Protein AF-0000000066076749 (afdb_homodimer)

Radius of gyration: 45.62 Å; Cα contacts (8 Å, |Δi|>4): 2733; chains: 2; bounding box: 95×132×111 Å

Organism: Clitopilus passeckerianus (NCBI:txid648682)

Foldseek 3Di:
DDPLVVLQVLLQVLLVVLLCQLPPPPRPFAFFWFFALLLLLLLQQFWDQDPNDTHGLQPLSLVVLVPQQDPQLWDCQLVDLLSRLSNLLSSLLSLLSCVVPDPPPCSVVSSVSSLVVNQVSQQFDFPVPDFFACSLLSNVQSQVSVVVSVRHYDYLCVVVSVVSNVVVVVPDDLVVVLPAFDPCLLPCLSQVVNHDLQSRPVCDDQQGGQQASSSLSSSCRRHPDHDVSVSVSNVVQQVVCVVSPHSTHHGGPDQSLVLNLLLVLLLVLQPNDCVPHDLVSLVSVLVSLVVQCVVVVQFDDRDRPHATFLQSSLSNQLSNLVNVNHDDCVVVCVQFDDPQFGHGHSPDDDDFLLSLLSNLSSLLSDPASQVCLVRNLSSLQVNLVQQQAWFAARDGSWWQQSLQSLLSNLSNLLSVLLCVLVVGSVVRDPVSLLSSLLSLLVLLLNLLVQQDPQLANFDLLSLLSSLSSLQSSLLALLCVLVNVVSVVSNVSSLVNLVVCLVVVDDDRSSNQTTHHNHTMDGSSNSSSSSSSSNRHDRNNDHSVSSPPRDRFFPAQLVLLLVQLCPFPLNVVPDSSSSSSLRSSLSSLLVVLVVDDQLFDPVLLVVVVDPCLSNLSSLLRSLLVSVPFGGRNVLSSVLSSLVSLVSSLVVVCVVPCLPPDPVRLVVVLVLLCVCLVDPCSLVDQDDDDPVDDDDNSNRLSSSLNSLLVPPLLVLADPVLSNVLSVLSSQQVNLVSVQSVVLVVCVVPDLPDAPPVDDLVVCLQRSQLSNDCLLSSLSSLQSSVQSVVRVVVVDPDRAHPQRDPVLVVLVVQLSRLLSSLLRLLLLLLCVVVCVVSSGDGSCSHCCNDPPPVVNPDPVSSSVVSVVVSVVSVVVNVVSLVVSLVVCCSVNHNVVSVNSSSSSCSSSSSSVSVSSVSVDDPVSVVVSVVSSVVSVPPPDDDDDDDPPDDCPVPPPPPPPSD/DDPLVVLQVLLQVLLVVLLCQVPPPPRPFAFFWFFALLLLLLLQQFWDQDPNDTHGLQPLSLVVLVVQQDPQLWDCQLVDLLSRLSNLLSSLLSLLSCVVPDPPPCSVVSSVSSLVVNQVSQQFDFPVPDFFACSLLSNVQSQVSVVVSVRHYDYLCVVVSVVSNVVVVVPDDLVVVLPAFDPCLLPCLSQVVNHDLQSRPVCDDQQGRQQASSSLSSSCRRHPDHDVSVSVSNVVQQVVCVVSHHSTHHGGPDQSLVLNLLLVLLLVLQPNDCVPHDLVSLVSVLVSLVVQCVVVVQFDDSDRPHATFLQSSLSNQLSNLVNVNHDDCVVSCVQFDDPQFGHGHSPDDDDFLLSLLSNLSSLLSDPANQVCLVRNLSSLQVNLVQQQFFFAARDGSWWQQSLQSLLSNLSNLLSVLLCVLVVGSVVRDPVSLLSSLLSLLVLLLNLLVQQDPQLANFDLLSLLSSLSSLQSSLLALLCVLVNVVSVVSNVSSLVNLVVCLVVVDDDRSSNQTTHHNHTMDGSSNSSSSSSSSNRRDRNNDHSVSSPPDDRFFPQQLQLLLVQLCPFPLNVVPDSSSSSSLRSSLSSLLVVLVVDDALFDPVLLVVVVDPCLSNLSSLLRSLLVSVPFGGRNNLSSVLSNLVSNVSSLVVVCVVPCLPPDPVRLVVVLVLLCVCLVDPCSLVDQDDDDPVDDDDNSNRLSSNLNSLLVPPLLVLADPVLSNVLSVLSSQQVNLVSVQSVVLVVCVVVDLPDQPPVDDLVVCLQRSQLSNDCLLSSLSSLQSSVQSVVRVVVVDPDRAHPQRDPVLVVLVVQLSRLLSSLLRLLLLLLCVVVCVVSSGDGSCSHCCNDPPPVVNPDPVSSSVVSVVVSVVSVVVNVVSLVVSLVVCCSVNHNVVSVNSSSSSCSSSSSSVSVSSVSVDDPVSVVVSVVSSVVSPPPPDDDDDDDPPDDCPPPPPPPPPSD

InterPro domains:
  IPR008930 Terpenoid cyclases/protein prenyltransferase alpha-alpha toroid [SSF48239] (37-497)
  IPR050148 Terpene synthase-like [PTHR31739] (26-401)

Structure (mmCIF, N/CA/C/O backbone):
data_AF-0000000066076749-model_v1
#
loop_
_entity.id
_entity.type
_entity.pdbx_description
1 polymer 'Bifunctional premutilin synthase'
#
loop_
_atom_site.group_PDB
_atom_site.id
_atom_site.type_symbol
_atom_site.label_atom_id
_atom_site.label_alt_id
_atom_site.label_comp_id
_atom_site.label_asym_id
_atom_site.label_entity_id
_atom_site.label_seq_id
_atom_site.pdbx_PDB_ins_code
_atom_site.Cartn_x
_atom_site.Cartn_y
_atom_site.Cartn_z
_atom_site.occupancy
_atom_site.B_iso_or_equiv
_atom_site.auth_seq_id
_atom_site.auth_comp_id
_atom_site.auth_asym_id
_atom_site.auth_atom_id
_atom_site.pdbx_PDB_model_num
ATOM 1 N N . MET A 1 1 ? 26.703 57.469 -4.379 1 45.66 1 MET A N 1
ATOM 2 C CA . MET A 1 1 ? 25.781 57.719 -3.271 1 45.66 1 MET A CA 1
ATOM 3 C C . MET A 1 1 ? 25.312 56.375 -2.658 1 45.66 1 MET A C 1
ATOM 5 O O . MET A 1 1 ? 24.875 55.469 -3.375 1 45.66 1 MET A O 1
ATOM 9 N N . GLY A 1 2 ? 25.766 55.875 -1.495 1 78.06 2 GLY A N 1
ATOM 10 C CA . GLY A 1 2 ? 25.719 54.594 -0.82 1 78.06 2 GLY A CA 1
ATOM 11 C C . GLY A 1 2 ? 24.312 54.156 -0.453 1 78.06 2 GLY A C 1
ATOM 12 O O . GLY A 1 2 ? 23.375 54.969 -0.526 1 78.06 2 GLY A O 1
ATOM 13 N N . LEU A 1 3 ? 23.906 52.906 -0.402 1 88.5 3 LEU A N 1
ATOM 14 C CA . LEU A 1 3 ? 22.609 52.312 -0.096 1 88.5 3 LEU A CA 1
ATOM 15 C C . LEU A 1 3 ? 21.922 53.062 1.034 1 88.5 3 LEU A C 1
ATOM 17 O O . LEU A 1 3 ? 20.719 53.344 0.962 1 88.5 3 LEU A O 1
ATOM 21 N N . SER A 1 4 ? 22.625 53.531 1.98 1 88.25 4 SER A N 1
ATOM 22 C CA . SER A 1 4 ? 22.062 54.25 3.133 1 88.25 4 SER A CA 1
ATOM 23 C C . SER A 1 4 ? 21.453 55.562 2.725 1 88.25 4 SER A C 1
ATOM 25 O O . SER A 1 4 ? 20.359 55.938 3.188 1 88.25 4 SER A O 1
ATOM 27 N N . GLU A 1 5 ? 22.094 56.281 1.896 1 88.75 5 GLU A N 1
ATOM 28 C CA . GLU A 1 5 ? 21.594 57.562 1.434 1 88.75 5 GLU A CA 1
ATOM 29 C C . GLU A 1 5 ? 20.344 57.375 0.58 1 88.75 5 GLU A C 1
ATOM 31 O O . GLU A 1 5 ? 19.391 58.188 0.674 1 88.75 5 GLU A O 1
ATOM 36 N N . ASP A 1 6 ? 20.391 56.406 -0.182 1 92 6 ASP A N 1
ATOM 37 C CA . ASP A 1 6 ? 19.25 56.156 -1.051 1 92 6 ASP A CA 1
ATOM 38 C C . ASP A 1 6 ? 18.016 55.75 -0.234 1 92 6 ASP A C 1
ATOM 40 O O . ASP A 1 6 ? 16.891 56.094 -0.588 1 92 6 ASP A O 1
ATOM 44 N N . LEU A 1 7 ? 18.25 55 0.781 1 93.25 7 LEU A N 1
ATOM 45 C CA . LEU A 1 7 ? 17.156 54.594 1.651 1 93.25 7 LEU A CA 1
ATOM 46 C C . LEU A 1 7 ? 16.516 55.781 2.342 1 93.25 7 LEU A C 1
ATOM 48 O O . LEU A 1 7 ? 15.297 55.906 2.398 1 93.25 7 LEU A O 1
ATOM 52 N N . HIS A 1 8 ? 17.344 56.688 2.816 1 91.06 8 HIS A N 1
ATOM 53 C CA . HIS A 1 8 ? 16.828 57.906 3.475 1 91.06 8 HIS A CA 1
ATOM 54 C C . HIS A 1 8 ? 16.094 58.812 2.488 1 91.06 8 HIS A C 1
ATOM 56 O O . HIS A 1 8 ? 15.078 59.406 2.838 1 91.06 8 HIS A O 1
ATOM 62 N N . ALA A 1 9 ? 16.609 58.844 1.31 1 90.94 9 ALA A N 1
ATOM 63 C CA . ALA A 1 9 ? 15.953 59.625 0.276 1 90.94 9 ALA A CA 1
ATOM 64 C C . ALA A 1 9 ? 14.57 59.062 -0.044 1 90.94 9 ALA A C 1
ATOM 66 O O . ALA A 1 9 ? 13.617 59.844 -0.225 1 90.94 9 ALA A O 1
ATOM 67 N N . ARG A 1 10 ? 14.492 57.812 -0.157 1 92.25 10 ARG A N 1
ATOM 68 C CA . ARG A 1 10 ? 13.219 57.188 -0.432 1 92.25 10 ARG A CA 1
ATOM 69 C C . ARG A 1 10 ? 12.234 57.406 0.71 1 92.25 10 ARG A C 1
ATOM 71 O O . ARG A 1 10 ? 11.055 57.656 0.476 1 92.25 10 ARG A O 1
ATOM 78 N N . ALA A 1 11 ? 12.711 57.25 1.952 1 93.19 11 ALA A N 1
ATOM 79 C CA . ALA A 1 11 ? 11.875 57.469 3.131 1 93.19 11 ALA A CA 1
ATOM 80 C C . ALA A 1 11 ? 11.375 58.906 3.188 1 93.19 11 ALA A C 1
ATOM 82 O O . ALA A 1 11 ? 10.219 59.156 3.537 1 93.19 11 ALA A O 1
ATOM 83 N N . ARG A 1 12 ? 12.203 59.812 2.838 1 92.06 12 ARG A N 1
ATOM 84 C CA . ARG A 1 12 ? 11.836 61.219 2.814 1 92.06 12 ARG A CA 1
ATOM 85 C C . ARG A 1 12 ? 10.758 61.5 1.773 1 92.06 12 ARG A C 1
ATOM 87 O O . ARG A 1 12 ? 9.797 62.219 2.041 1 92.06 12 ARG A O 1
ATOM 94 N N . THR A 1 13 ? 10.938 60.938 0.638 1 91.56 13 THR A N 1
ATOM 95 C CA . THR A 1 13 ? 9.953 61.125 -0.431 1 91.56 13 THR A CA 1
ATOM 96 C C . THR A 1 13 ? 8.602 60.531 -0.02 1 91.56 13 THR A C 1
ATOM 98 O O . THR A 1 13 ? 7.562 61.156 -0.278 1 91.56 13 THR A O 1
ATOM 101 N N . LEU A 1 14 ? 8.664 59.406 0.548 1 92.31 14 LEU A N 1
ATOM 102 C CA . LEU A 1 14 ? 7.434 58.781 1.021 1 92.31 14 LEU A CA 1
ATOM 103 C C . LEU A 1 14 ? 6.742 59.656 2.061 1 92.31 14 LEU A C 1
ATOM 105 O O . LEU A 1 14 ? 5.535 59.875 1.978 1 92.31 14 LEU A O 1
ATOM 109 N N . MET A 1 15 ? 7.488 60.094 3.002 1 91.62 15 MET A N 1
ATOM 110 C CA . MET A 1 15 ? 6.953 60.938 4.07 1 91.62 15 MET A CA 1
ATOM 111 C C . MET A 1 15 ? 6.336 62.219 3.502 1 91.62 15 MET A C 1
ATOM 113 O O . MET A 1 15 ? 5.242 62.625 3.9 1 91.62 15 MET A O 1
ATOM 117 N N . GLN A 1 16 ? 6.961 62.781 2.58 1 91.56 16 GLN A N 1
ATOM 118 C CA . GLN A 1 16 ? 6.488 64.062 1.976 1 91.56 16 GLN A CA 1
ATOM 119 C C . GLN A 1 16 ? 5.211 63.812 1.174 1 91.56 16 GLN A C 1
ATOM 121 O O . GLN A 1 16 ? 4.305 64.625 1.184 1 91.56 16 GLN A O 1
ATOM 126 N N . THR A 1 17 ? 5.176 62.75 0.499 1 89.06 17 THR A N 1
ATOM 127 C CA . THR A 1 17 ? 3.982 62.406 -0.262 1 89.06 17 THR A CA 1
ATOM 128 C C . THR A 1 17 ? 2.787 62.219 0.667 1 89.06 17 THR A C 1
ATOM 130 O O . THR A 1 17 ? 1.688 62.688 0.381 1 89.06 17 THR A O 1
ATOM 133 N N . LEU A 1 18 ? 3.012 61.531 1.747 1 89.69 18 LEU A N 1
ATOM 134 C CA . LEU A 1 18 ? 1.948 61.281 2.711 1 89.69 18 LEU A CA 1
ATOM 135 C C . LEU A 1 18 ? 1.522 62.594 3.406 1 89.69 18 LEU A C 1
ATOM 137 O O . LEU A 1 18 ? 0.333 62.781 3.646 1 89.69 18 LEU A O 1
ATOM 141 N N . GLU A 1 19 ? 2.494 63.406 3.723 1 89.69 19 GLU A N 1
ATOM 142 C CA . GLU A 1 19 ? 2.199 64.688 4.371 1 89.69 19 GLU A CA 1
ATOM 143 C C . GLU A 1 19 ? 1.396 65.625 3.455 1 89.69 19 GLU A C 1
ATOM 145 O O . GLU A 1 19 ? 0.512 66.312 3.914 1 89.69 19 GLU A O 1
ATOM 150 N N . SER A 1 20 ? 1.707 65.562 2.193 1 86.31 20 SER A N 1
ATOM 151 C CA . SER A 1 20 ? 0.996 66.438 1.231 1 86.31 20 SER A CA 1
ATOM 152 C C . SER A 1 20 ? -0.482 66.062 1.164 1 86.31 20 SER A C 1
ATOM 154 O O . SER A 1 20 ? -1.339 66.938 1.005 1 86.31 20 SER A O 1
ATOM 156 N N . ALA A 1 21 ? -0.788 64.812 1.325 1 81.75 21 ALA A N 1
ATOM 157 C CA . ALA A 1 21 ? -2.172 64.375 1.295 1 81.75 21 ALA A CA 1
ATOM 158 C C . ALA A 1 21 ? -2.936 64.812 2.529 1 81.75 21 ALA A C 1
ATOM 160 O O . ALA A 1 21 ? -4.152 65 2.48 1 81.75 21 ALA A O 1
ATOM 161 N N . LEU A 1 22 ? -2.299 65.062 3.617 1 79.75 22 LEU A N 1
ATOM 162 C CA . LEU A 1 22 ? -2.895 65.438 4.883 1 79.75 22 LEU A CA 1
ATOM 163 C C . LEU A 1 22 ? -3.201 66.938 4.879 1 79.75 22 LEU A C 1
ATOM 165 O O . LEU A 1 22 ? -4.23 67.375 5.406 1 79.75 22 LEU A O 1
ATOM 169 N N . ASN A 1 23 ? -2.359 67.688 4.262 1 78.69 23 ASN A N 1
ATOM 170 C CA . ASN A 1 23 ? -2.428 69.125 4.488 1 78.69 23 ASN A CA 1
ATOM 171 C C . ASN A 1 23 ? -2.869 69.875 3.229 1 78.69 23 ASN A C 1
ATOM 173 O O . ASN A 1 23 ? -3.086 71.062 3.264 1 78.69 23 ASN A O 1
ATOM 177 N N . THR A 1 24 ? -3.031 69.188 2.135 1 75.88 24 THR A N 1
ATOM 178 C CA . THR A 1 24 ? -3.555 69.875 0.956 1 75.88 24 THR A CA 1
ATOM 179 C C . THR A 1 24 ? -5.031 70.188 1.141 1 75.88 24 THR A C 1
ATOM 181 O O . THR A 1 24 ? -5.852 69.312 1.389 1 75.88 24 THR A O 1
ATOM 184 N N . PRO A 1 25 ? -5.309 71.562 1.084 1 68.44 25 PRO A N 1
ATOM 185 C CA . PRO A 1 25 ? -6.695 71.938 1.258 1 68.44 25 PRO A CA 1
ATOM 186 C C . PRO A 1 25 ? -7.645 71.312 0.248 1 68.44 25 PRO A C 1
ATOM 188 O O . PRO A 1 25 ? -7.324 71.25 -0.94 1 68.44 25 PRO A O 1
ATOM 191 N N . GLY A 1 26 ? -8.672 70.812 0.676 1 68.31 26 GLY A N 1
ATOM 192 C CA . GLY A 1 26 ? -9.664 70.188 -0.194 1 68.31 26 GLY A CA 1
ATOM 193 C C . GLY A 1 26 ? -9.406 68.75 -0.48 1 68.31 26 GLY A C 1
ATOM 194 O O . GLY A 1 26 ? -10.242 68.062 -1.075 1 68.31 26 GLY A O 1
ATOM 195 N N . SER A 1 27 ? -8.305 68.312 0.021 1 78.31 27 SER A N 1
ATOM 196 C CA . SER A 1 27 ? -7.98 66.875 -0.221 1 78.31 27 SER A CA 1
ATOM 197 C C . SER A 1 27 ? -8.883 65.938 0.585 1 78.31 27 SER A C 1
ATOM 199 O O . SER A 1 27 ? -9.219 66.25 1.733 1 78.31 27 SER A O 1
ATOM 201 N N . ARG A 1 28 ? -9.375 64.875 -0.105 1 81.94 28 ARG A N 1
ATOM 202 C CA . ARG A 1 28 ? -10.219 63.938 0.573 1 81.94 28 ARG A CA 1
ATOM 203 C C . ARG A 1 28 ? -9.383 62.781 1.115 1 81.94 28 ARG A C 1
ATOM 205 O O . ARG A 1 28 ? -9.922 61.75 1.533 1 81.94 28 ARG A O 1
ATOM 212 N N . GLY A 1 29 ? -8.086 63.031 1.138 1 85.12 29 GLY A N 1
ATOM 213 C CA . GLY A 1 29 ? -7.219 62 1.71 1 85.12 29 GLY A CA 1
ATOM 214 C C . GLY A 1 29 ? -6.418 61.25 0.668 1 85.12 29 GLY A C 1
ATOM 215 O O . GLY A 1 29 ? -6.316 61.688 -0.481 1 85.12 29 GLY A O 1
ATOM 216 N N . ILE A 1 30 ? -5.723 60.156 1.104 1 86.88 30 ILE A N 1
ATOM 217 C CA . ILE A 1 30 ? -4.883 59.344 0.224 1 86.88 30 ILE A CA 1
ATOM 218 C C . ILE A 1 30 ? -5.156 57.875 0.468 1 86.88 30 ILE A C 1
ATOM 220 O O . ILE A 1 30 ? -5.676 57.5 1.521 1 86.88 30 ILE A O 1
ATOM 224 N N . GLY A 1 31 ? -4.953 57.125 -0.535 1 89.81 31 GLY A N 1
ATOM 225 C CA . GLY A 1 31 ? -5.031 55.656 -0.496 1 89.81 31 GLY A CA 1
ATOM 226 C C . GLY A 1 31 ? -4.25 55 -1.611 1 89.81 31 GLY A C 1
ATOM 227 O O . GLY A 1 31 ? -4.453 55.312 -2.787 1 89.81 31 GLY A O 1
ATOM 228 N N . THR A 1 32 ? -3.33 54.125 -1.177 1 90.25 32 THR A N 1
ATOM 229 C CA . THR A 1 32 ? -2.479 53.531 -2.191 1 90.25 32 THR A CA 1
ATOM 230 C C . THR A 1 32 ? -2.688 52 -2.232 1 90.25 32 THR A C 1
ATOM 232 O O . THR A 1 32 ? -1.801 51.25 -2.658 1 90.25 32 THR A O 1
ATOM 235 N N . ALA A 1 33 ? -3.795 51.531 -1.714 1 93.25 33 ALA A N 1
ATOM 236 C CA . ALA A 1 33 ? -4.129 50.094 -1.81 1 93.25 33 ALA A CA 1
ATOM 237 C C . ALA A 1 33 ? -4.438 49.719 -3.252 1 93.25 33 ALA A C 1
ATOM 239 O O . ALA A 1 33 ? -4.914 50.531 -4.039 1 93.25 33 ALA A O 1
ATOM 240 N N . ASN A 1 34 ? -4.125 48.5 -3.613 1 92.94 34 ASN A N 1
ATOM 241 C CA . ASN A 1 34 ? -4.488 48.031 -4.949 1 92.94 34 ASN A CA 1
ATOM 242 C C . ASN A 1 34 ? -6.004 47.938 -5.105 1 92.94 34 ASN A C 1
ATOM 244 O O . ASN A 1 34 ? -6.723 47.75 -4.125 1 92.94 34 ASN A O 1
ATOM 248 N N . PRO A 1 35 ? -6.5 48.031 -6.332 1 93.25 35 PRO A N 1
ATOM 249 C CA . PRO A 1 35 ? -7.93 47.812 -6.559 1 93.25 35 PRO A CA 1
ATOM 250 C C . PRO A 1 35 ? -8.336 46.344 -6.27 1 93.25 35 PRO A C 1
ATOM 252 O O . PRO A 1 35 ? -7.527 45.438 -6.414 1 93.25 35 PRO A O 1
ATOM 255 N N . THR A 1 36 ? -9.562 46.188 -5.84 1 94.88 36 THR A N 1
ATOM 256 C CA . THR A 1 36 ? -10.07 44.875 -5.539 1 94.88 36 THR A CA 1
ATOM 257 C C . THR A 1 36 ? -11.289 44.531 -6.398 1 94.88 36 THR A C 1
ATOM 259 O O . THR A 1 36 ? -12.156 45.375 -6.598 1 94.88 36 THR A O 1
ATOM 262 N N . ILE A 1 37 ? -11.375 43.344 -6.926 1 95.94 37 ILE A N 1
ATOM 263 C CA . ILE A 1 37 ? -12.438 42.906 -7.812 1 95.94 37 ILE A CA 1
ATOM 264 C C . ILE A 1 37 ? -13.758 42.812 -7.043 1 95.94 37 ILE A C 1
ATOM 266 O O . ILE A 1 37 ? -14.805 43.25 -7.551 1 95.94 37 ILE A O 1
ATOM 270 N N . TYR A 1 38 ? -13.727 42.344 -5.879 1 97.56 38 TYR A N 1
ATOM 271 C CA . TYR A 1 38 ? -14.922 42.188 -5.051 1 97.56 38 TYR A CA 1
ATOM 272 C C . TYR A 1 38 ? -15.648 43.5 -4.871 1 97.56 38 TYR A C 1
ATOM 274 O O . TYR A 1 38 ? -16.844 43.625 -5.141 1 97.56 38 TYR A O 1
ATOM 282 N N . ASP A 1 39 ? -14.93 44.5 -4.406 1 97.56 39 ASP A N 1
ATOM 283 C CA . ASP A 1 39 ? -15.531 45.812 -4.156 1 97.56 39 ASP A CA 1
ATOM 284 C C . ASP A 1 39 ? -15.992 46.469 -5.457 1 97.56 39 ASP A C 1
ATOM 286 O O . ASP A 1 39 ? -17.016 47.125 -5.492 1 97.56 39 ASP A O 1
ATOM 290 N N . THR A 1 40 ? -15.227 46.25 -6.52 1 97.5 40 THR A N 1
ATOM 291 C CA . THR A 1 40 ? -15.594 46.781 -7.828 1 97.5 40 THR A CA 1
ATOM 292 C C . THR A 1 40 ? -16.906 46.125 -8.312 1 97.5 40 THR A C 1
ATOM 294 O O . THR A 1 40 ? -17.734 46.812 -8.938 1 97.5 40 THR A O 1
ATOM 297 N N . ALA A 1 41 ? -17.062 44.906 -8.039 1 97.69 41 ALA A N 1
ATOM 298 C CA . ALA A 1 41 ? -18.281 44.219 -8.43 1 97.69 41 ALA A CA 1
ATOM 299 C C . ALA A 1 41 ? -19.5 44.781 -7.723 1 97.69 41 ALA A C 1
ATOM 301 O O . ALA A 1 41 ? -20.578 44.938 -8.32 1 97.69 41 ALA A O 1
ATOM 302 N N . TRP A 1 42 ? -19.375 45.094 -6.469 1 97.88 42 TRP A N 1
ATOM 303 C CA . TRP A 1 42 ? -20.484 45.688 -5.73 1 97.88 42 TRP A CA 1
ATOM 304 C C . TRP A 1 42 ? -20.875 47.031 -6.324 1 97.88 42 TRP A C 1
ATOM 306 O O . TRP A 1 42 ? -22.062 47.312 -6.453 1 97.88 42 TRP A O 1
ATOM 316 N N . VAL A 1 43 ? -19.875 47.812 -6.637 1 97.88 43 VAL A N 1
ATOM 317 C CA . VAL A 1 43 ? -20.141 49.125 -7.25 1 97.88 43 VAL A CA 1
ATOM 318 C C . VAL A 1 43 ? -20.812 48.938 -8.602 1 97.88 43 VAL A C 1
ATOM 320 O O . VAL A 1 43 ? -21.734 49.688 -8.961 1 97.88 43 VAL A O 1
ATOM 323 N N . ALA A 1 44 ? -20.453 47.938 -9.312 1 96.44 44 ALA A N 1
ATOM 324 C CA . ALA A 1 44 ? -21 47.625 -10.625 1 96.44 44 ALA A CA 1
ATOM 325 C C . ALA A 1 44 ? -22.469 47.219 -10.523 1 96.44 44 ALA A C 1
ATOM 327 O O . ALA A 1 44 ? -23.219 47.344 -11.492 1 96.44 44 ALA A O 1
ATOM 328 N N . MET A 1 45 ? -22.906 46.812 -9.383 1 95.94 45 MET A N 1
ATOM 329 C CA . MET A 1 45 ? -24.281 46.344 -9.188 1 95.94 45 MET A CA 1
ATOM 330 C C . MET A 1 45 ? -25.25 47.5 -9.039 1 95.94 45 MET A C 1
ATOM 332 O O . MET A 1 45 ? -26.453 47.344 -9.211 1 95.94 45 MET A O 1
ATOM 336 N N . VAL A 1 46 ? -24.766 48.625 -8.727 1 95.94 46 VAL A N 1
ATOM 337 C CA . VAL A 1 46 ? -25.594 49.781 -8.352 1 95.94 46 VAL A CA 1
ATOM 338 C C . VAL A 1 46 ? -26.406 50.25 -9.562 1 95.94 46 VAL A C 1
ATOM 340 O O . VAL A 1 46 ? -25.844 50.5 -10.625 1 95.94 46 VAL A O 1
ATOM 343 N N . SER A 1 47 ? -27.656 50.312 -9.398 1 91.62 47 SER A N 1
ATOM 344 C CA . SER A 1 47 ? -28.578 50.812 -10.414 1 91.62 47 SER A CA 1
ATOM 345 C C . SER A 1 47 ? -29.656 51.688 -9.789 1 91.62 47 SER A C 1
ATOM 347 O O . SER A 1 47 ? -29.906 51.625 -8.586 1 91.62 47 SER A O 1
ATOM 349 N N . ARG A 1 48 ? -30.094 52.594 -10.531 1 88.81 48 ARG A N 1
ATOM 350 C CA . ARG A 1 48 ? -31.141 53.5 -10.094 1 88.81 48 ARG A CA 1
ATOM 351 C C . ARG A 1 48 ? -32.344 53.438 -11.016 1 88.81 48 ARG A C 1
ATOM 353 O O . ARG A 1 48 ? -32.219 53.219 -12.219 1 88.81 48 ARG A O 1
ATOM 360 N N . GLU A 1 49 ? -33.5 53.531 -10.383 1 83.25 49 GLU A N 1
ATOM 361 C CA . GLU A 1 49 ? -34.719 53.562 -11.195 1 83.25 49 GLU A CA 1
ATOM 362 C C . GLU A 1 49 ? -35 55 -11.648 1 83.25 49 GLU A C 1
ATOM 364 O O . GLU A 1 49 ? -35.188 55.906 -10.82 1 83.25 49 GLU A O 1
ATOM 369 N N . ILE A 1 50 ? -34.875 55.25 -12.844 1 81.38 50 ILE A N 1
ATOM 370 C CA . ILE A 1 50 ? -35.25 56.531 -13.445 1 81.38 50 ILE A CA 1
ATOM 371 C C . ILE A 1 50 ? -36.375 56.312 -14.445 1 81.38 50 ILE A C 1
ATOM 373 O O . ILE A 1 50 ? -36.219 55.594 -15.43 1 81.38 50 ILE A O 1
ATOM 377 N N . ASP A 1 51 ? -37.5 57 -14.297 1 81.69 51 ASP A N 1
ATOM 378 C CA . ASP A 1 51 ? -38.688 56.906 -15.164 1 81.69 51 ASP A CA 1
ATOM 379 C C . ASP A 1 51 ? -39.125 55.469 -15.406 1 81.69 51 ASP A C 1
ATOM 381 O O . ASP A 1 51 ? -39.375 55.094 -16.547 1 81.69 51 ASP A O 1
ATOM 385 N N . GLY A 1 52 ? -39.031 54.562 -14.359 1 76.69 52 GLY A N 1
ATOM 386 C CA . GLY A 1 52 ? -39.531 53.188 -14.414 1 76.69 52 GLY A CA 1
ATOM 387 C C . GLY A 1 52 ? -38.5 52.219 -15 1 76.69 52 GLY A C 1
ATOM 388 O O . GLY A 1 52 ? -38.75 51.031 -15.07 1 76.69 52 GLY A O 1
ATOM 389 N N . LYS A 1 53 ? -37.344 52.719 -15.461 1 75.88 53 LYS A N 1
ATOM 390 C CA . LYS A 1 53 ? -36.312 51.875 -16.047 1 75.88 53 LYS A CA 1
ATOM 391 C C . LYS A 1 53 ? -35.062 51.812 -15.148 1 75.88 53 LYS A C 1
ATOM 393 O O . LYS A 1 53 ? -34.688 52.844 -14.547 1 75.88 53 LYS A O 1
ATOM 398 N N . GLN A 1 54 ? -34.594 50.656 -15.031 1 79.69 54 GLN A N 1
ATOM 399 C CA . GLN A 1 54 ? -33.375 50.469 -14.25 1 79.69 54 GLN A CA 1
ATOM 400 C C . GLN A 1 54 ? -32.125 50.906 -15.039 1 79.69 54 GLN A C 1
ATOM 402 O O . GLN A 1 54 ? -31.906 50.406 -16.156 1 79.69 54 GLN A O 1
ATOM 407 N N . VAL A 1 55 ? -31.453 51.906 -14.531 1 85.38 55 VAL A N 1
ATOM 408 C CA . VAL A 1 55 ? -30.266 52.438 -15.211 1 85.38 55 VAL A CA 1
ATOM 409 C C . VAL A 1 55 ? -29.031 52.156 -14.359 1 85.38 55 VAL A C 1
ATOM 411 O O . VAL A 1 55 ? -29.047 52.312 -13.141 1 85.38 55 VAL A O 1
ATOM 414 N N . PHE A 1 56 ? -27.922 51.75 -15.109 1 87.5 56 PHE A N 1
ATOM 415 C CA . PHE A 1 56 ? -26.625 51.594 -14.453 1 87.5 56 PHE A CA 1
ATOM 416 C C . PHE A 1 56 ? -26.078 52.938 -13.984 1 87.5 56 PHE A C 1
ATOM 418 O O . PHE A 1 56 ? -26.031 53.906 -14.766 1 87.5 56 PHE A O 1
ATOM 425 N N . VAL A 1 57 ? -25.703 52.906 -12.805 1 92.56 57 VAL A N 1
ATOM 426 C CA . VAL A 1 57 ? -25.141 54.156 -12.312 1 92.56 57 VAL A CA 1
ATOM 427 C C . VAL A 1 57 ? -23.656 54.25 -12.625 1 92.56 57 VAL A C 1
ATOM 429 O O . VAL A 1 57 ? -23.125 55.312 -12.883 1 92.56 57 VAL A O 1
ATOM 432 N N . PHE A 1 58 ? -23.016 53.031 -12.594 1 94.88 58 PHE A N 1
ATOM 433 C CA . PHE A 1 58 ? -21.578 52.969 -12.859 1 94.88 58 PHE A CA 1
ATOM 434 C C . PHE A 1 58 ? -21.281 51.938 -13.945 1 94.88 58 PHE A C 1
ATOM 436 O O . PHE A 1 58 ? -20.609 50.938 -13.688 1 94.88 58 PHE A O 1
ATOM 443 N N . PRO A 1 59 ? -21.609 52.156 -15.156 1 92.75 59 PRO A N 1
ATOM 444 C CA . PRO A 1 59 ? -21.422 51.188 -16.234 1 92.75 59 PRO A CA 1
ATOM 445 C C . PRO A 1 59 ? -19.953 50.875 -16.516 1 92.75 59 PRO A C 1
ATOM 447 O O . PRO A 1 59 ? -19.625 49.781 -16.969 1 92.75 59 PRO A O 1
ATOM 450 N N . GLU A 1 60 ? -19.109 51.781 -16.188 1 93.94 60 GLU A N 1
ATOM 451 C CA . GLU A 1 60 ? -17.688 51.594 -16.422 1 93.94 60 GLU A CA 1
ATOM 452 C C . GLU A 1 60 ? -17.125 50.5 -15.555 1 93.94 60 GLU A C 1
ATOM 454 O O . GLU A 1 60 ? -16.266 49.719 -16 1 93.94 60 GLU A O 1
ATOM 459 N N . THR A 1 61 ? -17.594 50.438 -14.297 1 95.69 61 THR A N 1
ATOM 460 C CA . THR A 1 61 ? -17.141 49.375 -13.406 1 95.69 61 THR A CA 1
ATOM 461 C C . THR A 1 61 ? -17.688 48.031 -13.852 1 95.69 61 THR A C 1
ATOM 463 O O . THR A 1 61 ? -17.016 47 -13.695 1 95.69 61 THR A O 1
ATOM 466 N N . PHE A 1 62 ? -18.875 48 -14.414 1 94.62 62 PHE A N 1
ATOM 467 C CA . PHE A 1 62 ? -19.422 46.75 -14.961 1 94.62 62 PHE A CA 1
ATOM 468 C C . PHE A 1 62 ? -18.625 46.281 -16.156 1 94.62 62 PHE A C 1
ATOM 470 O O . PHE A 1 62 ? -18.391 45.094 -16.328 1 94.62 62 PHE A O 1
ATOM 477 N N . THR A 1 63 ? -18.25 47.188 -16.969 1 93.12 63 THR A N 1
ATOM 478 C CA . THR A 1 63 ? -17.422 46.875 -18.109 1 93.12 63 THR A CA 1
ATOM 479 C C . THR A 1 63 ? -16.109 46.219 -17.672 1 93.12 63 THR A C 1
ATOM 481 O O . THR A 1 63 ? -15.617 45.281 -18.312 1 93.12 63 THR A O 1
ATOM 484 N N . TYR A 1 64 ? -15.602 46.75 -16.625 1 94.31 64 TYR A N 1
ATOM 485 C CA . TYR A 1 64 ? -14.391 46.156 -16.078 1 94.31 64 TYR A CA 1
ATOM 486 C C . TYR A 1 64 ? -14.617 44.719 -15.695 1 94.31 64 TYR A C 1
ATOM 488 O O . TYR A 1 64 ? -13.812 43.844 -16.047 1 94.31 64 TYR A O 1
ATOM 496 N N . ILE A 1 65 ? -15.664 44.438 -14.984 1 94.44 65 ILE A N 1
ATOM 497 C CA . ILE A 1 65 ? -16 43.094 -14.531 1 94.44 65 ILE A CA 1
ATOM 498 C C . ILE A 1 65 ? -16.219 42.188 -15.742 1 94.44 65 ILE A C 1
ATOM 500 O O . ILE A 1 65 ? -15.742 41.031 -15.758 1 94.44 65 ILE A O 1
ATOM 5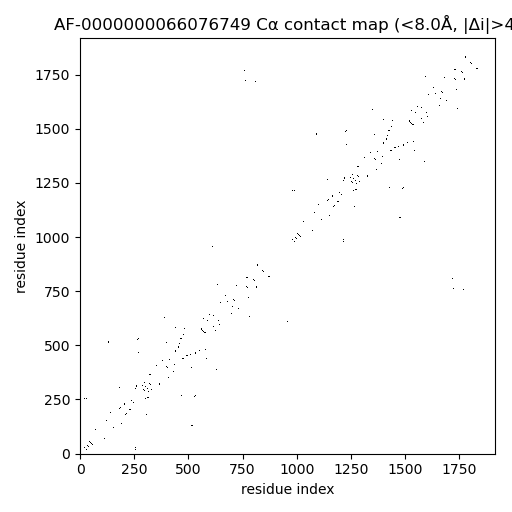04 N N . TYR A 1 66 ? -16.844 42.75 -16.688 1 93.44 66 TYR A N 1
ATOM 505 C CA . TYR A 1 66 ? -17.172 42 -17.906 1 93.44 66 TYR A CA 1
ATOM 506 C C . TYR A 1 66 ? -15.898 41.625 -18.656 1 93.44 66 TYR A C 1
ATOM 508 O O . TYR A 1 66 ? -15.758 40.469 -19.109 1 93.44 66 TYR A O 1
ATOM 516 N N . GLU A 1 67 ? -14.977 42.438 -18.641 1 93 67 GLU A N 1
ATOM 517 C CA . GLU A 1 67 ? -13.781 42.281 -19.469 1 93 67 GLU A CA 1
ATOM 518 C C . GLU A 1 67 ? -12.719 41.438 -18.75 1 93 67 GLU A C 1
ATOM 520 O O . GLU A 1 67 ? -11.805 40.906 -19.375 1 93 67 GLU A O 1
ATOM 525 N N . HIS A 1 68 ? -12.859 41.25 -17.5 1 93.25 68 HIS A N 1
ATOM 526 C CA . HIS A 1 68 ? -11.742 40.656 -16.766 1 93.25 68 HIS A CA 1
ATOM 527 C C . HIS A 1 68 ? -12.078 39.281 -16.234 1 93.25 68 HIS A C 1
ATOM 529 O O . HIS A 1 68 ? -11.422 38.781 -15.328 1 93.25 68 HIS A O 1
ATOM 535 N N . GLN A 1 69 ? -13.141 38.719 -16.781 1 95.81 69 GLN A N 1
ATOM 536 C CA . GLN A 1 69 ? -13.367 37.312 -16.484 1 95.81 69 GLN A CA 1
ATOM 537 C C . GLN A 1 69 ? -12.273 36.438 -17.094 1 95.81 69 GLN A C 1
ATOM 539 O O . GLN A 1 69 ? -11.898 36.656 -18.25 1 95.81 69 GLN A O 1
ATOM 544 N N . GLU A 1 70 ? -11.688 35.594 -16.344 1 95.25 70 GLU A N 1
ATOM 545 C CA . GLU A 1 70 ? -10.617 34.719 -16.812 1 95.25 70 GLU A CA 1
ATOM 546 C C . GLU A 1 70 ? -11.164 33.562 -17.672 1 95.25 70 GLU A C 1
ATOM 548 O O . GLU A 1 70 ? -12.383 33.375 -17.734 1 95.25 70 GLU A O 1
ATOM 553 N N . ALA A 1 71 ? -10.289 32.781 -18.281 1 92.88 71 ALA A N 1
ATOM 554 C CA . ALA A 1 71 ? -10.656 31.719 -19.234 1 92.88 71 ALA A CA 1
ATOM 555 C C . ALA A 1 71 ? -11.43 30.609 -18.547 1 92.88 71 ALA A C 1
ATOM 557 O O . ALA A 1 71 ? -12.32 30 -19.141 1 92.88 71 ALA A O 1
ATOM 558 N N . ASP A 1 72 ? -11.203 30.406 -17.297 1 93.19 72 ASP A N 1
ATOM 559 C CA . ASP A 1 72 ? -11.867 29.312 -16.578 1 93.19 72 ASP A CA 1
ATOM 560 C C . ASP A 1 72 ? -13.195 29.781 -15.984 1 93.19 72 ASP A C 1
ATOM 562 O O . ASP A 1 72 ? -13.852 29.031 -15.266 1 93.19 72 ASP A O 1
ATOM 566 N N . GLY A 1 73 ? -13.516 31.031 -16.281 1 95.31 73 GLY A N 1
ATOM 567 C CA . GLY A 1 73 ? -14.781 31.578 -15.82 1 95.31 73 GLY A CA 1
ATOM 568 C C . GLY A 1 73 ? -14.664 32.312 -14.5 1 95.31 73 GLY A C 1
ATOM 569 O O . GLY A 1 73 ? -15.625 32.969 -14.062 1 95.31 73 GLY A O 1
ATOM 570 N N . SER A 1 74 ? -13.539 32.281 -13.875 1 95.88 74 SER A N 1
ATOM 571 C CA . SER A 1 74 ? -13.367 32.875 -12.547 1 95.88 74 SER A CA 1
ATOM 572 C C . SER A 1 74 ? -12.867 34.312 -12.633 1 95.88 74 SER A C 1
ATOM 574 O O . SER A 1 74 ? -12.555 34.812 -13.719 1 95.88 74 SER A O 1
ATOM 576 N N . TRP A 1 75 ? -12.891 35 -11.586 1 95.62 75 TRP A N 1
ATOM 577 C CA . TRP A 1 75 ? -12.078 36.156 -11.242 1 95.62 75 TRP A CA 1
ATOM 578 C C . TRP A 1 75 ? -11.133 35.844 -10.094 1 95.62 75 TRP A C 1
ATOM 580 O O . TRP A 1 75 ? -11.5 35.969 -8.922 1 95.62 75 TRP A O 1
ATOM 590 N N . SER A 1 76 ? -9.977 35.5 -10.281 1 87 76 SER A N 1
ATOM 591 C CA . SER A 1 76 ? -9.094 34.844 -9.328 1 87 76 SER A CA 1
ATOM 592 C C . SER A 1 76 ? -8.5 35.844 -8.336 1 87 76 SER A C 1
ATOM 594 O O . SER A 1 76 ? -8.164 35.469 -7.207 1 87 76 SER A O 1
ATOM 596 N N . GLY A 1 77 ? -8.422 37.125 -8.734 1 76.62 77 GLY A N 1
ATOM 597 C CA . GLY A 1 77 ? -7.809 38.062 -7.82 1 76.62 77 GLY A CA 1
ATOM 598 C C . GLY A 1 77 ? -6.363 37.75 -7.504 1 76.62 77 GLY A C 1
ATOM 599 O O . GLY A 1 77 ? -5.527 37.656 -8.406 1 76.62 77 GLY A O 1
ATOM 600 N N . ASP A 1 78 ? -6.082 37.375 -6.215 1 74.12 78 ASP A N 1
ATOM 601 C CA . ASP A 1 78 ? -4.727 37.094 -5.758 1 74.12 78 ASP A CA 1
ATOM 602 C C . ASP A 1 78 ? -4.344 35.656 -6.062 1 74.12 78 ASP A C 1
ATOM 604 O O . ASP A 1 78 ? -3.188 35.25 -5.887 1 74.12 78 ASP A O 1
ATOM 608 N N . GLY A 1 79 ? -5.289 34.938 -6.484 1 76.25 79 GLY A N 1
ATOM 609 C CA . GLY A 1 79 ? -5.012 33.562 -6.848 1 76.25 79 GLY A CA 1
ATOM 610 C C . GLY A 1 79 ? -5.406 32.594 -5.766 1 76.25 79 GLY A C 1
ATOM 611 O O . GLY A 1 79 ? -5.43 31.375 -6.004 1 76.25 79 GLY A O 1
ATOM 612 N N . SER A 1 80 ? -5.66 33.125 -4.539 1 87 80 SER A N 1
ATOM 613 C CA . SER A 1 80 ? -6.121 32.219 -3.5 1 87 80 SER A CA 1
ATOM 614 C C . SER A 1 80 ? -7.527 31.703 -3.795 1 87 80 SER A C 1
ATOM 616 O O . SER A 1 80 ? -8.328 32.406 -4.41 1 87 80 SER A O 1
ATOM 618 N N . LEU A 1 81 ? -7.781 30.562 -3.326 1 88.25 81 LEU A N 1
ATOM 619 C CA . LEU A 1 81 ? -9.07 29.938 -3.621 1 88.25 81 LEU A CA 1
ATOM 620 C C . LEU A 1 81 ? -10.211 30.75 -3.027 1 88.25 81 LEU A C 1
ATOM 622 O O . LEU A 1 81 ? -11.227 30.969 -3.689 1 88.25 81 LEU A O 1
ATOM 626 N N . ILE A 1 82 ? -10.008 31.234 -1.781 1 92.12 82 ILE A N 1
ATOM 627 C CA . ILE A 1 82 ? -11.094 31.953 -1.119 1 92.12 82 ILE A CA 1
ATOM 628 C C . ILE A 1 82 ? -11.344 33.281 -1.831 1 92.12 82 ILE A C 1
ATOM 630 O O . ILE A 1 82 ? -12.492 33.656 -2.043 1 92.12 82 ILE A O 1
ATOM 634 N N . ASP A 1 83 ? -10.367 34 -2.184 1 94.25 83 ASP A N 1
ATOM 635 C CA . ASP A 1 83 ? -10.562 35.281 -2.898 1 94.25 83 ASP A CA 1
ATOM 636 C C . ASP A 1 83 ? -11.227 35.031 -4.254 1 94.25 83 ASP A C 1
ATOM 638 O O . ASP A 1 83 ? -12.094 35.812 -4.668 1 94.25 83 ASP A O 1
ATOM 642 N N . SER A 1 84 ? -10.734 33.969 -4.918 1 94.88 84 SER A N 1
ATOM 643 C CA . SER A 1 84 ? -11.336 33.625 -6.199 1 94.88 84 SER A CA 1
ATOM 644 C C . SER A 1 84 ? -12.82 33.312 -6.047 1 94.88 84 SER A C 1
ATOM 646 O O . SER A 1 84 ? -13.633 33.688 -6.898 1 94.88 84 SER A O 1
ATOM 648 N N . ILE A 1 85 ? -13.164 32.656 -4.98 1 95.69 85 ILE A N 1
ATOM 649 C CA . ILE A 1 85 ? -14.555 32.312 -4.715 1 95.69 85 ILE A CA 1
ATOM 650 C C . ILE A 1 85 ? -15.359 33.594 -4.461 1 95.69 85 ILE A C 1
ATOM 652 O O . ILE A 1 85 ? -16.406 33.812 -5.086 1 95.69 85 ILE A O 1
ATOM 656 N N . VAL A 1 86 ? -14.883 34.469 -3.594 1 96.62 86 VAL A N 1
ATOM 657 C CA . VAL A 1 86 ? -15.594 35.688 -3.188 1 96.62 86 VAL A CA 1
ATOM 658 C C . VAL A 1 86 ? -15.727 36.625 -4.375 1 96.62 86 VAL A C 1
ATOM 660 O O . VAL A 1 86 ? -16.812 37.156 -4.629 1 96.62 86 VAL A O 1
ATOM 663 N N . ASN A 1 87 ? -14.664 36.781 -5.137 1 96.94 87 ASN A N 1
ATOM 664 C CA . ASN A 1 87 ? -14.688 37.625 -6.336 1 96.94 87 ASN A CA 1
ATOM 665 C C . ASN A 1 87 ? -15.695 37.094 -7.359 1 96.94 87 ASN A C 1
ATOM 667 O O . ASN A 1 87 ? -16.484 37.875 -7.91 1 96.94 87 ASN A O 1
ATOM 671 N N . THR A 1 88 ? -15.586 35.812 -7.605 1 97.75 88 THR A N 1
ATOM 672 C CA . THR A 1 88 ? -16.406 35.219 -8.648 1 97.75 88 THR A CA 1
ATOM 673 C C . THR A 1 88 ? -17.875 35.219 -8.25 1 97.75 88 THR A C 1
ATOM 675 O O . THR A 1 88 ? -18.75 35.438 -9.094 1 97.75 88 THR A O 1
ATOM 678 N N . LEU A 1 89 ? -18.125 35 -7.012 1 97.81 89 LEU A N 1
ATOM 679 C CA . LEU A 1 89 ? -19.5 35.062 -6.535 1 97.81 89 LEU A CA 1
ATOM 680 C C . LEU A 1 89 ? -20.062 36.469 -6.746 1 97.81 89 LEU A C 1
ATOM 682 O O . LEU A 1 89 ? -21.172 36.625 -7.27 1 97.81 89 LEU A O 1
ATOM 686 N N . ALA A 1 90 ? -19.344 37.5 -6.312 1 98 90 ALA A N 1
ATOM 687 C CA . ALA A 1 90 ? -19.797 38.875 -6.43 1 98 90 ALA A CA 1
ATOM 688 C C . ALA A 1 90 ? -19.984 39.281 -7.895 1 98 90 ALA A C 1
ATOM 690 O O . ALA A 1 90 ? -20.984 39.938 -8.25 1 98 90 ALA A O 1
ATOM 691 N N . CYS A 1 91 ? -19.047 38.906 -8.727 1 97.69 91 CYS A N 1
ATOM 692 C CA . CYS A 1 91 ? -19.109 39.219 -10.148 1 97.69 91 CYS A CA 1
ATOM 693 C C . CYS A 1 91 ? -20.281 38.5 -10.812 1 97.69 91 CYS A C 1
ATOM 695 O O . CYS A 1 91 ? -20.938 39.031 -11.695 1 97.69 91 CYS A O 1
ATOM 697 N N . LEU A 1 92 ? -20.5 37.25 -10.406 1 97.5 92 LEU A N 1
ATOM 698 C CA . LEU A 1 92 ? -21.625 36.5 -10.938 1 97.5 92 LEU A CA 1
ATOM 699 C C . LEU A 1 92 ? -22.953 37.188 -10.586 1 97.5 92 LEU A C 1
ATOM 701 O O . LEU A 1 92 ? -23.859 37.25 -11.414 1 97.5 92 LEU A O 1
ATOM 705 N N . VAL A 1 93 ? -23.078 37.625 -9.359 1 97.06 93 VAL A N 1
ATOM 706 C CA . VAL A 1 93 ? -24.281 38.344 -8.961 1 97.06 93 VAL A CA 1
ATOM 707 C C . VAL A 1 93 ? -24.453 39.594 -9.844 1 97.06 93 VAL A C 1
ATOM 709 O O . VAL A 1 93 ? -25.562 39.875 -10.312 1 97.06 93 VAL A O 1
ATOM 712 N N . ALA A 1 94 ? -23.391 40.375 -10.078 1 96.06 94 ALA A N 1
ATOM 713 C CA . ALA A 1 94 ? -23.453 41.562 -10.914 1 96.06 94 ALA A CA 1
ATOM 714 C C . ALA A 1 94 ? -23.906 41.219 -12.328 1 96.06 94 ALA A C 1
ATOM 716 O O . ALA A 1 94 ? -24.734 41.906 -12.914 1 96.06 94 ALA A O 1
ATOM 717 N N . LEU A 1 95 ? -23.328 40.125 -12.852 1 95.12 95 LEU A N 1
ATOM 718 C CA . LEU A 1 95 ? -23.719 39.656 -14.188 1 95.12 95 LEU A CA 1
ATOM 719 C C . LEU A 1 95 ? -25.203 39.312 -14.234 1 95.12 95 LEU A C 1
ATOM 721 O O . LEU A 1 95 ? -25.906 39.719 -15.18 1 95.12 95 LEU A O 1
ATOM 725 N N . LYS A 1 96 ? -25.688 38.625 -13.258 1 94.19 96 LYS A N 1
ATOM 726 C CA . LYS A 1 96 ? -27.078 38.188 -13.227 1 94.19 96 LYS A CA 1
ATOM 727 C C . LYS A 1 96 ? -28.031 39.344 -13.055 1 94.19 96 LYS A C 1
ATOM 729 O O . LYS A 1 96 ? -29.125 39.375 -13.617 1 94.19 96 LYS A O 1
ATOM 734 N N . MET A 1 97 ? -27.609 40.344 -12.297 1 91 97 MET A N 1
ATOM 735 C CA . MET A 1 97 ? -28.422 41.531 -12.047 1 91 97 MET A CA 1
ATOM 736 C C . MET A 1 97 ? -28.625 42.312 -13.328 1 91 97 MET A C 1
ATOM 738 O O . MET A 1 97 ? -29.688 42.938 -13.531 1 91 97 MET A O 1
ATOM 742 N N . HIS A 1 98 ? -27.609 42.281 -14.172 1 87.62 98 HIS A N 1
ATOM 743 C CA . HIS A 1 98 ? -27.672 43.125 -15.359 1 87.62 98 HIS A CA 1
ATOM 744 C C . HIS A 1 98 ? -27.891 42.312 -16.609 1 87.62 98 HIS A C 1
ATOM 746 O O . HIS A 1 98 ? -27.734 42.781 -17.734 1 87.62 98 HIS A O 1
ATOM 752 N N . GLU A 1 99 ? -28.156 41.094 -16.469 1 84.94 99 GLU A N 1
ATOM 753 C CA . GLU A 1 99 ? -28.297 40.188 -17.594 1 84.94 99 GLU A CA 1
ATOM 754 C C . GLU A 1 99 ? -29.359 40.656 -18.578 1 84.94 99 GLU A C 1
ATOM 756 O O . GLU A 1 99 ? -29.172 40.562 -19.797 1 84.94 99 GLU A O 1
ATOM 761 N N . SER A 1 100 ? -30.453 41.156 -18.125 1 77.94 100 SER A N 1
ATOM 762 C CA . SER A 1 100 ? -31.562 41.562 -18.984 1 77.94 100 SER A CA 1
ATOM 763 C C . SER A 1 100 ? -31.297 42.969 -19.578 1 77.94 100 SER A C 1
ATOM 765 O O . SER A 1 100 ? -31.844 43.312 -20.625 1 77.94 100 SER A O 1
ATOM 767 N N . ASN A 1 101 ? -30.547 43.688 -18.891 1 71.75 101 ASN A N 1
ATOM 768 C CA . ASN A 1 101 ? -30.406 45.094 -19.25 1 71.75 101 ASN A CA 1
ATOM 769 C C . ASN A 1 101 ? -29.094 45.344 -19.984 1 71.75 101 ASN A C 1
ATOM 771 O O . ASN A 1 101 ? -28.938 46.406 -20.594 1 71.75 101 ASN A O 1
ATOM 775 N N . ALA A 1 102 ? -28.203 44.469 -19.859 1 65.75 102 ALA A N 1
ATOM 776 C CA . ALA A 1 102 ? -26.891 44.781 -20.438 1 65.75 102 ALA A CA 1
ATOM 777 C C . ALA A 1 102 ? -26.859 44.438 -21.922 1 65.75 102 ALA A C 1
ATOM 779 O O . ALA A 1 102 ? -27.531 43.5 -22.375 1 65.75 102 ALA A O 1
ATOM 780 N N . SER A 1 103 ? -26.578 45.25 -22.75 1 66.75 103 SER A N 1
ATOM 781 C CA . SER A 1 103 ? -26.5 45.125 -24.188 1 66.75 103 SER A CA 1
ATOM 782 C C . SER A 1 103 ? -25.422 44.094 -24.594 1 66.75 103 SER A C 1
ATOM 784 O O . SER A 1 103 ? -24.891 44.156 -25.703 1 66.75 103 SER A O 1
ATOM 786 N N . LYS A 1 104 ? -25.125 43.25 -23.719 1 77.5 104 LYS A N 1
ATOM 787 C CA . LYS A 1 104 ? -24.094 42.281 -24.047 1 77.5 104 LYS A CA 1
ATOM 788 C C . LYS A 1 104 ? -24.672 40.875 -24.156 1 77.5 104 LYS A C 1
ATOM 790 O O . LYS A 1 104 ? -25.078 40.281 -23.156 1 77.5 104 LYS A O 1
ATOM 795 N N . PRO A 1 105 ? -24.719 40.281 -25.281 1 78.25 105 PRO A N 1
ATOM 796 C CA . PRO A 1 105 ? -25.438 39.031 -25.531 1 78.25 105 PRO A CA 1
ATOM 797 C C . PRO A 1 105 ? -24.766 37.844 -24.891 1 78.25 105 PRO A C 1
ATOM 799 O O . PRO A 1 105 ? -25.391 36.812 -24.703 1 78.25 105 PRO A O 1
ATOM 802 N N . ASP A 1 106 ? -23.562 37.969 -24.5 1 90.81 106 ASP A N 1
ATOM 803 C CA . ASP A 1 106 ? -22.875 36.781 -24.047 1 90.81 106 ASP A CA 1
ATOM 804 C C . ASP A 1 106 ? -22.828 36.688 -22.516 1 90.81 106 ASP A C 1
ATOM 806 O O . ASP A 1 106 ? -22.078 35.906 -21.953 1 90.81 106 ASP A O 1
ATOM 810 N N . ILE A 1 107 ? -23.547 37.469 -21.875 1 92.19 107 ILE A N 1
ATOM 811 C CA . ILE A 1 107 ? -23.594 37.5 -20.422 1 92.19 107 ILE A CA 1
ATOM 812 C C . ILE A 1 107 ? -24.078 36.188 -19.875 1 92.19 107 ILE A C 1
ATOM 814 O O . ILE A 1 107 ? -23.516 35.656 -18.922 1 92.19 107 ILE A O 1
ATOM 818 N N . PRO A 1 108 ? -25.094 35.594 -20.453 1 92.12 108 PRO A N 1
ATOM 819 C CA . PRO A 1 108 ? -25.531 34.281 -19.922 1 92.12 108 PRO A CA 1
ATOM 820 C C . PRO A 1 108 ? -24.438 33.219 -20 1 92.12 108 PRO A C 1
ATOM 822 O O . PRO A 1 108 ? -24.281 32.406 -19.078 1 92.12 108 PRO A O 1
ATOM 825 N N . ALA A 1 109 ? -23.766 33.25 -21.094 1 93.5 109 ALA A N 1
ATOM 826 C CA . ALA A 1 109 ? -22.656 32.312 -21.25 1 93.5 109 ALA A CA 1
ATOM 827 C C . ALA A 1 109 ? -21.562 32.562 -20.219 1 93.5 109 ALA A C 1
ATOM 829 O O . ALA A 1 109 ? -20.969 31.625 -19.688 1 93.5 109 ALA A O 1
ATOM 830 N N . ARG A 1 110 ? -21.297 33.75 -20 1 94.62 110 ARG A N 1
ATOM 831 C CA . ARG A 1 110 ? -20.297 34.125 -19 1 94.62 110 ARG A CA 1
ATOM 832 C C . ARG A 1 110 ? -20.734 33.719 -17.609 1 94.62 110 ARG A C 1
ATOM 834 O O . ARG A 1 110 ? -19.922 33.281 -16.781 1 94.62 110 ARG A O 1
ATOM 841 N N . ALA A 1 111 ? -21.984 33.875 -17.344 1 95.62 111 ALA A N 1
ATOM 842 C CA . ALA A 1 111 ? -22.547 33.469 -16.062 1 95.62 111 ALA A CA 1
ATOM 843 C C . ALA A 1 111 ? -22.438 31.969 -15.852 1 95.62 111 ALA A C 1
ATOM 845 O O . ALA A 1 111 ? -22.109 31.516 -14.75 1 95.62 111 ALA A O 1
ATOM 846 N N . ARG A 1 112 ? -22.656 31.281 -16.875 1 95.06 112 ARG A N 1
ATOM 847 C CA . ARG A 1 112 ? -22.547 29.828 -16.781 1 95.06 112 ARG A CA 1
ATOM 848 C C . ARG A 1 112 ? -21.109 29.391 -16.531 1 95.06 112 ARG A C 1
ATOM 850 O O . ARG A 1 112 ? -20.875 28.438 -15.781 1 95.06 112 ARG A O 1
ATOM 857 N N . ALA A 1 113 ? -20.25 30.016 -17.172 1 96 113 ALA A N 1
ATOM 858 C CA . ALA A 1 113 ? -18.828 29.719 -16.953 1 96 113 ALA A CA 1
ATOM 859 C C . ALA A 1 113 ? -18.438 29.984 -15.5 1 96 113 ALA A C 1
ATOM 861 O O . ALA A 1 113 ? -17.672 29.219 -14.914 1 96 113 ALA A O 1
ATOM 862 N N . ALA A 1 114 ? -18.875 31.016 -14.945 1 97.25 114 ALA A N 1
ATOM 863 C CA . ALA A 1 114 ? -18.625 31.344 -13.547 1 97.25 114 ALA A CA 1
ATOM 864 C C . ALA A 1 114 ? -19.234 30.312 -12.617 1 97.25 114 ALA A C 1
ATOM 866 O O . ALA A 1 114 ? -18.625 29.922 -11.609 1 97.25 114 ALA A O 1
ATOM 867 N N . GLN A 1 115 ? -20.391 29.844 -12.961 1 96.5 115 GLN A N 1
ATOM 868 C CA . GLN A 1 115 ? -21.062 28.828 -12.172 1 96.5 115 GLN A CA 1
ATOM 869 C C . GLN A 1 115 ? -20.281 27.516 -12.164 1 96.5 115 GLN A C 1
ATOM 871 O O . GLN A 1 115 ? -20.156 26.859 -11.125 1 96.5 115 GLN A O 1
ATOM 876 N N . ASN A 1 116 ? -19.844 27.203 -13.297 1 95 116 ASN A N 1
ATOM 877 C CA . ASN A 1 116 ? -19.062 25.969 -13.422 1 95 116 ASN A CA 1
ATOM 878 C C . ASN A 1 116 ? -17.797 26.031 -12.562 1 95 116 ASN A C 1
ATOM 880 O O . ASN A 1 116 ? -17.438 25.047 -11.906 1 95 116 ASN A O 1
ATOM 884 N N . TYR A 1 117 ? -17.141 27.109 -12.648 1 96 117 TYR A N 1
ATOM 885 C CA . TYR A 1 117 ? -15.961 27.297 -11.82 1 96 117 TYR A CA 1
ATOM 886 C C . TYR A 1 117 ? -16.312 27.172 -10.336 1 96 117 TYR A C 1
ATOM 888 O O . TYR A 1 117 ? -15.594 26.5 -9.578 1 96 117 TYR A O 1
ATOM 896 N N . LEU A 1 118 ? -17.375 27.734 -9.898 1 96.31 118 LEU A N 1
ATOM 897 C CA . LEU A 1 118 ? -17.75 27.781 -8.492 1 96.31 118 LEU A CA 1
ATOM 898 C C . LEU A 1 118 ? -18.156 26.391 -7.988 1 96.31 118 LEU A C 1
ATOM 900 O O . LEU A 1 118 ? -17.922 26.062 -6.828 1 96.31 118 LEU A O 1
ATOM 904 N N . ASP A 1 119 ? -18.656 25.609 -8.859 1 93.12 119 ASP A N 1
ATOM 905 C CA . ASP A 1 119 ? -19.031 24.25 -8.484 1 93.12 119 ASP A CA 1
ATOM 906 C C . ASP A 1 119 ? -17.812 23.453 -8.008 1 93.12 119 ASP A C 1
ATOM 908 O O . ASP A 1 119 ? -17.891 22.719 -7.023 1 93.12 119 ASP A O 1
ATOM 912 N N . ASP A 1 120 ? -16.859 23.688 -8.672 1 91.31 120 ASP A N 1
ATOM 913 C CA . ASP A 1 120 ? -15.625 22.969 -8.344 1 91.31 120 ASP A CA 1
ATOM 914 C C . ASP A 1 120 ? -14.891 23.656 -7.188 1 91.31 120 ASP A C 1
ATOM 916 O O . ASP A 1 120 ? -14.398 22.969 -6.281 1 91.31 120 ASP A O 1
ATOM 920 N N . ALA A 1 121 ? -14.836 24.906 -7.234 1 92 121 ALA A N 1
ATOM 921 C CA . ALA A 1 121 ? -14.078 25.672 -6.246 1 92 121 ALA A CA 1
ATOM 922 C C . ALA A 1 121 ? -14.672 25.516 -4.852 1 92 121 ALA A C 1
ATOM 924 O O . ALA A 1 121 ? -13.945 25.391 -3.867 1 92 121 ALA A O 1
ATOM 925 N N . LEU A 1 122 ? -15.922 25.422 -4.723 1 92.31 122 LEU A N 1
ATOM 926 C CA . LEU A 1 122 ? -16.594 25.312 -3.434 1 92.31 122 LEU A CA 1
ATOM 927 C C . LEU A 1 122 ? -16.359 23.938 -2.818 1 92.31 122 LEU A C 1
ATOM 929 O O . LEU A 1 122 ? -16.297 23.797 -1.593 1 92.31 122 LEU A O 1
ATOM 933 N N . LYS A 1 123 ? -16.219 22.969 -3.688 1 85.31 123 LYS A N 1
ATOM 934 C CA . LYS A 1 123 ? -15.953 21.625 -3.199 1 85.31 123 LYS A CA 1
ATOM 935 C C . LYS A 1 123 ? -14.562 21.516 -2.584 1 85.31 123 LYS A C 1
ATOM 937 O O . LYS A 1 123 ? -14.352 20.766 -1.638 1 85.31 123 LYS A O 1
ATOM 942 N N . ARG A 1 124 ? -13.719 22.25 -3.021 1 83.31 124 ARG A N 1
ATOM 943 C CA . ARG A 1 124 ? -12.32 22.188 -2.609 1 83.31 124 ARG A CA 1
ATOM 944 C C . ARG A 1 124 ? -12.047 23.141 -1.46 1 83.31 124 ARG A C 1
ATOM 946 O O . ARG A 1 124 ? -11 23.062 -0.813 1 83.31 124 ARG A O 1
ATOM 953 N N . TRP A 1 125 ? -12.914 24.062 -1.138 1 85.88 125 TRP A N 1
ATOM 954 C CA . TRP A 1 125 ? -12.727 25.156 -0.188 1 85.88 125 TRP A CA 1
ATOM 955 C C . TRP A 1 125 ? -12.664 24.625 1.242 1 85.88 125 TRP A C 1
ATOM 957 O O . TRP A 1 125 ? -13.578 23.922 1.692 1 85.88 125 TRP A O 1
ATOM 967 N N . ASP A 1 126 ? -11.516 25 1.889 1 78.12 126 ASP A N 1
ATOM 968 C CA . ASP A 1 126 ? -11.391 24.719 3.314 1 78.12 126 ASP A CA 1
ATOM 969 C C . ASP A 1 126 ? -11.914 25.875 4.156 1 78.12 126 ASP A C 1
ATOM 971 O O . ASP A 1 126 ? -11.156 26.781 4.516 1 78.12 126 ASP A O 1
ATOM 975 N N . ILE A 1 127 ? -13.055 25.766 4.605 1 79.44 127 ILE A N 1
ATOM 976 C CA . ILE A 1 127 ? -13.773 26.844 5.258 1 79.44 127 ILE A CA 1
ATOM 977 C C . ILE A 1 127 ? -13.117 27.156 6.602 1 79.44 127 ILE A C 1
ATOM 979 O O . ILE A 1 127 ? -12.984 28.328 6.973 1 79.44 127 ILE A O 1
ATOM 983 N N . MET A 1 128 ? -12.57 26.219 7.238 1 72.44 128 MET A N 1
ATOM 984 C CA . MET A 1 128 ? -12.062 26.422 8.594 1 72.44 128 MET A CA 1
ATOM 985 C C . MET A 1 128 ? -10.695 27.078 8.578 1 72.44 128 MET A C 1
ATOM 987 O O . MET A 1 128 ? -10.312 27.766 9.539 1 72.44 128 MET A O 1
ATOM 991 N N . GLU A 1 129 ? -10.023 27.016 7.488 1 74.25 129 GLU A N 1
ATOM 992 C CA . GLU A 1 129 ? -8.688 27.594 7.402 1 74.25 129 GLU A CA 1
ATOM 993 C C . GLU A 1 129 ? -8.734 28.984 6.766 1 74.25 129 GLU A C 1
ATOM 995 O O . GLU A 1 129 ? -7.707 29.656 6.664 1 74.25 129 GLU A O 1
ATOM 1000 N N . THR A 1 130 ? -9.945 29.422 6.539 1 83 130 THR A N 1
ATOM 1001 C CA . THR A 1 130 ? -10.094 30.703 5.848 1 83 130 THR A CA 1
ATOM 1002 C C . THR A 1 130 ? -10.062 31.859 6.84 1 83 130 THR A C 1
ATOM 1004 O O . THR A 1 130 ? -10.672 31.781 7.91 1 83 130 THR A O 1
ATOM 1007 N N . GLU A 1 131 ? -9.148 32.812 6.59 1 83.62 131 GLU A N 1
ATOM 1008 C CA . GLU A 1 131 ? -9.117 34.062 7.344 1 83.62 131 GLU A CA 1
ATOM 1009 C C . GLU A 1 131 ? -9.367 35.25 6.438 1 83.62 131 GLU A C 1
ATOM 1011 O O . GLU A 1 131 ? -8.461 35.719 5.75 1 83.62 131 GLU A O 1
ATOM 1016 N N . ARG A 1 132 ? -10.578 35.719 6.398 1 90.19 132 ARG A N 1
ATOM 1017 C CA . ARG A 1 132 ? -11.023 36.906 5.691 1 90.19 132 ARG A CA 1
ATOM 1018 C C . ARG A 1 132 ? -12.109 37.625 6.477 1 90.19 132 ARG A C 1
ATOM 1020 O O . ARG A 1 132 ? -12.867 37.031 7.223 1 90.19 132 ARG A O 1
ATOM 1027 N N . VAL A 1 133 ? -12.094 38.875 6.332 1 89.31 133 VAL A N 1
ATOM 1028 C CA . VAL A 1 133 ? -13.07 39.688 7.059 1 89.31 133 VAL A CA 1
ATOM 1029 C C . VAL A 1 133 ? -14.484 39.312 6.637 1 89.31 133 VAL A C 1
ATOM 1031 O O . VAL A 1 133 ? -14.828 39.375 5.453 1 89.31 133 VAL A O 1
ATOM 1034 N N . ALA A 1 134 ? -15.227 38.75 7.484 1 90.38 134 ALA A N 1
ATOM 1035 C CA . ALA A 1 134 ? -16.656 38.469 7.395 1 90.38 134 ALA A CA 1
ATOM 1036 C C . ALA A 1 134 ? -16.953 37.469 6.285 1 90.38 134 ALA A C 1
ATOM 1038 O O . ALA A 1 134 ? -18.031 37.5 5.688 1 90.38 134 ALA A O 1
ATOM 1039 N N . TYR A 1 135 ? -16.016 36.625 5.926 1 92.06 135 TYR A N 1
ATOM 1040 C CA . TYR A 1 135 ? -16.234 35.688 4.844 1 92.06 135 TYR A CA 1
ATOM 1041 C C . TYR A 1 135 ? -17.438 34.781 5.133 1 92.06 135 TYR A C 1
ATOM 1043 O O . TYR A 1 135 ? -18.172 34.406 4.215 1 92.06 135 TYR A O 1
ATOM 1051 N N . GLU A 1 136 ? -17.719 34.5 6.438 1 91.5 136 GLU A N 1
ATOM 1052 C CA . GLU A 1 136 ? -18.781 33.594 6.867 1 91.5 136 GLU A CA 1
ATOM 1053 C C . GLU A 1 136 ? -20.156 34.25 6.699 1 91.5 136 GLU A C 1
ATOM 1055 O O . GLU A 1 136 ? -21.188 33.594 6.73 1 91.5 136 GLU A O 1
ATOM 1060 N N . MET A 1 137 ? -20.125 35.562 6.484 1 93.31 137 MET A N 1
ATOM 1061 C CA . MET A 1 137 ? -21.344 36.312 6.215 1 93.31 137 MET A CA 1
ATOM 1062 C C . MET A 1 137 ? -21.469 36.656 4.734 1 93.31 137 MET A C 1
ATOM 1064 O O . MET A 1 137 ? -22.562 36.594 4.164 1 93.31 137 MET A O 1
ATOM 1068 N N . ILE A 1 138 ? -20.375 37 4.148 1 95.5 138 ILE A N 1
ATOM 1069 C CA . ILE A 1 138 ? -20.328 37.5 2.779 1 95.5 138 ILE A CA 1
ATOM 1070 C C . ILE A 1 138 ? -20.688 36.375 1.81 1 95.5 138 ILE A C 1
ATOM 1072 O O . ILE A 1 138 ? -21.531 36.562 0.93 1 95.5 138 ILE A O 1
ATOM 1076 N N . VAL A 1 139 ? -20.109 35.188 1.992 1 95.94 139 VAL A N 1
ATOM 1077 C CA . VAL A 1 139 ? -20.297 34.094 1.036 1 95.94 139 VAL A CA 1
ATOM 1078 C C . VAL A 1 139 ? -21.75 33.625 1.066 1 95.94 139 VAL A C 1
ATOM 1080 O O . VAL A 1 139 ? -22.406 33.531 0.024 1 95.94 139 VAL A O 1
ATOM 1083 N N . PRO A 1 140 ? -22.297 33.375 2.285 1 95.5 140 PRO A N 1
ATOM 1084 C CA . PRO A 1 140 ? -23.719 33 2.311 1 95.5 140 PRO A CA 1
ATOM 1085 C C . PRO A 1 140 ? -24.625 34.062 1.736 1 95.5 140 PRO A C 1
ATOM 1087 O O . PRO A 1 140 ? -25.625 33.75 1.072 1 95.5 140 PRO A O 1
ATOM 1090 N N . CYS A 1 141 ? -24.375 35.312 1.966 1 95.94 141 CYS A N 1
ATOM 1091 C CA . CYS A 1 141 ? -25.156 36.438 1.433 1 95.94 141 CYS A CA 1
ATOM 1092 C C . CYS A 1 141 ? -25.172 36.406 -0.091 1 95.94 141 CYS A C 1
ATOM 1094 O O . CYS A 1 141 ? -26.234 36.531 -0.711 1 95.94 141 CYS A O 1
ATOM 1096 N N . LEU A 1 142 ? -24.031 36.219 -0.695 1 97.12 142 LEU A N 1
ATOM 1097 C CA . LEU A 1 142 ? -23.922 36.188 -2.148 1 97.12 142 LEU A CA 1
ATOM 1098 C C . LEU A 1 142 ? -24.594 34.969 -2.727 1 97.12 142 LEU A C 1
ATOM 1100 O O . LEU A 1 142 ? -25.219 35.031 -3.785 1 97.12 142 LEU A O 1
ATOM 1104 N N . LEU A 1 143 ? -24.438 33.875 -2.002 1 96.31 143 LEU A N 1
ATOM 1105 C CA . LEU A 1 143 ? -25.094 32.625 -2.43 1 96.31 143 LEU A CA 1
ATOM 1106 C C . LEU A 1 143 ? -26.609 32.781 -2.404 1 96.31 143 LEU A C 1
ATOM 1108 O O . LEU A 1 143 ? -27.297 32.312 -3.309 1 96.31 143 LEU A O 1
ATOM 1112 N N . LYS A 1 144 ? -27.078 33.406 -1.37 1 94.56 144 LYS A N 1
ATOM 1113 C CA . LYS A 1 144 ? -28.516 33.656 -1.253 1 94.56 144 LYS A CA 1
ATOM 1114 C C . LYS A 1 144 ? -29 34.562 -2.371 1 94.56 144 LYS A C 1
ATOM 1116 O O . LYS A 1 144 ? -30.109 34.375 -2.898 1 94.56 144 LYS A O 1
ATOM 1121 N N . GLN A 1 145 ? -28.297 35.562 -2.729 1 95.12 145 GLN A N 1
ATOM 1122 C CA . GLN A 1 145 ? -28.641 36.438 -3.828 1 95.12 145 GLN A CA 1
ATOM 1123 C C . GLN A 1 145 ? -28.703 35.688 -5.152 1 95.12 145 GLN A C 1
ATOM 1125 O O . GLN A 1 145 ? -29.578 35.938 -5.977 1 95.12 145 GLN A O 1
ATOM 1130 N N . LEU A 1 146 ? -27.766 34.812 -5.336 1 95.88 146 LEU A N 1
ATOM 1131 C CA . LEU A 1 146 ? -27.719 34 -6.559 1 95.88 146 LEU A CA 1
ATOM 1132 C C . LEU A 1 146 ? -28.906 33.062 -6.625 1 95.88 146 LEU A C 1
ATOM 1134 O O . LEU A 1 146 ? -29.422 32.781 -7.711 1 95.88 146 LEU A O 1
ATOM 1138 N N . ASP A 1 147 ? -29.297 32.625 -5.414 1 94.25 147 ASP A N 1
ATOM 1139 C CA . ASP A 1 147 ? -30.469 31.75 -5.344 1 94.25 147 ASP A CA 1
ATOM 1140 C C . ASP A 1 147 ? -31.703 32.438 -5.934 1 94.25 147 ASP A C 1
ATOM 1142 O O . ASP A 1 147 ? -32.562 31.766 -6.531 1 94.25 147 ASP A O 1
ATOM 1146 N N . ALA A 1 148 ? -31.828 33.625 -5.754 1 91.94 148 ALA A N 1
ATOM 1147 C CA . ALA A 1 148 ? -32.938 34.375 -6.273 1 91.94 148 ALA A CA 1
ATOM 1148 C C . ALA A 1 148 ? -32.969 34.375 -7.797 1 91.94 148 ALA A C 1
ATOM 1150 O O . ALA A 1 148 ? -34.031 34.531 -8.414 1 91.94 148 ALA A O 1
ATOM 1151 N N . PHE A 1 149 ? -31.844 34.156 -8.414 1 93.19 149 PHE A N 1
ATOM 1152 C CA . PHE A 1 149 ? -31.75 34.094 -9.867 1 93.19 149 PHE A CA 1
ATOM 1153 C C . PHE A 1 149 ? -31.797 32.625 -10.336 1 93.19 149 PHE A C 1
ATOM 1155 O O . PHE A 1 149 ? -31.531 32.344 -11.5 1 93.19 149 PHE A O 1
ATOM 1162 N N . GLY A 1 150 ? -31.969 31.656 -9.344 1 91.94 150 GLY A N 1
ATOM 1163 C CA . GLY A 1 150 ? -32.094 30.234 -9.672 1 91.94 150 GLY A CA 1
ATOM 1164 C C . GLY A 1 150 ? -30.75 29.516 -9.727 1 91.94 150 GLY A C 1
ATOM 1165 O O . GLY A 1 150 ? -30.641 28.422 -10.289 1 91.94 150 GLY A O 1
ATOM 1166 N N . VAL A 1 151 ? -29.734 30.078 -9.258 1 94 151 VAL A N 1
ATOM 1167 C CA . VAL A 1 151 ? -28.406 29.484 -9.234 1 94 151 VAL A CA 1
ATOM 1168 C C . VAL A 1 151 ? -28.094 28.969 -7.828 1 94 151 VAL A C 1
ATOM 1170 O O . VAL A 1 151 ? -28.078 29.734 -6.867 1 94 151 VAL A O 1
ATOM 1173 N N . SER A 1 152 ? -27.891 27.594 -7.637 1 93.75 152 SER A N 1
ATOM 1174 C CA . SER A 1 152 ? -27.594 27 -6.336 1 93.75 152 SER A CA 1
ATOM 1175 C C . SER A 1 152 ? -26.406 26.047 -6.434 1 93.75 152 SER A C 1
ATOM 1177 O O . SER A 1 152 ? -26.109 25.516 -7.508 1 93.75 152 SER A O 1
ATOM 1179 N N . PHE A 1 153 ? -25.688 25.875 -5.379 1 93.62 153 PHE A N 1
ATOM 1180 C CA . PHE A 1 153 ? -24.484 25.031 -5.34 1 93.62 153 PHE A CA 1
ATOM 1181 C C . PHE A 1 153 ? -24.594 24 -4.223 1 93.62 153 PHE A C 1
ATOM 1183 O O . PHE A 1 153 ? -25.141 24.281 -3.158 1 93.62 153 PHE A O 1
ATOM 1190 N N . THR A 1 154 ? -24.062 22.828 -4.5 1 88.81 154 THR A N 1
ATOM 1191 C CA . THR A 1 154 ? -23.922 21.797 -3.488 1 88.81 154 THR A CA 1
ATOM 1192 C C . THR A 1 154 ? -22.438 21.5 -3.221 1 88.81 154 THR A C 1
ATOM 1194 O O . THR A 1 154 ? -21.656 21.312 -4.156 1 88.81 154 THR A O 1
ATOM 1197 N N . PHE A 1 155 ? -22 21.562 -2.01 1 84.88 155 PHE A N 1
ATOM 1198 C CA . PHE A 1 155 ? -20.609 21.281 -1.665 1 84.88 155 PHE A CA 1
ATOM 1199 C C . PHE A 1 155 ? -20.5 20.734 -0.246 1 84.88 155 PHE A C 1
ATOM 1201 O O . PHE A 1 155 ? -21.375 20.984 0.586 1 84.88 155 PHE A O 1
ATOM 1208 N N . PRO A 1 156 ? -19.484 19.906 0.039 1 74.62 156 PRO A N 1
ATOM 1209 C CA . PRO A 1 156 ? -19.391 19.094 1.262 1 74.62 156 PRO A CA 1
ATOM 1210 C C . PRO A 1 156 ? -19.531 19.938 2.529 1 74.62 156 PRO A C 1
ATOM 1212 O O . PRO A 1 156 ? -20.172 19.516 3.494 1 74.62 156 PRO A O 1
ATOM 1215 N N . HIS A 1 157 ? -18.984 21.188 2.588 1 76.5 157 HIS A N 1
ATOM 1216 C CA . HIS A 1 157 ? -18.953 21.969 3.824 1 76.5 157 HIS A CA 1
ATOM 1217 C C . HIS A 1 157 ? -20.047 23.016 3.846 1 76.5 157 HIS A C 1
ATOM 1219 O O . HIS A 1 157 ? -19.938 24.031 4.543 1 76.5 157 HIS A O 1
ATOM 1225 N N . HIS A 1 158 ? -21.078 22.703 3.068 1 85.19 158 HIS A N 1
ATOM 1226 C CA . HIS A 1 158 ? -22.203 23.625 2.984 1 85.19 158 HIS A CA 1
ATOM 1227 C C . HIS A 1 158 ? -22.844 23.828 4.352 1 85.19 158 HIS A C 1
ATOM 1229 O O . HIS A 1 158 ? -23.062 24.969 4.781 1 85.19 158 HIS A O 1
ATOM 1235 N N . ASP A 1 159 ? -23.062 22.797 5.047 1 79.12 159 ASP A N 1
ATOM 1236 C CA . ASP A 1 159 ? -23.734 22.891 6.34 1 79.12 159 ASP A CA 1
ATOM 1237 C C . ASP A 1 159 ? -22.859 23.578 7.371 1 79.12 159 ASP A C 1
ATOM 1239 O O . ASP A 1 159 ? -23.344 24.328 8.219 1 79.12 159 ASP A O 1
ATOM 1243 N N . LEU A 1 160 ? -21.672 23.328 7.285 1 75.69 160 LEU A N 1
ATOM 1244 C CA . LEU A 1 160 ? -20.719 23.984 8.188 1 75.69 160 LEU A CA 1
ATOM 1245 C C . LEU A 1 160 ? -20.75 25.5 8.008 1 75.69 160 LEU A C 1
ATOM 1247 O O . LEU A 1 160 ? -20.828 26.234 8.984 1 75.69 160 LEU A O 1
ATOM 1251 N N . LEU A 1 161 ? -20.734 25.969 6.789 1 86.38 161 LEU A N 1
ATOM 1252 C CA . LEU A 1 161 ? -20.734 27.391 6.469 1 86.38 161 LEU A CA 1
ATOM 1253 C C . LEU A 1 161 ? -22.016 28.047 6.969 1 86.38 161 LEU A C 1
ATOM 1255 O O . LEU A 1 161 ? -21.969 29.125 7.574 1 86.38 161 LEU A O 1
ATOM 1259 N N . TYR A 1 162 ? -23.094 27.484 6.801 1 88.56 162 TYR A N 1
ATOM 1260 C CA . TYR A 1 162 ? -24.375 28.094 7.141 1 88.56 162 TYR A CA 1
ATOM 1261 C C . TYR A 1 162 ? -24.625 28.031 8.641 1 88.56 162 TYR A C 1
ATOM 1263 O O . TYR A 1 162 ? -25.312 28.891 9.195 1 88.56 162 TYR A O 1
ATOM 1271 N N . ASN A 1 163 ? -24.047 27.062 9.273 1 82.25 163 ASN A N 1
ATOM 1272 C CA . ASN A 1 163 ? -24.062 27.062 10.734 1 82.25 163 ASN A CA 1
ATOM 1273 C C . ASN A 1 163 ? -23.266 28.234 11.297 1 82.25 163 ASN A C 1
ATOM 1275 O O . ASN A 1 163 ? -23.672 28.859 12.273 1 82.25 163 ASN A O 1
ATOM 1279 N N . MET A 1 164 ? -22.141 28.484 10.727 1 83.81 164 MET A N 1
ATOM 1280 C CA . MET A 1 164 ? -21.328 29.641 11.117 1 83.81 164 MET A CA 1
ATOM 1281 C C . MET A 1 164 ? -22.094 30.938 10.867 1 83.81 164 MET A C 1
ATOM 1283 O O . MET A 1 164 ? -22.094 31.844 11.703 1 83.81 164 MET A O 1
ATOM 1287 N N . TYR A 1 165 ? -22.75 31.016 9.758 1 89.69 165 TYR A N 1
ATOM 1288 C CA . TYR A 1 165 ? -23.547 32.156 9.375 1 89.69 165 TYR A CA 1
ATOM 1289 C C . TYR A 1 165 ? -24.656 32.406 10.391 1 89.69 165 TYR A C 1
ATOM 1291 O O . TYR A 1 165 ? -24.812 33.531 10.898 1 89.69 165 TYR A O 1
ATOM 1299 N N . ALA A 1 166 ? -25.344 31.375 10.688 1 88.62 166 ALA A N 1
ATOM 1300 C CA . ALA A 1 166 ? -26.453 31.469 11.633 1 88.62 166 ALA A CA 1
ATOM 1301 C C . ALA A 1 166 ? -25.969 31.859 13.023 1 88.62 166 ALA A C 1
ATOM 1303 O O . ALA A 1 166 ? -26.594 32.656 13.711 1 88.62 166 ALA A O 1
ATOM 1304 N N . GLY A 1 167 ? -24.891 31.328 13.43 1 83.75 167 GLY A N 1
ATOM 1305 C CA . GLY A 1 167 ? -24.312 31.641 14.727 1 83.75 167 GLY A CA 1
ATOM 1306 C C . GLY A 1 167 ? -23.906 33.094 14.859 1 83.75 167 GLY A C 1
ATOM 1307 O O . GLY A 1 167 ? -24.141 33.719 15.898 1 83.75 167 GLY A O 1
ATOM 1308 N N . LYS A 1 168 ? -23.281 33.656 13.828 1 84.38 168 LYS A N 1
ATOM 1309 C CA . LYS A 1 168 ? -22.844 35.062 13.836 1 84.38 168 LYS A CA 1
ATOM 1310 C C . LYS A 1 168 ? -24.031 36 13.797 1 84.38 168 LYS A C 1
ATOM 1312 O O . LYS A 1 168 ? -24.031 37.031 14.461 1 84.38 168 LYS A O 1
ATOM 1317 N N . LEU A 1 169 ? -25.047 35.688 13.031 1 87.75 169 LEU A N 1
ATOM 1318 C CA . LEU A 1 169 ? -26.234 36.531 12.914 1 87.75 169 LEU A CA 1
ATOM 1319 C C . LEU A 1 169 ? -26.969 36.594 14.25 1 87.75 169 LEU A C 1
ATOM 1321 O O . LEU A 1 169 ? -27.516 37.656 14.609 1 87.75 169 LEU A O 1
ATOM 1325 N N . ALA A 1 170 ? -26.906 35.5 14.938 1 85.94 170 ALA A N 1
ATOM 1326 C CA . ALA A 1 170 ? -27.625 35.406 16.203 1 85.94 170 ALA A CA 1
ATOM 1327 C C . ALA A 1 170 ? -26.984 36.312 17.266 1 85.94 170 ALA A C 1
ATOM 1329 O O . ALA A 1 170 ? -27.641 36.75 18.203 1 85.94 170 ALA A O 1
ATOM 1330 N N . LYS A 1 171 ? -25.766 36.656 17.109 1 80.81 171 LYS A N 1
ATOM 1331 C CA . LYS A 1 171 ? -25.016 37.438 18.094 1 80.81 171 LYS A CA 1
ATOM 1332 C C . LYS A 1 171 ? -25.109 38.938 17.812 1 80.81 171 LYS A C 1
ATOM 1334 O O . LYS A 1 171 ? -24.719 39.75 18.641 1 80.81 171 LYS A O 1
ATOM 1339 N N . LEU A 1 172 ? -25.688 39.344 16.688 1 85.81 172 LEU A N 1
ATOM 1340 C CA . LEU A 1 172 ? -25.719 40.75 16.297 1 85.81 172 LEU A CA 1
ATOM 1341 C C . LEU A 1 172 ? -26.844 41.469 16.984 1 85.81 172 LEU A C 1
ATOM 1343 O O . LEU A 1 172 ? -27.953 40.969 17.109 1 85.81 172 LEU A O 1
ATOM 1347 N N . ASN A 1 173 ? -26.531 42.625 17.578 1 87.69 173 ASN A N 1
ATOM 1348 C CA . ASN A 1 173 ? -27.516 43.562 18.094 1 87.69 173 ASN A CA 1
ATOM 1349 C C . ASN A 1 173 ? -27.781 44.688 17.109 1 87.69 173 ASN A C 1
ATOM 1351 O O . ASN A 1 173 ? -27.078 45.688 17.094 1 87.69 173 ASN A O 1
ATOM 1355 N N . TRP A 1 174 ? -28.828 44.656 16.375 1 89.69 174 TRP A N 1
ATOM 1356 C CA . TRP A 1 174 ? -29.125 45.562 15.273 1 89.69 174 TRP A CA 1
ATOM 1357 C C . TRP A 1 174 ? -29.375 46.969 15.781 1 89.69 174 TRP A C 1
ATOM 1359 O O . TRP A 1 174 ? -28.984 47.938 15.141 1 89.69 174 TRP A O 1
ATOM 1369 N N . GLU A 1 175 ? -29.953 47.062 16.922 1 90.94 175 GLU A N 1
ATOM 1370 C CA . GLU A 1 175 ? -30.219 48.375 17.469 1 90.94 175 GLU A CA 1
ATOM 1371 C C . GLU A 1 175 ? -28.938 49.125 17.797 1 90.94 175 GLU A C 1
ATOM 1373 O O . GLU A 1 175 ? -28.828 50.344 17.594 1 90.94 175 GLU A O 1
ATOM 1378 N N . ALA A 1 176 ? -28.047 48.375 18.25 1 87 176 ALA A N 1
ATOM 1379 C CA . ALA A 1 176 ? -26.75 48.969 18.547 1 87 176 ALA A CA 1
ATOM 1380 C C . ALA A 1 176 ? -26 49.344 17.266 1 87 176 ALA A C 1
ATOM 1382 O O . ALA A 1 176 ? -25.312 50.375 17.219 1 87 176 ALA A O 1
ATOM 1383 N N . ILE A 1 177 ? -26.203 48.562 16.25 1 87.69 177 ILE A N 1
ATOM 1384 C CA . ILE A 1 177 ? -25.531 48.781 14.984 1 87.69 177 ILE A CA 1
ATOM 1385 C C . ILE A 1 177 ? -26.094 50 14.289 1 87.69 177 ILE A C 1
ATOM 1387 O O . ILE A 1 177 ? -25.344 50.781 13.664 1 87.69 177 ILE A O 1
ATOM 1391 N N . TYR A 1 178 ? -27.359 50.25 14.469 1 91 178 TYR A N 1
ATOM 1392 C CA . TYR A 1 178 ? -28 51.406 13.836 1 91 178 TYR A CA 1
ATOM 1393 C C . TYR A 1 178 ? -27.719 52.688 14.617 1 91 178 TYR A C 1
ATOM 1395 O O . TYR A 1 178 ? -27.875 53.781 14.086 1 91 178 TYR A O 1
ATOM 1403 N N . ALA A 1 179 ? -27.297 52.469 15.852 1 87.56 179 ALA A N 1
ATOM 1404 C CA . ALA A 1 179 ? -27.219 53.625 16.734 1 87.56 179 ALA A CA 1
ATOM 1405 C C . ALA A 1 179 ? -25.875 54.344 16.562 1 87.56 179 ALA A C 1
ATOM 1407 O O . ALA A 1 179 ? -25.828 55.562 16.625 1 87.56 179 ALA A O 1
ATOM 1408 N N . LYS A 1 180 ? -24.828 53.625 16.453 1 83 180 LYS A N 1
ATOM 1409 C CA . LYS A 1 180 ? -23.5 54.219 16.422 1 83 180 LYS A CA 1
ATOM 1410 C C . LYS A 1 180 ? -22.594 53.531 15.422 1 83 180 LYS A C 1
ATOM 1412 O O . LYS A 1 180 ? -22.828 52.375 15.055 1 83 180 LYS A O 1
ATOM 1417 N N . ASN A 1 181 ? -21.625 54.375 15.102 1 81.81 181 ASN A N 1
ATOM 1418 C CA . ASN A 1 181 ? -20.625 53.812 14.195 1 81.81 181 ASN A CA 1
ATOM 1419 C C . ASN A 1 181 ? -19.891 52.625 14.812 1 81.81 181 ASN A C 1
ATOM 1421 O O . ASN A 1 181 ? -19.484 52.688 15.977 1 81.81 181 ASN A O 1
ATOM 1425 N N . SER A 1 182 ? -19.891 51.531 14.148 1 83.5 182 SER A N 1
ATOM 1426 C CA . SER A 1 182 ? -19.188 50.344 14.578 1 83.5 182 SER A CA 1
ATOM 1427 C C . SER A 1 182 ? -18.359 49.75 13.445 1 83.5 182 SER A C 1
ATOM 1429 O O . SER A 1 182 ? -18.5 50.156 12.289 1 83.5 182 SER A O 1
ATOM 1431 N N . SER A 1 183 ? -17.5 48.844 13.82 1 83.62 183 SER A N 1
ATOM 1432 C CA . SER A 1 183 ? -16.625 48.219 12.82 1 83.62 183 SER A CA 1
ATOM 1433 C C . SER A 1 183 ? -17.422 47.406 11.812 1 83.62 183 SER A C 1
ATOM 1435 O O . SER A 1 183 ? -16.953 47.156 10.703 1 83.62 183 SER A O 1
ATOM 1437 N N . LEU A 1 184 ? -18.656 47.156 12.133 1 87.69 184 LEU A N 1
ATOM 1438 C CA . LEU A 1 184 ? -19.516 46.375 11.242 1 87.69 184 LEU A CA 1
ATOM 1439 C C . LEU A 1 184 ? -19.875 47.156 10 1 87.69 184 LEU A C 1
ATOM 1441 O O . LEU A 1 184 ? -20.234 46.594 8.969 1 87.69 184 LEU A O 1
ATOM 1445 N N . LEU A 1 185 ? -19.781 48.438 10.086 1 90.19 185 LEU A N 1
ATOM 1446 C CA . LEU A 1 185 ? -20.109 49.281 8.961 1 90.19 185 LEU A CA 1
ATOM 1447 C C . LEU A 1 185 ? -19.156 49.031 7.785 1 90.19 185 LEU A C 1
ATOM 1449 O O . LEU A 1 185 ? -19.453 49.438 6.652 1 90.19 185 LEU A O 1
ATOM 1453 N N . HIS A 1 186 ? -18.078 48.344 8.078 1 91.81 186 HIS A N 1
ATOM 1454 C CA . HIS A 1 186 ? -17.094 48.062 7.051 1 91.81 186 HIS A CA 1
ATOM 1455 C C . HIS A 1 186 ? -17.594 46.969 6.098 1 91.81 186 HIS A C 1
ATOM 1457 O O . HIS A 1 186 ? -17.094 46.844 4.977 1 91.81 186 HIS A O 1
ATOM 1463 N N . CYS A 1 187 ? -18.594 46.25 6.512 1 94.25 187 CYS A N 1
ATOM 1464 C CA . CYS A 1 187 ? -19.016 45.125 5.672 1 94.25 187 CYS A CA 1
ATOM 1465 C C . CYS A 1 187 ? -20.531 44.969 5.727 1 94.25 187 CYS A C 1
ATOM 1467 O O . CYS A 1 187 ? -21.031 43.844 5.781 1 94.25 187 CYS A O 1
ATOM 1469 N N . MET A 1 188 ? -21.234 46 5.672 1 94.75 188 MET A N 1
ATOM 1470 C CA . MET A 1 188 ? -22.688 45.969 5.785 1 94.75 188 MET A CA 1
ATOM 1471 C C . MET A 1 188 ? -23.312 45.281 4.559 1 94.75 188 MET A C 1
ATOM 1473 O O . MET A 1 188 ? -24.438 44.812 4.617 1 94.75 188 MET A O 1
ATOM 1477 N N . GLU A 1 189 ? -22.594 45.219 3.48 1 96.06 189 GLU A N 1
ATOM 1478 C CA . GLU A 1 189 ? -23.094 44.531 2.295 1 96.06 189 GLU A CA 1
ATOM 1479 C C . GLU A 1 189 ? -23.328 43.062 2.58 1 96.06 189 GLU A C 1
ATOM 1481 O O . GLU A 1 189 ? -24.125 42.406 1.893 1 96.06 189 GLU A O 1
ATOM 1486 N N . ALA A 1 190 ? -22.641 42.531 3.551 1 95.5 190 ALA A N 1
ATOM 1487 C CA . ALA A 1 190 ? -22.766 41.125 3.939 1 95.5 190 ALA A CA 1
ATOM 1488 C C . ALA A 1 190 ? -24.156 40.844 4.539 1 95.5 190 ALA A C 1
ATOM 1490 O O . ALA A 1 190 ? -24.547 39.688 4.676 1 95.5 190 ALA A O 1
ATOM 1491 N N . PHE A 1 191 ? -24.875 41.938 4.816 1 95.12 191 PHE A N 1
ATOM 1492 C CA . PHE A 1 191 ? -26.141 41.781 5.52 1 95.12 191 PHE A CA 1
ATOM 1493 C C . PHE A 1 191 ? -27.312 42.25 4.648 1 95.12 191 PHE A C 1
ATOM 1495 O O . PHE A 1 191 ? -28.375 42.594 5.16 1 95.12 191 PHE A O 1
ATOM 1502 N N . VAL A 1 192 ? -27.109 42.344 3.414 1 94.31 192 VAL A N 1
ATOM 1503 C CA . VAL A 1 192 ? -28.203 42.625 2.49 1 94.31 192 VAL A CA 1
ATOM 1504 C C . VAL A 1 192 ? -29.312 41.562 2.674 1 94.31 192 VAL A C 1
ATOM 1506 O O . VAL A 1 192 ? -29.031 40.375 2.729 1 94.31 192 VAL A O 1
ATOM 1509 N N . GLY A 1 193 ? -30.516 42 2.779 1 90.38 193 GLY A N 1
ATOM 1510 C CA . GLY A 1 193 ? -31.641 41.094 3.014 1 90.38 193 GLY A CA 1
ATOM 1511 C C . GLY A 1 193 ? -32.031 41 4.477 1 90.38 193 GLY A C 1
ATOM 1512 O O . GLY A 1 193 ? -33.125 40.562 4.809 1 90.38 193 GLY A O 1
ATOM 1513 N N . VAL A 1 194 ? -31.047 41.344 5.359 1 92.25 194 VAL A N 1
ATOM 1514 C CA . VAL A 1 194 ? -31.312 41.25 6.793 1 92.25 194 VAL A CA 1
ATOM 1515 C C . VAL A 1 194 ? -31.219 42.625 7.43 1 92.25 194 VAL A C 1
ATOM 1517 O O . VAL A 1 194 ? -31.984 42.969 8.344 1 92.25 194 VAL A O 1
ATOM 1520 N N . CYS A 1 195 ? -30.344 43.469 6.926 1 93.12 195 CYS A N 1
ATOM 1521 C CA . CYS A 1 195 ? -30.109 44.844 7.426 1 93.12 195 CYS A CA 1
ATOM 1522 C C . CYS A 1 195 ? -31.125 45.812 6.848 1 93.12 195 CYS A C 1
ATOM 1524 O O . CYS A 1 195 ? -31.5 45.688 5.68 1 93.12 195 CYS A O 1
ATOM 1526 N N . ASP A 1 196 ? -31.625 46.781 7.691 1 94.75 196 ASP A N 1
ATOM 1527 C CA . ASP A 1 196 ? -32.469 47.875 7.227 1 94.75 196 ASP A CA 1
ATOM 1528 C C . ASP A 1 196 ? -31.609 49.094 6.867 1 94.75 196 ASP A C 1
ATOM 1530 O O . ASP A 1 196 ? -31.312 49.938 7.727 1 94.75 196 ASP A O 1
ATOM 1534 N N . PHE A 1 197 ? -31.344 49.312 5.645 1 95.31 197 PHE A N 1
ATOM 1535 C CA . PHE A 1 197 ? -30.438 50.344 5.172 1 95.31 197 PHE A CA 1
ATOM 1536 C C . PHE A 1 197 ? -31.078 51.719 5.297 1 95.31 197 PHE A C 1
ATOM 1538 O O . PHE A 1 197 ? -30.391 52.75 5.254 1 95.31 197 PHE A O 1
ATOM 1545 N N . ASP A 1 198 ? -32.344 51.781 5.457 1 95.25 198 ASP A N 1
ATOM 1546 C CA . ASP A 1 198 ? -33.062 53.062 5.598 1 95.25 198 ASP A CA 1
ATOM 1547 C C . ASP A 1 198 ? -32.781 53.688 6.965 1 95.25 198 ASP A C 1
ATOM 1549 O O . ASP A 1 198 ? -33.062 54.875 7.168 1 95.25 198 ASP A O 1
ATOM 1553 N N . ARG A 1 199 ? -32.219 52.969 7.832 1 94.81 199 ARG A N 1
ATOM 1554 C CA . ARG A 1 199 ? -31.922 53.469 9.172 1 94.81 199 ARG A CA 1
ATOM 1555 C C . ARG A 1 199 ? -30.469 53.906 9.297 1 94.81 199 ARG A C 1
ATOM 1557 O O . ARG A 1 199 ? -30.031 54.344 10.375 1 94.81 199 ARG A O 1
ATOM 1564 N N . MET A 1 200 ? -29.766 54.094 8.156 1 93.88 200 MET A N 1
ATOM 1565 C CA . MET A 1 200 ? -28.312 54.25 8.258 1 93.88 200 MET A CA 1
ATOM 1566 C C . MET A 1 200 ? -27.859 55.594 7.758 1 93.88 200 MET A C 1
ATOM 1568 O O . MET A 1 200 ? -26.703 56 7.938 1 93.88 200 MET A O 1
ATOM 1572 N N . PRO A 1 201 ? -28.734 56.406 7.188 1 93.25 201 PRO A N 1
ATOM 1573 C CA . PRO A 1 201 ? -28.25 57.625 6.57 1 93.25 201 PRO A CA 1
ATOM 1574 C C . PRO A 1 201 ? -27.469 58.5 7.543 1 93.25 201 PRO A C 1
ATOM 1576 O O . PRO A 1 201 ? -26.516 59.188 7.145 1 93.25 201 PRO A O 1
ATOM 1579 N N . HIS A 1 202 ? -27.734 58.5 8.789 1 91.44 202 HIS A N 1
ATOM 1580 C CA . HIS A 1 202 ? -27.094 59.375 9.773 1 91.44 202 HIS A CA 1
ATOM 1581 C C . HIS A 1 202 ? -25.688 58.875 10.109 1 91.44 202 HIS A C 1
ATOM 1583 O O . HIS A 1 202 ? -24.891 59.594 10.695 1 91.44 202 HIS A O 1
ATOM 1589 N N . LEU A 1 203 ? -25.406 57.688 9.68 1 91.69 203 LEU A N 1
ATOM 1590 C CA . LEU A 1 203 ? -24.109 57.094 9.969 1 91.69 203 LEU A CA 1
ATOM 1591 C C . LEU A 1 203 ? -23.109 57.438 8.867 1 91.69 203 LEU A C 1
ATOM 1593 O O . LEU A 1 203 ? -21.906 57.188 9.016 1 91.69 203 LEU A O 1
ATOM 1597 N N . LEU A 1 204 ? -23.531 58 7.77 1 90.94 204 LEU A N 1
ATOM 1598 C CA . LEU A 1 204 ? -22.688 58.375 6.648 1 90.94 204 LEU A CA 1
ATOM 1599 C C . LEU A 1 204 ? -21.719 59.5 7.055 1 90.94 204 LEU A C 1
ATOM 1601 O O . LEU A 1 204 ? -22.109 60.438 7.742 1 90.94 204 LEU A O 1
ATOM 1605 N N . ARG A 1 205 ? -20.422 59.281 6.797 1 88.69 205 ARG A N 1
ATOM 1606 C CA . ARG A 1 205 ? -19.391 60.281 7.016 1 88.69 205 ARG A CA 1
ATOM 1607 C C . ARG A 1 205 ? -18.641 60.594 5.727 1 88.69 205 ARG A C 1
ATOM 1609 O O . ARG A 1 205 ? -18.047 59.688 5.117 1 88.69 205 ARG A O 1
ATOM 1616 N N . ASP A 1 206 ? -18.641 61.781 5.211 1 88.5 206 ASP A N 1
ATOM 1617 C CA . ASP A 1 206 ? -18.016 62.219 3.969 1 88.5 206 ASP A CA 1
ATOM 1618 C C . ASP A 1 206 ? -18.484 61.375 2.785 1 88.5 206 ASP A C 1
ATOM 1620 O O . ASP A 1 206 ? -17.672 61 1.94 1 88.5 206 ASP A O 1
ATOM 1624 N N . GLY A 1 207 ? -19.734 60.938 2.893 1 91.69 207 GLY A N 1
ATOM 1625 C CA . GLY A 1 207 ? -20.391 60.281 1.792 1 91.69 207 GLY A CA 1
ATOM 1626 C C . GLY A 1 207 ? -20.172 58.781 1.794 1 91.69 207 GLY A C 1
ATOM 1627 O O . GLY A 1 207 ? -20.578 58.062 0.86 1 91.69 207 GLY A O 1
ATOM 1628 N N . ASN A 1 208 ? -19.547 58.281 2.764 1 92.75 208 ASN A N 1
ATOM 1629 C CA . ASN A 1 208 ? -19.266 56.844 2.76 1 92.75 208 ASN A CA 1
ATOM 1630 C C . ASN A 1 208 ? -19.422 56.219 4.152 1 92.75 208 ASN A C 1
ATOM 1632 O O . ASN A 1 208 ? -19.609 56.969 5.129 1 92.75 208 ASN A O 1
ATOM 1636 N N . PHE A 1 209 ? -19.5 54.938 4.227 1 93.12 209 PHE A N 1
ATOM 1637 C CA . PHE A 1 209 ? -19.484 54.188 5.465 1 93.12 209 PHE A CA 1
ATOM 1638 C C . PHE A 1 209 ? -18.094 53.594 5.703 1 93.12 209 PHE A C 1
ATOM 1640 O O . PHE A 1 209 ? -17.688 52.656 4.996 1 93.12 209 PHE A O 1
ATOM 1647 N N . MET A 1 210 ? -17.297 54.031 6.676 1 90.81 210 MET A N 1
ATOM 1648 C CA . MET A 1 210 ? -15.992 53.562 7.121 1 90.81 210 MET A CA 1
ATOM 1649 C C . MET A 1 210 ? -15.016 53.469 5.953 1 90.81 210 MET A C 1
ATOM 1651 O O . MET A 1 210 ? -14.281 52.469 5.824 1 90.81 210 MET A O 1
ATOM 1655 N N . ALA A 1 211 ? -15.164 54.406 5.055 1 92.12 211 ALA A N 1
ATOM 1656 C CA . ALA A 1 211 ? -14.258 54.5 3.912 1 92.12 211 ALA A CA 1
ATOM 1657 C C . ALA A 1 211 ? -14.336 53.281 3.021 1 92.12 211 ALA A C 1
ATOM 1659 O O . ALA A 1 211 ? -13.328 52.844 2.467 1 92.12 211 ALA A O 1
ATOM 1660 N N . THR A 1 212 ? -15.508 52.625 2.912 1 95.19 212 THR A N 1
ATOM 1661 C CA . THR A 1 212 ? -15.633 51.344 2.225 1 95.19 212 THR A CA 1
ATOM 1662 C C . THR A 1 212 ? -16.547 51.469 1.006 1 95.19 212 THR A C 1
ATOM 1664 O O . THR A 1 212 ? -17.75 51.656 1.146 1 95.19 212 THR A O 1
ATOM 1667 N N . PRO A 1 213 ? -16.078 51.219 -0.191 1 96.56 213 PRO A N 1
ATOM 1668 C CA . PRO A 1 213 ? -16.891 51.344 -1.402 1 96.56 213 PRO A CA 1
ATOM 1669 C C . PRO A 1 213 ? -18 50.312 -1.478 1 96.56 213 PRO A C 1
ATOM 1671 O O . PRO A 1 213 ? -19.125 50.625 -1.86 1 96.56 213 PRO A O 1
ATOM 1674 N N . SER A 1 214 ? -17.75 49.062 -1.124 1 97.44 214 SER A N 1
ATOM 1675 C CA . SER A 1 214 ? -18.734 48 -1.249 1 97.44 214 SER A CA 1
ATOM 1676 C C . SER A 1 214 ? -19.938 48.25 -0.352 1 97.44 214 SER A C 1
ATOM 1678 O O . SER A 1 214 ? -21.078 48.125 -0.795 1 97.44 214 SER A O 1
ATOM 1680 N N . THR A 1 215 ? -19.656 48.594 0.946 1 96.56 215 THR A N 1
ATOM 1681 C CA . THR A 1 215 ? -20.75 48.906 1.854 1 96.56 215 THR A CA 1
ATOM 1682 C C . THR A 1 215 ? -21.547 50.094 1.348 1 96.56 215 THR A C 1
ATOM 1684 O O . THR A 1 215 ? -22.766 50.125 1.414 1 96.56 215 THR A O 1
ATOM 1687 N N . THR A 1 216 ? -20.875 51.094 0.849 1 97.56 216 THR A N 1
ATOM 1688 C CA . THR A 1 216 ? -21.531 52.312 0.339 1 97.56 216 THR A CA 1
ATOM 1689 C C . THR A 1 216 ? -22.375 52 -0.89 1 97.56 216 THR A C 1
ATOM 1691 O O . THR A 1 216 ? -23.469 52.531 -1.058 1 97.56 216 THR A O 1
ATOM 1694 N N . ALA A 1 217 ? -21.891 51.125 -1.71 1 97.5 217 ALA A N 1
ATOM 1695 C CA . ALA A 1 217 ? -22.641 50.688 -2.869 1 97.5 217 ALA A CA 1
ATOM 1696 C C . ALA A 1 217 ? -23.906 49.938 -2.439 1 97.5 217 ALA A C 1
ATOM 1698 O O . ALA A 1 217 ? -24.984 50.156 -2.988 1 97.5 217 ALA A O 1
ATOM 1699 N N . ALA A 1 218 ? -23.781 49.031 -1.497 1 97.12 218 ALA A N 1
ATOM 1700 C CA . ALA A 1 218 ? -24.922 48.281 -0.992 1 97.12 218 ALA A CA 1
ATOM 1701 C C . ALA A 1 218 ? -25.984 49.219 -0.423 1 97.12 218 ALA A C 1
ATOM 1703 O O . ALA A 1 218 ? -27.188 48.969 -0.601 1 97.12 218 ALA A O 1
ATOM 1704 N N . TYR A 1 219 ? -25.484 50.25 0.281 1 96.5 219 TYR A N 1
ATOM 1705 C CA . TYR A 1 219 ? -26.375 51.25 0.828 1 96.5 219 TYR A CA 1
ATOM 1706 C C . TYR A 1 219 ? -27.156 51.969 -0.281 1 96.5 219 TYR A C 1
ATOM 1708 O O . TYR A 1 219 ? -28.391 52.094 -0.196 1 96.5 219 TYR A O 1
ATOM 1716 N N . LEU A 1 220 ? -26.531 52.344 -1.339 1 95.69 220 LEU A N 1
ATOM 1717 C CA . LEU A 1 220 ? -27.188 53 -2.461 1 95.69 220 LEU A CA 1
ATOM 1718 C C . LEU A 1 220 ? -28.203 52.094 -3.129 1 95.69 220 LEU A C 1
ATOM 1720 O O . LEU A 1 220 ? -29.234 52.562 -3.613 1 95.69 220 LEU A O 1
ATOM 1724 N N . MET A 1 221 ? -27.938 50.875 -3.121 1 94.12 221 MET A N 1
ATOM 1725 C CA . MET A 1 221 ? -28.781 49.875 -3.797 1 94.12 221 MET A CA 1
ATOM 1726 C C . MET A 1 221 ? -30.031 49.562 -2.98 1 94.12 221 MET A C 1
ATOM 1728 O O . MET A 1 221 ? -31.094 49.281 -3.543 1 94.12 221 MET A O 1
ATOM 1732 N N . LYS A 1 222 ? -29.906 49.594 -1.683 1 93.88 222 LYS A N 1
ATOM 1733 C CA . LYS A 1 222 ? -30.953 48.969 -0.887 1 93.88 222 LYS A CA 1
ATOM 1734 C C . LYS A 1 222 ? -31.734 50.031 -0.086 1 93.88 222 LYS A C 1
ATOM 1736 O O . LYS A 1 222 ? -32.844 49.75 0.384 1 93.88 222 LYS A O 1
ATOM 1741 N N . ALA A 1 223 ? -31.047 51.188 0.033 1 94.12 223 ALA A N 1
ATOM 1742 C CA . ALA A 1 223 ? -31.812 52.281 0.663 1 94.12 223 ALA A CA 1
ATOM 1743 C C . ALA A 1 223 ? -32.938 52.781 -0.249 1 94.12 223 ALA A C 1
ATOM 1745 O O . ALA A 1 223 ? -32.75 52.844 -1.468 1 94.12 223 ALA A O 1
ATOM 1746 N N . THR A 1 224 ? -34.062 53.125 0.374 1 92.38 224 THR A N 1
ATOM 1747 C CA . THR A 1 224 ? -35.219 53.562 -0.404 1 92.38 224 THR A CA 1
ATOM 1748 C C . THR A 1 224 ? -34.969 54.938 -1.02 1 92.38 224 THR A C 1
ATOM 1750 O O . THR A 1 224 ? -35.344 55.188 -2.168 1 92.38 224 THR A O 1
ATOM 1753 N N . LYS A 1 225 ? -34.406 55.812 -0.252 1 92.62 225 LYS A N 1
ATOM 1754 C CA . LYS A 1 225 ? -34.094 57.156 -0.74 1 92.62 225 LYS A CA 1
ATOM 1755 C C . LYS A 1 225 ? -32.656 57.219 -1.292 1 92.62 225 LYS A C 1
ATOM 1757 O O . LYS A 1 225 ? -31.719 56.812 -0.628 1 92.62 225 LYS A O 1
ATOM 1762 N N . TRP A 1 226 ? -32.594 57.688 -2.551 1 93.56 226 TRP A N 1
ATOM 1763 C CA . TRP A 1 226 ? -31.297 57.844 -3.178 1 93.56 226 TRP A CA 1
ATOM 1764 C C . TRP A 1 226 ? -30.453 58.875 -2.459 1 93.56 226 TRP A C 1
ATOM 1766 O O . TRP A 1 226 ? -30.969 59.938 -2.076 1 93.56 226 TRP A O 1
ATOM 1776 N N . ASP A 1 227 ? -29.219 58.688 -2.176 1 95.38 227 ASP A N 1
ATOM 1777 C CA . ASP A 1 227 ? -28.328 59.562 -1.446 1 95.38 227 ASP A CA 1
ATOM 1778 C C . ASP A 1 227 ? -27.203 60.062 -2.34 1 95.38 227 ASP A C 1
ATOM 1780 O O . ASP A 1 227 ? -26.234 59.344 -2.592 1 95.38 227 ASP A O 1
ATOM 1784 N N . ASP A 1 228 ? -27.203 61.25 -2.748 1 95.06 228 ASP A N 1
ATOM 1785 C CA . ASP A 1 228 ? -26.25 61.844 -3.691 1 95.06 228 ASP A CA 1
ATOM 1786 C C . ASP A 1 228 ? -24.844 61.875 -3.098 1 95.06 228 ASP A C 1
ATOM 1788 O O . ASP A 1 228 ? -23.859 61.812 -3.828 1 95.06 228 ASP A O 1
ATOM 1792 N N . ARG A 1 229 ? -24.688 61.969 -1.859 1 95 229 ARG A N 1
ATOM 1793 C CA . ARG A 1 229 ? -23.391 62 -1.201 1 95 229 ARG A CA 1
ATOM 1794 C C . ARG A 1 229 ? -22.641 60.688 -1.422 1 95 229 ARG A C 1
ATOM 1796 O O . ARG A 1 229 ? -21.438 60.688 -1.676 1 95 229 ARG A O 1
ATOM 1803 N N . ALA A 1 230 ? -23.422 59.656 -1.292 1 96.75 230 ALA A N 1
ATOM 1804 C CA . ALA A 1 230 ? -22.844 58.312 -1.479 1 96.75 230 ALA A CA 1
ATOM 1805 C C . ALA A 1 230 ? -22.422 58.094 -2.93 1 96.75 230 ALA A C 1
ATOM 1807 O O . ALA A 1 230 ? -21.375 57.531 -3.197 1 96.75 230 ALA A O 1
ATOM 1808 N N . GLU A 1 231 ? -23.234 58.531 -3.871 1 96.88 231 GLU A N 1
ATOM 1809 C CA . GLU A 1 231 ? -22.859 58.438 -5.277 1 96.88 231 GLU A CA 1
ATOM 1810 C C . GLU A 1 231 ? -21.609 59.25 -5.574 1 96.88 231 GLU A C 1
ATOM 1812 O O . GLU A 1 231 ? -20.719 58.812 -6.301 1 96.88 231 GLU A O 1
ATOM 1817 N N . ASP A 1 232 ? -21.609 60.438 -5.039 1 96.19 232 ASP A N 1
ATOM 1818 C CA . ASP A 1 232 ? -20.469 61.344 -5.242 1 96.19 232 ASP A CA 1
ATOM 1819 C C . ASP A 1 232 ? -19.172 60.719 -4.723 1 96.19 232 ASP A C 1
ATOM 1821 O O . ASP A 1 232 ? -18.125 60.812 -5.352 1 96.19 232 ASP A O 1
ATOM 1825 N N . TYR A 1 233 ? -19.25 60.125 -3.568 1 95.56 233 TYR A N 1
ATOM 1826 C CA . TYR A 1 233 ? -18.094 59.406 -2.996 1 95.56 233 TYR A CA 1
ATOM 1827 C C . TYR A 1 233 ? -17.594 58.344 -3.938 1 95.56 233 TYR A C 1
ATOM 1829 O O . TYR A 1 233 ? -16.391 58.25 -4.223 1 95.56 233 TYR A O 1
ATOM 1837 N N . LEU A 1 234 ? -18.5 57.469 -4.469 1 97.19 234 LEU A N 1
ATOM 1838 C CA . LEU A 1 234 ? -18.109 56.344 -5.324 1 97.19 234 LEU A CA 1
ATOM 1839 C C . LEU A 1 234 ? -17.5 56.844 -6.633 1 97.19 234 LEU A C 1
ATOM 1841 O O . LEU A 1 234 ? -16.516 56.281 -7.117 1 97.19 234 LEU A O 1
ATOM 1845 N N . ARG A 1 235 ? -18.062 57.875 -7.16 1 96.06 235 ARG A N 1
ATOM 1846 C CA . ARG A 1 235 ? -17.516 58.469 -8.383 1 96.06 235 ARG A CA 1
ATOM 1847 C C . ARG A 1 235 ? -16.125 59.031 -8.141 1 96.06 235 ARG A C 1
ATOM 1849 O O . ARG A 1 235 ? -15.242 58.906 -8.984 1 96.06 235 ARG A O 1
ATOM 1856 N N . HIS A 1 236 ? -16.031 59.656 -7.004 1 94.81 236 HIS A N 1
ATOM 1857 C CA . HIS A 1 236 ? -14.742 60.219 -6.66 1 94.81 236 HIS A CA 1
ATOM 1858 C C . HIS A 1 236 ? -13.672 59.156 -6.531 1 94.81 236 HIS A C 1
ATOM 1860 O O . HIS A 1 236 ? -12.547 59.344 -7.008 1 94.81 236 HIS A O 1
ATOM 1866 N N . VAL A 1 237 ? -13.984 58.062 -5.863 1 95.56 237 VAL A N 1
ATOM 1867 C CA . VAL A 1 237 ? -13.031 57 -5.664 1 95.56 237 VAL A CA 1
ATOM 1868 C C . VAL A 1 237 ? -12.625 56.406 -7.016 1 95.56 237 VAL A C 1
ATOM 1870 O O . VAL A 1 237 ? -11.445 56.125 -7.246 1 95.56 237 VAL A O 1
ATOM 1873 N N . ILE A 1 238 ? -13.578 56.219 -7.938 1 96.06 238 ILE A N 1
ATOM 1874 C CA . ILE A 1 238 ? -13.289 55.688 -9.266 1 96.06 238 ILE A CA 1
ATOM 1875 C C . ILE A 1 238 ? -12.312 56.625 -9.984 1 96.06 238 ILE A C 1
ATOM 1877 O O . ILE A 1 238 ? -11.367 56.156 -10.633 1 96.06 238 ILE A O 1
ATOM 1881 N N . GLU A 1 239 ? -12.516 57.844 -9.773 1 93.56 239 GLU A N 1
ATOM 1882 C CA . GLU A 1 239 ? -11.688 58.844 -10.453 1 93.56 239 GLU A CA 1
ATOM 1883 C C . GLU A 1 239 ? -10.273 58.875 -9.891 1 93.56 239 GLU A C 1
ATOM 1885 O O . GLU A 1 239 ? -9.297 58.875 -10.641 1 93.56 239 GLU A O 1
ATOM 1890 N N . VAL A 1 240 ? -10.18 58.875 -8.617 1 90.44 240 VAL A N 1
ATOM 1891 C CA . VAL A 1 240 ? -8.875 59.031 -7.984 1 90.44 240 VAL A CA 1
ATOM 1892 C C . VAL A 1 240 ? -8.062 57.75 -8.188 1 90.44 240 VAL A C 1
ATOM 1894 O O . VAL A 1 240 ? -6.832 57.781 -8.148 1 90.44 240 VAL A O 1
ATOM 1897 N N . TYR A 1 241 ? -8.672 56.656 -8.523 1 91.5 241 TYR A N 1
ATOM 1898 C CA . TYR A 1 241 ? -7.984 55.375 -8.641 1 91.5 241 TYR A CA 1
ATOM 1899 C C . TYR A 1 241 ? -7.562 55.094 -10.078 1 91.5 241 TYR A C 1
ATOM 1901 O O . TYR A 1 241 ? -6.965 54.062 -10.383 1 91.5 241 TYR A O 1
ATOM 1909 N N . ALA A 1 242 ? -7.793 56 -10.922 1 88.88 242 ALA A N 1
ATOM 1910 C CA . ALA A 1 242 ? -7.469 55.875 -12.344 1 88.88 242 ALA A CA 1
ATOM 1911 C C . ALA A 1 242 ? -6.004 55.5 -12.531 1 88.88 242 ALA A C 1
ATOM 1913 O O . ALA A 1 242 ? -5.684 54.656 -13.391 1 88.88 242 ALA A O 1
ATOM 1914 N N . PRO A 1 243 ? -5.145 56 -11.719 1 83.62 243 PRO A N 1
ATOM 1915 C CA . PRO A 1 243 ? -3.738 55.625 -11.891 1 83.62 243 PRO A CA 1
ATOM 1916 C C . PRO A 1 243 ? -3.463 54.188 -11.523 1 83.62 243 PRO A C 1
ATOM 1918 O O . PRO A 1 243 ? -2.455 53.625 -11.953 1 83.62 243 PRO A O 1
ATOM 1921 N N . HIS A 1 244 ? -4.25 53.625 -10.719 1 84.62 244 HIS A N 1
ATOM 1922 C CA . HIS A 1 244 ? -4.062 52.25 -10.281 1 84.62 244 HIS A CA 1
ATOM 1923 C C . HIS A 1 244 ? -4.824 51.25 -11.172 1 84.62 244 HIS A C 1
ATOM 1925 O O . HIS A 1 244 ? -4.582 50.062 -11.125 1 84.62 244 HIS A O 1
ATOM 1931 N N . GLY A 1 245 ? -5.688 51.719 -11.914 1 84.19 245 GLY A N 1
ATOM 1932 C CA . GLY A 1 245 ? -6.559 50.969 -12.812 1 84.19 245 GLY A CA 1
ATOM 1933 C C . GLY A 1 245 ? -7.816 51.75 -13.188 1 84.19 245 GLY A C 1
ATOM 1934 O O . GLY A 1 245 ? -8.391 52.438 -12.359 1 84.19 245 GLY A O 1
ATOM 1935 N N . ARG A 1 246 ? -8.164 51.531 -14.375 1 86.81 246 ARG A N 1
ATOM 1936 C CA . ARG A 1 246 ? -9.336 52.281 -14.828 1 86.81 246 ARG A CA 1
ATOM 1937 C C . ARG A 1 246 ? -10.625 51.562 -14.414 1 86.81 246 ARG A C 1
ATOM 1939 O O . ARG A 1 246 ? -10.711 50.344 -14.461 1 86.81 246 ARG A O 1
ATOM 1946 N N . ASP A 1 247 ? -11.562 52.375 -13.859 1 93.94 247 ASP A N 1
ATOM 1947 C CA . ASP A 1 247 ? -12.945 51.969 -13.625 1 93.94 247 ASP A CA 1
ATOM 1948 C C . ASP A 1 247 ? -13.023 50.969 -12.484 1 93.94 247 ASP A C 1
ATOM 1950 O O . ASP A 1 247 ? -13.867 50.062 -12.5 1 93.94 247 ASP A O 1
ATOM 1954 N N . VAL A 1 248 ? -12.062 51.094 -11.516 1 95.5 248 VAL A N 1
ATOM 1955 C CA . VAL A 1 248 ? -11.992 50.156 -10.398 1 95.5 248 VAL A CA 1
ATOM 1956 C C . VAL A 1 248 ? -11.969 50.938 -9.078 1 95.5 248 VAL A C 1
ATOM 1958 O O . VAL A 1 248 ? -11.742 52.125 -9.062 1 95.5 248 VAL A O 1
ATOM 1961 N N . VAL A 1 249 ? -12.258 50.25 -7.984 1 96.75 249 VAL A N 1
ATOM 1962 C CA . VAL A 1 249 ? -12.188 50.781 -6.641 1 96.75 249 VAL A CA 1
ATOM 1963 C C . VAL A 1 249 ? -11.43 49.844 -5.723 1 96.75 249 VAL A C 1
ATOM 1965 O O . VAL A 1 249 ? -11.312 48.656 -6.012 1 96.75 249 VAL A O 1
ATOM 1968 N N . PRO A 1 250 ? -10.812 50.375 -4.609 1 95.62 250 PRO A N 1
ATOM 1969 C CA . PRO A 1 250 ? -10.156 49.531 -3.613 1 95.62 250 PRO A CA 1
ATOM 1970 C C . PRO A 1 250 ? -11.094 49.094 -2.498 1 95.62 250 PRO A C 1
ATOM 1972 O O . PRO A 1 250 ? -12.266 49.469 -2.484 1 95.62 250 PRO A O 1
ATOM 1975 N N . ASN A 1 251 ? -10.633 48.312 -1.62 1 94.5 251 ASN A N 1
ATOM 1976 C CA . ASN A 1 251 ? -11.438 47.844 -0.494 1 94.5 251 ASN A CA 1
ATOM 1977 C C . ASN A 1 251 ? -11.664 48.938 0.526 1 94.5 251 ASN A C 1
ATOM 1979 O O . ASN A 1 251 ? -12.68 48.938 1.221 1 94.5 251 ASN A O 1
ATOM 1983 N N . LEU A 1 252 ? -10.609 49.812 0.651 1 93.5 252 LEU A N 1
ATOM 1984 C CA . LEU A 1 252 ? -10.68 50.938 1.571 1 93.5 252 LEU A CA 1
ATOM 1985 C C . LEU A 1 252 ? -10.148 52.219 0.916 1 93.5 252 LEU A C 1
ATOM 1987 O O . LEU A 1 252 ? -9.094 52.188 0.279 1 93.5 252 LEU A O 1
ATOM 1991 N N . TRP A 1 253 ? -10.922 53.281 1.063 1 92.88 253 TRP A N 1
ATOM 1992 C CA . TRP A 1 253 ? -10.438 54.594 0.661 1 92.88 253 TRP A CA 1
ATOM 1993 C C . TRP A 1 253 ? -11.25 55.719 1.321 1 92.88 253 TRP A C 1
ATOM 1995 O O . TRP A 1 253 ? -12.484 55.688 1.308 1 92.88 253 TRP A O 1
ATOM 2005 N N . PRO A 1 254 ? -10.68 56.781 1.907 1 91.56 254 PRO A N 1
ATOM 2006 C CA . PRO A 1 254 ? -9.227 56.969 2.014 1 91.56 254 PRO A CA 1
ATOM 2007 C C . PRO A 1 254 ? -8.625 56.156 3.176 1 91.56 254 PRO A C 1
ATOM 2009 O O . PRO A 1 254 ? -9.359 55.625 4.004 1 91.56 254 PRO A O 1
ATOM 2012 N N . MET A 1 255 ? -7.289 56.094 3.174 1 90.88 255 MET A N 1
ATOM 2013 C CA . MET A 1 255 ? -6.559 55.438 4.25 1 90.88 255 MET A CA 1
ATOM 2014 C C . MET A 1 255 ? -5.465 56.344 4.805 1 90.88 255 MET A C 1
ATOM 2016 O O . MET A 1 255 ? -4.375 55.875 5.145 1 90.88 255 MET A O 1
ATOM 2020 N N . THR A 1 256 ? -5.699 57.5 4.949 1 87.75 256 THR A N 1
ATOM 2021 C CA . THR A 1 256 ? -4.703 58.531 5.168 1 87.75 256 THR A CA 1
ATOM 2022 C C . THR A 1 256 ? -3.928 58.281 6.457 1 87.75 256 THR A C 1
ATOM 2024 O O . THR A 1 256 ? -2.703 58.156 6.438 1 87.75 256 THR A O 1
ATOM 2027 N N . PHE A 1 257 ? -4.605 58.219 7.578 1 90.12 257 PHE A N 1
ATOM 2028 C CA . PHE A 1 257 ? -3.924 58.031 8.852 1 90.12 257 PHE A CA 1
ATOM 2029 C C . PHE A 1 257 ? -3.242 56.688 8.922 1 90.12 257 PHE A C 1
ATOM 2031 O O . PHE A 1 257 ? -2.145 56.562 9.469 1 90.12 257 PHE A O 1
ATOM 2038 N N . PHE A 1 258 ? -3.893 55.75 8.352 1 92.75 258 PHE A N 1
ATOM 2039 C CA . PHE A 1 258 ? -3.344 54.406 8.328 1 92.75 258 PHE A CA 1
ATOM 2040 C C . PHE A 1 258 ? -2.004 54.375 7.605 1 92.75 258 PHE A C 1
ATOM 2042 O O . PHE A 1 258 ? -1.015 53.844 8.133 1 92.75 258 PHE A O 1
ATOM 2049 N N . GLU A 1 259 ? -1.928 54.906 6.484 1 93.44 259 GLU A N 1
ATOM 2050 C CA . GLU A 1 259 ? -0.716 54.875 5.672 1 93.44 259 GLU A CA 1
ATOM 2051 C C . GLU A 1 259 ? 0.393 55.719 6.301 1 93.44 259 GLU A C 1
ATOM 2053 O O . GLU A 1 259 ? 1.565 55.344 6.262 1 93.44 259 GLU A O 1
ATOM 2058 N N . ILE A 1 260 ? 0.021 56.812 6.926 1 92.75 260 ILE A N 1
ATOM 2059 C CA . ILE A 1 260 ? 1.011 57.688 7.531 1 92.75 260 ILE A CA 1
ATOM 2060 C C . ILE A 1 260 ? 1.612 57.031 8.766 1 92.75 260 ILE A C 1
ATOM 2062 O O . ILE A 1 260 ? 2.834 56.875 8.867 1 92.75 260 ILE A O 1
ATOM 2066 N N . VAL A 1 261 ? 0.783 56.625 9.602 1 93.62 261 VAL A N 1
ATOM 2067 C CA . VAL A 1 261 ? 1.219 56.125 10.898 1 93.62 261 VAL A CA 1
ATOM 2068 C C . VAL A 1 261 ? 1.969 54.812 10.703 1 93.62 261 VAL A C 1
ATOM 2070 O O . VAL A 1 261 ? 3.006 54.562 11.328 1 93.62 261 VAL A O 1
ATOM 2073 N N . TRP A 1 262 ? 1.472 53.969 9.836 1 94.12 262 TRP A N 1
ATOM 2074 C CA . TRP A 1 262 ? 2.08 52.656 9.617 1 94.12 262 TRP A CA 1
ATOM 2075 C C . TRP A 1 262 ? 3.449 52.781 8.961 1 94.12 262 TRP A C 1
ATOM 2077 O O . TRP A 1 262 ? 4.391 52.094 9.32 1 94.12 262 TRP A O 1
ATOM 2087 N N . SER A 1 263 ? 3.525 53.656 7.992 1 94.31 263 SER A N 1
ATOM 2088 C CA . SER A 1 263 ? 4.781 53.844 7.281 1 94.31 263 SER A CA 1
ATOM 2089 C C . SER A 1 263 ? 5.836 54.5 8.18 1 94.31 263 SER A C 1
ATOM 2091 O O . SER A 1 263 ? 6.953 53.969 8.297 1 94.31 263 SER A O 1
ATOM 2093 N N . LEU A 1 264 ? 5.445 55.438 8.914 1 93.56 264 LEU A N 1
ATOM 2094 C CA . LEU A 1 264 ? 6.414 56.188 9.711 1 93.56 264 LEU A CA 1
ATOM 2095 C C . LEU A 1 264 ? 6.832 55.406 10.938 1 93.56 264 LEU A C 1
ATOM 2097 O O . LEU A 1 264 ? 7.996 55.438 11.336 1 93.56 264 LEU A O 1
ATOM 2101 N N . SER A 1 265 ? 5.906 54.781 11.547 1 92 265 SER A N 1
ATOM 2102 C CA . SER A 1 265 ? 6.262 53.969 12.703 1 92 265 SER A CA 1
ATOM 2103 C C . SER A 1 265 ? 7.215 52.844 12.312 1 92 265 SER A C 1
ATOM 2105 O O . SER A 1 265 ? 8.133 52.531 13.062 1 92 265 SER A O 1
ATOM 2107 N N . SER A 1 266 ? 6.992 52.281 11.18 1 91.56 266 SER A N 1
ATOM 2108 C CA . SER A 1 266 ? 7.855 51.219 10.711 1 91.56 266 SER A CA 1
ATOM 2109 C C . SER A 1 266 ? 9.266 51.719 10.43 1 91.56 266 SER A C 1
ATOM 2111 O O . SER A 1 266 ? 10.25 51.031 10.75 1 91.56 266 SER A O 1
ATOM 2113 N N . LEU A 1 267 ? 9.289 52.844 9.844 1 91.75 267 LEU A N 1
ATOM 2114 C CA . LEU A 1 267 ? 10.594 53.438 9.555 1 91.75 267 LEU A CA 1
ATOM 2115 C C . LEU A 1 267 ? 11.336 53.75 10.844 1 91.75 267 LEU A C 1
ATOM 2117 O O . LEU A 1 267 ? 12.539 53.5 10.961 1 91.75 267 LEU A O 1
ATOM 2121 N N . TYR A 1 268 ? 10.672 54.219 11.797 1 86.44 268 TYR A N 1
ATOM 2122 C CA . TYR A 1 268 ? 11.289 54.562 13.07 1 86.44 268 TYR A CA 1
ATOM 2123 C C . TYR A 1 268 ? 11.742 53.344 13.836 1 86.44 268 TYR A C 1
ATOM 2125 O O . TYR A 1 268 ? 12.859 53.281 14.336 1 86.44 268 TYR A O 1
ATOM 2133 N N . ASP A 1 269 ? 10.859 52.406 13.953 1 82.56 269 ASP A N 1
ATOM 2134 C CA . ASP A 1 269 ? 11.109 51.188 14.727 1 82.56 269 ASP A CA 1
ATOM 2135 C C . ASP A 1 269 ? 12.352 50.469 14.211 1 82.56 269 ASP A C 1
ATOM 2137 O O . ASP A 1 269 ? 12.945 49.656 14.922 1 82.56 269 ASP A O 1
ATOM 2141 N N . ASN A 1 270 ? 12.75 50.844 13.031 1 79.31 270 ASN A N 1
ATOM 2142 C CA . ASN A 1 270 ? 13.883 50.156 12.438 1 79.31 270 ASN A CA 1
ATOM 2143 C C . ASN A 1 270 ? 15.047 51.094 12.164 1 79.31 270 ASN A C 1
ATOM 2145 O O . ASN A 1 270 ? 15.766 50.938 11.172 1 79.31 270 ASN A O 1
ATOM 2149 N N . ASN A 1 271 ? 15.047 52.125 12.914 1 72.44 271 ASN A N 1
ATOM 2150 C CA . ASN A 1 271 ? 16.219 52.969 13.203 1 72.44 271 ASN A CA 1
ATOM 2151 C C . ASN A 1 271 ? 16.5 53.938 12.07 1 72.44 271 ASN A C 1
ATOM 2153 O O . ASN A 1 271 ? 17.656 54.281 11.812 1 72.44 271 ASN A O 1
ATOM 2157 N N . LEU A 1 272 ? 15.461 54.188 11.414 1 75.88 272 LEU A N 1
ATOM 2158 C CA . LEU A 1 272 ? 15.68 55.312 10.5 1 75.88 272 LEU A CA 1
ATOM 2159 C C . LEU A 1 272 ? 15.758 56.625 11.266 1 75.88 272 LEU A C 1
ATOM 2161 O O . LEU A 1 272 ? 14.898 56.906 12.109 1 75.88 272 LEU A O 1
ATOM 2165 N N . GLU A 1 273 ? 16.719 57.406 11.086 1 78.56 273 GLU A N 1
ATOM 2166 C CA . GLU A 1 273 ? 16.969 58.625 11.805 1 78.56 273 GLU A CA 1
ATOM 2167 C C . GLU A 1 273 ? 16.062 59.75 11.297 1 78.56 273 GLU A C 1
ATOM 2169 O O . GLU A 1 273 ? 16.328 60.344 10.242 1 78.56 273 GLU A O 1
ATOM 2174 N N . PHE A 1 274 ? 15.078 60.031 12.047 1 81.38 274 PHE A N 1
ATOM 2175 C CA . PHE A 1 274 ? 14.094 61.031 11.648 1 81.38 274 PHE A CA 1
ATOM 2176 C C . PHE A 1 274 ? 14.742 62.406 11.562 1 81.38 274 PHE A C 1
ATOM 2178 O O . PHE A 1 274 ? 14.273 63.281 10.812 1 81.38 274 PHE A O 1
ATOM 2185 N N . ALA A 1 275 ? 15.812 62.531 12.266 1 77.94 275 ALA A N 1
ATOM 2186 C CA . ALA A 1 275 ? 16.547 63.812 12.219 1 77.94 275 ALA A CA 1
ATOM 2187 C C . ALA A 1 275 ? 17.094 64.062 10.82 1 77.94 275 ALA A C 1
ATOM 2189 O O . ALA A 1 275 ? 17.281 65.188 10.43 1 77.94 275 ALA A O 1
ATOM 2190 N N . GLN A 1 276 ? 17.344 63.062 10.062 1 80.38 276 GLN A N 1
ATOM 2191 C CA . GLN A 1 276 ? 17.922 63.188 8.727 1 80.38 276 GLN A CA 1
ATOM 2192 C C . GLN A 1 276 ? 16.828 63.312 7.668 1 80.38 276 GLN A C 1
ATOM 2194 O O . GLN A 1 276 ? 17.125 63.438 6.48 1 80.38 276 GLN A O 1
ATOM 2199 N N . MET A 1 277 ? 15.742 63.312 8.195 1 83.69 277 MET A N 1
ATOM 2200 C CA . MET A 1 277 ? 14.641 63.469 7.246 1 83.69 277 MET A CA 1
ATOM 2201 C C . MET A 1 277 ? 14.211 64.938 7.117 1 83.69 277 MET A C 1
ATOM 2203 O O . MET A 1 277 ? 15.055 65.812 7.113 1 83.69 277 MET A O 1
ATOM 2207 N N . ASP A 1 278 ? 12.977 65.25 7.051 1 88.25 278 ASP A N 1
ATOM 2208 C CA . ASP A 1 278 ? 12.414 66.562 7.012 1 88.25 278 ASP A CA 1
ATOM 2209 C C . ASP A 1 278 ? 11.664 66.875 8.305 1 88.25 278 ASP A C 1
ATOM 2211 O O . ASP A 1 278 ? 10.469 66.625 8.422 1 88.25 278 ASP A O 1
ATOM 2215 N N . PRO A 1 279 ? 12.398 67.5 9.289 1 88.81 279 PRO A N 1
ATOM 2216 C CA . PRO A 1 279 ? 11.82 67.688 10.617 1 88.81 279 PRO A CA 1
ATOM 2217 C C . PRO A 1 279 ? 10.555 68.562 10.578 1 88.81 279 PRO A C 1
ATOM 2219 O O . PRO A 1 279 ? 9.633 68.375 11.375 1 88.81 279 PRO A O 1
ATOM 2222 N N . GLU A 1 280 ? 10.516 69.5 9.656 1 90.44 280 GLU A N 1
ATOM 2223 C CA . GLU A 1 280 ? 9.328 70.375 9.555 1 90.44 280 GLU A CA 1
ATOM 2224 C C . GLU A 1 280 ? 8.117 69.562 9.094 1 90.44 280 GLU A C 1
ATOM 2226 O O . GLU A 1 280 ? 7.008 69.75 9.602 1 90.44 280 GLU A O 1
ATOM 2231 N N . CYS A 1 281 ? 8.43 68.75 8.156 1 90.62 281 CYS A N 1
ATOM 2232 C CA . CYS A 1 281 ? 7.367 67.938 7.66 1 90.62 281 CYS A CA 1
ATOM 2233 C C . CYS A 1 281 ? 6.863 67 8.758 1 90.62 281 CYS A C 1
ATOM 2235 O O . CYS A 1 281 ? 5.656 66.812 8.914 1 90.62 281 CYS A O 1
ATOM 2237 N N . LEU A 1 282 ? 7.734 66.438 9.508 1 92.38 282 LEU A N 1
ATOM 2238 C CA . LEU A 1 282 ? 7.395 65.562 10.602 1 92.38 282 LEU A CA 1
ATOM 2239 C C . LEU A 1 282 ? 6.594 66.25 11.68 1 92.38 282 LEU A C 1
ATOM 2241 O O . LEU A 1 282 ? 5.66 65.688 12.25 1 92.38 282 LEU A O 1
ATOM 2245 N N . ASP A 1 283 ? 6.945 67.5 11.883 1 92.19 283 ASP A N 1
ATOM 2246 C CA . ASP A 1 283 ? 6.238 68.25 12.883 1 92.19 283 ASP A CA 1
ATOM 2247 C C . ASP A 1 283 ? 4.797 68.562 12.445 1 92.19 283 ASP A C 1
ATOM 2249 O O . ASP A 1 283 ? 3.879 68.5 13.273 1 92.19 283 ASP A O 1
ATOM 2253 N N . ARG A 1 284 ? 4.621 68.812 11.195 1 92 284 ARG A N 1
ATOM 2254 C CA . ARG A 1 284 ? 3.279 69.062 10.672 1 92 284 ARG A CA 1
ATOM 2255 C C . ARG A 1 284 ? 2.414 67.812 10.781 1 92 284 ARG A C 1
ATOM 2257 O O . ARG A 1 284 ? 1.228 67.875 11.109 1 92 284 ARG A O 1
ATOM 2264 N N . ILE A 1 285 ? 3.035 66.688 10.516 1 92.12 285 ILE A N 1
ATOM 2265 C CA . ILE A 1 285 ? 2.328 65.438 10.641 1 92.12 285 ILE A CA 1
ATOM 2266 C C . ILE A 1 285 ? 1.944 65.188 12.102 1 92.12 285 ILE A C 1
ATOM 2268 O O . ILE A 1 285 ? 0.805 64.812 12.398 1 92.12 285 ILE A O 1
ATOM 2272 N N . ALA A 1 286 ? 2.889 65.438 13.031 1 93.81 286 ALA A N 1
ATOM 2273 C CA . ALA A 1 286 ? 2.666 65.188 14.461 1 93.81 286 ALA A CA 1
ATOM 2274 C C . ALA A 1 286 ? 1.535 66.062 14.984 1 93.81 286 ALA A C 1
ATOM 2276 O O . ALA A 1 286 ? 0.684 65.625 15.75 1 93.81 286 ALA A O 1
ATOM 2277 N N . LEU A 1 287 ? 1.515 67.25 14.5 1 93.5 287 LEU A N 1
ATOM 2278 C CA . LEU A 1 287 ? 0.512 68.25 14.969 1 93.5 287 LEU A CA 1
ATOM 2279 C C . LEU A 1 287 ? -0.88 67.812 14.492 1 93.5 287 LEU A C 1
ATOM 2281 O O . LEU A 1 287 ? -1.851 67.938 15.25 1 93.5 287 LEU A O 1
ATOM 2285 N N . LYS A 1 288 ? -0.914 67.375 13.273 1 89.81 288 LYS A N 1
ATOM 2286 C CA . LYS A 1 288 ? -2.199 67 12.734 1 89.81 288 LYS A CA 1
ATOM 2287 C C . LYS A 1 288 ? -2.705 65.75 13.438 1 89.81 288 LYS A C 1
ATOM 2289 O O . LYS A 1 288 ? -3.891 65.625 13.766 1 89.81 288 LYS A O 1
ATOM 2294 N N . LEU A 1 289 ? -1.83 64.75 13.617 1 91.5 289 LEU A N 1
ATOM 2295 C CA . LEU A 1 289 ? -2.205 63.562 14.312 1 91.5 289 LEU A CA 1
ATOM 2296 C C . LEU A 1 289 ? -2.641 63.844 15.742 1 91.5 289 LEU A C 1
ATOM 2298 O O . LEU A 1 289 ? -3.594 63.25 16.25 1 91.5 289 LEU A O 1
ATOM 2302 N N . ARG A 1 290 ? -1.931 64.75 16.422 1 93.75 290 ARG A N 1
ATOM 2303 C CA . ARG A 1 290 ? -2.268 65.125 17.797 1 93.75 290 ARG A CA 1
ATOM 2304 C C . ARG A 1 290 ? -3.643 65.75 17.859 1 93.75 290 ARG A C 1
ATOM 2306 O O . ARG A 1 290 ? -4.406 65.5 18.797 1 93.75 290 ARG A O 1
ATOM 2313 N N . GLU A 1 291 ? -3.91 66.562 16.859 1 91 291 GLU A N 1
ATOM 2314 C CA . GLU A 1 291 ? -5.219 67.25 16.797 1 91 291 GLU A CA 1
ATOM 2315 C C . GLU A 1 291 ? -6.344 66.188 16.766 1 91 291 GLU A C 1
ATOM 2317 O O . GLU A 1 291 ? -7.332 66.312 17.5 1 91 291 GLU A O 1
ATOM 2322 N N . PHE A 1 292 ? -6.109 65.25 16 1 88 292 PHE A N 1
ATOM 2323 C CA . PHE A 1 292 ? -7.148 64.25 15.859 1 88 292 PHE A CA 1
ATOM 2324 C C . PHE A 1 292 ? -7.18 63.344 17.078 1 88 292 PHE A C 1
ATOM 2326 O O . PHE A 1 292 ? -8.242 62.844 17.484 1 88 292 PHE A O 1
ATOM 2333 N N . LEU A 1 293 ? -6.039 63.094 17.703 1 92.19 293 LEU A N 1
ATOM 2334 C CA . LEU A 1 293 ? -5.98 62.312 18.922 1 92.19 293 LEU A CA 1
ATOM 2335 C C . LEU A 1 293 ? -6.719 63 20.062 1 92.19 293 LEU A C 1
ATOM 2337 O O . LEU A 1 293 ? -7.441 62.344 20.828 1 92.19 293 LEU A O 1
ATOM 2341 N N . VAL A 1 294 ? -6.57 64.25 20.141 1 91.69 294 VAL A N 1
ATOM 2342 C CA . VAL A 1 294 ? -7.254 65.062 21.156 1 91.69 294 VAL A CA 1
ATOM 2343 C C . VAL A 1 294 ? -8.758 65.062 20.906 1 91.69 294 VAL A C 1
ATOM 2345 O O . VAL A 1 294 ? -9.547 64.875 21.828 1 91.69 294 VAL A O 1
ATOM 2348 N N . ALA A 1 295 ? -9.078 65.188 19.625 1 88.56 295 ALA A N 1
ATOM 2349 C CA . ALA A 1 295 ? -10.492 65.125 19.25 1 88.56 295 ALA A CA 1
ATOM 2350 C C . ALA A 1 295 ? -11.125 63.812 19.578 1 88.56 295 ALA A C 1
ATOM 2352 O O . ALA A 1 295 ? -12.305 63.75 19.938 1 88.56 295 ALA A O 1
ATOM 2353 N N . GLY A 1 296 ? -10.336 62.844 19.5 1 88.94 296 GLY A N 1
ATOM 2354 C CA . GLY A 1 296 ? -10.82 61.5 19.797 1 88.94 296 GLY A CA 1
ATOM 2355 C C . GLY A 1 296 ? -10.656 61.125 21.266 1 88.94 296 GLY A C 1
ATOM 2356 O O . GLY A 1 296 ? -10.844 59.969 21.641 1 88.94 296 GLY A O 1
ATOM 2357 N N . LYS A 1 297 ? -10.281 62.031 22.125 1 90.31 297 LYS A N 1
ATOM 2358 C CA . LYS A 1 297 ? -10.102 61.875 23.562 1 90.31 297 LYS A CA 1
ATOM 2359 C C . LYS A 1 297 ? -9.039 60.812 23.859 1 90.31 297 LYS A C 1
ATOM 2361 O O . LYS A 1 297 ? -9.281 59.875 24.641 1 90.31 297 LYS A O 1
ATOM 2366 N N . GLY A 1 298 ? -7.996 60.812 23.125 1 91.06 298 GLY A N 1
ATOM 2367 C CA . GLY A 1 298 ? -6.828 60 23.391 1 91.06 298 GLY A CA 1
ATOM 2368 C C . GLY A 1 298 ? -6.766 58.75 22.531 1 91.06 298 GLY A C 1
ATOM 2369 O O . GLY A 1 298 ? -5.852 57.938 22.688 1 91.06 298 GLY A O 1
ATOM 2370 N N . VAL A 1 299 ? -7.832 58.531 21.656 1 91.94 299 VAL A N 1
ATOM 2371 C CA . VAL A 1 299 ? -7.852 57.375 20.766 1 91.94 299 VAL A CA 1
ATOM 2372 C C . VAL A 1 299 ? -8.18 57.812 19.344 1 91.94 299 VAL A C 1
ATOM 2374 O O . VAL A 1 299 ? -8.648 58.938 19.125 1 91.94 299 VAL A O 1
ATOM 2377 N N . LEU A 1 300 ? -7.754 56.969 18.453 1 89.75 300 LEU A N 1
ATOM 2378 C CA . LEU A 1 300 ? -7.859 57.375 17.047 1 89.75 300 LEU A CA 1
ATOM 2379 C C . LEU A 1 300 ? -8.227 56.188 16.172 1 89.75 300 LEU A C 1
ATOM 2381 O O . LEU A 1 300 ? -7.914 55.031 16.516 1 89.75 300 LEU A O 1
ATOM 2385 N N . GLY A 1 301 ? -9.016 56.438 15.055 1 85.88 301 GLY A N 1
ATOM 2386 C CA . GLY A 1 301 ? -9.258 55.469 14.008 1 85.88 301 GLY A CA 1
ATOM 2387 C C . GLY A 1 301 ? -8.406 55.688 12.766 1 85.88 301 GLY A C 1
ATOM 2388 O O . GLY A 1 301 ? -7.559 56.594 12.75 1 85.88 301 GLY A O 1
ATOM 2389 N N . PHE A 1 302 ? -8.562 54.875 11.719 1 82.5 302 PHE A N 1
ATOM 2390 C CA . PHE A 1 302 ? -7.668 54.938 10.57 1 82.5 302 PHE A CA 1
ATOM 2391 C C . PHE A 1 302 ? -8.023 56.094 9.664 1 82.5 302 PHE A C 1
ATOM 2393 O O . PHE A 1 302 ? -7.223 56.5 8.812 1 82.5 302 PHE A O 1
ATOM 2400 N N . VAL A 1 303 ? -9.266 56.625 9.82 1 80.75 303 VAL A N 1
ATOM 2401 C CA . VAL A 1 303 ? -9.672 57.906 9.227 1 80.75 303 VAL A CA 1
ATOM 2402 C C . VAL A 1 303 ? -10.508 58.688 10.227 1 80.75 303 VAL A C 1
ATOM 2404 O O . VAL A 1 303 ? -11.117 58.125 11.133 1 80.75 303 VAL A O 1
ATOM 2407 N N . PRO A 1 304 ? -10.445 60 10.07 1 75.75 304 PRO A N 1
ATOM 2408 C CA . PRO A 1 304 ? -11.25 60.812 10.992 1 75.75 304 PRO A CA 1
ATOM 2409 C C . PRO A 1 304 ? -12.719 60.406 11.016 1 75.75 304 PRO A C 1
ATOM 2411 O O . PRO A 1 304 ? -13.312 60.156 9.961 1 75.75 304 PRO A O 1
ATOM 2414 N N . GLY A 1 305 ? -13.242 60.219 12.148 1 74.31 305 GLY A N 1
ATOM 2415 C CA . GLY A 1 305 ? -14.664 59.938 12.289 1 74.31 305 GLY A CA 1
ATOM 2416 C C . GLY A 1 305 ? -14.977 58.438 12.312 1 74.31 305 GLY A C 1
ATOM 2417 O O . GLY A 1 305 ? -16.125 58.031 12.516 1 74.31 305 GLY A O 1
ATOM 2418 N N . THR A 1 306 ? -14.023 57.625 12.156 1 78.81 306 THR A N 1
ATOM 2419 C CA . THR A 1 306 ? -14.258 56.188 12.188 1 78.81 306 THR A CA 1
ATOM 2420 C C . THR A 1 306 ? -14.07 55.656 13.594 1 78.81 306 THR A C 1
ATOM 2422 O O . THR A 1 306 ? -13.555 56.344 14.477 1 78.81 306 THR A O 1
ATOM 2425 N N . THR A 1 307 ? -14.484 54.469 13.719 1 83.12 307 THR A N 1
ATOM 2426 C CA . THR A 1 307 ? -14.352 53.781 15.008 1 83.12 307 THR A CA 1
ATOM 2427 C C . THR A 1 307 ? -12.883 53.656 15.406 1 83.12 307 THR A C 1
ATOM 2429 O O . THR A 1 307 ? -12.031 53.375 14.57 1 83.12 307 THR A O 1
ATOM 2432 N N . HIS A 1 308 ? -12.609 53.969 16.625 1 87.25 308 HIS A N 1
ATOM 2433 C CA . HIS A 1 308 ? -11.25 53.906 17.141 1 87.25 308 HIS A CA 1
ATOM 2434 C C . HIS A 1 308 ? -10.797 52.469 17.375 1 87.25 308 HIS A C 1
ATOM 2436 O O . HIS A 1 308 ? -11.609 51.594 17.688 1 87.25 308 HIS A O 1
ATOM 2442 N N . ASP A 1 309 ? -9.523 52.281 17.156 1 89.69 309 ASP A N 1
ATOM 2443 C CA . ASP A 1 309 ? -8.984 50.938 17.422 1 89.69 309 ASP A CA 1
ATOM 2444 C C . ASP A 1 309 ? -7.637 51.031 18.141 1 89.69 309 ASP A C 1
ATOM 2446 O O . ASP A 1 309 ? -6.973 52.062 18.094 1 89.69 309 ASP A O 1
ATOM 2450 N N . ALA A 1 310 ? -7.332 50 18.781 1 93.06 310 ALA A N 1
ATOM 2451 C CA . ALA A 1 310 ? -6.125 49.938 19.594 1 93.06 310 ALA A CA 1
ATOM 2452 C C . ALA A 1 310 ? -4.867 50.031 18.734 1 93.06 310 ALA A C 1
ATOM 2454 O O . ALA A 1 310 ? -3.859 50.594 19.156 1 93.06 310 ALA A O 1
ATOM 2455 N N . ASP A 1 311 ? -4.93 49.469 17.594 1 92.75 311 ASP A N 1
ATOM 2456 C CA . ASP A 1 311 ? -3.785 49.438 16.688 1 92.75 311 ASP A CA 1
ATOM 2457 C C . ASP A 1 311 ? -3.377 50.844 16.234 1 92.75 311 ASP A C 1
ATOM 2459 O O . ASP A 1 311 ? -2.229 51.25 16.422 1 92.75 311 ASP A O 1
ATOM 2463 N N . MET A 1 312 ? -4.316 51.531 15.75 1 92.81 312 MET A N 1
ATOM 2464 C CA . MET A 1 312 ? -4.074 52.906 15.297 1 92.81 312 MET A CA 1
ATOM 2465 C C . MET A 1 312 ? -3.697 53.812 16.469 1 92.81 312 MET A C 1
ATOM 2467 O O . MET A 1 312 ? -2.779 54.625 16.359 1 92.81 312 MET A O 1
ATOM 2471 N N . SER A 1 313 ? -4.391 53.656 17.531 1 95.12 313 SER A N 1
ATOM 2472 C CA . SER A 1 313 ? -4.141 54.469 18.703 1 95.12 313 SER A CA 1
ATOM 2473 C C . SER A 1 313 ? -2.738 54.25 19.266 1 95.12 313 SER A C 1
ATOM 2475 O O . SER A 1 313 ? -2.02 55.188 19.562 1 95.12 313 SER A O 1
ATOM 2477 N N . SER A 1 314 ? -2.391 53 19.406 1 95.75 314 SER A N 1
ATOM 2478 C CA . SER A 1 314 ? -1.09 52.656 19.969 1 95.75 314 SER A CA 1
ATOM 2479 C C . SER A 1 314 ? 0.046 53.188 19.078 1 95.75 314 SER A C 1
ATOM 2481 O O . SER A 1 314 ? 0.986 53.812 19.578 1 95.75 314 SER A O 1
ATOM 2483 N N . LYS A 1 315 ? -0.003 52.969 17.797 1 95.12 315 LYS A N 1
ATOM 2484 C CA . LYS A 1 315 ? 1.053 53.406 16.891 1 95.12 315 LYS A CA 1
ATOM 2485 C C . LYS A 1 315 ? 1.138 54.938 16.828 1 95.12 315 LYS A C 1
ATOM 2487 O O . LYS A 1 315 ? 2.227 55.5 16.688 1 95.12 315 LYS A O 1
ATOM 2492 N N . THR A 1 316 ? -0.036 55.5 16.891 1 95.12 316 THR A N 1
ATOM 2493 C CA . THR A 1 316 ? -0.055 56.969 16.891 1 95.12 316 THR A CA 1
ATOM 2494 C C . THR A 1 316 ? 0.594 57.531 18.141 1 95.12 316 THR A C 1
ATOM 2496 O O . THR A 1 316 ? 1.392 58.469 18.078 1 95.12 316 THR A O 1
ATOM 2499 N N . LEU A 1 317 ? 0.246 56.969 19.25 1 96 317 LEU A N 1
ATOM 2500 C CA . LEU A 1 317 ? 0.819 57.406 20.516 1 96 317 LEU A CA 1
ATOM 2501 C C . LEU A 1 317 ? 2.334 57.219 20.531 1 96 317 LEU A C 1
ATOM 2503 O O . LEU A 1 317 ? 3.068 58.094 20.984 1 96 317 LEU A O 1
ATOM 2507 N N . MET A 1 318 ? 2.777 56.125 20.031 1 94.62 318 MET A N 1
ATOM 2508 C CA . MET A 1 318 ? 4.211 55.875 19.938 1 94.62 318 MET A CA 1
ATOM 2509 C C . MET A 1 318 ? 4.891 56.906 19.031 1 94.62 318 MET A C 1
ATOM 2511 O O . MET A 1 318 ? 5.934 57.438 19.375 1 94.62 318 MET A O 1
ATOM 2515 N N . LEU A 1 319 ? 4.285 57.062 17.875 1 93.62 319 LEU A N 1
ATOM 2516 C CA . LEU A 1 319 ? 4.855 58 16.891 1 93.62 319 LEU A CA 1
ATOM 2517 C C . LEU A 1 319 ? 4.941 59.406 17.453 1 93.62 319 LEU A C 1
ATOM 2519 O O . LEU A 1 319 ? 5.941 60.094 17.25 1 93.62 319 LEU A O 1
ATOM 2523 N N . LEU A 1 320 ? 3.896 59.812 18.156 1 94.69 320 LEU A N 1
ATOM 2524 C CA . LEU A 1 320 ? 3.877 61.156 18.734 1 94.69 320 LEU A CA 1
ATOM 2525 C C . LEU A 1 320 ? 4.969 61.312 19.781 1 94.69 320 LEU A C 1
ATOM 2527 O O . LEU A 1 320 ? 5.586 62.375 19.891 1 94.69 320 LEU A O 1
ATOM 2531 N N . GLN A 1 321 ? 5.152 60.312 20.531 1 92.12 321 GLN A N 1
ATOM 2532 C CA . GLN A 1 321 ? 6.23 60.344 21.516 1 92.12 321 GLN A CA 1
ATOM 2533 C C . GLN A 1 321 ? 7.586 60.531 20.844 1 92.12 321 GLN A C 1
ATOM 2535 O O . GLN A 1 321 ? 8.406 61.312 21.281 1 92.12 321 GLN A O 1
ATOM 2540 N N . VAL A 1 322 ? 7.789 59.844 19.781 1 89.62 322 VAL A N 1
ATOM 2541 C CA . VAL A 1 322 ? 9.055 59.844 19.062 1 89.62 322 VAL A CA 1
ATOM 2542 C C . VAL A 1 322 ? 9.258 61.188 18.375 1 89.62 322 VAL A C 1
ATOM 2544 O O . VAL A 1 322 ? 10.383 61.688 18.25 1 89.62 322 VAL A O 1
ATOM 2547 N N . LEU A 1 323 ? 8.172 61.781 18 1 91.06 323 LEU A N 1
ATOM 2548 C CA . LEU A 1 323 ? 8.234 63.062 17.312 1 91.06 323 LEU A CA 1
ATOM 2549 C C . LEU A 1 323 ? 8.188 64.188 18.297 1 91.06 323 LEU A C 1
ATOM 2551 O O . LEU A 1 323 ? 8.016 65.375 17.906 1 91.06 323 LEU A O 1
ATOM 2555 N N . ASN A 1 324 ? 8.227 63.969 19.656 1 90.06 324 ASN A N 1
ATOM 2556 C CA . ASN A 1 324 ? 8.336 64.938 20.75 1 90.06 324 ASN A CA 1
ATOM 2557 C C . ASN A 1 324 ? 7.035 65.688 20.938 1 90.06 324 ASN A C 1
ATOM 2559 O O . ASN A 1 324 ? 7.062 66.875 21.219 1 90.06 324 ASN A O 1
ATOM 2563 N N . HIS A 1 325 ? 5.973 65 20.594 1 92.94 325 HIS A N 1
ATOM 2564 C CA . HIS A 1 325 ? 4.633 65.5 20.906 1 92.94 325 HIS A CA 1
ATOM 2565 C C . HIS A 1 325 ? 3.863 64.5 21.766 1 92.94 325 HIS A C 1
ATOM 2567 O O . HIS A 1 325 ? 2.787 64.062 21.359 1 92.94 325 HIS A O 1
ATOM 2573 N N . PRO A 1 326 ? 4.41 64.25 22.938 1 92.12 326 PRO A N 1
ATOM 2574 C CA . PRO A 1 326 ? 3.854 63.156 23.719 1 92.12 326 PRO A CA 1
ATOM 2575 C C . PRO A 1 326 ? 2.406 63.406 24.141 1 92.12 326 PRO A C 1
ATOM 2577 O O . PRO A 1 326 ? 1.997 64.562 24.312 1 92.12 326 PRO A O 1
ATOM 2580 N N . TYR A 1 327 ? 1.646 62.375 24.203 1 93.31 327 TYR A N 1
ATOM 2581 C CA . TYR A 1 327 ? 0.278 62.312 24.703 1 93.31 327 TYR A CA 1
ATOM 2582 C C . TYR A 1 327 ? 0.105 61.156 25.688 1 93.31 327 TYR A C 1
ATOM 2584 O O . TYR A 1 327 ? 0.736 60.094 25.531 1 93.31 327 TYR A O 1
ATOM 2592 N N . SER A 1 328 ? -0.703 61.312 26.688 1 93.56 328 SER A N 1
ATOM 2593 C CA . SER A 1 328 ? -0.88 60.312 27.734 1 93.56 328 SER A CA 1
ATOM 2594 C C . SER A 1 328 ? -1.509 59.031 27.188 1 93.56 328 SER A C 1
ATOM 2596 O O . SER A 1 328 ? -2.412 59.094 26.344 1 93.56 328 SER A O 1
ATOM 2598 N N . HIS A 1 329 ? -1.003 57.906 27.734 1 95.69 329 HIS A N 1
ATOM 2599 C CA . HIS A 1 329 ? -1.568 56.625 27.344 1 95.69 329 HIS A CA 1
ATOM 2600 C C . HIS A 1 329 ? -2.783 56.281 28.203 1 95.69 329 HIS A C 1
ATOM 2602 O O . HIS A 1 329 ? -3.408 55.219 28 1 95.69 329 HIS A O 1
ATOM 2608 N N . ASP A 1 330 ? -3.229 57.094 29.141 1 95 330 ASP A N 1
ATOM 2609 C CA . ASP A 1 330 ? -4.246 56.781 30.141 1 95 330 ASP A CA 1
ATOM 2610 C C . ASP A 1 330 ? -5.574 56.438 29.469 1 95 330 ASP A C 1
ATOM 2612 O O . ASP A 1 330 ? -6.207 55.438 29.828 1 95 330 ASP A O 1
ATOM 2616 N N . GLU A 1 331 ? -5.973 57.25 28.547 1 94.06 331 GLU A N 1
ATOM 2617 C CA . GLU A 1 331 ? -7.238 57 27.875 1 94.06 331 GLU A CA 1
ATOM 2618 C C . GLU A 1 331 ? -7.164 55.75 27 1 94.06 331 GLU A C 1
ATOM 2620 O O . GLU A 1 331 ? -8.148 55.031 26.859 1 94.06 331 GLU A O 1
ATOM 2625 N N . PHE A 1 332 ? -6.047 55.625 26.422 1 94.5 332 PHE A N 1
ATOM 2626 C CA . PHE A 1 332 ? -5.789 54.438 25.625 1 94.5 332 PHE A CA 1
ATOM 2627 C C . PHE A 1 332 ? -5.945 53.156 26.453 1 94.5 332 PHE A C 1
ATOM 2629 O O . PHE A 1 332 ? -6.625 52.219 26.031 1 94.5 332 PHE A O 1
ATOM 2636 N N . VAL A 1 333 ? -5.391 53.062 27.609 1 95.56 333 VAL A N 1
ATOM 2637 C CA . VAL A 1 333 ? -5.461 51.906 28.516 1 95.56 333 VAL A CA 1
ATOM 2638 C C . VAL A 1 333 ? -6.898 51.719 28.984 1 95.56 333 VAL A C 1
ATOM 2640 O O . VAL A 1 333 ? -7.406 50.594 28.969 1 95.56 333 VAL A O 1
ATOM 2643 N N . THR A 1 334 ? -7.543 52.812 29.297 1 93.94 334 THR A N 1
ATOM 2644 C CA . THR A 1 334 ? -8.914 52.75 29.781 1 93.94 334 THR A CA 1
ATOM 2645 C C . THR A 1 334 ? -9.844 52.156 28.719 1 93.94 334 THR A C 1
ATOM 2647 O O . THR A 1 334 ? -10.734 51.375 29.031 1 93.94 334 THR A O 1
ATOM 2650 N N . GLU A 1 335 ? -9.555 52.469 27.516 1 91.69 335 GLU A N 1
ATOM 2651 C CA . GLU A 1 335 ? -10.461 52.125 26.422 1 91.69 335 GLU A CA 1
ATOM 2652 C C . GLU A 1 335 ? -10.273 50.688 26 1 91.69 335 GLU A C 1
ATOM 2654 O O . GLU A 1 335 ? -11.25 50 25.656 1 91.69 335 GLU A O 1
ATOM 2659 N N . PHE A 1 336 ? -9.062 50.156 26.016 1 93.5 336 PHE A N 1
ATOM 2660 C CA . PHE A 1 336 ? -8.844 48.938 25.281 1 93.5 336 PHE A CA 1
ATOM 2661 C C . PHE A 1 336 ? -8.383 47.812 26.203 1 93.5 336 PHE A C 1
ATOM 2663 O O . PHE A 1 336 ? -8.352 46.656 25.812 1 93.5 336 PHE A O 1
ATOM 2670 N N . GLU A 1 337 ? -8.023 48.031 27.422 1 93.94 337 GLU A N 1
ATOM 2671 C CA . GLU A 1 337 ? -7.477 47 28.312 1 93.94 337 GLU A CA 1
ATOM 2672 C C . GLU A 1 337 ? -8.539 45.969 28.688 1 93.94 337 GLU A C 1
ATOM 2674 O O . GLU A 1 337 ? -9.664 46.344 29.047 1 93.94 337 GLU A O 1
ATOM 2679 N N . ALA A 1 338 ? -8.289 44.812 28.516 1 92.75 338 ALA A N 1
ATOM 2680 C CA . ALA A 1 338 ? -9.039 43.656 29 1 92.75 338 ALA A CA 1
ATOM 2681 C C . ALA A 1 338 ? -8.266 42.906 30.078 1 92.75 338 ALA A C 1
ATOM 2683 O O . ALA A 1 338 ? -7.148 43.312 30.438 1 92.75 338 ALA A O 1
ATOM 2684 N N . PRO A 1 339 ? -8.797 41.906 30.656 1 91.38 339 PRO A N 1
ATOM 2685 C CA . PRO A 1 339 ? -8.148 41.25 31.781 1 91.38 339 PRO A CA 1
ATOM 2686 C C . PRO A 1 339 ? -6.793 40.656 31.422 1 91.38 339 PRO A C 1
ATOM 2688 O O . PRO A 1 339 ? -5.852 40.719 32.219 1 91.38 339 PRO A O 1
ATOM 2691 N N . THR A 1 340 ? -6.578 40.156 30.203 1 93.19 340 THR A N 1
ATOM 2692 C CA . THR A 1 340 ? -5.344 39.438 29.906 1 93.19 340 THR A CA 1
ATOM 2693 C C . THR A 1 340 ? -4.691 40 28.641 1 93.19 340 THR A C 1
ATOM 2695 O O . THR A 1 340 ? -3.572 39.594 28.281 1 93.19 340 THR A O 1
ATOM 2698 N N . TYR A 1 341 ? -5.352 40.875 27.984 1 94.5 341 TYR A N 1
ATOM 2699 C CA . TYR A 1 341 ? -4.863 41.469 26.734 1 94.5 341 TYR A CA 1
ATOM 2700 C C . TYR A 1 341 ? -5.539 42.781 26.453 1 94.5 341 TYR A C 1
ATOM 2702 O O . TYR A 1 341 ? -6.285 43.312 27.281 1 94.5 341 TYR A O 1
ATOM 2710 N N . PHE A 1 342 ? -5.176 43.406 25.344 1 94.25 342 PHE A N 1
ATOM 2711 C CA . PHE A 1 342 ? -5.867 44.594 24.844 1 94.25 342 PHE A CA 1
ATOM 2712 C C . PHE A 1 342 ? -6.738 44.25 23.641 1 94.25 342 PHE A C 1
ATOM 2714 O O . PHE A 1 342 ? -6.324 43.5 22.766 1 94.25 342 PHE A O 1
ATOM 2721 N N . ARG A 1 343 ? -7.898 44.75 23.625 1 91.56 343 ARG A N 1
ATOM 2722 C CA . ARG A 1 343 ? -8.828 44.531 22.531 1 91.56 343 ARG A CA 1
ATOM 2723 C C . ARG A 1 343 ? -8.492 45.406 21.328 1 91.56 343 ARG A C 1
ATOM 2725 O O . ARG A 1 343 ? -8.031 46.531 21.516 1 91.56 343 ARG A O 1
ATOM 2732 N N . CYS A 1 344 ? -8.688 44.844 20.203 1 87 344 CYS A N 1
ATOM 2733 C CA . CYS A 1 344 ? -8.516 45.688 19.016 1 87 344 CYS A CA 1
ATOM 2734 C C . CYS A 1 344 ? -9.617 46.719 18.922 1 87 344 CYS A C 1
ATOM 2736 O O . CYS A 1 344 ? -9.336 47.938 18.781 1 87 344 CYS A O 1
ATOM 2738 N N . TYR A 1 345 ? -10.82 46.188 18.922 1 81.44 345 TYR A N 1
ATOM 2739 C CA . TYR A 1 345 ? -12.008 47.031 19 1 81.44 345 TYR A CA 1
ATOM 2740 C C . TYR A 1 345 ? -12.789 46.75 20.281 1 81.44 345 TYR A C 1
ATOM 2742 O O . TYR A 1 345 ? -12.727 45.625 20.828 1 81.44 345 TYR A O 1
ATOM 2750 N N . SER A 1 346 ? -13.461 47.625 20.797 1 70.38 346 SER A N 1
ATOM 2751 C CA . SER A 1 346 ? -14.148 47.5 22.078 1 70.38 346 SER A CA 1
ATOM 2752 C C . SER A 1 346 ? -15.125 46.344 22.062 1 70.38 346 SER A C 1
ATOM 2754 O O . SER A 1 346 ? -15.422 45.75 23.125 1 70.38 346 SER A O 1
ATOM 2756 N N . PHE A 1 347 ? -15.594 45.938 20.891 1 65.38 347 PHE A N 1
ATOM 2757 C CA . PHE A 1 347 ? -16.594 44.875 20.891 1 65.38 347 PHE A CA 1
ATOM 2758 C C . PHE A 1 347 ? -16.062 43.625 20.188 1 65.38 347 PHE A C 1
ATOM 2760 O O . PHE A 1 347 ? -16.812 42.719 19.891 1 65.38 347 PHE A O 1
ATOM 2767 N N . GLU A 1 348 ? -14.797 43.656 20.109 1 67.12 348 GLU A N 1
ATOM 2768 C CA . GLU A 1 348 ? -14.242 42.5 19.422 1 67.12 348 GLU A CA 1
ATOM 2769 C C . GLU A 1 348 ? -13.969 41.344 20.391 1 67.12 348 GLU A C 1
ATOM 2771 O O . GLU A 1 348 ? -13.523 41.594 21.516 1 67.12 348 GLU A O 1
ATOM 2776 N N . ARG A 1 349 ? -14.281 40.219 19.922 1 58.94 349 ARG A N 1
ATOM 2777 C CA . ARG A 1 349 ? -14.227 39.031 20.781 1 58.94 349 ARG A CA 1
ATOM 2778 C C . ARG A 1 349 ? -12.812 38.469 20.812 1 58.94 349 ARG A C 1
ATOM 2780 O O . ARG A 1 349 ? -12.359 38 21.859 1 58.94 349 ARG A O 1
ATOM 2787 N N . ASN A 1 350 ? -12.125 38.562 19.688 1 70.75 350 ASN A N 1
ATOM 2788 C CA . ASN A 1 350 ? -10.883 37.812 19.672 1 70.75 350 ASN A CA 1
ATOM 2789 C C . ASN A 1 350 ? -9.664 38.719 19.75 1 70.75 350 ASN A C 1
ATOM 2791 O O . ASN A 1 350 ? -9.625 39.75 19.094 1 70.75 350 ASN A O 1
ATOM 2795 N N . ALA A 1 351 ? -8.781 38.344 20.625 1 82.62 351 ALA A N 1
ATOM 2796 C CA . ALA A 1 351 ? -7.516 39.062 20.766 1 82.62 351 ALA A CA 1
ATOM 2797 C C . ALA A 1 351 ? -6.613 38.844 19.562 1 82.62 351 ALA A C 1
ATOM 2799 O O . ALA A 1 351 ? -6.77 37.875 18.828 1 82.62 351 ALA A O 1
ATOM 2800 N N . SER A 1 352 ? -5.855 39.781 19.203 1 91 352 SER A N 1
ATOM 2801 C CA . SER A 1 352 ? -4.883 39.75 18.125 1 91 352 SER A CA 1
ATOM 2802 C C . SER A 1 352 ? -3.459 39.906 18.641 1 91 352 SER A C 1
ATOM 2804 O O . SER A 1 352 ? -3.156 40.875 19.344 1 91 352 SER A O 1
ATOM 2806 N N . VAL A 1 353 ? -2.629 38.969 18.297 1 93.81 353 VAL A N 1
ATOM 2807 C CA . VAL A 1 353 ? -1.255 39 18.781 1 93.81 353 VAL A CA 1
ATOM 2808 C C . VAL A 1 353 ? -0.526 40.219 18.203 1 93.81 353 VAL A C 1
ATOM 2810 O O . VAL A 1 353 ? 0.317 40.812 18.859 1 93.81 353 VAL A O 1
ATOM 2813 N N . THR A 1 354 ? -0.797 40.625 16.984 1 95.06 354 THR A N 1
ATOM 2814 C CA . THR A 1 354 ? -0.115 41.75 16.359 1 95.06 354 THR A CA 1
ATOM 2815 C C . THR A 1 354 ? -0.576 43.062 16.984 1 95.06 354 THR A C 1
ATOM 2817 O O . THR A 1 354 ? 0.233 43.969 17.203 1 95.06 354 THR A O 1
ATOM 2820 N N . VAL A 1 355 ? -1.861 43.156 17.297 1 95.31 355 VAL A N 1
ATOM 2821 C CA . VAL A 1 355 ? -2.377 44.375 17.953 1 95.31 355 VAL A CA 1
ATOM 2822 C C . VAL A 1 355 ? -1.748 44.531 19.328 1 95.31 355 VAL A C 1
ATOM 2824 O O . VAL A 1 355 ? -1.336 45.625 19.719 1 95.31 355 VAL A O 1
ATOM 2827 N N . ASN A 1 356 ? -1.669 43.438 20 1 96.88 356 ASN A N 1
ATOM 2828 C CA . ASN A 1 356 ? -1.09 43.5 21.328 1 96.88 356 ASN A CA 1
ATOM 2829 C C . ASN A 1 356 ? 0.411 43.781 21.281 1 96.88 356 ASN A C 1
ATOM 2831 O O . ASN A 1 356 ? 0.961 44.406 22.188 1 96.88 356 ASN A O 1
ATOM 2835 N N . SER A 1 357 ? 1.081 43.312 20.281 1 97.25 357 SER A N 1
ATOM 2836 C CA . SER A 1 357 ? 2.486 43.656 20.094 1 97.25 357 SER A CA 1
ATOM 2837 C C . SER A 1 357 ? 2.662 45.156 19.875 1 97.25 357 SER A C 1
ATOM 2839 O O . SER A 1 357 ? 3.582 45.781 20.422 1 97.25 357 SER A O 1
ATOM 2841 N N . ASN A 1 358 ? 1.782 45.688 19.078 1 96.5 358 ASN A N 1
ATOM 2842 C CA . ASN A 1 358 ? 1.816 47.156 18.875 1 96.5 358 ASN A CA 1
ATOM 2843 C C . ASN A 1 358 ? 1.521 47.906 20.156 1 96.5 358 ASN A C 1
ATOM 2845 O O . ASN A 1 358 ? 2.141 48.938 20.422 1 96.5 358 ASN A O 1
ATOM 2849 N N . CYS A 1 359 ? 0.547 47.438 20.859 1 97.25 359 CYS A N 1
ATOM 2850 C CA . CYS A 1 359 ? 0.231 48.031 22.141 1 97.25 359 CYS A CA 1
ATOM 2851 C C . CYS A 1 359 ? 1.431 48 23.094 1 97.25 359 CYS A C 1
ATOM 2853 O O . CYS A 1 359 ? 1.735 48.969 23.766 1 97.25 359 CYS A O 1
ATOM 2855 N N . LEU A 1 360 ? 2.043 46.844 23.141 1 97.94 360 LEU A N 1
ATOM 2856 C CA . LEU A 1 360 ? 3.229 46.688 23.969 1 97.94 360 LEU A CA 1
ATOM 2857 C C . LEU A 1 360 ? 4.324 47.656 23.562 1 97.94 360 LEU A C 1
ATOM 2859 O O . LEU A 1 360 ? 4.914 48.312 24.422 1 97.94 360 LEU A O 1
ATOM 2863 N N . MET A 1 361 ? 4.543 47.781 22.297 1 96.12 361 MET A N 1
ATOM 2864 C CA . MET A 1 361 ? 5.551 48.688 21.781 1 96.12 361 MET A CA 1
ATOM 2865 C C . MET A 1 361 ? 5.242 50.125 22.172 1 96.12 361 MET A C 1
ATOM 2867 O O . MET A 1 361 ? 6.145 50.875 22.547 1 96.12 361 MET A O 1
ATOM 2871 N N . SER A 1 362 ? 3.986 50.469 22.062 1 96.56 362 SER A N 1
ATOM 2872 C CA . SER A 1 362 ? 3.555 51.812 22.406 1 96.56 362 SER A CA 1
ATOM 2873 C C . SER A 1 362 ? 3.814 52.125 23.875 1 96.56 362 SER A C 1
ATOM 2875 O O . SER A 1 362 ? 4.355 53.188 24.203 1 96.56 362 SER A O 1
ATOM 2877 N N . LEU A 1 363 ? 3.467 51.25 24.719 1 97.5 363 LEU A N 1
ATOM 2878 C CA . LEU A 1 363 ? 3.623 51.438 26.156 1 97.5 363 LEU A CA 1
ATOM 2879 C C . LEU A 1 363 ? 5.098 51.469 26.547 1 97.5 363 LEU A C 1
ATOM 2881 O O . LEU A 1 363 ? 5.496 52.156 27.469 1 97.5 363 LEU A O 1
ATOM 2885 N N . LEU A 1 364 ? 5.914 50.719 25.891 1 96.38 364 LEU A N 1
ATOM 2886 C CA . LEU A 1 364 ? 7.344 50.656 26.172 1 96.38 364 LEU A CA 1
ATOM 2887 C C . LEU A 1 364 ? 8.031 51.969 25.766 1 96.38 364 LEU A C 1
ATOM 2889 O O . LEU A 1 364 ? 9.148 52.219 26.203 1 96.38 364 LEU A O 1
ATOM 2893 N N . HIS A 1 365 ? 7.379 52.719 24.922 1 93.56 365 HIS A N 1
ATOM 2894 C CA . HIS A 1 365 ? 7.934 54 24.5 1 93.56 365 HIS A CA 1
ATOM 2895 C C . HIS A 1 365 ? 7.352 55.156 25.312 1 93.56 365 HIS A C 1
ATOM 2897 O O . HIS A 1 365 ? 7.664 56.344 25.047 1 93.56 365 HIS A O 1
ATOM 2903 N N . ALA A 1 366 ? 6.531 54.844 26.25 1 94.31 366 ALA A N 1
ATOM 2904 C CA . ALA A 1 366 ? 6 55.875 27.109 1 94.31 366 ALA A CA 1
ATOM 2905 C C . ALA A 1 366 ? 7.129 56.625 27.812 1 94.31 366 ALA A C 1
ATOM 2907 O O . ALA A 1 366 ? 8.172 56.031 28.109 1 94.31 366 ALA A O 1
ATOM 2908 N N . PRO A 1 367 ? 6.879 57.906 28.094 1 91.44 367 PRO A N 1
ATOM 2909 C CA . PRO A 1 367 ? 7.922 58.656 28.781 1 91.44 367 PRO A CA 1
ATOM 2910 C C . PRO A 1 367 ? 8.359 58.031 30.094 1 91.44 367 PRO A C 1
ATOM 2912 O O . PRO A 1 367 ? 9.547 58 30.406 1 91.44 367 PRO A O 1
ATOM 2915 N N . ASP A 1 368 ? 7.422 57.531 30.875 1 93.5 368 ASP A N 1
ATOM 2916 C CA . ASP A 1 368 ? 7.684 56.719 32.062 1 93.5 368 ASP A CA 1
ATOM 2917 C C . ASP A 1 368 ? 7.121 55.312 31.875 1 93.5 368 ASP A C 1
ATOM 2919 O O . ASP A 1 368 ? 5.953 55.062 32.188 1 93.5 368 ASP A O 1
ATOM 2923 N N . VAL A 1 369 ? 7.977 54.438 31.469 1 94.31 369 VAL A N 1
ATOM 2924 C CA . VAL A 1 369 ? 7.582 53.094 31.125 1 94.31 369 VAL A CA 1
ATOM 2925 C C . VAL A 1 369 ? 7.055 52.375 32.375 1 94.31 369 VAL A C 1
ATOM 2927 O O . VAL A 1 369 ? 6.137 51.562 32.281 1 94.31 369 VAL A O 1
ATOM 2930 N N . ASN A 1 370 ? 7.555 52.719 33.562 1 95.81 370 ASN A N 1
ATOM 2931 C CA . ASN A 1 370 ? 7.199 52.062 34.812 1 95.81 370 ASN A CA 1
ATOM 2932 C C . ASN A 1 370 ? 5.773 52.375 35.25 1 95.81 370 ASN A C 1
ATOM 2934 O O . ASN A 1 370 ? 5.16 51.656 36 1 95.81 370 ASN A O 1
ATOM 2938 N N . LYS A 1 371 ? 5.262 53.531 34.75 1 95.88 371 LYS A N 1
ATOM 2939 C CA . LYS A 1 371 ? 3.887 53.906 35.062 1 95.88 371 LYS A CA 1
ATOM 2940 C C . LYS A 1 371 ? 2.895 52.875 34.531 1 95.88 371 LYS A C 1
ATOM 2942 O O . LYS A 1 371 ? 1.828 52.688 35.125 1 95.88 371 LYS A O 1
ATOM 2947 N N . TYR A 1 372 ? 3.262 52.156 33.531 1 97.19 372 TYR A N 1
ATOM 2948 C CA . TYR A 1 372 ? 2.354 51.219 32.875 1 97.19 372 TYR A CA 1
ATOM 2949 C C . TYR A 1 372 ? 2.881 49.781 33 1 97.19 372 TYR A C 1
ATOM 2951 O O . TYR A 1 372 ? 2.631 48.969 32.125 1 97.19 372 TYR A O 1
ATOM 2959 N N . GLU A 1 373 ? 3.629 49.531 34 1 96.94 373 GLU A N 1
ATOM 2960 C CA . GLU A 1 373 ? 4.301 48.25 34.188 1 96.94 373 GLU A CA 1
ATOM 2961 C C . GLU A 1 373 ? 3.297 47.094 34.219 1 96.94 373 GLU A C 1
ATOM 2963 O O . GLU A 1 373 ? 3.533 46.031 33.625 1 96.94 373 GLU A O 1
ATOM 2968 N N . SER A 1 374 ? 2.191 47.281 34.938 1 96.69 374 SER A N 1
ATOM 2969 C CA . SER A 1 374 ? 1.194 46.219 35.031 1 96.69 374 SER A CA 1
ATOM 2970 C C . SER A 1 374 ? 0.625 45.875 33.656 1 96.69 374 SER A C 1
ATOM 2972 O O . SER A 1 374 ? 0.423 44.688 33.344 1 96.69 374 SER A O 1
ATOM 2974 N N . GLN A 1 375 ? 0.335 46.906 32.844 1 97.06 375 GLN A N 1
ATOM 2975 C CA . GLN A 1 375 ? -0.183 46.688 31.484 1 97.06 375 GLN A CA 1
ATOM 2976 C C . GLN A 1 375 ? 0.869 46.031 30.578 1 97.06 375 GLN A C 1
ATOM 2978 O O . GLN A 1 375 ? 0.55 45.188 29.766 1 97.06 375 GLN A O 1
ATOM 2983 N N . ILE A 1 376 ? 2.064 46.469 30.797 1 97.75 376 ILE A N 1
ATOM 2984 C CA . ILE A 1 376 ? 3.17 45.969 30 1 97.75 376 ILE A CA 1
ATOM 2985 C C . ILE A 1 376 ? 3.361 44.469 30.281 1 97.75 376 ILE A C 1
ATOM 2987 O O . ILE A 1 376 ? 3.457 43.656 29.359 1 97.75 376 ILE A O 1
ATOM 2991 N N . VAL A 1 377 ? 3.344 44.062 31.516 1 97.31 377 VAL A N 1
ATOM 2992 C CA . VAL A 1 377 ? 3.518 42.688 31.906 1 97.31 377 VAL A CA 1
ATOM 2993 C C . VAL A 1 377 ? 2.338 41.844 31.406 1 97.31 377 VAL A C 1
ATOM 2995 O O . VAL A 1 377 ? 2.518 40.719 30.938 1 97.31 377 VAL A O 1
ATOM 2998 N N . LYS A 1 378 ? 1.202 42.406 31.531 1 96.69 378 LYS A N 1
ATOM 2999 C CA . LYS A 1 378 ? -0.009 41.75 31.062 1 96.69 378 LYS A CA 1
ATOM 3000 C C . LYS A 1 378 ? 0.081 41.438 29.578 1 96.69 378 LYS A C 1
ATOM 3002 O O . LYS A 1 378 ? -0.151 40.281 29.156 1 96.69 378 LYS A O 1
ATOM 3007 N N . ILE A 1 379 ? 0.463 42.375 28.75 1 97.44 379 ILE A N 1
ATOM 3008 C CA . ILE A 1 379 ? 0.5 42.219 27.312 1 97.44 379 ILE A CA 1
ATOM 3009 C C . ILE A 1 379 ? 1.662 41.312 26.922 1 97.44 379 ILE A C 1
ATOM 3011 O O . ILE A 1 379 ? 1.532 40.469 26.016 1 97.44 379 ILE A O 1
ATOM 3015 N N . ALA A 1 380 ? 2.756 41.5 27.594 1 97.38 380 ALA A N 1
ATOM 3016 C CA . ALA A 1 380 ? 3.908 40.656 27.312 1 97.38 380 ALA A CA 1
ATOM 3017 C C . ALA A 1 380 ? 3.586 39.188 27.594 1 97.38 380 ALA A C 1
ATOM 3019 O O . ALA A 1 380 ? 4.004 38.281 26.859 1 97.38 380 ALA A O 1
ATOM 3020 N N . THR A 1 381 ? 2.912 38.969 28.672 1 96.81 381 THR A N 1
ATOM 3021 C CA . THR A 1 381 ? 2.498 37.625 29.031 1 96.81 381 THR A CA 1
ATOM 3022 C C . THR A 1 381 ? 1.57 37.031 27.969 1 96.81 381 THR A C 1
ATOM 3024 O O . THR A 1 381 ? 1.728 35.906 27.562 1 96.81 381 THR A O 1
ATOM 3027 N N . TYR A 1 382 ? 0.662 37.812 27.547 1 95.69 382 TYR A N 1
ATOM 3028 C CA . TYR A 1 382 ? -0.264 37.375 26.5 1 95.69 382 TYR A CA 1
ATOM 3029 C C . TYR A 1 382 ? 0.483 37 25.234 1 95.69 382 TYR A C 1
ATOM 3031 O O . TYR A 1 382 ? 0.242 35.938 24.656 1 95.69 382 TYR A O 1
ATOM 3039 N N . VAL A 1 383 ? 1.399 37.875 24.766 1 96.31 383 VAL A N 1
ATOM 3040 C CA . VAL A 1 383 ? 2.137 37.625 23.531 1 96.31 383 VAL A CA 1
ATOM 3041 C C . VAL A 1 383 ? 2.99 36.375 23.672 1 96.31 383 VAL A C 1
ATOM 3043 O O . VAL A 1 383 ? 3.021 35.531 22.766 1 96.31 383 VAL A O 1
ATOM 3046 N N . ALA A 1 384 ? 3.629 36.25 24.781 1 95.19 384 ALA A N 1
ATOM 3047 C CA . ALA A 1 384 ? 4.457 35.094 25.031 1 95.19 384 ALA A CA 1
ATOM 3048 C C . ALA A 1 384 ? 3.609 33.812 25.078 1 95.19 384 ALA A C 1
ATOM 3050 O O . ALA A 1 384 ? 4.023 32.75 24.578 1 95.19 384 ALA A O 1
ATOM 3051 N N . ASP A 1 385 ? 2.447 33.906 25.656 1 93.44 385 ASP A N 1
ATOM 3052 C CA . ASP A 1 385 ? 1.56 32.75 25.797 1 93.44 385 ASP A CA 1
ATOM 3053 C C . ASP A 1 385 ? 1.049 32.281 24.422 1 93.44 385 ASP A C 1
ATOM 3055 O O . ASP A 1 385 ? 0.866 31.094 24.203 1 93.44 385 ASP A O 1
ATOM 3059 N N . VAL A 1 386 ? 0.765 33.219 23.562 1 92.25 386 VAL A N 1
ATOM 3060 C CA . VAL A 1 386 ? 0.316 32.875 22.234 1 92.25 386 VAL A CA 1
ATOM 3061 C C . VAL A 1 386 ? 1.39 32.031 21.531 1 92.25 386 VAL A C 1
ATOM 3063 O O . VAL A 1 386 ? 1.089 31.016 20.922 1 92.25 386 VAL A O 1
ATOM 3066 N N . TRP A 1 387 ? 2.566 32.438 21.625 1 92.19 387 TRP A N 1
ATOM 3067 C CA . TRP A 1 387 ? 3.66 31.703 20.984 1 92.19 387 TRP A CA 1
ATOM 3068 C C . TRP A 1 387 ? 3.906 30.359 21.688 1 92.19 387 TRP A C 1
ATOM 3070 O O . TRP A 1 387 ? 4.301 29.391 21.062 1 92.19 387 TRP A O 1
ATOM 3080 N N . TRP A 1 388 ? 3.686 30.375 23 1 91.5 388 TRP A N 1
ATOM 3081 C CA . TRP A 1 388 ? 3.871 29.172 23.812 1 91.5 388 TRP A CA 1
ATOM 3082 C C . TRP A 1 388 ? 2.854 28.094 23.453 1 91.5 388 TRP A C 1
ATOM 3084 O O . TRP A 1 388 ? 3.164 26.906 23.484 1 91.5 388 TRP A O 1
ATOM 3094 N N . THR A 1 389 ? 1.724 28.484 23 1 88.12 389 THR A N 1
ATOM 3095 C CA . THR A 1 389 ? 0.631 27.547 22.828 1 88.12 389 THR A CA 1
ATOM 3096 C C . THR A 1 389 ? 0.325 27.312 21.359 1 88.12 389 THR A C 1
ATOM 3098 O O . THR A 1 389 ? -0.496 26.453 21.016 1 88.12 389 THR A O 1
ATOM 3101 N N . SER A 1 390 ? 0.947 28.016 20.484 1 84.94 390 SER A N 1
ATOM 3102 C CA . SER A 1 390 ? 0.678 27.875 19.047 1 84.94 390 SER A CA 1
ATOM 3103 C C . SER A 1 390 ? 1.584 26.828 18.422 1 84.94 390 SER A C 1
ATOM 3105 O O . SER A 1 390 ? 2.797 26.828 18.641 1 84.94 390 SER A O 1
ATOM 3107 N N . ALA A 1 391 ? 0.843 25.953 17.703 1 77 391 ALA A N 1
ATOM 3108 C CA . ALA A 1 391 ? 1.606 24.969 16.938 1 77 391 ALA A CA 1
ATOM 3109 C C . ALA A 1 391 ? 2.018 25.531 15.586 1 77 391 ALA A C 1
ATOM 3111 O O . ALA A 1 391 ? 1.209 26.156 14.891 1 77 391 ALA A O 1
ATOM 3112 N N . GLY A 1 392 ? 3.264 25.484 15.234 1 72.94 392 GLY A N 1
ATOM 3113 C CA . GLY A 1 392 ? 3.711 26.016 13.961 1 72.94 392 GLY A CA 1
ATOM 3114 C C . GLY A 1 392 ? 3.867 27.516 13.961 1 72.94 392 GLY A C 1
ATOM 3115 O O . GLY A 1 392 ? 4.516 28.078 14.844 1 72.94 392 GLY A O 1
ATOM 3116 N N . VAL A 1 393 ? 3.15 28.188 12.914 1 73.62 393 VAL A N 1
ATOM 3117 C CA . VAL A 1 393 ? 3.322 29.641 12.789 1 73.62 393 VAL A CA 1
ATOM 3118 C C . VAL A 1 393 ? 2.135 30.359 13.422 1 73.62 393 VAL A C 1
ATOM 3120 O O . VAL A 1 393 ? 1.02 29.828 13.445 1 73.62 393 VAL A O 1
ATOM 3123 N N . VAL A 1 394 ? 2.422 31.359 14.102 1 85.75 394 VAL A N 1
ATOM 3124 C CA . VAL A 1 394 ? 1.388 32.188 14.695 1 85.75 394 VAL A CA 1
ATOM 3125 C C . VAL A 1 394 ? 0.765 33.094 13.625 1 85.75 394 VAL A C 1
ATOM 3127 O O . VAL A 1 394 ? 1.449 33.906 13.023 1 85.75 394 VAL A O 1
ATOM 3130 N N . LYS A 1 395 ? -0.457 32.812 13.367 1 80.19 395 LYS A N 1
ATOM 3131 C CA . LYS A 1 395 ? -1.189 33.594 12.367 1 80.19 395 LYS A CA 1
ATOM 3132 C C . LYS A 1 395 ? -2.006 34.688 13.016 1 80.19 395 LYS A C 1
ATOM 3134 O O . LYS A 1 395 ? -2.307 34.625 14.211 1 80.19 395 LYS A O 1
ATOM 3139 N N . ASP A 1 396 ? -2.129 35.719 12.344 1 84.12 396 ASP A N 1
ATOM 3140 C CA . ASP A 1 396 ? -2.979 36.812 12.797 1 84.12 396 ASP A CA 1
ATOM 3141 C C . ASP A 1 396 ? -3.998 37.219 11.727 1 84.12 396 ASP A C 1
ATOM 3143 O O . ASP A 1 396 ? -3.85 36.844 10.562 1 84.12 396 ASP A O 1
ATOM 3147 N N . LYS A 1 397 ? -5.016 37.844 12.055 1 83.44 397 LYS A N 1
ATOM 3148 C CA . LYS A 1 397 ? -6.176 38.094 11.203 1 83.44 397 LYS A CA 1
ATOM 3149 C C . LYS A 1 397 ? -5.949 39.281 10.281 1 83.44 397 LYS A C 1
ATOM 3151 O O . LYS A 1 397 ? -6.781 39.562 9.422 1 83.44 397 LYS A O 1
ATOM 3156 N N . TRP A 1 398 ? -4.801 39.938 10.32 1 89.5 398 TRP A N 1
ATOM 3157 C CA . TRP A 1 398 ? -4.656 41.188 9.555 1 89.5 398 TRP A CA 1
ATOM 3158 C C . TRP A 1 398 ? -3.666 41 8.406 1 89.5 398 TRP A C 1
ATOM 3160 O O . TRP A 1 398 ? -3.602 41.812 7.496 1 89.5 398 TRP A O 1
ATOM 3170 N N . ASN A 1 399 ? -2.949 40 8.461 1 93 399 ASN A N 1
ATOM 3171 C CA . ASN A 1 399 ? -1.921 39.719 7.473 1 93 399 ASN A CA 1
ATOM 3172 C C . ASN A 1 399 ? -1.775 38.219 7.238 1 93 399 ASN A C 1
ATOM 3174 O O . ASN A 1 399 ? -1.766 37.438 8.188 1 93 399 ASN A O 1
ATOM 3178 N N . VAL A 1 400 ? -1.704 37.812 5.973 1 90.75 400 VAL A N 1
ATOM 3179 C CA . VAL A 1 400 ? -1.671 36.375 5.656 1 90.75 400 VAL A CA 1
ATOM 3180 C C . VAL A 1 400 ? -0.289 35.812 5.973 1 90.75 400 VAL A C 1
ATOM 3182 O O . VAL A 1 400 ? -0.14 34.625 6.184 1 90.75 400 VAL A O 1
ATOM 3185 N N . SER A 1 401 ? 0.72 36.75 6.008 1 92 401 SER A N 1
ATOM 3186 C CA . SER A 1 401 ? 2.086 36.312 6.246 1 92 401 SER A CA 1
ATOM 3187 C C . SER A 1 401 ? 2.316 36 7.723 1 92 401 SER A C 1
ATOM 3189 O O . SER A 1 401 ? 2.082 36.844 8.586 1 92 401 SER A O 1
ATOM 3191 N N . GLU A 1 402 ? 2.812 34.875 8 1 89.12 402 GLU A N 1
ATOM 3192 C CA . GLU A 1 402 ? 3.152 34.5 9.375 1 89.12 402 GLU A CA 1
ATOM 3193 C C . GLU A 1 402 ? 4.344 35.312 9.883 1 89.12 402 GLU A C 1
ATOM 3195 O O . GLU A 1 402 ? 4.527 35.469 11.094 1 89.12 402 GLU A O 1
ATOM 3200 N N . TRP A 1 403 ? 5.055 35.875 8.961 1 95 403 TRP A N 1
ATOM 3201 C CA . TRP A 1 403 ? 6.246 36.625 9.344 1 95 403 TRP A CA 1
ATOM 3202 C C . TRP A 1 403 ? 5.879 38.031 9.852 1 95 403 TRP A C 1
ATOM 3204 O O . TRP A 1 403 ? 6.66 38.656 10.562 1 95 403 TRP A O 1
ATOM 3214 N N . TYR A 1 404 ? 4.676 38.438 9.492 1 96.06 404 TYR A N 1
ATOM 3215 C CA . TYR A 1 404 ? 4.199 39.719 10.023 1 96.06 404 TYR A CA 1
ATOM 3216 C C . TYR A 1 404 ? 4.031 39.656 11.539 1 96.06 404 TYR A C 1
ATOM 3218 O O . TYR A 1 404 ? 4.473 40.562 12.258 1 96.06 404 TYR A O 1
ATOM 3226 N N . SER A 1 405 ? 3.469 38.594 12.023 1 95.31 405 SER A N 1
ATOM 3227 C CA . SER A 1 405 ? 3.305 38.375 13.461 1 95.31 405 SER A CA 1
ATOM 3228 C C . SER A 1 405 ? 4.656 38.219 14.156 1 95.31 405 SER A C 1
ATOM 3230 O O . SER A 1 405 ? 4.848 38.75 15.258 1 95.31 405 SER A O 1
ATOM 3232 N N . SER A 1 406 ? 5.555 37.531 13.508 1 95.94 406 SER A N 1
ATOM 3233 C CA . SER A 1 406 ? 6.891 37.375 14.07 1 95.94 406 SER A CA 1
ATOM 3234 C C . SER A 1 406 ? 7.605 38.719 14.203 1 95.94 406 SER A C 1
ATOM 3236 O O . SER A 1 406 ? 8.273 38.969 15.203 1 95.94 406 SER A O 1
ATOM 3238 N N . MET A 1 407 ? 7.484 39.5 13.203 1 96.44 407 MET A N 1
ATOM 3239 C CA . MET A 1 407 ? 8.148 40.812 13.203 1 96.44 407 MET A CA 1
ATOM 3240 C C . MET A 1 407 ? 7.656 41.688 14.359 1 96.44 407 MET A C 1
ATOM 3242 O O . MET A 1 407 ? 8.453 42.156 15.172 1 96.44 407 MET A O 1
ATOM 3246 N N . LEU A 1 408 ? 6.371 41.781 14.445 1 96.56 408 LEU A N 1
ATOM 3247 C CA . LEU A 1 408 ? 5.805 42.688 15.453 1 96.56 408 LEU A CA 1
ATOM 3248 C C . LEU A 1 408 ? 6.059 42.156 16.859 1 96.56 408 LEU A C 1
ATOM 3250 O O . LEU A 1 408 ? 6.402 42.906 17.766 1 96.56 408 LEU A O 1
ATOM 3254 N N . SER A 1 409 ? 5.91 40.875 17.047 1 96.88 409 SER A N 1
ATOM 3255 C CA . SER A 1 409 ? 6.148 40.25 18.359 1 96.88 409 SER A CA 1
ATOM 3256 C C . SER A 1 409 ? 7.613 40.375 18.766 1 96.88 409 SER A C 1
ATOM 3258 O O . SER A 1 409 ? 7.914 40.688 19.922 1 96.88 409 SER A O 1
ATOM 3260 N N . SER A 1 410 ? 8.508 40.094 17.844 1 96.06 410 SER A N 1
ATOM 3261 C CA . SER A 1 410 ? 9.93 40.188 18.156 1 96.06 410 SER A CA 1
ATOM 3262 C C . SER A 1 410 ? 10.344 41.594 18.5 1 96.06 410 SER A C 1
ATOM 3264 O O . SER A 1 410 ? 11.141 41.812 19.406 1 96.06 410 SER A O 1
ATOM 3266 N N . GLN A 1 411 ? 9.828 42.562 17.766 1 95.62 411 GLN A N 1
ATOM 3267 C CA . GLN A 1 411 ? 10.125 43.969 18.062 1 95.62 411 GLN A CA 1
ATOM 3268 C C . GLN A 1 411 ? 9.695 44.344 19.469 1 95.62 411 GLN A C 1
ATOM 3270 O O . GLN A 1 411 ? 10.469 44.938 20.219 1 95.62 411 GLN A O 1
ATOM 3275 N N . ALA A 1 412 ? 8.523 43.906 19.797 1 96.75 412 ALA A N 1
ATOM 3276 C CA . ALA A 1 412 ? 7.965 44.25 21.094 1 96.75 412 ALA A CA 1
ATOM 3277 C C . ALA A 1 412 ? 8.688 43.531 22.219 1 96.75 412 ALA A C 1
ATOM 3279 O O . ALA A 1 412 ? 9.062 44.125 23.234 1 96.75 412 ALA A O 1
ATOM 3280 N N . LEU A 1 413 ? 8.914 42.281 22.062 1 96.38 413 LEU A N 1
ATOM 3281 C CA . LEU A 1 413 ? 9.477 41.438 23.125 1 96.38 413 LEU A CA 1
ATOM 3282 C C . LEU A 1 413 ? 10.953 41.781 23.344 1 96.38 413 LEU A C 1
ATOM 3284 O O . LEU A 1 413 ? 11.43 41.781 24.469 1 96.38 413 LEU A O 1
ATOM 3288 N N . VAL A 1 414 ? 11.688 42 22.281 1 94.94 414 VAL A N 1
ATOM 3289 C CA . VAL A 1 414 ? 13.102 42.344 22.422 1 94.94 414 VAL A CA 1
ATOM 3290 C C . VAL A 1 414 ? 13.242 43.719 23.062 1 94.94 414 VAL A C 1
ATOM 3292 O O . VAL A 1 414 ? 14.148 43.938 23.859 1 94.94 414 VAL A O 1
ATOM 3295 N N . ARG A 1 415 ? 12.352 44.656 22.672 1 94.5 415 ARG A N 1
ATOM 3296 C CA . ARG A 1 415 ? 12.344 45.969 23.328 1 94.5 415 ARG A CA 1
ATOM 3297 C C . ARG A 1 415 ? 12.047 45.844 24.812 1 94.5 415 ARG A C 1
ATOM 3299 O O . ARG A 1 415 ? 12.641 46.531 25.625 1 94.5 415 ARG A O 1
ATOM 3306 N N . LEU A 1 416 ? 11.125 44.969 25.109 1 96.12 416 LEU A N 1
ATOM 3307 C CA . LEU A 1 416 ? 10.82 44.688 26.516 1 96.12 416 LEU A CA 1
ATOM 3308 C C . LEU A 1 416 ? 12.078 44.25 27.266 1 96.12 416 LEU A C 1
ATOM 3310 O O . LEU A 1 416 ? 12.344 44.75 28.359 1 96.12 416 LEU A O 1
ATOM 3314 N N . LEU A 1 417 ? 12.805 43.344 26.688 1 93.75 417 LEU A N 1
ATOM 3315 C CA . LEU A 1 417 ? 14.031 42.844 27.297 1 93.75 417 LEU A CA 1
ATOM 3316 C C . LEU A 1 417 ? 15.07 43.969 27.438 1 93.75 417 LEU A C 1
ATOM 3318 O O . LEU A 1 417 ? 15.797 44.031 28.422 1 93.75 417 LEU A O 1
ATOM 3322 N N . PHE A 1 418 ? 15.164 44.781 26.422 1 92.94 418 PHE A N 1
ATOM 3323 C CA . PHE A 1 418 ? 16.094 45.906 26.438 1 92.94 418 PHE A CA 1
ATOM 3324 C C . PHE A 1 418 ? 15.773 46.875 27.594 1 92.94 418 PHE A C 1
ATOM 3326 O O . PHE A 1 418 ? 16.672 47.281 28.328 1 92.94 418 PHE A O 1
ATOM 3333 N N . GLU A 1 419 ? 14.484 47.219 27.75 1 94.19 419 GLU A N 1
ATOM 3334 C CA . GLU A 1 419 ? 14.062 48.094 28.828 1 94.19 419 GLU A CA 1
ATOM 3335 C C . GLU A 1 419 ? 14.297 47.469 30.203 1 94.19 419 GLU A C 1
ATOM 3337 O O . GLU A 1 419 ? 14.688 48.125 31.156 1 94.19 419 GLU A O 1
ATOM 3342 N N . HIS A 1 420 ? 14 46.219 30.234 1 94 420 HIS A N 1
ATOM 3343 C CA . HIS A 1 420 ? 14.266 45.5 31.469 1 94 420 HIS A CA 1
ATOM 3344 C C . HIS A 1 420 ? 15.75 45.5 31.797 1 94 420 HIS A C 1
ATOM 3346 O O . HIS A 1 420 ? 16.141 45.594 32.969 1 94 420 HIS A O 1
ATOM 3352 N N . GLY A 1 421 ? 16.578 45.344 30.812 1 90.06 421 GLY A N 1
ATOM 3353 C CA . GLY A 1 421 ? 18.031 45.375 30.984 1 90.06 421 GLY A CA 1
ATOM 3354 C C . GLY A 1 421 ? 18.547 46.688 31.5 1 90.06 421 GLY A C 1
ATOM 3355 O O . GLY A 1 421 ? 19.578 46.75 32.156 1 90.06 421 GLY A O 1
ATOM 3356 N N . LYS A 1 422 ? 17.812 47.781 31.312 1 91 422 LYS A N 1
ATOM 3357 C CA . LYS A 1 422 ? 18.172 49.094 31.781 1 91 422 LYS A CA 1
ATOM 3358 C C . LYS A 1 422 ? 17.766 49.312 33.25 1 91 422 LYS A C 1
ATOM 3360 O O . LYS A 1 422 ? 18.062 50.344 33.844 1 91 422 LYS A O 1
ATOM 3365 N N . GLY A 1 423 ? 17.094 48.312 33.75 1 91.44 423 GLY A N 1
ATOM 3366 C CA . GLY A 1 423 ? 16.688 48.406 35.125 1 91.44 423 GLY A CA 1
ATOM 3367 C C . GLY A 1 423 ? 15.227 48.781 35.312 1 91.44 423 GLY A C 1
ATOM 3368 O O . GLY A 1 423 ? 14.75 48.906 36.438 1 91.44 423 GLY A O 1
ATOM 3369 N N . ASN A 1 424 ? 14.5 48.875 34.156 1 94.25 424 ASN A N 1
ATOM 3370 C CA . ASN A 1 424 ? 13.07 49.156 34.219 1 94.25 424 ASN A CA 1
ATOM 3371 C C . ASN A 1 424 ? 12.242 47.875 34.375 1 94.25 424 ASN A C 1
ATOM 3373 O O . ASN A 1 424 ? 12.75 46.781 34.125 1 94.25 424 ASN A O 1
ATOM 3377 N N . LEU A 1 425 ? 10.906 47.969 34.781 1 95.38 425 LEU A N 1
ATOM 3378 C CA . LEU A 1 425 ? 9.938 46.875 34.812 1 95.38 425 LEU A CA 1
ATOM 3379 C C . LEU A 1 425 ? 10.406 45.75 35.719 1 95.38 425 LEU A C 1
ATOM 3381 O O . LEU A 1 425 ? 10.461 44.594 35.312 1 95.38 425 LEU A O 1
ATOM 3385 N N . LYS A 1 426 ? 10.68 45.969 36.875 1 92 426 LYS A N 1
ATOM 3386 C CA . LYS A 1 426 ? 11.312 45.062 37.844 1 92 426 LYS A CA 1
ATOM 3387 C C . LYS A 1 426 ? 10.359 43.938 38.25 1 92 426 LYS A C 1
ATOM 3389 O O . LYS A 1 426 ? 10.789 42.906 38.75 1 92 426 LYS A O 1
ATOM 3394 N N . SER A 1 427 ? 9.125 44.062 37.938 1 92.94 427 SER A N 1
ATOM 3395 C CA . SER A 1 427 ? 8.125 43.094 38.375 1 92.94 427 SER A CA 1
ATOM 3396 C C . SER A 1 427 ? 8.055 41.906 37.406 1 92.94 427 SER A C 1
ATOM 3398 O O . SER A 1 427 ? 7.355 40.938 37.656 1 92.94 427 SER A O 1
ATOM 3400 N N . ILE A 1 428 ? 8.781 41.938 36.312 1 94.25 428 ILE A N 1
ATOM 3401 C CA . ILE A 1 428 ? 8.766 40.844 35.344 1 94.25 428 ILE A CA 1
ATOM 3402 C C . ILE A 1 428 ? 9.328 39.562 36 1 94.25 428 ILE A C 1
ATOM 3404 O O . ILE A 1 428 ? 10.414 39.594 36.562 1 94.25 428 ILE A O 1
ATOM 3408 N N . SER A 1 429 ? 8.555 38.469 35.969 1 91.81 429 SER A N 1
ATOM 3409 C CA . SER A 1 429 ? 8.953 37.219 36.625 1 91.81 429 SER A CA 1
ATOM 3410 C C . SER A 1 429 ? 9.992 36.469 35.781 1 91.81 429 SER A C 1
ATOM 3412 O O . SER A 1 429 ? 10.102 36.719 34.562 1 91.81 429 SER A O 1
ATOM 3414 N N . GLU A 1 430 ? 10.68 35.594 36.406 1 88.19 430 GLU A N 1
ATOM 3415 C CA . GLU A 1 430 ? 11.633 34.719 35.688 1 88.19 430 GLU A CA 1
ATOM 3416 C C . GLU A 1 430 ? 10.922 33.812 34.688 1 88.19 430 GLU A C 1
ATOM 3418 O O . GLU A 1 430 ? 11.477 33.5 33.656 1 88.19 430 GLU A O 1
ATOM 3423 N N . GLU A 1 431 ? 9.789 33.438 35.062 1 89.25 431 GLU A N 1
ATOM 3424 C CA . GLU A 1 431 ? 9 32.594 34.188 1 89.25 431 GLU A CA 1
ATOM 3425 C C . GLU A 1 431 ? 8.648 33.312 32.875 1 89.25 431 GLU A C 1
ATOM 3427 O O . GLU A 1 431 ? 8.734 32.719 31.797 1 89.25 431 GLU A O 1
ATOM 3432 N N . LEU A 1 432 ? 8.227 34.562 33 1 93.06 432 LEU A N 1
ATOM 3433 C CA . LEU A 1 432 ? 7.898 35.312 31.812 1 93.06 432 LEU A CA 1
ATOM 3434 C C . LEU A 1 432 ? 9.133 35.531 30.953 1 93.06 432 LEU A C 1
ATOM 3436 O O . LEU A 1 432 ? 9.062 35.469 29.734 1 93.06 432 LEU A O 1
ATOM 3440 N N . LEU A 1 433 ? 10.258 35.812 31.625 1 91.62 433 LEU A N 1
ATOM 3441 C CA . LEU A 1 433 ? 11.508 35.969 30.891 1 91.62 433 LEU A CA 1
ATOM 3442 C C . LEU A 1 433 ? 11.867 34.719 30.109 1 91.62 433 LEU A C 1
ATOM 3444 O O . LEU A 1 433 ? 12.297 34.812 28.953 1 91.62 433 LEU A O 1
ATOM 3448 N N . SER A 1 434 ? 11.656 33.594 30.734 1 90.12 434 SER A N 1
ATOM 3449 C CA . SER A 1 434 ? 11.93 32.312 30.062 1 90.12 434 SER A CA 1
ATOM 3450 C C . SER A 1 434 ? 11.008 32.125 28.875 1 90.12 434 SER A C 1
ATOM 3452 O O . SER A 1 434 ? 11.461 31.719 27.797 1 90.12 434 SER A O 1
ATOM 3454 N N . ARG A 1 435 ? 9.773 32.438 29.016 1 91.62 435 ARG A N 1
ATOM 3455 C CA . ARG A 1 435 ? 8.797 32.25 27.953 1 91.62 435 ARG A CA 1
ATOM 3456 C C . ARG A 1 435 ? 9.078 33.188 26.781 1 91.62 435 ARG A C 1
ATOM 3458 O O . ARG A 1 435 ? 8.836 32.844 25.625 1 91.62 435 ARG A O 1
ATOM 3465 N N . VAL A 1 436 ? 9.484 34.375 27.172 1 93.56 436 VAL A N 1
ATOM 3466 C CA . VAL A 1 436 ? 9.836 35.344 26.141 1 93.56 436 VAL A CA 1
ATOM 3467 C C . VAL A 1 436 ? 11.031 34.844 25.344 1 93.56 436 VAL A C 1
ATOM 3469 O O . VAL A 1 436 ? 11.062 34.938 24.109 1 93.56 436 VAL A O 1
ATOM 3472 N N . SER A 1 437 ? 11.984 34.312 26.047 1 90.88 437 SER A N 1
ATOM 3473 C CA . SER A 1 437 ? 13.172 33.75 25.391 1 90.88 437 SER A CA 1
ATOM 3474 C C . SER A 1 437 ? 12.805 32.625 24.438 1 90.88 437 SER A C 1
ATOM 3476 O O . SER A 1 437 ? 13.32 32.531 23.328 1 90.88 437 SER A O 1
ATOM 3478 N N . ILE A 1 438 ? 11.961 31.766 24.922 1 91.69 438 ILE A N 1
ATOM 3479 C CA . ILE A 1 438 ? 11.539 30.625 24.125 1 91.69 438 ILE A CA 1
ATOM 3480 C C . ILE A 1 438 ? 10.727 31.094 22.922 1 91.69 438 ILE A C 1
ATOM 3482 O O . ILE A 1 438 ? 10.906 30.594 21.812 1 91.69 438 ILE A O 1
ATOM 3486 N N . ALA A 1 439 ? 9.844 32.062 23.109 1 92.25 439 ALA A N 1
ATOM 3487 C CA . ALA A 1 439 ? 9.039 32.594 22.016 1 92.25 439 ALA A CA 1
ATOM 3488 C C . ALA A 1 439 ? 9.93 33.188 20.938 1 92.25 439 ALA A C 1
ATOM 3490 O O . ALA A 1 439 ? 9.727 32.938 19.75 1 92.25 439 ALA A O 1
ATOM 3491 N N . CYS A 1 440 ? 10.891 33.969 21.359 1 92.81 440 CYS A N 1
ATOM 3492 C CA . CYS A 1 440 ? 11.805 34.594 20.406 1 92.81 440 CYS A CA 1
ATOM 3493 C C . CYS A 1 440 ? 12.602 33.562 19.625 1 92.81 440 CYS A C 1
ATOM 3495 O O . CYS A 1 440 ? 12.758 33.656 18.406 1 92.81 440 CYS A O 1
ATOM 3497 N N . PHE A 1 441 ? 13.031 32.594 20.312 1 89.62 441 PHE A N 1
ATOM 3498 C CA . PHE A 1 441 ? 13.836 31.594 19.625 1 89.62 441 PHE A CA 1
ATOM 3499 C C . PHE A 1 441 ? 12.977 30.734 18.703 1 89.62 441 PHE A C 1
ATOM 3501 O O . PHE A 1 441 ? 13.43 30.312 17.641 1 89.62 441 PHE A O 1
ATOM 3508 N N . THR A 1 442 ? 11.797 30.484 19.141 1 88.5 442 THR A N 1
ATOM 3509 C CA . THR A 1 442 ? 10.875 29.766 18.266 1 88.5 442 THR A CA 1
ATOM 3510 C C . THR A 1 442 ? 10.68 30.516 16.953 1 88.5 442 THR A C 1
ATOM 3512 O O . THR A 1 442 ? 10.633 29.906 15.883 1 88.5 442 THR A O 1
ATOM 3515 N N . MET A 1 443 ? 10.562 31.828 17.031 1 91.44 443 MET A N 1
ATOM 3516 C CA . MET A 1 443 ? 10.414 32.656 15.836 1 91.44 443 MET A CA 1
ATOM 3517 C C . MET A 1 443 ? 11.609 32.5 14.906 1 91.44 443 MET A C 1
ATOM 3519 O O . MET A 1 443 ? 11.445 32.281 13.703 1 91.44 443 MET A O 1
ATOM 3523 N N . ILE A 1 444 ? 12.773 32.531 15.469 1 89.12 444 ILE A N 1
ATOM 3524 C CA . ILE A 1 444 ? 13.984 32.5 14.648 1 89.12 444 ILE A CA 1
ATOM 3525 C C . ILE A 1 444 ? 14.156 31.094 14.055 1 89.12 444 ILE A C 1
ATOM 3527 O O . ILE A 1 444 ? 14.562 30.953 12.898 1 89.12 444 ILE A O 1
ATOM 3531 N N . SER A 1 445 ? 13.891 30.109 14.859 1 88 445 SER A N 1
ATOM 3532 C CA . SER A 1 445 ? 14.008 28.734 14.367 1 88 445 SER A CA 1
ATOM 3533 C C . SER A 1 445 ? 13.102 28.5 13.164 1 88 445 SER A C 1
ATOM 3535 O O . SER A 1 445 ? 13.523 27.906 12.172 1 88 445 SER A O 1
ATOM 3537 N N . ARG A 1 446 ? 11.938 28.953 13.219 1 87.94 446 ARG A N 1
ATOM 3538 C CA . ARG A 1 446 ? 10.977 28.781 12.141 1 87.94 446 ARG A CA 1
ATOM 3539 C C . ARG A 1 446 ? 11.398 29.562 10.898 1 87.94 446 ARG A C 1
ATOM 3541 O O . ARG A 1 446 ? 11.289 29.062 9.773 1 87.94 446 ARG A O 1
ATOM 3548 N N . ILE A 1 447 ? 11.852 30.75 11.086 1 92.19 447 ILE A N 1
ATOM 3549 C CA . ILE A 1 447 ? 12.258 31.609 9.977 1 92.19 447 ILE A CA 1
ATOM 3550 C C . ILE A 1 447 ? 13.492 31.016 9.289 1 92.19 447 ILE A C 1
ATOM 3552 O O . ILE A 1 447 ? 13.555 30.953 8.062 1 92.19 447 ILE A O 1
ATOM 3556 N N . LEU A 1 448 ? 14.43 30.531 10.023 1 91.5 448 LEU A N 1
ATOM 3557 C CA . LEU A 1 448 ? 15.656 29.969 9.469 1 91.5 448 LEU A CA 1
ATOM 3558 C C . LEU A 1 448 ? 15.352 28.734 8.633 1 91.5 448 LEU A C 1
ATOM 3560 O O . LEU A 1 448 ? 15.984 28.5 7.594 1 91.5 448 LEU A O 1
ATOM 3564 N N . GLN A 1 449 ? 14.367 28.062 9.031 1 87.88 449 GLN A N 1
ATOM 3565 C CA . GLN A 1 449 ? 14.047 26.797 8.367 1 87.88 449 GLN A CA 1
ATOM 3566 C C . GLN A 1 449 ? 13.211 27.031 7.109 1 87.88 449 GLN A C 1
ATOM 3568 O O . GLN A 1 449 ? 13.078 26.141 6.273 1 87.88 449 GLN A O 1
ATOM 3573 N N . SER A 1 450 ? 12.758 28.234 6.859 1 90.81 450 SER A N 1
ATOM 3574 C CA . SER A 1 450 ? 11.758 28.438 5.812 1 90.81 450 SER A CA 1
ATOM 3575 C C . 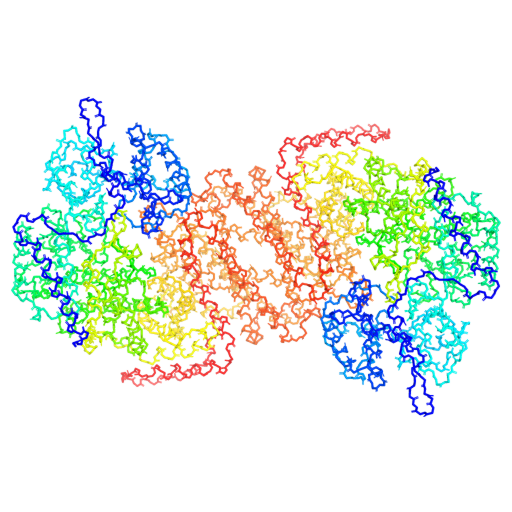SER A 1 450 ? 12.312 29.328 4.699 1 90.81 450 SER A C 1
ATOM 3577 O O . SER A 1 450 ? 11.578 29.688 3.773 1 90.81 450 SER A O 1
ATOM 3579 N N . GLN A 1 451 ? 13.547 29.75 4.773 1 94.81 451 GLN A N 1
ATOM 3580 C CA . GLN A 1 451 ? 14.086 30.594 3.719 1 94.81 451 GLN A CA 1
ATOM 3581 C C . GLN A 1 451 ? 14.141 29.859 2.387 1 94.81 451 GLN A C 1
ATOM 3583 O O . GLN A 1 451 ? 14.562 28.703 2.332 1 94.81 451 GLN A O 1
ATOM 3588 N N . LYS A 1 452 ? 13.711 30.453 1.36 1 95 452 LYS A N 1
ATOM 3589 C CA . LYS A 1 452 ? 13.773 29.875 0.019 1 95 452 LYS A CA 1
ATOM 3590 C C . LYS A 1 452 ? 15.188 29.969 -0.553 1 95 452 LYS A C 1
ATOM 3592 O O . LYS A 1 452 ? 16 30.734 -0.066 1 95 452 LYS A O 1
ATOM 3597 N N . PRO A 1 453 ? 15.547 29.281 -1.602 1 93.06 453 PRO A N 1
ATOM 3598 C CA . PRO A 1 453 ? 16.891 29.266 -2.18 1 93.06 453 PRO A CA 1
ATOM 3599 C C . PRO A 1 453 ? 17.328 30.641 -2.678 1 93.06 453 PRO A C 1
ATOM 3601 O O . PRO A 1 453 ? 18.531 30.938 -2.682 1 93.06 453 PRO A O 1
ATOM 3604 N N . ASP A 1 454 ? 16.375 31.5 -2.984 1 95.62 454 ASP A N 1
ATOM 3605 C CA . ASP A 1 454 ? 16.734 32.812 -3.512 1 95.62 454 ASP A CA 1
ATOM 3606 C C . ASP A 1 454 ? 16.906 33.812 -2.385 1 95.62 454 ASP A C 1
ATOM 3608 O O . ASP A 1 454 ? 17.109 35.031 -2.641 1 95.62 454 ASP A O 1
ATOM 3612 N N . GLY A 1 455 ? 16.703 33.312 -1.11 1 96.5 455 GLY A N 1
ATOM 3613 C CA . GLY A 1 455 ? 16.906 34.188 0.05 1 96.5 455 GLY A CA 1
ATOM 3614 C C . GLY A 1 455 ? 15.617 34.812 0.548 1 96.5 455 GLY A C 1
ATOM 3615 O O . GLY A 1 455 ? 15.617 35.5 1.571 1 96.5 455 GLY A O 1
ATOM 3616 N N . SER A 1 456 ? 14.594 34.562 -0.089 1 96.94 456 SER A N 1
ATOM 3617 C CA . SER A 1 456 ? 13.336 35.219 0.237 1 96.94 456 SER A CA 1
ATOM 3618 C C . SER A 1 456 ? 12.469 34.344 1.135 1 96.94 456 SER A C 1
ATOM 3620 O O . SER A 1 456 ? 12.789 33.188 1.365 1 96.94 456 SER A O 1
ATOM 3622 N N . TRP A 1 457 ? 11.523 34.875 1.785 1 96 457 TRP A N 1
ATOM 3623 C CA . TRP A 1 457 ? 10.438 34.156 2.467 1 96 457 TRP A CA 1
ATOM 3624 C C . TRP A 1 457 ? 9.102 34.406 1.783 1 96 457 TRP A C 1
ATOM 3626 O O . TRP A 1 457 ? 8.055 34.438 2.438 1 96 457 TRP A O 1
ATOM 3636 N N . GLY A 1 458 ? 9.117 34.688 0.558 1 92.94 458 GLY A N 1
ATOM 3637 C CA . GLY A 1 458 ? 7.973 35.125 -0.23 1 92.94 458 GLY A CA 1
ATOM 3638 C C . GLY A 1 458 ? 8.211 36.406 -0.992 1 92.94 458 GLY A C 1
ATOM 3639 O O . GLY A 1 458 ? 9.273 36.594 -1.59 1 92.94 458 GLY A O 1
ATOM 3640 N N . CYS A 1 459 ? 7.234 37.344 -0.975 1 94 459 CYS A N 1
ATOM 3641 C CA . CYS A 1 459 ? 7.395 38.625 -1.668 1 94 459 CYS A CA 1
ATOM 3642 C C . CYS A 1 459 ? 8.312 39.562 -0.886 1 94 459 CYS A C 1
ATOM 3644 O O . CYS A 1 459 ? 8.781 39.219 0.2 1 94 459 CYS A O 1
ATOM 3646 N N . ALA A 1 460 ? 8.562 40.688 -1.393 1 95.44 460 ALA A N 1
ATOM 3647 C CA . ALA A 1 460 ? 9.5 41.656 -0.789 1 95.44 460 ALA A CA 1
ATOM 3648 C C . ALA A 1 460 ? 9.023 42.062 0.599 1 95.44 460 ALA A C 1
ATOM 3650 O O . ALA A 1 460 ? 9.836 42.219 1.52 1 95.44 460 ALA A O 1
ATOM 3651 N N . GLU A 1 461 ? 7.77 42.25 0.765 1 96.25 461 GLU A N 1
ATOM 3652 C CA . GLU A 1 461 ? 7.227 42.688 2.053 1 96.25 461 GLU A CA 1
ATOM 3653 C C . GLU A 1 461 ? 7.375 41.594 3.1 1 96.25 461 GLU A C 1
ATOM 3655 O O . GLU A 1 461 ? 7.793 41.844 4.23 1 96.25 461 GLU A O 1
ATOM 3660 N N . GLU A 1 462 ? 7.094 40.375 2.777 1 96.62 462 GLU A N 1
ATOM 3661 C CA . GLU A 1 462 ? 7.246 39.25 3.68 1 96.62 462 GLU A CA 1
ATOM 3662 C C . GLU A 1 462 ? 8.711 39.031 4.051 1 96.62 462 GLU A C 1
ATOM 3664 O O . GLU A 1 462 ? 9.023 38.719 5.207 1 96.62 462 GLU A O 1
ATOM 3669 N N . THR A 1 463 ? 9.531 39.125 3.039 1 97.69 463 THR A N 1
ATOM 3670 C CA . THR A 1 463 ? 10.969 38.969 3.277 1 97.69 463 THR A CA 1
ATOM 3671 C C . THR A 1 463 ? 11.461 40.094 4.219 1 97.69 463 THR A C 1
ATOM 3673 O O . THR A 1 463 ? 12.352 39.844 5.043 1 97.69 463 THR A O 1
ATOM 3676 N N . SER A 1 464 ? 10.867 41.25 4.07 1 97.81 464 SER A N 1
ATOM 3677 C CA . SER A 1 464 ? 11.211 42.344 4.973 1 97.81 464 SER A CA 1
ATOM 3678 C C . SER A 1 464 ? 10.805 42.031 6.406 1 97.81 464 SER A C 1
ATOM 3680 O O . SER A 1 464 ? 11.555 42.312 7.344 1 97.81 464 SER A O 1
ATOM 3682 N N . TYR A 1 465 ? 9.633 41.469 6.586 1 97.19 465 TYR A N 1
ATOM 3683 C CA . TYR A 1 465 ? 9.188 41.062 7.914 1 97.19 465 TYR A CA 1
ATOM 3684 C C . TYR A 1 465 ? 10.188 40.125 8.562 1 97.19 465 TYR A C 1
ATOM 3686 O O . TYR A 1 465 ? 10.562 40.281 9.727 1 97.19 465 TYR A O 1
ATOM 3694 N N . ALA A 1 466 ? 10.578 39.094 7.793 1 97.38 466 ALA A N 1
ATOM 3695 C CA . ALA A 1 466 ? 11.492 38.062 8.297 1 97.38 466 ALA A CA 1
ATOM 3696 C C . ALA A 1 466 ? 12.844 38.656 8.656 1 97.38 466 ALA A C 1
ATOM 3698 O O . ALA A 1 466 ? 13.414 38.344 9.703 1 97.38 466 ALA A O 1
ATOM 3699 N N . LEU A 1 467 ? 13.328 39.531 7.793 1 97.38 467 LEU A N 1
ATOM 3700 C CA . LEU A 1 467 ? 14.625 40.125 8.023 1 97.38 467 LEU A CA 1
ATOM 3701 C C . LEU A 1 467 ? 14.602 41 9.281 1 97.38 467 LEU A C 1
ATOM 3703 O O . LEU A 1 467 ? 15.555 40.969 10.07 1 97.38 467 LEU A O 1
ATOM 3707 N N . ILE A 1 468 ? 13.586 41.781 9.445 1 97 468 ILE A N 1
ATOM 3708 C CA . ILE A 1 468 ? 13.461 42.625 10.625 1 97 468 ILE A CA 1
ATOM 3709 C C . ILE A 1 468 ? 13.383 41.75 11.883 1 97 468 ILE A C 1
ATOM 3711 O O . ILE A 1 468 ? 13.961 42.094 12.914 1 97 468 ILE A O 1
ATOM 3715 N N . THR A 1 469 ? 12.656 40.656 11.805 1 96.62 469 THR A N 1
ATOM 3716 C CA . THR A 1 469 ? 12.57 39.688 12.906 1 96.62 469 THR A CA 1
ATOM 3717 C C . THR A 1 469 ? 13.953 39.188 13.273 1 96.62 469 THR A C 1
ATOM 3719 O O . THR A 1 469 ? 14.32 39.125 14.453 1 96.62 469 THR A O 1
ATOM 3722 N N . LEU A 1 470 ? 14.711 38.75 12.227 1 96 470 LEU A N 1
ATOM 3723 C CA . LEU A 1 470 ? 16.047 38.219 12.445 1 96 470 LEU A CA 1
ATOM 3724 C C . LEU A 1 470 ? 16.953 39.281 13.109 1 96 470 LEU A C 1
ATOM 3726 O O . LEU A 1 470 ? 17.734 38.938 13.992 1 96 470 LEU A O 1
ATOM 3730 N N . ALA A 1 471 ? 16.812 40.5 12.703 1 94.44 471 ALA A N 1
ATOM 3731 C CA . ALA A 1 471 ? 17.594 41.562 13.281 1 94.44 471 ALA A CA 1
ATOM 3732 C C . ALA A 1 471 ? 17.281 41.75 14.766 1 94.44 471 ALA A C 1
ATOM 3734 O O . ALA A 1 471 ? 18.188 41.969 15.57 1 94.44 471 ALA A O 1
ATOM 3735 N N . ASN A 1 472 ? 16.078 41.719 15.094 1 93.38 472 ASN A N 1
ATOM 3736 C CA . ASN A 1 472 ? 15.656 41.844 16.484 1 93.38 472 ASN A CA 1
ATOM 3737 C C . ASN A 1 472 ? 16.141 40.688 17.344 1 93.38 472 ASN A C 1
ATOM 3739 O O . ASN A 1 472 ? 16.781 40.906 18.375 1 93.38 472 ASN A O 1
ATOM 3743 N N . VAL A 1 473 ? 15.906 39.531 16.906 1 90.19 473 VAL A N 1
ATOM 3744 C CA . VAL A 1 473 ? 16.172 38.344 17.719 1 90.19 473 VAL A CA 1
ATOM 3745 C C . VAL A 1 473 ? 17.688 38.094 17.766 1 90.19 473 VAL A C 1
ATOM 3747 O O . VAL A 1 473 ? 18.188 37.5 18.719 1 90.19 473 VAL A O 1
ATOM 3750 N N . ALA A 1 474 ? 18.406 38.531 16.75 1 90.56 474 ALA A N 1
ATOM 3751 C CA . ALA A 1 474 ? 19.859 38.469 16.766 1 90.56 474 ALA A CA 1
ATOM 3752 C C . ALA A 1 474 ? 20.438 39.188 17.984 1 90.56 474 ALA A C 1
ATOM 3754 O O . ALA A 1 474 ? 21.594 38.938 18.359 1 90.56 474 ALA A O 1
ATOM 3755 N N . SER A 1 475 ? 19.688 39.969 18.609 1 90.88 475 SER A N 1
ATOM 3756 C CA . SER A 1 475 ? 20.109 40.719 19.781 1 90.88 475 SER A CA 1
ATOM 3757 C C . SER A 1 475 ? 20.188 39.812 21.016 1 90.88 475 SER A C 1
ATOM 3759 O O . SER A 1 475 ? 20.781 40.188 22.031 1 90.88 475 SER A O 1
ATOM 3761 N N . LEU A 1 476 ? 19.625 38.625 20.906 1 89.69 476 LEU A N 1
ATOM 3762 C CA . LEU A 1 476 ? 19.547 37.719 22.047 1 89.69 476 LEU A CA 1
ATOM 3763 C C . LEU A 1 476 ? 20.812 36.875 22.172 1 89.69 476 LEU A C 1
ATOM 3765 O O . LEU A 1 476 ? 21.375 36.438 21.156 1 89.69 476 LEU A O 1
ATOM 3769 N N . PRO A 1 477 ? 21.266 36.594 23.391 1 84.56 477 PRO A N 1
ATOM 3770 C CA . PRO A 1 477 ? 22.453 35.781 23.594 1 84.56 477 PRO A CA 1
ATOM 3771 C C . PRO A 1 477 ? 22.266 34.344 23.109 1 84.56 477 PRO A C 1
ATOM 3773 O O . PRO A 1 477 ? 23.234 33.656 22.781 1 84.56 477 PRO A O 1
ATOM 3776 N N . THR A 1 478 ? 21.078 33.906 23.047 1 83.56 478 THR A N 1
ATOM 3777 C CA . THR A 1 478 ? 20.766 32.531 22.641 1 83.56 478 THR A CA 1
ATOM 3778 C C . THR A 1 478 ? 21.188 32.312 21.188 1 83.56 478 THR A C 1
ATOM 3780 O O . THR A 1 478 ? 21.312 31.156 20.75 1 83.56 478 THR A O 1
ATOM 3783 N N . CYS A 1 479 ? 21.391 33.375 20.391 1 87.88 479 CYS A N 1
ATOM 3784 C CA . CYS A 1 479 ? 21.688 33.25 18.969 1 87.88 479 CYS A CA 1
ATOM 3785 C C . CYS A 1 479 ? 23.203 33.188 18.75 1 87.88 479 CYS A C 1
ATOM 3787 O O . CYS A 1 479 ? 23.656 33.031 17.609 1 87.88 479 CYS A O 1
ATOM 3789 N N . ASP A 1 480 ? 23.938 33.219 19.828 1 86.94 480 ASP A N 1
ATOM 3790 C CA . ASP A 1 480 ? 25.391 33.25 19.703 1 86.94 480 ASP A CA 1
ATOM 3791 C C . ASP A 1 480 ? 25.922 32 19 1 86.94 480 ASP A C 1
ATOM 3793 O O . ASP A 1 480 ? 26.812 32.125 18.156 1 86.94 480 ASP A O 1
ATOM 3797 N N . LEU A 1 481 ? 25.375 30.922 19.297 1 89.19 481 LEU A N 1
ATOM 3798 C CA . LEU A 1 481 ? 25.875 29.656 18.766 1 89.19 481 LEU A CA 1
ATOM 3799 C C . LEU A 1 481 ? 25.594 29.531 17.281 1 89.19 481 LEU A C 1
ATOM 3801 O O . LEU A 1 481 ? 26.25 28.75 16.578 1 89.19 481 LEU A O 1
ATOM 3805 N N . ILE A 1 482 ? 24.625 30.328 16.766 1 92.5 482 ILE A N 1
ATOM 3806 C CA . ILE A 1 482 ? 24.266 30.188 15.367 1 92.5 482 ILE A CA 1
ATOM 3807 C C . ILE A 1 482 ? 24.453 31.516 14.641 1 92.5 482 ILE A C 1
ATOM 3809 O O . ILE A 1 482 ? 23.828 31.766 13.609 1 92.5 482 ILE A O 1
ATOM 3813 N N . ARG A 1 483 ? 25.188 32.375 15.148 1 91.25 483 ARG A N 1
ATOM 3814 C CA . ARG A 1 483 ? 25.344 33.719 14.664 1 91.25 483 ARG A CA 1
ATOM 3815 C C . ARG A 1 483 ? 25.859 33.75 13.227 1 91.25 483 ARG A C 1
ATOM 3817 O O . ARG A 1 483 ? 25.422 34.531 12.406 1 91.25 483 ARG A O 1
ATOM 3824 N N . ASP A 1 484 ? 26.812 32.875 12.922 1 92.25 484 ASP A N 1
ATOM 3825 C CA . ASP A 1 484 ? 27.375 32.844 11.57 1 92.25 484 ASP A CA 1
ATOM 3826 C C . ASP A 1 484 ? 26.297 32.5 10.539 1 92.25 484 ASP A C 1
ATOM 3828 O O . ASP A 1 484 ? 26.219 33.125 9.484 1 92.25 484 ASP A O 1
ATOM 3832 N N . HIS A 1 485 ? 25.594 31.5 10.867 1 93.94 485 HIS A N 1
ATOM 3833 C CA . HIS A 1 485 ? 24.531 31.109 9.953 1 93.94 485 HIS A CA 1
ATOM 3834 C C . HIS A 1 485 ? 23.469 32.188 9.836 1 93.94 485 HIS A C 1
ATOM 3836 O O . HIS A 1 485 ? 22.938 32.438 8.75 1 93.94 485 HIS A O 1
ATOM 3842 N N . LEU A 1 486 ? 23.141 32.812 10.945 1 94.31 486 LEU A N 1
ATOM 3843 C CA . LEU A 1 486 ? 22.188 33.906 10.969 1 94.31 486 LEU A CA 1
ATOM 3844 C C . LEU A 1 486 ? 22.609 35.031 10.031 1 94.31 486 LEU A C 1
ATOM 3846 O O . LEU A 1 486 ? 21.797 35.562 9.266 1 94.31 486 LEU A O 1
ATOM 3850 N N . TYR A 1 487 ? 23.828 35.375 10.047 1 94.5 487 TYR A N 1
ATOM 3851 C CA . TYR A 1 487 ? 24.344 36.438 9.203 1 94.5 487 TYR A CA 1
ATOM 3852 C C . TYR A 1 487 ? 24.281 36.031 7.73 1 94.5 487 TYR A C 1
ATOM 3854 O O . TYR A 1 487 ? 24 36.875 6.867 1 94.5 487 TYR A O 1
ATOM 3862 N N . LYS A 1 488 ? 24.609 34.812 7.465 1 95.5 488 LYS A N 1
ATOM 3863 C CA . LYS A 1 488 ? 24.516 34.312 6.09 1 95.5 488 LYS A CA 1
ATOM 3864 C C . LYS A 1 488 ? 23.078 34.438 5.57 1 95.5 488 LYS A C 1
ATOM 3866 O O . LYS A 1 488 ? 22.859 34.812 4.414 1 95.5 488 LYS A O 1
ATOM 3871 N N . VAL A 1 489 ? 22.172 34.062 6.418 1 96.56 489 VAL A N 1
ATOM 3872 C CA . VAL A 1 489 ? 20.75 34.125 6.059 1 96.56 489 VAL A CA 1
ATOM 3873 C C . VAL A 1 489 ? 20.328 35.562 5.809 1 96.56 489 VAL A C 1
ATOM 3875 O O . VAL A 1 489 ? 19.609 35.844 4.848 1 96.56 489 VAL A O 1
ATOM 3878 N N . ILE A 1 490 ? 20.781 36.438 6.621 1 96.69 490 ILE A N 1
ATOM 3879 C CA . ILE A 1 490 ? 20.438 37.875 6.52 1 96.69 490 ILE A CA 1
ATOM 3880 C C . ILE A 1 490 ? 21.047 38.438 5.246 1 96.69 490 ILE A C 1
ATOM 3882 O O . ILE A 1 490 ? 20.391 39.219 4.527 1 96.69 490 ILE A O 1
ATOM 3886 N N . GLU A 1 491 ? 22.219 38.062 4.957 1 96.56 491 GLU A N 1
ATOM 3887 C CA . GLU A 1 491 ? 22.891 38.562 3.756 1 96.56 491 GLU A CA 1
ATOM 3888 C C . GLU A 1 491 ? 22.156 38.125 2.494 1 96.56 491 GLU A C 1
ATOM 3890 O O . GLU A 1 491 ? 22.047 38.875 1.525 1 96.56 491 GLU A O 1
ATOM 3895 N N . SER A 1 492 ? 21.781 36.938 2.539 1 97.25 492 SER A N 1
ATOM 3896 C CA . SER A 1 492 ? 21.031 36.406 1.407 1 97.25 492 SER A CA 1
ATOM 3897 C C . SER A 1 492 ? 19.719 37.156 1.226 1 97.25 492 SER A C 1
ATOM 3899 O O . SER A 1 492 ? 19.266 37.375 0.097 1 97.25 492 SER A O 1
ATOM 3901 N N . ALA A 1 493 ? 19.062 37.469 2.305 1 97.81 493 ALA A N 1
ATOM 3902 C CA . ALA A 1 493 ? 17.797 38.219 2.256 1 97.81 493 ALA A CA 1
ATOM 3903 C C . ALA A 1 493 ? 18.016 39.625 1.715 1 97.81 493 ALA A C 1
ATOM 3905 O O . ALA A 1 493 ? 17.219 40.125 0.917 1 97.81 493 ALA A O 1
ATOM 3906 N N . LYS A 1 494 ? 19.062 40.25 2.086 1 97 494 LYS A N 1
ATOM 3907 C CA . LYS A 1 494 ? 19.406 41.594 1.599 1 97 494 LYS A CA 1
ATOM 3908 C C . LYS A 1 494 ? 19.719 41.562 0.105 1 97 494 LYS A C 1
ATOM 3910 O O . LYS A 1 494 ? 19.359 42.469 -0.625 1 97 494 LYS A O 1
ATOM 3915 N N . ALA A 1 495 ? 20.406 40.531 -0.271 1 97 495 ALA A N 1
ATOM 3916 C CA . ALA A 1 495 ? 20.719 40.375 -1.687 1 97 495 ALA A CA 1
ATOM 3917 C C . ALA A 1 495 ? 19.453 40.25 -2.523 1 97 495 ALA A C 1
ATOM 3919 O O . ALA A 1 495 ? 19.406 40.719 -3.664 1 97 495 ALA A O 1
ATOM 3920 N N . TYR A 1 496 ? 18.484 39.625 -1.977 1 97 496 TYR A N 1
ATOM 3921 C CA . TYR A 1 496 ? 17.203 39.469 -2.654 1 97 496 TYR A CA 1
ATOM 3922 C C . TYR A 1 496 ? 16.469 40.812 -2.709 1 97 496 TYR A C 1
ATOM 3924 O O . TYR A 1 496 ? 15.906 41.188 -3.742 1 97 496 TYR A O 1
ATOM 3932 N N . LEU A 1 497 ? 16.469 41.656 -1.639 1 97.38 497 LEU A N 1
ATOM 3933 C CA . LEU A 1 497 ? 15.648 42.844 -1.484 1 97.38 497 LEU A CA 1
ATOM 3934 C C . LEU A 1 497 ? 16.266 44.031 -2.215 1 97.38 497 LEU A C 1
ATOM 3936 O O . LEU A 1 497 ? 15.547 44.906 -2.699 1 97.38 497 LEU A O 1
ATOM 3940 N N . THR A 1 498 ? 17.516 44.062 -2.363 1 96.69 498 THR A N 1
ATOM 3941 C CA . THR A 1 498 ? 18.219 45.25 -2.861 1 96.69 498 THR A CA 1
ATOM 3942 C C . THR A 1 498 ? 17.844 45.531 -4.309 1 96.69 498 THR A C 1
ATOM 3944 O O . THR A 1 498 ? 17.5 46.656 -4.656 1 96.69 498 THR A O 1
ATOM 3947 N N . PRO A 1 499 ? 17.859 44.531 -5.191 1 96 499 PRO A N 1
ATOM 3948 C CA . PRO A 1 499 ? 17.422 44.812 -6.559 1 96 499 PRO A CA 1
ATOM 3949 C C . PRO A 1 499 ? 15.969 45.281 -6.629 1 96 499 PRO A C 1
ATOM 3951 O O . PRO A 1 499 ? 15.609 46.094 -7.488 1 96 499 PRO A O 1
ATOM 3954 N N . ILE A 1 500 ? 15.164 44.844 -5.816 1 95.31 500 ILE A N 1
ATOM 3955 C CA . ILE A 1 500 ? 13.75 45.219 -5.797 1 95.31 500 ILE A CA 1
ATOM 3956 C C . ILE A 1 500 ? 13.602 46.656 -5.348 1 95.31 500 ILE A C 1
ATOM 3958 O O . ILE A 1 500 ? 12.758 47.375 -5.863 1 95.31 500 ILE A O 1
ATOM 3962 N N . PHE A 1 501 ? 14.445 47.031 -4.379 1 95.44 501 PHE A N 1
ATOM 3963 C CA . PHE A 1 501 ? 14.453 48.406 -3.898 1 95.44 501 PHE A CA 1
ATOM 3964 C C . PHE A 1 501 ? 14.742 49.375 -5.039 1 95.44 501 PHE A C 1
ATOM 3966 O O . PHE A 1 501 ? 14.07 50.406 -5.168 1 95.44 501 PHE A O 1
ATOM 3973 N N . TYR A 1 502 ? 15.609 49.031 -5.855 1 94.25 502 TYR A N 1
ATOM 3974 C CA . TYR A 1 502 ? 16.016 49.969 -6.922 1 94.25 502 TYR A CA 1
ATOM 3975 C C . TYR A 1 502 ? 15.047 49.875 -8.102 1 94.25 502 TYR A C 1
ATOM 3977 O O . TYR A 1 502 ? 14.727 50.875 -8.727 1 94.25 502 TYR A O 1
ATOM 3985 N N . ALA A 1 503 ? 14.484 48.719 -8.367 1 93.88 503 ALA A N 1
ATOM 3986 C CA . ALA A 1 503 ? 13.625 48.531 -9.531 1 93.88 503 ALA A CA 1
ATOM 3987 C C . ALA A 1 503 ? 12.211 49.031 -9.266 1 93.88 503 ALA A C 1
ATOM 3989 O O . ALA A 1 503 ? 11.508 49.438 -10.188 1 93.88 503 ALA A O 1
ATOM 3990 N N . ARG A 1 504 ? 11.734 48.938 -8.102 1 90.75 504 ARG A N 1
ATOM 3991 C CA . ARG A 1 504 ? 10.406 49.375 -7.66 1 90.75 504 ARG A CA 1
ATOM 3992 C C . ARG A 1 504 ? 9.32 48.75 -8.531 1 90.75 504 ARG A C 1
ATOM 3994 O O . ARG A 1 504 ? 8.484 49.469 -9.086 1 90.75 504 ARG A O 1
ATOM 4001 N N . PRO A 1 505 ? 9.352 47.5 -8.609 1 90.12 505 PRO A N 1
ATOM 4002 C CA . PRO A 1 505 ? 8.305 46.875 -9.422 1 90.12 505 PRO A CA 1
ATOM 4003 C C . PRO A 1 505 ? 6.906 47.062 -8.836 1 90.12 505 PRO A C 1
ATOM 4005 O O . PRO A 1 505 ? 6.758 47.219 -7.621 1 90.12 505 PRO A O 1
ATOM 4008 N N . ALA A 1 506 ? 5.902 47 -9.688 1 86 506 ALA A N 1
ATOM 4009 C CA . ALA A 1 506 ? 4.516 47.031 -9.227 1 86 506 ALA A CA 1
ATOM 4010 C C . ALA A 1 506 ? 4.172 45.75 -8.453 1 86 506 ALA A C 1
ATOM 4012 O O . ALA A 1 506 ? 4.762 44.719 -8.68 1 86 506 ALA A O 1
ATOM 4013 N N . ALA A 1 507 ? 3.24 45.969 -7.562 1 86.56 507 ALA A N 1
ATOM 4014 C CA . ALA A 1 507 ? 2.822 44.844 -6.754 1 86.56 507 ALA A CA 1
ATOM 4015 C C . ALA A 1 507 ? 2.152 43.781 -7.617 1 86.56 507 ALA A C 1
ATOM 4017 O O . ALA A 1 507 ? 1.346 44.094 -8.492 1 86.56 507 ALA A O 1
ATOM 4018 N N . LYS A 1 508 ? 2.576 42.5 -7.465 1 86.25 508 LYS A N 1
ATOM 4019 C CA . LYS A 1 508 ? 1.926 41.344 -8.086 1 86.25 508 LYS A CA 1
ATOM 4020 C C . LYS A 1 508 ? 0.832 40.781 -7.184 1 86.25 508 LYS A C 1
ATOM 4022 O O . LYS A 1 508 ? 0.75 41.125 -6.004 1 86.25 508 LYS A O 1
ATOM 4027 N N . PRO A 1 509 ? -0.041 40.031 -7.715 1 82.38 509 PRO A N 1
ATOM 4028 C CA . PRO A 1 509 ? -1.111 39.438 -6.91 1 82.38 509 PRO A CA 1
ATOM 4029 C C . PRO A 1 509 ? -0.584 38.719 -5.688 1 82.38 509 PRO A C 1
ATOM 4031 O O . PRO A 1 509 ? -1.187 38.781 -4.609 1 82.38 509 PRO A O 1
ATOM 4034 N N . GLU A 1 510 ? 0.554 38.156 -5.762 1 80.56 510 GLU A N 1
ATOM 4035 C CA . GLU A 1 510 ? 1.141 37.406 -4.664 1 80.56 510 GLU A CA 1
ATOM 4036 C C . GLU A 1 510 ? 1.657 38.312 -3.566 1 80.56 510 GLU A C 1
ATOM 4038 O O . GLU A 1 510 ? 1.921 37.875 -2.445 1 80.56 510 GLU A O 1
ATOM 4043 N N . ASP A 1 511 ? 1.705 39.656 -3.916 1 89.69 511 ASP A N 1
ATOM 4044 C CA . ASP A 1 511 ? 2.193 40.625 -2.961 1 89.69 511 ASP A CA 1
ATOM 4045 C C . ASP A 1 511 ? 1.071 41.125 -2.045 1 89.69 511 ASP A C 1
ATOM 4047 O O . ASP A 1 511 ? 1.313 41.875 -1.104 1 89.69 511 ASP A O 1
ATOM 4051 N N . ARG A 1 512 ? -0.081 40.625 -2.301 1 93.12 512 ARG A N 1
ATOM 4052 C CA . ARG A 1 512 ? -1.238 41.062 -1.523 1 93.12 512 ARG A CA 1
ATOM 4053 C C . ARG A 1 512 ? -1.365 40.25 -0.237 1 93.12 512 ARG A C 1
ATOM 4055 O O . ARG A 1 512 ? -2.131 39.281 -0.177 1 93.12 512 ARG A O 1
ATOM 4062 N N . VAL A 1 513 ? -0.709 40.812 0.856 1 93.88 513 VAL A N 1
ATOM 4063 C CA . VAL A 1 513 ? -0.572 40 2.057 1 93.88 513 VAL A CA 1
ATOM 4064 C C . VAL A 1 513 ? -1.475 40.531 3.16 1 93.88 513 VAL A C 1
ATOM 4066 O O . VAL A 1 513 ? -1.667 39.906 4.191 1 93.88 513 VAL A O 1
ATOM 4069 N N . TRP A 1 514 ? -2.1 41.656 2.943 1 95 514 TRP A N 1
ATOM 4070 C CA . TRP A 1 514 ? -3.004 42.25 3.938 1 95 514 TRP A CA 1
ATOM 4071 C C . TRP A 1 514 ? -4.406 41.656 3.793 1 95 514 TRP A C 1
ATOM 4073 O O . TRP A 1 514 ? -4.883 41.438 2.678 1 95 514 TRP A O 1
ATOM 4083 N N . ILE A 1 515 ? -5.023 41.438 4.926 1 93.44 515 ILE A N 1
ATOM 4084 C CA . ILE A 1 515 ? -6.293 40.719 4.91 1 93.44 515 ILE A CA 1
ATOM 4085 C C . ILE A 1 515 ? -7.445 41.719 5.074 1 93.44 515 ILE A C 1
ATOM 4087 O O . ILE A 1 515 ? -7.41 42.594 5.953 1 93.44 515 ILE A O 1
ATOM 4091 N N . ASP A 1 516 ? -8.383 41.719 4.297 1 94.12 516 ASP A N 1
ATOM 4092 C CA . ASP A 1 516 ? -9.719 42.312 4.387 1 94.12 516 ASP A CA 1
ATOM 4093 C C . ASP A 1 516 ? -10.781 41.344 3.861 1 94.12 516 ASP A C 1
ATOM 4095 O O . ASP A 1 516 ? -10.719 40.125 4.125 1 94.12 516 ASP A O 1
ATOM 4099 N N . LYS A 1 517 ? -11.789 41.781 3.172 1 94.69 517 LYS A N 1
ATOM 4100 C CA . LYS A 1 517 ? -12.727 40.844 2.557 1 94.69 517 LYS A CA 1
ATOM 4101 C C . LYS A 1 517 ? -12.039 39.969 1.512 1 94.69 517 LYS A C 1
ATOM 4103 O O . LYS A 1 517 ? -12.422 38.812 1.305 1 94.69 517 LYS A O 1
ATOM 4108 N N . VAL A 1 518 ? -11.18 40.594 0.819 1 94.88 518 VAL A N 1
ATOM 4109 C CA . VAL A 1 518 ? -10.164 39.938 -0.003 1 94.88 518 VAL A CA 1
ATOM 4110 C C . VAL A 1 518 ? -8.789 40.5 0.319 1 94.88 518 VAL A C 1
ATOM 4112 O O . VAL A 1 518 ? -8.68 41.531 1.018 1 94.88 518 VAL A O 1
ATOM 4115 N N . THR A 1 519 ? -7.766 39.844 -0.059 1 94.38 519 THR A N 1
ATOM 4116 C CA . THR A 1 519 ? -6.426 40.344 0.255 1 94.38 519 THR A CA 1
ATOM 4117 C C . THR A 1 519 ? -6.09 41.562 -0.583 1 94.38 519 THR A C 1
ATOM 4119 O O . THR A 1 519 ? -6.656 41.75 -1.659 1 94.38 519 THR A O 1
ATOM 4122 N N . TYR A 1 520 ? -5.223 42.375 -0.032 1 93.75 520 TYR A N 1
ATOM 4123 C CA . TYR A 1 520 ? -4.797 43.594 -0.734 1 93.75 520 TYR A CA 1
ATOM 4124 C C . TYR A 1 520 ? -3.357 43.938 -0.377 1 93.75 520 TYR A C 1
ATOM 4126 O O . TYR A 1 520 ? -2.752 43.312 0.493 1 93.75 520 TYR A O 1
ATOM 4134 N N . SER A 1 521 ? -2.766 44.875 -1.125 1 94 521 SER A N 1
ATOM 4135 C CA . SER A 1 521 ? -1.442 45.438 -0.871 1 94 521 SER A CA 1
ATOM 4136 C C . SER A 1 521 ? -1.502 46.969 -0.756 1 94 521 SER A C 1
ATOM 4138 O O . SER A 1 521 ? -2.4 47.594 -1.313 1 94 521 SER A O 1
ATOM 4140 N N . VAL A 1 522 ? -0.668 47.469 -0.043 1 94.38 522 VAL A N 1
ATOM 4141 C CA . VAL A 1 522 ? -0.516 48.938 0.098 1 94.38 522 VAL A CA 1
ATOM 4142 C C . VAL A 1 522 ? 0.902 49.344 -0.291 1 94.38 522 VAL A C 1
ATOM 4144 O O . VAL A 1 522 ? 1.876 48.875 0.302 1 94.38 522 VAL A O 1
ATOM 4147 N N . GLU A 1 523 ? 0.979 50.188 -1.257 1 92.44 523 GLU A N 1
ATOM 4148 C CA . GLU A 1 523 ? 2.283 50.562 -1.795 1 92.44 523 GLU A CA 1
ATOM 4149 C C . GLU A 1 523 ? 3.141 51.25 -0.735 1 92.44 523 GLU A C 1
ATOM 4151 O O . GLU A 1 523 ? 4.348 51.031 -0.655 1 92.44 523 GLU A O 1
ATOM 4156 N N . SER A 1 524 ? 2.6 52.125 0.019 1 93.31 524 SER A N 1
ATOM 4157 C CA . SER A 1 524 ? 3.354 52.844 1.04 1 93.31 524 SER A CA 1
ATOM 4158 C C . SER A 1 524 ? 3.9 51.906 2.098 1 93.31 524 SER A C 1
ATOM 4160 O O . SER A 1 524 ? 5.008 52.094 2.602 1 93.31 524 SER A O 1
ATOM 4162 N N . PHE A 1 525 ? 3.146 50.906 2.467 1 94.69 525 PHE A N 1
ATOM 4163 C CA . PHE A 1 525 ? 3.598 49.906 3.426 1 94.69 525 PHE A CA 1
ATOM 4164 C C . PHE A 1 525 ? 4.785 49.125 2.875 1 94.69 525 PHE A C 1
ATOM 4166 O O . PHE A 1 525 ? 5.789 48.969 3.566 1 94.69 525 PHE A O 1
ATOM 4173 N N . ARG A 1 526 ? 4.598 48.656 1.651 1 94.19 526 ARG A N 1
ATOM 4174 C CA . ARG A 1 526 ? 5.641 47.875 1.004 1 94.19 526 ARG A CA 1
ATOM 4175 C C . ARG A 1 526 ? 6.965 48.625 0.987 1 94.19 526 ARG A C 1
ATOM 4177 O O . ARG A 1 526 ? 8.016 48.062 1.298 1 94.19 526 ARG A O 1
ATOM 4184 N N . ASP A 1 527 ? 6.852 49.875 0.682 1 93.62 527 ASP A N 1
ATOM 4185 C CA . ASP A 1 527 ? 8.047 50.719 0.62 1 93.62 527 ASP A CA 1
ATOM 4186 C C . ASP A 1 527 ? 8.656 50.906 2.006 1 93.62 527 ASP A C 1
ATOM 4188 O O . ASP A 1 527 ? 9.875 50.812 2.172 1 93.62 527 ASP A O 1
ATOM 4192 N N . ALA A 1 528 ? 7.855 51.219 2.895 1 95.25 528 ALA A N 1
ATOM 4193 C CA . ALA A 1 528 ? 8.32 51.469 4.254 1 95.25 528 ALA A CA 1
ATOM 4194 C C . ALA A 1 528 ? 9 50.219 4.84 1 95.25 528 ALA A C 1
ATOM 4196 O O . ALA A 1 528 ? 10.062 50.344 5.469 1 95.25 528 ALA A O 1
ATOM 4197 N N . TYR A 1 529 ? 8.438 49.094 4.66 1 96.19 529 TYR A N 1
ATOM 4198 C CA . TYR A 1 529 ? 8.992 47.844 5.211 1 96.19 529 TYR A CA 1
ATOM 4199 C C . TYR A 1 529 ? 10.289 47.469 4.496 1 96.19 529 TYR A C 1
ATOM 4201 O O . TYR A 1 529 ? 11.227 46.969 5.121 1 96.19 529 TYR A O 1
ATOM 4209 N N . LEU A 1 530 ? 10.25 47.656 3.154 1 95.88 530 LEU A N 1
ATOM 4210 C CA . LEU A 1 530 ? 11.453 47.344 2.379 1 95.88 530 LEU A CA 1
ATOM 4211 C C . LEU A 1 530 ? 12.617 48.219 2.836 1 95.88 530 LEU A C 1
ATOM 4213 O O . LEU A 1 530 ? 13.719 47.719 3.07 1 95.88 530 LEU A O 1
ATOM 4217 N N . VAL A 1 531 ? 12.352 49.469 3.037 1 95.62 531 VAL A N 1
ATOM 4218 C CA . VAL A 1 531 ? 13.375 50.406 3.49 1 95.62 531 VAL A CA 1
ATOM 4219 C C . VAL A 1 531 ? 13.82 50.062 4.906 1 95.62 531 VAL A C 1
ATOM 4221 O O . VAL A 1 531 ? 15.016 50.062 5.211 1 95.62 531 VAL A O 1
ATOM 4224 N N . SER A 1 532 ? 12.914 49.781 5.715 1 95.62 532 SER A N 1
ATOM 4225 C CA . SER A 1 532 ? 13.188 49.406 7.098 1 95.62 532 SER A CA 1
ATOM 4226 C C . SER A 1 532 ? 14.086 48.188 7.168 1 95.62 532 SER A C 1
ATOM 4228 O O . SER A 1 532 ? 15.039 48.156 7.941 1 95.62 532 SER A O 1
ATOM 4230 N N . ALA A 1 533 ? 13.773 47.156 6.383 1 96.62 533 ALA A N 1
ATOM 4231 C CA . ALA A 1 533 ? 14.492 45.906 6.395 1 96.62 533 ALA A CA 1
ATOM 4232 C C . ALA A 1 533 ? 15.945 46.094 5.957 1 96.62 533 ALA A C 1
ATOM 4234 O O . ALA A 1 533 ? 16.859 45.469 6.512 1 96.62 533 ALA A O 1
ATOM 4235 N N . LEU A 1 534 ? 16.109 46.906 4.988 1 95.44 534 LEU A N 1
ATOM 4236 C CA . LEU A 1 534 ? 17.438 47.125 4.449 1 95.44 534 LEU A CA 1
ATOM 4237 C C . LEU A 1 534 ? 18.266 48.031 5.355 1 95.44 534 LEU A C 1
ATOM 4239 O O . LEU A 1 534 ? 19.5 48.031 5.316 1 95.44 534 LEU A O 1
ATOM 4243 N N . ASN A 1 535 ? 17.578 48.75 6.184 1 93 535 ASN A N 1
ATOM 4244 C CA . ASN A 1 535 ? 18.266 49.75 7.016 1 93 535 ASN A CA 1
ATOM 4245 C C . ASN A 1 535 ? 18.516 49.219 8.43 1 93 535 ASN A C 1
ATOM 4247 O O . ASN A 1 535 ? 19.391 49.719 9.141 1 93 535 ASN A O 1
ATOM 4251 N N . VAL A 1 536 ? 17.734 48.344 8.922 1 92.5 536 VAL A N 1
ATOM 4252 C CA . VAL A 1 536 ? 17.734 47.906 10.32 1 92.5 536 VAL A CA 1
ATOM 4253 C C . VAL A 1 536 ? 19.125 47.406 10.719 1 92.5 536 VAL A C 1
ATOM 4255 O O . VAL A 1 536 ? 19.75 46.656 9.969 1 92.5 536 VAL A O 1
ATOM 4258 N N . PRO A 1 537 ? 19.594 47.875 11.852 1 91.88 537 PRO A N 1
ATOM 4259 C CA . PRO A 1 537 ? 20.875 47.375 12.336 1 91.88 537 PRO A CA 1
ATOM 4260 C C . PRO A 1 537 ? 20.797 45.906 12.75 1 91.88 537 PRO A C 1
ATOM 4262 O O . PRO A 1 537 ? 19.797 45.469 13.305 1 91.88 537 PRO A O 1
ATOM 4265 N N . ILE A 1 538 ? 21.859 45.25 12.516 1 91.62 538 ILE A N 1
ATOM 4266 C CA . ILE A 1 538 ? 21.938 43.844 12.898 1 91.62 538 ILE A CA 1
ATOM 4267 C C . ILE A 1 538 ? 23.125 43.625 13.828 1 91.62 538 ILE A C 1
ATOM 4269 O O . ILE A 1 538 ? 24.281 43.719 13.406 1 91.62 538 ILE A O 1
ATOM 4273 N N . PRO A 1 539 ? 23.016 43.344 15.117 1 92.12 539 PRO A N 1
ATOM 4274 C CA . PRO A 1 539 ? 21.719 43.25 15.805 1 92.12 539 PRO A CA 1
ATOM 4275 C C . PRO A 1 539 ? 21.078 44.594 16.109 1 92.12 539 PRO A C 1
ATOM 4277 O O . PRO A 1 539 ? 21.781 45.594 16.156 1 92.12 539 PRO A O 1
ATOM 4280 N N . ARG A 1 540 ? 19.828 44.531 16.312 1 92.62 540 ARG A N 1
ATOM 4281 C CA . ARG A 1 540 ? 19.094 45.75 16.594 1 92.62 540 ARG A CA 1
ATOM 4282 C C . ARG A 1 540 ? 19.594 46.406 17.875 1 92.62 540 ARG A C 1
ATOM 4284 O O . ARG A 1 540 ? 19.688 47.656 17.953 1 92.62 540 ARG A O 1
ATOM 4291 N N . PHE A 1 541 ? 19.766 45.531 18.859 1 90.75 541 PHE A N 1
ATOM 4292 C CA . PHE A 1 541 ? 20.344 45.969 20.125 1 90.75 541 PHE A CA 1
ATOM 4293 C C . PHE A 1 541 ? 21.625 45.188 20.422 1 90.75 541 PHE A C 1
ATOM 4295 O O . PHE A 1 541 ? 21.766 44.031 20.016 1 90.75 541 PHE A O 1
ATOM 4302 N N . ASP A 1 542 ? 22.5 45.875 21.109 1 87.19 542 ASP A N 1
ATOM 4303 C CA . ASP A 1 542 ? 23.688 45.156 21.594 1 87.19 542 ASP A CA 1
ATOM 4304 C C . ASP A 1 542 ? 23.297 44.031 22.531 1 87.19 542 ASP A C 1
ATOM 4306 O O . ASP A 1 542 ? 22.609 44.25 23.547 1 87.19 542 ASP A O 1
ATOM 4310 N N . PRO A 1 543 ? 23.734 42.875 22.141 1 84.5 543 PRO A N 1
ATOM 4311 C CA . PRO A 1 543 ? 23.359 41.75 22.969 1 84.5 543 PRO A CA 1
ATOM 4312 C C . PRO A 1 543 ? 23.688 41.938 24.438 1 84.5 543 PRO A C 1
ATOM 4314 O O . PRO A 1 543 ? 23 41.406 25.312 1 84.5 543 PRO A O 1
ATOM 4317 N N . SER A 1 544 ? 24.688 42.688 24.812 1 83.5 544 SER A N 1
ATOM 4318 C CA . SER A 1 544 ? 25.078 42.938 26.188 1 83.5 544 SER A CA 1
ATOM 4319 C C . SER A 1 544 ? 24.031 43.781 26.922 1 83.5 544 SER A C 1
ATOM 4321 O O . SER A 1 544 ? 23.984 43.781 28.156 1 83.5 544 SER A O 1
ATOM 4323 N N . SER A 1 545 ? 23.203 44.406 26.109 1 85.75 545 SER A N 1
ATOM 4324 C CA . SER A 1 545 ? 22.156 45.25 26.703 1 85.75 545 SER A CA 1
ATOM 4325 C C . SER A 1 545 ? 20.969 44.406 27.141 1 85.75 545 SER A C 1
ATOM 4327 O O . SER A 1 545 ? 20.094 44.875 27.891 1 85.75 545 SER A O 1
ATOM 4329 N N . ILE A 1 546 ? 20.859 43.219 26.688 1 85.94 546 ILE A N 1
ATOM 4330 C CA . ILE A 1 546 ? 19.828 42.281 27.078 1 85.94 546 ILE A CA 1
ATOM 4331 C C . ILE A 1 546 ? 20.359 41.344 28.156 1 85.94 546 ILE A C 1
ATOM 4333 O O . ILE A 1 546 ? 20.625 40.156 27.891 1 85.94 546 ILE A O 1
ATOM 4337 N N . SER A 1 547 ? 20.609 41.719 29.359 1 71.88 547 SER A N 1
ATOM 4338 C CA . SER A 1 547 ? 21.406 41.031 30.375 1 71.88 547 SER A CA 1
ATOM 4339 C C . SER A 1 547 ? 20.531 40.25 31.344 1 71.88 547 SER A C 1
ATOM 4341 O O . SER A 1 547 ? 21.031 39.469 32.125 1 71.88 547 SER A O 1
ATOM 4343 N N . THR A 1 548 ? 19.297 40.344 31.219 1 72.56 548 THR A N 1
ATOM 4344 C CA . THR A 1 548 ? 18.453 39.75 32.25 1 72.56 548 THR A CA 1
ATOM 4345 C C . THR A 1 548 ? 18.094 38.312 31.844 1 72.56 548 THR A C 1
ATOM 4347 O O . THR A 1 548 ? 17.641 37.531 32.688 1 72.56 548 THR A O 1
ATOM 4350 N N . LEU A 1 549 ? 18.266 37.969 30.672 1 79.31 549 LEU A N 1
ATOM 4351 C CA . LEU A 1 549 ? 18.078 36.562 30.281 1 79.31 549 LEU A CA 1
ATOM 4352 C C . LEU A 1 549 ? 19.328 35.75 30.609 1 79.31 549 LEU A C 1
ATOM 4354 O O . LEU A 1 549 ? 20.453 36.188 30.344 1 79.31 549 LEU A O 1
ATOM 4358 N N . PRO A 1 550 ? 19.094 34.656 31.375 1 70.19 550 PRO A N 1
ATOM 4359 C CA . PRO A 1 550 ? 20.266 33.812 31.609 1 70.19 550 PRO A CA 1
ATOM 4360 C C . PRO A 1 550 ? 20.922 33.344 30.328 1 70.19 550 PRO A C 1
ATOM 4362 O O . PRO A 1 550 ? 20.234 33 29.359 1 70.19 550 PRO A O 1
ATOM 4365 N N . ALA A 1 551 ? 22.219 33.438 30.359 1 70.75 551 ALA A N 1
ATOM 4366 C CA . ALA A 1 551 ? 22.969 32.906 29.234 1 70.75 551 ALA A CA 1
ATOM 4367 C C . ALA A 1 551 ? 22.781 31.406 29.109 1 70.75 551 ALA A C 1
ATOM 4369 O O . ALA A 1 551 ? 22.703 30.688 30.109 1 70.75 551 ALA A O 1
ATOM 4370 N N . ILE A 1 552 ? 22.516 31.016 27.922 1 77.69 552 ILE A N 1
ATOM 4371 C CA . ILE A 1 552 ? 22.391 29.578 27.672 1 77.69 552 ILE A CA 1
ATOM 4372 C C . ILE A 1 552 ? 23.781 28.953 27.625 1 77.69 552 ILE A C 1
ATOM 4374 O O . ILE A 1 552 ? 24.75 29.594 27.188 1 77.69 552 ILE A O 1
ATOM 4378 N N . SER A 1 553 ? 23.844 27.75 28.141 1 80.31 553 SER A N 1
ATOM 4379 C CA . SER A 1 553 ? 25.094 27 28.047 1 80.31 553 SER A CA 1
ATOM 4380 C C . SER A 1 553 ? 25.578 26.906 26.609 1 80.31 553 SER A C 1
ATOM 4382 O O . SER A 1 553 ? 24.781 26.672 25.703 1 80.31 553 SER A O 1
ATOM 4384 N N . GLN A 1 554 ? 26.828 27.219 26.406 1 83.31 554 GLN A N 1
ATOM 4385 C CA . GLN A 1 554 ? 27.406 27.094 25.062 1 83.31 554 GLN A CA 1
ATOM 4386 C C . GLN A 1 554 ? 27.859 25.672 24.797 1 83.31 554 GLN A C 1
ATOM 4388 O O . GLN A 1 554 ? 28.031 25.281 23.641 1 83.31 554 GLN A O 1
ATOM 4393 N N . THR A 1 555 ? 27.844 24.938 25.766 1 87.12 555 THR A N 1
ATOM 4394 C CA . THR A 1 555 ? 28.438 23.609 25.641 1 87.12 555 THR A CA 1
ATOM 4395 C C . THR A 1 555 ? 27.359 22.547 25.438 1 87.12 555 THR A C 1
ATOM 4397 O O . THR A 1 555 ? 27.5 21.688 24.578 1 87.12 555 THR A O 1
ATOM 4400 N N . LEU A 1 556 ? 26.344 22.688 26.109 1 87.88 556 LEU A N 1
ATOM 4401 C CA . LEU A 1 556 ? 25.344 21.625 26.078 1 87.88 556 LEU A CA 1
ATOM 4402 C C . LEU A 1 556 ? 24.734 21.484 24.688 1 87.88 556 LEU A C 1
ATOM 4404 O O . LEU A 1 556 ? 24.672 20.375 24.141 1 87.88 556 LEU A O 1
ATOM 4408 N N . PRO A 1 557 ? 24.297 22.562 24.031 1 91.5 557 PRO A N 1
ATOM 4409 C CA . PRO A 1 557 ? 23.75 22.406 22.688 1 91.5 557 PRO A CA 1
ATOM 4410 C C . PRO A 1 557 ? 24.75 21.797 21.719 1 91.5 557 PRO A C 1
ATOM 4412 O O . PRO A 1 557 ? 24.359 20.984 20.859 1 91.5 557 PRO A O 1
ATOM 4415 N N . LYS A 1 558 ? 25.938 22.094 21.859 1 91.12 558 LYS A N 1
ATOM 4416 C CA . LYS A 1 558 ? 26.984 21.547 20.984 1 91.12 558 LYS A CA 1
ATOM 4417 C C . LYS A 1 558 ? 27.188 20.062 21.219 1 91.12 558 LYS A C 1
ATOM 4419 O O . LYS A 1 558 ? 27.328 19.297 20.266 1 91.12 558 LYS A O 1
ATOM 4424 N N . GLU A 1 559 ? 27.188 19.734 22.438 1 87.94 559 GLU A N 1
ATOM 4425 C CA . GLU A 1 559 ? 27.359 18.328 22.781 1 87.94 559 GLU A CA 1
ATOM 4426 C C . GLU A 1 559 ? 26.172 17.5 22.297 1 87.94 559 GLU A C 1
ATOM 4428 O O . GLU A 1 559 ? 26.359 16.406 21.766 1 87.94 559 GLU A O 1
ATOM 4433 N N . LEU A 1 560 ? 25.047 18 22.516 1 88.62 560 LEU A N 1
ATOM 4434 C CA . LEU A 1 560 ? 23.844 17.281 22.062 1 88.62 560 LEU A CA 1
ATOM 4435 C C . LEU A 1 560 ? 23.859 17.125 20.547 1 88.62 560 LEU A C 1
ATOM 4437 O O . LEU A 1 560 ? 23.594 16.031 20.047 1 88.62 560 LEU A O 1
ATOM 4441 N N . SER A 1 561 ? 24.203 18.188 19.859 1 90.69 561 SER A N 1
ATOM 4442 C CA . SER A 1 561 ? 24.219 18.172 18.406 1 90.69 561 SER A CA 1
ATOM 4443 C C . SER A 1 561 ? 25.266 17.188 17.875 1 90.69 561 SER A C 1
ATOM 4445 O O . SER A 1 561 ? 25.031 16.516 16.875 1 90.69 561 SER A O 1
ATOM 4447 N N . LYS A 1 562 ? 26.328 17.172 18.516 1 87.81 562 LYS A N 1
ATOM 4448 C CA . LYS A 1 562 ? 27.406 16.281 18.094 1 87.81 562 LYS A CA 1
ATOM 4449 C C . LYS A 1 562 ? 27.031 14.82 18.344 1 87.81 562 LYS A C 1
ATOM 4451 O O . LYS A 1 562 ? 27.25 13.969 17.469 1 87.81 562 LYS A O 1
ATOM 4456 N N . PHE A 1 563 ? 26.531 14.578 19.469 1 84.75 563 PHE A N 1
ATOM 4457 C CA . PHE A 1 563 ? 26.188 13.211 19.828 1 84.75 563 PHE A CA 1
ATOM 4458 C C . PHE A 1 563 ? 25.078 12.68 18.938 1 84.75 563 PHE A C 1
ATOM 4460 O O . PHE A 1 563 ? 25.234 11.648 18.266 1 84.75 563 PHE A O 1
ATOM 4467 N N . PHE A 1 564 ? 24 13.32 18.891 1 87.81 564 PHE A N 1
ATOM 4468 C CA . PHE A 1 564 ? 22.828 12.828 18.156 1 87.81 564 PHE A CA 1
ATOM 4469 C C . PHE A 1 564 ? 23.031 13 16.656 1 87.81 564 PHE A C 1
ATOM 4471 O O . PHE A 1 564 ? 22.391 12.32 15.859 1 87.81 564 PHE A O 1
ATOM 4478 N N . GLY A 1 565 ? 23.953 13.891 16.281 1 87.12 565 GLY A N 1
ATOM 4479 C CA . GLY A 1 565 ? 24.25 14.094 14.867 1 87.12 565 GLY A CA 1
ATOM 4480 C C . GLY A 1 565 ? 24.812 12.859 14.195 1 87.12 565 GLY A C 1
ATOM 4481 O O . GLY A 1 565 ? 24.812 12.758 12.969 1 87.12 565 GLY A O 1
ATOM 4482 N N . ARG A 1 566 ? 25.156 11.883 14.938 1 84.25 566 ARG A N 1
ATOM 4483 C CA . ARG A 1 566 ? 25.734 10.648 14.422 1 84.25 566 ARG A CA 1
ATOM 4484 C C . ARG A 1 566 ? 24.641 9.68 13.977 1 84.25 566 ARG A C 1
ATOM 4486 O O . ARG A 1 566 ? 24.906 8.719 13.258 1 84.25 566 ARG A O 1
ATOM 4493 N N . LEU A 1 567 ? 23.484 9.945 14.438 1 85.56 567 LEU A N 1
ATOM 4494 C CA . LEU A 1 567 ? 22.375 9.07 14.086 1 85.56 567 LEU A CA 1
ATOM 4495 C C . LEU A 1 567 ? 22.016 9.211 12.617 1 85.56 567 LEU A C 1
ATOM 4497 O O . LEU A 1 567 ? 22.078 10.312 12.062 1 85.56 567 LEU A O 1
ATOM 4501 N N . ASP A 1 568 ? 21.578 8.148 11.945 1 82 568 ASP A N 1
ATOM 4502 C CA . ASP A 1 568 ? 21.234 8.148 10.523 1 82 568 ASP A CA 1
ATOM 4503 C C . ASP A 1 568 ? 20.109 9.133 10.234 1 82 568 ASP A C 1
ATOM 4505 O O . ASP A 1 568 ? 20.094 9.781 9.188 1 82 568 ASP A O 1
ATOM 4509 N N . MET A 1 569 ? 19.281 9.266 11.172 1 83.06 569 MET A N 1
ATOM 4510 C CA . MET A 1 569 ? 18.125 10.125 10.969 1 83.06 569 MET A CA 1
ATOM 4511 C C . MET A 1 569 ? 18.531 11.594 10.875 1 83.06 569 MET A C 1
ATOM 4513 O O . MET A 1 569 ? 17.875 12.383 10.195 1 83.06 569 MET A O 1
ATOM 4517 N N . PHE A 1 570 ? 19.594 11.953 11.523 1 88.5 570 PHE A N 1
ATOM 4518 C CA . PHE A 1 570 ? 19.969 13.359 11.625 1 88.5 570 PHE A CA 1
ATOM 4519 C C . PHE A 1 570 ? 21.125 13.68 10.703 1 88.5 570 PHE A C 1
ATOM 4521 O O . PHE A 1 570 ? 21.438 14.852 10.461 1 88.5 570 PHE A O 1
ATOM 4528 N N . LYS A 1 571 ? 21.766 12.656 10.086 1 86.19 571 LYS A N 1
ATOM 4529 C CA . LYS A 1 571 ? 22.938 12.844 9.227 1 86.19 571 LYS A CA 1
ATOM 4530 C C . LYS A 1 571 ? 22.609 13.773 8.062 1 86.19 571 LYS A C 1
ATOM 4532 O O . LYS A 1 571 ? 23.438 14.594 7.664 1 86.19 571 LYS A O 1
ATOM 4537 N N . PRO A 1 572 ? 21.469 13.727 7.555 1 85.25 572 PRO A N 1
ATOM 4538 C CA . PRO A 1 572 ? 21.172 14.594 6.41 1 85.25 572 PRO A CA 1
ATOM 4539 C C . PRO A 1 572 ? 20.953 16.047 6.812 1 85.25 572 PRO A C 1
ATOM 4541 O O . PRO A 1 572 ? 21.016 16.938 5.965 1 85.25 572 PRO A O 1
ATOM 4544 N N . ALA A 1 573 ? 20.688 16.359 8.047 1 89.88 573 ALA A N 1
ATOM 4545 C CA . ALA A 1 573 ? 20.406 17.719 8.5 1 89.88 573 ALA A CA 1
ATOM 4546 C C . ALA A 1 573 ? 21.703 18.531 8.633 1 89.88 573 ALA A C 1
ATOM 4548 O O . ALA A 1 573 ? 22.719 18.016 9.102 1 89.88 573 ALA A O 1
ATOM 4549 N N . PRO A 1 574 ? 21.75 19.766 8.172 1 91.19 574 PRO A N 1
ATOM 4550 C CA . PRO A 1 574 ? 22.938 20.594 8.336 1 91.19 574 PRO A CA 1
ATOM 4551 C C . PRO A 1 574 ? 23.266 20.891 9.797 1 91.19 574 PRO A C 1
ATOM 4553 O O . PRO A 1 574 ? 22.391 20.797 10.656 1 91.19 574 PRO A O 1
ATOM 4556 N N . GLU A 1 575 ? 24.391 21.297 10.109 1 91.31 575 GLU A N 1
ATOM 4557 C CA . GLU A 1 575 ? 24.891 21.484 11.469 1 91.31 575 GLU A CA 1
ATOM 4558 C C . GLU A 1 575 ? 24.109 22.562 12.203 1 91.31 575 GLU A C 1
ATOM 4560 O O . GLU A 1 575 ? 23.859 22.453 13.406 1 91.31 575 GLU A O 1
ATOM 4565 N N . TRP A 1 576 ? 23.797 23.672 11.508 1 92.25 576 TRP A N 1
ATOM 4566 C CA . TRP A 1 576 ? 23.094 24.75 12.172 1 92.25 576 TRP A CA 1
ATOM 4567 C C . TRP A 1 576 ? 21.734 24.266 12.695 1 92.25 576 TRP A C 1
ATOM 4569 O O . TRP A 1 576 ? 21.281 24.719 13.75 1 92.25 576 TRP A O 1
ATOM 4579 N N . ARG A 1 577 ? 21.109 23.375 12.031 1 92.19 577 ARG A N 1
ATOM 4580 C CA . ARG A 1 577 ? 19.812 22.859 12.469 1 92.19 577 ARG A CA 1
ATOM 4581 C C . ARG A 1 577 ? 19.969 22 13.727 1 92.19 577 ARG A C 1
ATOM 4583 O O . ARG A 1 577 ? 19.156 22.094 14.648 1 92.19 577 ARG A O 1
ATOM 4590 N N . LYS A 1 578 ? 20.969 21.156 13.742 1 92.69 578 LYS A N 1
ATOM 4591 C CA . LYS A 1 578 ? 21.234 20.328 14.914 1 92.69 578 LYS A CA 1
ATOM 4592 C C . LYS A 1 578 ? 21.5 21.188 16.141 1 92.69 578 LYS A C 1
ATOM 4594 O O . LYS A 1 578 ? 21.047 20.859 17.25 1 92.69 578 LYS A O 1
ATOM 4599 N N . LEU A 1 579 ? 22.219 22.234 15.898 1 92.5 579 LEU A N 1
ATOM 4600 C CA . LEU A 1 579 ? 22.516 23.156 16.984 1 92.5 579 LEU A CA 1
ATOM 4601 C C . LEU A 1 579 ? 21.266 23.875 17.469 1 92.5 579 LEU A C 1
ATOM 4603 O O . LEU A 1 579 ? 21.094 24.094 18.656 1 92.5 579 LEU A O 1
ATOM 4607 N N . THR A 1 580 ? 20.375 24.281 16.547 1 91.88 580 THR A N 1
ATOM 4608 C CA . THR A 1 580 ? 19.125 24.938 16.906 1 91.88 580 THR A CA 1
ATOM 4609 C C . THR A 1 580 ? 18.266 24.031 17.781 1 91.88 580 THR A C 1
ATOM 4611 O O . THR A 1 580 ? 17.641 24.484 18.734 1 91.88 580 THR A O 1
ATOM 4614 N N . TRP A 1 581 ? 18.281 22.734 17.469 1 91.38 581 TRP A N 1
ATOM 4615 C CA . TRP A 1 581 ? 17.531 21.781 18.297 1 91.38 581 TRP A CA 1
ATOM 4616 C C . TRP A 1 581 ? 18.125 21.688 19.688 1 91.38 581 TRP A C 1
ATOM 4618 O O . TRP A 1 581 ? 17.406 21.547 20.672 1 91.38 581 TRP A O 1
ATOM 4628 N N . GLY A 1 582 ? 19.469 21.719 19.703 1 91.31 582 GLY A N 1
ATOM 4629 C CA . GLY A 1 582 ? 20.141 21.703 21 1 91.31 582 GLY A CA 1
ATOM 4630 C C . GLY A 1 582 ? 19.812 22.922 21.859 1 91.31 582 GLY A C 1
ATOM 4631 O O . GLY A 1 582 ? 19.641 22.781 23.062 1 91.31 582 GLY A O 1
ATOM 4632 N N . ILE A 1 583 ? 19.734 24.078 21.266 1 91.75 583 ILE A N 1
ATOM 4633 C CA . ILE A 1 583 ? 19.406 25.297 21.969 1 91.75 583 ILE A CA 1
ATOM 4634 C C . ILE A 1 583 ? 17.969 25.219 22.5 1 91.75 583 ILE A C 1
ATOM 4636 O O . ILE A 1 583 ? 17.703 25.547 23.656 1 91.75 583 ILE A O 1
ATOM 4640 N N . GLU A 1 584 ? 17.062 24.797 21.656 1 89.94 584 GLU A N 1
ATOM 4641 C CA . GLU A 1 584 ? 15.664 24.641 22.078 1 89.94 584 GLU A CA 1
ATOM 4642 C C . GLU A 1 584 ? 15.531 23.672 23.234 1 89.94 584 GLU A C 1
ATOM 4644 O O . GLU A 1 584 ? 14.758 23.906 24.172 1 89.94 584 GLU A O 1
ATOM 4649 N N . ALA A 1 585 ? 16.25 22.594 23.125 1 90.75 585 ALA A N 1
ATOM 4650 C CA . ALA A 1 585 ? 16.234 21.594 24.188 1 90.75 585 ALA A CA 1
ATOM 4651 C C . ALA A 1 585 ? 16.734 22.188 25.5 1 90.75 585 ALA A C 1
ATOM 4653 O O . ALA A 1 585 ? 16.172 21.922 26.562 1 90.75 585 ALA A O 1
ATOM 4654 N N . THR A 1 586 ? 17.797 22.953 25.391 1 89.75 586 THR A N 1
ATOM 4655 C CA . THR A 1 586 ? 18.391 23.562 26.578 1 89.75 586 THR A CA 1
ATOM 4656 C C . THR A 1 586 ? 17.422 24.578 27.203 1 89.75 586 THR A C 1
ATOM 4658 O O . THR A 1 586 ? 17.359 24.688 28.438 1 89.75 586 THR A O 1
ATOM 4661 N N . LEU A 1 587 ? 16.703 25.297 26.375 1 89.69 587 LEU A N 1
ATOM 4662 C CA . LEU A 1 587 ? 15.727 26.266 26.859 1 89.69 587 LEU A CA 1
ATOM 4663 C C . LEU A 1 587 ? 14.531 25.562 27.5 1 89.69 587 LEU A C 1
ATOM 4665 O O . LEU A 1 587 ? 13.93 26.094 28.453 1 89.69 587 LEU A O 1
ATOM 4669 N N . MET A 1 588 ? 14.219 24.375 27.062 1 89.69 588 MET A N 1
ATOM 4670 C CA . MET A 1 588 ? 13.055 23.641 27.547 1 89.69 588 MET A CA 1
ATOM 4671 C C . MET A 1 588 ? 13.375 22.922 28.859 1 89.69 588 MET A C 1
ATOM 4673 O O . MET A 1 588 ? 12.477 22.625 29.641 1 89.69 588 MET A O 1
ATOM 4677 N N . GLY A 1 589 ? 14.625 22.641 29.125 1 86 589 GLY A N 1
ATOM 4678 C CA . GLY A 1 589 ? 15.062 21.906 30.312 1 86 589 GLY A CA 1
ATOM 4679 C C . GLY A 1 589 ? 14.5 22.484 31.594 1 86 589 GLY A C 1
ATOM 4680 O O . GLY A 1 589 ? 13.852 21.766 32.375 1 86 589 GLY A O 1
ATOM 4681 N N . PRO A 1 590 ? 14.695 23.781 31.781 1 84.62 590 PRO A N 1
ATOM 4682 C CA . PRO A 1 590 ? 14.18 24.391 33 1 84.62 590 PRO A CA 1
ATOM 4683 C C . PRO A 1 590 ? 12.664 24.312 33.125 1 84.62 590 PRO A C 1
ATOM 4685 O O . PRO A 1 590 ? 12.133 24.172 34.219 1 84.62 590 PRO A O 1
ATOM 4688 N N . GLU A 1 591 ? 11.961 24.438 32.031 1 88.81 591 GLU A N 1
ATOM 4689 C CA . GLU A 1 591 ? 10.508 24.312 32.062 1 88.81 591 GLU A CA 1
ATOM 4690 C C . GLU A 1 591 ? 10.078 22.906 32.469 1 88.81 591 GLU A C 1
ATOM 4692 O O . GLU A 1 591 ? 9.102 22.734 33.219 1 88.81 591 GLU A O 1
ATOM 4697 N N . LEU A 1 592 ? 10.75 21.875 32.031 1 87.94 592 LEU A N 1
ATOM 4698 C CA . LEU A 1 592 ? 10.469 20.5 32.375 1 87.94 592 LEU A CA 1
ATOM 4699 C C . LEU A 1 592 ? 10.719 20.25 33.844 1 87.94 592 LEU A C 1
ATOM 4701 O O . LEU A 1 592 ? 9.945 19.562 34.531 1 87.94 592 LEU A O 1
ATOM 4705 N N . ASN A 1 593 ? 11.75 20.859 34.375 1 82.69 593 ASN A N 1
ATOM 4706 C CA . ASN A 1 593 ? 12.141 20.672 35.781 1 82.69 593 ASN A CA 1
ATOM 4707 C C . ASN A 1 593 ? 11.156 21.328 36.719 1 82.69 593 ASN A C 1
ATOM 4709 O O . ASN A 1 593 ? 11.047 20.938 37.906 1 82.69 593 ASN A O 1
ATOM 4713 N N . ARG A 1 594 ? 10.461 22.297 36.219 1 83.69 594 ARG A N 1
ATOM 4714 C CA . ARG A 1 594 ? 9.5 23 37.062 1 83.69 594 ARG A CA 1
ATOM 4715 C C . ARG A 1 594 ? 8.242 22.172 37.25 1 83.69 594 ARG A C 1
ATOM 4717 O O . ARG A 1 594 ? 7.48 22.422 38.188 1 83.69 594 ARG A O 1
ATOM 4724 N N . VAL A 1 595 ? 8.047 21.219 36.438 1 83.69 595 VAL A N 1
ATOM 4725 C CA . VAL A 1 595 ? 6.859 20.375 36.562 1 83.69 595 VAL A CA 1
ATOM 4726 C C . VAL A 1 595 ? 7.137 19.234 37.531 1 83.69 595 VAL A C 1
ATOM 4728 O O . VAL A 1 595 ? 8.078 18.469 37.375 1 83.69 595 VAL A O 1
ATOM 4731 N N . PRO A 1 596 ? 6.254 19.234 38.531 1 75.88 596 PRO A N 1
ATOM 4732 C CA . PRO A 1 596 ? 6.488 18.188 39.531 1 75.88 596 PRO A CA 1
ATOM 4733 C C . PRO A 1 596 ? 6.363 16.781 38.969 1 75.88 596 PRO A C 1
ATOM 4735 O O . PRO A 1 596 ? 5.664 16.578 37.969 1 75.88 596 PRO A O 1
ATOM 4738 N N . SER A 1 597 ? 6.992 15.875 39.625 1 70.06 597 SER A N 1
ATOM 4739 C CA . SER A 1 597 ? 7.023 14.484 39.188 1 70.06 597 SER A CA 1
ATOM 4740 C C . SER A 1 597 ? 5.641 13.844 39.25 1 70.06 597 SER A C 1
ATOM 4742 O O . SER A 1 597 ? 4.875 14.133 40.188 1 70.06 597 SER A O 1
ATOM 4744 N N . SER A 1 598 ? 5.188 13.195 38.156 1 66.25 598 SER A N 1
ATOM 4745 C CA . SER A 1 598 ? 3.891 12.531 38.062 1 66.25 598 SER A CA 1
ATOM 4746 C C . SER A 1 598 ? 3.846 11.266 38.906 1 66.25 598 SER A C 1
ATOM 4748 O O . SER A 1 598 ? 2.768 10.758 39.219 1 66.25 598 SER A O 1
ATOM 4750 N N . THR A 1 599 ? 4.871 10.742 39.25 1 69.12 599 THR A N 1
ATOM 4751 C CA . THR A 1 599 ? 4.879 9.508 40.031 1 69.12 599 THR A CA 1
ATOM 4752 C C . THR A 1 599 ? 5.262 9.789 41.5 1 69.12 599 THR A C 1
ATOM 4754 O O . THR A 1 599 ? 4.75 10.727 42.094 1 69.12 599 THR A O 1
ATOM 4757 N N . PHE A 1 600 ? 6.281 8.938 42.094 1 64.31 600 PHE A N 1
ATOM 4758 C CA . PHE A 1 600 ? 6.754 9.078 43.469 1 64.31 600 PHE A CA 1
ATOM 4759 C C . PHE A 1 600 ? 8.148 9.688 43.5 1 64.31 600 PHE A C 1
ATOM 4761 O O . PHE A 1 600 ? 9.031 9.273 42.75 1 64.31 600 PHE A O 1
ATOM 4768 N N . ALA A 1 601 ? 8.094 10.867 44.156 1 64.19 601 ALA A N 1
ATOM 4769 C CA . ALA A 1 601 ? 9.344 11.602 44.25 1 64.19 601 ALA A CA 1
ATOM 4770 C C . ALA A 1 601 ? 10.508 10.664 44.594 1 64.19 601 ALA A C 1
ATOM 4772 O O . ALA A 1 601 ? 11.609 10.836 44.062 1 64.19 601 ALA A O 1
ATOM 4773 N N . LYS A 1 602 ? 10.258 9.695 45.344 1 63.06 602 LYS A N 1
ATOM 4774 C CA . LYS A 1 602 ? 11.312 8.766 45.75 1 63.06 602 LYS A CA 1
ATOM 4775 C C . LYS A 1 602 ? 11.719 7.863 44.594 1 63.06 602 LYS A C 1
ATOM 4777 O O . LYS A 1 602 ? 12.883 7.477 44.469 1 63.06 602 LYS A O 1
ATOM 4782 N N . VAL A 1 603 ? 10.703 7.582 43.75 1 61.47 603 VAL A N 1
ATOM 4783 C CA . VAL A 1 603 ? 10.977 6.754 42.594 1 61.47 603 VAL A CA 1
ATOM 4784 C C . VAL A 1 603 ? 11.75 7.562 41.562 1 61.47 603 VAL A C 1
ATOM 4786 O O . VAL A 1 603 ? 12.68 7.051 40.938 1 61.47 603 VAL A O 1
ATOM 4789 N N . GLU A 1 604 ? 11.453 8.82 41.469 1 61 604 GLU A N 1
ATOM 4790 C CA . GLU A 1 604 ? 12.055 9.68 40.469 1 61 604 GLU A CA 1
ATOM 4791 C C . GLU A 1 604 ? 13.477 10.086 40.844 1 61 604 GLU A C 1
ATOM 4793 O O . GLU A 1 604 ? 14.352 10.219 40 1 61 604 GLU A O 1
ATOM 4798 N N . LYS A 1 605 ? 13.656 10.469 42.094 1 56.16 605 LYS A N 1
ATOM 4799 C CA . LYS A 1 605 ? 15 10.789 42.562 1 56.16 605 LYS A CA 1
ATOM 4800 C C . LYS A 1 605 ? 15.969 9.641 42.312 1 56.16 605 LYS A C 1
ATOM 4802 O O . LYS A 1 605 ? 17.141 9.859 42.031 1 56.16 605 LYS A O 1
ATOM 4807 N N . GLY A 1 606 ? 15.414 8.508 42.469 1 48.16 606 GLY A N 1
ATOM 4808 C CA . GLY A 1 606 ? 16.234 7.344 42.219 1 48.16 606 GLY A CA 1
ATOM 4809 C C . GLY A 1 606 ? 16.516 7.125 40.75 1 48.16 606 GLY A C 1
ATOM 4810 O O . GLY A 1 606 ? 17.547 6.555 40.375 1 48.16 606 GLY A O 1
ATOM 4811 N N . ALA A 1 607 ? 15.547 7.676 40 1 49.19 607 ALA A N 1
ATOM 4812 C CA . ALA A 1 607 ? 15.641 7.461 38.562 1 49.19 607 ALA A CA 1
ATOM 4813 C C . ALA A 1 607 ? 16.328 8.641 37.875 1 49.19 607 ALA A C 1
ATOM 4815 O O . ALA A 1 607 ? 16.469 8.656 36.656 1 49.19 607 ALA A O 1
ATOM 4816 N N . ALA A 1 608 ? 16.516 9.812 38.531 1 50.38 608 ALA A N 1
ATOM 4817 C CA . ALA A 1 608 ? 17.047 11.047 37.938 1 50.38 608 ALA A CA 1
ATOM 4818 C C . ALA A 1 608 ? 18.359 10.797 37.219 1 50.38 608 ALA A C 1
ATOM 4820 O O . ALA A 1 608 ? 19.438 11.016 37.781 1 50.38 608 ALA A O 1
ATOM 4821 N N . GLY A 1 609 ? 18.344 9.898 36.469 1 52.34 609 GLY A N 1
ATOM 4822 C CA . GLY A 1 609 ? 19.547 9.547 35.719 1 52.34 609 GLY A CA 1
ATOM 4823 C C . GLY A 1 609 ? 19.953 10.602 34.719 1 52.34 609 GLY A C 1
ATOM 4824 O O . GLY A 1 609 ? 19.203 11.547 34.469 1 52.34 609 GLY A O 1
ATOM 4825 N N . LYS A 1 610 ? 21.234 10.695 34.344 1 56.69 610 LYS A N 1
ATOM 4826 C CA . LYS A 1 610 ? 21.984 11.5 33.375 1 56.69 610 LYS A CA 1
ATOM 4827 C C . LYS A 1 610 ? 21.219 11.672 32.062 1 56.69 610 LYS A C 1
ATOM 4829 O O . LYS A 1 610 ? 21.453 12.633 31.328 1 56.69 610 LYS A O 1
ATOM 4834 N N . TRP A 1 611 ? 20.094 10.961 31.891 1 62.81 611 TRP A N 1
ATOM 4835 C CA . TRP A 1 611 ? 19.422 10.961 30.594 1 62.81 611 TRP A CA 1
ATOM 4836 C C . TRP A 1 611 ? 18.391 12.086 30.516 1 62.81 611 TRP A C 1
ATOM 4838 O O . TRP A 1 611 ? 17.969 12.469 29.422 1 62.81 611 TRP A O 1
ATOM 4848 N N . PHE A 1 612 ? 18.141 12.703 31.641 1 70.38 612 PHE A N 1
ATOM 4849 C CA . PHE A 1 612 ? 17.078 13.711 31.656 1 70.38 612 PHE A CA 1
ATOM 4850 C C . PHE A 1 612 ? 17.469 14.938 30.844 1 70.38 612 PHE A C 1
ATOM 4852 O O . PHE A 1 612 ? 16.609 15.609 30.266 1 70.38 612 PHE A O 1
ATOM 4859 N N . GLU A 1 613 ? 18.75 15.086 30.766 1 74.69 613 GLU A N 1
ATOM 4860 C CA . GLU A 1 613 ? 19.234 16.25 30.031 1 74.69 613 GLU A CA 1
ATOM 4861 C C . GLU A 1 613 ? 19.094 16.031 28.516 1 74.69 613 GLU A C 1
ATOM 4863 O O . GLU A 1 613 ? 19.078 17 27.75 1 74.69 613 GLU A O 1
ATOM 4868 N N . PHE A 1 614 ? 18.891 14.773 28.188 1 82.69 614 PHE A N 1
ATOM 4869 C CA . PHE A 1 614 ? 18.844 14.438 26.766 1 82.69 614 PHE A CA 1
ATOM 4870 C C . PHE A 1 614 ? 17.406 14.391 26.266 1 82.69 614 PHE A C 1
ATOM 4872 O O . PHE A 1 614 ? 17.156 14.469 25.062 1 82.69 614 PHE A O 1
ATOM 4879 N N . LEU A 1 615 ? 16.5 14.312 27.188 1 84.75 615 LEU A N 1
ATOM 4880 C CA . LEU A 1 615 ? 15.117 13.992 26.844 1 84.75 615 LEU A CA 1
ATOM 4881 C C . LEU A 1 615 ? 14.516 15.062 25.938 1 84.75 615 LEU A C 1
ATOM 4883 O O . LEU A 1 615 ? 13.859 14.742 24.938 1 84.75 615 LEU A O 1
ATOM 4887 N N . PRO A 1 616 ? 14.805 16.359 26.219 1 88.19 616 PRO A N 1
ATOM 4888 C CA . PRO A 1 616 ? 14.203 17.375 25.344 1 88.19 616 PRO A CA 1
ATOM 4889 C C . PRO A 1 616 ? 14.727 17.281 23.906 1 88.19 616 PRO A C 1
ATOM 4891 O O . PRO A 1 616 ? 13.953 17.422 22.953 1 88.19 616 PRO A O 1
ATOM 4894 N N . TYR A 1 617 ? 16.031 17.016 23.812 1 89.88 617 TYR A N 1
ATOM 4895 C CA . TYR A 1 617 ? 16.594 16.922 22.469 1 89.88 617 TYR A CA 1
ATOM 4896 C C . TYR A 1 617 ? 16.016 15.727 21.719 1 89.88 617 TYR A C 1
ATOM 4898 O O . TYR A 1 617 ? 15.734 15.82 20.516 1 89.88 617 TYR A O 1
ATOM 4906 N N . MET A 1 618 ? 15.75 14.672 22.422 1 87.38 618 MET A N 1
ATOM 4907 C CA . MET A 1 618 ? 15.266 13.43 21.828 1 87.38 618 MET A CA 1
ATOM 4908 C C . MET A 1 618 ? 13.836 13.578 21.312 1 87.38 618 MET A C 1
ATOM 4910 O O . MET A 1 618 ? 13.398 12.812 20.469 1 87.38 618 MET A O 1
ATOM 4914 N N . THR A 1 619 ? 13.18 14.484 21.828 1 86.5 619 THR A N 1
ATOM 4915 C CA . THR A 1 619 ? 11.797 14.68 21.422 1 86.5 619 THR A CA 1
ATOM 4916 C C . THR A 1 619 ? 11.68 15.828 20.422 1 86.5 619 THR A C 1
ATOM 4918 O O . THR A 1 619 ? 10.961 15.727 19.422 1 86.5 619 THR A O 1
ATOM 4921 N N . ILE A 1 620 ? 12.461 16.875 20.594 1 87.94 620 ILE A N 1
ATOM 4922 C CA . ILE A 1 620 ? 12.367 18.094 19.797 1 87.94 620 ILE A CA 1
ATOM 4923 C C . ILE A 1 620 ? 12.984 17.859 18.422 1 87.94 620 ILE A C 1
ATOM 4925 O O . ILE A 1 620 ? 12.406 18.234 17.406 1 87.94 620 ILE A O 1
ATOM 4929 N N . ALA A 1 621 ? 14.125 17.219 18.359 1 88.62 621 ALA A N 1
ATOM 4930 C CA . ALA A 1 621 ? 14.875 17.078 17.125 1 88.62 621 ALA A CA 1
ATOM 4931 C C . ALA A 1 621 ? 14.094 16.266 16.094 1 88.62 621 ALA A C 1
ATOM 4933 O O . ALA A 1 621 ? 13.938 16.688 14.945 1 88.62 621 ALA A O 1
ATOM 4934 N N . PRO A 1 622 ? 13.562 15.094 16.547 1 84.88 622 PRO A N 1
ATOM 4935 C CA . PRO A 1 622 ? 12.805 14.344 15.555 1 84.88 622 PRO A CA 1
ATOM 4936 C C . PRO A 1 622 ? 11.547 15.078 15.094 1 84.88 622 PRO A C 1
ATOM 4938 O O . PRO A 1 622 ? 11.18 15 13.914 1 84.88 622 PRO A O 1
ATOM 4941 N N . SER A 1 623 ? 10.883 15.711 15.961 1 81.62 623 SER A N 1
ATOM 4942 C CA . SER A 1 623 ? 9.68 16.469 15.625 1 81.62 623 SER A CA 1
ATOM 4943 C C . SER A 1 623 ? 10 17.594 14.648 1 81.62 623 SER A C 1
ATOM 4945 O O . SER A 1 623 ? 9.211 17.891 13.75 1 81.62 623 SER A O 1
ATOM 4947 N N . SER A 1 624 ? 11.102 18.25 14.883 1 81.69 624 SER A N 1
ATOM 4948 C CA . SER A 1 624 ? 11.516 19.359 14.023 1 81.69 624 SER A CA 1
ATOM 4949 C C . SER A 1 624 ? 11.961 18.859 12.656 1 81.69 624 SER A C 1
ATOM 4951 O O . SER A 1 624 ? 11.781 19.547 11.648 1 81.69 624 SER A O 1
ATOM 4953 N N . LEU A 1 625 ? 12.609 17.734 12.656 1 81.31 625 LEU A N 1
ATOM 4954 C CA . LEU A 1 625 ? 13.062 17.156 11.391 1 81.31 625 LEU A CA 1
ATOM 4955 C C . LEU A 1 625 ? 11.891 16.906 10.453 1 81.31 625 LEU A C 1
ATOM 4957 O O . LEU A 1 625 ? 11.992 17.125 9.25 1 81.31 625 LEU A O 1
ATOM 4961 N N . GLU A 1 626 ? 10.789 16.453 11.055 1 75.06 626 GLU A N 1
ATOM 4962 C CA . GLU A 1 626 ? 9.617 16.141 10.242 1 75.06 626 GLU A CA 1
ATOM 4963 C C . GLU A 1 626 ? 8.773 17.391 9.992 1 75.06 626 GLU A C 1
ATOM 4965 O O . GLU A 1 626 ? 7.832 17.344 9.195 1 75.06 626 GLU A O 1
ATOM 4970 N N . GLY A 1 627 ? 9.148 18.469 10.586 1 70.94 627 GLY A N 1
ATOM 4971 C CA . GLY A 1 627 ? 8.383 19.688 10.406 1 70.94 627 GLY A CA 1
ATOM 4972 C C . GLY A 1 627 ? 7.035 19.641 11.094 1 70.94 627 GLY A C 1
ATOM 4973 O O . GLY A 1 627 ? 6.043 20.156 10.562 1 70.94 627 GLY A O 1
ATOM 4974 N N . THR A 1 628 ? 6.969 18.859 12.195 1 65.19 628 THR A N 1
ATOM 4975 C CA . THR A 1 628 ? 5.695 18.703 12.898 1 65.19 628 THR A CA 1
ATOM 4976 C C . THR A 1 628 ? 5.418 19.922 13.781 1 65.19 628 THR A C 1
ATOM 4978 O O . THR A 1 628 ? 6.23 20.266 14.641 1 65.19 628 THR A O 1
ATOM 4981 N N . PRO A 1 629 ? 4.293 20.516 13.625 1 67.62 629 PRO A N 1
ATOM 4982 C CA . PRO A 1 629 ? 3.932 21.734 14.367 1 67.62 629 PRO A CA 1
ATOM 4983 C C . PRO A 1 629 ? 3.422 21.438 15.773 1 67.62 629 PRO A C 1
ATOM 4985 O O . PRO A 1 629 ? 2.324 20.891 15.938 1 67.62 629 PRO A O 1
ATOM 4988 N N . ILE A 1 630 ? 4.27 21.188 16.781 1 78.56 630 ILE A N 1
ATOM 4989 C CA . ILE A 1 630 ? 3.803 21.094 18.156 1 78.56 630 ILE A CA 1
ATOM 4990 C C . ILE A 1 630 ? 4.18 22.375 18.906 1 78.56 630 ILE A C 1
ATOM 4992 O O . ILE A 1 630 ? 5.254 22.938 18.688 1 78.56 630 ILE A O 1
ATOM 4996 N N . SER A 1 631 ? 3.258 22.828 19.688 1 86.81 631 SER A N 1
ATOM 4997 C CA . SER A 1 631 ? 3.535 24.016 20.484 1 86.81 631 SER A CA 1
ATOM 4998 C C . SER A 1 631 ? 4.539 23.703 21.594 1 86.81 631 SER A C 1
ATOM 5000 O O . SER A 1 631 ? 4.77 22.531 21.922 1 86.81 631 SER A O 1
ATOM 5002 N N . SER A 1 632 ? 5.148 24.688 22.156 1 89.75 632 SER A N 1
ATOM 5003 C CA . SER A 1 632 ? 6.047 24.5 23.297 1 89.75 632 SER A CA 1
ATOM 5004 C C . SER A 1 632 ? 5.324 23.859 24.469 1 89.75 632 SER A C 1
ATOM 5006 O O . SER A 1 632 ? 5.887 23.016 25.172 1 89.75 632 SER A O 1
ATOM 5008 N N . GLN A 1 633 ? 4.141 24.297 24.656 1 90.62 633 GLN A N 1
ATOM 5009 C CA . GLN A 1 633 ? 3.344 23.688 25.703 1 90.62 633 GLN A CA 1
ATOM 5010 C C . GLN A 1 633 ? 3.102 22.203 25.438 1 90.62 633 GLN A C 1
ATOM 5012 O O . GLN A 1 633 ? 3.209 21.375 26.328 1 90.62 633 GLN A O 1
ATOM 5017 N N . GLY A 1 634 ? 2.672 21.953 24.234 1 88 634 GLY A N 1
ATOM 5018 C CA . GLY A 1 634 ? 2.486 20.562 23.859 1 88 634 GLY A CA 1
ATOM 5019 C C . GLY A 1 634 ? 3.74 19.719 24.031 1 88 634 GLY A C 1
ATOM 5020 O O . GLY A 1 634 ? 3.672 18.578 24.484 1 88 634 GLY A O 1
ATOM 5021 N N . MET A 1 635 ? 4.844 20.234 23.641 1 88.5 635 MET A N 1
ATOM 5022 C CA . MET A 1 635 ? 6.121 19.547 23.797 1 88.5 635 MET A CA 1
ATOM 5023 C C . MET A 1 635 ? 6.414 19.266 25.266 1 88.5 635 MET A C 1
ATOM 5025 O O . MET A 1 635 ? 6.883 18.188 25.609 1 88.5 635 MET A O 1
ATOM 5029 N N . LEU A 1 636 ? 6.184 20.25 26.109 1 90.44 636 LEU A N 1
ATOM 5030 C CA . LEU A 1 636 ? 6.391 20.062 27.531 1 90.44 636 LEU A CA 1
ATOM 5031 C C . LEU A 1 636 ? 5.512 18.938 28.078 1 90.44 636 LEU A C 1
ATOM 5033 O O . LEU A 1 636 ? 5.961 18.141 28.891 1 90.44 636 LEU A O 1
ATOM 5037 N N . ASP A 1 637 ? 4.277 18.922 27.641 1 90.5 637 ASP A N 1
ATOM 5038 C CA . ASP A 1 637 ? 3.361 17.875 28.078 1 90.5 637 ASP A CA 1
ATOM 5039 C C . ASP A 1 637 ? 3.893 16.484 27.719 1 90.5 637 ASP A C 1
ATOM 5041 O O . ASP A 1 637 ? 3.816 15.555 28.516 1 90.5 637 ASP A O 1
ATOM 5045 N N . VAL A 1 638 ? 4.363 16.375 26.547 1 87.44 638 VAL A N 1
ATOM 5046 C CA . VAL A 1 638 ? 4.891 15.102 26.062 1 87.44 638 VAL A CA 1
ATOM 5047 C C . VAL A 1 638 ? 6.137 14.719 26.859 1 87.44 638 VAL A C 1
ATOM 5049 O O . VAL A 1 638 ? 6.328 13.555 27.219 1 87.44 638 VAL A O 1
ATOM 5052 N N . LEU A 1 639 ? 6.977 15.672 27.109 1 88.25 639 LEU A N 1
ATOM 5053 C CA . LEU A 1 639 ? 8.195 15.422 27.875 1 88.25 639 LEU A CA 1
ATOM 5054 C C . LEU A 1 639 ? 7.863 14.961 29.281 1 88.25 639 LEU A C 1
ATOM 5056 O O . LEU A 1 639 ? 8.531 14.078 29.828 1 88.25 639 LEU A O 1
ATOM 5060 N N . VAL A 1 640 ? 6.891 15.586 29.844 1 87.81 640 VAL A N 1
ATOM 5061 C CA . VAL A 1 640 ? 6.457 15.203 31.188 1 87.81 640 VAL A CA 1
ATOM 5062 C C . VAL A 1 640 ? 5.973 13.758 31.172 1 87.81 640 VAL A C 1
ATOM 5064 O O . VAL A 1 640 ? 6.27 12.984 32.094 1 87.81 640 VAL A O 1
ATOM 5067 N N . LEU A 1 641 ? 5.258 13.422 30.234 1 88.25 641 LEU A N 1
ATOM 5068 C CA . LEU A 1 641 ? 4.77 12.055 30.078 1 88.25 641 LEU A CA 1
ATOM 5069 C C . LEU A 1 641 ? 5.93 11.078 29.938 1 88.25 641 LEU A C 1
ATOM 5071 O O . LEU A 1 641 ? 5.949 10.039 30.609 1 88.25 641 LEU A O 1
ATOM 5075 N N . ILE A 1 642 ? 6.828 11.367 29.016 1 84.31 642 ILE A N 1
ATOM 5076 C CA . ILE A 1 642 ? 7.945 10.461 28.75 1 84.31 642 ILE A CA 1
ATOM 5077 C C . ILE A 1 642 ? 8.773 10.273 30.016 1 84.31 642 ILE A C 1
ATOM 5079 O O . ILE A 1 642 ? 9.203 9.156 30.312 1 84.31 642 ILE A O 1
ATOM 5083 N N . ARG A 1 643 ? 8.961 11.352 30.688 1 83.75 643 ARG A N 1
ATOM 5084 C CA . ARG A 1 643 ? 9.672 11.25 31.969 1 83.75 643 ARG A CA 1
ATOM 5085 C C . ARG A 1 643 ? 8.945 10.32 32.938 1 83.75 643 ARG A C 1
ATOM 5087 O O . ARG A 1 643 ? 9.57 9.508 33.594 1 83.75 643 ARG A O 1
ATOM 5094 N N . GLY A 1 644 ? 7.656 10.484 33.062 1 83.38 644 GLY A N 1
ATOM 5095 C CA . GLY A 1 644 ? 6.859 9.609 33.906 1 83.38 644 GLY A CA 1
ATOM 5096 C C . GLY A 1 644 ? 6.934 8.156 33.5 1 83.38 644 GLY A C 1
ATOM 5097 O O . GLY A 1 644 ? 7 7.266 34.344 1 83.38 644 GLY A O 1
ATOM 5098 N N . LEU A 1 645 ? 6.914 7.898 32.25 1 84.25 645 LEU A N 1
ATOM 5099 C CA . LEU A 1 645 ? 6.977 6.543 31.688 1 84.25 645 LEU A CA 1
ATOM 5100 C C . LEU A 1 645 ? 8.312 5.891 32 1 84.25 645 LEU A C 1
ATOM 5102 O O . LEU A 1 645 ? 8.359 4.734 32.438 1 84.25 645 LEU A O 1
ATOM 5106 N N . TYR A 1 646 ? 9.391 6.625 31.781 1 79.81 646 TYR A N 1
ATOM 5107 C CA . TYR A 1 646 ? 10.719 6.086 32.062 1 79.81 646 TYR A CA 1
ATOM 5108 C C . TYR A 1 646 ? 10.898 5.777 33.531 1 79.81 646 TYR A C 1
ATOM 5110 O O . TYR A 1 646 ? 11.445 4.738 33.906 1 79.81 646 TYR A O 1
ATOM 5118 N N . ASN A 1 647 ? 10.406 6.668 34.344 1 80 647 ASN A N 1
ATOM 5119 C CA . ASN A 1 647 ? 10.523 6.469 35.781 1 80 647 ASN A CA 1
ATOM 5120 C C . ASN A 1 647 ? 9.727 5.254 36.25 1 80 647 ASN A C 1
ATOM 5122 O O . ASN A 1 647 ? 10.211 4.473 37.062 1 80 647 ASN A O 1
ATOM 5126 N N . THR A 1 648 ? 8.57 5.094 35.719 1 80.69 648 THR A N 1
ATOM 5127 C CA . THR A 1 648 ? 7.703 3.979 36.094 1 80.69 648 THR A CA 1
ATOM 5128 C C . THR A 1 648 ? 8.281 2.658 35.594 1 80.69 648 THR A C 1
ATOM 5130 O O . THR A 1 648 ? 8.297 1.665 36.312 1 80.69 648 THR A O 1
ATOM 5133 N N . ASP A 1 649 ? 8.719 2.668 34.406 1 78.94 649 ASP A N 1
ATOM 5134 C CA . ASP A 1 649 ? 9.312 1.479 33.812 1 78.94 649 ASP A CA 1
ATOM 5135 C C . ASP A 1 649 ? 10.555 1.027 34.562 1 78.94 649 ASP A C 1
ATOM 5137 O O . ASP A 1 649 ? 10.719 -0.162 34.844 1 78.94 649 ASP A O 1
ATOM 5141 N N . ASP A 1 650 ? 11.383 1.934 34.906 1 75 650 ASP A N 1
ATOM 5142 C CA . ASP A 1 650 ? 12.602 1.638 35.656 1 75 650 ASP A CA 1
ATOM 5143 C C . ASP A 1 650 ? 12.281 1.06 37.031 1 75 650 ASP A C 1
ATOM 5145 O O . ASP A 1 650 ? 12.945 0.126 37.5 1 75 650 ASP A O 1
ATOM 5149 N N . TYR A 1 651 ? 11.336 1.606 37.625 1 78 651 TYR A N 1
ATOM 5150 C CA . TYR A 1 651 ? 10.938 1.138 38.969 1 78 651 TYR A CA 1
ATOM 5151 C C . TYR A 1 651 ? 10.406 -0.29 38.906 1 78 651 TYR A C 1
ATOM 5153 O O . TYR A 1 651 ? 10.805 -1.141 39.688 1 78 651 TYR A O 1
ATOM 5161 N N . LEU A 1 652 ? 9.57 -0.6 37.969 1 78.31 652 LEU A N 1
ATOM 5162 C CA . LEU A 1 652 ? 8.945 -1.914 37.844 1 78.31 652 LEU A CA 1
ATOM 5163 C C . LEU A 1 652 ? 9.969 -2.967 37.438 1 78.31 652 LEU A C 1
ATOM 5165 O O . LEU A 1 652 ? 9.961 -4.082 37.969 1 78.31 652 LEU A O 1
ATOM 5169 N N . ASP A 1 653 ? 10.781 -2.6 36.531 1 74.44 653 ASP A N 1
ATOM 5170 C CA . ASP A 1 653 ? 11.82 -3.525 36.062 1 74.44 653 ASP A CA 1
ATOM 5171 C C . ASP A 1 653 ? 12.727 -3.938 37.25 1 74.44 653 ASP A C 1
ATOM 5173 O O . ASP A 1 653 ? 13.094 -5.105 37.344 1 74.44 653 ASP A O 1
ATOM 5177 N N . MET A 1 654 ? 12.977 -2.998 38.031 1 72.88 654 MET A N 1
ATOM 5178 C CA . MET A 1 654 ? 13.906 -3.244 39.125 1 72.88 654 MET A CA 1
ATOM 5179 C C . MET A 1 654 ? 13.227 -4.055 40.25 1 72.88 654 MET A C 1
ATOM 5181 O O . MET A 1 654 ? 13.875 -4.871 40.906 1 72.88 654 MET A O 1
ATOM 5185 N N . THR A 1 655 ? 11.969 -3.934 40.312 1 77.69 655 THR A N 1
ATOM 5186 C CA . THR A 1 655 ? 11.32 -4.5 41.5 1 77.69 655 THR A CA 1
ATOM 5187 C C . THR A 1 655 ? 10.586 -5.789 41.156 1 77.69 655 THR A C 1
ATOM 5189 O O . THR A 1 655 ? 10.445 -6.676 42 1 77.69 655 THR A O 1
ATOM 5192 N N . LEU A 1 656 ? 10.094 -5.969 39.938 1 79.81 656 LEU A N 1
ATOM 5193 C CA . LEU A 1 656 ? 9.281 -7.121 39.531 1 79.81 656 LEU A CA 1
ATOM 5194 C C . LEU A 1 656 ? 10.164 -8.297 39.125 1 79.81 656 LEU A C 1
ATOM 5196 O O . LEU A 1 656 ? 9.703 -9.438 39.094 1 79.81 656 LEU A O 1
ATOM 5200 N N . ILE A 1 657 ? 11.422 -8.047 38.844 1 72.44 657 ILE A N 1
ATOM 5201 C CA . ILE A 1 657 ? 12.336 -9.102 38.438 1 72.44 657 ILE A CA 1
ATOM 5202 C C . ILE A 1 657 ? 12.391 -10.195 39.5 1 72.44 657 ILE A C 1
ATOM 5204 O O . ILE A 1 657 ? 12.617 -11.367 39.188 1 72.44 657 ILE A O 1
ATOM 5208 N N . LYS A 1 658 ? 12.109 -9.852 40.688 1 75.62 658 LYS A N 1
ATOM 5209 C CA . LYS A 1 658 ? 12.234 -10.789 41.812 1 75.62 658 LYS A CA 1
ATOM 5210 C C . LYS A 1 658 ? 10.875 -11.352 42.188 1 75.62 658 LYS A C 1
ATOM 5212 O O . LYS A 1 658 ? 10.773 -12.141 43.125 1 75.62 658 LYS A O 1
ATOM 5217 N N . ALA A 1 659 ? 9.875 -11.047 41.469 1 83.25 659 ALA A N 1
ATOM 5218 C CA . ALA A 1 659 ? 8.516 -11.445 41.844 1 83.25 659 ALA A CA 1
ATOM 5219 C C . ALA A 1 659 ? 8.266 -12.914 41.5 1 83.25 659 ALA A C 1
ATOM 5221 O O . ALA A 1 659 ? 8.82 -13.445 40.531 1 83.25 659 ALA A O 1
ATOM 5222 N N . THR A 1 660 ? 7.465 -13.633 42.312 1 85.12 660 THR A N 1
ATOM 5223 C CA . THR A 1 660 ? 7.027 -15 42.062 1 85.12 660 THR A CA 1
ATOM 5224 C C . THR A 1 660 ? 5.734 -15.016 41.25 1 85.12 660 THR A C 1
ATOM 5226 O O . THR A 1 660 ? 5.09 -13.977 41.062 1 85.12 660 THR A O 1
ATOM 5229 N N . ASN A 1 661 ? 5.367 -16.172 40.719 1 87.56 661 ASN A N 1
ATOM 5230 C CA . ASN A 1 661 ? 4.121 -16.297 39.969 1 87.56 661 ASN A CA 1
ATOM 5231 C C . ASN A 1 661 ? 2.912 -15.938 40.844 1 87.56 661 ASN A C 1
ATOM 5233 O O . ASN A 1 661 ? 1.929 -15.391 40.344 1 87.56 661 ASN A O 1
ATOM 5237 N N . GLU A 1 662 ? 3.01 -16.25 42.031 1 88.38 662 GLU A N 1
ATOM 5238 C CA . GLU A 1 662 ? 1.918 -15.906 42.938 1 88.38 662 GLU A CA 1
ATOM 5239 C C . GLU A 1 662 ? 1.798 -14.398 43.094 1 88.38 662 GLU A C 1
ATOM 5241 O O . GLU A 1 662 ? 0.69 -13.859 43.156 1 88.38 662 GLU A O 1
ATOM 5246 N N . ASP A 1 663 ? 2.979 -13.758 43.281 1 90.5 663 ASP A N 1
ATOM 5247 C CA . ASP A 1 663 ? 3.004 -12.305 43.375 1 90.5 663 ASP A CA 1
ATOM 5248 C C . ASP A 1 663 ? 2.393 -11.656 42.125 1 90.5 663 ASP A C 1
ATOM 5250 O O . ASP A 1 663 ? 1.646 -10.688 42.25 1 90.5 663 ASP A O 1
ATOM 5254 N N . LEU A 1 664 ? 2.771 -12.234 41 1 92.06 664 LEU A N 1
ATOM 5255 C CA . LEU A 1 664 ? 2.316 -11.695 39.719 1 92.06 664 LEU A CA 1
ATOM 5256 C C . LEU A 1 664 ? 0.813 -11.883 39.562 1 92.06 664 LEU A C 1
ATOM 5258 O O . LEU A 1 664 ? 0.121 -10.992 39.062 1 92.06 664 LEU A O 1
ATOM 5262 N N . ASP A 1 665 ? 0.321 -13 40 1 91.69 665 ASP A N 1
ATOM 5263 C CA . ASP A 1 665 ? -1.11 -13.273 39.906 1 91.69 665 ASP A CA 1
ATOM 5264 C C . ASP A 1 665 ? -1.901 -12.312 40.781 1 91.69 665 ASP A C 1
ATOM 5266 O O . ASP A 1 665 ? -2.973 -11.844 40.406 1 91.69 665 ASP A O 1
ATOM 5270 N N . ASP A 1 666 ? -1.38 -12.102 41.875 1 92.88 666 ASP A N 1
ATOM 5271 C CA . ASP A 1 666 ? -2.012 -11.148 42.812 1 92.88 666 ASP A CA 1
ATOM 5272 C C . ASP A 1 666 ? -2.016 -9.742 42.219 1 92.88 666 ASP A C 1
ATOM 5274 O O . ASP A 1 666 ? -3.018 -9.031 42.281 1 92.88 666 ASP A O 1
ATOM 5278 N N . LEU A 1 667 ? -0.854 -9.336 41.719 1 93.12 667 LEU A N 1
ATOM 5279 C CA . LEU A 1 667 ? -0.746 -8.016 41.125 1 93.12 667 LEU A CA 1
ATOM 5280 C C . LEU A 1 667 ? -1.703 -7.879 39.938 1 93.12 667 LEU A C 1
ATOM 5282 O O . LEU A 1 667 ? -2.307 -6.82 39.75 1 93.12 667 LEU A O 1
ATOM 5286 N N . LYS A 1 668 ? -1.854 -8.93 39.094 1 93.12 668 LYS A N 1
ATOM 5287 C CA . LYS A 1 668 ? -2.781 -8.938 37.969 1 93.12 668 LYS A CA 1
ATOM 5288 C C . LYS A 1 668 ? -4.211 -8.68 38.438 1 93.12 668 LYS A C 1
ATOM 5290 O O . LYS A 1 668 ? -4.934 -7.883 37.844 1 93.12 668 LYS A O 1
ATOM 5295 N N . LYS A 1 669 ? -4.566 -9.336 39.406 1 92.44 669 LYS A N 1
ATOM 5296 C CA . LYS A 1 669 ? -5.906 -9.172 39.969 1 92.44 669 LYS A CA 1
ATOM 5297 C C . LYS A 1 669 ? -6.125 -7.746 40.469 1 92.44 669 LYS A C 1
ATOM 5299 O O . LYS A 1 669 ? -7.176 -7.148 40.219 1 92.44 669 LYS A O 1
ATOM 5304 N N . LYS A 1 670 ? -5.16 -7.227 41.156 1 93.44 670 LYS A N 1
ATOM 5305 C CA . LYS A 1 670 ? -5.258 -5.867 41.688 1 93.44 670 LYS A CA 1
ATOM 5306 C C . LYS A 1 670 ? -5.367 -4.844 40.562 1 93.44 670 LYS A C 1
ATOM 5308 O O . LYS A 1 670 ? -6.098 -3.859 40.656 1 93.44 670 LYS A O 1
ATOM 5313 N N . ILE A 1 671 ? -4.57 -5.051 39.5 1 93.62 671 ILE A N 1
ATOM 5314 C CA . ILE A 1 671 ? -4.617 -4.148 38.375 1 93.62 671 ILE A CA 1
ATOM 5315 C C . ILE A 1 671 ? -6.004 -4.191 37.719 1 93.62 671 ILE A C 1
ATOM 5317 O O . ILE A 1 671 ? -6.594 -3.15 37.438 1 93.62 671 ILE A O 1
ATOM 5321 N N . ARG A 1 672 ? -6.535 -5.383 37.562 1 89.69 672 ARG A N 1
ATOM 5322 C CA . ARG A 1 672 ? -7.855 -5.535 36.969 1 89.69 672 ARG A CA 1
ATOM 5323 C C . ARG A 1 672 ? -8.93 -4.867 37.812 1 89.69 672 ARG A C 1
ATOM 5325 O O . ARG A 1 672 ? -9.844 -4.234 37.281 1 89.69 672 ARG A O 1
ATOM 5332 N N . ASP A 1 673 ? -8.805 -4.98 39.062 1 89.69 673 ASP A N 1
ATOM 5333 C CA . ASP A 1 673 ? -9.758 -4.352 39.969 1 89.69 673 ASP A CA 1
ATOM 5334 C C . ASP A 1 673 ? -9.672 -2.83 39.906 1 89.69 673 ASP A C 1
ATOM 5336 O O . ASP A 1 673 ? -10.688 -2.141 39.906 1 89.69 673 ASP A O 1
ATOM 5340 N N . LEU A 1 674 ? -8.445 -2.348 39.906 1 90.38 674 LEU A N 1
ATOM 5341 C CA . LEU A 1 674 ? -8.195 -0.91 39.844 1 90.38 674 LEU A CA 1
ATOM 5342 C C . LEU A 1 674 ? -8.781 -0.291 38.594 1 90.38 674 LEU A C 1
ATOM 5344 O O . LEU A 1 674 ? -9.375 0.79 38.656 1 90.38 674 LEU A O 1
ATOM 5348 N N . PHE A 1 675 ? -8.664 -0.962 37.469 1 90.56 675 PHE A N 1
ATOM 5349 C CA . PHE A 1 675 ? -9.023 -0.377 36.188 1 90.56 675 PHE A CA 1
ATOM 5350 C C . PHE A 1 675 ? -10.453 -0.736 35.812 1 90.56 675 PHE A C 1
ATOM 5352 O O . PHE A 1 675 ? -10.984 -0.239 34.812 1 90.56 675 PHE A O 1
ATOM 5359 N N . ALA A 1 676 ? -11.125 -1.58 36.562 1 83.12 676 ALA A N 1
ATOM 5360 C CA . ALA A 1 676 ? -12.5 -1.985 36.312 1 83.12 676 ALA A CA 1
ATOM 5361 C C . ALA A 1 676 ? -13.461 -0.806 36.469 1 83.12 676 ALA A C 1
ATOM 5363 O O . ALA A 1 676 ? -14.469 -0.728 35.75 1 83.12 676 ALA A O 1
ATOM 5364 N N . ASP A 1 677 ? -13.117 0.163 37.281 1 82.12 677 ASP A N 1
ATOM 5365 C CA . ASP A 1 677 ? -13.953 1.329 37.531 1 82.12 677 ASP A CA 1
ATOM 5366 C C . ASP A 1 677 ? -13.211 2.623 37.219 1 82.12 677 ASP A C 1
ATOM 5368 O O . ASP A 1 677 ? -12.234 2.965 37.906 1 82.12 677 ASP A O 1
ATOM 5372 N N . PRO A 1 678 ? -13.719 3.352 36.281 1 80.19 678 PRO A N 1
ATOM 5373 C CA . PRO A 1 678 ? -13.062 4.617 35.938 1 80.19 678 PRO A CA 1
ATOM 5374 C C . PRO A 1 678 ? -13.008 5.578 37.125 1 80.19 678 PRO A C 1
ATOM 5376 O O . PRO A 1 678 ? -12.133 6.449 37.188 1 80.19 678 PRO A O 1
ATOM 5379 N N . LYS A 1 679 ? -13.828 5.445 38.125 1 83.62 679 LYS A N 1
ATOM 5380 C CA . LYS A 1 679 ? -13.906 6.34 39.281 1 83.62 679 LYS A CA 1
ATOM 5381 C C . LYS A 1 679 ? -12.742 6.098 40.25 1 83.62 679 LYS A C 1
ATOM 5383 O O . LYS A 1 679 ? -12.469 6.926 41.125 1 83.62 679 LYS A O 1
ATOM 5388 N N . SER A 1 680 ? -12.086 5.039 39.969 1 84.12 680 SER A N 1
ATOM 5389 C CA . SER A 1 680 ? -10.945 4.703 40.812 1 84.12 680 SER A CA 1
ATOM 5390 C C . SER A 1 680 ? -9.852 5.766 40.719 1 84.12 680 SER A C 1
ATOM 5392 O O . SER A 1 680 ? -9 5.867 41.594 1 84.12 680 SER A O 1
ATOM 5394 N N . PHE A 1 681 ? -9.883 6.574 39.688 1 87.56 681 PHE A N 1
ATOM 5395 C CA . PHE A 1 681 ? -8.805 7.527 39.469 1 87.56 681 PHE A CA 1
ATOM 5396 C C . PHE A 1 681 ? -9.266 8.953 39.75 1 87.56 681 PHE A C 1
ATOM 5398 O O . PHE A 1 681 ? -8.633 9.914 39.312 1 87.56 681 PHE A O 1
ATOM 5405 N N . SER A 1 682 ? -10.43 9.125 40.375 1 85.94 682 SER A N 1
ATOM 5406 C CA . SER A 1 682 ? -10.938 10.445 40.719 1 85.94 682 SER A CA 1
ATOM 5407 C C . SER A 1 682 ? -10.195 11.031 41.906 1 85.94 682 SER A C 1
ATOM 5409 O O . SER A 1 682 ? -10.156 12.25 42.094 1 85.94 682 SER A O 1
ATOM 5411 N N . THR A 1 683 ? -9.656 10.141 42.781 1 83.75 683 THR A N 1
ATOM 5412 C CA . THR A 1 683 ? -8.891 10.57 43.938 1 83.75 683 THR A CA 1
ATOM 5413 C C . THR A 1 683 ? -7.652 9.688 44.125 1 83.75 683 THR A C 1
ATOM 5415 O O . THR A 1 683 ? -7.613 8.555 43.656 1 83.75 683 THR A O 1
ATOM 5418 N N . LEU A 1 684 ? -6.574 10.367 44.594 1 81.62 684 LEU A N 1
ATOM 5419 C CA . LEU A 1 684 ? -5.348 9.617 44.844 1 81.62 684 LEU A CA 1
ATOM 5420 C C . LEU A 1 684 ? -5.164 9.359 46.344 1 81.62 684 LEU A C 1
ATOM 5422 O O . LEU A 1 684 ? -5.32 10.266 47.156 1 81.62 684 LEU A O 1
ATOM 5426 N N . SER A 1 685 ? -4.996 8.109 46.562 1 74.06 685 SER A N 1
ATOM 5427 C CA . SER A 1 685 ? -4.727 7.77 47.938 1 74.06 685 SER A CA 1
ATOM 5428 C C . SER A 1 685 ? -3.357 8.281 48.375 1 74.06 685 SER A C 1
ATOM 5430 O O . SER A 1 685 ? -2.404 8.273 47.594 1 74.06 685 SER A O 1
ATOM 5432 N N . GLU A 1 686 ? -3.25 8.859 49.562 1 75.94 686 GLU A N 1
ATOM 5433 C CA . GLU A 1 686 ? -1.972 9.305 50.125 1 75.94 686 GLU A CA 1
ATOM 5434 C C . GLU A 1 686 ? -1.085 8.117 50.469 1 75.94 686 GLU A C 1
ATOM 5436 O O . GLU A 1 686 ? -1.575 7.098 50.969 1 75.94 686 GLU A O 1
ATOM 5441 N N . VAL A 1 687 ? 0.122 8.047 49.969 1 75.38 687 VAL A N 1
ATOM 5442 C CA . VAL A 1 687 ? 1.119 7.051 50.344 1 75.38 687 VAL A CA 1
ATOM 5443 C C . VAL A 1 687 ? 2.023 7.617 51.438 1 75.38 687 VAL A C 1
ATOM 5445 O O . VAL A 1 687 ? 2.631 8.672 51.25 1 75.38 687 VAL A O 1
ATOM 5448 N N . PRO A 1 688 ? 2.055 6.922 52.562 1 69.88 688 PRO A N 1
ATOM 5449 C CA . PRO A 1 688 ? 2.912 7.414 53.625 1 69.88 688 PRO A CA 1
ATOM 5450 C C . PRO A 1 688 ? 4.379 7.527 53.219 1 69.88 688 PRO A C 1
ATOM 5452 O O . PRO A 1 688 ? 4.879 6.691 52.469 1 69.88 688 PRO A O 1
ATOM 5455 N N . ASP A 1 689 ? 5.102 8.578 53.625 1 68.38 689 ASP A N 1
ATOM 5456 C CA . ASP A 1 689 ? 6.477 8.891 53.25 1 68.38 689 ASP A CA 1
ATOM 5457 C C . ASP A 1 689 ? 7.449 7.879 53.844 1 68.38 689 ASP A C 1
ATOM 5459 O O . ASP A 1 689 ? 8.586 7.746 53.375 1 68.38 689 ASP A O 1
ATOM 5463 N N . ASP A 1 690 ? 7.055 7.09 54.812 1 72 690 ASP A N 1
ATOM 5464 C CA . ASP A 1 690 ? 7.98 6.262 55.562 1 72 690 ASP A CA 1
ATOM 5465 C C . ASP A 1 690 ? 8.203 4.914 54.875 1 72 690 ASP A C 1
ATOM 5467 O O . ASP A 1 690 ? 9.008 4.105 55.344 1 72 690 ASP A O 1
ATOM 5471 N N . ARG A 1 691 ? 7.523 4.656 53.688 1 77 691 ARG A N 1
ATOM 5472 C CA . ARG A 1 691 ? 7.738 3.377 53 1 77 691 ARG A CA 1
ATOM 5473 C C . ARG A 1 691 ? 7.773 3.555 51.5 1 77 691 ARG A C 1
ATOM 5475 O O . ARG A 1 691 ? 7.332 4.582 50.969 1 77 691 ARG A O 1
ATOM 5482 N N . MET A 1 692 ? 8.438 2.502 50.938 1 76.69 692 MET A N 1
ATOM 5483 C CA . MET A 1 692 ? 8.375 2.463 49.469 1 76.69 692 MET A CA 1
ATOM 5484 C C . MET A 1 692 ? 6.965 2.133 49 1 76.69 692 MET A C 1
ATOM 5486 O O . MET A 1 692 ? 6.27 1.324 49.594 1 76.69 692 MET A O 1
ATOM 5490 N N . PRO A 1 693 ? 6.555 2.773 47.969 1 82.31 693 PRO A N 1
ATOM 5491 C CA . PRO A 1 693 ? 5.227 2.436 47.438 1 82.31 693 PRO A CA 1
ATOM 5492 C C . PRO A 1 693 ? 5.16 1.021 46.875 1 82.31 693 PRO A C 1
ATOM 5494 O O . PRO A 1 693 ? 6.16 0.511 46.344 1 82.31 693 PRO A O 1
ATOM 5497 N N . THR A 1 694 ? 4.008 0.371 47.062 1 85.75 694 THR A N 1
ATOM 5498 C CA . THR A 1 694 ? 3.768 -0.921 46.438 1 85.75 694 THR A CA 1
ATOM 5499 C C . THR A 1 694 ? 3.623 -0.766 44.938 1 85.75 694 THR A C 1
ATOM 5501 O O . THR A 1 694 ? 3.473 0.35 44.406 1 85.75 694 THR A O 1
ATOM 5504 N N . HIS A 1 695 ? 3.729 -1.861 44.25 1 87.94 695 HIS A N 1
ATOM 5505 C CA . HIS A 1 695 ? 3.596 -1.833 42.781 1 87.94 695 HIS A CA 1
ATOM 5506 C C . HIS A 1 695 ? 2.26 -1.229 42.375 1 87.94 695 HIS A C 1
ATOM 5508 O O . HIS A 1 695 ? 2.207 -0.408 41.438 1 87.94 695 HIS A O 1
ATOM 5514 N N . ILE A 1 696 ? 1.19 -1.585 43.031 1 90.06 696 ILE A N 1
ATOM 5515 C CA . ILE A 1 696 ? -0.143 -1.141 42.625 1 90.06 696 ILE A CA 1
ATOM 5516 C C . ILE A 1 696 ? -0.293 0.352 42.906 1 90.06 696 ILE A C 1
ATOM 5518 O O . ILE A 1 696 ? -0.977 1.064 42.188 1 90.06 696 ILE A O 1
ATOM 5522 N N . GLU A 1 697 ? 0.389 0.848 43.969 1 87.75 697 GLU A N 1
ATOM 5523 C CA . GLU A 1 697 ? 0.336 2.27 44.281 1 87.75 697 GLU A CA 1
ATOM 5524 C C . GLU A 1 697 ? 1.045 3.105 43.219 1 87.75 697 GLU A C 1
ATOM 5526 O O . GLU A 1 697 ? 0.597 4.203 42.875 1 87.75 697 GLU A O 1
ATOM 5531 N N . VAL A 1 698 ? 2.162 2.602 42.75 1 86.62 698 VAL A N 1
ATOM 5532 C CA . VAL A 1 698 ? 2.902 3.287 41.688 1 86.62 698 VAL A CA 1
ATOM 5533 C C . VAL A 1 698 ? 2.072 3.318 40.406 1 86.62 698 VAL A C 1
ATOM 5535 O O . VAL A 1 698 ? 2.01 4.344 39.719 1 86.62 698 VAL A O 1
ATOM 5538 N N . ILE A 1 699 ? 1.425 2.164 40.094 1 90.19 699 ILE A N 1
ATOM 5539 C CA . ILE A 1 699 ? 0.61 2.057 38.906 1 90.19 699 ILE A CA 1
ATOM 5540 C C . ILE A 1 699 ? -0.589 2.996 39 1 90.19 699 ILE A C 1
ATOM 5542 O O . ILE A 1 699 ? -0.943 3.67 38.031 1 90.19 699 ILE A O 1
ATOM 5546 N N . GLU A 1 700 ? -1.181 3.092 40.156 1 90.62 700 GLU A N 1
ATOM 5547 C CA . GLU A 1 700 ? -2.324 3.969 40.375 1 90.62 700 GLU A CA 1
ATOM 5548 C C . GLU A 1 700 ? -1.938 5.434 40.219 1 90.62 700 GLU A C 1
ATOM 5550 O O . GLU A 1 700 ? -2.66 6.195 39.562 1 90.62 700 GLU A O 1
ATOM 5555 N N . ARG A 1 701 ? -0.854 5.828 40.781 1 88.25 701 ARG A N 1
ATOM 5556 C CA . ARG A 1 701 ? -0.406 7.215 40.719 1 88.25 701 ARG A CA 1
ATOM 5557 C C . ARG A 1 701 ? -0.039 7.59 39.281 1 88.25 701 ARG A C 1
ATOM 5559 O O . ARG A 1 701 ? -0.271 8.719 38.844 1 88.25 701 ARG A O 1
ATOM 5566 N N . PHE A 1 702 ? 0.639 6.684 38.656 1 89.38 702 PHE A N 1
ATOM 5567 C CA . PHE A 1 702 ? 0.995 6.902 37.281 1 89.38 702 PHE A CA 1
ATOM 5568 C C . PHE A 1 702 ? -0.253 7.105 36.406 1 89.38 702 PHE A C 1
ATOM 5570 O O . PHE A 1 702 ? -0.351 8.086 35.688 1 89.38 702 PHE A O 1
ATOM 5577 N N . ALA A 1 703 ? -1.204 6.191 36.562 1 91.56 703 ALA A N 1
ATOM 5578 C CA . ALA A 1 703 ? -2.441 6.273 35.781 1 91.56 703 ALA A CA 1
ATOM 5579 C C . ALA A 1 703 ? -3.217 7.543 36.125 1 91.56 703 ALA A C 1
ATOM 5581 O O . ALA A 1 703 ? -3.736 8.219 35.25 1 91.56 703 ALA A O 1
ATOM 5582 N N . TYR A 1 704 ? -3.238 7.875 37.375 1 91 704 TYR A N 1
ATOM 5583 C CA . TYR A 1 704 ? -3.918 9.078 37.844 1 91 704 TYR A CA 1
ATOM 5584 C C . TYR A 1 704 ? -3.309 10.328 37.219 1 91 704 TYR A C 1
ATOM 5586 O O . TYR A 1 704 ? -4.031 11.227 36.781 1 91 704 TYR A O 1
ATOM 5594 N N . SER A 1 705 ? -2.02 10.406 37.219 1 89.12 705 SER A N 1
ATOM 5595 C CA . SER A 1 705 ? -1.322 11.586 36.719 1 89.12 705 SER A CA 1
ATOM 5596 C C . SER A 1 705 ? -1.643 11.812 35.25 1 89.12 705 SER A C 1
ATOM 5598 O O . SER A 1 705 ? -1.745 12.953 34.781 1 89.12 705 SER A O 1
ATOM 5600 N N . LEU A 1 706 ? -1.782 10.805 34.469 1 90.81 706 LEU A N 1
ATOM 5601 C CA . LEU A 1 706 ? -2.059 10.93 33.031 1 90.81 706 LEU A CA 1
ATOM 5602 C C . LEU A 1 706 ? -3.533 11.242 32.781 1 90.81 706 LEU A C 1
ATOM 5604 O O . LEU A 1 706 ? -3.865 12.125 32 1 90.81 706 LEU A O 1
ATOM 5608 N N . LEU A 1 707 ? -4.43 10.555 33.5 1 91.88 707 LEU A N 1
ATOM 5609 C CA . LEU A 1 707 ? -5.863 10.68 33.281 1 91.88 707 LEU A CA 1
ATOM 5610 C C . LEU A 1 707 ? -6.391 12.008 33.781 1 91.88 707 LEU A C 1
ATOM 5612 O O . LEU A 1 707 ? -7.414 12.508 33.312 1 91.88 707 LEU A O 1
ATOM 5616 N N . ASN A 1 708 ? -5.656 12.586 34.719 1 90.38 708 ASN A N 1
ATOM 5617 C CA . ASN A 1 708 ? -6.086 13.852 35.281 1 90.38 708 ASN A CA 1
ATOM 5618 C C . ASN A 1 708 ? -5.137 14.992 34.906 1 90.38 708 ASN A C 1
ATOM 5620 O O . ASN A 1 708 ? -5.109 16.031 35.562 1 90.38 708 ASN A O 1
ATOM 5624 N N . HIS A 1 709 ? -4.309 14.773 33.938 1 91.12 709 HIS A N 1
ATOM 5625 C CA . HIS A 1 709 ? -3.463 15.844 33.438 1 91.12 709 HIS A CA 1
ATOM 5626 C C . HIS A 1 709 ? -4.297 17.047 33 1 91.12 709 HIS A C 1
ATOM 5628 O O . HIS A 1 709 ? -5.297 16.906 32.312 1 91.12 709 HIS A O 1
ATOM 5634 N N . PRO A 1 710 ? -4.008 18.219 33.406 1 89 710 PRO A N 1
ATOM 5635 C CA . PRO A 1 710 ? -4.848 19.391 33.156 1 89 710 PRO A CA 1
ATOM 5636 C C . PRO A 1 710 ? -5.203 19.594 31.703 1 89 710 PRO A C 1
ATOM 5638 O O . PRO A 1 710 ? -6.344 19.922 31.375 1 89 710 PRO A O 1
ATOM 5641 N N . ARG A 1 711 ? -4.328 19.422 30.828 1 91.5 711 ARG A N 1
ATOM 5642 C CA . ARG A 1 711 ? -4.57 19.672 29.406 1 91.5 711 ARG A CA 1
ATOM 5643 C C . ARG A 1 711 ? -5.105 18.406 28.734 1 91.5 711 ARG A C 1
ATOM 5645 O O . ARG A 1 711 ? -4.984 18.25 27.516 1 91.5 711 ARG A O 1
ATOM 5652 N N . ALA A 1 712 ? -5.625 17.484 29.484 1 92.5 712 ALA A N 1
ATOM 5653 C CA . ALA A 1 712 ? -6.34 16.328 28.969 1 92.5 712 ALA A CA 1
ATOM 5654 C C . ALA A 1 712 ? -7.77 16.281 29.484 1 92.5 712 ALA A C 1
ATOM 5656 O O . ALA A 1 712 ? -8.547 15.391 29.125 1 92.5 712 ALA A O 1
ATOM 5657 N N . GLN A 1 713 ? -8.125 17.266 30.25 1 91.75 713 GLN A N 1
ATOM 5658 C CA . GLN A 1 713 ? -9.391 17.203 30.984 1 91.75 713 GLN A CA 1
ATOM 5659 C C . GLN A 1 713 ? -10.578 17.406 30.047 1 91.75 713 GLN A C 1
ATOM 5661 O O . GLN A 1 713 ? -11.664 16.875 30.281 1 91.75 713 GLN A O 1
ATOM 5666 N N . LEU A 1 714 ? -10.289 18.125 28.953 1 92.5 714 LEU A N 1
ATOM 5667 C CA . LEU A 1 714 ? -11.391 18.391 28.031 1 92.5 714 LEU A CA 1
ATOM 5668 C C . LEU A 1 714 ? -11.43 17.344 26.922 1 92.5 714 LEU A C 1
ATOM 5670 O O . LEU A 1 714 ? -12.219 17.453 25.969 1 92.5 714 LEU A O 1
ATOM 5674 N N . ALA A 1 715 ? -10.578 16.375 27 1 93.56 715 ALA A N 1
ATOM 5675 C CA . ALA A 1 715 ? -10.727 15.242 26.094 1 93.56 715 ALA A CA 1
ATOM 5676 C C . ALA A 1 715 ? -12.023 14.492 26.359 1 93.56 715 ALA A C 1
ATOM 5678 O O . ALA A 1 715 ? -12.508 14.453 27.5 1 93.56 715 ALA A O 1
ATOM 5679 N N . SER A 1 716 ? -12.617 13.93 25.359 1 90.81 716 SER A N 1
ATOM 5680 C CA . SER A 1 716 ? -13.875 13.203 25.516 1 90.81 716 SER A CA 1
ATOM 5681 C C . SER A 1 716 ? -13.703 11.984 26.406 1 90.81 716 SER A C 1
ATOM 5683 O O . SER A 1 716 ? -12.594 11.492 26.594 1 90.81 716 SER A O 1
ATOM 5685 N N . ASP A 1 717 ? -14.75 11.445 26.953 1 86.5 717 ASP A N 1
ATOM 5686 C CA . ASP A 1 717 ? -14.719 10.25 27.797 1 86.5 717 ASP A CA 1
ATOM 5687 C C . ASP A 1 717 ? -14.211 9.039 27.016 1 86.5 717 ASP A C 1
ATOM 5689 O O . ASP A 1 717 ? -13.523 8.18 27.562 1 86.5 717 ASP A O 1
ATOM 5693 N N . ASN A 1 718 ? -14.523 8.984 25.766 1 86.25 718 ASN A N 1
ATOM 5694 C CA . ASN A 1 718 ? -14.055 7.891 24.922 1 86.25 718 ASN A CA 1
ATOM 5695 C C . ASN A 1 718 ? -12.539 7.941 24.734 1 86.25 718 ASN A C 1
ATOM 5697 O O . ASN A 1 718 ? -11.867 6.91 24.797 1 86.25 718 ASN A O 1
ATOM 5701 N N . ASP A 1 719 ? -12.047 9.109 24.469 1 91.31 719 ASP A N 1
ATOM 5702 C CA . ASP A 1 719 ? -10.609 9.266 24.297 1 91.31 719 ASP A CA 1
ATOM 5703 C C . ASP A 1 719 ? -9.859 8.93 25.578 1 91.31 719 ASP A C 1
ATOM 5705 O O . ASP A 1 719 ? -8.836 8.242 25.547 1 91.31 719 ASP A O 1
ATOM 5709 N N . LYS A 1 720 ? -10.367 9.359 26.703 1 91.31 720 LYS A N 1
ATOM 5710 C CA . LYS A 1 720 ? -9.766 9.047 28 1 91.31 720 LYS A CA 1
ATOM 5711 C C . LYS A 1 720 ? -9.898 7.559 28.312 1 91.31 720 LYS A C 1
ATOM 5713 O O . LYS A 1 720 ? -9.016 6.973 28.953 1 91.31 720 LYS A O 1
ATOM 5718 N N . GLY A 1 721 ? -11.055 7.027 27.922 1 88.75 721 GLY A N 1
ATOM 5719 C CA . GLY A 1 721 ? -11.242 5.598 28.094 1 88.75 721 GLY A CA 1
ATOM 5720 C C . GLY A 1 721 ? -10.211 4.766 27.359 1 88.75 721 GLY A C 1
ATOM 5721 O O . GLY A 1 721 ? -9.758 3.734 27.859 1 88.75 721 GLY A O 1
ATOM 5722 N N . LEU A 1 722 ? -9.914 5.188 26.156 1 90.56 722 LEU A N 1
ATOM 5723 C CA . LEU A 1 722 ? -8.867 4.508 25.391 1 90.56 722 LEU A CA 1
ATOM 5724 C C . LEU A 1 722 ? -7.527 4.586 26.125 1 90.56 722 LEU A C 1
ATOM 5726 O O . LEU A 1 722 ? -6.77 3.615 26.141 1 90.56 722 LEU A O 1
ATOM 5730 N N . LEU A 1 723 ? -7.207 5.758 26.656 1 93 723 LEU A N 1
ATOM 5731 C CA . LEU A 1 723 ? -5.973 5.926 27.422 1 93 723 LEU A CA 1
ATOM 5732 C C . LEU A 1 723 ? -5.945 4.988 28.625 1 93 723 LEU A C 1
ATOM 5734 O O . LEU A 1 723 ? -4.934 4.34 28.891 1 93 723 LEU A O 1
ATOM 5738 N N . ARG A 1 724 ? -7.02 4.918 29.359 1 92.56 724 ARG A N 1
ATOM 5739 C CA . ARG A 1 724 ? -7.137 4.027 30.516 1 92.56 724 ARG A CA 1
ATOM 5740 C C . ARG A 1 724 ? -6.906 2.576 30.109 1 92.56 724 ARG A C 1
ATOM 5742 O O . ARG A 1 724 ? -6.188 1.842 30.797 1 92.56 724 ARG A O 1
ATOM 5749 N N . SER A 1 725 ? -7.488 2.219 29.016 1 90.81 725 SER A N 1
ATOM 5750 C CA . SER A 1 725 ? -7.336 0.863 28.5 1 90.81 725 SER A CA 1
ATOM 5751 C C . SER A 1 725 ? -5.883 0.566 28.141 1 90.81 725 SER A C 1
ATOM 5753 O O . SER A 1 725 ? -5.375 -0.518 28.438 1 90.81 725 SER A O 1
ATOM 5755 N N . GLU A 1 726 ? -5.215 1.514 27.469 1 92.06 726 GLU A N 1
ATOM 5756 C CA . GLU A 1 726 ? -3.822 1.323 27.078 1 92.06 726 GLU A CA 1
ATOM 5757 C C . GLU A 1 726 ? -2.926 1.149 28.312 1 92.06 726 GLU A C 1
ATOM 5759 O O . GLU A 1 726 ? -1.994 0.341 28.297 1 92.06 726 GLU A O 1
ATOM 5764 N N . ILE A 1 727 ? -3.186 1.891 29.328 1 92.75 727 ILE A N 1
ATOM 5765 C CA . ILE A 1 727 ? -2.398 1.799 30.562 1 92.75 727 ILE A CA 1
ATOM 5766 C C . ILE A 1 727 ? -2.6 0.428 31.203 1 92.75 727 ILE A C 1
ATOM 5768 O O . ILE A 1 727 ? -1.634 -0.222 31.609 1 92.75 727 ILE A O 1
ATOM 5772 N N . GLU A 1 728 ? -3.828 0.014 31.281 1 93.19 728 GLU A N 1
ATOM 5773 C CA . GLU A 1 728 ? -4.137 -1.293 31.844 1 93.19 728 GLU A CA 1
ATOM 5774 C C . GLU A 1 728 ? -3.416 -2.408 31.094 1 93.19 728 GLU A C 1
ATOM 5776 O O . GLU A 1 728 ? -2.77 -3.262 31.703 1 93.19 728 GLU A O 1
ATOM 5781 N N . HIS A 1 729 ? -3.547 -2.4 29.812 1 91.75 729 HIS A N 1
ATOM 5782 C CA . HIS A 1 729 ? -2.965 -3.453 28.984 1 91.75 729 HIS A CA 1
ATOM 5783 C C . HIS A 1 729 ? -1.443 -3.443 29.078 1 91.75 729 HIS A C 1
ATOM 5785 O O . HIS A 1 729 ? -0.806 -4.496 29 1 91.75 729 HIS A O 1
ATOM 5791 N N . TYR A 1 730 ? -0.887 -2.25 29.188 1 93 730 TYR A N 1
ATOM 5792 C CA . TYR A 1 730 ? 0.562 -2.141 29.312 1 93 730 TYR A CA 1
ATOM 5793 C C . TYR A 1 730 ? 1.064 -2.881 30.547 1 93 730 TYR A C 1
ATOM 5795 O O . TYR A 1 730 ? 2.012 -3.668 30.469 1 93 730 TYR A O 1
ATOM 5803 N N . PHE A 1 731 ? 0.431 -2.697 31.625 1 92.81 731 PHE A N 1
ATOM 5804 C CA . PHE A 1 731 ? 0.897 -3.309 32.844 1 92.81 731 PHE A CA 1
ATOM 5805 C C . PHE A 1 731 ? 0.589 -4.801 32.875 1 92.81 731 PHE A C 1
ATOM 5807 O O . PHE A 1 731 ? 1.403 -5.605 33.344 1 92.81 731 PHE A O 1
ATOM 5814 N N . LEU A 1 732 ? -0.528 -5.18 32.375 1 91.94 732 LEU A N 1
ATOM 5815 C CA . LEU A 1 732 ? -0.857 -6.598 32.281 1 91.94 732 LEU A CA 1
ATOM 5816 C C . LEU A 1 732 ? 0.103 -7.328 31.344 1 91.94 732 LEU A C 1
ATOM 5818 O O . LEU A 1 732 ? 0.499 -8.461 31.625 1 91.94 732 LEU A O 1
ATOM 5822 N N . ALA A 1 733 ? 0.418 -6.703 30.266 1 91.19 733 ALA A N 1
ATOM 5823 C CA . ALA A 1 733 ? 1.377 -7.289 29.328 1 91.19 733 ALA A CA 1
ATOM 5824 C C . ALA A 1 733 ? 2.756 -7.418 29.969 1 91.19 733 ALA A C 1
ATOM 5826 O O . ALA A 1 733 ? 3.494 -8.367 29.688 1 91.19 733 ALA A O 1
ATOM 5827 N N . GLY A 1 734 ? 3.102 -6.406 30.797 1 89.75 734 GLY A N 1
ATOM 5828 C CA . GLY A 1 734 ? 4.348 -6.504 31.547 1 89.75 734 GLY A CA 1
ATOM 5829 C C . GLY A 1 734 ? 4.406 -7.711 32.469 1 89.75 734 GLY A C 1
ATOM 5830 O O . GLY A 1 734 ? 5.445 -8.367 32.562 1 89.75 734 GLY A O 1
ATOM 5831 N N . ILE A 1 735 ? 3.338 -7.961 33.062 1 90.81 735 ILE A N 1
ATOM 5832 C CA . ILE A 1 735 ? 3.248 -9.117 33.938 1 90.81 735 ILE A CA 1
ATOM 5833 C C . ILE A 1 735 ? 3.324 -10.398 33.125 1 90.81 735 ILE A C 1
ATOM 5835 O O . ILE A 1 735 ? 4.012 -11.352 33.5 1 90.81 735 ILE A O 1
ATOM 5839 N N . ALA A 1 736 ? 2.592 -10.453 32.031 1 88.25 736 ALA A N 1
ATOM 5840 C CA . ALA A 1 736 ? 2.637 -11.609 31.141 1 88.25 736 ALA A CA 1
ATOM 5841 C C . ALA A 1 736 ? 4.062 -11.891 30.672 1 88.25 736 ALA A C 1
ATOM 5843 O O . ALA A 1 736 ? 4.477 -13.047 30.578 1 88.25 736 ALA A O 1
ATOM 5844 N N . GLN A 1 737 ? 4.793 -10.844 30.344 1 87.75 737 GLN A N 1
ATOM 5845 C CA . GLN A 1 737 ? 6.191 -10.977 29.953 1 87.75 737 GLN A CA 1
ATOM 5846 C C . GLN A 1 737 ? 7.02 -11.586 31.094 1 87.75 737 GLN A C 1
ATOM 5848 O O . GLN A 1 737 ? 7.875 -12.438 30.844 1 87.75 737 GLN A O 1
ATOM 5853 N N . CYS A 1 738 ? 6.746 -11.148 32.25 1 87.69 738 CYS A N 1
ATOM 5854 C CA . CYS A 1 738 ? 7.461 -11.68 33.406 1 87.69 738 CYS A CA 1
ATOM 5855 C C . CYS A 1 738 ? 7.176 -13.164 33.594 1 87.69 738 CYS A C 1
ATOM 5857 O O . CYS A 1 738 ? 8.078 -13.945 33.875 1 87.69 738 CYS A O 1
ATOM 5859 N N . GLU A 1 739 ? 5.977 -13.523 33.406 1 86.44 739 GLU A N 1
ATOM 5860 C CA . GLU A 1 739 ? 5.59 -14.922 33.5 1 86.44 739 GLU A CA 1
ATOM 5861 C C . GLU A 1 739 ? 6.309 -15.773 32.469 1 86.44 739 GLU A C 1
ATOM 5863 O O . GLU A 1 739 ? 6.762 -16.875 32.75 1 86.44 739 GLU A O 1
ATOM 5868 N N . GLU A 1 740 ? 6.379 -15.289 31.344 1 83.94 740 GLU A N 1
ATOM 5869 C CA . GLU A 1 740 ? 7.07 -15.984 30.266 1 83.94 740 GLU A CA 1
ATOM 5870 C C . GLU A 1 740 ? 8.562 -16.109 30.547 1 83.94 740 GLU A C 1
ATOM 5872 O O . GLU A 1 740 ? 9.188 -17.125 30.219 1 83.94 740 GLU A O 1
ATOM 5877 N N . ASN A 1 741 ? 9.109 -15.016 31.109 1 84.81 741 ASN A N 1
ATOM 5878 C CA . ASN A 1 741 ? 10.516 -15.055 31.484 1 84.81 741 ASN A CA 1
ATOM 5879 C C . ASN A 1 741 ? 10.789 -16.141 32.531 1 84.81 741 ASN A C 1
ATOM 5881 O O . ASN A 1 741 ? 11.836 -16.797 32.5 1 84.81 741 ASN A O 1
ATOM 5885 N N . ILE A 1 742 ? 9.891 -16.266 33.438 1 84.94 742 ILE A N 1
ATOM 5886 C CA . ILE A 1 742 ? 10.023 -17.297 34.469 1 84.94 742 ILE A CA 1
ATOM 5887 C C . ILE A 1 742 ? 9.977 -18.672 33.812 1 84.94 742 ILE A C 1
ATOM 5889 O O . ILE A 1 742 ? 10.797 -19.547 34.125 1 84.94 742 ILE A O 1
ATOM 5893 N N . LEU A 1 743 ? 9.07 -18.891 32.906 1 80.56 743 LEU A N 1
ATOM 5894 C CA . LEU A 1 743 ? 8.945 -20.156 32.188 1 80.56 743 LEU A CA 1
ATOM 5895 C C . LEU A 1 743 ? 10.211 -20.453 31.391 1 80.56 743 LEU A C 1
ATOM 5897 O O . LEU A 1 743 ? 10.648 -21.609 31.312 1 80.56 743 LEU A O 1
ATOM 5901 N N . LEU A 1 744 ? 10.734 -19.453 30.75 1 81.5 744 LEU A N 1
ATOM 5902 C CA . LEU A 1 744 ? 11.953 -19.594 29.969 1 81.5 744 LEU A CA 1
ATOM 5903 C C . LEU A 1 744 ? 13.125 -20.016 30.859 1 81.5 744 LEU A C 1
ATOM 5905 O O . LEU A 1 744 ? 13.961 -20.812 30.438 1 81.5 744 LEU A O 1
ATOM 5909 N N . ARG A 1 745 ? 13.164 -19.484 32 1 79.38 745 ARG A N 1
ATOM 5910 C CA . ARG A 1 745 ? 14.227 -19.812 32.938 1 79.38 745 ARG A CA 1
ATOM 5911 C C . ARG A 1 745 ? 14.102 -21.25 33.438 1 79.38 745 ARG A C 1
ATOM 5913 O O . ARG A 1 745 ? 15.109 -21.938 33.625 1 79.38 745 ARG A O 1
ATOM 5920 N N . GLU A 1 746 ? 12.93 -21.609 33.594 1 78.12 746 GLU A N 1
ATOM 5921 C CA . GLU A 1 746 ? 12.672 -22.938 34.094 1 78.12 746 GLU A CA 1
ATOM 5922 C C . GLU A 1 746 ? 12.891 -24.016 33.031 1 78.12 746 GLU A C 1
ATOM 5924 O O . GLU A 1 746 ? 13.422 -25.078 33.312 1 78.12 746 GLU A O 1
ATOM 5929 N N . ARG A 1 747 ? 12.406 -23.75 31.844 1 71.5 747 ARG A N 1
ATOM 5930 C CA . ARG A 1 747 ? 12.406 -24.766 30.781 1 71.5 747 ARG A CA 1
ATOM 5931 C C . ARG A 1 747 ? 13.633 -24.625 29.891 1 71.5 747 ARG A C 1
ATOM 5933 O O . ARG A 1 747 ? 13.953 -25.531 29.125 1 71.5 747 ARG A O 1
ATOM 5940 N N . GLY A 1 748 ? 14.492 -23.781 30.031 1 62.94 748 GLY A N 1
ATOM 5941 C CA . GLY A 1 748 ? 15.648 -23.531 29.188 1 62.94 748 GLY A CA 1
ATOM 5942 C C . GLY A 1 748 ? 15.289 -22.938 27.844 1 62.94 748 GLY A C 1
ATOM 5943 O O . GLY A 1 748 ? 14.117 -22.906 27.469 1 62.94 748 GLY A O 1
ATOM 5944 N N . LEU A 1 749 ? 16.203 -22.219 27.125 1 58.62 749 LEU A N 1
ATOM 5945 C CA . LEU A 1 749 ? 16.047 -21.547 25.844 1 58.62 749 LEU A CA 1
ATOM 5946 C C . LEU A 1 749 ? 15.734 -22.547 24.734 1 58.62 749 LEU A C 1
ATOM 5948 O O . LEU A 1 749 ? 15.156 -22.188 23.703 1 58.62 749 LEU A O 1
ATOM 5952 N N . ASP A 1 750 ? 16.375 -23.688 24.656 1 50.72 750 ASP A N 1
ATOM 5953 C CA . ASP A 1 750 ? 16.344 -24.609 23.531 1 50.72 750 ASP A CA 1
ATOM 5954 C C . ASP A 1 750 ? 14.945 -25.156 23.312 1 50.72 750 ASP A C 1
ATOM 5956 O O . ASP A 1 750 ? 14.68 -25.812 22.297 1 50.72 750 ASP A O 1
ATOM 5960 N N . LYS A 1 751 ? 14.273 -25.359 24.406 1 47.22 751 LYS A N 1
ATOM 5961 C CA . LYS A 1 751 ? 13.102 -26.219 24.203 1 47.22 751 LYS A CA 1
ATOM 5962 C C . LYS A 1 751 ? 12.023 -25.469 23.422 1 47.22 751 LYS A C 1
ATOM 5964 O O . LYS A 1 751 ? 11.914 -24.25 23.516 1 47.22 751 LYS A O 1
ATOM 5969 N N . GLU A 1 752 ? 11.375 -26.109 22.344 1 46.34 752 GLU A N 1
ATOM 5970 C CA . GLU A 1 752 ? 10.391 -25.922 21.281 1 46.34 752 GLU A CA 1
ATOM 5971 C C . GLU A 1 752 ? 9.258 -25 21.734 1 46.34 752 GLU A C 1
ATOM 5973 O O . GLU A 1 752 ? 8.492 -24.5 20.906 1 46.34 752 GLU A O 1
ATOM 5978 N N . ARG A 1 753 ? 8.648 -25.078 23.031 1 48.69 753 ARG A N 1
ATOM 5979 C CA . ARG A 1 753 ? 7.211 -24.969 23.234 1 48.69 753 ARG A CA 1
ATOM 5980 C C . ARG A 1 753 ? 6.766 -23.5 23.234 1 48.69 753 ARG A C 1
ATOM 5982 O O . ARG A 1 753 ? 5.688 -23.188 23.734 1 48.69 753 ARG A O 1
ATOM 5989 N N . ILE A 1 754 ? 7.453 -22.469 22.859 1 53 754 ILE A N 1
ATOM 5990 C CA . ILE A 1 754 ? 6.508 -21.391 23.156 1 53 754 ILE A CA 1
ATOM 5991 C C . ILE A 1 754 ? 5.238 -21.578 22.328 1 53 754 ILE A C 1
ATOM 5993 O O . ILE A 1 754 ? 5.297 -21.672 21.109 1 53 754 ILE A O 1
ATOM 5997 N N . GLY A 1 755 ? 4.238 -22.297 22.797 1 57.72 755 GLY A N 1
ATOM 5998 C CA . GLY A 1 755 ? 2.934 -22.703 22.312 1 57.72 755 GLY A CA 1
ATOM 5999 C C . GLY A 1 755 ? 2.27 -21.641 21.438 1 57.72 755 GLY A C 1
ATOM 6000 O O . GLY A 1 755 ? 1.201 -21.891 20.875 1 57.72 755 GLY A O 1
ATOM 6001 N N . THR A 1 756 ? 2.836 -20.359 21.328 1 75.69 756 THR A N 1
ATOM 6002 C CA . THR A 1 756 ? 2.207 -19.328 20.5 1 75.69 756 THR A CA 1
ATOM 6003 C C . THR A 1 756 ? 3.16 -18.859 19.406 1 75.69 756 THR A C 1
ATOM 6005 O O . THR A 1 756 ? 4.379 -18.875 19.578 1 75.69 756 THR A O 1
ATOM 6008 N N . SER A 1 757 ? 2.605 -18.562 18.281 1 84.81 757 SER A N 1
ATOM 6009 C CA . SER A 1 757 ? 3.436 -18.062 17.188 1 84.81 757 SER A CA 1
ATOM 6010 C C . SER A 1 757 ? 4.066 -16.719 17.531 1 84.81 757 SER A C 1
ATOM 6012 O O . SER A 1 757 ? 3.529 -15.969 18.359 1 84.81 757 SER A O 1
ATOM 6014 N N . HIS A 1 758 ? 5.266 -16.438 17.047 1 90.44 758 HIS A N 1
ATOM 6015 C CA . HIS A 1 758 ? 5.945 -15.156 17.234 1 90.44 758 HIS A CA 1
ATOM 6016 C C . HIS A 1 758 ? 5.043 -13.984 16.844 1 90.44 758 HIS A C 1
ATOM 6018 O O . HIS A 1 758 ? 5.051 -12.945 17.5 1 90.44 758 HIS A O 1
ATOM 6024 N N . TYR A 1 759 ? 4.289 -14.125 15.703 1 92.56 759 TYR A N 1
ATOM 6025 C CA . TYR A 1 759 ? 3.4 -13.062 15.242 1 92.56 759 TYR A CA 1
ATOM 6026 C C . TYR A 1 759 ? 2.336 -12.75 16.281 1 92.56 759 TYR A C 1
ATOM 6028 O O . TYR A 1 759 ? 2.1 -11.586 16.609 1 92.56 759 TYR A O 1
ATOM 6036 N N . ARG A 1 760 ? 1.695 -13.766 16.812 1 89.31 760 ARG A N 1
ATOM 6037 C CA . ARG A 1 760 ? 0.643 -13.578 17.797 1 89.31 760 ARG A CA 1
ATOM 6038 C C . ARG A 1 760 ? 1.196 -12.938 19.078 1 89.31 760 ARG A C 1
ATOM 6040 O O . ARG A 1 760 ? 0.55 -12.078 19.672 1 89.31 760 ARG A O 1
ATOM 6047 N N . TRP A 1 761 ? 2.305 -13.453 19.469 1 90.19 761 TRP A N 1
ATOM 6048 C CA . TRP A 1 761 ? 2.92 -12.898 20.672 1 90.19 761 TRP A CA 1
ATOM 6049 C C . TRP A 1 761 ? 3.252 -11.422 20.484 1 90.19 761 TRP A C 1
ATOM 6051 O O . TRP A 1 761 ? 2.994 -10.609 21.375 1 90.19 761 TRP A O 1
ATOM 6061 N N . THR A 1 762 ? 3.9 -11.078 19.375 1 92.88 762 THR A N 1
ATOM 6062 C CA . THR A 1 762 ? 4.336 -9.711 19.141 1 92.88 762 THR A CA 1
ATOM 6063 C C . THR A 1 762 ? 3.139 -8.773 19.031 1 92.88 762 THR A C 1
ATOM 6065 O O . THR A 1 762 ? 3.221 -7.609 19.438 1 92.88 762 THR A O 1
ATOM 6068 N N . HIS A 1 763 ? 1.932 -9.25 18.562 1 91.69 763 HIS A N 1
ATOM 6069 C CA . HIS A 1 763 ? 0.785 -8.383 18.312 1 91.69 763 HIS A CA 1
ATOM 6070 C C . HIS A 1 763 ? -0.14 -8.336 19.531 1 91.69 763 HIS A C 1
ATOM 6072 O O . HIS A 1 763 ? -1.117 -7.586 19.531 1 91.69 763 HIS A O 1
ATOM 6078 N N . VAL A 1 764 ? 0.144 -9.078 20.531 1 88 764 VAL A N 1
ATOM 6079 C CA . VAL A 1 764 ? -0.671 -9.023 21.734 1 88 764 VAL A CA 1
ATOM 6080 C C . VAL A 1 764 ? 0.197 -8.625 22.922 1 88 764 VAL A C 1
ATOM 6082 O O . VAL A 1 764 ? 0.478 -7.441 23.125 1 88 764 VAL A O 1
ATOM 6085 N N . VAL A 1 765 ? 1.005 -9.578 23.453 1 86.12 765 VAL A N 1
ATOM 6086 C CA . VAL A 1 765 ? 1.824 -9.297 24.625 1 86.12 765 VAL A CA 1
ATOM 6087 C C . VAL A 1 765 ? 2.949 -8.336 24.25 1 86.12 765 VAL A C 1
ATOM 6089 O O . VAL A 1 765 ? 3.213 -7.375 24.984 1 86.12 765 VAL A O 1
ATOM 6092 N N . GLY A 1 766 ? 3.58 -8.562 23.156 1 90.12 766 GLY A N 1
ATOM 6093 C CA . GLY A 1 766 ? 4.715 -7.75 22.75 1 90.12 766 GLY A CA 1
ATOM 6094 C C . GLY A 1 766 ? 4.352 -6.301 22.5 1 90.12 766 GLY A C 1
ATOM 6095 O O . GLY A 1 766 ? 5 -5.391 23.016 1 90.12 766 GLY A O 1
ATOM 6096 N N . ALA A 1 767 ? 3.297 -6.098 21.719 1 90.19 767 ALA A N 1
ATOM 6097 C CA . ALA A 1 767 ? 2.877 -4.746 21.344 1 90.19 767 ALA A CA 1
ATOM 6098 C C . ALA A 1 767 ? 2.355 -3.98 22.562 1 90.19 767 ALA A C 1
ATOM 6100 O O . ALA A 1 767 ? 2.545 -2.766 22.656 1 90.19 767 ALA A O 1
ATOM 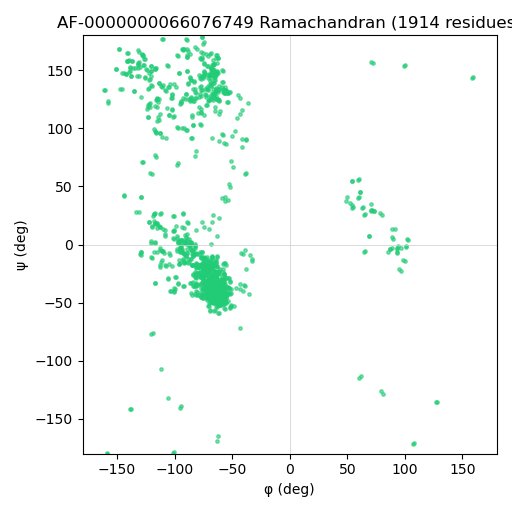6101 N N . ASP A 1 768 ? 1.716 -4.676 23.5 1 90.31 768 ASP A N 1
ATOM 6102 C CA . ASP A 1 768 ? 1.114 -4.035 24.672 1 90.31 768 ASP A CA 1
ATOM 6103 C C . ASP A 1 768 ? 2.166 -3.736 25.734 1 90.31 768 ASP A C 1
ATOM 6105 O O . ASP A 1 768 ? 1.931 -2.93 26.641 1 90.31 768 ASP A O 1
ATOM 6109 N N . ASN A 1 769 ? 3.279 -4.395 25.578 1 90.75 769 ASN A N 1
ATOM 6110 C CA . ASN A 1 769 ? 4.32 -4.234 26.594 1 90.75 769 ASN A CA 1
ATOM 6111 C C . ASN A 1 769 ? 5.293 -3.119 26.219 1 90.75 769 ASN A C 1
ATOM 6113 O O . ASN A 1 769 ? 6.492 -3.221 26.5 1 90.75 769 ASN A O 1
ATOM 6117 N N . VAL A 1 770 ? 4.84 -2.189 25.484 1 89.31 770 VAL A N 1
ATOM 6118 C CA . VAL A 1 770 ? 5.652 -1.027 25.141 1 89.31 770 VAL A CA 1
ATOM 6119 C C . VAL A 1 770 ? 4.934 0.25 25.578 1 89.31 770 VAL A C 1
ATOM 6121 O O . VAL A 1 770 ? 3.73 0.397 25.344 1 89.31 770 VAL A O 1
ATOM 6124 N N . ALA A 1 771 ? 5.617 1.119 26.188 1 89.25 771 ALA A N 1
ATOM 6125 C CA . ALA A 1 771 ? 5.035 2.334 26.75 1 89.25 771 ALA A CA 1
ATOM 6126 C C . ALA A 1 771 ? 4.695 3.34 25.656 1 89.25 771 ALA A C 1
ATOM 6128 O O . ALA A 1 771 ? 3.912 4.27 25.875 1 89.25 771 ALA A O 1
ATOM 6129 N N . GLY A 1 772 ? 5.32 3.164 24.484 1 88.75 772 GLY A N 1
ATOM 6130 C CA . GLY A 1 772 ? 5.094 4.082 23.375 1 88.75 772 GLY A CA 1
ATOM 6131 C C . GLY A 1 772 ? 3.629 4.211 23 1 88.75 772 GLY A C 1
ATOM 6132 O O . GLY A 1 772 ? 3.186 5.281 22.578 1 88.75 772 GLY A O 1
ATOM 6133 N N . THR A 1 773 ? 2.809 3.143 23.219 1 91.75 773 THR A N 1
ATOM 6134 C CA . THR A 1 773 ? 1.398 3.188 22.859 1 91.75 773 THR A CA 1
ATOM 6135 C C . THR A 1 773 ? 0.619 4.082 23.812 1 91.75 773 THR A C 1
ATOM 6137 O O . THR A 1 773 ? -0.321 4.77 23.406 1 91.75 773 THR A O 1
ATOM 6140 N N . ILE A 1 774 ? 0.998 4.117 25.078 1 92.75 774 ILE A N 1
ATOM 6141 C CA . ILE A 1 774 ? 0.4 5.027 26.047 1 92.75 774 ILE A CA 1
ATOM 6142 C C . ILE A 1 774 ? 0.679 6.473 25.656 1 92.75 774 ILE A C 1
ATOM 6144 O O . ILE A 1 774 ? -0.218 7.316 25.688 1 92.75 774 ILE A O 1
ATOM 6148 N N . ALA A 1 775 ? 1.951 6.668 25.266 1 91.5 775 ALA A N 1
ATOM 6149 C CA . ALA A 1 775 ? 2.35 8.016 24.875 1 91.5 775 ALA A CA 1
ATOM 6150 C C . ALA A 1 775 ? 1.55 8.5 23.672 1 91.5 775 ALA A C 1
ATOM 6152 O O . ALA A 1 775 ? 1.137 9.656 23.609 1 91.5 775 ALA A O 1
ATOM 6153 N N . LEU A 1 776 ? 1.359 7.637 22.75 1 91.94 776 LEU A N 1
ATOM 6154 C CA . LEU A 1 776 ? 0.616 7.973 21.531 1 91.94 776 LEU A CA 1
ATOM 6155 C C . LEU A 1 776 ? -0.831 8.32 21.859 1 91.94 776 LEU A C 1
ATOM 6157 O O . LEU A 1 776 ? -1.366 9.312 21.359 1 91.94 776 LEU A O 1
ATOM 6161 N N . VAL A 1 777 ? -1.496 7.555 22.734 1 93.81 777 VAL A N 1
ATOM 6162 C CA . VAL A 1 777 ? -2.896 7.781 23.062 1 93.81 777 VAL A CA 1
ATOM 6163 C C . VAL A 1 777 ? -3.018 9 23.984 1 93.81 777 VAL A C 1
ATOM 6165 O O . VAL A 1 777 ? -4.008 9.727 23.922 1 93.81 777 VAL A O 1
ATOM 6168 N N . PHE A 1 778 ? -2.02 9.227 24.766 1 93.44 778 PHE A N 1
ATOM 6169 C CA . PHE A 1 778 ? -2.002 10.445 25.578 1 93.44 778 PHE A CA 1
ATOM 6170 C C . PHE A 1 778 ? -1.966 11.68 24.688 1 93.44 778 PHE A C 1
ATOM 6172 O O . PHE A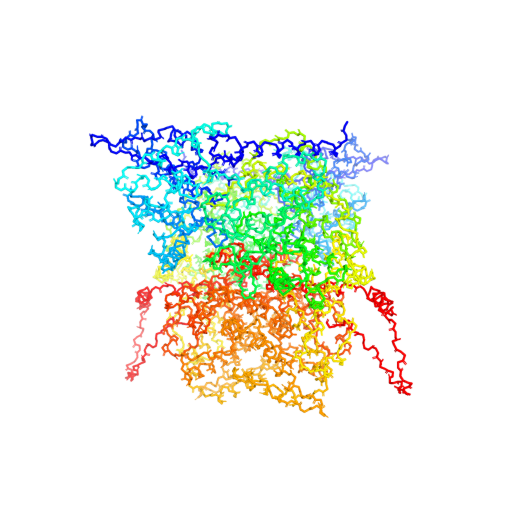 1 778 ? -2.67 12.656 24.938 1 93.44 778 PHE A O 1
ATOM 6179 N N . ALA A 1 779 ? -1.074 11.641 23.656 1 91.5 779 ALA A N 1
ATOM 6180 C CA . ALA A 1 779 ? -1.034 12.742 22.703 1 91.5 779 ALA A CA 1
ATOM 6181 C C . ALA A 1 779 ? -2.398 12.953 22.062 1 91.5 779 ALA A C 1
ATOM 6183 O O . ALA A 1 779 ? -2.783 14.094 21.766 1 91.5 779 ALA A O 1
ATOM 6184 N N . LEU A 1 780 ? -3.119 11.883 21.875 1 93.94 780 LEU A N 1
ATOM 6185 C CA . LEU A 1 780 ? -4.484 11.977 21.359 1 93.94 780 LEU A CA 1
ATOM 6186 C C . LEU A 1 780 ? -5.375 12.742 22.328 1 93.94 780 LEU A C 1
ATOM 6188 O O . LEU A 1 780 ? -6.188 13.57 21.906 1 93.94 780 LEU A O 1
ATOM 6192 N N . CYS A 1 781 ? -5.234 12.461 23.594 1 94.44 781 CYS A N 1
ATOM 6193 C CA . CYS A 1 781 ? -6.039 13.141 24.609 1 94.44 781 CYS A CA 1
ATOM 6194 C C . CYS A 1 781 ? -5.688 14.625 24.672 1 94.44 781 CYS A C 1
ATOM 6196 O O . CYS A 1 781 ? -6.562 15.469 24.875 1 94.44 781 CYS A O 1
ATOM 6198 N N . LEU A 1 782 ? -4.398 14.922 24.516 1 91.62 782 LEU A N 1
ATOM 6199 C CA . LEU A 1 782 ? -3.992 16.328 24.469 1 91.62 782 LEU A CA 1
ATOM 6200 C C . LEU A 1 782 ? -4.641 17.047 23.281 1 91.62 782 LEU A C 1
ATOM 6202 O O . LEU A 1 782 ? -5.125 18.172 23.438 1 91.62 782 LEU A O 1
ATOM 6206 N N . LEU A 1 783 ? -4.641 16.406 22.172 1 91.25 783 LEU A N 1
ATOM 6207 C CA . LEU A 1 783 ? -5.289 16.953 20.984 1 91.25 783 LEU A CA 1
ATOM 6208 C C . LEU A 1 783 ? -6.789 17.109 21.219 1 91.25 783 LEU A C 1
ATOM 6210 O O . LEU A 1 783 ? -7.375 18.125 20.828 1 91.25 783 LEU A O 1
ATOM 6214 N N . GLY A 1 784 ? -7.363 16.094 21.844 1 92.19 784 GLY A N 1
ATOM 6215 C CA . GLY A 1 784 ? -8.781 16.188 22.156 1 92.19 784 GLY A CA 1
ATOM 6216 C C . GLY A 1 784 ? -9.133 17.359 23.047 1 92.19 784 GLY A C 1
ATOM 6217 O O . GLY A 1 784 ? -10.148 18.016 22.828 1 92.19 784 GLY A O 1
ATOM 6218 N N . HIS A 1 785 ? -8.32 17.562 23.984 1 91.38 785 HIS A N 1
ATOM 6219 C CA . HIS A 1 785 ? -8.492 18.719 24.859 1 91.38 785 HIS A CA 1
ATOM 6220 C C . HIS A 1 785 ? -8.438 20.016 24.078 1 91.38 785 HIS A C 1
ATOM 6222 O O . HIS A 1 785 ? -9.281 20.891 24.266 1 91.38 785 HIS A O 1
ATOM 6228 N N . GLN A 1 786 ? -7.477 20.141 23.188 1 86.06 786 GLN A N 1
ATOM 6229 C CA . GLN A 1 786 ? -7.305 21.344 22.391 1 86.06 786 GLN A CA 1
ATOM 6230 C C . GLN A 1 786 ? -8.516 21.594 21.484 1 86.06 786 GLN A C 1
ATOM 6232 O O . GLN A 1 786 ? -9.016 22.719 21.391 1 86.06 786 GLN A O 1
ATOM 6237 N N . ILE A 1 787 ? -8.953 20.578 20.828 1 85 787 ILE A N 1
ATOM 6238 C CA . ILE A 1 787 ? -10.094 20.672 19.922 1 85 787 ILE A CA 1
ATOM 6239 C C . ILE A 1 787 ? -11.328 21.141 20.688 1 85 787 ILE A C 1
ATOM 6241 O O . ILE A 1 787 ? -12.031 22.047 20.234 1 85 787 ILE A O 1
ATOM 6245 N N . ASN A 1 788 ? -11.547 20.547 21.828 1 86.5 788 ASN A N 1
ATOM 6246 C CA . ASN A 1 788 ? -12.742 20.859 22.609 1 86.5 788 ASN A CA 1
ATOM 6247 C C . ASN A 1 788 ? -12.633 22.234 23.281 1 86.5 788 ASN A C 1
ATOM 6249 O O . ASN A 1 788 ? -13.633 22.922 23.469 1 86.5 788 ASN A O 1
ATOM 6253 N N . GLU A 1 789 ? -11.438 22.562 23.594 1 81.31 789 GLU A N 1
ATOM 6254 C CA . GLU A 1 789 ? -11.211 23.922 24.109 1 81.31 789 GLU A CA 1
ATOM 6255 C C . GLU A 1 789 ? -11.531 24.969 23.047 1 81.31 789 GLU A C 1
ATOM 6257 O O . GLU A 1 789 ? -12.164 25.984 23.344 1 81.31 789 GLU A O 1
ATOM 6262 N N . GLU A 1 790 ? -11.133 24.734 21.875 1 73.31 790 GLU A N 1
ATOM 6263 C CA . GLU A 1 790 ? -11.398 25.641 20.766 1 73.31 790 GLU A CA 1
ATOM 6264 C C . GLU A 1 790 ? -12.891 25.719 20.453 1 73.31 790 GLU A C 1
ATOM 6266 O O . GLU A 1 790 ? -13.398 26.781 20.078 1 73.31 790 GLU A O 1
ATOM 6271 N N . ARG A 1 791 ? -13.477 24.594 20.609 1 73.31 791 ARG A N 1
ATOM 6272 C CA . ARG A 1 791 ? -14.914 24.531 20.328 1 73.31 791 ARG A CA 1
ATOM 6273 C C . ARG A 1 791 ? -15.703 25.25 21.422 1 73.31 791 ARG A C 1
ATOM 6275 O O . ARG A 1 791 ? -16.781 25.797 21.141 1 73.31 791 ARG A O 1
ATOM 6282 N N . GLY A 1 792 ? -15.242 25.234 22.703 1 69.19 792 GLY A N 1
ATOM 6283 C CA . GLY A 1 792 ? -15.875 25.938 23.812 1 69.19 792 GLY A CA 1
ATOM 6284 C C . GLY A 1 792 ? -17.219 25.344 24.203 1 69.19 792 GLY A C 1
ATOM 6285 O O . GLY A 1 792 ? -18.016 25.984 24.875 1 69.19 792 GLY A O 1
ATOM 6286 N N . SER A 1 793 ? -17.562 24.219 23.625 1 69.62 793 SER A N 1
ATOM 6287 C CA . SER A 1 793 ? -18.844 23.594 23.906 1 69.62 793 SER A CA 1
ATOM 6288 C C . SER A 1 793 ? -18.734 22.641 25.109 1 69.62 793 SER A C 1
ATOM 6290 O O . SER A 1 793 ? -17.656 22.125 25.391 1 69.62 793 SER A O 1
ATOM 6292 N N . ARG A 1 794 ? -19.828 22.516 25.844 1 77.88 794 ARG A N 1
ATOM 6293 C CA . ARG A 1 794 ? -19.906 21.578 26.953 1 77.88 794 ARG A CA 1
ATOM 6294 C C . ARG A 1 794 ? -19.953 20.141 26.453 1 77.88 794 ARG A C 1
ATOM 6296 O O . ARG A 1 794 ? -19.578 19.203 27.188 1 77.88 794 ARG A O 1
ATOM 6303 N N . ASP A 1 795 ? -20.406 20.062 25.219 1 82.81 795 ASP A N 1
ATOM 6304 C CA . ASP A 1 795 ? -20.422 18.734 24.609 1 82.81 795 ASP A CA 1
ATOM 6305 C C . ASP A 1 795 ? -19.078 18.375 24 1 82.81 795 ASP A C 1
ATOM 6307 O O . ASP A 1 795 ? -18.766 18.812 22.875 1 82.81 795 ASP A O 1
ATOM 6311 N N . LEU A 1 796 ? -18.359 17.547 24.719 1 87.88 796 LEU A N 1
ATOM 6312 C CA . LEU A 1 796 ? -17.016 17.188 24.266 1 87.88 796 LEU A CA 1
ATOM 6313 C C . LEU A 1 796 ? -17.062 16.188 23.125 1 87.88 796 LEU A C 1
ATOM 6315 O O . LEU A 1 796 ? -17.844 15.234 23.156 1 87.88 796 LEU A O 1
ATOM 6319 N N . VAL A 1 797 ? -16.344 16.391 22.109 1 85.81 797 VAL A N 1
ATOM 6320 C CA . VAL A 1 797 ? -16.344 15.523 20.938 1 85.81 797 VAL A CA 1
ATOM 6321 C C . VAL A 1 797 ? -15.07 14.695 20.891 1 85.81 797 VAL A C 1
ATOM 6323 O O . VAL A 1 797 ? -14.055 15.086 21.484 1 85.81 797 VAL A O 1
ATOM 6326 N N . ASP A 1 798 ? -15.18 13.523 20.219 1 90.44 798 ASP A N 1
ATOM 6327 C CA . ASP A 1 798 ? -14.008 12.672 20.016 1 90.44 798 ASP A CA 1
ATOM 6328 C C . ASP A 1 798 ? -13.086 13.266 18.938 1 90.44 798 ASP A C 1
ATOM 6330 O O . ASP A 1 798 ? -13.555 13.945 18.031 1 90.44 798 ASP A O 1
ATOM 6334 N N . VAL A 1 799 ? -11.781 13.023 19.094 1 91.94 799 VAL A N 1
ATOM 6335 C CA . VAL A 1 799 ? -10.836 13.438 18.062 1 91.94 799 VAL A CA 1
ATOM 6336 C C . VAL A 1 799 ? -11.203 12.789 16.734 1 91.94 799 VAL A C 1
ATOM 6338 O O . VAL A 1 799 ? -11.219 13.453 15.695 1 91.94 799 VAL A O 1
ATOM 6341 N N . PHE A 1 800 ? -11.5 11.461 16.828 1 92.88 800 PHE A N 1
ATOM 6342 C CA . PHE A 1 800 ? -11.953 10.719 15.648 1 92.88 800 PHE A CA 1
ATOM 6343 C C . PHE A 1 800 ? -13.453 10.461 15.719 1 92.88 800 PHE A C 1
ATOM 6345 O O . PHE A 1 800 ? -13.906 9.648 16.531 1 92.88 800 PHE A O 1
ATOM 6352 N N . PRO A 1 801 ? -14.195 11.07 14.875 1 86.88 801 PRO A N 1
ATOM 6353 C CA . PRO A 1 801 ? -15.648 11.164 15.062 1 86.88 801 PRO A CA 1
ATOM 6354 C C . PRO A 1 801 ? -16.391 9.914 14.602 1 86.88 801 PRO A C 1
ATOM 6356 O O . PRO A 1 801 ? -17.594 9.789 14.82 1 86.88 801 PRO A O 1
ATOM 6359 N N . SER A 1 802 ? -15.797 8.898 13.945 1 89.31 802 SER A N 1
ATOM 6360 C CA . SER A 1 802 ? -16.484 7.711 13.445 1 89.31 802 SER A CA 1
ATOM 6361 C C . SER A 1 802 ? -15.805 6.434 13.93 1 89.31 802 SER A C 1
ATOM 6363 O O . SER A 1 802 ? -14.602 6.434 14.211 1 89.31 802 SER A O 1
ATOM 6365 N N . PRO A 1 803 ? -16.562 5.309 14.023 1 91.31 803 PRO A N 1
ATOM 6366 C CA . PRO A 1 803 ? -15.945 4.035 14.414 1 91.31 803 PRO A CA 1
ATOM 6367 C C . PRO A 1 803 ? -14.828 3.604 13.461 1 91.31 803 PRO A C 1
ATOM 6369 O O . PRO A 1 803 ? -13.867 2.961 13.883 1 91.31 803 PRO A O 1
ATOM 6372 N N . VAL A 1 804 ? -15 4.004 12.188 1 93.19 804 VAL A N 1
ATOM 6373 C CA . VAL A 1 804 ? -13.992 3.641 11.195 1 93.19 804 VAL A CA 1
ATOM 6374 C C . VAL A 1 804 ? -12.664 4.324 11.523 1 93.19 804 VAL A C 1
ATOM 6376 O O . VAL A 1 804 ? -11.617 3.678 11.547 1 93.19 804 VAL A O 1
ATOM 6379 N N . LEU A 1 805 ? -12.758 5.645 11.844 1 93.5 805 LEU A N 1
ATOM 6380 C CA . LEU A 1 805 ? -11.547 6.398 12.164 1 93.5 805 LEU A CA 1
ATOM 6381 C C . LEU A 1 805 ? -10.922 5.898 13.469 1 93.5 805 LEU A C 1
ATOM 6383 O O . LEU A 1 805 ? -9.703 5.812 13.578 1 93.5 805 LEU A O 1
ATOM 6387 N N . LYS A 1 806 ? -11.727 5.578 14.43 1 93.62 806 LYS A N 1
ATOM 6388 C CA . LYS A 1 806 ? -11.234 5.035 15.688 1 93.62 806 LYS A CA 1
ATOM 6389 C C . LYS A 1 806 ? -10.531 3.697 15.469 1 93.62 806 LYS A C 1
ATOM 6391 O O . LYS A 1 806 ? -9.484 3.436 16.062 1 93.62 806 LYS A O 1
ATOM 6396 N N . TYR A 1 807 ? -11.117 2.842 14.625 1 95.25 807 TYR A N 1
ATOM 6397 C CA . TYR A 1 807 ? -10.539 1.549 14.273 1 95.25 807 TYR A CA 1
ATOM 6398 C C . TYR A 1 807 ? -9.18 1.724 13.602 1 95.25 807 TYR A C 1
ATOM 6400 O O . TYR A 1 807 ? -8.219 1.045 13.961 1 95.25 807 TYR A O 1
ATOM 6408 N N . LEU A 1 808 ? -9.141 2.609 12.656 1 94.94 808 LEU A N 1
ATOM 6409 C CA . LEU A 1 808 ? -7.91 2.848 11.914 1 94.94 808 LEU A CA 1
ATOM 6410 C C . LEU A 1 808 ? -6.816 3.385 12.828 1 94.94 808 LEU A C 1
ATOM 6412 O O . LEU A 1 808 ? -5.648 3.021 12.688 1 94.94 808 LEU A O 1
ATOM 6416 N N . PHE A 1 809 ? -7.148 4.297 13.711 1 95.62 809 PHE A N 1
ATOM 6417 C CA . PHE A 1 809 ? -6.172 4.809 14.664 1 95.62 809 PHE A CA 1
ATOM 6418 C C . PHE A 1 809 ? -5.617 3.686 15.531 1 95.62 809 PHE A C 1
ATOM 6420 O O . PHE A 1 809 ? -4.41 3.615 15.766 1 95.62 809 PHE A O 1
ATOM 6427 N N . ASN A 1 810 ? -6.469 2.803 16.047 1 94.44 810 ASN A N 1
ATOM 6428 C CA . ASN A 1 810 ? -6.012 1.693 16.875 1 94.44 810 ASN A CA 1
ATOM 6429 C C . ASN A 1 810 ? -5.141 0.721 16.078 1 94.44 810 ASN A C 1
ATOM 6431 O O . ASN A 1 810 ? -4.258 0.076 16.641 1 94.44 810 ASN A O 1
ATOM 6435 N N . ASP A 1 811 ? -5.43 0.564 14.789 1 95.12 811 ASP A N 1
ATOM 6436 C CA . ASP A 1 811 ? -4.555 -0.214 13.922 1 95.12 811 ASP A CA 1
ATOM 6437 C C . ASP A 1 811 ? -3.141 0.365 13.906 1 95.12 811 ASP A C 1
ATOM 6439 O O . ASP A 1 811 ? -2.158 -0.378 13.945 1 95.12 811 ASP A O 1
ATOM 6443 N N . CYS A 1 812 ? -3.01 1.716 13.859 1 94.25 812 CYS A N 1
ATOM 6444 C CA . CYS A 1 812 ? -1.715 2.385 13.93 1 94.25 812 CYS A CA 1
ATOM 6445 C C . CYS A 1 812 ? -1.037 2.123 15.266 1 94.25 812 CYS A C 1
ATOM 6447 O O . CYS A 1 812 ? 0.17 1.878 15.32 1 94.25 812 CYS A O 1
ATOM 6449 N N . VAL A 1 813 ? -1.848 2.178 16.328 1 93.81 813 VAL A N 1
ATOM 6450 C CA . VAL A 1 813 ? -1.32 1.967 17.672 1 93.81 813 VAL A CA 1
ATOM 6451 C C . VAL A 1 813 ? -0.721 0.566 17.781 1 93.81 813 VAL A C 1
ATOM 6453 O O . VAL A 1 813 ? 0.371 0.391 18.328 1 93.81 813 VAL A O 1
ATOM 6456 N N . MET A 1 814 ? -1.417 -0.384 17.234 1 93.94 814 MET A N 1
ATOM 6457 C CA . MET A 1 814 ? -0.971 -1.772 17.297 1 93.94 814 MET A CA 1
ATOM 6458 C C . MET A 1 814 ? 0.322 -1.971 16.516 1 93.94 814 MET A C 1
ATOM 6460 O O . MET A 1 814 ? 1.271 -2.572 17.016 1 93.94 814 MET A O 1
ATOM 6464 N N . HIS A 1 815 ? 0.375 -1.519 15.273 1 94.12 815 HIS A N 1
ATOM 6465 C CA . HIS A 1 815 ? 1.577 -1.663 14.461 1 94.12 815 HIS A CA 1
ATOM 6466 C C . HIS A 1 815 ? 2.75 -0.903 15.07 1 94.12 815 HIS A C 1
ATOM 6468 O O . HIS A 1 815 ? 3.889 -1.375 15.031 1 94.12 815 HIS A O 1
ATOM 6474 N N . PHE A 1 816 ? 2.467 0.297 15.609 1 94.31 816 PHE A N 1
ATOM 6475 C CA . PHE A 1 816 ? 3.506 1.067 16.281 1 94.31 816 PHE A CA 1
ATOM 6476 C C . PHE A 1 816 ? 4.059 0.303 17.484 1 94.31 816 PHE A C 1
ATOM 6478 O O . PHE A 1 816 ? 5.273 0.248 17.688 1 94.31 816 PHE A O 1
ATOM 6485 N N . GLY A 1 817 ? 3.117 -0.245 18.328 1 93.75 817 GLY A N 1
ATOM 6486 C CA . GLY A 1 817 ? 3.555 -1.058 19.453 1 93.75 817 GLY A CA 1
ATOM 6487 C C . GLY A 1 817 ? 4.398 -2.248 19.031 1 93.75 817 GLY A C 1
ATOM 6488 O O . GLY A 1 817 ? 5.414 -2.549 19.672 1 93.75 817 GLY A O 1
ATOM 6489 N N . THR A 1 818 ? 4.004 -2.902 18 1 94.81 818 THR A N 1
ATOM 6490 C CA . THR A 1 818 ? 4.73 -4.062 17.484 1 94.81 818 THR A CA 1
ATOM 6491 C C . THR A 1 818 ? 6.105 -3.65 16.969 1 94.81 818 THR A C 1
ATOM 6493 O O . THR A 1 818 ? 7.102 -4.324 17.234 1 94.81 818 THR A O 1
ATOM 6496 N N . PHE A 1 819 ? 6.18 -2.541 16.203 1 94.12 819 PHE A N 1
ATOM 6497 C CA . PHE A 1 819 ? 7.445 -1.996 15.727 1 94.12 819 PHE A CA 1
ATOM 6498 C C . PHE A 1 819 ? 8.391 -1.712 16.891 1 94.12 819 PHE A C 1
ATOM 6500 O O . PHE A 1 819 ? 9.555 -2.1 16.859 1 94.12 819 PHE A O 1
ATOM 6507 N N . SER A 1 820 ? 7.789 -1.031 17.891 1 92.06 820 SER A N 1
ATOM 6508 C CA . SER A 1 820 ? 8.586 -0.665 19.062 1 92.06 820 SER A CA 1
ATOM 6509 C C . SER A 1 820 ? 9.141 -1.899 19.766 1 92.06 820 SER A C 1
ATOM 6511 O O . SER A 1 820 ? 10.297 -1.91 20.188 1 92.06 820 SER A O 1
ATOM 6513 N N . ARG A 1 821 ? 8.359 -2.928 19.875 1 93.12 821 ARG A N 1
ATOM 6514 C CA . ARG A 1 821 ? 8.789 -4.16 20.516 1 93.12 821 ARG A CA 1
ATOM 6515 C C . ARG A 1 821 ? 9.891 -4.848 19.719 1 93.12 821 ARG A C 1
ATOM 6517 O O . ARG A 1 821 ? 10.906 -5.262 20.266 1 93.12 821 ARG A O 1
ATOM 6524 N N . LEU A 1 822 ? 9.68 -5.027 18.422 1 93.56 822 LEU A N 1
ATOM 6525 C CA . LEU A 1 822 ? 10.656 -5.688 17.562 1 93.56 822 LEU A CA 1
ATOM 6526 C C . LEU A 1 822 ? 11.984 -4.938 17.578 1 93.56 822 LEU A C 1
ATOM 6528 O O . LEU A 1 822 ? 13.055 -5.555 17.594 1 93.56 822 LEU A O 1
ATOM 6532 N N . ALA A 1 823 ? 11.906 -3.562 17.547 1 89.75 823 ALA A N 1
ATOM 6533 C CA . ALA A 1 823 ? 13.117 -2.748 17.609 1 89.75 823 ALA A CA 1
ATOM 6534 C C . ALA A 1 823 ? 13.852 -2.951 18.922 1 89.75 823 ALA A C 1
ATOM 6536 O O . ALA A 1 823 ? 15.078 -3.051 18.953 1 89.75 823 ALA A O 1
ATOM 6537 N N . ASN A 1 824 ? 13.062 -2.939 20 1 89.31 824 ASN A N 1
ATOM 6538 C CA . ASN A 1 824 ? 13.656 -3.195 21.312 1 89.31 824 ASN A CA 1
ATOM 6539 C C . ASN A 1 824 ? 14.336 -4.559 21.359 1 89.31 824 ASN A C 1
ATOM 6541 O O . ASN A 1 824 ? 15.438 -4.684 21.891 1 89.31 824 ASN A O 1
ATOM 6545 N N . ASP A 1 825 ? 13.664 -5.609 20.906 1 92.25 825 ASP A N 1
ATOM 6546 C CA . ASP A 1 825 ? 14.234 -6.953 20.875 1 92.25 825 ASP A CA 1
ATOM 6547 C C . ASP A 1 825 ? 15.508 -6.996 20.047 1 92.25 825 ASP A C 1
ATOM 6549 O O . ASP A 1 825 ? 16.469 -7.68 20.406 1 92.25 825 ASP A O 1
ATOM 6553 N N . LEU A 1 826 ? 15.484 -6.34 18.891 1 89.75 826 LEU A N 1
ATOM 6554 C CA . LEU A 1 826 ? 16.625 -6.309 17.984 1 89.75 826 LEU A CA 1
ATOM 6555 C C . LEU A 1 826 ? 17.859 -5.742 18.672 1 89.75 826 LEU A C 1
ATOM 6557 O O . LEU A 1 826 ? 18.953 -6.27 18.516 1 89.75 826 LEU A O 1
ATOM 6561 N N . HIS A 1 827 ? 17.719 -4.699 19.516 1 86.75 827 HIS A N 1
ATOM 6562 C CA . HIS A 1 827 ? 18.859 -3.986 20.078 1 86.75 827 HIS A CA 1
ATOM 6563 C C . HIS A 1 827 ? 19.203 -4.527 21.453 1 86.75 827 HIS A C 1
ATOM 6565 O O . HIS A 1 827 ? 20.219 -4.133 22.047 1 86.75 827 HIS A O 1
ATOM 6571 N N . SER A 1 828 ? 18.406 -5.512 21.953 1 87.5 828 SER A N 1
ATOM 6572 C CA . SER A 1 828 ? 18.672 -6.035 23.281 1 87.5 828 SER A CA 1
ATOM 6573 C C . SER A 1 828 ? 18.984 -7.531 23.234 1 87.5 828 SER A C 1
ATOM 6575 O O . SER A 1 828 ? 18.875 -8.219 24.25 1 87.5 828 SER A O 1
ATOM 6577 N N . ILE A 1 829 ? 19.266 -8.086 22.125 1 87.56 829 ILE A N 1
ATOM 6578 C CA . ILE A 1 829 ? 19.438 -9.516 21.938 1 87.56 829 ILE A CA 1
ATOM 6579 C C . ILE A 1 829 ? 20.438 -10.055 22.969 1 87.56 829 ILE A C 1
ATOM 6581 O O . ILE A 1 829 ? 20.125 -10.977 23.719 1 87.56 829 ILE A O 1
ATOM 6585 N N . SER A 1 830 ? 21.672 -9.438 23.031 1 84.25 830 SER A N 1
ATOM 6586 C CA . SER A 1 830 ? 22.719 -9.914 23.938 1 84.25 830 SER A CA 1
ATOM 6587 C C . SER A 1 830 ? 22.266 -9.797 25.391 1 84.25 830 SER A C 1
ATOM 6589 O O . SER A 1 830 ? 22.469 -10.719 26.188 1 84.25 830 SER A O 1
ATOM 6591 N N . ARG A 1 831 ? 21.688 -8.703 25.688 1 84.69 831 ARG A N 1
ATOM 6592 C CA . ARG A 1 831 ? 21.203 -8.477 27.047 1 84.69 831 ARG A CA 1
ATOM 6593 C C . ARG A 1 831 ? 20.125 -9.469 27.422 1 84.69 831 ARG A C 1
ATOM 6595 O O . ARG A 1 831 ? 20.109 -10.016 28.531 1 84.69 831 ARG A O 1
ATOM 6602 N N . ASP A 1 832 ? 19.234 -9.695 26.547 1 87.31 832 ASP A N 1
ATOM 6603 C CA . ASP A 1 832 ? 18.094 -10.562 26.812 1 87.31 832 ASP A CA 1
ATOM 6604 C C . ASP A 1 832 ? 18.531 -12.008 27 1 87.31 832 ASP A C 1
ATOM 6606 O O . ASP A 1 832 ? 17.953 -12.742 27.812 1 87.31 832 ASP A O 1
ATOM 6610 N N . PHE A 1 833 ? 19.469 -12.391 26.281 1 83.62 833 PHE A N 1
ATOM 6611 C CA . PHE A 1 833 ? 20.016 -13.727 26.484 1 83.62 833 PHE A CA 1
ATOM 6612 C C . PHE A 1 833 ? 20.672 -13.852 27.859 1 83.62 833 PHE A C 1
ATOM 6614 O O . PHE A 1 833 ? 20.469 -14.852 28.547 1 83.62 833 PHE A O 1
ATOM 6621 N N . ASN A 1 834 ? 21.375 -12.797 28.203 1 82.38 834 ASN A N 1
ATOM 6622 C CA . ASN A 1 834 ? 22.078 -12.812 29.484 1 82.38 834 ASN A CA 1
ATOM 6623 C C . ASN A 1 834 ? 21.109 -12.773 30.656 1 82.38 834 ASN A C 1
ATOM 6625 O O . ASN A 1 834 ? 21.344 -13.406 31.688 1 82.38 834 ASN A O 1
ATOM 6629 N N . GLU A 1 835 ? 20.078 -12.062 30.469 1 82.5 835 GLU A N 1
ATOM 6630 C CA . GLU A 1 835 ? 19.125 -11.867 31.547 1 82.5 835 GLU A CA 1
ATOM 6631 C C . GLU A 1 835 ? 17.984 -12.867 31.453 1 82.5 835 GLU A C 1
ATOM 6633 O O . GLU A 1 835 ? 17.094 -12.891 32.312 1 82.5 835 GLU A O 1
ATOM 6638 N N . VAL A 1 836 ? 17.938 -13.633 30.406 1 83.12 836 VAL A N 1
ATOM 6639 C CA . VAL A 1 836 ? 16.891 -14.617 30.141 1 83.12 836 VAL A CA 1
ATOM 6640 C C . VAL A 1 836 ? 15.547 -13.914 30.031 1 83.12 836 VAL A C 1
ATOM 6642 O O . VAL A 1 836 ? 14.594 -14.273 30.734 1 83.12 836 VAL A O 1
ATOM 6645 N N . ASN A 1 837 ? 15.562 -12.883 29.328 1 87.56 837 ASN A N 1
ATOM 6646 C CA . ASN A 1 837 ? 14.359 -12.156 28.938 1 87.56 837 ASN A CA 1
ATOM 6647 C C . ASN A 1 837 ? 13.867 -12.594 27.562 1 87.56 837 ASN A C 1
ATOM 6649 O O . ASN A 1 837 ? 14.625 -12.578 26.594 1 87.56 837 ASN A O 1
ATOM 6653 N N . LEU A 1 838 ? 12.68 -13.023 27.484 1 88.19 838 LEU A N 1
ATOM 6654 C CA . LEU A 1 838 ? 12.148 -13.531 26.234 1 88.19 838 LEU A CA 1
ATOM 6655 C C . LEU A 1 838 ? 12.312 -12.5 25.109 1 88.19 838 LEU A C 1
ATOM 6657 O O . LEU A 1 838 ? 11.906 -11.344 25.266 1 88.19 838 LEU A O 1
ATOM 6661 N N . ASN A 1 839 ? 12.977 -12.906 24.094 1 90.62 839 ASN A N 1
ATOM 6662 C CA . ASN A 1 839 ? 13.25 -12.094 22.906 1 90.62 839 ASN A CA 1
ATOM 6663 C C . ASN A 1 839 ? 12.688 -12.734 21.641 1 90.62 839 ASN A C 1
ATOM 6665 O O . ASN A 1 839 ? 12.562 -13.961 21.578 1 90.62 839 ASN A O 1
ATOM 6669 N N . SER A 1 840 ? 12.375 -11.969 20.656 1 91 840 SER A N 1
ATOM 6670 C CA . SER A 1 840 ? 11.797 -12.438 19.391 1 91 840 SER A CA 1
ATOM 6671 C C . SER A 1 840 ? 12.617 -13.57 18.797 1 91 840 SER A C 1
ATOM 6673 O O . SER A 1 840 ? 12.055 -14.523 18.25 1 91 840 SER A O 1
ATOM 6675 N N . ILE A 1 841 ? 13.914 -13.531 18.875 1 89 841 ILE A N 1
ATOM 6676 C CA . ILE A 1 841 ? 14.781 -14.477 18.172 1 89 841 ILE A CA 1
ATOM 6677 C C . ILE A 1 841 ? 14.773 -15.82 18.891 1 89 841 ILE A C 1
ATOM 6679 O O . ILE A 1 841 ? 15.312 -16.812 18.391 1 89 841 ILE A O 1
ATOM 6683 N N . MET A 1 842 ? 14.141 -15.867 20.031 1 85.5 842 MET A N 1
ATOM 6684 C CA . MET A 1 842 ? 14.117 -17.094 20.828 1 85.5 842 MET A CA 1
ATOM 6685 C C . MET A 1 842 ? 12.93 -17.969 20.438 1 85.5 842 MET A C 1
ATOM 6687 O O . MET A 1 842 ? 12.82 -19.109 20.906 1 85.5 842 MET A O 1
ATOM 6691 N N . PHE A 1 843 ? 12.016 -17.516 19.594 1 85.75 843 PHE A N 1
ATOM 6692 C CA . PHE A 1 843 ? 10.867 -18.297 19.125 1 85.75 843 PHE A CA 1
ATOM 6693 C C . PHE A 1 843 ? 11.297 -19.344 18.109 1 85.75 843 PHE A C 1
ATOM 6695 O O . PHE A 1 843 ? 12.312 -19.172 17.438 1 85.75 843 PHE A O 1
ATOM 6702 N N . SER A 1 844 ? 10.523 -20.359 17.984 1 80.94 844 SER A N 1
ATOM 6703 C CA . SER A 1 844 ? 10.867 -21.516 17.156 1 80.94 844 SER A CA 1
ATOM 6704 C C . SER A 1 844 ? 10.953 -21.109 15.68 1 80.94 844 SER A C 1
ATOM 6706 O O . SER A 1 844 ? 11.688 -21.734 14.906 1 80.94 844 SER A O 1
ATOM 6708 N N . GLU A 1 845 ? 10.266 -20.109 15.281 1 86.06 845 GLU A N 1
ATOM 6709 C CA . GLU A 1 845 ? 10.305 -19.641 13.906 1 86.06 845 GLU A CA 1
ATOM 6710 C C . GLU A 1 845 ? 11.703 -19.156 13.523 1 86.06 845 GLU A C 1
ATOM 6712 O O . GLU A 1 845 ? 12.07 -19.172 12.352 1 86.06 845 GLU A O 1
ATOM 6717 N N . PHE A 1 846 ? 12.469 -18.734 14.594 1 85.44 846 PHE A N 1
ATOM 6718 C CA . PHE A 1 846 ? 13.828 -18.25 14.359 1 85.44 846 PHE A CA 1
ATOM 6719 C C . PHE A 1 846 ? 14.844 -19.359 14.602 1 85.44 846 PHE A C 1
ATOM 6721 O O . PHE A 1 846 ? 15.938 -19.344 14.039 1 85.44 846 PHE A O 1
ATOM 6728 N N . THR A 1 847 ? 14.625 -20.266 15.508 1 73.44 847 THR A N 1
ATOM 6729 C CA . THR A 1 847 ? 15.633 -21.203 15.992 1 73.44 847 THR A CA 1
ATOM 6730 C C . THR A 1 847 ? 15.359 -22.609 15.477 1 73.44 847 THR A C 1
ATOM 6732 O O . THR A 1 847 ? 16.219 -23.484 15.555 1 73.44 847 THR A O 1
ATOM 6735 N N . GLY A 1 848 ? 14.32 -22.953 15.047 1 60.38 848 GLY A N 1
ATOM 6736 C CA . GLY A 1 848 ? 14.023 -24.328 14.711 1 60.38 848 GLY A CA 1
ATOM 6737 C C . GLY A 1 848 ? 14.828 -24.859 13.539 1 60.38 848 GLY A C 1
ATOM 6738 O O . GLY A 1 848 ? 15.461 -24.078 12.812 1 60.38 848 GLY A O 1
ATOM 6739 N N . PRO A 1 849 ? 15.367 -26.188 13.547 1 51.03 849 PRO A N 1
ATOM 6740 C CA . PRO A 1 849 ? 16.188 -26.812 12.508 1 51.03 849 PRO A CA 1
ATOM 6741 C C . PRO A 1 849 ? 15.82 -26.328 11.102 1 51.03 849 PRO A C 1
ATOM 6743 O O . PRO A 1 849 ? 16.672 -26.344 10.203 1 51.03 849 PRO A O 1
ATOM 6746 N N . LYS A 1 850 ? 14.641 -25.609 10.961 1 56.38 850 LYS A N 1
ATOM 6747 C CA . LYS A 1 850 ? 14.141 -25.297 9.625 1 56.38 850 LYS A CA 1
ATOM 6748 C C . LYS A 1 850 ? 13.719 -23.844 9.523 1 56.38 850 LYS A C 1
ATOM 6750 O O . LYS A 1 850 ? 12.828 -23.5 8.734 1 56.38 850 LYS A O 1
ATOM 6755 N N . SER A 1 851 ? 14.492 -23.062 10.445 1 52.47 851 SER A N 1
ATOM 6756 C CA . SER A 1 851 ? 14.102 -21.672 10.523 1 52.47 851 SER A CA 1
ATOM 6757 C C . SER A 1 851 ? 14.781 -20.828 9.445 1 52.47 851 SER A C 1
ATOM 6759 O O . SER A 1 851 ? 14.375 -19.703 9.172 1 52.47 851 SER A O 1
ATOM 6761 N N . GLY A 1 852 ? 15.586 -21.484 8.578 1 53.16 852 GLY A N 1
ATOM 6762 C CA . GLY A 1 852 ? 16.328 -20.766 7.555 1 53.16 852 GLY A CA 1
ATOM 6763 C C . GLY A 1 852 ? 17.375 -19.828 8.125 1 53.16 852 GLY A C 1
ATOM 6764 O O . GLY A 1 852 ? 18.016 -19.062 7.387 1 53.16 852 GLY A O 1
ATOM 6765 N N . THR A 1 853 ? 17.453 -19.656 9.539 1 63.41 853 THR A N 1
ATOM 6766 C CA . THR A 1 853 ? 18.391 -18.75 10.172 1 63.41 853 THR A CA 1
ATOM 6767 C C . THR A 1 853 ? 19.375 -19.516 11.062 1 63.41 853 THR A C 1
ATOM 6769 O O . THR A 1 853 ? 19.234 -19.531 12.281 1 63.41 853 THR A O 1
ATOM 6772 N N . ASP A 1 854 ? 20.266 -20.109 10.531 1 68.5 854 ASP A N 1
ATOM 6773 C CA . ASP A 1 854 ? 21.172 -21 11.242 1 68.5 854 ASP A CA 1
ATOM 6774 C C . ASP A 1 854 ? 22.188 -20.219 12.07 1 68.5 854 ASP A C 1
ATOM 6776 O O . ASP A 1 854 ? 22.688 -20.703 13.078 1 68.5 854 ASP A O 1
ATOM 6780 N N . THR A 1 855 ? 22.328 -18.922 11.711 1 77.69 855 THR A N 1
ATOM 6781 C CA . THR A 1 855 ? 23.312 -18.094 12.414 1 77.69 855 THR A CA 1
ATOM 6782 C C . THR A 1 855 ? 22.625 -16.953 13.156 1 77.69 855 THR A C 1
ATOM 6784 O O . THR A 1 855 ? 21.5 -16.578 12.828 1 77.69 855 THR A O 1
ATOM 6787 N N . GLU A 1 856 ? 23.281 -16.547 14.25 1 79.62 856 GLU A N 1
ATOM 6788 C CA . GLU A 1 856 ? 22.781 -15.391 14.984 1 79.62 856 GLU A CA 1
ATOM 6789 C C . GLU A 1 856 ? 22.656 -14.172 14.07 1 79.62 856 GLU A C 1
ATOM 6791 O O . GLU A 1 856 ? 21.703 -13.391 14.203 1 79.62 856 GLU A O 1
ATOM 6796 N N . LYS A 1 857 ? 23.578 -14.094 13.203 1 83.12 857 LYS A N 1
ATOM 6797 C CA . LYS A 1 857 ? 23.562 -12.984 12.25 1 83.12 857 LYS A CA 1
ATOM 6798 C C . LYS A 1 857 ? 22.344 -13.062 11.344 1 83.12 857 LYS A C 1
ATOM 6800 O O . LYS A 1 857 ? 21.734 -12.031 11.016 1 83.12 857 LYS A O 1
ATOM 6805 N N . ALA A 1 858 ? 22 -14.234 11 1 84.69 858 ALA A N 1
ATOM 6806 C CA . ALA A 1 858 ? 20.828 -14.438 10.156 1 84.69 858 ALA A CA 1
ATOM 6807 C C . ALA A 1 858 ? 19.547 -14.133 10.914 1 84.69 858 ALA A C 1
ATOM 6809 O O . ALA A 1 858 ? 18.594 -13.586 10.344 1 84.69 858 ALA A O 1
ATOM 6810 N N . ARG A 1 859 ? 19.547 -14.477 12.172 1 89.25 859 ARG A N 1
ATOM 6811 C CA . ARG A 1 859 ? 18.391 -14.188 13.008 1 89.25 859 ARG A CA 1
ATOM 6812 C C . ARG A 1 859 ? 18.219 -12.68 13.211 1 89.25 859 ARG A C 1
ATOM 6814 O O . ARG A 1 859 ? 17.094 -12.164 13.164 1 89.25 859 ARG A O 1
ATOM 6821 N N . GLU A 1 860 ? 19.312 -12.047 13.414 1 89.12 860 GLU A N 1
ATOM 6822 C CA . GLU A 1 860 ? 19.312 -10.594 13.555 1 89.12 860 GLU A CA 1
ATOM 6823 C C . GLU A 1 860 ? 18.812 -9.922 12.281 1 89.12 860 GLU A C 1
ATOM 6825 O O . GLU A 1 860 ? 18.047 -8.953 12.344 1 89.12 860 GLU A O 1
ATOM 6830 N N . ALA A 1 861 ? 19.281 -10.414 11.18 1 89.62 861 ALA A N 1
ATOM 6831 C CA . ALA A 1 861 ? 18.859 -9.859 9.891 1 89.62 861 ALA A CA 1
ATOM 6832 C C . ALA A 1 861 ? 17.359 -10.039 9.672 1 89.62 861 ALA A C 1
ATOM 6834 O O . ALA A 1 861 ? 16.703 -9.148 9.141 1 89.62 861 ALA A O 1
ATOM 6835 N N . ALA A 1 862 ? 16.859 -11.172 10.07 1 91.56 862 ALA A N 1
ATOM 6836 C CA . ALA A 1 862 ? 15.43 -11.43 9.938 1 91.56 862 ALA A CA 1
ATOM 6837 C C . ALA A 1 862 ? 14.617 -10.5 10.836 1 91.56 862 ALA A C 1
ATOM 6839 O O . ALA A 1 862 ? 13.586 -9.977 10.414 1 91.56 862 ALA A O 1
ATOM 6840 N N . LEU A 1 863 ? 15.094 -10.344 12.039 1 92.88 863 LEU A N 1
ATOM 6841 C CA . LEU A 1 863 ? 14.414 -9.461 12.977 1 92.88 863 LEU A CA 1
ATOM 6842 C C . LEU A 1 863 ? 14.43 -8.016 12.477 1 92.88 863 LEU A C 1
ATOM 6844 O O . LEU A 1 863 ? 13.461 -7.277 12.664 1 92.88 863 LEU A O 1
ATOM 6848 N N . LEU A 1 864 ? 15.547 -7.598 11.867 1 91.56 864 LEU A N 1
ATOM 6849 C CA . LEU A 1 864 ? 15.641 -6.27 11.273 1 91.56 864 LEU A CA 1
ATOM 6850 C C . LEU A 1 864 ? 14.602 -6.09 10.172 1 91.56 864 LEU A C 1
ATOM 6852 O O . LEU A 1 864 ? 13.969 -5.035 10.07 1 91.56 864 LEU A O 1
ATOM 6856 N N . GLU A 1 865 ? 14.422 -7.113 9.375 1 92.06 865 GLU A N 1
ATOM 6857 C CA . GLU A 1 865 ? 13.43 -7.051 8.305 1 92.06 865 GLU A CA 1
ATOM 6858 C C . GLU A 1 865 ? 12.016 -6.918 8.867 1 92.06 865 GLU A C 1
ATOM 6860 O O . GLU A 1 865 ? 11.18 -6.203 8.305 1 92.06 865 GLU A O 1
ATOM 6865 N N . LEU A 1 866 ? 11.742 -7.629 9.93 1 94.88 866 LEU A N 1
ATOM 6866 C CA . LEU A 1 866 ? 10.43 -7.539 10.57 1 94.88 866 LEU A CA 1
ATOM 6867 C C . LEU A 1 866 ? 10.211 -6.152 11.156 1 94.88 866 LEU A C 1
ATOM 6869 O O . LEU A 1 866 ? 9.094 -5.621 11.109 1 94.88 866 LEU A O 1
ATOM 6873 N N . THR A 1 867 ? 11.242 -5.566 11.711 1 92.94 867 THR A N 1
ATOM 6874 C CA . THR A 1 867 ? 11.164 -4.215 12.258 1 92.94 867 THR A CA 1
ATOM 6875 C C . THR A 1 867 ? 10.828 -3.209 11.156 1 92.94 867 THR A C 1
ATOM 6877 O O . THR A 1 867 ? 9.969 -2.342 11.344 1 92.94 867 THR A O 1
ATOM 6880 N N . LYS A 1 868 ? 11.5 -3.391 10.008 1 91.75 868 LYS A N 1
ATOM 6881 C CA . LYS A 1 868 ? 11.242 -2.506 8.883 1 91.75 868 LYS A CA 1
ATOM 6882 C C . LYS A 1 868 ? 9.812 -2.668 8.367 1 91.75 868 LYS A C 1
ATOM 6884 O O . LYS A 1 868 ? 9.164 -1.687 7.992 1 91.75 868 LYS A O 1
ATOM 6889 N N . PHE A 1 869 ? 9.352 -3.852 8.367 1 94.38 869 PHE A N 1
ATOM 6890 C CA . PHE A 1 869 ? 8 -4.137 7.898 1 94.38 869 PHE A CA 1
ATOM 6891 C C . PHE A 1 869 ? 6.965 -3.434 8.766 1 94.38 869 PHE A C 1
ATOM 6893 O O . PHE A 1 869 ? 6.074 -2.756 8.25 1 94.38 869 PHE A O 1
ATOM 6900 N N . GLU A 1 870 ? 7.059 -3.631 10.117 1 94.94 870 GLU A N 1
ATOM 6901 C CA . GLU A 1 870 ? 6.074 -3.047 11.023 1 94.94 870 GLU A CA 1
ATOM 6902 C C . GLU A 1 870 ? 6.188 -1.525 11.055 1 94.94 870 GLU A C 1
ATOM 6904 O O . GLU A 1 870 ? 5.188 -0.826 11.234 1 94.94 870 GLU A O 1
ATOM 6909 N N . ARG A 1 871 ? 7.41 -0.962 10.891 1 91.75 871 ARG A N 1
ATOM 6910 C CA . ARG A 1 871 ? 7.578 0.483 10.781 1 91.75 871 ARG A CA 1
ATOM 6911 C C . ARG A 1 871 ? 6.844 1.027 9.562 1 91.75 871 ARG A C 1
ATOM 6913 O O . ARG A 1 871 ? 6.137 2.035 9.648 1 91.75 871 ARG A O 1
ATOM 6920 N N . LYS A 1 872 ? 7.008 0.34 8.453 1 92.62 872 LYS A N 1
ATOM 6921 C CA . LYS A 1 872 ? 6.32 0.747 7.227 1 92.62 872 LYS A CA 1
ATOM 6922 C C . LYS A 1 872 ? 4.809 0.654 7.391 1 92.62 872 LYS A C 1
ATOM 6924 O O . LYS A 1 872 ? 4.074 1.53 6.93 1 92.62 872 LYS A O 1
ATOM 6929 N N . ALA A 1 873 ? 4.395 -0.457 8.023 1 93.38 873 ALA A N 1
ATOM 6930 C CA . ALA A 1 873 ? 2.963 -0.624 8.266 1 93.38 873 ALA A CA 1
ATOM 6931 C C . ALA A 1 873 ? 2.414 0.514 9.117 1 93.38 873 ALA A C 1
ATOM 6933 O O . ALA A 1 873 ? 1.3 0.992 8.883 1 93.38 873 ALA A O 1
ATOM 6934 N N . THR A 1 874 ? 3.141 0.969 10.133 1 93.5 874 THR A N 1
ATOM 6935 C CA . THR A 1 874 ? 2.748 2.082 10.992 1 93.5 874 THR A CA 1
ATOM 6936 C C . THR A 1 874 ? 2.646 3.375 10.188 1 93.5 874 THR A C 1
ATOM 6938 O O . THR A 1 874 ? 1.648 4.094 10.273 1 93.5 874 THR A O 1
ATOM 6941 N N . ASP A 1 875 ? 3.666 3.658 9.359 1 91.69 875 ASP A N 1
ATOM 6942 C CA . ASP A 1 875 ? 3.707 4.875 8.555 1 91.69 875 ASP A CA 1
ATOM 6943 C C . ASP A 1 875 ? 2.576 4.891 7.531 1 91.69 875 ASP A C 1
ATOM 6945 O O . ASP A 1 875 ? 1.915 5.914 7.344 1 91.69 875 ASP A O 1
ATOM 6949 N N . ASP A 1 876 ? 2.383 3.732 6.883 1 92.44 876 ASP A N 1
ATOM 6950 C CA . ASP A 1 876 ? 1.297 3.627 5.914 1 92.44 876 ASP A CA 1
ATOM 6951 C C . ASP A 1 876 ? -0.062 3.801 6.586 1 92.44 876 ASP A C 1
ATOM 6953 O O . ASP A 1 876 ? -0.984 4.371 6 1 92.44 876 ASP A O 1
ATOM 6957 N N . GLY A 1 877 ? -0.183 3.242 7.797 1 94.19 877 GLY A N 1
ATOM 6958 C CA . GLY A 1 877 ? -1.414 3.398 8.555 1 94.19 877 GLY A CA 1
ATOM 6959 C C . GLY A 1 877 ? -1.745 4.848 8.867 1 94.19 877 GLY A C 1
ATOM 6960 O O . GLY A 1 877 ? -2.883 5.281 8.68 1 94.19 877 GLY A O 1
ATOM 6961 N N . PHE A 1 878 ? -0.783 5.641 9.289 1 93.56 878 PHE A N 1
ATOM 6962 C CA . PHE A 1 878 ? -1 7.047 9.602 1 93.56 878 PHE A CA 1
ATOM 6963 C C . PHE A 1 878 ? -1.362 7.828 8.344 1 93.56 878 PHE A C 1
ATOM 6965 O O . PHE A 1 878 ? -2.217 8.719 8.383 1 93.56 878 PHE A O 1
ATOM 6972 N N . GLU A 1 879 ? -0.71 7.5 7.238 1 93.06 879 GLU A N 1
ATOM 6973 C CA . GLU A 1 879 ? -1.034 8.172 5.988 1 93.06 879 GLU A CA 1
ATOM 6974 C C . GLU A 1 879 ? -2.467 7.879 5.555 1 93.06 879 GLU A C 1
ATOM 6976 O O . GLU A 1 879 ? -3.166 8.758 5.055 1 93.06 879 GLU A O 1
ATOM 6981 N N . TYR A 1 880 ? -2.844 6.613 5.684 1 93.81 880 TYR A N 1
ATOM 6982 C CA . TYR A 1 880 ? -4.211 6.238 5.348 1 93.81 880 TYR A CA 1
ATOM 6983 C C . TYR A 1 880 ? -5.207 6.922 6.281 1 93.81 880 TYR A C 1
ATOM 6985 O O . TYR A 1 880 ? -6.293 7.324 5.852 1 93.81 880 TYR A O 1
ATOM 6993 N N . LEU A 1 881 ? -4.922 7.066 7.555 1 94.5 881 LEU A N 1
ATOM 6994 C CA . LEU A 1 881 ? -5.766 7.746 8.531 1 94.5 881 LEU A CA 1
ATOM 6995 C C . LEU A 1 881 ? -5.953 9.211 8.156 1 94.5 881 LEU A C 1
ATOM 6997 O O . LEU A 1 881 ? -7.047 9.766 8.305 1 94.5 881 LEU A O 1
ATOM 7001 N N . VAL A 1 882 ? -4.852 9.906 7.695 1 93.25 882 VAL A N 1
ATOM 7002 C CA . VAL A 1 882 ? -4.949 11.289 7.23 1 93.25 882 VAL A CA 1
ATOM 7003 C C . VAL A 1 882 ? -5.957 11.375 6.086 1 93.25 882 VAL A C 1
ATOM 7005 O O . VAL A 1 882 ? -6.812 12.266 6.074 1 93.25 882 VAL A O 1
ATOM 7008 N N . GLN A 1 883 ? -5.91 10.43 5.164 1 92 883 GLN A N 1
ATOM 7009 C CA . GLN A 1 883 ? -6.801 10.414 4.008 1 92 883 GLN A CA 1
ATOM 7010 C C . GLN A 1 883 ? -8.258 10.242 4.434 1 92 883 GLN A C 1
ATOM 7012 O O . GLN A 1 883 ? -9.148 10.906 3.898 1 92 883 GLN A O 1
ATOM 7017 N N . GLN A 1 884 ? -8.469 9.375 5.414 1 91.19 884 GLN A N 1
ATOM 7018 C CA . GLN A 1 884 ? -9.828 9.07 5.84 1 91.19 884 GLN A CA 1
ATOM 7019 C C . GLN A 1 884 ? -10.391 10.172 6.738 1 91.19 884 GLN A C 1
ATOM 7021 O O . GLN A 1 884 ? -11.609 10.344 6.824 1 91.19 884 GLN A O 1
ATOM 7026 N N . LEU A 1 885 ? -9.508 10.953 7.414 1 89.81 885 LEU A N 1
ATOM 7027 C CA . LEU A 1 885 ? -9.922 12.039 8.297 1 89.81 885 LEU A CA 1
ATOM 7028 C C . LEU A 1 885 ? -10.18 13.32 7.508 1 89.81 885 LEU A C 1
ATOM 7030 O O . LEU A 1 885 ? -10.945 14.18 7.945 1 89.81 885 LEU A O 1
ATOM 7034 N N . THR A 1 886 ? -9.578 13.484 6.371 1 86.25 886 THR A N 1
ATOM 7035 C CA . THR A 1 886 ? -9.578 14.695 5.551 1 86.25 886 THR A CA 1
ATOM 7036 C C . THR A 1 886 ? -11.008 15.133 5.238 1 86.25 886 THR A C 1
ATOM 7038 O O . THR A 1 886 ? -11.336 16.312 5.352 1 86.25 886 THR A O 1
ATOM 7041 N N . PRO A 1 887 ? -11.906 14.164 4.895 1 78.56 887 PRO A N 1
ATOM 7042 C CA . PRO A 1 887 ? -13.273 14.602 4.59 1 78.56 887 PRO A CA 1
ATOM 7043 C C . PRO A 1 887 ? -14.008 15.156 5.809 1 78.56 887 PRO A C 1
ATOM 7045 O O . PRO A 1 887 ? -14.969 15.906 5.668 1 78.56 887 PRO A O 1
ATOM 7048 N N . HIS A 1 888 ? -13.531 14.875 6.984 1 77.44 888 HIS A N 1
ATOM 7049 C CA . HIS A 1 888 ? -14.219 15.266 8.211 1 77.44 888 HIS A CA 1
ATOM 7050 C C . HIS A 1 888 ? -13.727 16.609 8.711 1 77.44 888 HIS A C 1
ATOM 7052 O O . HIS A 1 888 ? -14.508 17.406 9.25 1 77.44 888 HIS A O 1
ATOM 7058 N N . VAL A 1 889 ? -12.406 16.906 8.539 1 80.25 889 VAL A N 1
ATOM 7059 C CA . VAL A 1 889 ? -11.875 18.078 9.211 1 80.25 889 VAL A CA 1
ATOM 7060 C C . VAL A 1 889 ? -11.102 18.953 8.219 1 80.25 889 VAL A C 1
ATOM 7062 O O . VAL A 1 889 ? -10.68 20.062 8.539 1 80.25 889 VAL A O 1
ATOM 7065 N N . GLY A 1 890 ? -10.867 18.5 7 1 76.62 890 GLY A N 1
ATOM 7066 C CA . GLY A 1 890 ? -10.039 19.188 6.02 1 76.62 890 GLY A CA 1
ATOM 7067 C C . GLY A 1 890 ? -8.633 18.625 5.934 1 76.62 890 GLY A C 1
ATOM 7068 O O . GLY A 1 890 ? -8.133 18.047 6.895 1 76.62 890 GLY A O 1
ATOM 7069 N N . ALA A 1 891 ? -7.969 18.734 4.867 1 80.31 891 ALA A N 1
ATOM 7070 C CA . ALA A 1 891 ? -6.676 18.125 4.582 1 80.31 891 ALA A CA 1
ATOM 7071 C C . ALA A 1 891 ? -5.602 18.625 5.543 1 80.31 891 ALA A C 1
ATOM 7073 O O . ALA A 1 891 ? -4.852 17.828 6.117 1 80.31 891 ALA A O 1
ATOM 7074 N N . LYS A 1 892 ? -5.508 19.953 5.762 1 81.06 892 LYS A N 1
ATOM 7075 C CA . LYS A 1 892 ? -4.461 20.516 6.609 1 81.06 892 LYS A CA 1
ATOM 7076 C C . LYS A 1 892 ? -4.648 20.094 8.062 1 81.06 892 LYS A C 1
ATOM 7078 O O . LYS A 1 892 ? -3.697 19.672 8.719 1 81.06 892 LYS A O 1
ATOM 7083 N N . ARG A 1 893 ? -5.797 20.25 8.562 1 83.5 893 ARG A N 1
ATOM 7084 C CA . ARG A 1 893 ? -6.062 19.891 9.953 1 83.5 893 ARG A CA 1
ATOM 7085 C C . ARG A 1 893 ? -5.84 18.406 10.188 1 83.5 893 ARG A C 1
ATOM 7087 O O . ARG A 1 893 ? -5.355 18 11.242 1 83.5 893 ARG A O 1
ATOM 7094 N N . ALA A 1 894 ? -6.316 17.594 9.211 1 87.81 894 ALA A N 1
ATOM 7095 C CA . ALA A 1 894 ? -6.094 16.156 9.328 1 87.81 894 ALA A CA 1
ATOM 7096 C C . ALA A 1 894 ? -4.609 15.844 9.492 1 87.81 894 ALA A C 1
ATOM 7098 O O . ALA A 1 894 ? -4.223 15.062 10.367 1 87.81 894 ALA A O 1
ATOM 7099 N N . ARG A 1 895 ? -3.777 16.453 8.695 1 86.56 895 ARG A N 1
ATOM 7100 C CA . ARG A 1 895 ? -2.332 16.25 8.766 1 86.56 895 ARG A CA 1
ATOM 7101 C C . ARG A 1 895 ? -1.772 16.781 10.078 1 86.56 895 ARG A C 1
ATOM 7103 O O . ARG A 1 895 ? -0.928 16.141 10.703 1 86.56 895 ARG A O 1
ATOM 7110 N N . ASP A 1 896 ? -2.242 17.906 10.531 1 84.56 896 ASP A N 1
ATOM 7111 C CA . ASP A 1 896 ? -1.78 18.484 11.789 1 84.56 896 ASP A CA 1
ATOM 7112 C C . ASP A 1 896 ? -2.111 17.578 12.969 1 84.56 896 ASP A C 1
ATOM 7114 O O . ASP A 1 896 ? -1.283 17.391 13.867 1 84.56 896 ASP A O 1
ATOM 7118 N N . TYR A 1 897 ? -3.336 17.109 12.93 1 86.75 897 TYR A N 1
ATOM 7119 C CA . TYR A 1 897 ? -3.758 16.234 14.016 1 86.75 897 TYR A CA 1
ATOM 7120 C C . TYR A 1 897 ? -2.838 15.023 14.125 1 86.75 897 TYR A C 1
ATOM 7122 O O . TYR A 1 897 ? -2.363 14.695 15.219 1 86.75 897 TYR A O 1
ATOM 7130 N N . ILE A 1 898 ? -2.588 14.391 13.008 1 89.25 898 ILE A N 1
ATOM 7131 C CA . ILE A 1 898 ? -1.805 13.164 13.023 1 89.25 898 ILE A CA 1
ATOM 7132 C C . ILE A 1 898 ? -0.348 13.484 13.352 1 89.25 898 ILE A C 1
ATOM 7134 O O . ILE A 1 898 ? 0.322 12.703 14.039 1 89.25 898 ILE A O 1
ATOM 7138 N N . ASN A 1 899 ? 0.157 14.609 12.93 1 83.5 899 ASN A N 1
ATOM 7139 C CA . ASN A 1 899 ? 1.517 15.016 13.273 1 83.5 899 ASN A CA 1
ATOM 7140 C C . ASN A 1 899 ? 1.684 15.211 14.773 1 83.5 899 ASN A C 1
ATOM 7142 O O . ASN A 1 899 ? 2.725 14.875 15.336 1 83.5 899 ASN A O 1
ATOM 7146 N N . ILE A 1 900 ? 0.705 15.766 15.375 1 79.69 900 ILE A N 1
ATOM 7147 C CA . ILE A 1 900 ? 0.739 15.969 16.812 1 79.69 900 ILE A CA 1
ATOM 7148 C C . ILE A 1 900 ? 0.796 14.617 17.531 1 79.69 900 ILE A C 1
ATOM 7150 O O . ILE A 1 900 ? 1.588 14.438 18.453 1 79.69 900 ILE A O 1
ATOM 7154 N N . ILE A 1 901 ? 0.063 13.719 17.047 1 82.81 901 ILE A N 1
ATOM 7155 C CA . ILE A 1 901 ? -0.019 12.398 17.672 1 82.81 901 ILE A CA 1
ATOM 7156 C C . ILE A 1 901 ? 1.283 11.633 17.422 1 82.81 901 ILE A C 1
ATOM 7158 O O . ILE A 1 901 ? 1.762 10.922 18.312 1 82.81 901 ILE A O 1
ATOM 7162 N N . ARG A 1 902 ? 1.93 11.891 16.328 1 81.56 902 ARG A N 1
ATOM 7163 C CA . ARG A 1 902 ? 3.094 11.125 15.891 1 81.56 902 ARG A CA 1
ATOM 7164 C C . ARG A 1 902 ? 4.359 11.602 16.594 1 81.56 902 ARG A C 1
ATOM 7166 O O . ARG A 1 902 ? 5.406 10.961 16.5 1 81.56 902 ARG A O 1
ATOM 7173 N N . VAL A 1 903 ? 4.32 12.594 17.406 1 80.38 903 VAL A N 1
ATOM 7174 C CA . VAL A 1 903 ? 5.496 13.125 18.078 1 80.38 903 VAL A CA 1
ATOM 7175 C C . VAL A 1 903 ? 6.117 12.039 18.953 1 80.38 903 VAL A C 1
ATOM 7177 O O . VAL A 1 903 ? 7.344 11.891 19 1 80.38 903 VAL A O 1
ATOM 7180 N N . THR A 1 904 ? 5.266 11.289 19.562 1 79.31 904 THR A N 1
ATOM 7181 C CA . THR A 1 904 ? 5.758 10.25 20.453 1 79.31 904 THR A CA 1
ATOM 7182 C C . THR A 1 904 ? 6.277 9.055 19.672 1 79.31 904 THR A C 1
ATOM 7184 O O . THR A 1 904 ? 7.168 8.336 20.125 1 79.31 904 THR A O 1
ATOM 7187 N N . TYR A 1 905 ? 5.73 8.867 18.516 1 78.31 905 TYR A N 1
ATOM 7188 C CA . TYR A 1 905 ? 6.242 7.859 17.594 1 78.31 905 TYR A CA 1
ATOM 7189 C C . TYR A 1 905 ? 7.664 8.188 17.156 1 78.31 905 TYR A C 1
ATOM 7191 O O . TYR A 1 905 ? 8.523 7.305 17.094 1 78.31 905 TYR A O 1
ATOM 7199 N N . LEU A 1 906 ? 7.996 9.43 16.953 1 72.75 906 LEU A N 1
ATOM 7200 C CA . LEU A 1 906 ? 9.305 9.867 16.484 1 72.75 906 LEU A CA 1
ATOM 7201 C C . LEU A 1 906 ? 10.359 9.695 17.562 1 72.75 906 LEU A C 1
ATOM 7203 O O . LEU A 1 906 ? 11.516 9.383 17.266 1 72.75 906 LEU A O 1
ATOM 7207 N N . HIS A 1 907 ? 9.836 9.859 18.75 1 75.94 907 HIS A N 1
ATOM 7208 C CA . HIS A 1 907 ? 10.727 9.609 19.875 1 75.94 907 HIS A CA 1
ATOM 7209 C C . HIS A 1 907 ? 11.172 8.148 19.906 1 75.94 907 HIS A C 1
ATOM 7211 O O . HIS A 1 907 ? 12.352 7.863 20.125 1 75.94 907 HIS A O 1
ATOM 7217 N N . THR A 1 908 ? 10.258 7.309 19.609 1 76.88 908 THR A N 1
ATOM 7218 C CA . THR A 1 908 ? 10.547 5.879 19.625 1 76.88 908 THR A CA 1
ATOM 7219 C C . THR A 1 908 ? 11.414 5.5 18.422 1 76.88 908 THR A C 1
ATOM 7221 O O . THR A 1 908 ? 12.297 4.645 18.531 1 76.88 908 THR A O 1
ATOM 7224 N N . ALA A 1 909 ? 11.156 6.098 17.281 1 72.94 909 ALA A N 1
ATOM 7225 C CA . ALA A 1 909 ? 11.961 5.852 16.094 1 72.94 909 ALA A CA 1
ATOM 7226 C C . ALA A 1 909 ? 13.422 6.227 16.312 1 72.94 909 ALA A C 1
ATOM 7228 O O . ALA A 1 909 ? 14.328 5.57 15.797 1 72.94 909 ALA A O 1
ATOM 7229 N N . LEU A 1 910 ? 13.617 7.254 17.141 1 73.94 910 LEU A N 1
ATOM 7230 C CA . LEU A 1 910 ? 14.969 7.66 17.484 1 73.94 910 LEU A CA 1
ATOM 7231 C C . LEU A 1 910 ? 15.656 6.594 18.344 1 73.94 910 LEU A C 1
ATOM 7233 O O . LEU A 1 910 ? 16.844 6.34 18.188 1 73.94 910 LEU A O 1
ATOM 7237 N N . TYR A 1 911 ? 14.852 6.008 19.141 1 73.38 911 TYR A N 1
ATOM 7238 C CA . TYR A 1 911 ? 15.406 4.945 19.969 1 73.38 911 TYR A CA 1
ATOM 7239 C C . TYR A 1 911 ? 15.883 3.779 19.125 1 73.38 911 TYR A C 1
ATOM 7241 O O . TYR A 1 911 ? 16.922 3.176 19.406 1 73.38 911 TYR A O 1
ATOM 7249 N N . ASP A 1 912 ? 15.203 3.449 18.125 1 73.88 912 ASP A N 1
ATOM 7250 C CA . ASP A 1 912 ? 15.609 2.412 17.172 1 73.88 912 ASP A CA 1
ATOM 7251 C C . ASP A 1 912 ? 16.922 2.775 16.484 1 73.88 912 ASP A C 1
ATOM 7253 O O . ASP A 1 912 ? 17.781 1.918 16.297 1 73.88 912 ASP A O 1
ATOM 7257 N N . ASP A 1 913 ? 17.062 4.02 16.188 1 71.06 913 ASP A N 1
ATOM 7258 C CA . ASP A 1 913 ? 18.281 4.504 15.547 1 71.06 913 ASP A CA 1
ATOM 7259 C C . ASP A 1 913 ? 19.453 4.504 16.531 1 71.06 913 ASP A C 1
ATOM 7261 O O . ASP A 1 913 ? 20.578 4.223 16.141 1 71.06 913 ASP A O 1
ATOM 7265 N N . LEU A 1 914 ? 19.125 4.832 17.75 1 71.06 914 LEU A N 1
ATOM 7266 C CA . LEU A 1 914 ? 20.141 4.84 18.812 1 71.06 914 LEU A CA 1
ATOM 7267 C C . LEU A 1 914 ? 20.703 3.439 19.016 1 71.06 914 LEU A C 1
ATOM 7269 O O . LEU A 1 914 ? 21.906 3.283 19.281 1 71.06 914 LEU A O 1
ATOM 7273 N N . GLY A 1 915 ? 19.844 2.482 18.875 1 66.94 915 GLY A N 1
ATOM 7274 C CA . GLY A 1 915 ? 20.266 1.104 19.078 1 66.94 915 GLY A CA 1
ATOM 7275 C C . GLY A 1 915 ? 21.266 0.634 18.047 1 66.94 915 GLY A C 1
ATOM 7276 O O . GLY A 1 915 ? 21.984 -0.334 18.266 1 66.94 915 GLY A O 1
ATOM 7277 N N . ARG A 1 916 ? 21.328 1.335 16.984 1 66.75 916 ARG A N 1
ATOM 7278 C CA . ARG A 1 916 ? 22.219 0.933 15.898 1 66.75 916 ARG A CA 1
ATOM 7279 C C . ARG A 1 916 ? 23.625 1.482 16.109 1 66.75 916 ARG A C 1
ATOM 7281 O O . ARG A 1 916 ? 24.562 1.109 15.398 1 66.75 916 ARG A O 1
ATOM 7288 N N . LEU A 1 917 ? 23.656 2.432 17.109 1 62.53 917 LEU A N 1
ATOM 7289 C CA . LEU A 1 917 ? 24.969 2.977 17.406 1 62.53 917 LEU A CA 1
ATOM 7290 C C . LEU A 1 917 ? 25.828 1.944 18.125 1 62.53 917 LEU A C 1
ATOM 7292 O O . LEU A 1 917 ? 25.328 1.129 18.891 1 62.53 917 LEU A O 1
ATOM 7296 N N . THR A 1 918 ? 27.109 1.75 17.703 1 54.94 918 THR A N 1
ATOM 7297 C CA . THR A 1 918 ? 28.047 0.812 18.312 1 54.94 918 THR A CA 1
ATOM 7298 C C . THR A 1 918 ? 28.344 1.202 19.75 1 54.94 918 THR A C 1
ATOM 7300 O O . THR A 1 918 ? 28.109 2.344 20.156 1 54.94 918 THR A O 1
ATOM 7303 N N . ARG A 1 919 ? 28.641 0.238 20.672 1 48.88 919 ARG A N 1
ATOM 7304 C CA . ARG A 1 919 ? 29.094 0.472 22.031 1 48.88 919 ARG A CA 1
ATOM 7305 C C . ARG A 1 919 ? 30.156 1.574 22.078 1 48.88 919 ARG A C 1
ATOM 7307 O O . ARG A 1 919 ? 30.188 2.373 23.016 1 48.88 919 ARG A O 1
ATOM 7314 N N . ALA A 1 920 ? 30.938 1.551 21.156 1 46.25 920 ALA A N 1
ATOM 7315 C CA . ALA A 1 920 ? 32 2.551 21.109 1 46.25 920 ALA A CA 1
ATOM 7316 C C . ALA A 1 920 ? 31.422 3.955 20.953 1 46.25 920 ALA A C 1
ATOM 7318 O O . ALA A 1 920 ? 31.906 4.906 21.562 1 46.25 920 ALA A O 1
ATOM 7319 N N . ASP A 1 921 ? 30.266 4.035 20.328 1 51.19 921 ASP A N 1
ATOM 7320 C CA . ASP A 1 921 ? 29.625 5.332 20.125 1 51.19 921 ASP A CA 1
ATOM 7321 C C . ASP A 1 921 ? 28.984 5.855 21.406 1 51.19 921 ASP A C 1
ATOM 7323 O O . ASP A 1 921 ? 29.109 7.039 21.734 1 51.19 921 ASP A O 1
ATOM 7327 N N . ILE A 1 922 ? 28.438 4.918 22.094 1 49.59 922 ILE A N 1
ATOM 7328 C CA . ILE A 1 922 ? 27.719 5.262 23.312 1 49.59 922 ILE A CA 1
ATOM 7329 C C . ILE A 1 922 ? 28.719 5.586 24.422 1 49.59 922 ILE A C 1
ATOM 7331 O O . ILE A 1 922 ? 28.5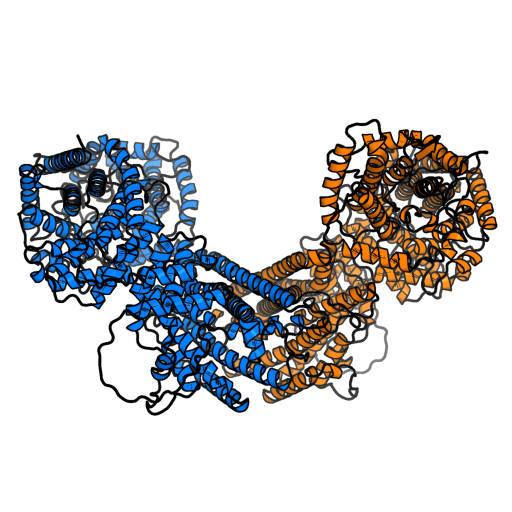31 6.547 25.172 1 49.59 922 ILE A O 1
ATOM 7335 N N . SER A 1 923 ? 29.703 4.77 24.562 1 48.31 923 SER A N 1
ATOM 7336 C CA . SER A 1 923 ? 30.75 5.043 25.531 1 48.31 923 SER A CA 1
ATOM 7337 C C . SER A 1 923 ? 31.406 6.395 25.281 1 48.31 923 SER A C 1
ATOM 7339 O O . SER A 1 923 ? 31.656 7.16 26.219 1 48.31 923 SER A O 1
ATOM 7341 N N . ASN A 1 924 ? 31.609 6.719 24.156 1 46.94 924 ASN A N 1
ATOM 7342 C CA . ASN A 1 924 ? 32.219 8 23.812 1 46.94 924 ASN A CA 1
ATOM 7343 C C . ASN A 1 924 ? 31.266 9.164 24.109 1 46.94 924 ASN A C 1
ATOM 7345 O O . ASN A 1 924 ? 31.703 10.227 24.562 1 46.94 924 ASN A O 1
ATOM 7349 N N . ALA A 1 925 ? 30.047 8.852 23.953 1 48.75 925 ALA A N 1
ATOM 7350 C CA . ALA A 1 925 ? 29.031 9.867 24.188 1 48.75 925 ALA A CA 1
ATOM 7351 C C . ALA A 1 925 ? 28.891 10.156 25.688 1 48.75 925 ALA A C 1
ATOM 7353 O O . ALA A 1 925 ? 28.766 11.32 26.094 1 48.75 925 ALA A O 1
ATOM 7354 N N . ASN A 1 926 ? 28.859 9.141 26.469 1 48.09 926 ASN A N 1
ATOM 7355 C CA . ASN A 1 926 ? 28.812 9.312 27.922 1 48.09 926 ASN A CA 1
ATOM 7356 C C . ASN A 1 926 ? 30 10.109 28.438 1 48.09 926 ASN A C 1
ATOM 7358 O O . ASN A 1 926 ? 29.859 10.93 29.344 1 48.09 926 ASN A O 1
ATOM 7362 N N . GLN A 1 927 ? 31.109 9.938 27.922 1 47.75 927 GLN A N 1
ATOM 7363 C CA . GLN A 1 927 ? 32.312 10.68 28.328 1 47.75 927 GLN A CA 1
ATOM 7364 C C . GLN A 1 927 ? 32.219 12.141 27.891 1 47.75 927 GLN A C 1
ATOM 7366 O O . GLN A 1 927 ? 32.656 13.031 28.625 1 47.75 927 GLN A O 1
ATOM 7371 N N . GLU A 1 928 ? 31.531 12.344 26.859 1 47.09 928 GLU A N 1
ATOM 7372 C CA . GLU A 1 928 ? 31.438 13.695 26.312 1 47.09 928 GLU A CA 1
ATOM 7373 C C . GLU A 1 928 ? 30.406 14.523 27.078 1 47.09 928 GLU A C 1
ATOM 7375 O O . GLU A 1 928 ? 30.625 15.703 27.359 1 47.09 928 GLU A O 1
ATOM 7380 N N . VAL A 1 929 ? 29.281 13.961 27.438 1 46.59 929 VAL A N 1
ATOM 7381 C CA . VAL A 1 929 ? 28.219 14.656 28.156 1 46.59 929 VAL A CA 1
ATOM 7382 C C . VAL A 1 929 ? 28.641 14.867 29.609 1 46.59 929 VAL A C 1
ATOM 7384 O O . VAL A 1 929 ? 28.344 15.906 30.203 1 46.59 929 VAL A O 1
ATOM 7387 N N . SER A 1 930 ? 29.25 13.906 30.297 1 44.91 930 SER A N 1
ATOM 7388 C CA . SER A 1 930 ? 29.719 14.086 31.656 1 44.91 930 SER A CA 1
ATOM 7389 C C . SER A 1 930 ? 30.719 15.227 31.766 1 44.91 930 SER A C 1
ATOM 7391 O O . SER A 1 930 ? 30.766 15.922 32.781 1 44.91 930 SER A O 1
ATOM 7393 N N . LYS A 1 931 ? 31.469 15.523 30.812 1 45.38 931 LYS A N 1
ATOM 7394 C CA . LYS A 1 931 ? 32.469 16.594 30.875 1 45.38 931 LYS A CA 1
ATOM 7395 C C . LYS A 1 931 ? 31.797 17.969 30.797 1 45.38 931 LYS A C 1
ATOM 7397 O O . LYS A 1 931 ? 32.312 18.938 31.375 1 45.38 931 LYS A O 1
ATOM 7402 N N . GLY A 1 932 ? 30.625 18 30.156 1 37.59 932 GLY A N 1
ATOM 7403 C CA . GLY A 1 932 ? 30 19.297 30.016 1 37.59 932 GLY A CA 1
ATOM 7404 C C . GLY A 1 932 ? 29.219 19.719 31.25 1 37.59 932 GLY A C 1
ATOM 7405 O O . GLY A 1 932 ? 28.891 20.891 31.406 1 37.59 932 GLY A O 1
ATOM 7406 N N . THR A 1 933 ? 28.719 18.797 32.062 1 35.53 933 THR A N 1
ATOM 7407 C CA . THR A 1 933 ? 27.922 19.172 33.219 1 35.53 933 THR A CA 1
ATOM 7408 C C . THR A 1 933 ? 28.828 19.656 34.375 1 35.53 933 THR A C 1
ATOM 7410 O O . THR A 1 933 ? 28.344 20.109 35.406 1 35.53 933 THR A O 1
ATOM 7413 N N . ASN A 1 934 ? 30.062 19.375 34.5 1 32.88 934 ASN A N 1
ATOM 7414 C CA . ASN A 1 934 ? 30.875 19.719 35.656 1 32.88 934 ASN A CA 1
ATOM 7415 C C . ASN A 1 934 ? 31.078 21.219 35.781 1 32.88 934 ASN A C 1
ATOM 7417 O O . ASN A 1 934 ? 31.828 21.688 36.625 1 32.88 934 ASN A O 1
ATOM 7421 N N . GLY A 1 935 ? 30.703 22.031 34.781 1 29.2 935 GLY A N 1
ATOM 7422 C CA . GLY A 1 935 ? 31.125 23.391 35.031 1 29.2 935 GLY A CA 1
ATOM 7423 C C . GLY A 1 935 ? 30.25 24.141 36 1 29.2 935 GLY A C 1
ATOM 7424 O O . GLY A 1 935 ? 30.328 25.359 36.094 1 29.2 935 GLY A O 1
ATOM 7425 N N . VAL A 1 936 ? 29.094 23.609 36.438 1 30.3 936 VAL A N 1
ATOM 7426 C CA . VAL A 1 936 ? 28.406 24.438 37.438 1 30.3 936 VAL A CA 1
ATOM 7427 C C . VAL A 1 936 ? 29.078 24.297 38.781 1 30.3 936 VAL A C 1
ATOM 7429 O O . VAL A 1 936 ? 29.328 23.188 39.25 1 30.3 936 VAL A O 1
ATOM 7432 N N . LYS A 1 937 ? 29.719 25.406 39.344 1 29.59 937 LYS A N 1
ATOM 7433 C CA . LYS A 1 937 ? 30.422 25.656 40.594 1 29.59 937 LYS A CA 1
ATOM 7434 C C . LYS A 1 937 ? 29.641 25.109 41.781 1 29.59 937 LYS A C 1
ATOM 7436 O O . LYS A 1 937 ? 28.453 25.422 41.969 1 29.59 937 LYS A O 1
ATOM 7441 N N . LYS A 1 938 ? 30.141 23.984 42.438 1 27.95 938 LYS A N 1
ATOM 7442 C CA . LYS A 1 938 ? 29.859 23.406 43.75 1 27.95 938 LYS A CA 1
ATOM 7443 C C . LYS A 1 938 ? 29.875 24.453 44.844 1 27.95 938 LYS A C 1
ATOM 7445 O O . LYS A 1 938 ? 30.891 25.125 45.062 1 27.95 938 LYS A O 1
ATOM 7450 N N . ILE A 1 939 ? 28.812 24.953 45.25 1 23.41 939 ILE A N 1
ATOM 7451 C CA . ILE A 1 939 ? 28.859 25.625 46.531 1 23.41 939 ILE A CA 1
ATOM 7452 C C . ILE A 1 939 ? 29.328 24.641 47.594 1 23.41 939 ILE A C 1
ATOM 7454 O O . ILE A 1 939 ? 28.953 23.453 47.562 1 23.41 939 ILE A O 1
ATOM 7458 N N . ASN A 1 940 ? 30.281 24.844 48.5 1 20.84 940 ASN A N 1
ATOM 7459 C CA . ASN A 1 940 ? 31.203 24.25 49.469 1 20.84 940 ASN A CA 1
ATOM 7460 C C . ASN A 1 940 ? 30.453 23.641 50.656 1 20.84 940 ASN A C 1
ATOM 7462 O O . ASN A 1 940 ? 31.047 23.391 51.719 1 20.84 940 ASN A O 1
ATOM 7466 N N . GLY A 1 941 ? 29.094 23.297 50.656 1 21.02 941 GLY A N 1
ATOM 7467 C CA . GLY A 1 941 ? 28.734 23 52.031 1 21.02 941 GLY A CA 1
ATOM 7468 C C . GLY A 1 941 ? 29.469 21.812 52.625 1 21.02 941 GLY A C 1
ATOM 7469 O O . GLY A 1 941 ? 30.156 21.094 51.875 1 21.02 941 GLY A O 1
ATOM 7470 N N . SER A 1 942 ? 29.094 21.234 53.844 1 22.56 942 SER A N 1
ATOM 7471 C CA . SER A 1 942 ? 29.656 20.516 55 1 22.56 942 SER A CA 1
ATOM 7472 C C . SER A 1 942 ? 30 19.078 54.625 1 22.56 942 SER A C 1
ATOM 7474 O O . SER A 1 942 ? 29.422 18.516 53.719 1 22.56 942 SER A O 1
ATOM 7476 N N . SER A 1 943 ? 31.047 18.453 55.219 1 23.12 943 SER A N 1
ATOM 7477 C CA . SER A 1 943 ? 32 17.344 55.188 1 23.12 943 SER A CA 1
ATOM 7478 C C . SER A 1 943 ? 31.297 16.016 55.438 1 23.12 943 SER A C 1
ATOM 7480 O O . SER A 1 943 ? 31.953 14.984 55.562 1 23.12 943 SER A O 1
ATOM 7482 N N . THR A 1 944 ? 29.953 15.867 55.656 1 22.64 944 THR A N 1
ATOM 7483 C CA . THR A 1 944 ? 29.656 14.656 56.406 1 22.64 944 THR A CA 1
ATOM 7484 C C . THR A 1 944 ? 30.109 13.414 55.656 1 22.64 944 THR A C 1
ATOM 7486 O O . THR A 1 944 ? 30.188 13.445 54.406 1 22.64 944 THR A O 1
ATOM 7489 N N . ASN A 1 945 ? 30.75 12.422 56.312 1 22.03 945 ASN A N 1
ATOM 7490 C CA . ASN A 1 945 ? 31.5 11.188 56.125 1 22.03 945 ASN A CA 1
ATOM 7491 C C . ASN A 1 945 ? 30.703 10.156 55.312 1 22.03 945 ASN A C 1
ATOM 7493 O O . ASN A 1 945 ? 30.984 8.961 55.406 1 22.03 945 ASN A O 1
ATOM 7497 N N . GLY A 1 946 ? 29.922 10.602 54.281 1 18.12 946 GLY A N 1
ATOM 7498 C CA . GLY A 1 946 ? 28.906 9.656 53.812 1 18.12 946 GLY A CA 1
ATOM 7499 C C . GLY A 1 946 ? 29.516 8.406 53.188 1 18.12 946 GLY A C 1
ATOM 7500 O O . GLY A 1 946 ? 30.594 8.461 52.594 1 18.12 946 GLY A O 1
ATOM 7501 N N . THR A 1 947 ? 29.25 7.207 53.781 1 20.61 947 THR A N 1
ATOM 7502 C CA . THR A 1 947 ? 29.625 5.816 53.531 1 20.61 947 THR A CA 1
ATOM 7503 C C . THR A 1 947 ? 29.5 5.469 52.062 1 20.61 947 THR A C 1
ATOM 7505 O O . THR A 1 947 ? 28.547 5.891 51.406 1 20.61 947 THR A O 1
ATOM 7508 N N . LYS A 1 948 ? 30.547 4.91 51.469 1 23.25 948 LYS A N 1
ATOM 7509 C CA . LYS A 1 948 ? 30.953 4.52 50.125 1 23.25 948 LYS A CA 1
ATOM 7510 C C . LYS A 1 948 ? 29.969 3.52 49.531 1 23.25 948 LYS A C 1
ATOM 7512 O O . LYS A 1 948 ? 30.078 2.314 49.781 1 23.25 948 LYS A O 1
ATOM 7517 N N . VAL A 1 949 ? 28.672 3.652 49.719 1 20.16 949 VAL A N 1
ATOM 7518 C CA . VAL A 1 949 ? 27.938 2.566 49.062 1 20.16 949 VAL A CA 1
ATOM 7519 C C . VAL A 1 949 ? 28.25 2.539 47.562 1 20.16 949 VAL A C 1
ATOM 7521 O O . VAL A 1 949 ? 28.109 3.549 46.875 1 20.16 949 VAL A O 1
ATOM 7524 N N . THR A 1 950 ? 29.203 1.752 47.156 1 21.02 950 THR A N 1
ATOM 7525 C CA . THR A 1 950 ? 29.656 1.442 45.812 1 21.02 950 THR A CA 1
ATOM 7526 C C . THR A 1 950 ? 28.484 1.072 44.906 1 21.02 950 THR A C 1
ATOM 7528 O O . THR A 1 950 ? 27.891 0.005 45.062 1 21.02 950 THR A O 1
ATOM 7531 N N . ALA A 1 951 ? 27.578 2.002 44.594 1 21.78 951 ALA A N 1
ATOM 7532 C CA . ALA A 1 951 ? 26.484 1.764 43.688 1 21.78 951 ALA A CA 1
ATOM 7533 C C . ALA A 1 951 ? 26.984 1.258 42.344 1 21.78 951 ALA A C 1
ATOM 7535 O O . ALA A 1 951 ? 27.781 1.927 41.688 1 21.78 951 ALA A O 1
ATOM 7536 N N . ASN A 1 952 ? 27.172 -0.053 42.219 1 22.55 952 ASN A N 1
ATOM 7537 C CA . ASN A 1 952 ? 27.406 -0.766 40.969 1 22.55 952 ASN A CA 1
ATOM 7538 C C . ASN A 1 952 ? 26.578 -0.182 39.844 1 22.55 952 ASN A C 1
ATOM 7540 O O . ASN A 1 952 ? 25.359 -0.047 39.938 1 22.55 952 ASN A O 1
ATOM 7544 N N . GLY A 1 953 ? 27.094 0.801 39.125 1 22.02 953 GLY A N 1
ATOM 7545 C CA . GLY A 1 953 ? 26.688 1.571 37.938 1 22.02 953 GLY A CA 1
ATOM 7546 C C . GLY A 1 953 ? 26 0.731 36.875 1 22.02 953 GLY A C 1
ATOM 7547 O O . GLY A 1 953 ? 26.656 -0.064 36.219 1 22.02 953 GLY A O 1
ATOM 7548 N N . SER A 1 954 ? 24.828 0.094 37.25 1 22.61 954 SER A N 1
ATOM 7549 C CA . SER A 1 954 ? 23.969 -0.532 36.219 1 22.61 954 SER A CA 1
ATOM 7550 C C . SER A 1 954 ? 23.953 0.277 34.938 1 22.61 954 SER A C 1
ATOM 7552 O O . SER A 1 954 ? 24.078 1.504 34.969 1 22.61 954 SER A O 1
ATOM 7554 N N . ASN A 1 955 ? 24.375 -0.394 33.812 1 24.38 955 ASN A N 1
ATOM 7555 C CA . ASN A 1 955 ? 24.406 -0.004 32.406 1 24.38 955 ASN A CA 1
ATOM 7556 C C . ASN A 1 955 ? 23.125 0.744 32.031 1 24.38 955 ASN A C 1
ATOM 7558 O O . ASN A 1 955 ? 22.031 0.216 32.156 1 24.38 955 ASN A O 1
ATOM 7562 N N . GLY A 1 956 ? 23.094 2.062 32.156 1 23.16 956 GLY A N 1
ATOM 7563 C CA . GLY A 1 956 ? 22.156 3.168 31.984 1 23.16 956 GLY A CA 1
ATOM 7564 C C . GLY A 1 956 ? 21.328 3.053 30.719 1 23.16 956 GLY A C 1
ATOM 7565 O O . GLY A 1 956 ? 20.109 3.172 30.75 1 23.16 956 GLY A O 1
ATOM 7566 N N . ILE A 1 957 ? 21.922 3.266 29.547 1 25.25 957 ILE A N 1
ATOM 7567 C CA . ILE A 1 957 ? 21.016 3.822 28.547 1 25.25 957 ILE A CA 1
ATOM 7568 C C . ILE A 1 957 ? 20.094 2.725 28.016 1 25.25 957 ILE A C 1
ATOM 7570 O O . ILE A 1 957 ? 20.406 2.062 27.016 1 25.25 957 ILE A O 1
ATOM 7574 N N . HIS A 1 958 ? 19.875 1.569 28.672 1 24.31 958 HIS A N 1
ATOM 7575 C CA . HIS A 1 958 ? 19.188 0.488 27.984 1 24.31 958 HIS A CA 1
ATOM 7576 C C . HIS A 1 958 ? 17.719 0.833 27.75 1 24.31 958 HIS A C 1
ATOM 7578 O O . HIS A 1 958 ? 16.969 0.038 27.172 1 24.31 958 HIS A O 1
ATOM 7584 N N . HIS A 1 959 ? 17.094 1.835 28.453 1 23.89 959 HIS A N 1
ATOM 7585 C CA . HIS A 1 959 ? 15.641 1.815 28.297 1 23.89 959 HIS A CA 1
ATOM 7586 C C . HIS A 1 959 ? 15.234 2.371 26.938 1 23.89 959 HIS A C 1
ATOM 7588 O O . HIS A 1 959 ? 15.742 3.406 26.5 1 23.89 959 HIS A O 1
ATOM 7594 N N . MET B 1 1 ? -14.539 -28.656 -55 1 46.34 1 MET B N 1
ATOM 7595 C CA . MET B 1 1 ? -14.031 -29.828 -54.25 1 46.34 1 MET B CA 1
ATOM 7596 C C . MET B 1 1 ? -14.008 -29.547 -52.75 1 46.34 1 MET B C 1
ATOM 7598 O O . MET B 1 1 ? -13.508 -28.516 -52.312 1 46.34 1 MET B O 1
ATOM 7602 N N . GLY B 1 2 ? -14.891 -30.062 -51.875 1 78.31 2 GLY B N 1
ATOM 7603 C CA . GLY B 1 2 ? -15.258 -29.781 -50.5 1 78.31 2 GLY B CA 1
ATOM 7604 C C . GLY B 1 2 ? -14.125 -30.031 -49.5 1 78.31 2 GLY B C 1
ATOM 7605 O O . GLY B 1 2 ? -13.117 -30.641 -49.875 1 78.31 2 GLY B O 1
ATOM 7606 N N . LEU B 1 3 ? -13.953 -29.344 -48.375 1 88.81 3 LEU B N 1
ATOM 7607 C CA . LEU B 1 3 ? -12.93 -29.406 -47.344 1 88.81 3 LEU B CA 1
ATOM 7608 C C . LEU B 1 3 ? -12.539 -30.859 -47.062 1 88.81 3 LEU B C 1
ATOM 7610 O O . LEU B 1 3 ? -11.352 -31.156 -46.938 1 88.81 3 LEU B O 1
ATOM 7614 N N . SER B 1 4 ? -13.43 -31.766 -47.125 1 88.38 4 SER B N 1
ATOM 7615 C CA . SER B 1 4 ? -13.18 -33.156 -46.844 1 88.38 4 SER B CA 1
ATOM 7616 C C . SER B 1 4 ? -12.273 -33.781 -47.875 1 88.38 4 SER B C 1
ATOM 7618 O O . SER B 1 4 ? -11.352 -34.531 -47.562 1 88.38 4 SER B O 1
ATOM 7620 N N . GLU B 1 5 ? -12.5 -33.5 -49.094 1 88.81 5 GLU B N 1
ATOM 7621 C CA . GLU B 1 5 ? -11.68 -34.031 -50.188 1 88.81 5 GLU B CA 1
ATOM 7622 C C . GLU B 1 5 ? -10.258 -33.469 -50.125 1 88.81 5 GLU B C 1
ATOM 7624 O O . GLU B 1 5 ? -9.289 -34.188 -50.375 1 88.81 5 GLU B O 1
ATOM 7629 N N . ASP B 1 6 ? -10.211 -32.281 -49.812 1 92.19 6 ASP B N 1
ATOM 7630 C CA . ASP B 1 6 ? -8.906 -31.625 -49.75 1 92.19 6 ASP B CA 1
ATOM 7631 C C . ASP B 1 6 ? -8.086 -32.188 -48.594 1 92.19 6 ASP B C 1
ATOM 7633 O O . ASP B 1 6 ? -6.867 -32.344 -48.688 1 92.19 6 ASP B O 1
ATOM 7637 N N . LEU B 1 7 ? -8.742 -32.469 -47.531 1 93.38 7 LEU B N 1
ATOM 7638 C CA . LEU B 1 7 ? -8.07 -33.062 -46.375 1 93.38 7 LEU B CA 1
ATOM 7639 C C . LEU B 1 7 ? -7.516 -34.438 -46.688 1 93.38 7 LEU B C 1
ATOM 7641 O O . LEU B 1 7 ? -6.371 -34.75 -46.344 1 93.38 7 LEU B O 1
ATOM 7645 N N . HIS B 1 8 ? -8.297 -35.25 -47.375 1 91.19 8 HIS B N 1
ATOM 7646 C CA . HIS B 1 8 ? -7.855 -36.562 -47.781 1 91.19 8 HIS B CA 1
ATOM 7647 C C . HIS B 1 8 ? -6.707 -36.5 -48.781 1 91.19 8 HIS B C 1
ATOM 7649 O O . HIS B 1 8 ? -5.781 -37.312 -48.719 1 91.19 8 HIS B O 1
ATOM 7655 N N . ALA B 1 9 ? -6.801 -35.531 -49.625 1 91.06 9 ALA B N 1
ATOM 7656 C CA . ALA B 1 9 ? -5.73 -35.344 -50.594 1 91.06 9 ALA B CA 1
ATOM 7657 C C . ALA B 1 9 ? -4.418 -35 -49.906 1 91.06 9 ALA B C 1
ATOM 7659 O O . ALA B 1 9 ? -3.352 -35.469 -50.312 1 91.06 9 ALA B O 1
ATOM 7660 N N . ARG B 1 10 ? -4.508 -34.125 -49 1 92.31 10 ARG B N 1
ATOM 7661 C CA . ARG B 1 10 ? -3.324 -33.719 -48.25 1 92.31 10 ARG B CA 1
ATOM 7662 C C . ARG B 1 10 ? -2.742 -34.875 -47.469 1 92.31 10 ARG B C 1
ATOM 7664 O O . ARG B 1 10 ? -1.523 -35.062 -47.406 1 92.31 10 ARG B O 1
ATOM 7671 N N . ALA B 1 11 ? -3.607 -35.656 -46.812 1 93.31 11 ALA B N 1
ATOM 7672 C CA . ALA B 1 11 ? -3.176 -36.844 -46.062 1 93.31 11 ALA B CA 1
ATOM 7673 C C . ALA B 1 11 ? -2.506 -37.875 -46.969 1 93.31 11 ALA B C 1
ATOM 7675 O O . ALA B 1 11 ? -1.499 -38.469 -46.594 1 93.31 11 ALA B O 1
ATOM 7676 N N . ARG B 1 12 ? -3.037 -38.031 -48.094 1 92.19 12 ARG B N 1
ATOM 7677 C CA . ARG B 1 12 ? -2.475 -38.969 -49.094 1 92.19 12 ARG B CA 1
ATOM 7678 C C . ARG B 1 12 ? -1.087 -38.5 -49.531 1 92.19 12 ARG B C 1
ATOM 7680 O O . ARG B 1 12 ? -0.167 -39.312 -49.625 1 92.19 12 ARG B O 1
ATOM 7687 N N . THR B 1 13 ? -0.969 -37.281 -49.812 1 91.56 13 THR B N 1
ATOM 7688 C CA . THR B 1 13 ? 0.317 -36.719 -50.219 1 91.56 13 THR B CA 1
ATOM 7689 C C . THR B 1 13 ? 1.36 -36.906 -49.125 1 91.56 13 THR B C 1
ATOM 7691 O O . THR B 1 13 ? 2.508 -37.25 -49.406 1 91.56 13 THR B O 1
ATOM 7694 N N . LEU B 1 14 ? 0.94 -36.625 -47.969 1 92.25 14 LEU B N 1
ATOM 7695 C CA . LEU B 1 14 ? 1.838 -36.781 -46.812 1 92.25 14 LEU B CA 1
ATOM 7696 C C . LEU B 1 14 ? 2.283 -38.219 -46.688 1 92.25 14 LEU B C 1
ATOM 7698 O O . LEU B 1 14 ? 3.473 -38.5 -46.531 1 92.25 14 LEU B O 1
ATOM 7702 N N . MET B 1 15 ? 1.359 -39.125 -46.75 1 91.62 15 MET B N 1
ATOM 7703 C CA . MET B 1 15 ? 1.643 -40.531 -46.625 1 91.62 15 MET B CA 1
ATOM 7704 C C . MET B 1 15 ? 2.594 -41 -47.719 1 91.62 15 MET B C 1
ATOM 7706 O O . MET B 1 15 ? 3.551 -41.719 -47.438 1 91.62 15 MET B O 1
ATOM 7710 N N . GLN B 1 16 ? 2.387 -40.562 -48.875 1 91.5 16 GLN B N 1
ATOM 7711 C CA . GLN B 1 16 ? 3.213 -40.969 -50 1 91.5 16 GLN B CA 1
ATOM 7712 C C . GLN B 1 16 ? 4.629 -40.406 -49.875 1 91.5 16 GLN B C 1
ATOM 7714 O O . GLN B 1 16 ? 5.602 -41.094 -50.219 1 91.5 16 GLN B O 1
ATOM 7719 N N . THR B 1 17 ? 4.719 -39.25 -49.438 1 89 17 THR B N 1
ATOM 7720 C CA . THR B 1 17 ? 6.027 -38.625 -49.219 1 89 17 THR B CA 1
ATOM 7721 C C . THR B 1 17 ? 6.812 -39.406 -48.156 1 89 17 THR B C 1
ATOM 7723 O O . THR B 1 17 ? 8.008 -39.688 -48.344 1 89 17 THR B O 1
ATOM 7726 N N . LEU B 1 18 ? 6.152 -39.781 -47.125 1 89.62 18 LEU B N 1
ATOM 7727 C CA . LEU B 1 18 ? 6.797 -40.531 -46.031 1 89.62 18 LEU B CA 1
ATOM 7728 C C . LEU B 1 18 ? 7.164 -41.938 -46.5 1 89.62 18 LEU B C 1
ATOM 7730 O O . LEU B 1 18 ? 8.234 -42.438 -46.156 1 89.62 18 LEU B O 1
ATOM 7734 N N . GLU B 1 19 ? 6.281 -42.531 -47.281 1 89.62 19 GLU B N 1
ATOM 7735 C CA . GLU B 1 19 ? 6.539 -43.875 -47.781 1 89.62 19 GLU B CA 1
ATOM 7736 C C . GLU B 1 19 ? 7.727 -43.875 -48.75 1 89.62 19 GLU B C 1
ATOM 7738 O O . GLU B 1 19 ? 8.508 -44.812 -48.75 1 89.62 19 GLU B O 1
ATOM 7743 N N . SER B 1 20 ? 7.84 -42.875 -49.531 1 86.12 20 SER B N 1
ATOM 7744 C CA . SER B 1 20 ? 8.945 -42.781 -50.469 1 86.12 20 SER B CA 1
ATOM 7745 C C . SER B 1 20 ? 10.289 -42.719 -49.75 1 86.12 20 SER B C 1
ATOM 7747 O O . SER B 1 20 ? 11.273 -43.312 -50.25 1 86.12 20 SER B O 1
ATOM 7749 N N . ALA B 1 21 ? 10.336 -42.125 -48.656 1 81.31 21 ALA B N 1
ATOM 7750 C CA . ALA B 1 21 ? 11.57 -42.031 -47.875 1 81.31 21 ALA B CA 1
ATOM 7751 C C . ALA B 1 21 ? 11.953 -43.406 -47.281 1 81.31 21 ALA B C 1
ATOM 7753 O O . ALA B 1 21 ? 13.133 -43.688 -47.062 1 81.31 21 ALA B O 1
ATOM 7754 N N . LEU B 1 22 ? 11.031 -44.25 -47.031 1 79.31 22 LEU B N 1
ATOM 7755 C CA . LEU B 1 22 ? 11.242 -45.594 -46.469 1 79.31 22 LEU B CA 1
ATOM 7756 C C . LEU B 1 22 ? 11.758 -46.562 -47.5 1 79.31 22 LEU B C 1
ATOM 7758 O O . LEU B 1 22 ? 12.609 -47.406 -47.188 1 79.31 22 LEU B O 1
ATOM 7762 N N . ASN B 1 23 ? 11.289 -46.438 -48.688 1 78.38 23 ASN B N 1
ATOM 7763 C CA . ASN B 1 23 ? 11.5 -47.5 -49.625 1 78.38 23 ASN B CA 1
ATOM 7764 C C . ASN B 1 23 ? 12.438 -47.094 -50.781 1 78.38 23 ASN B C 1
ATOM 7766 O O . ASN B 1 23 ? 12.805 -47.906 -51.594 1 78.38 23 ASN B O 1
ATOM 7770 N N . THR B 1 24 ? 12.844 -45.844 -50.781 1 75.75 24 THR B N 1
ATOM 7771 C CA . THR B 1 24 ? 13.82 -45.469 -51.812 1 75.75 24 THR B CA 1
ATOM 7772 C C . THR B 1 24 ? 15.188 -46.062 -51.5 1 75.75 24 THR B C 1
ATOM 7774 O O . THR B 1 24 ? 15.742 -45.812 -50.438 1 75.75 24 THR B O 1
ATOM 7777 N N . PRO B 1 25 ? 15.656 -46.906 -52.469 1 68.31 25 PRO B N 1
ATOM 7778 C CA . PRO B 1 25 ? 16.969 -47.531 -52.25 1 68.31 25 PRO B CA 1
ATOM 7779 C C . PRO B 1 25 ? 18.078 -46.531 -52.031 1 68.31 25 PRO B C 1
ATOM 7781 O O . PRO B 1 25 ? 18.156 -45.531 -52.75 1 68.31 25 PRO B O 1
ATOM 7784 N N . GLY B 1 26 ? 18.828 -46.688 -51.062 1 68.38 26 GLY B N 1
ATOM 7785 C CA . GLY B 1 26 ? 19.953 -45.812 -50.781 1 68.38 26 GLY B CA 1
ATOM 7786 C C . GLY B 1 26 ? 19.578 -44.625 -49.906 1 68.38 26 GLY B C 1
ATOM 7787 O O . GLY B 1 26 ? 20.453 -43.875 -49.438 1 68.38 26 GLY B O 1
ATOM 7788 N N . SER B 1 27 ? 18.312 -44.531 -49.594 1 78.06 27 SER B N 1
ATOM 7789 C CA . SER B 1 27 ? 17.875 -43.438 -48.781 1 78.06 27 SER B CA 1
ATOM 7790 C C . SER B 1 27 ? 18.312 -43.625 -47.312 1 78.06 27 SER B C 1
ATOM 7792 O O . SER B 1 27 ? 18.297 -44.719 -46.812 1 78.06 27 SER B O 1
ATOM 7794 N N . ARG B 1 28 ? 18.844 -42.531 -46.75 1 81.62 28 ARG B N 1
ATOM 7795 C CA . ARG B 1 28 ? 19.25 -42.562 -45.344 1 81.62 28 ARG B CA 1
ATOM 7796 C C . ARG B 1 28 ? 18.109 -42.094 -44.438 1 81.62 28 ARG B C 1
ATOM 7798 O O . ARG B 1 28 ? 18.328 -41.875 -43.25 1 81.62 28 ARG B O 1
ATOM 7805 N N . GLY B 1 29 ? 16.938 -42.062 -45.062 1 84.88 29 GLY B N 1
ATOM 7806 C CA . GLY B 1 29 ? 15.789 -41.719 -44.219 1 84.88 29 GLY B CA 1
ATOM 7807 C C . GLY B 1 29 ? 15.266 -40.344 -44.5 1 84.88 29 GLY B C 1
ATOM 7808 O O . GLY B 1 29 ? 15.602 -39.719 -45.5 1 84.88 29 GLY B O 1
ATOM 7809 N N . ILE B 1 30 ? 14.312 -39.844 -43.625 1 86.75 30 ILE B N 1
ATOM 7810 C CA . ILE B 1 30 ? 13.695 -38.531 -43.781 1 86.75 30 ILE B CA 1
ATOM 7811 C C . ILE B 1 30 ? 13.648 -37.844 -42.406 1 86.75 30 ILE B C 1
ATOM 7813 O O . ILE B 1 30 ? 13.727 -38.5 -41.375 1 86.75 30 ILE B O 1
ATOM 7817 N N . GLY B 1 31 ? 13.672 -36.594 -42.469 1 89.62 31 GLY B N 1
ATOM 7818 C CA . GLY B 1 31 ? 13.508 -35.719 -41.312 1 89.62 31 GLY B CA 1
ATOM 7819 C C . GLY B 1 31 ? 13.047 -34.312 -41.656 1 89.62 31 GLY B C 1
ATOM 7820 O O . GLY B 1 31 ? 13.672 -33.656 -42.5 1 89.62 31 GLY B O 1
ATOM 7821 N N . THR B 1 32 ? 11.914 -33.969 -41.062 1 90.19 32 THR B N 1
ATOM 7822 C CA . THR B 1 32 ? 11.352 -32.656 -41.438 1 90.19 32 THR B CA 1
ATOM 7823 C C . THR B 1 32 ? 11.344 -31.719 -40.25 1 90.19 32 THR B C 1
ATOM 7825 O O . THR B 1 32 ? 10.547 -30.766 -40.188 1 90.19 32 THR B O 1
ATOM 7828 N N . ALA B 1 33 ? 12.133 -32 -39.219 1 93.19 33 ALA B N 1
ATOM 7829 C CA . ALA B 1 33 ? 12.258 -31.094 -38.094 1 93.19 33 ALA B CA 1
ATOM 7830 C C . ALA B 1 33 ? 12.961 -29.797 -38.5 1 93.19 33 ALA B C 1
ATOM 7832 O O . ALA B 1 33 ? 13.781 -29.797 -39.438 1 93.19 33 ALA B O 1
ATOM 7833 N N . ASN B 1 34 ? 12.609 -28.703 -37.875 1 92.94 34 ASN B N 1
ATOM 7834 C CA . ASN B 1 34 ? 13.32 -27.453 -38.156 1 92.94 34 ASN B CA 1
ATOM 7835 C C . ASN B 1 34 ? 14.766 -27.516 -37.688 1 92.94 34 ASN B C 1
ATOM 7837 O O . ASN B 1 34 ? 15.086 -28.266 -36.781 1 92.94 34 ASN B O 1
ATOM 7841 N N . PRO B 1 35 ? 15.641 -26.719 -38.281 1 93.25 35 PRO B N 1
ATOM 7842 C CA . PRO B 1 35 ? 17.016 -26.641 -37.781 1 93.25 35 PRO B CA 1
ATOM 7843 C C . PRO B 1 35 ? 17.078 -26.031 -36.375 1 93.25 35 PRO B C 1
ATOM 7845 O O . PRO B 1 35 ? 16.219 -25.219 -36.031 1 93.25 35 PRO B O 1
ATOM 7848 N N . THR B 1 36 ? 18.062 -26.453 -35.625 1 94.94 36 THR B N 1
ATOM 7849 C CA . THR B 1 36 ? 18.234 -25.922 -34.281 1 94.94 36 THR B CA 1
ATOM 7850 C C . THR B 1 36 ? 19.594 -25.266 -34.125 1 94.94 36 THR B C 1
ATOM 7852 O O . THR B 1 36 ? 20.594 -25.797 -34.625 1 94.94 36 THR B O 1
ATOM 7855 N N . ILE B 1 37 ? 19.672 -24.141 -33.5 1 95.94 37 ILE B N 1
ATOM 7856 C CA . ILE B 1 37 ? 20.891 -23.359 -33.312 1 95.94 37 ILE B CA 1
ATOM 7857 C C . ILE B 1 37 ? 21.859 -24.109 -32.406 1 95.94 37 ILE B C 1
ATOM 7859 O O . ILE B 1 37 ? 23.062 -24.156 -32.656 1 95.94 37 ILE B O 1
ATOM 7863 N N . TYR B 1 38 ? 21.375 -24.688 -31.391 1 97.56 38 TYR B N 1
ATOM 7864 C CA . TYR B 1 38 ? 22.188 -25.422 -30.422 1 97.56 38 TYR B CA 1
ATOM 7865 C C . TYR B 1 38 ? 23 -26.5 -31.094 1 97.56 38 TYR B C 1
ATOM 7867 O O . TYR B 1 38 ? 24.234 -26.562 -30.938 1 97.56 38 TYR B O 1
ATOM 7875 N N . ASP B 1 39 ? 22.328 -27.359 -31.812 1 97.56 39 ASP B N 1
ATOM 7876 C CA . ASP B 1 39 ? 23.016 -28.469 -32.469 1 97.56 39 ASP B CA 1
ATOM 7877 C C . ASP B 1 39 ? 23.953 -27.969 -33.562 1 97.56 39 ASP B C 1
ATOM 7879 O O . ASP B 1 39 ? 25.047 -28.531 -33.75 1 97.56 39 ASP B O 1
ATOM 7883 N N . THR B 1 40 ? 23.562 -26.906 -34.25 1 97.5 40 THR B N 1
ATOM 7884 C CA . THR B 1 40 ? 24.422 -26.297 -35.25 1 97.5 40 THR B CA 1
ATOM 7885 C C . THR B 1 40 ? 25.703 -25.75 -34.625 1 97.5 40 THR B C 1
ATOM 7887 O O . THR B 1 40 ? 26.781 -25.828 -35.219 1 97.5 40 THR B O 1
ATOM 7890 N N . ALA B 1 41 ? 25.578 -25.219 -33.5 1 97.69 41 ALA B N 1
ATOM 7891 C CA . ALA B 1 41 ? 26.734 -24.688 -32.781 1 97.69 41 ALA B CA 1
ATOM 7892 C C . ALA B 1 41 ? 27.734 -25.781 -32.438 1 97.69 41 ALA B C 1
ATOM 7894 O O . ALA B 1 41 ? 28.953 -25.594 -32.531 1 97.69 41 ALA B O 1
ATOM 7895 N N . TRP B 1 42 ? 27.234 -26.891 -31.984 1 97.94 42 TRP B N 1
ATOM 7896 C CA . TRP B 1 42 ? 28.125 -28.016 -31.672 1 97.94 42 TRP B CA 1
ATOM 7897 C C . TRP B 1 42 ? 28.891 -28.469 -32.906 1 97.94 42 TRP B C 1
ATOM 7899 O O . TRP B 1 42 ? 30.078 -28.75 -32.844 1 97.94 42 TRP B O 1
ATOM 7909 N N . VAL B 1 43 ? 28.172 -28.578 -34 1 97.88 43 VAL B N 1
ATOM 7910 C CA . VAL B 1 43 ? 28.812 -28.969 -35.25 1 97.88 43 VAL B CA 1
ATOM 7911 C C . VAL B 1 43 ? 29.859 -27.922 -35.656 1 97.88 43 VAL B C 1
ATOM 7913 O O . VAL B 1 43 ? 30.938 -28.281 -36.125 1 97.88 43 VAL B O 1
ATOM 7916 N N . ALA B 1 44 ? 29.594 -26.688 -35.406 1 96.38 44 ALA B N 1
ATOM 7917 C CA . ALA B 1 44 ? 30.5 -25.594 -35.75 1 96.38 44 ALA B CA 1
ATOM 7918 C C . ALA B 1 44 ? 31.781 -25.672 -34.906 1 96.38 44 ALA B C 1
ATOM 7920 O O . ALA B 1 44 ? 32.812 -25.109 -35.281 1 96.38 44 ALA B O 1
ATOM 7921 N N . MET B 1 45 ? 31.75 -26.344 -33.812 1 96 45 MET B N 1
ATOM 7922 C CA . MET B 1 45 ? 32.875 -26.422 -32.906 1 96 45 MET B CA 1
ATOM 7923 C C . MET B 1 45 ? 33.906 -27.438 -33.406 1 96 45 MET B C 1
ATOM 7925 O O . MET B 1 45 ? 35.062 -27.391 -33 1 96 45 MET B O 1
ATOM 7929 N N . VAL B 1 46 ? 33.531 -28.312 -34.25 1 95.94 46 VAL B N 1
ATOM 7930 C CA . VAL B 1 46 ? 34.375 -29.438 -34.656 1 95.94 46 VAL B CA 1
ATOM 7931 C C . VAL B 1 46 ? 35.594 -28.953 -35.406 1 95.94 46 VAL B C 1
ATOM 7933 O O . VAL B 1 46 ? 35.438 -28.234 -36.406 1 95.94 46 VAL B O 1
ATOM 7936 N N . SER B 1 47 ? 36.719 -29.328 -35 1 91.69 47 SER B N 1
ATOM 7937 C CA . SER B 1 47 ? 37.969 -29.016 -35.625 1 91.69 47 SER B CA 1
ATOM 7938 C C . SER B 1 47 ? 38.906 -30.219 -35.625 1 91.69 47 SER B C 1
ATOM 7940 O O . SER B 1 47 ? 38.75 -31.141 -34.812 1 91.69 47 SER B O 1
ATOM 7942 N N . ARG B 1 48 ? 39.688 -30.297 -36.594 1 89 48 ARG B N 1
ATOM 7943 C CA . ARG B 1 48 ? 40.656 -31.391 -36.719 1 89 48 ARG B CA 1
ATOM 7944 C C . ARG B 1 48 ? 42.062 -30.844 -36.812 1 89 48 ARG B C 1
ATOM 7946 O O . ARG B 1 48 ? 42.312 -29.766 -37.344 1 89 48 ARG B O 1
ATOM 7953 N N . GLU B 1 49 ? 42.969 -31.562 -36.156 1 83.31 49 GLU B N 1
ATOM 7954 C CA . GLU B 1 49 ? 44.375 -31.172 -36.25 1 83.31 49 GLU B CA 1
ATOM 7955 C C . GLU B 1 49 ? 45 -31.781 -37.5 1 83.31 49 GLU B C 1
ATOM 7957 O O . GLU B 1 49 ? 45.031 -33 -37.656 1 83.31 49 GLU B O 1
ATOM 7962 N N . ILE B 1 50 ? 45.281 -31 -38.406 1 81.5 50 ILE B N 1
ATOM 7963 C CA . ILE B 1 50 ? 46.031 -31.406 -39.625 1 81.5 50 ILE B CA 1
ATOM 7964 C C . ILE B 1 50 ? 47.375 -30.703 -39.656 1 81.5 50 ILE B C 1
ATOM 7966 O O . ILE B 1 50 ? 47.438 -29.469 -39.688 1 81.5 50 ILE B O 1
ATOM 7970 N N . ASP B 1 51 ? 48.5 -31.438 -39.719 1 81.94 51 ASP B N 1
ATOM 7971 C CA . ASP B 1 51 ? 49.875 -30.938 -39.781 1 81.94 51 ASP B CA 1
ATOM 7972 C C . ASP B 1 51 ? 50.125 -29.906 -38.688 1 81.94 51 ASP B C 1
ATOM 7974 O O . ASP B 1 51 ? 50.688 -28.828 -38.938 1 81.94 51 ASP B O 1
ATOM 7978 N N . GLY B 1 52 ? 49.594 -30.125 -37.406 1 77.25 52 GLY B N 1
ATOM 7979 C CA . GLY B 1 52 ? 49.875 -29.297 -36.25 1 77.25 52 GLY B CA 1
ATOM 7980 C C . GLY B 1 52 ? 48.969 -28.078 -36.156 1 77.25 52 GLY B C 1
ATOM 7981 O O . GLY B 1 52 ? 49.062 -27.297 -35.219 1 77.25 52 GLY B O 1
ATOM 7982 N N . LYS B 1 53 ? 48.125 -27.828 -37.188 1 76.31 53 LYS B N 1
ATOM 7983 C CA . LYS B 1 53 ? 47.219 -26.688 -37.188 1 76.31 53 LYS B CA 1
ATOM 7984 C C . LYS B 1 53 ? 45.781 -27.125 -37.031 1 76.31 53 LYS B C 1
ATOM 7986 O O . LYS B 1 53 ? 45.375 -28.156 -37.594 1 76.31 53 LYS B O 1
ATOM 7991 N N . GLN B 1 54 ? 45.062 -26.406 -36.219 1 80.12 54 GLN B N 1
ATOM 7992 C CA . GLN B 1 54 ? 43.656 -26.703 -36.031 1 80.12 54 GLN B CA 1
ATOM 7993 C C . GLN B 1 54 ? 42.844 -26.156 -37.188 1 80.12 54 GLN B C 1
ATOM 7995 O O . GLN B 1 54 ? 42.906 -24.969 -37.531 1 80.12 54 GLN B O 1
ATOM 8000 N N . VAL B 1 55 ? 42.188 -27.047 -37.906 1 85.44 55 VAL B N 1
ATOM 8001 C CA . VAL B 1 55 ? 41.375 -26.656 -39.031 1 85.44 55 VAL B CA 1
ATOM 8002 C C . VAL B 1 55 ? 39.906 -26.922 -38.75 1 85.44 55 VAL B C 1
ATOM 8004 O O . VAL B 1 55 ? 39.531 -27.969 -38.188 1 85.44 55 VAL B O 1
ATOM 8007 N N . PHE B 1 56 ? 39.031 -25.922 -39.188 1 87.31 56 PHE B N 1
ATOM 8008 C CA . PHE B 1 56 ? 37.594 -26.109 -39.125 1 87.31 56 PHE B CA 1
ATOM 8009 C C . PHE B 1 56 ? 37.125 -27.219 -40.062 1 87.31 56 PHE B C 1
ATOM 8011 O O . PHE B 1 56 ? 37.469 -27.203 -41.25 1 87.31 56 PHE B O 1
ATOM 8018 N N . VAL B 1 57 ? 36.406 -28.031 -39.5 1 92.56 57 VAL B N 1
ATOM 8019 C CA . VAL B 1 57 ? 35.906 -29.109 -40.375 1 92.56 57 VAL B CA 1
ATOM 8020 C C . VAL B 1 57 ? 34.625 -28.672 -41.094 1 92.56 57 VAL B C 1
ATOM 8022 O O . VAL B 1 57 ? 34.375 -29.062 -42.219 1 92.56 57 VAL B O 1
ATOM 8025 N N . PHE B 1 58 ? 33.844 -27.828 -40.344 1 94.81 58 PHE B N 1
ATOM 8026 C CA . PHE B 1 58 ? 32.594 -27.344 -40.906 1 94.81 58 PHE B CA 1
ATOM 8027 C C . PHE B 1 58 ? 32.5 -25.828 -40.812 1 94.81 58 PHE B C 1
ATOM 8029 O O . PHE B 1 58 ? 31.641 -25.281 -40.125 1 94.81 58 PHE B O 1
ATOM 8036 N N . PRO B 1 59 ? 33.25 -25.094 -41.562 1 92.69 59 PRO B N 1
ATOM 8037 C CA . PRO B 1 59 ? 33.281 -23.641 -41.469 1 92.69 59 PRO B CA 1
ATOM 8038 C C . PRO B 1 59 ? 31.953 -22.984 -41.875 1 92.69 59 PRO B C 1
ATOM 8040 O O . PRO B 1 59 ? 31.625 -21.906 -41.406 1 92.69 59 PRO B O 1
ATOM 8043 N N . GLU B 1 60 ? 31.188 -23.672 -42.656 1 93.94 60 GLU B N 1
ATOM 8044 C CA . GLU B 1 60 ? 29.906 -23.141 -43.094 1 93.94 60 GLU B CA 1
ATOM 8045 C C . GLU B 1 60 ? 28.938 -23.016 -41.938 1 93.94 60 GLU B C 1
ATOM 8047 O O . GLU B 1 60 ? 28.156 -22.047 -41.875 1 93.94 60 GLU B O 1
ATOM 8052 N N . THR B 1 61 ? 28.938 -24.016 -41.031 1 95.62 61 THR B N 1
ATOM 8053 C CA . THR B 1 61 ? 28.062 -23.953 -39.875 1 95.62 61 THR B CA 1
ATOM 8054 C C . THR B 1 61 ? 28.516 -22.844 -38.938 1 95.62 61 THR B C 1
ATOM 8056 O O . THR B 1 61 ? 27.703 -22.219 -38.25 1 95.62 61 THR B O 1
ATOM 8059 N N . PHE B 1 62 ? 29.812 -22.594 -38.844 1 94.56 62 PHE B N 1
ATOM 8060 C CA . PHE B 1 62 ? 30.328 -21.5 -38.031 1 94.56 62 PHE B CA 1
ATOM 8061 C C . PHE B 1 62 ? 29.891 -20.156 -38.594 1 94.56 62 PHE B C 1
ATOM 8063 O O . PHE B 1 62 ? 29.547 -19.234 -37.844 1 94.56 62 PHE B O 1
ATOM 8070 N N . THR B 1 63 ? 29.938 -20.062 -39.875 1 93.06 63 THR B N 1
ATOM 8071 C CA . THR B 1 63 ? 29.5 -18.844 -40.531 1 93.06 63 THR B CA 1
ATOM 8072 C C . THR B 1 63 ? 28.031 -18.562 -40.219 1 93.06 63 THR B C 1
ATOM 8074 O O . THR B 1 63 ? 27.641 -17.406 -40 1 93.06 63 THR B O 1
ATOM 8077 N N . TYR B 1 64 ? 27.297 -19.594 -40.156 1 94.25 64 TYR B N 1
ATOM 8078 C CA . TYR B 1 64 ? 25.891 -19.438 -39.781 1 94.25 64 TYR B CA 1
ATOM 8079 C C . TYR B 1 64 ? 25.766 -18.859 -38.406 1 94.25 64 TYR B C 1
ATOM 8081 O O . TYR B 1 64 ? 25 -17.906 -38.188 1 94.25 64 TYR B O 1
ATOM 8089 N N . ILE B 1 65 ? 26.469 -19.406 -37.469 1 94.44 65 ILE B N 1
ATOM 8090 C CA . ILE B 1 65 ? 26.438 -18.969 -36.062 1 94.44 65 ILE B CA 1
ATOM 8091 C C . ILE B 1 65 ? 26.891 -17.516 -36 1 94.44 65 ILE B C 1
ATOM 8093 O O . ILE B 1 65 ? 26.297 -16.703 -35.281 1 94.44 65 ILE B O 1
ATOM 8097 N N . TYR B 1 66 ? 27.875 -17.234 -36.75 1 93.38 66 TYR B N 1
ATOM 8098 C CA . TYR B 1 66 ? 28.453 -15.898 -36.781 1 93.38 66 TYR B CA 1
ATOM 8099 C C . TYR B 1 66 ? 27.453 -14.883 -37.312 1 93.38 66 TYR B C 1
ATOM 8101 O O . TYR B 1 66 ? 27.297 -13.805 -36.719 1 93.38 66 TYR B O 1
ATOM 8109 N N . GLU B 1 67 ? 26.719 -15.25 -38.219 1 93 67 GLU B N 1
ATOM 8110 C CA . GLU B 1 67 ? 25.859 -14.32 -38.938 1 93 67 GLU B CA 1
ATOM 8111 C C . GLU B 1 67 ? 24.5 -14.18 -38.25 1 93 67 GLU B C 1
ATOM 8113 O O . GLU B 1 67 ? 23.781 -13.211 -38.469 1 93 67 GLU B O 1
ATOM 8118 N N . HIS B 1 68 ? 24.203 -15.008 -37.344 1 93.31 68 HIS B N 1
ATOM 8119 C CA . HIS B 1 68 ? 22.828 -15.031 -36.844 1 93.31 68 HIS B CA 1
ATOM 8120 C C . HIS B 1 68 ? 22.766 -14.609 -35.375 1 93.31 68 HIS B C 1
ATOM 8122 O O . HIS B 1 68 ? 21.766 -14.867 -34.688 1 93.31 68 HIS B O 1
ATOM 8128 N N . GLN B 1 69 ? 23.844 -14.031 -34.906 1 95.88 69 GLN B N 1
ATOM 8129 C CA . GLN B 1 69 ? 23.75 -13.406 -33.594 1 95.88 69 GLN B CA 1
ATOM 8130 C C . GLN B 1 69 ? 22.797 -12.211 -33.625 1 95.88 69 GLN B C 1
ATOM 8132 O O . GLN B 1 69 ? 22.859 -11.391 -34.531 1 95.88 69 GLN B O 1
ATOM 8137 N N . GLU B 1 70 ? 21.859 -12.148 -32.719 1 95.25 70 GLU B N 1
ATOM 8138 C CA . GLU B 1 70 ? 20.891 -11.07 -32.656 1 95.25 70 GLU B CA 1
ATOM 8139 C C . GLU B 1 70 ? 21.516 -9.789 -32.125 1 95.25 70 GLU B C 1
ATOM 8141 O O . GLU B 1 70 ? 22.625 -9.82 -31.594 1 95.25 70 GLU B O 1
ATOM 8146 N N . ALA B 1 71 ? 20.781 -8.68 -32.125 1 92.88 71 ALA B N 1
ATOM 8147 C CA . ALA B 1 71 ? 21.281 -7.355 -31.75 1 92.88 71 ALA B CA 1
ATOM 8148 C C . ALA B 1 71 ? 21.609 -7.305 -30.266 1 92.88 71 ALA B C 1
ATOM 8150 O O . ALA B 1 71 ? 22.531 -6.605 -29.844 1 92.88 71 ALA B O 1
ATOM 8151 N N . ASP B 1 72 ? 20.953 -8.094 -29.469 1 93.06 72 ASP B N 1
ATOM 8152 C CA . ASP B 1 72 ? 21.188 -8.062 -28.031 1 93.06 72 ASP B CA 1
ATOM 8153 C C . ASP B 1 72 ? 22.297 -9.031 -27.625 1 93.06 72 ASP B C 1
ATOM 8155 O O . ASP B 1 72 ? 22.562 -9.219 -26.438 1 93.06 72 ASP B O 1
ATOM 8159 N N . GLY B 1 73 ? 22.891 -9.625 -28.641 1 95.31 73 GLY B N 1
ATOM 8160 C CA . GLY B 1 73 ? 24 -10.531 -28.391 1 95.31 73 GLY B CA 1
ATOM 8161 C C . GLY B 1 73 ? 23.578 -11.977 -28.266 1 95.31 73 GLY B C 1
ATOM 8162 O O . GLY B 1 73 ? 24.422 -12.875 -28.188 1 95.31 73 GLY B O 1
ATOM 8163 N N . SER B 1 74 ? 22.312 -12.266 -28.25 1 95.88 74 SER B N 1
ATOM 8164 C CA . SER B 1 74 ? 21.812 -13.609 -28 1 95.88 74 SER B CA 1
ATOM 8165 C C . SER B 1 74 ? 21.578 -14.367 -29.312 1 95.88 74 SER B C 1
ATOM 8167 O O . SER B 1 74 ? 21.719 -13.805 -30.391 1 95.88 74 SER B O 1
ATOM 8169 N N . TRP B 1 75 ? 21.359 -15.594 -29.234 1 95.69 75 TRP B N 1
ATOM 8170 C CA . TRP B 1 75 ? 20.672 -16.453 -30.188 1 95.69 75 TRP B CA 1
ATOM 8171 C C . TRP B 1 75 ? 19.359 -16.969 -29.609 1 95.69 75 TRP B C 1
ATOM 8173 O O . TRP B 1 75 ? 19.344 -18.016 -28.938 1 95.69 75 TRP B O 1
ATOM 8183 N N . SER B 1 76 ? 18.281 -16.422 -29.828 1 86.81 76 SER B N 1
ATOM 8184 C CA . SER B 1 76 ? 17.047 -16.562 -29.062 1 86.81 76 SER B CA 1
ATOM 8185 C C . SER B 1 76 ? 16.312 -17.844 -29.438 1 86.81 76 SER B C 1
ATOM 8187 O O . SER B 1 76 ? 15.578 -18.422 -28.625 1 86.81 76 SER B O 1
ATOM 8189 N N . GLY B 1 77 ? 16.562 -18.359 -30.672 1 76.69 77 GLY B N 1
ATOM 8190 C CA . GLY B 1 77 ? 15.836 -19.547 -31.078 1 76.69 77 GLY B CA 1
ATOM 8191 C C . GLY B 1 77 ? 14.328 -19.344 -31.109 1 76.69 77 GLY B C 1
ATOM 8192 O O . GLY B 1 77 ? 13.836 -18.453 -31.812 1 76.69 77 GLY B O 1
ATOM 8193 N N . ASP B 1 78 ? 13.594 -20.078 -30.203 1 74 78 ASP B N 1
ATOM 8194 C CA . ASP B 1 78 ? 12.133 -20.016 -30.156 1 74 78 ASP B CA 1
ATOM 8195 C C . ASP B 1 78 ? 11.664 -18.797 -29.359 1 74 78 ASP B C 1
ATOM 8197 O O . ASP B 1 78 ? 10.469 -18.484 -29.328 1 74 78 ASP B O 1
ATOM 8201 N N . GLY B 1 79 ? 12.562 -18.172 -28.766 1 76.19 79 GLY B N 1
ATOM 8202 C CA . GLY B 1 79 ? 12.227 -16.984 -28 1 76.19 79 GLY B CA 1
ATOM 8203 C C . GLY B 1 79 ? 12.094 -17.25 -26.516 1 76.19 79 GLY B C 1
ATOM 8204 O O . GLY B 1 79 ? 12.008 -16.312 -25.719 1 76.19 79 GLY B O 1
ATOM 8205 N N . SER B 1 80 ? 12.023 -18.578 -26.156 1 86.94 80 SER B N 1
ATOM 8206 C CA . SER B 1 80 ? 11.977 -18.875 -24.719 1 86.94 80 SER B CA 1
ATOM 8207 C C . SER B 1 80 ? 13.305 -18.547 -24.047 1 86.94 80 SER B C 1
ATOM 8209 O O . SER B 1 80 ? 14.359 -18.641 -24.672 1 86.94 80 SER B O 1
ATOM 8211 N N . LEU B 1 81 ? 13.219 -18.234 -22.828 1 88.38 81 LEU B N 1
ATOM 8212 C CA . LEU B 1 81 ? 14.422 -17.828 -22.109 1 88.38 81 LEU B CA 1
ATOM 8213 C C . LEU B 1 81 ? 15.414 -18.984 -22.031 1 88.38 81 LEU B C 1
ATOM 8215 O O . LEU B 1 81 ? 16.609 -18.781 -22.25 1 88.38 81 LEU B O 1
ATOM 8219 N N . ILE B 1 82 ? 14.883 -20.203 -21.781 1 92.12 82 ILE B N 1
ATOM 8220 C CA . ILE B 1 82 ? 15.789 -21.344 -21.609 1 92.12 82 ILE B CA 1
ATOM 8221 C C . ILE B 1 82 ? 16.453 -21.672 -22.938 1 92.12 82 ILE B C 1
ATOM 8223 O O . ILE B 1 82 ? 17.656 -21.938 -22.984 1 92.12 82 ILE B O 1
ATOM 8227 N N . ASP B 1 83 ? 15.773 -21.703 -24.016 1 94.25 83 ASP B N 1
ATOM 8228 C CA . ASP B 1 83 ? 16.375 -21.984 -25.312 1 94.25 83 ASP B CA 1
ATOM 8229 C C . ASP B 1 83 ? 17.406 -20.906 -25.688 1 94.25 83 ASP B C 1
ATOM 8231 O O . ASP B 1 83 ? 18.469 -21.219 -26.219 1 94.25 83 ASP B O 1
ATOM 8235 N N . SER B 1 84 ? 17.016 -19.656 -25.406 1 94.88 84 SER B N 1
ATOM 8236 C CA . SER B 1 84 ? 17.938 -18.562 -25.672 1 94.88 84 SER B CA 1
ATOM 8237 C C . SER B 1 84 ? 19.234 -18.734 -24.875 1 94.88 84 SER B C 1
ATOM 8239 O O . SER B 1 84 ? 20.312 -18.453 -25.375 1 94.88 84 SER B O 1
ATOM 8241 N N . ILE B 1 85 ? 19.094 -19.188 -23.656 1 95.62 85 ILE B N 1
ATOM 8242 C CA . ILE B 1 85 ? 20.25 -19.406 -22.797 1 95.62 85 ILE B CA 1
ATOM 8243 C C . ILE B 1 85 ? 21.109 -20.531 -23.359 1 95.62 85 ILE B C 1
ATOM 8245 O O . ILE B 1 85 ? 22.328 -20.359 -23.547 1 95.62 85 ILE B O 1
ATOM 8249 N N . VAL B 1 86 ? 20.516 -21.656 -23.703 1 96.69 86 VAL B N 1
ATOM 8250 C CA . VAL B 1 86 ? 21.234 -22.844 -24.172 1 96.69 86 VAL B CA 1
ATOM 8251 C C . VAL B 1 86 ? 21.891 -22.562 -25.516 1 96.69 86 VAL B C 1
ATOM 8253 O O . VAL B 1 86 ? 23.047 -22.891 -25.734 1 96.69 86 VAL B O 1
ATOM 8256 N N . ASN B 1 87 ? 21.156 -21.922 -26.406 1 97 87 ASN B N 1
ATOM 8257 C CA . ASN B 1 87 ? 21.703 -21.531 -27.719 1 97 87 ASN B CA 1
ATOM 8258 C C . ASN B 1 87 ? 22.891 -20.594 -27.562 1 97 87 ASN B C 1
ATOM 8260 O O . ASN B 1 87 ? 23.922 -20.781 -28.203 1 97 87 ASN B O 1
ATOM 8264 N N . THR B 1 88 ? 22.688 -19.594 -26.766 1 97.69 88 THR B N 1
ATOM 8265 C CA . THR B 1 88 ? 23.719 -18.547 -26.641 1 97.69 88 THR B CA 1
ATOM 8266 C C . THR B 1 88 ? 24.953 -19.094 -25.953 1 97.69 88 THR B C 1
ATOM 8268 O O . THR B 1 88 ? 26.078 -18.734 -26.297 1 97.69 88 THR B O 1
ATOM 8271 N N . LEU B 1 89 ? 24.734 -19.938 -24.984 1 97.81 89 LEU B N 1
ATOM 8272 C CA . LEU B 1 89 ? 25.875 -20.578 -24.344 1 97.81 89 LEU B CA 1
ATOM 8273 C C . LEU B 1 89 ? 26.688 -21.391 -25.359 1 97.81 89 LEU B C 1
ATOM 8275 O O . LEU B 1 89 ? 27.906 -21.266 -25.422 1 97.81 89 LEU B O 1
ATOM 8279 N N . ALA B 1 90 ? 26.031 -22.25 -26.125 1 98 90 ALA B N 1
ATOM 8280 C CA . ALA B 1 90 ? 26.703 -23.094 -27.094 1 98 90 ALA B CA 1
ATOM 8281 C C . ALA B 1 90 ? 27.406 -22.266 -28.156 1 98 90 ALA B C 1
ATOM 8283 O O . ALA B 1 90 ? 28.547 -22.562 -28.531 1 98 90 ALA B O 1
ATOM 8284 N N . CYS B 1 91 ? 26.75 -21.234 -28.641 1 97.69 91 CYS B N 1
ATOM 8285 C CA . CYS B 1 91 ? 27.328 -20.375 -29.656 1 97.69 91 CYS B CA 1
ATOM 8286 C C . CYS B 1 91 ? 28.516 -19.594 -29.109 1 97.69 91 CYS B C 1
ATOM 8288 O O . CYS B 1 91 ? 29.5 -19.391 -29.812 1 97.69 91 CYS B O 1
ATOM 8290 N N . LEU B 1 92 ? 28.406 -19.172 -27.875 1 97.5 92 LEU B N 1
ATOM 8291 C CA . LEU B 1 92 ? 29.516 -18.484 -27.234 1 97.5 92 LEU B CA 1
ATOM 8292 C C . LEU B 1 92 ? 30.734 -19.391 -27.125 1 97.5 92 LEU B C 1
ATOM 8294 O O . LEU B 1 92 ? 31.859 -18.953 -27.359 1 97.5 92 LEU B O 1
ATOM 8298 N N . VAL B 1 93 ? 30.516 -20.625 -26.75 1 97.06 93 VAL B N 1
ATOM 8299 C CA . VAL B 1 93 ? 31.625 -21.594 -26.703 1 97.06 93 VAL B CA 1
ATOM 8300 C C . VAL B 1 93 ? 32.25 -21.719 -28.078 1 97.06 93 VAL B C 1
ATOM 8302 O O . VAL B 1 93 ? 33.469 -21.719 -28.203 1 97.06 93 VAL B O 1
ATOM 8305 N N . ALA B 1 94 ? 31.453 -21.859 -29.125 1 96 94 ALA B N 1
ATOM 8306 C CA . ALA B 1 94 ? 31.969 -21.984 -30.5 1 96 94 ALA B CA 1
ATOM 8307 C C . ALA B 1 94 ? 32.812 -20.766 -30.875 1 96 94 ALA B C 1
ATOM 8309 O O . ALA B 1 94 ? 33.875 -20.906 -31.484 1 96 94 ALA B O 1
ATOM 8310 N N . LEU B 1 95 ? 32.281 -19.594 -30.516 1 95.06 95 LEU B N 1
ATOM 8311 C CA . LEU B 1 95 ? 33 -18.359 -30.812 1 95.06 95 LEU B CA 1
ATOM 8312 C C . LEU B 1 95 ? 34.344 -18.344 -30.109 1 95.06 95 LEU B C 1
ATOM 8314 O O . LEU B 1 95 ? 35.375 -18 -30.703 1 95.06 95 LEU B O 1
ATOM 8318 N N . LYS B 1 96 ? 34.375 -18.719 -28.844 1 94.19 96 LYS B N 1
ATOM 8319 C CA . LYS B 1 96 ? 35.594 -18.688 -28.062 1 94.19 96 LYS B CA 1
ATOM 8320 C C . LYS B 1 96 ? 36.594 -19.719 -28.562 1 94.19 96 LYS B C 1
ATOM 8322 O O . LYS B 1 96 ? 37.812 -19.484 -28.547 1 94.19 96 LYS B O 1
ATOM 8327 N N . MET B 1 97 ? 36.125 -20.844 -29.016 1 91 97 MET B N 1
ATOM 8328 C CA . MET B 1 97 ? 36.969 -21.906 -29.516 1 91 97 MET B CA 1
ATOM 8329 C C . MET B 1 97 ? 37.688 -21.484 -30.781 1 91 97 MET B C 1
ATOM 8331 O O . MET B 1 97 ? 38.844 -21.875 -31.016 1 91 97 MET B O 1
ATOM 8335 N N . HIS B 1 98 ? 37.031 -20.656 -31.547 1 87.5 98 HIS B N 1
ATOM 8336 C CA . HIS B 1 98 ? 37.594 -20.281 -32.844 1 87.5 98 HIS B CA 1
ATOM 8337 C C . HIS B 1 98 ? 38.094 -18.844 -32.844 1 87.5 98 HIS B C 1
ATOM 8339 O O . HIS B 1 98 ? 38.375 -18.281 -33.906 1 87.5 98 HIS B O 1
ATOM 8345 N N . GLU B 1 99 ? 38.094 -18.234 -31.766 1 85 99 GLU B N 1
ATOM 8346 C CA . GLU B 1 99 ? 38.469 -16.828 -31.641 1 85 99 GLU B CA 1
ATOM 8347 C C . GLU B 1 99 ? 39.844 -16.562 -32.219 1 85 99 GLU B C 1
ATOM 8349 O O . GLU B 1 99 ? 40.062 -15.539 -32.875 1 85 99 GLU B O 1
ATOM 8354 N N . SER B 1 100 ? 40.812 -17.406 -32 1 77.88 100 SER B N 1
ATOM 8355 C CA . SER B 1 100 ? 42.188 -17.203 -32.438 1 77.88 100 SER B CA 1
ATOM 8356 C C . SER B 1 100 ? 42.344 -17.578 -33.906 1 77.88 100 SER B C 1
ATOM 8358 O O . SER B 1 100 ? 43.25 -17.094 -34.594 1 77.88 100 SER B O 1
ATOM 8360 N N . ASN B 1 101 ? 41.5 -18.422 -34.344 1 71.75 101 ASN B N 1
ATOM 8361 C CA . ASN B 1 101 ? 41.719 -19 -35.656 1 71.75 101 ASN B CA 1
ATOM 8362 C C . ASN B 1 101 ? 40.781 -18.406 -36.688 1 71.75 101 ASN B C 1
ATOM 8364 O O . ASN B 1 101 ? 40.969 -18.562 -37.906 1 71.75 101 ASN B O 1
ATOM 8368 N N . ALA B 1 102 ? 39.781 -17.797 -36.25 1 65.81 102 ALA B N 1
ATOM 8369 C CA . ALA B 1 102 ? 38.781 -17.312 -37.188 1 65.81 102 ALA B CA 1
ATOM 8370 C C . ALA B 1 102 ? 39.188 -15.969 -37.781 1 65.81 102 ALA B C 1
ATOM 8372 O O . ALA B 1 102 ? 39.812 -15.156 -37.125 1 65.81 102 ALA B O 1
ATOM 8373 N N . SER B 1 103 ? 39.281 -15.82 -39 1 66.81 103 SER B N 1
ATOM 8374 C CA . SER B 1 103 ? 39.688 -14.609 -39.719 1 66.81 103 SER B CA 1
ATOM 8375 C C . SER B 1 103 ? 38.656 -13.492 -39.531 1 66.81 103 SER B C 1
ATOM 8377 O O . SER B 1 103 ? 38.531 -12.602 -40.375 1 66.81 103 SER B O 1
ATOM 8379 N N . LYS B 1 104 ? 37.969 -13.578 -38.469 1 77.19 104 LYS B N 1
ATOM 8380 C CA . LYS B 1 104 ? 36.969 -12.539 -38.25 1 77.19 104 LYS B CA 1
ATOM 8381 C C . LYS B 1 104 ? 37.312 -11.672 -37.031 1 77.19 104 LYS B C 1
ATOM 8383 O O . LYS B 1 104 ? 37.312 -12.148 -35.906 1 77.19 104 LYS B O 1
ATOM 8388 N N . PRO B 1 105 ? 37.688 -10.445 -37.219 1 78.31 105 PRO B N 1
ATOM 8389 C CA . PRO B 1 105 ? 38.25 -9.594 -36.156 1 78.31 105 PRO B CA 1
ATOM 8390 C C . PRO B 1 105 ? 37.219 -9.219 -35.094 1 78.31 105 PRO B C 1
ATOM 8392 O O . PRO B 1 105 ? 37.594 -8.805 -34 1 78.31 105 PRO B O 1
ATOM 8395 N N . ASP B 1 106 ? 35.969 -9.414 -35.344 1 90.88 106 ASP B N 1
ATOM 8396 C CA . ASP B 1 106 ? 35 -8.883 -34.406 1 90.88 106 ASP B CA 1
ATOM 8397 C C . ASP B 1 106 ? 34.469 -9.984 -33.5 1 90.88 106 ASP B C 1
ATOM 8399 O O . ASP B 1 106 ? 33.469 -9.797 -32.812 1 90.88 106 ASP B O 1
ATOM 8403 N N . ILE B 1 107 ? 35.062 -11.102 -33.5 1 92.12 107 ILE B N 1
ATOM 8404 C CA . ILE B 1 107 ? 34.625 -12.242 -32.719 1 92.12 107 ILE B CA 1
ATOM 8405 C C . ILE B 1 107 ? 34.688 -11.906 -31.219 1 92.12 107 ILE B C 1
ATOM 8407 O O . ILE B 1 107 ? 33.75 -12.195 -30.469 1 92.12 107 ILE B O 1
ATOM 8411 N N . PRO B 1 108 ? 35.75 -11.25 -30.766 1 92.06 108 PRO B N 1
ATOM 8412 C CA . PRO B 1 108 ? 35.781 -10.906 -29.344 1 92.06 108 PRO B CA 1
ATOM 8413 C C . PRO B 1 108 ? 34.625 -9.992 -28.922 1 92.06 108 PRO B C 1
ATOM 8415 O O . PRO B 1 108 ? 34.062 -10.164 -27.844 1 92.06 108 PRO B O 1
ATOM 8418 N N . ALA B 1 109 ? 34.344 -9.078 -29.781 1 93.44 109 ALA B N 1
ATOM 8419 C CA . ALA B 1 109 ? 33.219 -8.18 -29.5 1 93.44 109 ALA B CA 1
ATOM 8420 C C . ALA B 1 109 ? 31.906 -8.938 -29.453 1 93.44 109 ALA B C 1
ATOM 8422 O O . ALA B 1 109 ? 31.047 -8.641 -28.641 1 93.44 109 ALA B O 1
ATOM 8423 N N . ARG B 1 110 ? 31.75 -9.797 -30.328 1 94.5 110 ARG B N 1
ATOM 8424 C CA . ARG B 1 110 ? 30.547 -10.625 -30.375 1 94.5 110 ARG B CA 1
ATOM 8425 C C . ARG B 1 110 ? 30.453 -11.516 -29.141 1 94.5 110 ARG B C 1
ATOM 8427 O O . ARG B 1 110 ? 29.359 -11.727 -28.609 1 94.5 110 ARG B O 1
ATOM 8434 N N . ALA B 1 111 ? 31.547 -12.016 -28.719 1 95.56 111 ALA B N 1
ATOM 8435 C CA . ALA B 1 111 ? 31.594 -12.844 -27.516 1 95.56 111 ALA B CA 1
ATOM 8436 C C . ALA B 1 111 ? 31.203 -12.031 -26.281 1 95.56 111 ALA B C 1
ATOM 8438 O O . ALA B 1 111 ? 30.469 -12.523 -25.406 1 95.56 111 ALA B O 1
ATOM 8439 N N . ARG B 1 112 ? 31.641 -10.844 -26.25 1 95 112 ARG B N 1
ATOM 8440 C CA . ARG B 1 112 ? 31.297 -9.977 -25.125 1 95 112 ARG B CA 1
ATOM 8441 C C . ARG B 1 112 ? 29.797 -9.672 -25.109 1 95 112 ARG B C 1
ATOM 8443 O O . ARG B 1 112 ? 29.188 -9.602 -24.047 1 95 112 ARG B O 1
ATOM 8450 N N . ALA B 1 113 ? 29.297 -9.43 -26.219 1 96 113 ALA B N 1
ATOM 8451 C CA . ALA B 1 113 ? 27.875 -9.18 -26.328 1 96 113 ALA B CA 1
ATOM 8452 C C . ALA B 1 113 ? 27.062 -10.383 -25.844 1 96 113 ALA B C 1
ATOM 8454 O O . ALA B 1 113 ? 26.047 -10.219 -25.172 1 96 113 ALA B O 1
ATOM 8455 N N . ALA B 1 114 ? 27.453 -11.531 -26.172 1 97.25 114 ALA B N 1
ATOM 8456 C CA . ALA B 1 114 ? 26.797 -12.758 -25.719 1 97.25 114 ALA B CA 1
ATOM 8457 C C . ALA B 1 114 ? 26.922 -12.914 -24.203 1 97.25 114 ALA B C 1
ATOM 8459 O O . ALA B 1 114 ? 25.969 -13.336 -23.547 1 97.25 114 ALA B O 1
ATOM 8460 N N . GLN B 1 115 ? 28.016 -12.547 -23.688 1 96.5 115 GLN B N 1
ATOM 8461 C CA . GLN B 1 115 ? 28.25 -12.625 -22.234 1 96.5 115 GLN B CA 1
ATOM 8462 C C . GLN B 1 115 ? 27.312 -11.672 -21.484 1 96.5 115 GLN B C 1
ATOM 8464 O O . GLN B 1 115 ? 26.766 -12.031 -20.438 1 96.5 115 GLN B O 1
ATOM 8469 N N . ASN B 1 116 ? 27.234 -10.531 -22.031 1 95 116 ASN B N 1
ATOM 8470 C CA . ASN B 1 116 ? 26.359 -9.539 -21.406 1 95 116 ASN B CA 1
ATOM 8471 C C . ASN B 1 116 ? 24.906 -10.016 -21.375 1 95 116 ASN B C 1
ATOM 8473 O O . ASN B 1 116 ? 24.219 -9.844 -20.375 1 95 116 ASN B O 1
ATOM 8477 N N . TYR B 1 117 ? 24.484 -10.531 -22.453 1 95.94 117 TYR B N 1
ATOM 8478 C CA . TYR B 1 117 ? 23.141 -11.078 -22.5 1 95.94 117 TYR B CA 1
ATOM 8479 C C . TYR B 1 117 ? 22.953 -12.18 -21.469 1 95.94 117 TYR B C 1
ATOM 8481 O O . TYR B 1 117 ? 21.953 -12.211 -20.766 1 95.94 117 TYR B O 1
ATOM 8489 N N . LEU B 1 118 ? 23.891 -13.047 -21.312 1 96.31 118 LEU B N 1
ATOM 8490 C CA . LEU B 1 118 ? 23.797 -14.211 -20.422 1 96.31 118 LEU B CA 1
ATOM 8491 C C . LEU B 1 118 ? 23.797 -13.789 -18.969 1 96.31 118 LEU B C 1
ATOM 8493 O O . LEU B 1 118 ? 23.141 -14.422 -18.125 1 96.31 118 LEU B O 1
ATOM 8497 N N . ASP B 1 119 ? 24.438 -12.719 -18.688 1 93.12 119 ASP B N 1
ATOM 8498 C CA . ASP B 1 119 ? 24.453 -12.203 -17.312 1 93.12 119 ASP B CA 1
ATOM 8499 C C . ASP B 1 119 ? 23.047 -11.867 -16.828 1 93.12 119 ASP B C 1
ATOM 8501 O O . ASP B 1 119 ? 22.688 -12.172 -15.688 1 93.12 119 ASP B O 1
ATOM 8505 N N . ASP B 1 120 ? 22.406 -11.352 -17.688 1 91.38 120 ASP B N 1
ATOM 8506 C CA . ASP B 1 120 ? 21.031 -10.945 -17.359 1 91.38 120 ASP B CA 1
ATOM 8507 C C . ASP B 1 120 ? 20.078 -12.133 -17.453 1 91.38 120 ASP B C 1
ATOM 8509 O O . ASP B 1 120 ? 19.219 -12.32 -16.594 1 91.38 120 ASP B O 1
ATOM 8513 N N . ALA B 1 121 ? 20.234 -12.875 -18.453 1 91.94 121 ALA B N 1
ATOM 8514 C CA . ALA B 1 121 ? 19.312 -13.984 -18.734 1 91.94 121 ALA B CA 1
ATOM 8515 C C . ALA B 1 121 ? 19.391 -15.047 -17.641 1 91.94 121 ALA B C 1
ATOM 8517 O O . ALA B 1 121 ? 18.359 -15.586 -17.219 1 91.94 121 ALA B O 1
ATOM 8518 N N . LEU B 1 122 ? 20.484 -15.297 -17.094 1 92.25 122 LEU B N 1
ATOM 8519 C CA . LEU B 1 122 ? 20.688 -16.312 -16.078 1 92.25 122 LEU B CA 1
ATOM 8520 C C . LEU B 1 122 ? 20.047 -15.883 -14.75 1 92.25 122 LEU B C 1
ATOM 8522 O O . LEU B 1 122 ? 19.578 -16.719 -13.984 1 92.25 122 LEU B O 1
ATOM 8526 N N . LYS B 1 123 ? 20.062 -14.602 -14.562 1 85.44 123 LYS B N 1
ATOM 8527 C CA . LYS B 1 123 ? 19.453 -14.086 -13.336 1 85.44 123 LYS B CA 1
ATOM 8528 C C . LYS B 1 123 ? 17.938 -14.25 -13.359 1 85.44 123 LYS B C 1
ATOM 8530 O O . LYS B 1 123 ? 17.312 -14.445 -12.312 1 85.44 123 LYS B O 1
ATOM 8535 N N . ARG B 1 124 ? 17.406 -14.227 -14.438 1 83.06 124 ARG B N 1
ATOM 8536 C CA . ARG B 1 124 ? 15.961 -14.266 -14.609 1 83.06 124 ARG B CA 1
ATOM 8537 C C . ARG B 1 124 ? 15.469 -15.703 -14.789 1 83.06 124 ARG B C 1
ATOM 8539 O O . ARG B 1 124 ? 14.266 -15.969 -14.711 1 83.06 124 ARG B O 1
ATOM 8546 N N . TRP B 1 125 ? 16.328 -16.672 -15.023 1 85.88 125 TRP B N 1
ATOM 8547 C CA . TRP B 1 125 ? 15.992 -18.047 -15.383 1 85.88 125 TRP B CA 1
ATOM 8548 C C . TRP B 1 125 ? 15.391 -18.781 -14.195 1 85.88 125 TRP B C 1
ATOM 8550 O O . TRP B 1 125 ? 16 -18.859 -13.125 1 85.88 125 TRP B O 1
ATOM 8560 N N . ASP B 1 126 ? 14.148 -19.297 -14.484 1 78.06 126 ASP B N 1
ATOM 8561 C CA . ASP B 1 126 ? 13.516 -20.188 -13.5 1 78.06 126 ASP B CA 1
ATOM 8562 C C . ASP B 1 126 ? 13.898 -21.641 -13.75 1 78.06 126 ASP B C 1
ATOM 8564 O O . ASP B 1 126 ? 13.203 -22.359 -14.469 1 78.06 126 ASP B O 1
ATOM 8568 N N . ILE B 1 127 ? 14.805 -22.094 -13.047 1 79.25 127 ILE B N 1
ATOM 8569 C CA . ILE B 1 127 ? 15.422 -23.406 -13.281 1 79.25 127 ILE B CA 1
ATOM 8570 C C . ILE B 1 127 ? 14.422 -24.516 -12.977 1 79.25 127 ILE B C 1
ATOM 8572 O O . ILE B 1 127 ? 14.344 -25.5 -13.703 1 79.25 127 ILE B O 1
ATOM 8576 N N . MET B 1 128 ? 13.555 -24.312 -12.078 1 72.31 128 MET B N 1
ATOM 8577 C CA . MET B 1 128 ? 12.664 -25.375 -11.617 1 72.31 128 MET B CA 1
ATOM 8578 C C . MET B 1 128 ? 11.492 -25.547 -12.578 1 72.31 128 MET B C 1
ATOM 8580 O O . MET B 1 128 ? 10.922 -26.641 -12.672 1 72.31 128 MET B O 1
ATOM 8584 N N . GLU B 1 129 ? 11.211 -24.578 -13.352 1 73.94 129 GLU B N 1
ATOM 8585 C CA . GLU B 1 129 ? 10.086 -24.656 -14.273 1 73.94 129 GLU B CA 1
ATOM 8586 C C . GLU B 1 129 ? 10.547 -25.047 -15.672 1 73.94 129 GLU B C 1
ATOM 8588 O O . GLU B 1 129 ? 9.727 -25.219 -16.578 1 73.94 129 GLU B O 1
ATOM 8593 N N . THR B 1 130 ? 11.82 -25.375 -15.75 1 82.81 130 THR B N 1
ATOM 8594 C CA . THR B 1 130 ? 12.391 -25.672 -17.062 1 82.81 130 THR B CA 1
ATOM 8595 C C . THR B 1 130 ? 12.211 -27.156 -17.391 1 82.81 130 THR B C 1
ATOM 8597 O O . THR B 1 130 ? 12.414 -28.016 -16.547 1 82.81 130 THR B O 1
ATOM 8600 N N . GLU B 1 131 ? 11.594 -27.406 -18.562 1 83.38 131 GLU B N 1
ATOM 8601 C CA . GLU B 1 131 ? 11.508 -28.766 -19.094 1 83.38 131 GLU B CA 1
ATOM 8602 C C . GLU B 1 131 ? 12.227 -28.859 -20.438 1 83.38 131 GLU B C 1
ATOM 8604 O O . GLU B 1 131 ? 11.672 -28.469 -21.469 1 83.38 131 GLU B O 1
ATOM 8609 N N . ARG B 1 132 ? 13.422 -29.344 -20.438 1 90.06 132 ARG B N 1
ATOM 8610 C CA . ARG B 1 132 ? 14.25 -29.625 -21.609 1 90.06 132 ARG B CA 1
ATOM 8611 C C . ARG B 1 132 ? 15.109 -30.859 -21.375 1 90.06 132 ARG B C 1
ATOM 8613 O O . ARG B 1 132 ? 15.477 -31.172 -20.234 1 90.06 132 ARG B O 1
ATOM 8620 N N . VAL B 1 133 ? 15.328 -31.531 -22.422 1 89.12 133 VAL B N 1
ATOM 8621 C CA . VAL B 1 133 ? 16.125 -32.75 -22.312 1 89.12 133 VAL B CA 1
ATOM 8622 C C . VAL B 1 133 ? 17.516 -32.406 -21.797 1 89.12 133 VAL B C 1
ATOM 8624 O O . VAL B 1 133 ? 18.234 -31.609 -22.406 1 89.12 133 VAL B O 1
ATOM 8627 N N . ALA B 1 134 ? 17.859 -32.844 -20.656 1 90.19 134 ALA B N 1
ATOM 8628 C CA . ALA B 1 134 ? 19.172 -32.844 -20.047 1 90.19 134 ALA B CA 1
ATOM 8629 C C . ALA B 1 134 ? 19.656 -31.406 -19.797 1 90.19 134 ALA B C 1
ATOM 8631 O O . ALA B 1 134 ? 20.875 -31.141 -19.812 1 90.19 134 ALA B O 1
ATOM 8632 N N . TYR B 1 135 ? 18.781 -30.453 -19.656 1 91.88 135 TYR B N 1
ATOM 8633 C CA . TYR B 1 135 ? 19.188 -29.062 -19.469 1 91.88 135 TYR B CA 1
ATOM 8634 C C . TYR B 1 135 ? 20.094 -28.938 -18.25 1 91.88 135 TYR B C 1
ATOM 8636 O O . TYR B 1 135 ? 21.016 -28.125 -18.234 1 91.88 135 TYR B O 1
ATOM 8644 N N . GLU B 1 136 ? 19.891 -29.781 -17.203 1 91.31 136 GLU B N 1
ATOM 8645 C CA . GLU B 1 136 ? 20.609 -29.734 -15.938 1 91.31 136 GLU B CA 1
ATOM 8646 C C . GLU B 1 136 ? 22.047 -30.234 -16.094 1 91.31 136 GLU B C 1
ATOM 8648 O O . GLU B 1 136 ? 22.891 -30.016 -15.234 1 91.31 136 GLU B O 1
ATOM 8653 N N . MET B 1 137 ? 22.266 -30.891 -17.219 1 93.31 137 MET B N 1
ATOM 8654 C CA . MET B 1 137 ? 23.625 -31.344 -17.547 1 93.31 137 MET B CA 1
ATOM 8655 C C . MET B 1 137 ? 24.266 -30.453 -18.594 1 93.31 137 MET B C 1
ATOM 8657 O O . MET B 1 137 ? 25.453 -30.172 -18.531 1 93.31 137 MET B O 1
ATOM 8661 N N . ILE B 1 138 ? 23.484 -30.062 -19.547 1 95.44 138 ILE B N 1
ATOM 8662 C CA . ILE B 1 138 ? 23.969 -29.328 -20.703 1 95.44 138 ILE B CA 1
ATOM 8663 C C . ILE B 1 138 ? 24.453 -27.938 -20.281 1 95.44 138 ILE B C 1
ATOM 8665 O O . ILE B 1 138 ? 25.562 -27.531 -20.641 1 95.44 138 ILE B O 1
ATOM 8669 N N . VAL B 1 139 ? 23.688 -27.234 -19.453 1 95.88 139 VAL B N 1
ATOM 8670 C CA . VAL B 1 139 ? 24 -25.859 -19.109 1 95.88 139 VAL B CA 1
ATOM 8671 C C . VAL B 1 139 ? 25.281 -25.828 -18.266 1 95.88 139 VAL B C 1
ATOM 8673 O O . VAL B 1 139 ? 26.219 -25.094 -18.578 1 95.88 139 VAL B O 1
ATOM 8676 N N . PRO B 1 140 ? 25.359 -26.672 -17.203 1 95.5 140 PRO B N 1
ATOM 8677 C CA . PRO B 1 140 ? 26.609 -26.688 -16.453 1 95.5 140 PRO B CA 1
ATOM 8678 C C . PRO B 1 140 ? 27.812 -27.078 -17.297 1 95.5 140 PRO B C 1
ATOM 8680 O O . PRO B 1 140 ? 28.906 -26.547 -17.125 1 95.5 140 PRO B O 1
ATOM 8683 N N . CYS B 1 141 ? 27.688 -28 -18.203 1 95.94 141 CYS B N 1
ATOM 8684 C CA . CYS B 1 141 ? 28.75 -28.422 -19.109 1 95.94 141 CYS B CA 1
ATOM 8685 C C . CYS B 1 141 ? 29.25 -27.25 -19.938 1 95.94 141 CYS B C 1
ATOM 8687 O O . CYS B 1 141 ? 30.469 -27.031 -20.031 1 95.94 141 CYS B O 1
ATOM 8689 N N . LEU B 1 142 ? 28.375 -26.5 -20.5 1 97.12 142 LEU B N 1
ATOM 8690 C CA . LEU B 1 142 ? 28.734 -25.344 -21.328 1 97.12 142 LEU B CA 1
ATOM 8691 C C . LEU B 1 142 ? 29.359 -24.25 -20.5 1 97.12 142 LEU B C 1
ATOM 8693 O O . LEU B 1 142 ? 30.312 -23.594 -20.938 1 97.12 142 LEU B O 1
ATOM 8697 N N . LEU B 1 143 ? 28.812 -24.078 -19.312 1 96.31 143 LEU B N 1
ATOM 8698 C CA . LEU B 1 143 ? 29.375 -23.094 -18.391 1 96.31 143 LEU B CA 1
ATOM 8699 C C . LEU B 1 143 ? 30.812 -23.469 -18.016 1 96.31 143 LEU B C 1
ATOM 8701 O O . LEU B 1 143 ? 31.688 -22.594 -17.953 1 96.31 143 LEU B O 1
ATOM 8705 N N . LYS B 1 144 ? 31 -24.703 -17.766 1 94.62 144 LYS B N 1
ATOM 8706 C CA . LYS B 1 144 ? 32.344 -25.188 -17.422 1 94.62 144 LYS B CA 1
ATOM 8707 C C . LYS B 1 144 ? 33.312 -25 -18.594 1 94.62 144 LYS B C 1
ATOM 8709 O O . LYS B 1 144 ? 34.469 -24.656 -18.391 1 94.62 144 LYS B O 1
ATOM 8714 N N . GLN B 1 145 ? 32.906 -25.219 -19.781 1 95.06 145 GLN B N 1
ATOM 8715 C CA . GLN B 1 145 ? 33.719 -25.016 -20.969 1 95.06 145 GLN B CA 1
ATOM 8716 C C . GLN B 1 145 ? 34.094 -23.531 -21.109 1 95.06 145 GLN B C 1
ATOM 8718 O O . GLN B 1 145 ? 35.219 -23.203 -21.484 1 95.06 145 GLN B O 1
ATOM 8723 N N . LEU B 1 146 ? 33.156 -22.688 -20.828 1 95.88 146 LEU B N 1
ATOM 8724 C CA . LEU B 1 146 ? 33.406 -21.25 -20.922 1 95.88 146 LEU B CA 1
ATOM 8725 C C . LEU B 1 146 ? 34.375 -20.797 -19.859 1 95.88 146 LEU B C 1
ATOM 8727 O O . LEU B 1 146 ? 35.156 -19.875 -20.078 1 95.88 146 LEU B O 1
ATOM 8731 N N . ASP B 1 147 ? 34.281 -21.516 -18.734 1 94.25 147 ASP B N 1
ATOM 8732 C CA . ASP B 1 147 ? 35.219 -21.219 -17.641 1 94.25 147 ASP B CA 1
ATOM 8733 C C . ASP B 1 147 ? 36.688 -21.391 -18.094 1 94.25 147 ASP B C 1
ATOM 8735 O O . ASP B 1 147 ? 37.562 -20.656 -17.672 1 94.25 147 ASP B O 1
ATOM 8739 N N . ALA B 1 148 ? 36.906 -22.297 -18.875 1 92 148 ALA B N 1
ATOM 8740 C CA . ALA B 1 148 ? 38.25 -22.578 -19.391 1 92 148 ALA B CA 1
ATOM 8741 C C . ALA B 1 148 ? 38.75 -21.406 -20.234 1 92 148 ALA B C 1
ATOM 8743 O O . ALA B 1 148 ? 39.969 -21.219 -20.375 1 92 148 ALA B O 1
ATOM 8744 N N . PHE B 1 149 ? 37.875 -20.625 -20.781 1 93.12 149 PHE B N 1
ATOM 8745 C CA . PHE B 1 149 ? 38.25 -19.453 -21.562 1 93.12 149 PHE B CA 1
ATOM 8746 C C . PHE B 1 149 ? 38.25 -18.188 -20.703 1 93.12 149 PHE B C 1
ATOM 8748 O O . PHE B 1 149 ? 38.344 -17.078 -21.219 1 93.12 149 PHE B O 1
ATOM 8755 N N . GLY B 1 150 ? 37.906 -18.359 -19.328 1 92 150 GLY B N 1
ATOM 8756 C CA . GLY B 1 150 ? 37.938 -17.234 -18.391 1 92 150 GLY B CA 1
ATOM 8757 C C . GLY B 1 150 ? 36.594 -16.531 -18.312 1 92 150 GLY B C 1
ATOM 8758 O O . GLY B 1 150 ? 36.531 -15.398 -17.812 1 92 150 GLY B O 1
ATOM 8759 N N . VAL B 1 151 ? 35.562 -17.062 -18.797 1 93.94 151 VAL B N 1
ATOM 8760 C CA . VAL B 1 151 ? 34.25 -16.484 -18.75 1 93.94 151 VAL B CA 1
ATOM 8761 C C . VAL B 1 151 ? 33.406 -17.172 -17.656 1 93.94 151 VAL B C 1
ATOM 8763 O O . VAL B 1 151 ? 33.188 -18.391 -17.719 1 93.94 151 VAL B O 1
ATOM 8766 N N . SER B 1 152 ? 32.969 -16.422 -16.562 1 93.69 152 SER B N 1
ATOM 8767 C CA . SER B 1 152 ? 32.156 -16.984 -15.484 1 93.69 152 SER B CA 1
ATOM 8768 C C . SER B 1 152 ? 30.938 -16.125 -15.188 1 93.69 152 SER B C 1
ATOM 8770 O O . SER B 1 152 ? 30.938 -14.93 -15.492 1 93.69 152 SER B O 1
ATOM 8772 N N . PHE B 1 153 ? 29.891 -16.703 -14.695 1 93.69 153 PHE B N 1
ATOM 8773 C CA . PHE B 1 153 ? 28.641 -16.016 -14.414 1 93.69 153 PHE B CA 1
ATOM 8774 C C . PHE B 1 153 ? 28.203 -16.219 -12.969 1 93.69 153 PHE B C 1
ATOM 8776 O O . PHE B 1 153 ? 28.422 -17.297 -12.406 1 93.69 153 PHE B O 1
ATOM 8783 N N . THR B 1 154 ? 27.625 -15.188 -12.398 1 88.81 154 THR B N 1
ATOM 8784 C CA . THR B 1 154 ? 27 -15.281 -11.078 1 88.81 154 THR B CA 1
ATOM 8785 C C . THR B 1 154 ? 25.484 -15.055 -11.18 1 88.81 154 THR B C 1
ATOM 8787 O O . THR B 1 154 ? 25.047 -14.102 -11.812 1 88.81 154 THR B O 1
ATOM 8790 N N . PHE B 1 155 ? 24.688 -15.945 -10.695 1 85 155 PHE B N 1
ATOM 8791 C CA . PHE B 1 155 ? 23.234 -15.797 -10.727 1 85 155 PHE B CA 1
ATOM 8792 C C . PHE B 1 155 ? 22.594 -16.516 -9.547 1 85 155 PHE B C 1
ATOM 8794 O O . PHE B 1 155 ? 23.172 -17.453 -8.992 1 85 155 PHE B O 1
ATOM 8801 N N . PRO B 1 156 ? 21.422 -16.031 -9.078 1 74.62 156 PRO B N 1
ATOM 8802 C CA . PRO B 1 156 ? 20.812 -16.438 -7.816 1 74.62 156 PRO B CA 1
ATOM 8803 C C . PRO B 1 156 ? 20.656 -17.953 -7.699 1 74.62 156 PRO B C 1
ATOM 8805 O O . PRO B 1 156 ? 20.875 -18.531 -6.625 1 74.62 156 PRO B O 1
ATOM 8808 N N . HIS B 1 157 ? 20.328 -18.703 -8.789 1 76.38 157 HIS B N 1
ATOM 8809 C CA . HIS B 1 157 ? 20.016 -20.125 -8.703 1 76.38 157 HIS B CA 1
ATOM 8810 C C . HIS B 1 157 ? 21.188 -20.984 -9.141 1 76.38 157 HIS B C 1
ATOM 8812 O O . HIS B 1 157 ? 21.016 -22.125 -9.555 1 76.38 157 HIS B O 1
ATOM 8818 N N . HIS B 1 158 ? 22.344 -20.375 -9.016 1 85.25 158 HIS B N 1
ATOM 8819 C CA . HIS B 1 158 ? 23.562 -21.062 -9.398 1 85.25 158 HIS B CA 1
ATOM 8820 C C . HIS B 1 158 ? 23.75 -22.344 -8.586 1 85.25 158 HIS B C 1
ATOM 8822 O O . HIS B 1 158 ? 23.969 -23.422 -9.148 1 85.25 158 HIS B O 1
ATOM 8828 N N . ASP B 1 159 ? 23.578 -22.25 -7.348 1 79 159 ASP B N 1
ATOM 8829 C CA . ASP B 1 159 ? 23.797 -23.406 -6.469 1 79 159 ASP B CA 1
ATOM 8830 C C . ASP B 1 159 ? 22.734 -24.484 -6.703 1 79 159 ASP B C 1
ATOM 8832 O O . ASP B 1 159 ? 23.047 -25.672 -6.648 1 79 159 ASP B O 1
ATOM 8836 N N . LEU B 1 160 ? 21.625 -24.062 -6.938 1 75.56 160 LEU B N 1
ATOM 8837 C CA . LEU B 1 160 ? 20.547 -25 -7.23 1 75.56 160 LEU B CA 1
ATOM 8838 C C . LEU B 1 160 ? 20.859 -25.828 -8.477 1 75.56 160 LEU B C 1
ATOM 8840 O O . LEU B 1 160 ? 20.719 -27.047 -8.469 1 75.56 160 LEU B O 1
ATOM 8844 N N . LEU B 1 161 ? 21.312 -25.188 -9.531 1 86.19 161 LEU B N 1
ATOM 8845 C CA . LEU B 1 161 ? 21.625 -25.844 -10.797 1 86.19 161 LEU B CA 1
ATOM 8846 C C . LEU B 1 161 ? 22.766 -26.859 -10.609 1 86.19 161 LEU B C 1
ATOM 8848 O O . LEU B 1 161 ? 22.672 -27.984 -11.102 1 86.19 161 LEU B O 1
ATOM 8852 N N . TYR B 1 162 ? 23.719 -26.547 -9.922 1 88.31 162 TYR B N 1
ATOM 8853 C CA . TYR B 1 162 ? 24.906 -27.406 -9.781 1 88.31 162 TYR B CA 1
ATOM 8854 C C . TYR B 1 162 ? 24.625 -28.547 -8.812 1 88.31 162 TYR B C 1
ATOM 8856 O O . TYR B 1 162 ? 25.219 -29.625 -8.938 1 88.31 162 TYR B O 1
ATOM 8864 N N . ASN B 1 163 ? 23.75 -28.328 -7.91 1 82.19 163 ASN B N 1
ATOM 8865 C CA . ASN B 1 163 ? 23.281 -29.438 -7.09 1 82.19 163 ASN B CA 1
ATOM 8866 C C . ASN B 1 163 ? 22.531 -30.469 -7.918 1 82.19 163 ASN B C 1
ATOM 8868 O O . ASN B 1 163 ? 22.688 -31.672 -7.719 1 82.19 163 ASN B O 1
ATOM 8872 N N . MET B 1 164 ? 21.703 -30.016 -8.797 1 83.5 164 MET B N 1
ATOM 8873 C CA . MET B 1 164 ? 21 -30.906 -9.711 1 83.5 164 MET B CA 1
ATOM 8874 C C . MET B 1 164 ? 21.984 -31.656 -10.602 1 83.5 164 MET B C 1
ATOM 8876 O O . MET B 1 164 ? 21.844 -32.844 -10.812 1 83.5 164 MET B O 1
ATOM 8880 N N . TYR B 1 165 ? 22.969 -30.953 -11.07 1 89.56 165 TYR B N 1
ATOM 8881 C CA . TYR B 1 165 ? 24.016 -31.531 -11.914 1 89.56 165 TYR B CA 1
ATOM 8882 C C . TYR B 1 165 ? 24.766 -32.625 -11.172 1 89.56 165 TYR B C 1
ATOM 8884 O O . TYR B 1 165 ? 24.891 -33.75 -11.695 1 89.56 165 TYR B O 1
ATOM 8892 N N . ALA B 1 166 ? 25.141 -32.312 -9.992 1 88.56 166 ALA B N 1
ATOM 8893 C CA . ALA B 1 166 ? 25.891 -33.281 -9.188 1 88.56 166 ALA B CA 1
ATOM 8894 C C . ALA B 1 166 ? 25.031 -34.5 -8.867 1 88.56 166 ALA B C 1
ATOM 8896 O O . ALA B 1 166 ? 25.516 -35.656 -8.883 1 88.56 166 ALA B O 1
ATOM 8897 N N . GLY B 1 167 ? 23.812 -34.312 -8.562 1 83.69 167 GLY B N 1
ATOM 8898 C CA . GLY B 1 167 ? 22.891 -35.406 -8.266 1 83.69 167 GLY B CA 1
ATOM 8899 C C . GLY B 1 167 ? 22.688 -36.344 -9.43 1 83.69 167 GLY B C 1
ATOM 8900 O O . GLY B 1 167 ? 22.672 -37.562 -9.25 1 83.69 167 GLY B O 1
ATOM 8901 N N . LYS B 1 168 ? 22.531 -35.812 -10.633 1 83.94 168 LYS B N 1
ATOM 8902 C CA . LYS B 1 168 ? 22.328 -36.625 -11.836 1 83.94 168 LYS B CA 1
ATOM 8903 C C . LYS B 1 168 ? 23.594 -37.375 -12.203 1 83.94 168 LYS B C 1
ATOM 8905 O O . LYS B 1 168 ? 23.531 -38.562 -12.625 1 83.94 168 LYS B O 1
ATOM 8910 N N . LEU B 1 169 ? 24.734 -36.781 -12.086 1 87.69 169 LEU B N 1
ATOM 8911 C CA . LEU B 1 169 ? 26.016 -37.406 -12.398 1 87.69 169 LEU B CA 1
ATOM 8912 C C . LEU B 1 169 ? 26.281 -38.562 -11.477 1 87.69 169 LEU B C 1
ATOM 8914 O O . LEU B 1 169 ? 26.828 -39.594 -11.906 1 87.69 169 LEU B O 1
ATOM 8918 N N . ALA B 1 170 ? 25.828 -38.375 -10.258 1 85.94 170 ALA B N 1
ATOM 8919 C CA . ALA B 1 170 ? 26.078 -39.438 -9.258 1 85.94 170 ALA B CA 1
ATOM 8920 C C . ALA B 1 170 ? 25.266 -40.688 -9.555 1 85.94 170 ALA B C 1
ATOM 8922 O O . ALA B 1 170 ? 25.656 -41.781 -9.156 1 85.94 170 ALA B O 1
ATOM 8923 N N . LYS B 1 171 ? 24.234 -40.594 -10.297 1 80.81 171 LYS B N 1
ATOM 8924 C CA . LYS B 1 171 ? 23.328 -41.719 -10.57 1 80.81 171 LYS B CA 1
ATOM 8925 C C . LYS B 1 171 ? 23.734 -42.438 -11.844 1 80.81 171 LYS B C 1
ATOM 8927 O O . LYS B 1 171 ? 23.219 -43.531 -12.133 1 80.81 171 LYS B O 1
ATOM 8932 N N . LEU B 1 172 ? 24.688 -41.938 -12.602 1 85.69 172 LEU B N 1
ATOM 8933 C CA . LEU B 1 172 ? 25.062 -42.531 -13.891 1 85.69 172 LEU B CA 1
ATOM 8934 C C . LEU B 1 172 ? 26 -43.719 -13.703 1 85.69 172 LEU B C 1
ATOM 8936 O O . LEU B 1 172 ? 26.922 -43.656 -12.883 1 85.69 172 LEU B O 1
ATOM 8940 N N . ASN B 1 173 ? 25.688 -44.812 -14.328 1 87.62 173 ASN B N 1
ATOM 8941 C CA . ASN B 1 173 ? 26.578 -45.969 -14.445 1 87.62 173 ASN B CA 1
ATOM 8942 C C . ASN B 1 173 ? 27.328 -45.969 -15.781 1 87.62 173 ASN B C 1
ATOM 8944 O O . ASN B 1 173 ? 26.828 -46.469 -16.781 1 87.62 173 ASN B O 1
ATOM 8948 N N . TRP B 1 174 ? 28.516 -45.562 -15.828 1 89.75 174 TRP B N 1
ATOM 8949 C CA . TRP B 1 174 ? 29.281 -45.344 -17.047 1 89.75 174 TRP B CA 1
ATOM 8950 C C . TRP B 1 174 ? 29.578 -46.656 -17.75 1 89.75 174 TRP B C 1
ATOM 8952 O O . TRP B 1 174 ? 29.562 -46.719 -18.984 1 89.75 174 TRP B O 1
ATOM 8962 N N . GLU B 1 175 ? 29.75 -47.688 -17 1 90.81 175 GLU B N 1
ATOM 8963 C CA . GLU B 1 175 ? 30.031 -48.969 -17.625 1 90.81 175 GLU B CA 1
ATOM 8964 C C . GLU B 1 175 ? 28.828 -49.469 -18.406 1 90.81 175 GLU B C 1
ATOM 8966 O O . GLU B 1 175 ? 28.984 -50.062 -19.484 1 90.81 175 GLU B O 1
ATOM 8971 N N . ALA B 1 176 ? 27.75 -49.188 -17.875 1 87 176 ALA B N 1
ATOM 8972 C CA . ALA B 1 176 ? 26.531 -49.594 -18.578 1 87 176 ALA B CA 1
ATOM 8973 C C . ALA B 1 176 ? 26.312 -48.719 -19.812 1 87 176 ALA B C 1
ATOM 8975 O O . ALA B 1 176 ? 25.844 -49.219 -20.844 1 87 176 ALA B O 1
ATOM 8976 N N . ILE B 1 177 ? 26.703 -47.5 -19.734 1 87.69 177 ILE B N 1
ATOM 8977 C CA . ILE B 1 177 ? 26.516 -46.562 -20.812 1 87.69 177 ILE B CA 1
ATOM 8978 C C . ILE B 1 177 ? 27.453 -46.906 -21.969 1 87.69 177 ILE B C 1
ATOM 8980 O O . ILE B 1 177 ? 27.078 -46.781 -23.141 1 87.69 177 ILE B O 1
ATOM 8984 N N . TYR B 1 178 ? 28.625 -47.406 -21.656 1 91.06 178 TYR B N 1
ATOM 8985 C CA . TYR B 1 178 ? 29.594 -47.75 -22.688 1 91.06 178 TYR B CA 1
ATOM 8986 C C . TYR B 1 178 ? 29.281 -49.094 -23.312 1 91.06 178 TYR B C 1
ATOM 8988 O O . TYR B 1 178 ? 29.766 -49.406 -24.391 1 91.06 178 TYR B O 1
ATOM 8996 N N . ALA B 1 179 ? 28.469 -49.812 -22.594 1 87.62 179 ALA B N 1
ATOM 8997 C CA . ALA B 1 179 ? 28.266 -51.219 -23 1 87.62 179 ALA B CA 1
ATOM 8998 C C . ALA B 1 179 ? 27.188 -51.312 -24.078 1 87.62 179 ALA B C 1
ATOM 9000 O O . ALA B 1 179 ? 27.297 -52.094 -25.016 1 87.62 179 ALA B O 1
ATOM 9001 N N . LYS B 1 180 ? 26.125 -50.594 -23.906 1 83 180 LYS B N 1
ATOM 9002 C CA . LYS B 1 180 ? 24.984 -50.75 -24.812 1 83 180 LYS B CA 1
ATOM 9003 C C . LYS B 1 180 ? 24.375 -49.375 -25.141 1 83 180 LYS B C 1
ATOM 9005 O O . LYS B 1 180 ? 24.531 -48.438 -24.391 1 83 180 LYS B O 1
ATOM 9010 N N . ASN B 1 181 ? 23.688 -49.5 -26.281 1 81.69 181 ASN B N 1
ATOM 9011 C CA . ASN B 1 181 ? 22.969 -48.312 -26.688 1 81.69 181 ASN B CA 1
ATOM 9012 C C . ASN B 1 181 ? 21.906 -47.906 -25.672 1 81.69 181 ASN B C 1
ATOM 9014 O O . ASN B 1 181 ? 21.141 -48.781 -25.203 1 81.69 181 ASN B O 1
ATOM 9018 N N . SER B 1 182 ? 21.969 -46.719 -25.203 1 83.44 182 SER B N 1
ATOM 9019 C CA . SER B 1 182 ? 21 -46.188 -24.25 1 83.44 182 SER B CA 1
ATOM 9020 C C . SER B 1 182 ? 20.5 -44.812 -24.719 1 83.44 182 SER B C 1
ATOM 9022 O O . SER B 1 182 ? 21.062 -44.219 -25.625 1 83.44 182 SER B O 1
ATOM 9024 N N . SER B 1 183 ? 19.438 -44.406 -24.094 1 83.69 183 SER B N 1
ATOM 9025 C CA . SER B 1 183 ? 18.844 -43.094 -24.453 1 83.69 183 SER B CA 1
ATOM 9026 C C . SER B 1 183 ? 19.812 -41.969 -24.141 1 83.69 183 SER B C 1
ATOM 9028 O O . SER B 1 183 ? 19.688 -40.875 -24.719 1 83.69 183 SER B O 1
ATOM 9030 N N . LEU B 1 184 ? 20.812 -42.219 -23.359 1 87.69 184 LEU B N 1
ATOM 9031 C CA . LEU B 1 184 ? 21.781 -41.188 -22.984 1 87.69 184 LEU B CA 1
ATOM 9032 C C . LEU B 1 184 ? 22.656 -40.812 -24.172 1 87.69 184 LEU B C 1
ATOM 9034 O O . LEU B 1 184 ? 23.234 -39.719 -24.203 1 87.69 184 LEU B O 1
ATOM 9038 N N . LEU B 1 185 ? 22.719 -41.656 -25.141 1 90.31 185 LEU B N 1
ATOM 9039 C CA . LEU B 1 185 ? 23.516 -41.406 -26.328 1 90.31 185 LEU B CA 1
ATOM 9040 C C . LEU B 1 185 ? 22.984 -40.188 -27.094 1 90.31 185 LEU B C 1
ATOM 9042 O O . LEU B 1 185 ? 23.688 -39.625 -27.938 1 90.31 185 LEU B O 1
ATOM 9046 N N . HIS B 1 186 ? 21.781 -39.812 -26.734 1 91.88 186 HIS B N 1
ATOM 9047 C CA . HIS B 1 186 ? 21.141 -38.688 -27.406 1 91.88 186 HIS B CA 1
ATOM 9048 C C . HIS B 1 186 ? 21.766 -37.344 -26.953 1 91.88 186 HIS B C 1
ATOM 9050 O O . HIS B 1 186 ? 21.641 -36.344 -27.656 1 91.88 186 HIS B O 1
ATOM 9056 N N . CYS B 1 187 ? 22.453 -37.375 -25.844 1 94.25 187 CYS B N 1
ATOM 9057 C CA . CYS B 1 187 ? 22.953 -36.125 -25.328 1 94.25 187 CYS B CA 1
ATOM 9058 C C . CYS B 1 187 ? 24.328 -36.281 -24.672 1 94.25 187 CYS B C 1
ATOM 9060 O O . CYS B 1 187 ? 24.609 -35.719 -23.625 1 94.25 187 CYS B O 1
ATOM 9062 N N . MET B 1 188 ? 25.141 -37.031 -25.297 1 94.81 188 MET B N 1
ATOM 9063 C CA . MET B 1 188 ? 26.453 -37.312 -24.734 1 94.81 188 MET B CA 1
ATOM 9064 C C . MET B 1 188 ? 27.328 -36.062 -24.719 1 94.81 188 MET B C 1
ATOM 9066 O O . MET B 1 188 ? 28.297 -36 -23.953 1 94.81 188 MET B O 1
ATOM 9070 N N . GLU B 1 189 ? 27 -35.094 -25.484 1 96.12 189 GLU B N 1
ATOM 9071 C CA . GLU B 1 189 ? 27.75 -33.844 -25.469 1 96.12 189 GLU B CA 1
ATOM 9072 C C . GLU B 1 189 ? 27.656 -33.156 -24.109 1 96.12 189 GLU B C 1
ATOM 9074 O O . GLU B 1 189 ? 28.531 -32.344 -23.75 1 96.12 189 GLU B O 1
ATOM 9079 N N . ALA B 1 190 ? 26.625 -33.469 -23.391 1 95.5 190 ALA B N 1
ATOM 9080 C CA . ALA B 1 190 ? 26.406 -32.906 -22.062 1 95.5 190 ALA B CA 1
ATOM 9081 C C . ALA B 1 190 ? 27.453 -33.406 -21.062 1 95.5 190 ALA B C 1
ATOM 9083 O O . ALA B 1 190 ? 27.609 -32.844 -19.984 1 95.5 190 ALA B O 1
ATOM 9084 N N . PHE B 1 191 ? 28.203 -34.406 -21.5 1 95.19 191 PHE B N 1
ATOM 9085 C CA . PHE B 1 191 ? 29.141 -35.062 -20.578 1 95.19 191 PHE B CA 1
ATOM 9086 C C . PHE B 1 191 ? 30.578 -34.875 -21.062 1 95.19 191 PHE B C 1
ATOM 9088 O O . PHE B 1 191 ? 31.453 -35.656 -20.688 1 95.19 191 PHE B O 1
ATOM 9095 N N . VAL B 1 192 ? 30.812 -33.969 -21.891 1 94.38 192 VAL B N 1
ATOM 9096 C CA . VAL B 1 192 ? 32.188 -33.625 -22.266 1 94.38 192 VAL B CA 1
ATOM 9097 C C . VAL B 1 192 ? 33 -33.281 -21.016 1 94.38 192 VAL B C 1
ATOM 9099 O O . VAL B 1 192 ? 32.531 -32.531 -20.156 1 94.38 192 VAL B O 1
ATOM 9102 N N . GLY B 1 193 ? 34.156 -33.812 -20.891 1 90.56 193 GLY B N 1
ATOM 9103 C CA . GLY B 1 193 ? 35 -33.625 -19.719 1 90.56 193 GLY B CA 1
ATOM 9104 C C . GLY B 1 193 ? 34.844 -34.75 -18.688 1 90.56 193 GLY B C 1
ATOM 9105 O O . GLY B 1 193 ? 35.719 -34.906 -17.828 1 90.56 193 GLY B O 1
ATOM 9106 N N . VAL B 1 194 ? 33.688 -35.469 -18.766 1 92.25 194 VAL B N 1
ATOM 9107 C CA . VAL B 1 194 ? 33.469 -36.531 -17.812 1 92.25 194 VAL B CA 1
ATOM 9108 C C . VAL B 1 194 ? 33.375 -37.875 -18.531 1 92.25 194 VAL B C 1
ATOM 9110 O O . VAL B 1 194 ? 33.812 -38.906 -18.031 1 92.25 194 VAL B O 1
ATOM 9113 N N . CYS B 1 195 ? 32.844 -37.875 -19.75 1 93.19 195 CYS B N 1
ATOM 9114 C CA . CYS B 1 195 ? 32.688 -39.062 -20.578 1 93.19 195 CYS B CA 1
ATOM 9115 C C . CYS B 1 195 ? 33.969 -39.406 -21.328 1 93.19 195 CYS B C 1
ATOM 9117 O O . CYS B 1 195 ? 34.688 -38.531 -21.781 1 93.19 195 CYS B O 1
ATOM 9119 N N . ASP B 1 196 ? 34.281 -40.75 -21.438 1 94.75 196 ASP B N 1
ATOM 9120 C CA . ASP B 1 196 ? 35.375 -41.219 -22.266 1 94.75 196 ASP B CA 1
ATOM 9121 C C . ASP B 1 196 ? 34.906 -41.594 -23.672 1 94.75 196 ASP B C 1
ATOM 9123 O O . ASP B 1 196 ? 34.469 -42.719 -23.922 1 94.75 196 ASP B O 1
ATOM 9127 N N . PHE B 1 197 ? 35.094 -40.75 -24.594 1 95.31 197 PHE B N 1
ATOM 9128 C CA . PHE B 1 197 ? 34.562 -40.875 -25.953 1 95.31 197 PHE B CA 1
ATOM 9129 C C . PHE B 1 197 ? 35.312 -41.938 -26.719 1 95.31 197 PHE B C 1
ATOM 9131 O O . PHE B 1 197 ? 34.844 -42.438 -27.75 1 95.31 197 PHE B O 1
ATOM 9138 N N . ASP B 1 198 ? 36.469 -42.312 -26.266 1 95.31 198 ASP B N 1
ATOM 9139 C CA . ASP B 1 198 ? 37.281 -43.344 -26.938 1 95.31 198 ASP B CA 1
ATOM 9140 C C . ASP B 1 198 ? 36.656 -44.719 -26.734 1 95.31 198 ASP B C 1
ATOM 9142 O O . ASP B 1 198 ? 37.031 -45.656 -27.438 1 95.31 198 ASP B O 1
ATOM 9146 N N . ARG B 1 199 ? 35.719 -44.844 -25.906 1 94.88 199 ARG B N 1
ATOM 9147 C CA . ARG B 1 199 ? 35.094 -46.125 -25.625 1 94.88 199 ARG B CA 1
ATOM 9148 C C . ARG B 1 199 ? 33.781 -46.281 -26.359 1 94.88 199 ARG B C 1
ATOM 9150 O O . ARG B 1 199 ? 33.062 -47.281 -26.234 1 94.88 199 ARG B O 1
ATOM 9157 N N . MET B 1 200 ? 33.5 -45.375 -27.359 1 94 200 MET B N 1
ATOM 9158 C CA . MET B 1 200 ? 32.156 -45.312 -27.875 1 94 200 MET B CA 1
ATOM 9159 C C . MET B 1 200 ? 32.094 -45.719 -29.344 1 94 200 MET B C 1
ATOM 9161 O O . MET B 1 200 ? 31.016 -45.906 -29.906 1 94 200 MET B O 1
ATOM 9165 N N . PRO B 1 201 ? 33.188 -45.938 -30 1 93.44 201 PRO B N 1
ATOM 9166 C CA . PRO B 1 201 ? 33.156 -46.156 -31.438 1 93.44 201 PRO B CA 1
ATOM 9167 C C . PRO B 1 201 ? 32.25 -47.344 -31.812 1 93.44 201 PRO B C 1
ATOM 9169 O O . PRO B 1 201 ? 31.578 -47.281 -32.844 1 93.44 201 PRO B O 1
ATOM 9172 N N . HIS B 1 202 ? 32.094 -48.312 -31.016 1 91.69 202 HIS B N 1
ATOM 9173 C CA . HIS B 1 202 ? 31.297 -49.5 -31.328 1 91.69 202 HIS B CA 1
ATOM 9174 C C . HIS B 1 202 ? 29.797 -49.219 -31.203 1 91.69 202 HIS B C 1
ATOM 9176 O O . HIS B 1 202 ? 28.984 -50 -31.672 1 91.69 202 HIS B O 1
ATOM 9182 N N . LEU B 1 203 ? 29.5 -48.094 -30.641 1 91.81 203 LEU B N 1
ATOM 9183 C CA . LEU B 1 203 ? 28.109 -47.75 -30.453 1 91.81 203 LEU B CA 1
ATOM 9184 C C . LEU B 1 203 ? 27.578 -46.938 -31.641 1 91.81 203 LEU B C 1
ATOM 9186 O O . LEU B 1 203 ? 26.375 -46.688 -31.75 1 91.81 203 LEU B O 1
ATOM 9190 N N . LEU B 1 204 ? 28.422 -46.531 -32.531 1 91 204 LEU B N 1
ATOM 9191 C CA . LEU B 1 204 ? 28.062 -45.781 -33.75 1 91 204 LEU B CA 1
ATOM 9192 C C . LEU B 1 204 ? 27.188 -46.625 -34.656 1 91 204 LEU B C 1
ATOM 9194 O O . LEU B 1 204 ? 27.469 -47.812 -34.906 1 91 204 LEU B O 1
ATOM 9198 N N . ARG B 1 205 ? 26.031 -46.062 -35.062 1 88.69 205 ARG B N 1
ATOM 9199 C CA . ARG B 1 205 ? 25.141 -46.719 -36.031 1 88.69 205 ARG B CA 1
ATOM 9200 C C . ARG B 1 205 ? 24.922 -45.781 -37.219 1 88.69 205 ARG B C 1
ATOM 9202 O O . ARG B 1 205 ? 24.438 -44.656 -37.094 1 88.69 205 ARG B O 1
ATOM 9209 N N . ASP B 1 206 ? 25.266 -46.156 -38.438 1 88.5 206 ASP B N 1
ATOM 9210 C CA . ASP B 1 206 ? 25.156 -45.375 -39.688 1 88.5 206 ASP B CA 1
ATOM 9211 C C . ASP B 1 206 ? 25.844 -44.031 -39.562 1 88.5 206 ASP B C 1
ATOM 9213 O O . ASP B 1 206 ? 25.312 -43 -40 1 88.5 206 ASP B O 1
ATOM 9217 N N . GLY B 1 207 ? 26.906 -44.031 -38.75 1 91.81 207 GLY B N 1
ATOM 9218 C CA . GLY B 1 207 ? 27.781 -42.875 -38.625 1 91.81 207 GLY B CA 1
ATOM 9219 C C . GLY B 1 207 ? 27.344 -41.906 -37.562 1 91.81 207 GLY B C 1
ATOM 9220 O O . GLY B 1 207 ? 27.922 -40.812 -37.438 1 91.81 207 GLY B O 1
ATOM 9221 N N . ASN B 1 208 ? 26.375 -42.25 -36.844 1 92.81 208 ASN B N 1
ATOM 9222 C CA . ASN B 1 208 ? 25.891 -41.281 -35.844 1 92.81 208 ASN B CA 1
ATOM 9223 C C . ASN B 1 208 ? 25.5 -42 -34.531 1 92.81 208 ASN B C 1
ATOM 9225 O O . ASN B 1 208 ? 25.469 -43.219 -34.469 1 92.81 208 ASN B O 1
ATOM 9229 N N . PHE B 1 209 ? 25.359 -41.25 -33.5 1 93.12 209 PHE B N 1
ATOM 9230 C CA . PHE B 1 209 ? 24.812 -41.719 -32.219 1 93.12 209 PHE B CA 1
ATOM 9231 C C . PHE B 1 209 ? 23.359 -41.281 -32.062 1 93.12 209 PHE B C 1
ATOM 9233 O O . PHE B 1 209 ? 23.062 -40.094 -31.891 1 93.12 209 PHE B O 1
ATOM 9240 N N . MET B 1 210 ? 22.344 -42.188 -32.125 1 90.81 210 MET B N 1
ATOM 9241 C CA . MET B 1 210 ? 20.922 -42 -31.922 1 90.81 210 MET B CA 1
ATOM 9242 C C . MET B 1 210 ? 20.375 -40.906 -32.812 1 90.81 210 MET B C 1
ATOM 9244 O O . MET B 1 210 ? 19.578 -40.062 -32.375 1 90.81 210 MET B O 1
ATOM 9248 N N . ALA B 1 211 ? 20.953 -40.812 -34 1 92.19 211 ALA B N 1
ATOM 9249 C CA . ALA B 1 211 ? 20.5 -39.875 -35 1 92.19 211 ALA B CA 1
ATOM 9250 C C . ALA B 1 211 ? 20.672 -38.438 -34.531 1 92.19 211 ALA B C 1
ATOM 9252 O O . ALA B 1 211 ? 19.844 -37.562 -34.844 1 92.19 211 ALA B O 1
ATOM 9253 N N . THR B 1 212 ? 21.703 -38.156 -33.719 1 95.19 212 THR B N 1
ATOM 9254 C CA . THR B 1 212 ? 21.859 -36.844 -33.094 1 95.19 212 THR B CA 1
ATOM 9255 C C . THR B 1 212 ? 23.109 -36.125 -33.594 1 95.19 212 THR B C 1
ATOM 9257 O O . THR B 1 212 ? 24.234 -36.562 -33.25 1 95.19 212 THR B O 1
ATOM 9260 N N . PRO B 1 213 ? 23.031 -35 -34.219 1 96.62 213 PRO B N 1
ATOM 9261 C CA . PRO B 1 213 ? 24.203 -34.281 -34.719 1 96.62 213 PRO B CA 1
ATOM 9262 C C . PRO B 1 213 ? 25.109 -33.75 -33.625 1 96.62 213 PRO B C 1
ATOM 9264 O O . PRO B 1 213 ? 26.328 -33.844 -33.719 1 96.62 213 PRO B O 1
ATOM 9267 N N . SER B 1 214 ? 24.562 -33.219 -32.562 1 97.5 214 SER B N 1
ATOM 9268 C CA . SER B 1 214 ? 25.359 -32.594 -31.5 1 97.5 214 SER B CA 1
ATOM 9269 C C . SER B 1 214 ? 26.234 -33.625 -30.812 1 97.5 214 SER B C 1
ATOM 9271 O O . SER B 1 214 ? 27.438 -33.406 -30.609 1 97.5 214 SER B O 1
ATOM 9273 N N . THR B 1 215 ? 25.594 -34.781 -30.422 1 96.62 215 THR B N 1
ATOM 9274 C CA . THR B 1 215 ? 26.375 -35.875 -29.812 1 96.62 215 THR B CA 1
ATOM 9275 C C . THR B 1 215 ? 27.469 -36.344 -30.75 1 96.62 215 THR B C 1
ATOM 9277 O O . THR B 1 215 ? 28.594 -36.625 -30.328 1 96.62 215 THR B O 1
ATOM 9280 N N . THR B 1 216 ? 27.156 -36.5 -32 1 97.62 216 THR B N 1
ATOM 9281 C CA . THR B 1 216 ? 28.109 -36.969 -33 1 97.62 216 THR B CA 1
ATOM 9282 C C . THR B 1 216 ? 29.25 -35.969 -33.188 1 97.62 216 THR B C 1
ATOM 9284 O O . THR B 1 216 ? 30.406 -36.375 -33.344 1 97.62 216 THR B O 1
ATOM 9287 N N . ALA B 1 217 ? 28.938 -34.719 -33.156 1 97.56 217 ALA B N 1
ATOM 9288 C CA . ALA B 1 217 ? 29.953 -33.688 -33.188 1 97.56 217 ALA B CA 1
ATOM 9289 C C . ALA B 1 217 ? 30.875 -33.75 -31.984 1 97.56 217 ALA B C 1
ATOM 9291 O O . ALA B 1 217 ? 32.094 -33.656 -32.125 1 97.56 217 ALA B O 1
ATOM 9292 N N . ALA B 1 218 ? 30.312 -33.875 -30.812 1 97.19 218 ALA B N 1
ATOM 9293 C CA . ALA B 1 218 ? 31.109 -33.969 -29.594 1 97.19 218 ALA B CA 1
ATOM 9294 C C . ALA B 1 218 ? 32.062 -35.188 -29.641 1 97.19 218 ALA B C 1
ATOM 9296 O O . ALA B 1 218 ? 33.188 -35.094 -29.188 1 97.19 218 ALA B O 1
ATOM 9297 N N . TYR B 1 219 ? 31.516 -36.281 -30.188 1 96.56 219 TYR B N 1
ATOM 9298 C CA . TYR B 1 219 ? 32.312 -37.469 -30.375 1 96.56 219 TYR B CA 1
ATOM 9299 C C . TYR B 1 219 ? 33.531 -37.188 -31.281 1 96.56 219 TYR B C 1
ATOM 9301 O O . TYR B 1 219 ? 34.656 -37.531 -30.938 1 96.56 219 TYR B O 1
ATOM 9309 N N . LEU B 1 220 ? 33.344 -36.531 -32.375 1 95.81 220 LEU B N 1
ATOM 9310 C CA . LEU B 1 220 ? 34.406 -36.219 -33.312 1 95.81 220 LEU B CA 1
ATOM 9311 C C . LEU B 1 220 ? 35.438 -35.281 -32.656 1 95.81 220 LEU B C 1
ATOM 9313 O O . LEU B 1 220 ? 36.625 -35.375 -32.938 1 95.81 220 LEU B O 1
ATOM 9317 N N . MET B 1 221 ? 35 -34.469 -31.797 1 94.19 221 MET B N 1
ATOM 9318 C CA . MET B 1 221 ? 35.844 -33.5 -31.156 1 94.19 221 MET B CA 1
ATOM 9319 C C . MET B 1 221 ? 36.719 -34.125 -30.062 1 94.19 221 MET B C 1
ATOM 9321 O O . MET B 1 221 ? 37.844 -33.688 -29.828 1 94.19 221 MET B O 1
ATOM 9325 N N . LYS B 1 222 ? 36.156 -35.125 -29.406 1 93.88 222 LYS B N 1
ATOM 9326 C CA . LYS B 1 222 ? 36.781 -35.5 -28.156 1 93.88 222 LYS B CA 1
ATOM 9327 C C . LYS B 1 222 ? 37.406 -36.906 -28.25 1 93.88 222 LYS B C 1
ATOM 9329 O O . LYS B 1 222 ? 38.25 -37.281 -27.438 1 93.88 222 LYS B O 1
ATOM 9334 N N . ALA B 1 223 ? 36.938 -37.625 -29.297 1 94.25 223 ALA B N 1
ATOM 9335 C CA . ALA B 1 223 ? 37.594 -38.906 -29.531 1 94.25 223 ALA B CA 1
ATOM 9336 C C . ALA B 1 223 ? 39 -38.719 -30.062 1 94.25 223 ALA B C 1
ATOM 9338 O O . ALA B 1 223 ? 39.25 -37.812 -30.859 1 94.25 223 ALA B O 1
ATOM 9339 N N . THR B 1 224 ? 39.906 -39.594 -29.625 1 92.5 224 THR B N 1
ATOM 9340 C CA . THR B 1 224 ? 41.312 -39.438 -30.016 1 92.5 224 THR B CA 1
ATOM 9341 C C . THR B 1 224 ? 41.5 -39.812 -31.5 1 92.5 224 THR B C 1
ATOM 9343 O O . THR B 1 224 ? 42.25 -39.156 -32.219 1 92.5 224 THR B O 1
ATOM 9346 N N . LYS B 1 225 ? 40.875 -40.875 -31.906 1 92.75 225 LYS B N 1
ATOM 9347 C CA . LYS B 1 225 ? 40.938 -41.281 -33.312 1 92.75 225 LYS B CA 1
ATOM 9348 C C . LYS B 1 225 ? 39.781 -40.656 -34.125 1 92.75 225 LYS B C 1
ATOM 9350 O O . LYS B 1 225 ? 38.625 -40.75 -33.719 1 92.75 225 LYS B O 1
ATOM 9355 N N . TRP B 1 226 ? 40.219 -39.969 -35.188 1 93.56 226 TRP B N 1
ATOM 9356 C CA . TRP B 1 226 ? 39.219 -39.375 -36.094 1 93.56 226 TRP B CA 1
ATOM 9357 C C . TRP B 1 226 ? 38.344 -40.438 -36.75 1 93.56 226 TRP B C 1
ATOM 9359 O O . TRP B 1 226 ? 38.875 -41.5 -37.188 1 93.56 226 TRP B O 1
ATOM 9369 N N . ASP B 1 227 ? 37.094 -40.344 -36.812 1 95.44 227 ASP B N 1
ATOM 9370 C CA . ASP B 1 227 ? 36.156 -41.312 -37.375 1 95.44 227 ASP B CA 1
ATOM 9371 C C . ASP B 1 227 ? 35.469 -40.75 -38.625 1 95.44 227 ASP B C 1
ATOM 9373 O O . ASP B 1 227 ? 34.531 -39.969 -38.531 1 95.44 227 ASP B O 1
ATOM 9377 N N . ASP B 1 228 ? 35.781 -41.188 -39.75 1 95.06 228 ASP B N 1
ATOM 9378 C CA . ASP B 1 228 ? 35.281 -40.688 -41.031 1 95.06 228 ASP B CA 1
ATOM 9379 C C . ASP B 1 228 ? 33.781 -40.906 -41.188 1 95.06 228 ASP B C 1
ATOM 9381 O O . ASP B 1 228 ? 33.094 -40.156 -41.875 1 95.06 228 ASP B O 1
ATOM 9385 N N . ARG B 1 229 ? 33.219 -41.906 -40.594 1 94.94 229 ARG B N 1
ATOM 9386 C CA . ARG B 1 229 ? 31.797 -42.188 -40.656 1 94.94 229 ARG B CA 1
ATOM 9387 C C . ARG B 1 229 ? 30.984 -41.094 -40.031 1 94.94 229 ARG B C 1
ATOM 9389 O O . ARG B 1 229 ? 29.938 -40.688 -40.562 1 94.94 229 ARG B O 1
ATOM 9396 N N . ALA B 1 230 ? 31.516 -40.656 -38.938 1 96.81 230 ALA B N 1
ATOM 9397 C CA . ALA B 1 230 ? 30.828 -39.594 -38.219 1 96.81 230 ALA B CA 1
ATOM 9398 C C . ALA B 1 230 ? 30.891 -38.281 -39 1 96.81 230 ALA B C 1
ATOM 9400 O O . ALA B 1 230 ? 29.906 -37.531 -39.031 1 96.81 230 ALA B O 1
ATOM 9401 N N . GLU B 1 231 ? 32.031 -37.969 -39.562 1 96.94 231 GLU B N 1
ATOM 9402 C CA . GLU B 1 231 ? 32.125 -36.781 -40.406 1 96.94 231 GLU B CA 1
ATOM 9403 C C . GLU B 1 231 ? 31.172 -36.844 -41.594 1 96.94 231 GLU B C 1
ATOM 9405 O O . GLU B 1 231 ? 30.516 -35.875 -41.938 1 96.94 231 GLU B O 1
ATOM 9410 N N . ASP B 1 232 ? 31.172 -38 -42.219 1 96.25 232 ASP B N 1
ATOM 9411 C CA . ASP B 1 232 ? 30.312 -38.219 -43.375 1 96.25 232 ASP B CA 1
ATOM 9412 C C . ASP B 1 232 ? 28.844 -38 -43 1 96.25 232 ASP B C 1
ATOM 9414 O O . ASP B 1 232 ? 28.078 -37.438 -43.781 1 96.25 232 ASP B O 1
ATOM 9418 N N . TYR B 1 233 ? 28.438 -38.531 -41.875 1 95.62 233 TYR B N 1
ATOM 9419 C CA . TYR B 1 233 ? 27.078 -38.344 -41.406 1 95.62 233 TYR B CA 1
ATOM 9420 C C . TYR B 1 233 ? 26.75 -36.844 -41.25 1 95.62 233 TYR B C 1
ATOM 9422 O O . TYR B 1 233 ? 25.719 -36.375 -41.75 1 95.62 233 TYR B O 1
ATOM 9430 N N . LEU B 1 234 ? 27.641 -36.031 -40.594 1 97.25 234 LEU B N 1
ATOM 9431 C CA . LEU B 1 234 ? 27.391 -34.625 -40.344 1 97.25 234 LEU B CA 1
ATOM 9432 C C . LEU B 1 234 ? 27.328 -33.844 -41.656 1 97.25 234 LEU B C 1
ATOM 9434 O O . LEU B 1 234 ? 26.469 -32.969 -41.812 1 97.25 234 LEU B O 1
ATOM 9438 N N . ARG B 1 235 ? 28.172 -34.188 -42.562 1 96.06 235 ARG B N 1
ATOM 9439 C CA . ARG B 1 235 ? 28.156 -33.531 -43.875 1 96.06 235 ARG B CA 1
ATOM 9440 C C . ARG B 1 235 ? 26.859 -33.844 -44.625 1 96.06 235 ARG B C 1
ATOM 9442 O O . ARG B 1 235 ? 26.281 -32.969 -45.281 1 96.06 235 ARG B O 1
ATOM 9449 N N . HIS B 1 236 ? 26.5 -35.094 -44.469 1 94.81 236 HIS B N 1
ATOM 9450 C CA . HIS B 1 236 ? 25.266 -35.5 -45.156 1 94.81 236 HIS B CA 1
ATOM 9451 C C . HIS B 1 236 ? 24.062 -34.75 -44.594 1 94.81 236 HIS B C 1
ATOM 9453 O O . HIS B 1 236 ? 23.203 -34.312 -45.344 1 94.81 236 HIS B O 1
ATOM 9459 N N . VAL B 1 237 ? 23.969 -34.625 -43.281 1 95.56 237 VAL B N 1
ATOM 9460 C CA . VAL B 1 237 ? 22.859 -33.938 -42.656 1 95.56 237 VAL B CA 1
ATOM 9461 C C . VAL B 1 237 ? 22.828 -32.469 -43.094 1 95.56 237 VAL B C 1
ATOM 9463 O O . VAL B 1 237 ? 21.766 -31.922 -43.406 1 95.56 237 VAL B O 1
ATOM 9466 N N . ILE B 1 238 ? 23.984 -31.812 -43.156 1 96.06 238 ILE B N 1
ATOM 9467 C CA . ILE B 1 238 ? 24.078 -30.422 -43.594 1 96.06 238 ILE B CA 1
ATOM 9468 C C . ILE B 1 238 ? 23.547 -30.297 -45.031 1 96.06 238 ILE B C 1
ATOM 9470 O O . ILE B 1 238 ? 22.797 -29.359 -45.344 1 96.06 238 ILE B O 1
ATOM 9474 N N . GLU B 1 239 ? 23.859 -31.266 -45.781 1 93.5 239 GLU B N 1
ATOM 9475 C CA . GLU B 1 239 ? 23.469 -31.234 -47.188 1 93.5 239 GLU B CA 1
ATOM 9476 C C . GLU B 1 239 ? 21.953 -31.438 -47.344 1 93.5 239 GLU B C 1
ATOM 9478 O O . GLU B 1 239 ? 21.297 -30.703 -48.094 1 93.5 239 GLU B O 1
ATOM 9483 N N . VAL B 1 240 ? 21.453 -32.406 -46.688 1 90.31 240 VAL B N 1
ATOM 9484 C CA . VAL B 1 240 ? 20.062 -32.781 -46.844 1 90.31 240 VAL B CA 1
ATOM 9485 C C . VAL B 1 240 ? 19.172 -31.672 -46.25 1 90.31 240 VAL B C 1
ATOM 9487 O O . VAL B 1 240 ? 18.016 -31.516 -46.625 1 90.31 240 VAL B O 1
ATOM 9490 N N . TYR B 1 241 ? 19.688 -30.828 -45.375 1 91.5 241 TYR B N 1
ATOM 9491 C CA . TYR B 1 241 ? 18.891 -29.812 -44.688 1 91.5 241 TYR B CA 1
ATOM 9492 C C . TYR B 1 241 ? 18.938 -28.484 -45.438 1 91.5 241 TYR B C 1
ATOM 9494 O O . TYR B 1 241 ? 18.328 -27.516 -45 1 91.5 241 TYR B O 1
ATOM 9502 N N . ALA B 1 242 ? 19.562 -28.453 -46.531 1 88.69 242 ALA B N 1
ATOM 9503 C CA . ALA B 1 242 ? 19.703 -27.234 -47.344 1 88.69 242 ALA B CA 1
ATOM 9504 C C . ALA B 1 242 ? 18.344 -26.594 -47.625 1 88.69 242 ALA B C 1
ATOM 9506 O O . ALA B 1 242 ? 18.203 -25.375 -47.562 1 88.69 242 ALA B O 1
ATOM 9507 N N . PRO B 1 243 ? 17.344 -27.406 -47.844 1 83.5 243 PRO B N 1
ATOM 9508 C CA . PRO B 1 243 ? 16.031 -26.812 -48.094 1 83.5 243 PRO B CA 1
ATOM 9509 C C . PRO B 1 243 ? 15.438 -26.125 -46.875 1 83.5 243 PRO B C 1
ATOM 9511 O O . PRO B 1 243 ? 14.562 -25.281 -47 1 83.5 243 PRO B O 1
ATOM 9514 N N . HIS B 1 244 ? 15.82 -26.531 -45.75 1 84.5 244 HIS B N 1
ATOM 9515 C CA . HIS B 1 244 ? 15.289 -25.969 -44.5 1 84.5 244 HIS B CA 1
ATOM 9516 C C . HIS B 1 244 ? 16.141 -24.797 -44 1 84.5 244 HIS B C 1
ATOM 9518 O O . HIS B 1 244 ? 15.719 -24.031 -43.156 1 84.5 244 HIS B O 1
ATOM 9524 N N . GLY B 1 245 ? 17.266 -24.672 -44.5 1 83.81 245 GLY B N 1
ATOM 9525 C CA . GLY B 1 245 ? 18.266 -23.672 -44.156 1 83.81 245 GLY B CA 1
ATOM 9526 C C . GLY B 1 245 ? 19.672 -24.062 -44.531 1 83.81 245 GLY B C 1
ATOM 9527 O O . GLY B 1 245 ? 20.047 -25.234 -44.406 1 83.81 245 GLY B O 1
ATOM 9528 N N . ARG B 1 246 ? 20.359 -23.094 -44.938 1 86.88 246 ARG B N 1
ATOM 9529 C CA . ARG B 1 246 ? 21.719 -23.406 -45.375 1 86.88 246 ARG B CA 1
ATOM 9530 C C . ARG B 1 246 ? 22.672 -23.5 -44.188 1 86.88 246 ARG B C 1
ATOM 9532 O O . ARG B 1 246 ? 22.578 -22.703 -43.25 1 86.88 246 ARG B O 1
ATOM 9539 N N . ASP B 1 247 ? 23.484 -24.578 -44.219 1 93.88 247 ASP B N 1
ATOM 9540 C CA . ASP B 1 247 ? 24.641 -24.719 -43.312 1 93.88 247 ASP B CA 1
ATOM 9541 C C . ASP B 1 247 ? 24.188 -24.969 -41.875 1 93.88 247 ASP B C 1
ATOM 9543 O O . ASP B 1 247 ? 24.828 -24.516 -40.938 1 93.88 247 ASP B O 1
ATOM 9547 N N . VAL B 1 248 ? 22.984 -25.641 -41.75 1 95.5 248 VAL B N 1
ATOM 9548 C CA . VAL B 1 248 ? 22.406 -25.875 -40.438 1 95.5 248 VAL B CA 1
ATOM 9549 C C . VAL B 1 248 ? 22.078 -27.359 -40.281 1 95.5 248 VAL B C 1
ATOM 9551 O O . VAL B 1 248 ? 22.047 -28.109 -41.281 1 95.5 248 VAL B O 1
ATOM 9554 N N . VAL B 1 249 ? 21.891 -27.797 -39.062 1 96.75 249 VAL B N 1
ATOM 9555 C CA . VAL B 1 249 ? 21.469 -29.172 -38.75 1 96.75 249 VAL B CA 1
ATOM 9556 C C . VAL B 1 249 ? 20.312 -29.141 -37.75 1 96.75 249 VAL B C 1
ATOM 9558 O O . VAL B 1 249 ? 20.109 -28.141 -37.031 1 96.75 249 VAL B O 1
ATOM 9561 N N . PRO B 1 250 ? 19.453 -30.219 -37.719 1 95.69 250 PRO B N 1
ATOM 9562 C CA . PRO B 1 250 ? 18.375 -30.344 -36.75 1 95.69 250 PRO B CA 1
ATOM 9563 C C . PRO B 1 250 ? 18.828 -31.062 -35.469 1 95.69 250 PRO B C 1
ATOM 9565 O O . PRO B 1 250 ? 19.984 -31.5 -35.375 1 95.69 250 PRO B O 1
ATOM 9568 N N . ASN B 1 251 ? 17.984 -31.156 -34.531 1 94.5 251 ASN B N 1
ATOM 9569 C CA . ASN B 1 251 ? 18.297 -31.844 -33.281 1 94.5 251 ASN B CA 1
ATOM 9570 C C . ASN B 1 251 ? 18.344 -33.375 -33.469 1 94.5 251 ASN B C 1
ATOM 9572 O O . ASN B 1 251 ? 19.078 -34.062 -32.781 1 94.5 251 ASN B O 1
ATOM 9576 N N . LEU B 1 252 ? 17.453 -33.844 -34.406 1 93.5 252 LEU B N 1
ATOM 9577 C CA . LEU B 1 252 ? 17.391 -35.25 -34.75 1 93.5 252 LEU B CA 1
ATOM 9578 C C . LEU B 1 252 ? 17.297 -35.469 -36.25 1 93.5 252 LEU B C 1
ATOM 9580 O O . LEU B 1 252 ? 16.516 -34.781 -36.938 1 93.5 252 LEU B O 1
ATOM 9584 N N . TRP B 1 253 ? 18.141 -36.375 -36.719 1 92.81 253 TRP B N 1
ATOM 9585 C CA . TRP B 1 253 ? 18.016 -36.812 -38.125 1 92.81 253 TRP B CA 1
ATOM 9586 C C . TRP B 1 253 ? 18.719 -38.156 -38.344 1 92.81 253 TRP B C 1
ATOM 9588 O O . TRP B 1 253 ? 19.875 -38.312 -37.906 1 92.81 253 TRP B O 1
ATOM 9598 N N . PRO B 1 254 ? 18.156 -39.188 -39 1 91.5 254 PRO B N 1
ATOM 9599 C CA . PRO B 1 254 ? 16.797 -39.125 -39.562 1 91.5 254 PRO B CA 1
ATOM 9600 C C . PRO B 1 254 ? 15.742 -39.406 -38.5 1 91.5 254 PRO B C 1
ATOM 9602 O O . PRO B 1 254 ? 16.078 -39.812 -37.375 1 91.5 254 PRO B O 1
ATOM 9605 N N . MET B 1 255 ? 14.484 -39.156 -38.875 1 90.75 255 MET B N 1
ATOM 9606 C CA . MET B 1 255 ? 13.352 -39.438 -38 1 90.75 255 MET B CA 1
ATOM 9607 C C . MET B 1 255 ? 12.289 -40.25 -38.719 1 90.75 255 MET B C 1
ATOM 9609 O O . MET B 1 255 ? 11.086 -40.031 -38.5 1 90.75 255 MET B O 1
ATOM 9613 N N . THR B 1 256 ? 12.625 -41.125 -39.438 1 87.5 256 THR B N 1
ATOM 9614 C CA . THR B 1 256 ? 11.781 -41.781 -40.438 1 87.5 256 THR B CA 1
ATOM 9615 C C . THR B 1 256 ? 10.602 -42.469 -39.75 1 87.5 256 THR B C 1
ATOM 9617 O O . THR B 1 256 ? 9.445 -42.156 -40.062 1 87.5 256 THR B O 1
ATOM 9620 N N . PHE B 1 257 ? 10.867 -43.375 -38.875 1 89.94 257 PHE B N 1
ATOM 9621 C CA . PHE B 1 257 ? 9.789 -44.125 -38.219 1 89.94 257 PHE B CA 1
ATOM 9622 C C . PHE B 1 257 ? 8.93 -43.219 -37.375 1 89.94 257 PHE B C 1
ATOM 9624 O O . PHE B 1 257 ? 7.707 -43.375 -37.312 1 89.94 257 PHE B O 1
ATOM 9631 N N . PHE B 1 258 ? 9.586 -42.312 -36.781 1 92.75 258 PHE B N 1
ATOM 9632 C CA . PHE B 1 258 ? 8.875 -41.344 -35.938 1 92.75 258 PHE B CA 1
ATOM 9633 C C . PHE B 1 258 ? 7.855 -40.562 -36.75 1 92.75 258 PHE B C 1
ATOM 9635 O O . PHE B 1 258 ? 6.68 -40.5 -36.375 1 92.75 258 PHE B O 1
ATOM 9642 N N . GLU B 1 259 ? 8.227 -40.062 -37.812 1 93.25 259 GLU B N 1
ATOM 9643 C CA . GLU B 1 259 ? 7.355 -39.219 -38.625 1 93.25 259 GLU B CA 1
ATOM 9644 C C . GLU B 1 259 ? 6.242 -40.031 -39.281 1 93.25 259 GLU B C 1
ATOM 9646 O O . GLU B 1 259 ? 5.105 -39.594 -39.375 1 93.25 259 GLU B O 1
ATOM 9651 N N . ILE B 1 260 ? 6.559 -41.25 -39.656 1 92.75 260 ILE B N 1
ATOM 9652 C CA . ILE B 1 260 ? 5.57 -42.094 -40.281 1 92.75 260 ILE B CA 1
ATOM 9653 C C . ILE B 1 260 ? 4.504 -42.531 -39.281 1 92.75 260 ILE B C 1
ATOM 9655 O O . ILE B 1 260 ? 3.311 -42.312 -39.5 1 92.75 260 ILE B O 1
ATOM 9659 N N . VAL B 1 261 ? 4.953 -43.062 -38.25 1 93.62 261 VAL B N 1
ATOM 9660 C CA . VAL B 1 261 ? 4.047 -43.656 -37.281 1 93.62 261 VAL B CA 1
ATOM 9661 C C . VAL B 1 261 ? 3.211 -42.562 -36.625 1 93.62 261 VAL B C 1
ATOM 9663 O O . VAL B 1 261 ? 2.002 -42.719 -36.438 1 93.62 261 VAL B O 1
ATOM 9666 N N . TRP B 1 262 ? 3.826 -41.438 -36.281 1 94.19 262 TRP B N 1
ATOM 9667 C CA . TRP B 1 262 ? 3.133 -40.375 -35.625 1 94.19 262 TRP B CA 1
ATOM 9668 C C . TRP B 1 262 ? 2.09 -39.719 -36.531 1 94.19 262 TRP B C 1
ATOM 9670 O O . TRP B 1 262 ? 0.983 -39.406 -36.094 1 94.19 262 TRP B O 1
ATOM 9680 N N . SER B 1 263 ? 2.463 -39.5 -37.75 1 94.38 263 SER B N 1
ATOM 9681 C CA . SER B 1 263 ? 1.551 -38.875 -38.688 1 94.38 263 SER B CA 1
ATOM 9682 C C . SER B 1 263 ? 0.373 -39.812 -39 1 94.38 263 SER B C 1
ATOM 9684 O O . SER B 1 263 ? -0.785 -39.375 -38.938 1 94.38 263 SER B O 1
ATOM 9686 N N . LEU B 1 264 ? 0.643 -41.031 -39.219 1 93.69 264 LEU B N 1
ATOM 9687 C CA . LEU B 1 264 ? -0.408 -41.938 -39.656 1 93.69 264 LEU B CA 1
ATOM 9688 C C . LEU B 1 264 ? -1.316 -42.312 -38.469 1 93.69 264 LEU B C 1
ATOM 9690 O O . LEU B 1 264 ? -2.531 -42.438 -38.656 1 93.69 264 LEU B O 1
ATOM 9694 N N . SER B 1 265 ? -0.749 -42.562 -37.406 1 92.19 265 SER B N 1
ATOM 9695 C CA . SER B 1 265 ? -1.577 -42.875 -36.219 1 92.19 265 SER B CA 1
ATOM 9696 C C . SER B 1 265 ? -2.508 -41.719 -35.875 1 92.19 265 SER B C 1
ATOM 9698 O O . SER B 1 265 ? -3.662 -41.906 -35.5 1 92.19 265 SER B O 1
ATOM 9700 N N . SER B 1 266 ? -2.016 -40.531 -36.031 1 91.69 266 SER B N 1
ATOM 9701 C CA . SER B 1 266 ? -2.832 -39.344 -35.719 1 91.69 266 SER B CA 1
ATOM 9702 C C . SER B 1 266 ? -3.982 -39.219 -36.719 1 91.69 266 SER B C 1
ATOM 9704 O O . SER B 1 266 ? -5.105 -38.875 -36.344 1 91.69 266 SER B O 1
ATOM 9706 N N . LEU B 1 267 ? -3.645 -39.469 -37.938 1 91.88 267 LEU B N 1
ATOM 9707 C CA . LEU B 1 267 ? -4.676 -39.406 -38.969 1 91.88 267 LEU B CA 1
ATOM 9708 C C . LEU B 1 267 ? -5.742 -40.469 -38.719 1 91.88 267 LEU B C 1
ATOM 9710 O O . LEU B 1 267 ? -6.938 -40.188 -38.844 1 91.88 267 LEU B O 1
ATOM 9714 N N . TYR B 1 268 ? -5.359 -41.594 -38.312 1 86.75 268 TYR B N 1
ATOM 9715 C CA . TYR B 1 268 ? -6.297 -42.688 -38.062 1 86.75 268 TYR B CA 1
ATOM 9716 C C . TYR B 1 268 ? -7.152 -42.406 -36.844 1 86.75 268 TYR B C 1
ATOM 9718 O O . TYR B 1 268 ? -8.375 -42.594 -36.875 1 86.75 268 TYR B O 1
ATOM 9726 N N . ASP B 1 269 ? -6.496 -42.062 -35.781 1 83.12 269 ASP B N 1
ATOM 9727 C CA . ASP B 1 269 ? -7.16 -41.844 -34.5 1 83.12 269 ASP B CA 1
ATOM 9728 C C . ASP B 1 269 ? -8.266 -40.812 -34.625 1 83.12 269 ASP B C 1
ATOM 9730 O O . ASP B 1 269 ? -9.164 -40.719 -33.812 1 83.12 269 ASP B O 1
ATOM 9734 N N . ASN B 1 270 ? -8.203 -40.062 -35.688 1 79.69 270 ASN B N 1
ATOM 9735 C CA . ASN B 1 270 ? -9.18 -39 -35.875 1 79.69 270 ASN B CA 1
ATOM 9736 C C . ASN B 1 270 ? -10.031 -39.188 -37.125 1 79.69 270 ASN B C 1
ATOM 9738 O O . ASN B 1 270 ? -10.398 -38.219 -37.781 1 79.69 270 ASN B O 1
ATOM 9742 N N . ASN B 1 271 ? -10.133 -40.406 -37.469 1 72.94 271 ASN B N 1
ATOM 9743 C CA . ASN B 1 271 ? -11.188 -40.969 -38.312 1 72.94 271 ASN B CA 1
ATOM 9744 C C . ASN B 1 271 ? -10.93 -40.656 -39.812 1 72.94 271 ASN B C 1
ATOM 9746 O O . ASN B 1 271 ? -11.875 -40.5 -40.562 1 72.94 271 ASN B O 1
ATOM 9750 N N . LEU B 1 272 ? -9.703 -40.5 -40.031 1 76.62 272 LEU B N 1
ATOM 9751 C CA . LEU B 1 272 ? -9.438 -40.469 -41.469 1 76.62 272 LEU B CA 1
ATOM 9752 C C . LEU B 1 272 ? -9.562 -41.875 -42.062 1 76.62 272 LEU B C 1
ATOM 9754 O O . LEU B 1 272 ? -8.992 -42.812 -41.562 1 76.62 272 LEU B O 1
ATOM 9758 N N . GLU B 1 273 ? -10.297 -42.031 -43.094 1 78.88 273 GLU B N 1
ATOM 9759 C CA . GLU B 1 273 ? -10.57 -43.312 -43.719 1 78.88 273 GLU B CA 1
ATOM 9760 C C . GLU B 1 273 ? -9.391 -43.781 -44.562 1 78.88 273 GLU B C 1
ATOM 9762 O O . GLU B 1 273 ? -9.211 -43.312 -45.688 1 78.88 273 GLU B O 1
ATOM 9767 N N . PHE B 1 274 ? -8.672 -44.688 -44.031 1 81.62 274 PHE B N 1
ATOM 9768 C CA . PHE B 1 274 ? -7.48 -45.188 -44.688 1 81.62 274 PHE B CA 1
ATOM 9769 C C . PHE B 1 274 ? -7.848 -45.875 -46 1 81.62 274 PHE B C 1
ATOM 9771 O O . PHE B 1 274 ? -7.035 -45.938 -46.938 1 81.62 274 PHE B O 1
ATOM 9778 N N . ALA B 1 275 ? -9.07 -46.312 -46.062 1 78.38 275 ALA B N 1
ATOM 9779 C CA . ALA B 1 275 ? -9.547 -46.938 -47.281 1 78.38 275 ALA B CA 1
ATOM 9780 C C . ALA B 1 275 ? -9.562 -45.938 -48.438 1 78.38 275 ALA B C 1
ATOM 9782 O O . ALA B 1 275 ? -9.445 -46.344 -49.625 1 78.38 275 ALA B O 1
ATOM 9783 N N . GLN B 1 276 ? -9.695 -44.719 -48.219 1 80.75 276 GLN B N 1
ATOM 9784 C CA . GLN B 1 276 ? -9.773 -43.688 -49.219 1 80.75 276 GLN B CA 1
ATOM 9785 C C . GLN B 1 276 ? -8.391 -43.125 -49.562 1 80.75 276 GLN B C 1
ATOM 9787 O O . GLN B 1 276 ? -8.258 -42.25 -50.406 1 80.75 276 GLN B O 1
ATOM 9792 N N . MET B 1 277 ? -7.547 -43.719 -48.906 1 83.88 277 MET B N 1
ATOM 9793 C CA . MET B 1 277 ? -6.188 -43.281 -49.219 1 83.88 277 MET B CA 1
ATOM 9794 C C . MET B 1 277 ? -5.531 -44.188 -50.25 1 83.88 277 MET B C 1
ATOM 9796 O O . MET B 1 277 ? -6.184 -44.625 -51.188 1 83.88 277 MET B O 1
ATOM 9800 N N . ASP B 1 278 ? -4.301 -44.5 -50.156 1 88.38 278 ASP B N 1
ATOM 9801 C CA . ASP B 1 278 ? -3.559 -45.406 -51 1 88.38 278 ASP B CA 1
ATOM 9802 C C . ASP B 1 278 ? -3.234 -46.719 -50.281 1 88.38 278 ASP B C 1
ATOM 9804 O O . ASP B 1 278 ? -2.203 -46.812 -49.625 1 88.38 278 ASP B O 1
ATOM 9808 N N . PRO B 1 279 ? -4.145 -47.719 -50.438 1 88.88 279 PRO B N 1
ATOM 9809 C CA . PRO B 1 279 ? -4.008 -48.969 -49.656 1 88.88 279 PRO B CA 1
ATOM 9810 C C . PRO B 1 279 ? -2.684 -49.688 -49.938 1 88.88 279 PRO B C 1
ATOM 9812 O O . PRO B 1 279 ? -2.121 -50.312 -49.031 1 88.88 279 PRO B O 1
ATOM 9815 N N . GLU B 1 280 ? -2.195 -49.562 -51.156 1 90.5 280 GLU B N 1
ATOM 9816 C CA . GLU B 1 280 ? -0.931 -50.219 -51.5 1 90.5 280 GLU B CA 1
ATOM 9817 C C . GLU B 1 280 ? 0.234 -49.562 -50.75 1 90.5 280 GLU B C 1
ATOM 9819 O O . GLU B 1 280 ? 1.128 -50.281 -50.281 1 90.5 280 GLU B O 1
ATOM 9824 N N . CYS B 1 281 ? 0.128 -48.312 -50.781 1 90.75 281 CYS B N 1
ATOM 9825 C CA . CYS B 1 281 ? 1.145 -47.562 -50.062 1 90.75 281 CYS B CA 1
ATOM 9826 C C . CYS B 1 281 ? 1.115 -47.906 -48.562 1 90.75 281 CYS B C 1
ATOM 9828 O O . CYS B 1 281 ? 2.162 -48.125 -47.938 1 90.75 281 CYS B O 1
ATOM 9830 N N . LEU B 1 282 ? -0.03 -48 -48 1 92.5 282 LEU B N 1
ATOM 9831 C CA . LEU B 1 282 ? -0.209 -48.312 -46.594 1 92.5 282 LEU B CA 1
ATOM 9832 C C . LEU B 1 282 ? 0.298 -49.719 -46.281 1 92.5 282 LEU B C 1
ATOM 9834 O O . LEU B 1 282 ? 0.903 -49.969 -45.25 1 92.5 282 LEU B O 1
ATOM 9838 N N . ASP B 1 283 ? 0.091 -50.594 -47.219 1 92.31 283 ASP B N 1
ATOM 9839 C CA . ASP B 1 283 ? 0.549 -51.969 -47.062 1 92.31 283 ASP B CA 1
ATOM 9840 C C . ASP B 1 283 ? 2.074 -52.031 -47.031 1 92.31 283 ASP B C 1
ATOM 9842 O O . ASP B 1 283 ? 2.656 -52.781 -46.25 1 92.31 283 ASP B O 1
ATOM 9846 N N . ARG B 1 284 ? 2.689 -51.281 -47.875 1 92 284 ARG B N 1
ATOM 9847 C CA . ARG B 1 284 ? 4.148 -51.25 -47.938 1 92 284 ARG B CA 1
ATOM 9848 C C . ARG B 1 284 ? 4.727 -50.688 -46.625 1 92 284 ARG B C 1
ATOM 9850 O O . ARG B 1 284 ? 5.742 -51.188 -46.125 1 92 284 ARG B O 1
ATOM 9857 N N . ILE B 1 285 ? 4.07 -49.688 -46.156 1 92.19 285 ILE B N 1
ATOM 9858 C CA . ILE B 1 285 ? 4.496 -49.094 -44.875 1 92.19 285 ILE B CA 1
ATOM 9859 C C . ILE B 1 285 ? 4.344 -50.125 -43.75 1 92.19 285 ILE B C 1
ATOM 9861 O O . ILE B 1 285 ? 5.258 -50.312 -42.938 1 92.19 285 ILE B O 1
ATOM 9865 N N . ALA B 1 286 ? 3.195 -50.844 -43.719 1 93.88 286 ALA B N 1
ATOM 9866 C CA . ALA B 1 286 ? 2.904 -51.812 -42.656 1 93.88 286 ALA B CA 1
ATOM 9867 C C . ALA B 1 286 ? 3.926 -52.938 -42.688 1 93.88 286 ALA B C 1
ATOM 9869 O O . ALA B 1 286 ? 4.402 -53.375 -41.625 1 93.88 286 ALA B O 1
ATOM 9870 N N . LEU B 1 287 ? 4.281 -53.344 -43.875 1 93.5 287 LEU B N 1
ATOM 9871 C CA . LEU B 1 287 ? 5.211 -54.438 -44 1 93.5 287 LEU B CA 1
ATOM 9872 C C . LEU B 1 287 ? 6.602 -54.062 -43.531 1 93.5 287 LEU B C 1
ATOM 9874 O O . LEU B 1 287 ? 7.277 -54.844 -42.844 1 93.5 287 LEU B O 1
ATOM 9878 N N . LYS B 1 288 ? 6.961 -52.875 -43.875 1 89.69 288 LYS B N 1
ATOM 9879 C CA . LYS B 1 288 ? 8.273 -52.406 -43.438 1 89.69 288 LYS B CA 1
ATOM 9880 C C . LYS B 1 288 ? 8.32 -52.25 -41.906 1 89.69 288 LYS B C 1
ATOM 9882 O O . LYS B 1 288 ? 9.305 -52.625 -41.281 1 89.69 288 LYS B O 1
ATOM 9887 N N . LEU B 1 289 ? 7.297 -51.625 -41.375 1 91.38 289 LEU B N 1
ATOM 9888 C CA . LEU B 1 289 ? 7.234 -51.469 -39.938 1 91.38 289 LEU B CA 1
ATOM 9889 C C . LEU B 1 289 ? 7.223 -52.812 -39.219 1 91.38 289 LEU B C 1
ATOM 9891 O O . LEU B 1 289 ? 7.863 -52.969 -38.156 1 91.38 289 LEU B O 1
ATOM 9895 N N . ARG B 1 290 ? 6.488 -53.781 -39.75 1 93.69 290 ARG B N 1
ATOM 9896 C CA . ARG B 1 290 ? 6.414 -55.094 -39.156 1 93.69 290 ARG B CA 1
ATOM 9897 C C . ARG B 1 290 ? 7.773 -55.781 -39.156 1 93.69 290 ARG B C 1
ATOM 9899 O O . ARG B 1 290 ? 8.141 -56.469 -38.219 1 93.69 290 ARG B O 1
ATOM 9906 N N . GLU B 1 291 ? 8.469 -55.562 -40.281 1 90.81 291 GLU B N 1
ATOM 9907 C CA . GLU B 1 291 ? 9.812 -56.125 -40.375 1 90.81 291 GLU B CA 1
ATOM 9908 C C . GLU B 1 291 ? 10.711 -55.656 -39.25 1 90.81 291 GLU B C 1
ATOM 9910 O O . GLU B 1 291 ? 11.422 -56.438 -38.625 1 90.81 291 GLU B O 1
ATOM 9915 N N . PHE B 1 292 ? 10.594 -54.438 -39.031 1 87.81 292 PHE B N 1
ATOM 9916 C CA . PHE B 1 292 ? 11.453 -53.875 -38 1 87.81 292 PHE B CA 1
ATOM 9917 C C . PHE B 1 292 ? 10.945 -54.25 -36.625 1 87.81 292 PHE B C 1
ATOM 9919 O O . PHE B 1 292 ? 11.734 -54.406 -35.688 1 87.81 292 PHE B O 1
ATOM 9926 N N . LEU B 1 293 ? 9.648 -54.375 -36.469 1 92.06 293 LEU B N 1
ATOM 9927 C CA . LEU B 1 293 ? 9.078 -54.812 -35.188 1 92.06 293 LEU B CA 1
ATOM 9928 C C . LEU B 1 293 ? 9.5 -56.219 -34.844 1 92.06 293 LEU B C 1
ATOM 9930 O O . LEU B 1 293 ? 9.828 -56.531 -33.688 1 92.06 293 LEU B O 1
ATOM 9934 N N . VAL B 1 294 ? 9.531 -57.062 -35.812 1 91.69 294 VAL B N 1
ATOM 9935 C CA . VAL B 1 294 ? 9.969 -58.438 -35.625 1 91.69 294 VAL B CA 1
ATOM 9936 C C . VAL B 1 294 ? 11.453 -58.5 -35.281 1 91.69 294 VAL B C 1
ATOM 9938 O O . VAL B 1 294 ? 11.859 -59.219 -34.375 1 91.69 294 VAL B O 1
ATOM 9941 N N . ALA B 1 295 ? 12.188 -57.656 -36 1 88.56 295 ALA B N 1
ATOM 9942 C CA . ALA B 1 295 ? 13.625 -57.562 -35.75 1 88.56 295 ALA B CA 1
ATOM 9943 C C . ALA B 1 295 ? 13.898 -57.094 -34.312 1 88.56 295 ALA B C 1
ATOM 9945 O O . ALA B 1 295 ? 14.875 -57.5 -33.688 1 88.56 295 ALA B O 1
ATOM 9946 N N . GLY B 1 296 ? 13.039 -56.281 -33.875 1 88.75 296 GLY B N 1
ATOM 9947 C CA . GLY B 1 296 ? 13.18 -55.781 -32.531 1 88.75 296 GLY B CA 1
ATOM 9948 C C . GLY B 1 296 ? 12.5 -56.625 -31.484 1 88.75 296 GLY B C 1
ATOM 9949 O O . GLY B 1 296 ? 12.375 -56.219 -30.328 1 88.75 296 GLY B O 1
ATOM 9950 N N . LYS B 1 297 ? 12.008 -57.781 -31.812 1 90.12 297 LYS B N 1
ATOM 9951 C CA . LYS B 1 297 ? 11.344 -58.75 -30.938 1 90.12 297 LYS B CA 1
ATOM 9952 C C . LYS B 1 297 ? 10.102 -58.156 -30.281 1 90.12 297 LYS B C 1
ATOM 9954 O O . LYS B 1 297 ? 9.93 -58.219 -29.062 1 90.12 297 LYS B O 1
ATOM 9959 N N . GLY B 1 298 ? 9.375 -57.406 -31.047 1 90.88 298 GLY B N 1
ATOM 9960 C CA . GLY B 1 298 ? 8.07 -56.906 -30.641 1 90.88 298 GLY B CA 1
ATOM 9961 C C . GLY B 1 298 ? 8.102 -55.469 -30.188 1 90.88 298 GLY B C 1
ATOM 9962 O O . GLY B 1 298 ? 7.078 -54.938 -29.766 1 90.88 298 GLY B O 1
ATOM 9963 N N . VAL B 1 299 ? 9.352 -54.844 -30.188 1 91.81 299 VAL B N 1
ATOM 9964 C CA . VAL B 1 299 ? 9.477 -53.438 -29.781 1 91.81 299 VAL B CA 1
ATOM 9965 C C . VAL B 1 299 ? 10.312 -52.688 -30.812 1 91.81 299 VAL B C 1
ATOM 9967 O O . VAL B 1 299 ? 10.984 -53.281 -31.656 1 91.81 299 VAL B O 1
ATOM 9970 N N . LEU B 1 300 ? 10.078 -51.406 -30.812 1 89.69 300 LEU B N 1
ATOM 9971 C CA . LEU B 1 300 ? 10.688 -50.594 -31.859 1 89.69 300 LEU B CA 1
ATOM 9972 C C . LEU B 1 300 ? 11.133 -49.25 -31.328 1 89.69 300 LEU B C 1
ATOM 9974 O O . LEU B 1 300 ? 10.555 -48.719 -30.375 1 89.69 300 LEU B O 1
ATOM 9978 N N . GLY B 1 301 ? 12.266 -48.688 -31.891 1 85.75 301 GLY B N 1
ATOM 9979 C CA . GLY B 1 301 ? 12.695 -47.312 -31.656 1 85.75 301 GLY B CA 1
ATOM 9980 C C . GLY B 1 301 ? 12.344 -46.375 -32.812 1 85.75 301 GLY B C 1
ATOM 9981 O O . GLY B 1 301 ? 11.688 -46.781 -33.75 1 85.75 301 GLY B O 1
ATOM 9982 N N . PHE B 1 302 ? 12.695 -45.094 -32.719 1 82.06 302 PHE B N 1
ATOM 9983 C CA . PHE B 1 302 ? 12.25 -44.094 -33.688 1 82.06 302 PHE B CA 1
ATOM 9984 C C . PHE B 1 302 ? 13.062 -44.188 -34.969 1 82.06 302 PHE B C 1
ATOM 9986 O O . PHE B 1 302 ? 12.656 -43.688 -36 1 82.06 302 PHE B O 1
ATOM 9993 N N . VAL B 1 303 ? 14.242 -44.844 -34.906 1 80.25 303 VAL B N 1
ATOM 9994 C CA . VAL B 1 303 ? 15.016 -45.281 -36.062 1 80.25 303 VAL B CA 1
ATOM 9995 C C . VAL B 1 303 ? 15.578 -46.656 -35.844 1 80.25 303 VAL B C 1
ATOM 9997 O O . VAL B 1 303 ? 15.758 -47.094 -34.719 1 80.25 303 VAL B O 1
ATOM 10000 N N . PRO B 1 304 ? 15.781 -47.375 -36.969 1 75.44 304 PRO B N 1
ATOM 10001 C CA . PRO B 1 304 ? 16.344 -48.688 -36.812 1 75.44 304 PRO B CA 1
ATOM 10002 C C . PRO B 1 304 ? 17.641 -48.688 -36 1 75.44 304 PRO B C 1
ATOM 10004 O O . PRO B 1 304 ? 18.516 -47.844 -36.219 1 75.44 304 PRO B O 1
ATOM 10007 N N . GLY B 1 305 ? 17.734 -49.531 -35.062 1 74.12 305 GLY B N 1
ATOM 10008 C CA . GLY B 1 305 ? 18.969 -49.688 -34.312 1 74.12 305 GLY B CA 1
ATOM 10009 C C . GLY B 1 305 ? 19.016 -48.844 -33.062 1 74.12 305 GLY B C 1
ATOM 10010 O O . GLY B 1 305 ? 19.969 -48.938 -32.281 1 74.12 305 GLY B O 1
ATOM 10011 N N . THR B 1 306 ? 18.062 -48.062 -32.844 1 78.69 306 THR B N 1
ATOM 10012 C CA . THR B 1 306 ? 18.062 -47.219 -31.656 1 78.69 306 THR B CA 1
ATOM 10013 C C . THR B 1 306 ? 17.328 -47.906 -30.5 1 78.69 306 THR B C 1
ATOM 10015 O O . THR B 1 306 ? 16.672 -48.938 -30.703 1 78.69 306 THR B O 1
ATOM 10018 N N . THR B 1 307 ? 17.516 -47.344 -29.375 1 83.12 307 THR B N 1
ATOM 10019 C CA . THR B 1 307 ? 16.875 -47.844 -28.188 1 83.12 307 THR B CA 1
ATOM 10020 C C . THR B 1 307 ? 15.352 -47.844 -28.344 1 83.12 307 THR B C 1
ATOM 10022 O O . THR B 1 307 ? 14.781 -46.875 -28.859 1 83.12 307 THR B O 1
ATOM 10025 N N . HIS B 1 308 ? 14.742 -48.906 -27.984 1 87.25 308 HIS B N 1
ATOM 10026 C CA . HIS B 1 308 ? 13.289 -49.062 -28.094 1 87.25 308 HIS B CA 1
ATOM 10027 C C . HIS B 1 308 ? 12.578 -48.25 -27 1 87.25 308 HIS B C 1
ATOM 10029 O O . HIS B 1 308 ? 13.109 -48.094 -25.906 1 87.25 308 HIS B O 1
ATOM 10035 N N . ASP B 1 309 ? 11.445 -47.75 -27.375 1 89.75 309 ASP B N 1
ATOM 10036 C CA . ASP B 1 309 ? 10.656 -47.031 -26.391 1 89.75 309 ASP B CA 1
ATOM 10037 C C . ASP B 1 309 ? 9.18 -47.406 -26.484 1 89.75 309 ASP B C 1
ATOM 10039 O O . ASP B 1 309 ? 8.734 -47.906 -27.5 1 89.75 309 ASP B O 1
ATOM 10043 N N . ALA B 1 310 ? 8.523 -47.188 -25.422 1 93.06 310 ALA B N 1
ATOM 10044 C CA . ALA B 1 310 ? 7.125 -47.594 -25.312 1 93.06 310 ALA B CA 1
ATOM 10045 C C . ALA B 1 310 ? 6.25 -46.781 -26.266 1 93.06 310 ALA B C 1
ATOM 10047 O O . ALA B 1 310 ? 5.258 -47.281 -26.797 1 93.06 310 ALA B O 1
ATOM 10048 N N . ASP B 1 311 ? 6.586 -45.562 -26.469 1 92.69 311 ASP B N 1
ATOM 10049 C CA . ASP B 1 311 ? 5.809 -44.656 -27.312 1 92.69 311 ASP B CA 1
ATOM 10050 C C . ASP B 1 311 ? 5.785 -45.156 -28.766 1 92.69 311 ASP B C 1
ATOM 10052 O O . ASP B 1 311 ? 4.715 -45.375 -29.328 1 92.69 311 ASP B O 1
ATOM 10056 N N . MET B 1 312 ? 6.93 -45.375 -29.281 1 92.88 312 MET B N 1
ATOM 10057 C CA . MET B 1 312 ? 7.059 -45.844 -30.656 1 92.88 312 MET B CA 1
ATOM 10058 C C . MET B 1 312 ? 6.461 -47.25 -30.797 1 92.88 312 MET B C 1
ATOM 10060 O O . MET B 1 312 ? 5.758 -47.5 -31.781 1 92.88 312 MET B O 1
ATOM 10064 N N . SER B 1 313 ? 6.738 -48.062 -29.859 1 95.12 313 SER B N 1
ATOM 10065 C CA . SER B 1 313 ? 6.25 -49.438 -29.906 1 95.12 313 SER B CA 1
ATOM 10066 C C . SER B 1 313 ? 4.727 -49.469 -29.859 1 95.12 313 SER B C 1
ATOM 10068 O O . SER B 1 313 ? 4.102 -50.188 -30.656 1 95.12 313 SER B O 1
ATOM 10070 N N . SER B 1 314 ? 4.172 -48.75 -28.969 1 95.75 314 SER B N 1
ATOM 10071 C CA . SER B 1 314 ? 2.721 -48.75 -28.812 1 95.75 314 SER B CA 1
ATOM 10072 C C . SER B 1 314 ? 2.025 -48.219 -30.047 1 95.75 314 SER B C 1
ATOM 10074 O O . SER B 1 314 ? 1.086 -48.844 -30.562 1 95.75 314 SER B O 1
ATOM 10076 N N . LYS B 1 315 ? 2.457 -47.125 -30.594 1 95.12 315 LYS B N 1
ATOM 10077 C CA . LYS B 1 315 ? 1.833 -46.531 -31.766 1 95.12 315 LYS B CA 1
ATOM 10078 C C . LYS B 1 315 ? 2.004 -47.406 -33 1 95.12 315 LYS B C 1
ATOM 10080 O O . LYS B 1 315 ? 1.12 -47.5 -33.844 1 95.12 315 LYS B O 1
ATOM 10085 N N . THR B 1 316 ? 3.168 -48.031 -33.031 1 95.12 316 THR B N 1
ATOM 10086 C CA . THR B 1 316 ? 3.41 -48.938 -34.156 1 95.12 316 THR B CA 1
ATOM 10087 C C . THR B 1 316 ? 2.477 -50.156 -34.062 1 95.12 316 THR B C 1
ATOM 10089 O O . THR B 1 316 ? 1.896 -50.562 -35.094 1 95.12 316 THR B O 1
ATOM 10092 N N . LEU B 1 317 ? 2.361 -50.688 -32.906 1 96 317 LEU B N 1
ATOM 10093 C CA . LEU B 1 317 ? 1.481 -51.844 -32.719 1 96 317 LEU B CA 1
ATOM 10094 C C . LEU B 1 317 ? 0.038 -51.5 -33.062 1 96 317 LEU B C 1
ATOM 10096 O O . LEU B 1 317 ? -0.66 -52.281 -33.719 1 96 317 LEU B O 1
ATOM 10100 N N . MET B 1 318 ? -0.384 -50.344 -32.656 1 94.69 318 MET B N 1
ATOM 10101 C CA . MET B 1 318 ? -1.733 -49.906 -32.938 1 94.69 318 MET B CA 1
ATOM 10102 C C . MET B 1 318 ? -1.916 -49.719 -34.469 1 94.69 318 MET B C 1
ATOM 10104 O O . MET B 1 318 ? -2.918 -50.156 -35.031 1 94.69 318 MET B O 1
ATOM 10108 N N . LEU B 1 319 ? -0.949 -49.031 -35.062 1 93.75 319 LEU B N 1
ATOM 10109 C CA . LEU B 1 319 ? -1.023 -48.781 -36.5 1 93.75 319 LEU B CA 1
ATOM 10110 C C . LEU B 1 319 ? -1.068 -50.062 -37.281 1 93.75 319 LEU B C 1
ATOM 10112 O O . LEU B 1 319 ? -1.831 -50.188 -38.25 1 93.75 319 LEU B O 1
ATOM 10116 N N . LEU B 1 320 ? -0.265 -51.031 -36.875 1 94.69 320 LEU B N 1
ATOM 10117 C CA . LEU B 1 320 ? -0.231 -52.344 -37.562 1 94.69 320 LEU B CA 1
ATOM 10118 C C . LEU B 1 320 ? -1.57 -53.031 -37.438 1 94.69 320 LEU B C 1
ATOM 10120 O O . LEU B 1 320 ? -2.023 -53.688 -38.375 1 94.69 320 LEU B O 1
ATOM 10124 N N . GLN B 1 321 ? -2.131 -52.969 -36.312 1 92.19 321 GLN B N 1
ATOM 10125 C CA . GLN B 1 321 ? -3.455 -53.562 -36.125 1 92.19 321 GLN B CA 1
ATOM 10126 C C . GLN B 1 321 ? -4.473 -52.938 -37.094 1 92.19 321 GLN B C 1
ATOM 10128 O O . GLN B 1 321 ? -5.258 -53.656 -37.719 1 92.19 321 GLN B O 1
ATOM 10133 N N . VAL B 1 322 ? -4.418 -51.656 -37.219 1 89.75 322 VAL B N 1
ATOM 10134 C CA . VAL B 1 322 ? -5.367 -50.906 -38.031 1 89.75 322 VAL B CA 1
ATOM 10135 C C . VAL B 1 322 ? -5.121 -51.219 -39.531 1 89.75 322 VAL B C 1
ATOM 10137 O O . VAL B 1 322 ? -6.059 -51.219 -40.312 1 89.75 322 VAL B O 1
ATOM 10140 N N . LEU B 1 323 ? -3.904 -51.438 -39.812 1 91.25 323 LEU B N 1
ATOM 10141 C CA . LEU B 1 323 ? -3.537 -51.719 -41.188 1 91.25 323 LEU B CA 1
ATOM 10142 C C . LEU B 1 323 ? -3.645 -53.188 -41.531 1 91.25 323 LEU B C 1
ATOM 10144 O O . LEU B 1 323 ? -3.168 -53.656 -42.562 1 91.25 323 LEU B O 1
ATOM 10148 N N . ASN B 1 324 ? -4.16 -54.062 -40.594 1 90.19 324 ASN B N 1
ATOM 10149 C CA . ASN B 1 324 ? -4.473 -55.5 -40.75 1 90.19 324 ASN B CA 1
ATOM 10150 C C . ASN B 1 324 ? -3.205 -56.344 -40.812 1 90.19 324 ASN B C 1
ATOM 10152 O O . ASN B 1 324 ? -3.133 -57.281 -41.594 1 90.19 324 ASN B O 1
ATOM 10156 N N . HIS B 1 325 ? -2.207 -55.812 -40.156 1 93 325 HIS B N 1
ATOM 10157 C CA . HIS B 1 325 ? -0.98 -56.562 -39.906 1 93 325 HIS B CA 1
ATOM 10158 C C . HIS B 1 325 ? -0.694 -56.719 -38.438 1 93 325 HIS B C 1
ATOM 10160 O O . HIS B 1 325 ? 0.367 -56.312 -37.938 1 93 325 HIS B O 1
ATOM 10166 N N . PRO B 1 326 ? -1.624 -57.375 -37.75 1 92 326 PRO B N 1
ATOM 10167 C CA . PRO B 1 326 ? -1.532 -57.375 -36.312 1 92 326 PRO B CA 1
ATOM 10168 C C . PRO B 1 326 ? -0.278 -58.094 -35.781 1 92 326 PRO B C 1
ATOM 10170 O O . PRO B 1 326 ? 0.225 -59.031 -36.438 1 92 326 PRO B O 1
ATOM 10173 N N . TYR B 1 327 ? 0.25 -57.625 -34.719 1 93.38 327 TYR B N 1
ATOM 10174 C CA . TYR B 1 327 ? 1.356 -58.188 -33.969 1 93.38 327 TYR B CA 1
ATOM 10175 C C . TYR B 1 327 ? 1.025 -58.219 -32.469 1 93.38 327 TYR B C 1
ATOM 10177 O O . TYR B 1 327 ? 0.321 -57.375 -31.969 1 93.38 327 TYR B O 1
ATOM 10185 N N . SER B 1 328 ? 1.479 -59.219 -31.781 1 93.56 328 SER B N 1
ATOM 10186 C CA . SER B 1 328 ? 1.148 -59.438 -30.375 1 93.56 328 SER B CA 1
ATOM 10187 C C . SER B 1 328 ? 1.719 -58.312 -29.5 1 93.56 328 SER B C 1
ATOM 10189 O O . SER B 1 328 ? 2.842 -57.875 -29.734 1 93.56 328 SER B O 1
ATOM 10191 N N . HIS B 1 329 ? 0.896 -57.938 -28.5 1 95.75 329 HIS B N 1
ATOM 10192 C CA . HIS B 1 329 ? 1.352 -56.938 -27.547 1 95.75 329 HIS B CA 1
ATOM 10193 C C . HIS B 1 329 ? 2.154 -57.562 -26.406 1 95.75 329 HIS B C 1
ATOM 10195 O O . HIS B 1 329 ? 2.631 -56.875 -25.516 1 95.75 329 HIS B O 1
ATOM 10201 N N . ASP B 1 330 ? 2.393 -58.875 -26.375 1 95.06 330 ASP B N 1
ATOM 10202 C CA . ASP B 1 330 ? 2.967 -59.594 -25.234 1 95.06 330 ASP B CA 1
ATOM 10203 C C . ASP B 1 330 ? 4.367 -59.094 -24.922 1 95.06 330 ASP B C 1
ATOM 10205 O O . ASP B 1 330 ? 4.688 -58.844 -23.75 1 95.06 330 ASP B O 1
ATOM 10209 N N . GLU B 1 331 ? 5.164 -58.969 -25.938 1 94.06 331 GLU B N 1
ATOM 10210 C CA . GLU B 1 331 ? 6.531 -58.5 -25.703 1 94.06 331 GLU B CA 1
ATOM 10211 C C . GLU B 1 331 ? 6.555 -57.062 -25.266 1 94.06 331 GLU B C 1
ATOM 10213 O O . GLU B 1 331 ? 7.398 -56.656 -24.453 1 94.06 331 GLU B O 1
ATOM 10218 N N . PHE B 1 332 ? 5.676 -56.344 -25.859 1 94.5 332 PHE B N 1
ATOM 10219 C CA . PHE B 1 332 ? 5.52 -54.938 -25.484 1 94.5 332 PHE B CA 1
ATOM 10220 C C . PHE B 1 332 ? 5.203 -54.812 -24 1 94.5 332 PHE B C 1
ATOM 10222 O O . PHE B 1 332 ? 5.828 -54 -23.297 1 94.5 332 PHE B O 1
ATOM 10229 N N . VAL B 1 333 ? 4.293 -55.531 -23.453 1 95.56 333 VAL B N 1
ATOM 10230 C CA . VAL B 1 333 ? 3.885 -55.531 -22.047 1 95.56 333 VAL B CA 1
ATOM 10231 C C . VAL B 1 333 ? 5.047 -55.969 -21.156 1 95.56 333 VAL B C 1
ATOM 10233 O O . VAL B 1 333 ? 5.352 -55.344 -20.156 1 95.56 333 VAL B O 1
ATOM 10236 N N . THR B 1 334 ? 5.703 -57 -21.625 1 93.94 334 THR B N 1
ATOM 10237 C CA . THR B 1 334 ? 6.809 -57.562 -20.844 1 93.94 334 THR B CA 1
ATOM 10238 C C . THR B 1 334 ? 7.934 -56.531 -20.703 1 93.94 334 THR B C 1
ATOM 10240 O O . THR B 1 334 ? 8.547 -56.406 -19.641 1 93.94 334 THR B O 1
ATOM 10243 N N . GLU B 1 335 ? 8.125 -55.75 -21.719 1 91.56 335 GLU B N 1
ATOM 10244 C CA . GLU B 1 335 ? 9.266 -54.875 -21.781 1 91.56 335 GLU B CA 1
ATOM 10245 C C . GLU B 1 335 ? 9.016 -53.594 -20.969 1 91.56 335 GLU B C 1
ATOM 10247 O O . GLU B 1 335 ? 9.922 -53.094 -20.312 1 91.56 335 GLU B O 1
ATOM 10252 N N . PHE B 1 336 ? 7.801 -53.094 -20.938 1 93.5 336 PHE B N 1
ATOM 10253 C CA . PHE B 1 336 ? 7.652 -51.719 -20.484 1 93.5 336 PHE B CA 1
ATOM 10254 C C . PHE B 1 336 ? 6.75 -51.656 -19.266 1 93.5 336 PHE B C 1
ATOM 10256 O O . PHE B 1 336 ? 6.664 -50.625 -18.609 1 93.5 336 PHE B O 1
ATOM 10263 N N . GLU B 1 337 ? 6.043 -52.656 -18.844 1 93.81 337 GLU B N 1
ATOM 10264 C CA . GLU B 1 337 ? 5.09 -52.594 -17.734 1 93.81 337 GLU B CA 1
ATOM 10265 C C . GLU B 1 337 ? 5.801 -52.406 -16.406 1 93.81 337 GLU B C 1
ATOM 10267 O O . GLU B 1 337 ? 6.785 -53.094 -16.125 1 93.81 337 GLU B O 1
ATOM 10272 N N . ALA B 1 338 ? 5.445 -51.5 -15.695 1 92.75 338 ALA B N 1
ATOM 10273 C CA . ALA B 1 338 ? 5.816 -51.281 -14.297 1 92.75 338 ALA B CA 1
ATOM 10274 C C . ALA B 1 338 ? 4.629 -51.5 -13.375 1 92.75 338 ALA B C 1
ATOM 10276 O O . ALA B 1 338 ? 3.537 -51.844 -13.828 1 92.75 338 ALA B O 1
ATOM 10277 N N . PRO B 1 339 ? 4.793 -51.406 -12.109 1 91.38 339 PRO B N 1
ATOM 10278 C CA . PRO B 1 339 ? 3.723 -51.75 -11.172 1 91.38 339 PRO B CA 1
ATOM 10279 C C . PRO B 1 339 ? 2.48 -50.875 -11.359 1 91.38 339 PRO B C 1
ATOM 10281 O O . PRO B 1 339 ? 1.354 -51.375 -11.266 1 91.38 339 PRO B O 1
ATOM 10284 N N . THR B 1 340 ? 2.596 -49.594 -11.734 1 93.19 340 THR B N 1
ATOM 10285 C CA . THR B 1 340 ? 1.432 -48.719 -11.758 1 93.19 340 THR B CA 1
ATOM 10286 C C . THR B 1 340 ? 1.32 -48 -13.094 1 93.19 340 THR B C 1
ATOM 10288 O O . THR B 1 340 ? 0.334 -47.312 -13.352 1 93.19 340 THR B O 1
ATOM 10291 N N . TYR B 1 341 ? 2.281 -48.156 -13.922 1 94.5 341 TYR B N 1
ATOM 10292 C CA . TYR B 1 341 ? 2.32 -47.5 -15.219 1 94.5 341 TYR B CA 1
ATOM 10293 C C . TYR B 1 341 ? 3.248 -48.219 -16.188 1 94.5 341 TYR B C 1
ATOM 10295 O O . TYR B 1 341 ? 3.74 -49.312 -15.875 1 94.5 341 TYR B O 1
ATOM 10303 N N . PHE B 1 342 ? 3.381 -47.719 -17.406 1 94.25 342 PHE B N 1
ATOM 10304 C CA . PHE B 1 342 ? 4.367 -48.188 -18.359 1 94.25 342 PHE B CA 1
ATOM 10305 C C . PHE B 1 342 ? 5.523 -47.188 -18.5 1 94.25 342 PHE B C 1
ATOM 10307 O O . PHE B 1 342 ? 5.305 -46 -18.547 1 94.25 342 PHE B O 1
ATOM 10314 N N . ARG B 1 343 ? 6.68 -47.688 -18.5 1 91.44 343 ARG B N 1
ATOM 10315 C CA . ARG B 1 343 ? 7.875 -46.875 -18.656 1 91.44 343 ARG B CA 1
ATOM 10316 C C . ARG B 1 343 ? 8.078 -46.469 -20.109 1 91.44 343 ARG B C 1
ATOM 10318 O O . ARG B 1 343 ? 7.777 -47.25 -21.031 1 91.44 343 ARG B O 1
ATOM 10325 N N . CYS B 1 344 ? 8.539 -45.281 -20.266 1 87.06 344 CYS B N 1
ATOM 10326 C CA . CYS B 1 344 ? 8.891 -44.875 -21.609 1 87.06 344 CYS B CA 1
ATOM 10327 C C . CYS B 1 344 ? 10.109 -45.625 -22.109 1 87.06 344 CYS B C 1
ATOM 10329 O O . CYS B 1 344 ? 10.07 -46.219 -23.188 1 87.06 344 CYS B O 1
ATOM 10331 N N . TYR B 1 345 ? 11.156 -45.469 -21.312 1 81.25 345 TYR B N 1
ATOM 10332 C CA . TYR B 1 345 ? 12.359 -46.25 -21.531 1 81.25 345 TYR B CA 1
ATOM 10333 C C . TYR B 1 345 ? 12.625 -47.188 -20.344 1 81.25 345 TYR B C 1
ATOM 10335 O O . TYR B 1 345 ? 12.219 -46.906 -19.219 1 81.25 345 TYR B O 1
ATOM 10343 N N . SER B 1 346 ? 13.227 -48.25 -20.516 1 70.12 346 SER B N 1
ATOM 10344 C CA . SER B 1 346 ? 13.43 -49.25 -19.484 1 70.12 346 SER B CA 1
ATOM 10345 C C . SER B 1 346 ? 14.156 -48.656 -18.281 1 70.12 346 SER B C 1
ATOM 10347 O O . SER B 1 346 ? 14 -49.156 -17.156 1 70.12 346 SER B O 1
ATOM 10349 N N . PHE B 1 347 ? 14.93 -47.594 -18.484 1 65.19 347 PHE B N 1
ATOM 10350 C CA . PHE B 1 347 ? 15.703 -47.094 -17.359 1 65.19 347 PHE B CA 1
ATOM 10351 C C . PHE B 1 347 ? 15.234 -45.688 -16.969 1 65.19 347 PHE B C 1
ATOM 10353 O O . PHE B 1 347 ? 15.906 -45 -16.203 1 65.19 347 PHE B O 1
ATOM 10360 N N . GLU B 1 348 ? 14.078 -45.438 -17.453 1 66.88 348 GLU B N 1
ATOM 10361 C CA . GLU B 1 348 ? 13.609 -44.094 -17.141 1 66.88 348 GLU B CA 1
ATOM 10362 C C . GLU B 1 348 ? 12.867 -44.062 -15.805 1 66.88 348 GLU B C 1
ATOM 10364 O O . GLU B 1 348 ? 12.117 -45 -15.484 1 66.88 348 GLU B O 1
ATOM 10369 N N . ARG B 1 349 ? 13.156 -43.062 -15.102 1 58.81 349 ARG B N 1
ATOM 10370 C CA . ARG B 1 349 ? 12.656 -42.938 -13.734 1 58.81 349 ARG B CA 1
ATOM 10371 C C . ARG B 1 349 ? 11.234 -42.375 -13.711 1 58.81 349 ARG B C 1
ATOM 10373 O O . ARG B 1 349 ? 10.406 -42.812 -12.914 1 58.81 349 ARG B O 1
ATOM 10380 N N . ASN B 1 350 ? 10.977 -41.469 -14.641 1 70.31 350 ASN B N 1
ATOM 10381 C CA . ASN B 1 350 ? 9.695 -40.781 -14.469 1 70.31 350 ASN B CA 1
ATOM 10382 C C . ASN B 1 350 ? 8.68 -41.219 -15.516 1 70.31 350 ASN B C 1
ATOM 10384 O O . ASN B 1 350 ? 9.016 -41.375 -16.688 1 70.31 350 ASN B O 1
ATOM 10388 N N . ALA B 1 351 ? 7.504 -41.5 -15.016 1 82.56 351 ALA B N 1
ATOM 10389 C CA . ALA B 1 351 ? 6.395 -41.875 -15.891 1 82.56 351 ALA B CA 1
ATOM 10390 C C . ALA B 1 351 ? 5.902 -40.688 -16.688 1 82.56 351 ALA B C 1
ATOM 10392 O O . ALA B 1 351 ? 6.129 -39.531 -16.297 1 82.56 351 ALA B O 1
ATOM 10393 N N . SER B 1 352 ? 5.473 -40.875 -17.859 1 90.81 352 SER B N 1
ATOM 10394 C CA . SER B 1 352 ? 4.91 -39.875 -18.75 1 90.81 352 SER B CA 1
ATOM 10395 C C . SER B 1 352 ? 3.436 -40.125 -19.031 1 90.81 352 SER B C 1
ATOM 10397 O O . SER B 1 352 ? 3.072 -41.219 -19.484 1 90.81 352 SER B O 1
ATOM 10399 N N . VAL B 1 353 ? 2.631 -39.156 -18.781 1 93.62 353 VAL B N 1
ATOM 10400 C CA . VAL B 1 353 ? 1.193 -39.312 -18.969 1 93.62 353 VAL B CA 1
ATOM 10401 C C . VAL B 1 353 ? 0.889 -39.5 -20.453 1 93.62 353 VAL B C 1
ATOM 10403 O O . VAL B 1 353 ? -0.018 -40.25 -20.828 1 93.62 353 VAL B O 1
ATOM 10406 N N . THR B 1 354 ? 1.6 -38.875 -21.375 1 95 354 THR B N 1
ATOM 10407 C CA . THR B 1 354 ? 1.338 -39 -22.797 1 95 354 THR B CA 1
ATOM 10408 C C . THR B 1 354 ? 1.769 -40.375 -23.312 1 95 354 THR B C 1
ATOM 10410 O O . THR B 1 354 ? 1.077 -41 -24.141 1 95 354 THR B O 1
ATOM 10413 N N . VAL B 1 355 ? 2.883 -40.875 -22.781 1 95.25 355 VAL B N 1
ATOM 10414 C CA . VAL B 1 355 ? 3.334 -42.219 -23.172 1 95.25 355 VAL B CA 1
ATOM 10415 C C . VAL B 1 355 ? 2.316 -43.25 -22.719 1 95.25 355 VAL B C 1
ATOM 10417 O O . VAL B 1 355 ? 1.969 -44.188 -23.469 1 95.25 355 VAL B O 1
ATOM 10420 N N . ASN B 1 356 ? 1.86 -43.094 -21.547 1 96.88 356 ASN B N 1
ATOM 10421 C CA . ASN B 1 356 ? 0.891 -44.031 -21.031 1 96.88 356 ASN B CA 1
ATOM 10422 C C . ASN B 1 356 ? -0.454 -43.938 -21.734 1 96.88 356 ASN B C 1
ATOM 10424 O O . ASN B 1 356 ? -1.165 -44.938 -21.891 1 96.88 356 ASN B O 1
ATOM 10428 N N . SER B 1 357 ? -0.827 -42.781 -22.172 1 97.31 357 SER B N 1
ATOM 10429 C CA . SER B 1 357 ? -2.023 -42.625 -22.984 1 97.31 357 SER B CA 1
ATOM 10430 C C . SER B 1 357 ? -1.885 -43.375 -24.312 1 97.31 357 SER B C 1
ATOM 10432 O O . SER B 1 357 ? -2.828 -44.031 -24.766 1 97.31 357 SER B O 1
ATOM 10434 N N . ASN B 1 358 ? -0.72 -43.25 -24.891 1 96.5 358 ASN B N 1
ATOM 10435 C CA . ASN B 1 358 ? -0.462 -43.969 -26.125 1 96.5 358 ASN B CA 1
ATOM 10436 C C . ASN B 1 358 ? -0.492 -45.5 -25.891 1 96.5 358 ASN B C 1
ATOM 10438 O O . ASN B 1 358 ? -1.007 -46.25 -26.719 1 96.5 358 ASN B O 1
ATOM 10442 N N . CYS B 1 359 ? 0.108 -45.875 -24.812 1 97.31 359 CYS B N 1
ATOM 10443 C CA . CYS B 1 359 ? 0.077 -47.312 -24.453 1 97.31 359 CYS B CA 1
ATOM 10444 C C . CYS B 1 359 ? -1.356 -47.781 -24.281 1 97.31 359 CYS B C 1
ATOM 10446 O O . CYS B 1 359 ? -1.714 -48.875 -24.75 1 97.31 359 CYS B O 1
ATOM 10448 N N . LEU B 1 360 ? -2.117 -47 -23.562 1 97.94 360 LEU B N 1
ATOM 10449 C CA . LEU B 1 360 ? -3.521 -47.344 -23.359 1 97.94 360 LEU B CA 1
ATOM 10450 C C . LEU B 1 360 ? -4.258 -47.469 -24.688 1 97.94 360 LEU B C 1
ATOM 10452 O O . LEU B 1 360 ? -4.988 -48.438 -24.906 1 97.94 360 LEU B O 1
ATOM 10456 N N . MET B 1 361 ? -4.031 -46.531 -25.562 1 96.19 361 MET B N 1
ATOM 10457 C CA . MET B 1 361 ? -4.66 -46.562 -26.875 1 96.19 361 MET B CA 1
ATOM 10458 C C . MET B 1 361 ? -4.281 -47.812 -27.656 1 96.19 361 MET B C 1
ATOM 10460 O O . MET B 1 361 ? -5.129 -48.406 -28.312 1 96.19 361 MET B O 1
ATOM 10464 N N . SER B 1 362 ? -3.023 -48.125 -27.562 1 96.69 362 SER B N 1
ATOM 10465 C CA . SER B 1 362 ? -2.525 -49.312 -28.266 1 96.69 362 SER B CA 1
ATOM 10466 C C . SER B 1 362 ? -3.203 -50.594 -27.766 1 96.69 362 SER B C 1
ATOM 10468 O O . SER B 1 362 ? -3.664 -51.406 -28.578 1 96.69 362 SER B O 1
ATOM 10470 N N . LEU B 1 363 ? -3.289 -50.719 -26.5 1 97.56 363 LEU B N 1
ATOM 10471 C CA . LEU B 1 363 ? -3.873 -51.938 -25.906 1 97.56 363 LEU B CA 1
ATOM 10472 C C . LEU B 1 363 ? -5.375 -52 -26.172 1 97.56 363 LEU B C 1
ATOM 10474 O O . LEU B 1 363 ? -5.941 -53.062 -26.312 1 97.56 363 LEU B O 1
ATOM 10478 N N . LEU B 1 364 ? -6.043 -50.906 -26.219 1 96.44 364 LEU B N 1
ATOM 10479 C CA . LEU B 1 364 ? -7.477 -50.844 -26.469 1 96.44 364 LEU B CA 1
ATOM 10480 C C . LEU B 1 364 ? -7.789 -51.25 -27.906 1 96.44 364 LEU B C 1
ATOM 10482 O O . LEU B 1 364 ? -8.93 -51.562 -28.234 1 96.44 364 LEU B O 1
ATOM 10486 N N . HIS B 1 365 ? -6.793 -51.188 -28.781 1 93.62 365 HIS B N 1
ATOM 10487 C CA . HIS B 1 365 ? -6.973 -51.562 -30.172 1 93.62 365 HIS B CA 1
ATOM 10488 C C . HIS B 1 365 ? -6.523 -53 -30.406 1 93.62 365 HIS B C 1
ATOM 10490 O O . HIS B 1 365 ? -6.559 -53.469 -31.547 1 93.62 365 HIS B O 1
ATOM 10496 N N . ALA B 1 366 ? -6.102 -53.625 -29.375 1 94.44 366 ALA B N 1
ATOM 10497 C CA . ALA B 1 366 ? -5.727 -55.031 -29.531 1 94.44 366 ALA B CA 1
ATOM 10498 C C . ALA B 1 366 ? -6.898 -55.844 -30.047 1 94.44 366 ALA B C 1
ATOM 10500 O O . ALA B 1 366 ? -8.062 -55.531 -29.781 1 94.44 366 ALA B O 1
ATOM 10501 N N . PRO B 1 367 ? -6.57 -56.906 -30.781 1 91.56 367 PRO B N 1
ATOM 10502 C CA . PRO B 1 367 ? -7.648 -57.75 -31.312 1 91.56 367 PRO B CA 1
ATOM 10503 C C . PRO B 1 367 ? -8.578 -58.281 -30.234 1 91.56 367 PRO B C 1
ATOM 10505 O O . PRO B 1 367 ? -9.797 -58.281 -30.406 1 91.56 367 PRO B O 1
ATOM 10508 N N . ASP B 1 368 ? -8.023 -58.719 -29.141 1 93.5 368 ASP B N 1
ATOM 10509 C CA . ASP B 1 368 ? -8.773 -59.062 -27.938 1 93.5 368 ASP B CA 1
ATOM 10510 C C . ASP B 1 368 ? -8.406 -58.156 -26.766 1 93.5 368 ASP B C 1
ATOM 10512 O O . ASP B 1 368 ? -7.453 -58.406 -26.031 1 93.5 368 ASP B O 1
ATOM 10516 N N . VAL B 1 369 ? -9.211 -57.156 -26.609 1 94.38 369 VAL B N 1
ATOM 10517 C CA . VAL B 1 369 ? -8.945 -56.125 -25.625 1 94.38 369 VAL B CA 1
ATOM 10518 C C . VAL B 1 369 ? -8.961 -56.719 -24.219 1 94.38 369 VAL B C 1
ATOM 10520 O O . VAL B 1 369 ? -8.203 -56.281 -23.344 1 94.38 369 VAL B O 1
ATOM 10523 N N . ASN B 1 370 ? -9.75 -57.75 -23.984 1 95.88 370 ASN B N 1
ATOM 10524 C CA . ASN B 1 370 ? -9.922 -58.344 -22.672 1 95.88 370 ASN B CA 1
ATOM 10525 C C . ASN B 1 370 ? -8.688 -59.094 -22.234 1 95.88 370 ASN B C 1
ATOM 10527 O O . ASN B 1 370 ? -8.477 -59.344 -21.031 1 95.88 370 ASN B O 1
ATOM 10531 N N . LYS B 1 371 ? -7.887 -59.531 -23.203 1 95.94 371 LYS B N 1
ATOM 10532 C CA . LYS B 1 371 ? -6.637 -60.219 -22.906 1 95.94 371 LYS B CA 1
ATOM 10533 C C . LYS B 1 371 ? -5.703 -59.344 -22.078 1 95.94 371 LYS B C 1
ATOM 10535 O O . LYS B 1 371 ? -4.926 -59.844 -21.266 1 95.94 371 LYS B O 1
ATOM 10540 N N . TYR B 1 372 ? -5.816 -58.062 -22.203 1 97.25 372 TYR B N 1
ATOM 10541 C CA . TYR B 1 372 ? -4.906 -57.125 -21.547 1 97.25 372 TYR B CA 1
ATOM 10542 C C . TYR B 1 372 ? -5.652 -56.25 -20.562 1 97.25 372 TYR B C 1
ATOM 10544 O O . TYR B 1 372 ? -5.27 -55.094 -20.344 1 97.25 372 TYR B O 1
ATOM 10552 N N . GLU B 1 373 ? -6.719 -56.719 -20.031 1 97 373 GLU B N 1
ATOM 10553 C CA . GLU B 1 373 ? -7.602 -55.938 -19.172 1 97 373 GLU B CA 1
ATOM 10554 C C . GLU B 1 373 ? -6.852 -55.406 -17.953 1 97 373 GLU B C 1
ATOM 10556 O O . GLU B 1 373 ? -7.035 -54.25 -17.562 1 97 373 GLU B O 1
ATOM 10561 N N . SER B 1 374 ? -6.02 -56.25 -17.344 1 96.69 374 SER B N 1
ATOM 10562 C CA . SER B 1 374 ? -5.285 -55.812 -16.156 1 96.69 374 SER B CA 1
ATOM 10563 C C . SER B 1 374 ? -4.359 -54.656 -16.484 1 96.69 374 SER B C 1
ATOM 10565 O O . SER B 1 374 ? -4.258 -53.719 -15.695 1 96.69 374 SER B O 1
ATOM 10567 N N . GLN B 1 375 ? -3.66 -54.688 -17.625 1 97.12 375 GLN B N 1
ATOM 10568 C CA . GLN B 1 375 ? -2.77 -53.625 -18.062 1 97.12 375 GLN B CA 1
ATOM 10569 C C . GLN B 1 375 ? -3.557 -52.375 -18.406 1 97.12 375 GLN B C 1
ATOM 10571 O O . GLN B 1 375 ? -3.129 -51.25 -18.094 1 97.12 375 GLN B O 1
ATOM 10576 N N . ILE B 1 376 ? -4.684 -52.594 -19 1 97.81 376 ILE B N 1
ATOM 10577 C CA . ILE B 1 376 ? -5.535 -51.5 -19.406 1 97.81 376 ILE B CA 1
ATOM 10578 C C . ILE B 1 376 ? -6.031 -50.75 -18.172 1 97.81 376 ILE B C 1
ATOM 10580 O O . ILE B 1 376 ? -5.941 -49.531 -18.109 1 97.81 376 ILE B O 1
ATOM 10584 N N . VAL B 1 377 ? -6.477 -51.438 -17.188 1 97.31 377 VAL B N 1
ATOM 10585 C CA . VAL B 1 377 ? -6.984 -50.844 -15.961 1 97.31 377 VAL B CA 1
ATOM 10586 C C . VAL B 1 377 ? -5.848 -50.125 -15.227 1 97.31 377 VAL B C 1
ATOM 10588 O O . VAL B 1 377 ? -6.035 -49.031 -14.688 1 97.31 377 VAL B O 1
ATOM 10591 N N . LYS B 1 378 ? -4.742 -50.75 -15.227 1 96.75 378 LYS B N 1
ATOM 10592 C CA . LYS B 1 378 ? -3.564 -50.188 -14.586 1 96.75 378 LYS B CA 1
ATOM 10593 C C . LYS B 1 378 ? -3.211 -48.844 -15.203 1 96.75 378 LYS B C 1
ATOM 10595 O O . LYS B 1 378 ? -3.035 -47.844 -14.484 1 96.75 378 LYS B O 1
ATOM 10600 N N . ILE B 1 379 ? -3.15 -48.75 -16.5 1 97.44 379 ILE B N 1
ATOM 10601 C CA . ILE B 1 379 ? -2.736 -47.531 -17.203 1 97.44 379 ILE B CA 1
ATOM 10602 C C . ILE B 1 379 ? -3.834 -46.469 -17.109 1 97.44 379 ILE B C 1
ATOM 10604 O O . ILE B 1 379 ? -3.549 -45.281 -16.922 1 97.44 379 ILE B O 1
ATOM 10608 N N . ALA B 1 380 ? -5.043 -46.938 -17.234 1 97.38 380 ALA B N 1
ATOM 10609 C CA . ALA B 1 380 ? -6.16 -46 -17.109 1 97.38 380 ALA B CA 1
ATOM 10610 C C . ALA B 1 380 ? -6.176 -45.344 -15.727 1 97.38 380 ALA B C 1
ATOM 10612 O O . ALA B 1 380 ? -6.453 -44.156 -15.602 1 97.38 380 ALA B O 1
ATOM 10613 N N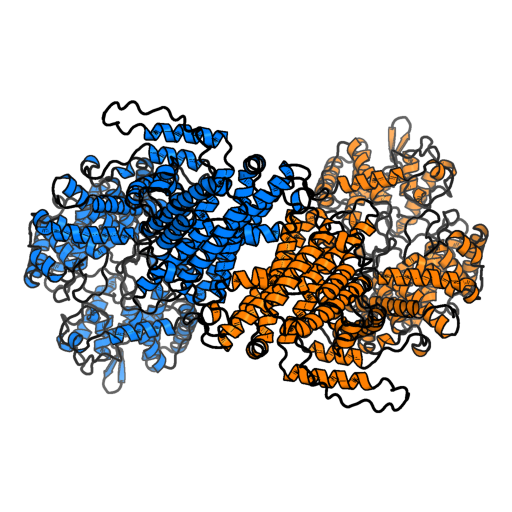 . THR B 1 381 ? -5.934 -46.156 -14.75 1 96.88 381 THR B N 1
ATOM 10614 C CA . THR B 1 381 ? -5.871 -45.656 -13.383 1 96.88 381 THR B CA 1
ATOM 10615 C C . THR B 1 381 ? -4.746 -44.625 -13.242 1 96.88 381 THR B C 1
ATOM 10617 O O . THR B 1 381 ? -4.938 -43.562 -12.648 1 96.88 381 THR B O 1
ATOM 10620 N N . TYR B 1 382 ? -3.641 -44.938 -13.773 1 95.75 382 TYR B N 1
ATOM 10621 C CA . TYR B 1 382 ? -2.504 -44 -13.719 1 95.75 382 TYR B CA 1
ATOM 10622 C C . TYR B 1 382 ? -2.842 -42.688 -14.391 1 95.75 382 TYR B C 1
ATOM 10624 O O . TYR B 1 382 ? -2.596 -41.625 -13.82 1 95.75 382 TYR B O 1
ATOM 10632 N N . VAL B 1 383 ? -3.408 -42.75 -15.602 1 96.31 383 VAL B N 1
ATOM 10633 C CA . VAL B 1 383 ? -3.727 -41.531 -16.359 1 96.31 383 VAL B CA 1
ATOM 10634 C C . VAL B 1 383 ? -4.762 -40.688 -15.594 1 96.31 383 VAL B C 1
ATOM 10636 O O . VAL B 1 383 ? -4.617 -39.469 -15.469 1 96.31 383 VAL B O 1
ATOM 10639 N N . ALA B 1 384 ? -5.738 -41.375 -15.086 1 95.25 384 ALA B N 1
ATOM 10640 C CA . ALA B 1 384 ? -6.773 -40.688 -14.312 1 95.25 384 ALA B CA 1
ATOM 10641 C C . ALA B 1 384 ? -6.191 -40.062 -13.047 1 95.25 384 ALA B C 1
ATOM 10643 O O . ALA B 1 384 ? -6.578 -38.969 -12.656 1 95.25 384 ALA B O 1
ATOM 10644 N N . ASP B 1 385 ? -5.281 -40.75 -12.422 1 93.44 385 ASP B N 1
ATOM 10645 C CA . ASP B 1 385 ? -4.676 -40.281 -11.188 1 93.44 385 ASP B CA 1
ATOM 10646 C C . ASP B 1 385 ? -3.822 -39.031 -11.43 1 93.44 385 ASP B C 1
ATOM 10648 O O . ASP B 1 385 ? -3.762 -38.156 -10.586 1 93.44 385 ASP B O 1
ATOM 10652 N N . VAL B 1 386 ? -3.123 -39.031 -12.539 1 92.25 386 VAL B N 1
ATOM 10653 C CA . VAL B 1 386 ? -2.322 -37.844 -12.875 1 92.25 386 VAL B CA 1
ATOM 10654 C C . VAL B 1 386 ? -3.223 -36.625 -12.977 1 92.25 386 VAL B C 1
ATOM 10656 O O . VAL B 1 386 ? -2.902 -35.562 -12.43 1 92.25 386 VAL B O 1
ATOM 10659 N N . TRP B 1 387 ? -4.297 -36.719 -13.594 1 92.38 387 TRP B N 1
ATOM 10660 C CA . TRP B 1 387 ? -5.219 -35.594 -13.75 1 92.38 387 TRP B CA 1
ATOM 10661 C C . TRP B 1 387 ? -5.883 -35.281 -12.414 1 92.38 387 TRP B C 1
ATOM 10663 O O . TRP B 1 387 ? -6.191 -34.094 -12.148 1 92.38 387 TRP B O 1
ATOM 10673 N N . TRP B 1 388 ? -6.102 -36.281 -11.617 1 91.69 388 TRP B N 1
ATOM 10674 C CA . TRP B 1 388 ? -6.727 -36.125 -10.305 1 91.69 388 TRP B CA 1
ATOM 10675 C C . TRP B 1 388 ? -5.82 -35.344 -9.359 1 91.69 388 TRP B C 1
ATOM 10677 O O . TRP B 1 388 ? -6.305 -34.562 -8.539 1 91.69 388 TRP B O 1
ATOM 10687 N N . THR B 1 389 ? -4.559 -35.438 -9.539 1 88.56 389 THR B N 1
ATOM 10688 C CA . THR B 1 389 ? -3.631 -34.906 -8.555 1 88.56 389 THR B CA 1
ATOM 10689 C C . THR B 1 389 ? -2.891 -33.688 -9.109 1 88.56 389 THR B C 1
ATOM 10691 O O . THR B 1 389 ? -2.148 -33.031 -8.383 1 88.56 389 THR B O 1
ATOM 10694 N N . SER B 1 390 ? -3.082 -33.375 -10.344 1 85.56 390 SER B N 1
ATOM 10695 C CA . SER B 1 390 ? -2.369 -32.25 -10.945 1 85.56 390 SER B CA 1
ATOM 10696 C C . SER B 1 390 ? -3.152 -30.953 -10.789 1 85.56 390 SER B C 1
ATOM 10698 O O . SER B 1 390 ? -4.352 -30.891 -11.078 1 85.56 390 SER B O 1
ATOM 10700 N N . ALA B 1 391 ? -2.354 -29.969 -10.266 1 77.69 391 ALA B N 1
ATOM 10701 C CA . ALA B 1 391 ? -2.941 -28.641 -10.18 1 77.69 391 ALA B CA 1
ATOM 10702 C C . ALA B 1 391 ? -2.77 -27.875 -11.492 1 77.69 391 ALA B C 1
ATOM 10704 O O . ALA B 1 391 ? -1.672 -27.844 -12.055 1 77.69 391 ALA B O 1
ATOM 10705 N N . GLY B 1 392 ? -3.818 -27.391 -12.039 1 72.94 392 GLY B N 1
ATOM 10706 C CA . GLY B 1 392 ? -3.711 -26.656 -13.297 1 72.94 392 GLY B CA 1
ATOM 10707 C C . GLY B 1 392 ? -3.629 -27.578 -14.508 1 72.94 392 GLY B C 1
ATOM 10708 O O . GLY B 1 392 ? -4.445 -28.484 -14.664 1 72.94 392 GLY B O 1
ATOM 10709 N N . VAL B 1 393 ? -2.553 -27.312 -15.383 1 73.62 393 VAL B N 1
ATOM 10710 C CA . VAL B 1 393 ? -2.461 -28.078 -16.625 1 73.62 393 VAL B CA 1
ATOM 10711 C C . VAL B 1 393 ? -1.468 -29.219 -16.453 1 73.62 393 VAL B C 1
ATOM 10713 O O . VAL B 1 393 ? -0.509 -29.109 -15.68 1 73.62 393 VAL B O 1
ATOM 10716 N N . VAL B 1 394 ? -1.855 -30.312 -16.906 1 85.81 394 VAL B N 1
ATOM 10717 C CA . VAL B 1 394 ? -0.973 -31.469 -16.906 1 85.81 394 VAL B CA 1
ATOM 10718 C C . VAL B 1 394 ? 0.088 -31.328 -17.984 1 85.81 394 VAL B C 1
ATOM 10720 O O . VAL B 1 394 ? -0.234 -31.281 -19.172 1 85.81 394 VAL B O 1
ATOM 10723 N N . LYS B 1 395 ? 1.275 -31.156 -17.531 1 79.56 395 LYS B N 1
ATOM 10724 C CA . LYS B 1 395 ? 2.396 -31 -18.453 1 79.56 395 LYS B CA 1
ATOM 10725 C C . LYS B 1 395 ? 3.113 -32.312 -18.688 1 79.56 395 LYS B C 1
ATOM 10727 O O . LYS B 1 395 ? 2.986 -33.25 -17.891 1 79.56 395 LYS B O 1
ATOM 10732 N N . ASP B 1 396 ? 3.607 -32.469 -19.812 1 83.81 396 ASP B N 1
ATOM 10733 C CA . ASP B 1 396 ? 4.418 -33.656 -20.141 1 83.81 396 ASP B CA 1
ATOM 10734 C C . ASP B 1 396 ? 5.777 -33.219 -20.703 1 83.81 396 ASP B C 1
ATOM 10736 O O . ASP B 1 396 ? 5.961 -32.094 -21.125 1 83.81 396 ASP B O 1
ATOM 10740 N N . LYS B 1 397 ? 6.715 -34.062 -20.656 1 83.06 397 LYS B N 1
ATOM 10741 C CA . LYS B 1 397 ? 8.109 -33.75 -20.938 1 83.06 397 LYS B CA 1
ATOM 10742 C C . LYS B 1 397 ? 8.375 -33.75 -22.453 1 83.06 397 LYS B C 1
ATOM 10744 O O . LYS B 1 397 ? 9.477 -33.438 -22.891 1 83.06 397 LYS B O 1
ATOM 10749 N N . TRP B 1 398 ? 7.402 -34.031 -23.312 1 89.44 398 TRP B N 1
ATOM 10750 C CA . TRP B 1 398 ? 7.703 -34.188 -24.719 1 89.44 398 TRP B CA 1
ATOM 10751 C C . TRP B 1 398 ? 7.121 -33.062 -25.547 1 89.44 398 TRP B C 1
ATOM 10753 O O . TRP B 1 398 ? 7.469 -32.875 -26.703 1 89.44 398 TRP B O 1
ATOM 10763 N N . ASN B 1 399 ? 6.289 -32.344 -24.969 1 93 399 ASN B N 1
ATOM 10764 C CA . ASN B 1 399 ? 5.609 -31.25 -25.641 1 93 399 ASN B CA 1
ATOM 10765 C C . ASN B 1 399 ? 5.32 -30.094 -24.672 1 93 399 ASN B C 1
ATOM 10767 O O . ASN B 1 399 ? 4.875 -30.328 -23.547 1 93 399 ASN B O 1
ATOM 10771 N N . VAL B 1 400 ? 5.609 -28.875 -25.109 1 90.69 400 VAL B N 1
ATOM 10772 C CA . VAL B 1 400 ? 5.465 -27.734 -24.203 1 90.69 400 VAL B CA 1
ATOM 10773 C C . VAL B 1 400 ? 3.988 -27.391 -24.047 1 90.69 400 VAL B C 1
ATOM 10775 O O . VAL B 1 400 ? 3.598 -26.766 -23.047 1 90.69 400 VAL B O 1
ATOM 10778 N N . SER B 1 401 ? 3.17 -27.828 -25.047 1 91.94 401 SER B N 1
ATOM 10779 C CA . SER B 1 401 ? 1.749 -27.5 -25 1 91.94 401 SER B CA 1
ATOM 10780 C C . SER B 1 401 ? 1.006 -28.391 -24.016 1 91.94 401 SER B C 1
ATOM 10782 O O . SER B 1 401 ? 1.073 -29.625 -24.109 1 91.94 401 SER B O 1
ATOM 10784 N N . GLU B 1 402 ? 0.279 -27.828 -23.172 1 89 402 GLU B N 1
ATOM 10785 C CA . GLU B 1 402 ? -0.539 -28.578 -22.234 1 89 402 GLU B CA 1
ATOM 10786 C C . GLU B 1 402 ? -1.688 -29.297 -22.938 1 89 402 GLU B C 1
ATOM 10788 O O . GLU B 1 402 ? -2.227 -30.281 -22.422 1 89 402 GLU B O 1
ATOM 10793 N N . TRP B 1 403 ? -1.972 -28.828 -24.125 1 94.94 403 TRP B N 1
ATOM 10794 C CA . TRP B 1 403 ? -3.096 -29.406 -24.859 1 94.94 403 TRP B CA 1
ATOM 10795 C C . TRP B 1 403 ? -2.703 -30.719 -25.516 1 94.94 403 TRP B C 1
ATOM 10797 O O . TRP B 1 403 ? -3.566 -31.531 -25.859 1 94.94 403 TRP B O 1
ATOM 10807 N N . TYR B 1 404 ? -1.402 -30.922 -25.656 1 96.06 404 TYR B N 1
ATOM 10808 C CA . TYR B 1 404 ? -0.935 -32.188 -26.172 1 96.06 404 TYR B CA 1
ATOM 10809 C C . TYR B 1 404 ? -1.283 -33.344 -25.219 1 96.06 404 TYR B C 1
ATOM 10811 O O . TYR B 1 404 ? -1.794 -34.375 -25.641 1 96.06 404 TYR B O 1
ATOM 10819 N N . SER B 1 405 ? -1.08 -33.125 -23.953 1 95.25 405 SER B N 1
ATOM 10820 C CA . SER B 1 405 ? -1.428 -34.125 -22.938 1 95.25 405 SER B CA 1
ATOM 10821 C C . SER B 1 405 ? -2.936 -34.344 -22.875 1 95.25 405 SER B C 1
ATOM 10823 O O . SER B 1 405 ? -3.398 -35.469 -22.703 1 95.25 405 SER B O 1
ATOM 10825 N N . SER B 1 406 ? -3.674 -33.25 -22.984 1 95.88 406 SER B N 1
ATOM 10826 C CA . SER B 1 406 ? -5.129 -33.375 -22.984 1 95.88 406 SER B CA 1
ATOM 10827 C C . SER B 1 406 ? -5.633 -34.188 -24.156 1 95.88 406 SER B C 1
ATOM 10829 O O . SER B 1 406 ? -6.543 -35 -24 1 95.88 406 SER B O 1
ATOM 10831 N N . MET B 1 407 ? -5.074 -33.938 -25.297 1 96.44 407 MET B N 1
ATOM 10832 C CA . MET B 1 407 ? -5.496 -34.656 -26.5 1 96.44 407 MET B CA 1
ATOM 10833 C C . MET B 1 407 ? -5.281 -36.156 -26.344 1 96.44 407 MET B C 1
ATOM 10835 O O . MET B 1 407 ? -6.223 -36.938 -26.484 1 96.44 407 MET B O 1
ATOM 10839 N N . LEU B 1 408 ? -4.094 -36.5 -25.984 1 96.56 408 LEU B N 1
ATOM 10840 C CA . LEU B 1 408 ? -3.76 -37.938 -25.906 1 96.56 408 LEU B CA 1
ATOM 10841 C C . LEU B 1 408 ? -4.535 -38.625 -24.797 1 96.56 408 LEU B C 1
ATOM 10843 O O . LEU B 1 408 ? -5.039 -39.719 -24.969 1 96.56 408 LEU B O 1
ATOM 10847 N N . SER B 1 409 ? -4.648 -38 -23.656 1 96.88 409 SER B N 1
ATOM 10848 C CA . SER B 1 409 ? -5.387 -38.562 -22.547 1 96.88 409 SER B CA 1
ATOM 10849 C C . SER B 1 409 ? -6.867 -38.719 -22.875 1 96.88 409 SER B C 1
ATOM 10851 O O . SER B 1 409 ? -7.48 -39.719 -22.562 1 96.88 409 SER B O 1
ATOM 10853 N N . SER B 1 410 ? -7.445 -37.688 -23.469 1 96.06 410 SER B N 1
ATOM 10854 C CA . SER B 1 410 ? -8.867 -37.75 -23.812 1 96.06 410 SER B CA 1
ATOM 10855 C C . SER B 1 410 ? -9.141 -38.812 -24.844 1 96.06 410 SER B C 1
ATOM 10857 O O . SER B 1 410 ? -10.156 -39.531 -24.75 1 96.06 410 SER B O 1
ATOM 10859 N N . GLN B 1 411 ? -8.273 -38.969 -25.812 1 95.75 411 GLN B N 1
ATOM 10860 C CA . GLN B 1 411 ? -8.438 -40 -26.812 1 95.75 411 GLN B CA 1
ATOM 10861 C C . GLN B 1 411 ? -8.445 -41.406 -26.156 1 95.75 411 GLN B C 1
ATOM 10863 O O . GLN B 1 411 ? -9.312 -42.219 -26.453 1 95.75 411 GLN B O 1
ATOM 10868 N N . ALA B 1 412 ? -7.52 -41.562 -25.281 1 96.81 412 ALA B N 1
ATOM 10869 C CA . ALA B 1 412 ? -7.367 -42.875 -24.641 1 96.81 412 ALA B CA 1
ATOM 10870 C C . ALA B 1 412 ? -8.523 -43.156 -23.688 1 96.81 412 ALA B C 1
ATOM 10872 O O . ALA B 1 412 ? -9.109 -44.219 -23.703 1 96.81 412 ALA B O 1
ATOM 10873 N N . LEU B 1 413 ? -8.875 -42.188 -22.875 1 96.38 413 LEU B N 1
ATOM 10874 C CA . LEU B 1 413 ? -9.875 -42.406 -21.828 1 96.38 413 LEU B CA 1
ATOM 10875 C C . LEU B 1 413 ? -11.273 -42.531 -22.438 1 96.38 413 LEU B C 1
ATOM 10877 O O . LEU B 1 413 ? -12.086 -43.312 -21.953 1 96.38 413 LEU B O 1
ATOM 10881 N N . VAL B 1 414 ? -11.578 -41.75 -23.438 1 95 414 VAL B N 1
ATOM 10882 C CA . VAL B 1 414 ? -12.891 -41.812 -24.078 1 95 414 VAL B CA 1
ATOM 10883 C C . VAL B 1 414 ? -13.008 -43.156 -24.828 1 95 414 VAL B C 1
ATOM 10885 O O . VAL B 1 414 ? -14.078 -43.781 -24.828 1 95 414 VAL B O 1
ATOM 10888 N N . ARG B 1 415 ? -11.922 -43.594 -25.469 1 94.62 415 ARG B N 1
ATOM 10889 C CA . ARG B 1 415 ? -11.922 -44.906 -26.094 1 94.62 415 ARG B CA 1
ATOM 10890 C C . ARG B 1 415 ? -12.148 -46 -25.062 1 94.62 415 ARG B C 1
ATOM 10892 O O . ARG B 1 415 ? -12.859 -46.969 -25.344 1 94.62 415 ARG B O 1
ATOM 10899 N N . LEU B 1 416 ? -11.516 -45.844 -23.953 1 96.19 416 LEU B N 1
ATOM 10900 C CA . LEU B 1 416 ? -11.727 -46.781 -22.859 1 96.19 416 LEU B CA 1
ATOM 10901 C C . LEU B 1 416 ? -13.211 -46.906 -22.516 1 96.19 416 LEU B C 1
ATOM 10903 O O . LEU B 1 416 ? -13.742 -48 -22.359 1 96.19 416 LEU B O 1
ATOM 10907 N N . LEU B 1 417 ? -13.852 -45.75 -22.375 1 93.81 417 LEU B N 1
ATOM 10908 C CA . LEU B 1 417 ? -15.266 -45.719 -22.031 1 93.81 417 LEU B CA 1
ATOM 10909 C C . LEU B 1 417 ? -16.109 -46.344 -23.141 1 93.81 417 LEU B C 1
ATOM 10911 O O . LEU B 1 417 ? -17.109 -47.031 -22.859 1 93.81 417 LEU B O 1
ATOM 10915 N N . PHE B 1 418 ? -15.75 -46.094 -24.375 1 93 418 PHE B N 1
ATOM 10916 C CA . PHE B 1 418 ? -16.453 -46.656 -25.516 1 93 418 PHE B CA 1
ATOM 10917 C C . PHE B 1 418 ? -16.375 -48.188 -25.5 1 93 418 PHE B C 1
ATOM 10919 O O . PHE B 1 418 ? -17.391 -48.844 -25.672 1 93 418 PHE B O 1
ATOM 10926 N N . GLU B 1 419 ? -15.172 -48.719 -25.266 1 94.25 419 GLU B N 1
ATOM 10927 C CA . GLU B 1 419 ? -14.992 -50.188 -25.203 1 94.25 419 GLU B CA 1
ATOM 10928 C C . GLU B 1 419 ? -15.75 -50.781 -24.016 1 94.25 419 GLU B C 1
ATOM 10930 O O . GLU B 1 419 ? -16.328 -51.844 -24.125 1 94.25 419 GLU B O 1
ATOM 10935 N N . HIS B 1 420 ? -15.672 -50.094 -22.953 1 94 420 HIS B N 1
ATOM 10936 C CA . HIS B 1 420 ? -16.438 -50.531 -21.797 1 94 420 HIS B CA 1
ATOM 10937 C C . HIS B 1 420 ? -17.922 -50.531 -22.078 1 94 420 HIS B C 1
ATOM 10939 O O . HIS B 1 420 ? -18.641 -51.438 -21.641 1 94 420 HIS B O 1
ATOM 10945 N N . GLY B 1 421 ? -18.422 -49.531 -22.781 1 90.19 421 GLY B N 1
ATOM 10946 C CA . GLY B 1 421 ? -19.812 -49.438 -23.172 1 90.19 421 GLY B CA 1
ATOM 10947 C C . GLY B 1 421 ? -20.25 -50.594 -24.062 1 90.19 421 GLY B C 1
ATOM 10948 O O . GLY B 1 421 ? -21.438 -50.969 -24.062 1 90.19 421 GLY B O 1
ATOM 10949 N N . LYS B 1 422 ? -19.359 -51.25 -24.75 1 91.19 422 LYS B N 1
ATOM 10950 C CA . LYS B 1 422 ? -19.641 -52.375 -25.625 1 91.19 422 LYS B CA 1
ATOM 10951 C C . LYS B 1 422 ? -19.703 -53.688 -24.828 1 91.19 422 LYS B C 1
ATOM 10953 O O . LYS B 1 422 ? -20.016 -54.75 -25.391 1 91.19 422 LYS B O 1
ATOM 10958 N N . GLY B 1 423 ? -19.391 -53.562 -23.578 1 91.62 423 GLY B N 1
ATOM 10959 C CA . GLY B 1 423 ? -19.453 -54.75 -22.734 1 91.62 423 GLY B CA 1
ATOM 10960 C C . GLY B 1 423 ? -18.094 -55.344 -22.438 1 91.62 423 GLY B C 1
ATOM 10961 O O . GLY B 1 423 ? -18 -56.375 -21.781 1 91.62 423 GLY B O 1
ATOM 10962 N N . ASN B 1 424 ? -17.016 -54.656 -22.922 1 94.38 424 ASN B N 1
ATOM 10963 C CA . ASN B 1 424 ? -15.656 -55.125 -22.656 1 94.38 424 ASN B CA 1
ATOM 10964 C C . ASN B 1 424 ? -15.125 -54.531 -21.344 1 94.38 424 ASN B C 1
ATOM 10966 O O . ASN B 1 424 ? -15.703 -53.594 -20.781 1 94.38 424 ASN B O 1
ATOM 10970 N N . LEU B 1 425 ? -14 -55.125 -20.734 1 95.5 425 LEU B N 1
ATOM 10971 C CA . LEU B 1 425 ? -13.273 -54.625 -19.578 1 95.5 425 LEU B CA 1
ATOM 10972 C C . LEU B 1 425 ? -14.18 -54.531 -18.359 1 95.5 425 LEU B C 1
ATOM 10974 O O . LEU B 1 425 ? -14.273 -53.469 -17.719 1 95.5 425 LEU B O 1
ATOM 10978 N N . LYS B 1 426 ? -14.773 -55.5 -17.969 1 92.12 426 LYS B N 1
ATOM 10979 C CA . LYS B 1 426 ? -15.812 -55.594 -16.938 1 92.12 426 LYS B CA 1
ATOM 10980 C C . LYS B 1 426 ? -15.227 -55.344 -15.555 1 92.12 426 LYS B C 1
ATOM 10982 O O . LYS B 1 426 ? -15.953 -55 -14.617 1 92.12 426 LYS B O 1
ATOM 10987 N N . SER B 1 427 ? -13.953 -55.375 -15.43 1 93.06 427 SER B N 1
ATOM 10988 C CA . SER B 1 427 ? -13.312 -55.25 -14.125 1 93.06 427 SER B CA 1
ATOM 10989 C C . SER B 1 427 ? -13.117 -53.781 -13.742 1 93.06 427 SER B C 1
ATOM 10991 O O . SER B 1 427 ? -12.703 -53.469 -12.625 1 93.06 427 SER B O 1
ATOM 10993 N N . ILE B 1 428 ? -13.43 -52.844 -14.609 1 94.31 428 ILE B N 1
ATOM 10994 C CA . ILE B 1 428 ? -13.281 -51.438 -14.305 1 94.31 428 ILE B CA 1
ATOM 10995 C C . ILE B 1 428 ? -14.203 -51.062 -13.156 1 94.31 428 ILE B C 1
ATOM 10997 O O . ILE B 1 428 ? -15.406 -51.344 -13.195 1 94.31 428 ILE B O 1
ATOM 11001 N N . SER B 1 429 ? -13.648 -50.469 -12.078 1 91.88 429 SER B N 1
ATOM 11002 C CA . SER B 1 429 ? -14.414 -50.094 -10.891 1 91.88 429 SER B CA 1
ATOM 11003 C C . SER B 1 429 ? -15.227 -48.844 -11.125 1 91.88 429 SER B C 1
ATOM 11005 O O . SER B 1 429 ? -14.906 -48.031 -12.008 1 91.88 429 SER B O 1
ATOM 11007 N N . GLU B 1 430 ? -16.203 -48.625 -10.305 1 88.25 430 GLU B N 1
ATOM 11008 C CA . GLU B 1 430 ? -17 -47.406 -10.344 1 88.25 430 GLU B CA 1
ATOM 11009 C C . GLU B 1 430 ? -16.156 -46.188 -9.984 1 88.25 430 GLU B C 1
ATOM 11011 O O . GLU B 1 430 ? -16.375 -45.094 -10.508 1 88.25 430 GLU B O 1
ATOM 11016 N N . GLU B 1 431 ? -15.266 -46.406 -9.133 1 89.31 431 GLU B N 1
ATOM 11017 C CA . GLU B 1 431 ? -14.367 -45.344 -8.727 1 89.31 431 GLU B CA 1
ATOM 11018 C C . GLU B 1 431 ? -13.516 -44.875 -9.898 1 89.31 431 GLU B C 1
ATOM 11020 O O . GLU B 1 431 ? -13.328 -43.656 -10.086 1 89.31 431 GLU B O 1
ATOM 11025 N N . LEU B 1 432 ? -12.969 -45.812 -10.633 1 93.12 432 LEU B N 1
ATOM 11026 C CA . LEU B 1 432 ? -12.156 -45.438 -11.789 1 93.12 432 LEU B CA 1
ATOM 11027 C C . LEU B 1 432 ? -13 -44.719 -12.836 1 93.12 432 LEU B C 1
ATOM 11029 O O . LEU B 1 432 ? -12.547 -43.75 -13.445 1 93.12 432 LEU B O 1
ATOM 11033 N N . LEU B 1 433 ? -14.227 -45.188 -13.023 1 91.62 433 LEU B N 1
ATOM 11034 C CA . LEU B 1 433 ? -15.125 -44.562 -13.969 1 91.62 433 LEU B CA 1
ATOM 11035 C C . LEU B 1 433 ? -15.398 -43.094 -13.562 1 91.62 433 LEU B C 1
ATOM 11037 O O . LEU B 1 433 ? -15.414 -42.219 -14.406 1 91.62 433 LEU B O 1
ATOM 11041 N N . SER B 1 434 ? -15.586 -42.906 -12.281 1 90.12 434 SER B N 1
ATOM 11042 C CA . SER B 1 434 ? -15.812 -41.562 -11.773 1 90.12 434 SER B CA 1
ATOM 11043 C C . SER B 1 434 ? -14.594 -40.688 -11.992 1 90.12 434 SER B C 1
ATOM 11045 O O . SER B 1 434 ? -14.727 -39.531 -12.438 1 90.12 434 SER B O 1
ATOM 11047 N N . ARG B 1 435 ? -13.445 -41.188 -11.758 1 91.69 435 ARG B N 1
ATOM 11048 C CA . ARG B 1 435 ? -12.211 -40.406 -11.898 1 91.69 435 ARG B CA 1
ATOM 11049 C C . ARG B 1 435 ? -11.953 -40.094 -13.367 1 91.69 435 ARG B C 1
ATOM 11051 O O . ARG B 1 435 ? -11.406 -39.031 -13.672 1 91.69 435 ARG B O 1
ATOM 11058 N N . VAL B 1 436 ? -12.266 -41.031 -14.164 1 93.62 436 VAL B N 1
ATOM 11059 C CA . VAL B 1 436 ? -12.109 -40.812 -15.602 1 93.62 436 VAL B CA 1
ATOM 11060 C C . VAL B 1 436 ? -13.047 -39.688 -16.047 1 93.62 436 VAL B C 1
ATOM 11062 O O . VAL B 1 436 ? -12.648 -38.812 -16.828 1 93.62 436 VAL B O 1
ATOM 11065 N N . SER B 1 437 ? -14.25 -39.719 -15.555 1 90.88 437 SER B N 1
ATOM 11066 C CA . SER B 1 437 ? -15.219 -38.688 -15.891 1 90.88 437 SER B CA 1
ATOM 11067 C C . SER B 1 437 ? -14.742 -37.312 -15.43 1 90.88 437 SER B C 1
ATOM 11069 O O . SER B 1 437 ? -14.883 -36.344 -16.172 1 90.88 437 SER B O 1
ATOM 11071 N N . ILE B 1 438 ? -14.25 -37.281 -14.242 1 91.75 438 ILE B N 1
ATOM 11072 C CA . ILE B 1 438 ? -13.773 -36.031 -13.68 1 91.75 438 ILE B CA 1
ATOM 11073 C C . ILE B 1 438 ? -12.555 -35.531 -14.461 1 91.75 438 ILE B C 1
ATOM 11075 O O . ILE B 1 438 ? -12.43 -34.344 -14.758 1 91.75 438 ILE B O 1
ATOM 11079 N N . ALA B 1 439 ? -11.633 -36.438 -14.797 1 92.38 439 ALA B N 1
ATOM 11080 C CA . ALA B 1 439 ? -10.453 -36.062 -15.57 1 92.38 439 ALA B CA 1
ATOM 11081 C C . ALA B 1 439 ? -10.836 -35.469 -16.922 1 92.38 439 ALA B C 1
ATOM 11083 O O . ALA B 1 439 ? -10.305 -34.438 -17.328 1 92.38 439 ALA B O 1
ATOM 11084 N N . CYS B 1 440 ? -11.75 -36.125 -17.578 1 92.81 440 CYS B N 1
ATOM 11085 C CA . CYS B 1 440 ? -12.188 -35.656 -18.891 1 92.81 440 CYS B CA 1
ATOM 11086 C C . CYS B 1 440 ? -12.844 -34.281 -18.797 1 92.81 440 CYS B C 1
ATOM 11088 O O . CYS B 1 440 ? -12.57 -33.406 -19.609 1 92.81 440 CYS B O 1
ATOM 11090 N N . PHE B 1 441 ? -13.617 -34.125 -17.797 1 89.69 441 PHE B N 1
ATOM 11091 C CA . PHE B 1 441 ? -14.305 -32.844 -17.688 1 89.69 441 PHE B CA 1
ATOM 11092 C C . PHE B 1 441 ? -13.328 -31.75 -17.281 1 89.69 441 PHE B C 1
ATOM 11094 O O . PHE B 1 441 ? -13.477 -30.594 -17.688 1 89.69 441 PHE B O 1
ATOM 11101 N N . THR B 1 442 ? -12.414 -32.125 -16.453 1 88.69 442 THR B N 1
ATOM 11102 C CA . THR B 1 442 ? -11.375 -31.156 -16.094 1 88.69 442 THR B CA 1
ATOM 11103 C C . THR B 1 442 ? -10.656 -30.656 -17.344 1 88.69 442 THR B C 1
ATOM 11105 O O . THR B 1 442 ? -10.359 -29.453 -17.469 1 88.69 442 THR B O 1
ATOM 11108 N N . MET B 1 443 ? -10.367 -31.531 -18.266 1 91.5 443 MET B N 1
ATOM 11109 C CA . MET B 1 443 ? -9.703 -31.172 -19.516 1 91.5 443 MET B CA 1
ATOM 11110 C C . MET B 1 443 ? -10.547 -30.172 -20.297 1 91.5 443 MET B C 1
ATOM 11112 O O . MET B 1 443 ? -10.031 -29.156 -20.766 1 91.5 443 MET B O 1
ATOM 11116 N N . ILE B 1 444 ? -11.805 -30.438 -20.391 1 89.25 444 ILE B N 1
ATOM 11117 C CA . ILE B 1 444 ? -12.672 -29.594 -21.219 1 89.25 444 ILE B CA 1
ATOM 11118 C C . ILE B 1 444 ? -12.859 -28.234 -20.531 1 89.25 444 ILE B C 1
ATOM 11120 O O . ILE B 1 444 ? -12.883 -27.203 -21.203 1 89.25 444 ILE B O 1
ATOM 11124 N N . SER B 1 445 ? -13.031 -28.281 -19.234 1 88.31 445 SER B N 1
ATOM 11125 C CA . SER B 1 445 ? -13.195 -27.016 -18.516 1 88.31 445 SER B CA 1
ATOM 11126 C C . SER B 1 445 ? -11.992 -26.109 -18.703 1 88.31 445 SER B C 1
ATOM 11128 O O . SER B 1 445 ? -12.148 -24.906 -18.953 1 88.31 445 SER B O 1
ATOM 11130 N N . ARG B 1 446 ? -10.844 -26.625 -18.641 1 88.06 446 ARG B N 1
ATOM 11131 C CA . ARG B 1 446 ? -9.625 -25.844 -18.812 1 88.06 446 ARG B CA 1
ATOM 11132 C C . ARG B 1 446 ? -9.5 -25.312 -20.234 1 88.06 446 ARG B C 1
ATOM 11134 O O . ARG B 1 446 ? -9.117 -24.156 -20.438 1 88.06 446 ARG B O 1
ATOM 11141 N N . ILE B 1 447 ? -9.812 -26.109 -21.188 1 92.25 447 ILE B N 1
ATOM 11142 C CA . ILE B 1 447 ? -9.695 -25.734 -22.594 1 92.25 447 ILE B CA 1
ATOM 11143 C C . ILE B 1 447 ? -10.711 -24.641 -22.922 1 92.25 447 ILE B C 1
ATOM 11145 O O . ILE B 1 447 ? -10.383 -23.672 -23.594 1 92.25 447 ILE B O 1
ATOM 11149 N N . LEU B 1 448 ? -11.906 -24.766 -22.438 1 91.56 448 LEU B N 1
ATOM 11150 C CA . LEU B 1 448 ? -12.953 -23.781 -22.719 1 91.56 448 LEU B CA 1
ATOM 11151 C C . LEU B 1 448 ? -12.586 -22.422 -22.141 1 91.56 448 LEU B C 1
ATOM 11153 O O . LEU B 1 448 ? -12.875 -21.391 -22.75 1 91.56 448 LEU B O 1
ATOM 11157 N N . GLN B 1 449 ? -11.898 -22.469 -21.094 1 88.25 449 GLN B N 1
ATOM 11158 C CA . GLN B 1 449 ? -11.578 -21.219 -20.391 1 88.25 449 GLN B CA 1
ATOM 11159 C C . GLN B 1 449 ? -10.359 -20.547 -21.016 1 88.25 449 GLN B C 1
ATOM 11161 O O . GLN B 1 449 ? -10.094 -19.375 -20.766 1 88.25 449 GLN B O 1
ATOM 11166 N N . SER B 1 450 ? -9.664 -21.188 -21.938 1 90.88 450 SER B N 1
ATOM 11167 C CA . SER B 1 450 ? -8.359 -20.672 -22.359 1 90.88 450 SER B CA 1
ATOM 11168 C C . SER B 1 450 ? -8.375 -20.281 -23.828 1 90.88 450 SER B C 1
ATOM 11170 O O . SER B 1 450 ? -7.336 -19.922 -24.391 1 90.88 450 SER B O 1
ATOM 11172 N N . GLN B 1 451 ? -9.484 -20.406 -24.516 1 94.81 451 GLN B N 1
ATOM 11173 C CA . GLN B 1 451 ? -9.516 -20.047 -25.922 1 94.81 451 GLN B CA 1
ATOM 11174 C C . GLN B 1 451 ? -9.25 -18.562 -26.125 1 94.81 451 GLN B C 1
ATOM 11176 O O . GLN B 1 451 ? -9.805 -17.719 -25.406 1 94.81 451 GLN B O 1
ATOM 11181 N N . LYS B 1 452 ? -8.414 -18.219 -27 1 95 452 LYS B N 1
ATOM 11182 C CA . LYS B 1 452 ? -8.125 -16.828 -27.344 1 95 452 LYS B CA 1
ATOM 11183 C C . LYS B 1 452 ? -9.234 -16.219 -28.188 1 95 452 LYS B C 1
ATOM 11185 O O . LYS B 1 452 ? -10.039 -16.953 -28.781 1 95 452 LYS B O 1
ATOM 11190 N N . PRO B 1 453 ? -9.344 -14.93 -28.375 1 93 453 PRO B N 1
ATOM 11191 C CA . PRO B 1 453 ? -10.414 -14.258 -29.109 1 93 453 PRO B CA 1
ATOM 11192 C C . PRO B 1 453 ? -10.453 -14.672 -30.594 1 93 453 PRO B C 1
ATOM 11194 O O . PRO B 1 453 ? -11.523 -14.672 -31.203 1 93 453 PRO B O 1
ATOM 11197 N N . ASP B 1 454 ? -9.32 -15.141 -31.109 1 95.69 454 ASP B N 1
ATOM 11198 C CA . ASP B 1 454 ? -9.281 -15.508 -32.531 1 95.69 454 ASP B CA 1
ATOM 11199 C C . ASP B 1 454 ? -9.641 -16.969 -32.719 1 95.69 454 ASP B C 1
ATOM 11201 O O . ASP B 1 454 ? -9.562 -17.5 -33.844 1 95.69 454 ASP B O 1
ATOM 11205 N N . GLY B 1 455 ? -9.969 -17.656 -31.562 1 96.5 455 GLY B N 1
ATOM 11206 C CA . GLY B 1 455 ? -10.398 -19.047 -31.625 1 96.5 455 GLY B CA 1
ATOM 11207 C C . GLY B 1 455 ? -9.266 -20.031 -31.422 1 96.5 455 GLY B C 1
ATOM 11208 O O . GLY B 1 455 ? -9.484 -21.25 -31.375 1 96.5 455 GLY B O 1
ATOM 11209 N N . SER B 1 456 ? -8.133 -19.562 -31.25 1 96.94 456 SER B N 1
ATOM 11210 C CA . SER B 1 456 ? -6.965 -20.438 -31.172 1 96.94 456 SER B CA 1
ATOM 11211 C C . SER B 1 456 ? -6.582 -20.703 -29.719 1 96.94 456 SER B C 1
ATOM 11213 O O . SER B 1 456 ? -7.133 -20.094 -28.797 1 96.94 456 SER B O 1
ATOM 11215 N N . TRP B 1 457 ? -5.828 -21.672 -29.438 1 95.94 457 TRP B N 1
ATOM 11216 C CA . TRP B 1 457 ? -5.152 -21.922 -28.172 1 95.94 457 TRP B CA 1
ATOM 11217 C C . TRP B 1 457 ? -3.641 -21.781 -28.328 1 95.94 457 TRP B C 1
ATOM 11219 O O . TRP B 1 457 ? -2.875 -22.438 -27.625 1 95.94 457 TRP B O 1
ATOM 11229 N N . GLY B 1 458 ? -3.215 -21.031 -29.234 1 92.88 458 GLY B N 1
ATOM 11230 C CA . GLY B 1 458 ? -1.822 -20.891 -29.625 1 92.88 458 GLY B CA 1
ATOM 11231 C C . GLY B 1 458 ? -1.599 -21.078 -31.125 1 92.88 458 GLY B C 1
ATOM 11232 O O . GLY B 1 458 ? -2.357 -20.547 -31.938 1 92.88 458 GLY B O 1
ATOM 11233 N N . CYS B 1 459 ? -0.555 -21.844 -31.516 1 93.94 459 CYS B N 1
ATOM 11234 C CA . CYS B 1 459 ? -0.289 -22.094 -32.938 1 93.94 459 CYS B CA 1
ATOM 11235 C C . CYS B 1 459 ? -1.257 -23.125 -33.5 1 93.94 459 CYS B C 1
ATOM 11237 O O . CYS B 1 459 ? -2.1 -23.656 -32.781 1 93.94 459 CYS B O 1
ATOM 11239 N N . ALA B 1 460 ? -1.147 -23.422 -34.75 1 95.44 460 ALA B N 1
ATOM 11240 C CA . ALA B 1 460 ? -2.072 -24.328 -35.406 1 95.44 460 ALA B CA 1
ATOM 11241 C C . ALA B 1 460 ? -2.018 -25.719 -34.812 1 95.44 460 ALA B C 1
ATOM 11243 O O . ALA B 1 460 ? -3.049 -26.391 -34.656 1 95.44 460 ALA B O 1
ATOM 11244 N N . GLU B 1 461 ? -0.877 -26.172 -34.469 1 96.25 461 GLU B N 1
ATOM 11245 C CA . GLU B 1 461 ? -0.724 -27.5 -33.875 1 96.25 461 GLU B CA 1
ATOM 11246 C C . GLU B 1 461 ? -1.368 -27.578 -32.5 1 96.25 461 GLU B C 1
ATOM 11248 O O . GLU B 1 461 ? -2.084 -28.547 -32.188 1 96.25 461 GLU B O 1
ATOM 11253 N N . GLU B 1 462 ? -1.175 -26.625 -31.672 1 96.56 462 GLU B N 1
ATOM 11254 C CA . GLU B 1 462 ? -1.784 -26.578 -30.344 1 96.56 462 GLU B CA 1
ATOM 11255 C C . GLU B 1 462 ? -3.305 -26.484 -30.438 1 96.56 462 GLU B C 1
ATOM 11257 O O . GLU B 1 462 ? -4.02 -27.125 -29.672 1 96.56 462 GLU B O 1
ATOM 11262 N N . THR B 1 463 ? -3.734 -25.641 -31.344 1 97.69 463 THR B N 1
ATOM 11263 C CA . THR B 1 463 ? -5.172 -25.5 -31.562 1 97.69 463 THR B CA 1
ATOM 11264 C C . THR B 1 463 ? -5.773 -26.828 -32.031 1 97.69 463 THR B C 1
ATOM 11266 O O . THR B 1 463 ? -6.902 -27.156 -31.672 1 97.69 463 THR B O 1
ATOM 11269 N N . SER B 1 464 ? -4.996 -27.531 -32.812 1 97.81 464 SER B N 1
ATOM 11270 C CA . SER B 1 464 ? -5.441 -28.859 -33.25 1 97.81 464 SER B CA 1
ATOM 11271 C C . SER B 1 464 ? -5.578 -29.812 -32.094 1 97.81 464 SER B C 1
ATOM 11273 O O . SER B 1 464 ? -6.543 -30.578 -32 1 97.81 464 SER B O 1
ATOM 11275 N N . TYR B 1 465 ? -4.625 -29.797 -31.188 1 97.19 465 TYR B N 1
ATOM 11276 C CA . TYR B 1 465 ? -4.699 -30.625 -30 1 97.19 465 TYR B CA 1
ATOM 11277 C C . TYR B 1 465 ? -5.988 -30.359 -29.234 1 97.19 465 TYR B C 1
ATOM 11279 O O . TYR B 1 465 ? -6.688 -31.297 -28.828 1 97.19 465 TYR B O 1
ATOM 11287 N N . ALA B 1 466 ? -6.262 -29.062 -28.984 1 97.31 466 ALA B N 1
ATOM 11288 C CA . ALA B 1 466 ? -7.43 -28.656 -28.219 1 97.31 466 ALA B CA 1
ATOM 11289 C C . ALA B 1 466 ? -8.719 -29.078 -28.906 1 97.31 466 ALA B C 1
ATOM 11291 O O . ALA B 1 466 ? -9.641 -29.594 -28.25 1 97.31 466 ALA B O 1
ATOM 11292 N N . LEU B 1 467 ? -8.758 -28.891 -30.203 1 97.38 467 LEU B N 1
ATOM 11293 C CA . LEU B 1 467 ? -9.953 -29.234 -30.953 1 97.38 467 LEU B CA 1
ATOM 11294 C C . LEU B 1 467 ? -10.211 -30.734 -30.906 1 97.38 467 LEU B C 1
ATOM 11296 O O . LEU B 1 467 ? -11.352 -31.172 -30.734 1 97.38 467 LEU B O 1
ATOM 11300 N N . ILE B 1 468 ? -9.203 -31.516 -31.078 1 97 468 ILE B N 1
ATOM 11301 C CA . ILE B 1 468 ? -9.336 -32.969 -31.031 1 97 468 ILE B CA 1
ATOM 11302 C C . ILE B 1 468 ? -9.805 -33.375 -29.641 1 97 468 ILE B C 1
ATOM 11304 O O . ILE B 1 468 ? -10.625 -34.281 -29.5 1 97 468 ILE B O 1
ATOM 11308 N N . THR B 1 469 ? -9.266 -32.75 -28.594 1 96.69 469 THR B N 1
ATOM 11309 C CA . THR B 1 469 ? -9.688 -33.031 -27.234 1 96.69 469 THR B CA 1
ATOM 11310 C C . THR B 1 469 ? -11.18 -32.75 -27.062 1 96.69 469 THR B C 1
ATOM 11312 O O . THR B 1 469 ? -11.914 -33.562 -26.484 1 96.69 469 THR B O 1
ATOM 11315 N N . LEU B 1 470 ? -11.609 -31.562 -27.578 1 96 470 LEU B N 1
ATOM 11316 C CA . LEU B 1 470 ? -13.008 -31.172 -27.484 1 96 470 LEU B CA 1
ATOM 11317 C C . LEU B 1 470 ? -13.906 -32.188 -28.203 1 96 470 LEU B C 1
ATOM 11319 O O . LEU B 1 470 ? -14.984 -32.531 -27.703 1 96 470 LEU B O 1
ATOM 11323 N N . ALA B 1 471 ? -13.453 -32.656 -29.312 1 94.44 471 ALA B N 1
ATOM 11324 C CA . ALA B 1 471 ? -14.211 -33.656 -30.062 1 94.44 471 ALA B CA 1
ATOM 11325 C C . ALA B 1 471 ? -14.375 -34.938 -29.266 1 94.44 471 ALA B C 1
ATOM 11327 O O . ALA B 1 471 ? -15.453 -35.562 -29.266 1 94.44 471 ALA B O 1
ATOM 11328 N N . ASN B 1 472 ? -13.359 -35.375 -28.672 1 93.44 472 ASN B N 1
ATOM 11329 C CA . ASN B 1 472 ? -13.398 -36.594 -27.875 1 93.44 472 ASN B CA 1
ATOM 11330 C C . ASN B 1 472 ? -14.305 -36.438 -26.656 1 93.44 472 ASN B C 1
ATOM 11332 O O . ASN B 1 472 ? -15.211 -37.25 -26.438 1 93.44 472 ASN B O 1
ATOM 11336 N N . VAL B 1 473 ? -14.125 -35.406 -25.938 1 90 473 VAL B N 1
ATOM 11337 C CA . VAL B 1 473 ? -14.828 -35.25 -24.656 1 90 473 VAL B CA 1
ATOM 11338 C C . VAL B 1 473 ? -16.281 -34.875 -24.922 1 90 473 VAL B C 1
ATOM 11340 O O . VAL B 1 473 ? -17.156 -35.156 -24.094 1 90 473 VAL B O 1
ATOM 11343 N N . ALA B 1 474 ? -16.562 -34.281 -26.062 1 90.5 474 ALA B N 1
ATOM 11344 C CA . ALA B 1 474 ? -17.938 -34 -26.453 1 90.5 474 ALA B CA 1
ATOM 11345 C C . ALA B 1 474 ? -18.766 -35.281 -26.5 1 90.5 474 ALA B C 1
ATOM 11347 O O . ALA B 1 474 ? -20 -35.219 -26.484 1 90.5 474 ALA B O 1
ATOM 11348 N N . SER B 1 475 ? -18.141 -36.375 -26.531 1 90.94 475 SER B N 1
ATOM 11349 C CA . SER B 1 475 ? -18.812 -37.656 -26.562 1 90.94 475 SER B CA 1
ATOM 11350 C C . SER B 1 475 ? -19.422 -38.031 -25.219 1 90.94 475 SER B C 1
ATOM 11352 O O . SER B 1 475 ? -20.25 -38.938 -25.109 1 90.94 475 SER B O 1
ATOM 11354 N N . LEU B 1 476 ? -19.047 -37.281 -24.188 1 89.75 476 LEU B N 1
ATOM 11355 C CA . LEU B 1 476 ? -19.484 -37.594 -22.828 1 89.75 476 LEU B CA 1
ATOM 11356 C C . LEU B 1 476 ? -20.844 -36.938 -22.531 1 89.75 476 LEU B C 1
ATOM 11358 O O . LEU B 1 476 ? -21.094 -35.812 -22.938 1 89.75 476 LEU B O 1
ATOM 11362 N N . PRO B 1 477 ? -21.688 -37.625 -21.766 1 84.69 477 PRO B N 1
ATOM 11363 C CA . PRO B 1 477 ? -23 -37.094 -21.406 1 84.69 477 PRO B CA 1
ATOM 11364 C C . PRO B 1 477 ? -22.891 -35.844 -20.516 1 84.69 477 PRO B C 1
ATOM 11366 O O . PRO B 1 477 ? -23.797 -35 -20.5 1 84.69 477 PRO B O 1
ATOM 11369 N N . THR B 1 478 ? -21.812 -35.719 -19.828 1 83.69 478 THR B N 1
ATOM 11370 C CA . THR B 1 478 ? -21.594 -34.594 -18.922 1 83.69 478 THR B CA 1
ATOM 11371 C C . THR B 1 478 ? -21.562 -33.281 -19.688 1 83.69 478 THR B C 1
ATOM 11373 O O . THR B 1 478 ? -21.703 -32.188 -19.109 1 83.69 478 THR B O 1
ATOM 11376 N N . CYS B 1 479 ? -21.328 -33.312 -21.031 1 88 479 CYS B N 1
ATOM 11377 C CA . CYS B 1 479 ? -21.172 -32.094 -21.828 1 88 479 CYS B CA 1
ATOM 11378 C C . CYS B 1 479 ? -22.516 -31.656 -22.406 1 88 479 CYS B C 1
ATOM 11380 O O . CYS B 1 479 ? -22.594 -30.609 -23.047 1 88 479 CYS B O 1
ATOM 11382 N N . ASP B 1 480 ? -23.547 -32.375 -22.031 1 86.94 480 ASP B N 1
ATOM 11383 C CA . ASP B 1 480 ? -24.859 -32.062 -22.609 1 86.94 480 ASP B CA 1
ATOM 11384 C C . ASP B 1 480 ? -25.312 -30.656 -22.234 1 86.94 480 ASP B C 1
ATOM 11386 O O . ASP B 1 480 ? -25.859 -29.938 -23.062 1 86.94 480 ASP B O 1
ATOM 11390 N N . LEU B 1 481 ? -25.078 -30.281 -21.047 1 89.31 481 LEU B N 1
ATOM 11391 C CA . LEU B 1 481 ? -25.562 -29 -20.531 1 89.31 481 LEU B CA 1
ATOM 11392 C C . LEU B 1 481 ? -24.828 -27.828 -21.188 1 89.31 481 LEU B C 1
ATOM 11394 O O . LEU B 1 481 ? -25.328 -26.703 -21.203 1 89.31 481 LEU B O 1
ATOM 11398 N N . ILE B 1 482 ? -23.641 -28.109 -21.781 1 92.56 482 ILE B N 1
ATOM 11399 C CA . ILE B 1 482 ? -22.859 -27 -22.344 1 92.56 482 ILE B CA 1
ATOM 11400 C C . ILE B 1 482 ? -22.609 -27.266 -23.828 1 92.56 482 ILE B C 1
ATOM 11402 O O . ILE B 1 482 ? -21.641 -26.734 -24.391 1 92.56 482 ILE B O 1
ATOM 11406 N N . ARG B 1 483 ? -23.312 -28.062 -24.422 1 91.19 483 ARG B N 1
ATOM 11407 C CA . ARG B 1 483 ? -23.109 -28.516 -25.797 1 91.19 483 ARG B CA 1
ATOM 11408 C C . ARG B 1 483 ? -23.125 -27.359 -26.766 1 91.19 483 ARG B C 1
ATOM 11410 O O . ARG B 1 483 ? -22.312 -27.312 -27.703 1 91.19 483 ARG B O 1
ATOM 11417 N N . ASP B 1 484 ? -24.047 -26.422 -26.578 1 92.25 484 ASP B N 1
ATOM 11418 C CA . ASP B 1 484 ? -24.125 -25.281 -27.484 1 92.25 484 ASP B CA 1
ATOM 11419 C C . ASP B 1 484 ? -22.844 -24.453 -27.469 1 92.25 484 ASP B C 1
ATOM 11421 O O . ASP B 1 484 ? -22.328 -24.062 -28.516 1 92.25 484 ASP B O 1
ATOM 11425 N N . HIS B 1 485 ? -22.438 -24.203 -26.297 1 93.88 485 HIS B N 1
ATOM 11426 C CA . HIS B 1 485 ? -21.219 -23.422 -26.172 1 93.88 485 HIS B CA 1
ATOM 11427 C C . HIS B 1 485 ? -20.016 -24.203 -26.719 1 93.88 485 HIS B C 1
ATOM 11429 O O . HIS B 1 485 ? -19.141 -23.609 -27.344 1 93.88 485 HIS B O 1
ATOM 11435 N N . LEU B 1 486 ? -19.984 -25.484 -26.469 1 94.31 486 LEU B N 1
ATOM 11436 C CA . LEU B 1 486 ? -18.922 -26.344 -26.969 1 94.31 486 LEU B CA 1
ATOM 11437 C C . LEU B 1 486 ? -18.844 -26.266 -28.5 1 94.31 486 LEU B C 1
ATOM 11439 O O . LEU B 1 486 ? -17.766 -26.141 -29.062 1 94.31 486 LEU B O 1
ATOM 11443 N N . TYR B 1 487 ? -19.938 -26.281 -29.125 1 94.5 487 TYR B N 1
ATOM 11444 C CA . TYR B 1 487 ? -19.969 -26.234 -30.594 1 94.5 487 TYR B CA 1
ATOM 11445 C C . TYR B 1 487 ? -19.516 -24.875 -31.094 1 94.5 487 TYR B C 1
ATOM 11447 O O . TYR B 1 487 ? -18.828 -24.781 -32.125 1 94.5 487 TYR B O 1
ATOM 11455 N N . LYS B 1 488 ? -19.922 -23.844 -30.406 1 95.44 488 LYS B N 1
ATOM 11456 C CA . LYS B 1 488 ? -19.453 -22.5 -30.781 1 95.44 488 LYS B CA 1
ATOM 11457 C C . LYS B 1 488 ? -17.938 -22.406 -30.688 1 95.44 488 LYS B C 1
ATOM 11459 O O . LYS B 1 488 ? -17.297 -21.812 -31.562 1 95.44 488 LYS B O 1
ATOM 11464 N N . VAL B 1 489 ? -17.406 -22.969 -29.641 1 96.56 489 VAL B N 1
ATOM 11465 C CA . VAL B 1 489 ? -15.969 -22.969 -29.422 1 96.56 489 VAL B CA 1
ATOM 11466 C C . VAL B 1 489 ? -15.266 -23.75 -30.531 1 96.56 489 VAL B C 1
ATOM 11468 O O . VAL B 1 489 ? -14.242 -23.312 -31.062 1 96.56 489 VAL B O 1
ATOM 11471 N N . ILE B 1 490 ? -15.805 -24.859 -30.906 1 96.69 490 ILE B N 1
ATOM 11472 C CA . ILE B 1 490 ? -15.25 -25.734 -31.938 1 96.69 490 ILE B CA 1
ATOM 11473 C C . ILE B 1 490 ? -15.312 -25.031 -33.281 1 96.69 490 ILE B C 1
ATOM 11475 O O . ILE B 1 490 ? -14.344 -25.062 -34.062 1 96.69 490 ILE B O 1
ATOM 11479 N N . GLU B 1 491 ? -16.359 -24.375 -33.531 1 96.5 491 GLU B N 1
ATOM 11480 C CA . GLU B 1 491 ? -16.516 -23.672 -34.812 1 96.5 491 GLU B CA 1
ATOM 11481 C C . GLU B 1 491 ? -15.5 -22.531 -34.938 1 96.5 491 GLU B C 1
ATOM 11483 O O . GLU B 1 491 ? -14.961 -22.297 -36 1 96.5 491 GLU B O 1
ATOM 11488 N N . SER B 1 492 ? -15.328 -21.891 -33.875 1 97.25 492 SER B N 1
ATOM 11489 C CA . SER B 1 492 ? -14.336 -20.828 -33.875 1 97.25 492 SER B CA 1
ATOM 11490 C C . SER B 1 492 ? -12.93 -21.359 -34.125 1 97.25 492 SER B C 1
ATOM 11492 O O . SER B 1 492 ? -12.109 -20.719 -34.781 1 97.25 492 SER B O 1
ATOM 11494 N N . ALA B 1 493 ? -12.633 -22.484 -33.531 1 97.81 493 ALA B N 1
ATOM 11495 C CA . ALA B 1 493 ? -11.336 -23.125 -33.719 1 97.81 493 ALA B CA 1
ATOM 11496 C C . ALA B 1 493 ? -11.148 -23.562 -35.188 1 97.81 493 ALA B C 1
ATOM 11498 O O . ALA B 1 493 ? -10.07 -23.391 -35.75 1 97.81 493 ALA B O 1
ATOM 11499 N N . LYS B 1 494 ? -12.156 -24.062 -35.781 1 97 494 LYS B N 1
ATOM 11500 C CA . LYS B 1 494 ? -12.109 -24.469 -37.188 1 97 494 LYS B CA 1
ATOM 11501 C C . LYS B 1 494 ? -11.914 -23.266 -38.094 1 97 494 LYS B C 1
ATOM 11503 O O . LYS B 1 494 ? -11.195 -23.359 -39.094 1 97 494 LYS B O 1
ATOM 11508 N N . ALA B 1 495 ? -12.594 -22.234 -37.75 1 97 495 ALA B N 1
ATOM 11509 C CA . ALA B 1 495 ? -12.453 -21 -38.531 1 97 495 ALA B CA 1
ATOM 11510 C C . ALA B 1 495 ? -11.016 -20.5 -38.5 1 97 495 ALA B C 1
ATOM 11512 O O . ALA B 1 495 ? -10.531 -19.922 -39.469 1 97 495 ALA B O 1
ATOM 11513 N N . TYR B 1 496 ? -10.391 -20.672 -37.406 1 97 496 TYR B N 1
ATOM 11514 C CA . TYR B 1 496 ? -8.992 -20.281 -37.25 1 97 496 TYR B CA 1
ATOM 11515 C C . TYR B 1 496 ? -8.086 -21.203 -38.094 1 97 496 TYR B C 1
ATOM 11517 O O . TYR B 1 496 ? -7.164 -20.734 -38.75 1 97 496 TYR B O 1
ATOM 11525 N N . LEU B 1 497 ? -8.312 -22.547 -38.125 1 97.38 497 LEU B N 1
ATOM 11526 C CA . LEU B 1 497 ? -7.41 -23.547 -38.688 1 97.38 497 LEU B CA 1
ATOM 11527 C C . LEU B 1 497 ? -7.57 -23.625 -40.188 1 97.38 497 LEU B C 1
ATOM 11529 O O . LEU B 1 497 ? -6.609 -23.938 -40.906 1 97.38 497 LEU B O 1
ATOM 11533 N N . THR B 1 498 ? -8.688 -23.328 -40.688 1 96.75 498 THR B N 1
ATOM 11534 C CA . THR B 1 498 ? -9.008 -23.578 -42.094 1 96.75 498 THR B CA 1
ATOM 11535 C C . THR B 1 498 ? -8.133 -22.719 -43 1 96.75 498 THR B C 1
ATOM 11537 O O . THR B 1 498 ? -7.527 -23.219 -43.969 1 96.75 498 THR B O 1
ATOM 11540 N N . PRO B 1 499 ? -8.023 -21.406 -42.75 1 95.94 499 PRO B N 1
ATOM 11541 C CA . PRO B 1 499 ? -7.125 -20.625 -43.594 1 95.94 499 PRO B CA 1
ATOM 11542 C C . PRO B 1 499 ? -5.676 -21.094 -43.531 1 95.94 499 PRO B C 1
ATOM 11544 O O . PRO B 1 499 ? -4.938 -21 -44.5 1 95.94 499 PRO B O 1
ATOM 11547 N N . ILE B 1 500 ? -5.254 -21.562 -42.469 1 95.31 500 ILE B N 1
ATOM 11548 C CA . ILE B 1 500 ? -3.889 -22.047 -42.281 1 95.31 500 ILE B CA 1
ATOM 11549 C C . ILE B 1 500 ? -3.68 -23.328 -43.094 1 95.31 500 ILE B C 1
ATOM 11551 O O . ILE B 1 500 ? -2.613 -23.531 -43.688 1 95.31 500 ILE B O 1
ATOM 11555 N N . PHE B 1 501 ? -4.727 -24.156 -43.125 1 95.44 501 PHE B N 1
ATOM 11556 C CA . PHE B 1 501 ? -4.684 -25.375 -43.906 1 95.44 501 PHE B CA 1
ATOM 11557 C C . PHE B 1 501 ? -4.434 -25.078 -45.375 1 95.44 501 PHE B C 1
ATOM 11559 O O . PHE B 1 501 ? -3.609 -25.719 -46.031 1 95.44 501 PHE B O 1
ATOM 11566 N N . TYR B 1 502 ? -5.031 -24.109 -45.875 1 94.25 502 TYR B N 1
ATOM 11567 C CA . TYR B 1 502 ? -4.918 -23.797 -47.281 1 94.25 502 TYR B CA 1
ATOM 11568 C C . TYR B 1 502 ? -3.648 -23.016 -47.562 1 94.25 502 TYR B C 1
ATOM 11570 O O . TYR B 1 502 ? -2.994 -23.219 -48.594 1 94.25 502 TYR B O 1
ATOM 11578 N N . ALA B 1 503 ? -3.207 -22.172 -46.656 1 93.81 503 ALA B N 1
ATOM 11579 C CA . ALA B 1 503 ? -2.055 -21.297 -46.875 1 93.81 503 ALA B CA 1
ATOM 11580 C C . ALA B 1 503 ? -0.748 -22.062 -46.688 1 93.81 503 ALA B C 1
ATOM 11582 O O . ALA B 1 503 ? 0.276 -21.719 -47.281 1 93.81 503 ALA B O 1
ATOM 11583 N N . ARG B 1 504 ? -0.693 -22.969 -45.812 1 90.75 504 ARG B N 1
ATOM 11584 C CA . ARG B 1 504 ? 0.465 -23.781 -45.469 1 90.75 504 ARG B CA 1
ATOM 11585 C C . ARG B 1 504 ? 1.673 -22.922 -45.125 1 90.75 504 ARG B C 1
ATOM 11587 O O . ARG B 1 504 ? 2.744 -23.078 -45.719 1 90.75 504 ARG B O 1
ATOM 11594 N N . PRO B 1 505 ? 1.483 -22.078 -44.219 1 90.06 505 PRO B N 1
ATOM 11595 C CA . PRO B 1 505 ? 2.629 -21.234 -43.875 1 90.06 505 PRO B CA 1
ATOM 11596 C C . PRO B 1 505 ? 3.766 -22.016 -43.219 1 90.06 505 PRO B C 1
ATOM 11598 O O . PRO B 1 505 ? 3.527 -23.062 -42.594 1 90.06 505 PRO B O 1
ATOM 11601 N N . ALA B 1 506 ? 4.977 -21.5 -43.344 1 86.06 506 ALA B N 1
ATOM 11602 C CA . ALA B 1 506 ? 6.129 -22.094 -42.656 1 86.06 506 ALA B CA 1
ATOM 11603 C C . ALA B 1 506 ? 6 -21.938 -41.125 1 86.06 506 ALA B C 1
ATOM 11605 O O . ALA B 1 506 ? 5.355 -21 -40.656 1 86.06 506 ALA B O 1
ATOM 11606 N N . ALA B 1 507 ? 6.605 -22.906 -40.5 1 86.69 507 ALA B N 1
ATOM 11607 C CA . ALA B 1 507 ? 6.555 -22.875 -39.031 1 86.69 507 ALA B CA 1
ATOM 11608 C C . ALA B 1 507 ? 7.309 -21.656 -38.5 1 86.69 507 ALA B C 1
ATOM 11610 O O . ALA B 1 507 ? 8.406 -21.344 -38.969 1 86.69 507 ALA B O 1
ATOM 11611 N N . LYS B 1 508 ? 6.68 -20.875 -37.562 1 86.25 508 LYS B N 1
ATOM 11612 C CA . LYS B 1 508 ? 7.324 -19.797 -36.844 1 86.25 508 LYS B CA 1
ATOM 11613 C C . LYS B 1 508 ? 7.977 -20.312 -35.562 1 86.25 508 LYS B C 1
ATOM 11615 O O . LYS B 1 508 ? 7.711 -21.438 -35.125 1 86.25 508 LYS B O 1
ATOM 11620 N N . PRO B 1 509 ? 8.859 -19.578 -35.031 1 82.38 509 PRO B N 1
ATOM 11621 C CA . PRO B 1 509 ? 9.516 -20 -33.781 1 82.38 509 PRO B CA 1
ATOM 11622 C C . PRO B 1 509 ? 8.523 -20.375 -32.688 1 82.38 509 PRO B C 1
ATOM 11624 O O . PRO B 1 509 ? 8.75 -21.344 -31.953 1 82.38 509 PRO B O 1
ATOM 11627 N N . GLU B 1 510 ? 7.41 -19.781 -32.656 1 80.56 510 GLU B N 1
ATOM 11628 C CA . GLU B 1 510 ? 6.398 -20.031 -31.656 1 80.56 510 GLU B CA 1
ATOM 11629 C C . GLU B 1 510 ? 5.684 -21.359 -31.906 1 80.56 510 GLU B C 1
ATOM 11631 O O . GLU B 1 510 ? 5.008 -21.891 -31.016 1 80.56 510 GLU B O 1
ATOM 11636 N N . ASP B 1 511 ? 5.945 -21.922 -33.125 1 89.75 511 ASP B N 1
ATOM 11637 C CA . ASP B 1 511 ? 5.309 -23.188 -33.5 1 89.75 511 ASP B CA 1
ATOM 11638 C C . ASP B 1 511 ? 6.125 -24.375 -33 1 89.75 511 ASP B C 1
ATOM 11640 O O . ASP B 1 511 ? 5.703 -25.531 -33.125 1 89.75 511 ASP B O 1
ATOM 11644 N N . ARG B 1 512 ? 7.211 -24.062 -32.406 1 93.12 512 ARG B N 1
ATOM 11645 C CA . ARG B 1 512 ? 8.094 -25.125 -31.938 1 93.12 512 ARG B CA 1
ATOM 11646 C C . ARG B 1 512 ? 7.676 -25.625 -30.547 1 93.12 512 ARG B C 1
ATOM 11648 O O . ARG B 1 512 ? 8.227 -25.188 -29.531 1 93.12 512 ARG B O 1
ATOM 11655 N N . VAL B 1 513 ? 6.793 -26.703 -30.578 1 93.88 513 VAL B N 1
ATOM 11656 C CA . VAL B 1 513 ? 6.156 -27.078 -29.328 1 93.88 513 VAL B CA 1
ATOM 11657 C C . VAL B 1 513 ? 6.719 -28.422 -28.844 1 93.88 513 VAL B C 1
ATOM 11659 O O . VAL B 1 513 ? 6.461 -28.828 -27.703 1 93.88 513 VAL B O 1
ATOM 11662 N N . TRP B 1 514 ? 7.543 -29.062 -29.625 1 94.94 514 TRP B N 1
ATOM 11663 C CA . TRP B 1 514 ? 8.148 -30.328 -29.219 1 94.94 514 TRP B CA 1
ATOM 11664 C C . TRP B 1 514 ? 9.422 -30.078 -28.406 1 94.94 514 TRP B C 1
ATOM 11666 O O . TRP B 1 514 ? 10.203 -29.172 -28.719 1 94.94 514 TRP B O 1
ATOM 11676 N N . ILE B 1 515 ? 9.586 -30.906 -27.406 1 93.31 515 ILE B N 1
ATOM 11677 C CA . ILE B 1 515 ? 10.664 -30.656 -26.469 1 93.31 515 ILE B CA 1
ATOM 11678 C C . ILE B 1 515 ? 11.836 -31.594 -26.766 1 93.31 515 ILE B C 1
ATOM 11680 O O . ILE B 1 515 ? 11.648 -32.781 -26.938 1 93.31 515 ILE B O 1
ATOM 11684 N N . ASP B 1 516 ? 12.969 -31.141 -26.891 1 94.12 516 ASP B N 1
ATOM 11685 C CA . ASP B 1 516 ? 14.273 -31.797 -26.859 1 94.12 516 ASP B CA 1
ATOM 11686 C C . ASP B 1 516 ? 15.289 -30.969 -26.078 1 94.12 516 ASP B C 1
ATOM 11688 O O . ASP B 1 516 ? 14.969 -30.422 -25.031 1 94.12 516 ASP B O 1
ATOM 11692 N N . LYS B 1 517 ? 16.516 -30.891 -26.484 1 94.69 517 LYS B N 1
ATOM 11693 C CA . LYS B 1 517 ? 17.453 -29.984 -25.812 1 94.69 517 LYS B CA 1
ATOM 11694 C C . LYS B 1 517 ? 17.016 -28.531 -25.953 1 94.69 517 LYS B C 1
ATOM 11696 O O . LYS B 1 517 ? 17.25 -27.719 -25.062 1 94.69 517 LYS B O 1
ATOM 11701 N N . VAL B 1 518 ? 16.547 -28.25 -27.094 1 94.81 518 VAL B N 1
ATOM 11702 C CA . VAL B 1 518 ? 15.766 -27.047 -27.375 1 94.81 518 VAL B CA 1
ATOM 11703 C C . VAL B 1 518 ? 14.461 -27.422 -28.078 1 94.81 518 VAL B C 1
ATOM 11705 O O . VAL B 1 518 ? 14.289 -28.578 -28.5 1 94.81 518 VAL B O 1
ATOM 11708 N N . THR B 1 519 ? 13.531 -26.562 -28.109 1 94.38 519 THR B N 1
ATOM 11709 C CA . THR B 1 519 ? 12.25 -26.891 -28.734 1 94.38 519 THR B CA 1
ATOM 11710 C C . THR B 1 519 ? 12.398 -26.984 -30.266 1 94.38 519 THR B C 1
ATOM 11712 O O . THR B 1 519 ? 13.312 -26.375 -30.828 1 94.38 519 THR B O 1
ATOM 11715 N N . TYR B 1 520 ? 11.531 -27.766 -30.844 1 93.81 520 TYR B N 1
ATOM 11716 C CA . TYR B 1 520 ? 11.547 -27.922 -32.312 1 93.81 520 TYR B CA 1
ATOM 11717 C C . TYR B 1 520 ? 10.141 -28.172 -32.844 1 93.81 520 TYR B C 1
ATOM 11719 O O . TYR B 1 520 ? 9.195 -28.344 -32.062 1 93.81 520 TYR B O 1
ATOM 11727 N N . SER B 1 521 ? 9.984 -28.094 -34.156 1 93.94 521 SER B N 1
ATOM 11728 C CA . SER B 1 521 ? 8.75 -28.422 -34.875 1 93.94 521 SER B CA 1
ATOM 11729 C C . SER B 1 521 ? 8.992 -29.469 -35.938 1 93.94 521 SER B C 1
ATOM 11731 O O . SER B 1 521 ? 10.109 -29.594 -36.438 1 93.94 521 SER B O 1
ATOM 11733 N N . VAL B 1 522 ? 8.055 -30.203 -36.188 1 94.31 522 VAL B N 1
ATOM 11734 C CA . VAL B 1 522 ? 8.086 -31.188 -37.25 1 94.31 522 VAL B CA 1
ATOM 11735 C C . VAL B 1 522 ? 6.949 -30.922 -38.25 1 94.31 522 VAL B C 1
ATOM 11737 O O . VAL B 1 522 ? 5.773 -30.938 -37.875 1 94.31 522 VAL B O 1
ATOM 11740 N N . GLU B 1 523 ? 7.32 -30.719 -39.469 1 92.38 523 GLU B N 1
ATOM 11741 C CA . GLU B 1 523 ? 6.332 -30.328 -40.469 1 92.38 523 GLU B CA 1
ATOM 11742 C C . GLU B 1 523 ? 5.293 -31.422 -40.688 1 92.38 523 GLU B C 1
ATOM 11744 O O . GLU B 1 523 ? 4.102 -31.141 -40.812 1 92.38 523 GLU B O 1
ATOM 11749 N N . SER B 1 524 ? 5.684 -32.625 -40.75 1 93.25 524 SER B N 1
ATOM 11750 C CA . SER B 1 524 ? 4.758 -33.75 -40.969 1 93.25 524 SER B CA 1
ATOM 11751 C C . SER B 1 524 ? 3.758 -33.844 -39.812 1 93.25 524 SER B C 1
ATOM 11753 O O . SER B 1 524 ? 2.59 -34.188 -40.062 1 93.25 524 SER B O 1
ATOM 11755 N N . PHE B 1 525 ? 4.199 -33.656 -38.656 1 94.75 525 PHE B N 1
ATOM 11756 C CA . PHE B 1 525 ? 3.312 -33.688 -37.469 1 94.75 525 PHE B CA 1
ATOM 11757 C C . PHE B 1 525 ? 2.266 -32.562 -37.562 1 94.75 525 PHE B C 1
ATOM 11759 O O . PHE B 1 525 ? 1.075 -32.812 -37.375 1 94.75 525 PHE B O 1
ATOM 11766 N N . ARG B 1 526 ? 2.773 -31.375 -37.844 1 94.19 526 ARG B N 1
ATOM 11767 C CA . ARG B 1 526 ? 1.891 -30.219 -37.938 1 94.19 526 ARG B CA 1
ATOM 11768 C C . ARG B 1 526 ? 0.775 -30.469 -38.938 1 94.19 526 ARG B C 1
ATOM 11770 O O . ARG B 1 526 ? -0.392 -30.172 -38.656 1 94.19 526 ARG B O 1
ATOM 11777 N N . ASP B 1 527 ? 1.161 -31.031 -40.031 1 93.69 527 ASP B N 1
ATOM 11778 C CA . ASP B 1 527 ? 0.193 -31.312 -41.062 1 93.69 527 ASP B CA 1
ATOM 11779 C C . ASP B 1 527 ? -0.799 -32.375 -40.625 1 93.69 527 ASP B C 1
ATOM 11781 O O . ASP B 1 527 ? -2.004 -32.25 -40.844 1 93.69 527 ASP B O 1
ATOM 11785 N N . ALA B 1 528 ? -0.289 -33.375 -40.125 1 95.25 528 ALA B N 1
ATOM 11786 C CA . ALA B 1 528 ? -1.13 -34.5 -39.688 1 95.25 528 ALA B CA 1
ATOM 11787 C C . ALA B 1 528 ? -2.143 -34.062 -38.656 1 95.25 528 ALA B C 1
ATOM 11789 O O . ALA B 1 528 ? -3.318 -34.438 -38.719 1 95.25 528 ALA B O 1
ATOM 11790 N N . TYR B 1 529 ? -1.731 -33.312 -37.688 1 96.25 529 TYR B N 1
ATOM 11791 C CA . TYR B 1 529 ? -2.621 -32.875 -36.625 1 96.25 529 TYR B CA 1
ATOM 11792 C C . TYR B 1 529 ? -3.646 -31.875 -37.156 1 96.25 529 TYR B C 1
ATOM 11794 O O . TYR B 1 529 ? -4.805 -31.875 -36.719 1 96.25 529 TYR B O 1
ATOM 11802 N N . LEU B 1 530 ? -3.152 -30.953 -38.031 1 95.94 530 LEU B N 1
ATOM 11803 C CA . LEU B 1 530 ? -4.062 -29.984 -38.625 1 95.94 530 LEU B CA 1
ATOM 11804 C C . LEU B 1 530 ? -5.168 -30.688 -39.406 1 95.94 530 LEU B C 1
ATOM 11806 O O . LEU B 1 530 ? -6.348 -30.375 -39.219 1 95.94 530 LEU B O 1
ATOM 11810 N N . VAL B 1 531 ? -4.805 -31.672 -40.156 1 95.62 531 VAL B N 1
ATOM 11811 C CA . VAL B 1 531 ? -5.762 -32.438 -40.938 1 95.62 531 VAL B CA 1
ATOM 11812 C C . VAL B 1 531 ? -6.691 -33.219 -40.031 1 95.62 531 VAL B C 1
ATOM 11814 O O . VAL B 1 531 ? -7.906 -33.25 -40.25 1 95.62 531 VAL B O 1
ATOM 11817 N N . SER B 1 532 ? -6.145 -33.812 -39.062 1 95.62 532 SER B N 1
ATOM 11818 C CA . SER B 1 532 ? -6.91 -34.594 -38.094 1 95.62 532 SER B CA 1
ATOM 11819 C C . SER B 1 532 ? -7.957 -33.719 -37.406 1 95.62 532 SER B C 1
ATOM 11821 O O . SER B 1 532 ? -9.109 -34.125 -37.25 1 95.62 532 SER B O 1
ATOM 11823 N N . ALA B 1 533 ? -7.559 -32.531 -36.969 1 96.62 533 ALA B N 1
ATOM 11824 C CA . ALA B 1 533 ? -8.438 -31.641 -36.219 1 96.62 533 ALA B CA 1
ATOM 11825 C C . ALA B 1 533 ? -9.617 -31.188 -37.094 1 96.62 533 ALA B C 1
ATOM 11827 O O . ALA B 1 533 ? -10.742 -31.062 -36.594 1 96.62 533 ALA B O 1
ATOM 11828 N N . LEU B 1 534 ? -9.32 -30.938 -38.312 1 95.56 534 LEU B N 1
ATOM 11829 C CA . LEU B 1 534 ? -10.367 -30.438 -39.188 1 95.56 534 LEU B CA 1
ATOM 11830 C C . LEU B 1 534 ? -11.281 -31.578 -39.656 1 95.56 534 LEU B C 1
ATOM 11832 O O . LEU B 1 534 ? -12.422 -31.328 -40.062 1 95.56 534 LEU B O 1
ATOM 11836 N N . ASN B 1 535 ? -10.812 -32.781 -39.531 1 93.12 535 ASN B N 1
ATOM 11837 C CA . ASN B 1 535 ? -11.578 -33.906 -40.031 1 93.12 535 ASN B CA 1
ATOM 11838 C C . ASN B 1 535 ? -12.344 -34.594 -38.906 1 93.12 535 ASN B C 1
ATOM 11840 O O . ASN B 1 535 ? -13.32 -35.312 -39.188 1 93.12 535 ASN B O 1
ATOM 11844 N N . VAL B 1 536 ? -11.914 -34.562 -37.719 1 92.62 536 VAL B N 1
ATOM 11845 C CA . VAL B 1 536 ? -12.422 -35.375 -36.594 1 92.62 536 VAL B CA 1
ATOM 11846 C C . VAL B 1 536 ? -13.922 -35.125 -36.438 1 92.62 536 VAL B C 1
ATOM 11848 O O . VAL B 1 536 ? -14.391 -33.969 -36.5 1 92.62 536 VAL B O 1
ATOM 11851 N N . PRO B 1 537 ? -14.664 -36.188 -36.312 1 92 537 PRO B N 1
ATOM 11852 C CA . PRO B 1 537 ? -16.094 -36.031 -36.062 1 92 537 PRO B CA 1
ATOM 11853 C C . PRO B 1 537 ? -16.391 -35.438 -34.688 1 92 537 PRO B C 1
ATOM 11855 O O . PRO B 1 537 ? -15.688 -35.75 -33.719 1 92 537 PRO B O 1
ATOM 11858 N N . ILE B 1 538 ? -17.391 -34.688 -34.656 1 91.69 538 ILE B N 1
ATOM 11859 C CA . ILE B 1 538 ? -17.812 -34.094 -33.406 1 91.69 538 ILE B CA 1
ATOM 11860 C C . ILE B 1 538 ? -19.25 -34.469 -33.094 1 91.69 538 ILE B C 1
ATOM 11862 O O . ILE B 1 538 ? -20.188 -34 -33.781 1 91.69 538 ILE B O 1
ATOM 11866 N N . PRO B 1 539 ? -19.609 -35.281 -32.125 1 92.19 539 PRO B N 1
ATOM 11867 C CA . PRO B 1 539 ? -18.641 -35.938 -31.219 1 92.19 539 PRO B CA 1
ATOM 11868 C C . PRO B 1 539 ? -17.938 -37.125 -31.891 1 92.19 539 PRO B C 1
ATOM 11870 O O . PRO B 1 539 ? -18.453 -37.688 -32.844 1 92.19 539 PRO B O 1
ATOM 11873 N N . ARG B 1 540 ? -16.844 -37.469 -31.344 1 92.75 540 ARG B N 1
ATOM 11874 C CA . ARG B 1 540 ? -16.062 -38.562 -31.875 1 92.75 540 ARG B CA 1
ATOM 11875 C C . ARG B 1 540 ? -16.844 -39.875 -31.828 1 92.75 540 ARG B C 1
ATOM 11877 O O . ARG B 1 540 ? -16.781 -40.688 -32.75 1 92.75 540 ARG B O 1
ATOM 11884 N N . PHE B 1 541 ? -17.469 -40.031 -30.641 1 90.88 541 PHE B N 1
ATOM 11885 C CA . PHE B 1 541 ? -18.344 -41.156 -30.438 1 90.88 541 PHE B CA 1
ATOM 11886 C C . PHE B 1 541 ? -19.766 -40.719 -30.094 1 90.88 541 PHE B C 1
ATOM 11888 O O . PHE B 1 541 ? -19.938 -39.656 -29.484 1 90.88 541 PHE B O 1
ATOM 11895 N N . ASP B 1 542 ? -20.688 -41.531 -30.5 1 87.25 542 ASP B N 1
ATOM 11896 C CA . ASP B 1 542 ? -22.062 -41.25 -30.062 1 87.25 542 ASP B CA 1
ATOM 11897 C C . ASP B 1 542 ? -22.172 -41.312 -28.547 1 87.25 542 ASP B C 1
ATOM 11899 O O . ASP B 1 542 ? -21.828 -42.312 -27.938 1 87.25 542 ASP B O 1
ATOM 11903 N N . PRO B 1 543 ? -22.641 -40.25 -28.047 1 84.44 543 PRO B N 1
ATOM 11904 C CA . PRO B 1 543 ? -22.719 -40.219 -26.578 1 84.44 543 PRO B CA 1
ATOM 11905 C C . PRO B 1 543 ? -23.469 -41.406 -26.016 1 84.44 543 PRO B C 1
ATOM 11907 O O . PRO B 1 543 ? -23.188 -41.844 -24.891 1 84.44 543 PRO B O 1
ATOM 11910 N N . SER B 1 544 ? -24.406 -42 -26.688 1 83.38 544 SER B N 1
ATOM 11911 C CA . SER B 1 544 ? -25.188 -43.156 -26.234 1 83.38 544 SER B CA 1
ATOM 11912 C C . SER B 1 544 ? -24.312 -44.406 -26.125 1 83.38 544 SER B C 1
ATOM 11914 O O . SER B 1 544 ? -24.656 -45.344 -25.422 1 83.38 544 SER B O 1
ATOM 11916 N N . SER B 1 545 ? -23.188 -44.281 -26.812 1 85.75 545 SER B N 1
ATOM 11917 C CA . SER B 1 545 ? -22.266 -45.438 -26.781 1 85.75 545 SER B CA 1
ATOM 11918 C C . SER B 1 545 ? -21.422 -45.438 -25.516 1 85.75 545 SER B C 1
ATOM 11920 O O . SER B 1 545 ? -20.781 -46.438 -25.188 1 85.75 545 SER B O 1
ATOM 11922 N N . ILE B 1 546 ? -21.359 -44.375 -24.844 1 85.69 546 ILE B N 1
ATOM 11923 C CA . ILE B 1 546 ? -20.656 -44.25 -23.578 1 85.69 546 ILE B CA 1
ATOM 11924 C C . ILE B 1 546 ? -21.641 -44.375 -22.422 1 85.69 546 ILE B C 1
ATOM 11926 O O . ILE B 1 546 ? -21.922 -43.406 -21.719 1 85.69 546 ILE B O 1
ATOM 11930 N N . SER B 1 547 ? -22.234 -45.469 -22.141 1 71.81 547 SER B N 1
ATOM 11931 C CA . SER B 1 547 ? -23.422 -45.656 -21.312 1 71.81 547 SER B CA 1
ATOM 11932 C C . SER B 1 547 ? -23.031 -46.062 -19.891 1 71.81 547 SER B C 1
ATOM 11934 O O . SER B 1 547 ? -23.875 -46.062 -19 1 71.81 547 SER B O 1
ATOM 11936 N N . THR B 1 548 ? -21.828 -46.281 -19.641 1 72.56 548 THR B N 1
ATOM 11937 C CA . THR B 1 548 ? -21.453 -46.781 -18.328 1 72.56 548 THR B CA 1
ATOM 11938 C C . THR B 1 548 ? -21.203 -45.656 -17.344 1 72.56 548 THR B C 1
ATOM 11940 O O . THR B 1 548 ? -21.156 -45.875 -16.125 1 72.56 548 THR B O 1
ATOM 11943 N N . LEU B 1 549 ? -21.047 -44.531 -17.797 1 78.75 549 LEU B N 1
ATOM 11944 C CA . LEU B 1 549 ? -20.969 -43.375 -16.875 1 78.75 549 LEU B CA 1
ATOM 11945 C C . LEU B 1 549 ? -22.359 -42.906 -16.469 1 78.75 549 LEU B C 1
ATOM 11947 O O . LEU B 1 549 ? -23.25 -42.812 -17.297 1 78.75 549 LEU B O 1
ATOM 11951 N N . PRO B 1 550 ? -22.531 -42.844 -15.125 1 70.12 550 PRO B N 1
ATOM 11952 C CA . PRO B 1 550 ? -23.844 -42.344 -14.719 1 70.12 550 PRO B CA 1
ATOM 11953 C C . PRO B 1 550 ? -24.109 -40.938 -15.273 1 70.12 550 PRO B C 1
ATOM 11955 O O . PRO B 1 550 ? -23.188 -40.094 -15.336 1 70.12 550 PRO B O 1
ATOM 11958 N N . ALA B 1 551 ? -25.297 -40.812 -15.758 1 70.75 551 ALA B N 1
ATOM 11959 C CA . ALA B 1 551 ? -25.719 -39.5 -16.219 1 70.75 551 ALA B CA 1
ATOM 11960 C C . ALA B 1 551 ? -25.734 -38.469 -15.07 1 70.75 551 ALA B C 1
ATOM 11962 O O . ALA B 1 551 ? -26.109 -38.812 -13.945 1 70.75 551 ALA B O 1
ATOM 11963 N N . ILE B 1 552 ? -25.141 -37.375 -15.352 1 77.44 552 ILE B N 1
ATOM 11964 C CA . ILE B 1 552 ? -25.188 -36.312 -14.352 1 77.44 552 ILE B CA 1
ATOM 11965 C C . ILE B 1 552 ? -26.562 -35.656 -14.344 1 77.44 552 ILE B C 1
ATOM 11967 O O . ILE B 1 552 ? -27.234 -35.594 -15.383 1 77.44 552 ILE B O 1
ATOM 11971 N N . SER B 1 553 ? -26.969 -35.312 -13.141 1 80.12 553 SER B N 1
ATOM 11972 C CA . SER B 1 553 ? -28.219 -34.562 -13.023 1 80.12 553 SER B CA 1
ATOM 11973 C C . SER B 1 553 ? -28.219 -33.344 -13.93 1 80.12 553 SER B C 1
ATOM 11975 O O . SER B 1 553 ? -27.234 -32.625 -14.008 1 80.12 553 SER B O 1
ATOM 11977 N N . GLN B 1 554 ? -29.281 -33.188 -14.68 1 83.06 554 GLN B N 1
ATOM 11978 C CA . GLN B 1 554 ? -29.406 -32 -15.531 1 83.06 554 GLN B CA 1
ATOM 11979 C C . GLN B 1 554 ? -29.969 -30.812 -14.742 1 83.06 554 GLN B C 1
ATOM 11981 O O . GLN B 1 554 ? -29.828 -29.656 -15.164 1 83.06 554 GLN B O 1
ATOM 11986 N N . THR B 1 555 ? -30.391 -31.078 -13.625 1 87.12 555 THR B N 1
ATOM 11987 C CA . THR B 1 555 ? -31.109 -30.047 -12.875 1 87.12 555 THR B CA 1
ATOM 11988 C C . THR B 1 555 ? -30.188 -29.406 -11.844 1 87.12 555 THR B C 1
ATOM 11990 O O . THR B 1 555 ? -30.172 -28.172 -11.711 1 87.12 555 THR B O 1
ATOM 11993 N N . LEU B 1 556 ? -29.438 -30.156 -11.242 1 87.81 556 LEU B N 1
ATOM 11994 C CA . LEU B 1 556 ? -28.656 -29.625 -10.125 1 87.81 556 LEU B CA 1
ATOM 11995 C C . LEU B 1 556 ? -27.672 -28.562 -10.609 1 87.81 556 LEU B C 1
ATOM 11997 O O . LEU B 1 556 ? -27.609 -27.469 -10.055 1 87.81 556 LEU B O 1
ATOM 12001 N N . PRO B 1 557 ? -26.875 -28.844 -11.68 1 91.5 557 PRO B N 1
ATOM 12002 C CA . PRO B 1 557 ? -25.953 -27.797 -12.141 1 91.5 557 PRO B CA 1
ATOM 12003 C C . PRO B 1 557 ? -26.656 -26.516 -12.531 1 91.5 557 PRO B C 1
ATOM 12005 O O . PRO B 1 557 ? -26.156 -25.422 -12.281 1 91.5 557 PRO B O 1
ATOM 12008 N N . LYS B 1 558 ? -27.781 -26.625 -13.07 1 91.12 558 LYS B N 1
ATOM 12009 C CA . LYS B 1 558 ? -28.547 -25.453 -13.477 1 91.12 558 LYS B CA 1
ATOM 12010 C C . LYS B 1 558 ? -29.047 -24.656 -12.273 1 91.12 558 LYS B C 1
ATOM 12012 O O . LYS B 1 558 ? -28.984 -23.422 -12.266 1 91.12 558 LYS B O 1
ATOM 12017 N N . GLU B 1 559 ? -29.484 -25.375 -11.344 1 88 559 GLU B N 1
ATOM 12018 C CA . GLU B 1 559 ? -29.984 -24.734 -10.125 1 88 559 GLU B CA 1
ATOM 12019 C C . GLU B 1 559 ? -28.859 -24.031 -9.383 1 88 559 GLU B C 1
ATOM 12021 O O . GLU B 1 559 ? -29.031 -22.906 -8.914 1 88 559 GLU B O 1
ATOM 12026 N N . LEU B 1 560 ? -27.781 -24.688 -9.281 1 88.75 560 LEU B N 1
ATOM 12027 C CA . LEU B 1 560 ? -26.641 -24.094 -8.609 1 88.75 560 LEU B CA 1
ATOM 12028 C C . LEU B 1 560 ? -26.172 -22.828 -9.336 1 88.75 560 LEU B C 1
ATOM 12030 O O . LEU B 1 560 ? -25.938 -21.797 -8.711 1 88.75 560 LEU B O 1
ATOM 12034 N N . SER B 1 561 ? -26.109 -22.922 -10.648 1 90.81 561 SER B N 1
ATOM 12035 C CA . SER B 1 561 ? -25.656 -21.797 -11.461 1 90.81 561 SER B CA 1
ATOM 12036 C C . SER B 1 561 ? -26.609 -20.625 -11.344 1 90.81 561 SER B C 1
ATOM 12038 O O . SER B 1 561 ? -26.172 -19.469 -11.312 1 90.81 561 SER B O 1
ATOM 12040 N N . LYS B 1 562 ? -27.812 -20.922 -11.305 1 87.81 562 LYS B N 1
ATOM 12041 C CA . LYS B 1 562 ? -28.828 -19.859 -11.211 1 87.81 562 LYS B CA 1
ATOM 12042 C C . LYS B 1 562 ? -28.797 -19.188 -9.844 1 87.81 562 LYS B C 1
ATOM 12044 O O . LYS B 1 562 ? -28.828 -17.969 -9.75 1 87.81 562 LYS B O 1
ATOM 12049 N N . PHE B 1 563 ? -28.719 -19.984 -8.867 1 84.94 563 PHE B N 1
ATOM 12050 C CA . PHE B 1 563 ? -28.734 -19.453 -7.508 1 84.94 563 PHE B CA 1
ATOM 12051 C C . PHE B 1 563 ? -27.484 -18.609 -7.246 1 84.94 563 PHE B C 1
ATOM 12053 O O . PHE B 1 563 ? -27.594 -17.438 -6.883 1 84.94 563 PHE B O 1
ATOM 12060 N N . PHE B 1 564 ? -26.359 -19.172 -7.414 1 87.94 564 PHE B N 1
ATOM 12061 C CA . PHE B 1 564 ? -25.109 -18.5 -7.082 1 87.94 564 PHE B CA 1
ATOM 12062 C C . PHE B 1 564 ? -24.797 -17.422 -8.117 1 87.94 564 PHE B C 1
ATOM 12064 O O . PHE B 1 564 ? -24.031 -16.5 -7.84 1 87.94 564 PHE B O 1
ATOM 12071 N N . GLY B 1 565 ? -25.391 -17.547 -9.305 1 87.31 565 GLY B N 1
ATOM 12072 C CA . GLY B 1 565 ? -25.172 -16.562 -10.352 1 87.31 565 GLY B CA 1
ATOM 12073 C C . GLY B 1 565 ? -25.688 -15.18 -9.969 1 87.31 565 GLY B C 1
ATOM 12074 O O . GLY B 1 565 ? -25.297 -14.18 -10.586 1 87.31 565 GLY B O 1
ATOM 12075 N N . ARG B 1 566 ? -26.391 -15.07 -8.914 1 84.62 566 ARG B N 1
ATOM 12076 C CA . ARG B 1 566 ? -26.953 -13.805 -8.445 1 84.62 566 ARG B CA 1
ATOM 12077 C C . ARG B 1 566 ? -25.938 -13.031 -7.609 1 84.62 566 ARG B C 1
ATOM 12079 O O . ARG B 1 566 ? -26.109 -11.836 -7.359 1 84.62 566 ARG B O 1
ATOM 12086 N N . LEU B 1 567 ? -24.953 -13.742 -7.172 1 85.75 567 LEU B N 1
ATOM 12087 C CA . LEU B 1 567 ? -23.938 -13.102 -6.344 1 85.75 567 LEU B CA 1
ATOM 12088 C C . LEU B 1 567 ? -23.109 -12.125 -7.168 1 85.75 567 LEU B C 1
ATOM 12090 O O . LEU B 1 567 ? -22.812 -12.383 -8.336 1 85.75 567 LEU B O 1
ATOM 12094 N N . ASP B 1 568 ? -22.656 -11.016 -6.598 1 82.25 568 ASP B N 1
ATOM 12095 C CA . ASP B 1 568 ? -21.875 -9.992 -7.285 1 82.25 568 ASP B CA 1
ATOM 12096 C C . ASP B 1 568 ? -20.578 -10.57 -7.836 1 82.25 568 ASP B C 1
ATOM 12098 O O . ASP B 1 568 ? -20.125 -10.18 -8.914 1 82.25 568 ASP B O 1
ATOM 12102 N N . MET B 1 569 ? -20.094 -11.5 -7.145 1 83.56 569 MET B N 1
ATOM 12103 C CA . MET B 1 569 ? -18.797 -12.078 -7.535 1 83.56 569 MET B CA 1
ATOM 12104 C C . MET B 1 569 ? -18.938 -12.852 -8.836 1 83.56 569 MET B C 1
ATOM 12106 O O . MET B 1 569 ? -17.969 -12.938 -9.609 1 83.56 569 MET B O 1
ATOM 12110 N N . PHE B 1 570 ? -20.078 -13.406 -9.094 1 88.75 570 PHE B N 1
ATOM 12111 C CA . PHE B 1 570 ? -20.234 -14.305 -10.227 1 88.75 570 PHE B CA 1
ATOM 12112 C C . PHE B 1 570 ? -20.984 -13.617 -11.367 1 88.75 570 PHE B C 1
ATOM 12114 O O . PHE B 1 570 ? -21.016 -14.125 -12.492 1 88.75 570 PHE B O 1
ATOM 12121 N N . LYS B 1 571 ? -21.516 -12.398 -11.125 1 86.5 571 LYS B N 1
ATOM 12122 C CA . LYS B 1 571 ? -22.297 -11.672 -12.125 1 86.5 571 LYS B CA 1
ATOM 12123 C C . LYS B 1 571 ? -21.484 -11.414 -13.383 1 86.5 571 LYS B C 1
ATOM 12125 O O . LYS B 1 571 ? -22 -11.492 -14.5 1 86.5 571 LYS B O 1
ATOM 12130 N N . PRO B 1 572 ? -20.25 -11.188 -13.258 1 85.62 572 PRO B N 1
ATOM 12131 C CA . PRO B 1 572 ? -19.469 -10.906 -14.461 1 85.62 572 PRO B CA 1
ATOM 12132 C C . PRO B 1 572 ? -19.172 -12.164 -15.281 1 85.62 572 PRO B C 1
ATOM 12134 O O . PRO B 1 572 ? -18.797 -12.07 -16.453 1 85.62 572 PRO B O 1
ATOM 12137 N N . ALA B 1 573 ? -19.266 -13.344 -14.75 1 90.06 573 ALA B N 1
ATOM 12138 C CA . ALA B 1 573 ? -18.953 -14.586 -15.453 1 90.06 573 ALA B CA 1
ATOM 12139 C C . ALA B 1 573 ? -20.078 -14.984 -16.406 1 90.06 573 ALA B C 1
ATOM 12141 O O . ALA B 1 573 ? -21.25 -14.859 -16.062 1 90.06 573 ALA B O 1
ATOM 12142 N N . PRO B 1 574 ? -19.781 -15.406 -17.625 1 91.25 574 PRO B N 1
ATOM 12143 C CA . PRO B 1 574 ? -20.828 -15.859 -18.547 1 91.25 574 PRO B CA 1
ATOM 12144 C C . PRO B 1 574 ? -21.547 -17.109 -18.047 1 91.25 574 PRO B C 1
ATOM 12146 O O . PRO B 1 574 ? -21.016 -17.844 -17.219 1 91.25 574 PRO B O 1
ATOM 12149 N N . GLU B 1 575 ? -22.641 -17.422 -18.547 1 91.38 575 GLU B N 1
ATOM 12150 C CA . GLU B 1 575 ? -23.531 -18.484 -18.094 1 91.38 575 GLU B CA 1
ATOM 12151 C C . GLU B 1 575 ? -22.875 -19.859 -18.25 1 91.38 575 GLU B C 1
ATOM 12153 O O . GLU B 1 575 ? -23.047 -20.734 -17.406 1 91.38 575 GLU B O 1
ATOM 12158 N N . TRP B 1 576 ? -22.188 -20.062 -19.391 1 92.31 576 TRP B N 1
ATOM 12159 C CA . TRP B 1 576 ? -21.562 -21.359 -19.609 1 92.31 576 TRP B CA 1
ATOM 12160 C C . TRP B 1 576 ? -20.547 -21.672 -18.516 1 92.31 576 TRP B C 1
ATOM 12162 O O . TRP B 1 576 ? -20.391 -22.828 -18.109 1 92.31 576 TRP B O 1
ATOM 12172 N N . ARG B 1 577 ? -19.875 -20.719 -18.016 1 92.38 577 ARG B N 1
ATOM 12173 C CA . ARG B 1 577 ? -18.891 -20.922 -16.953 1 92.38 577 ARG B CA 1
ATOM 12174 C C . ARG B 1 577 ? -19.578 -21.328 -15.641 1 92.38 577 ARG B C 1
ATOM 12176 O O . ARG B 1 577 ? -19.094 -22.219 -14.938 1 92.38 577 ARG B O 1
ATOM 12183 N N . LYS B 1 578 ? -20.656 -20.641 -15.32 1 92.88 578 LYS B N 1
ATOM 12184 C CA . LYS B 1 578 ? -21.406 -20.969 -14.109 1 92.88 578 LYS B CA 1
ATOM 12185 C C . LYS B 1 578 ? -21.922 -22.406 -14.156 1 92.88 578 LYS B C 1
ATOM 12187 O O . LYS B 1 578 ? -21.906 -23.109 -13.148 1 92.88 578 LYS B O 1
ATOM 12192 N N . LEU B 1 579 ? -22.344 -22.766 -15.328 1 92.62 579 LEU B N 1
ATOM 12193 C CA . LEU B 1 579 ? -22.844 -24.125 -15.516 1 92.62 579 LEU B CA 1
ATOM 12194 C C . LEU B 1 579 ? -21.719 -25.141 -15.391 1 92.62 579 LEU B C 1
ATOM 12196 O O . LEU B 1 579 ? -21.906 -26.219 -14.828 1 92.62 579 LEU B O 1
ATOM 12200 N N . THR B 1 580 ? -20.516 -24.828 -15.93 1 92.12 580 THR B N 1
ATOM 12201 C CA . THR B 1 580 ? -19.375 -25.719 -15.828 1 92.12 580 THR B CA 1
ATOM 12202 C C . THR B 1 580 ? -18.984 -25.938 -14.367 1 92.12 580 THR B C 1
ATOM 12204 O O . THR B 1 580 ? -18.656 -27.062 -13.969 1 92.12 580 THR B O 1
ATOM 12207 N N . TRP B 1 581 ? -19.109 -24.906 -13.555 1 91.75 581 TRP B N 1
ATOM 12208 C CA . TRP B 1 581 ? -18.828 -25.047 -12.133 1 91.75 581 TRP B CA 1
ATOM 12209 C C . TRP B 1 581 ? -19.844 -25.969 -11.461 1 91.75 581 TRP B C 1
ATOM 12211 O O . TRP B 1 581 ? -19.5 -26.75 -10.57 1 91.75 581 TRP B O 1
ATOM 12221 N N . GLY B 1 582 ? -21.094 -25.781 -11.922 1 91.44 582 GLY B N 1
ATOM 12222 C CA . GLY B 1 582 ? -22.141 -26.656 -11.406 1 91.44 582 GLY B CA 1
ATOM 12223 C C . GLY B 1 582 ? -21.922 -28.109 -11.734 1 91.44 582 GLY B C 1
ATOM 12224 O O . GLY B 1 582 ? -22.172 -28.984 -10.898 1 91.44 582 GLY B O 1
ATOM 12225 N N . ILE B 1 583 ? -21.484 -28.406 -12.922 1 91.81 583 ILE B N 1
ATOM 12226 C CA . ILE B 1 583 ? -21.219 -29.766 -13.352 1 91.81 583 ILE B CA 1
ATOM 12227 C C . ILE B 1 583 ? -20.062 -30.344 -12.539 1 91.81 583 ILE B C 1
ATOM 12229 O O . ILE B 1 583 ? -20.141 -31.469 -12.047 1 91.81 583 ILE B O 1
ATOM 12233 N N . GLU B 1 584 ? -19 -29.594 -12.383 1 90.31 584 GLU B N 1
ATOM 12234 C CA . GLU B 1 584 ? -17.859 -30.031 -11.594 1 90.31 584 GLU B CA 1
ATOM 12235 C C . GLU B 1 584 ? -18.266 -30.328 -10.156 1 90.31 584 GLU B C 1
ATOM 12237 O O . GLU B 1 584 ? -17.812 -31.297 -9.562 1 90.31 584 GLU B O 1
ATOM 12242 N N . ALA B 1 585 ? -19.062 -29.453 -9.633 1 90.94 585 ALA B N 1
ATOM 12243 C CA . ALA B 1 585 ? -19.547 -29.641 -8.273 1 90.94 585 ALA B CA 1
ATOM 12244 C C . ALA B 1 585 ? -20.359 -30.938 -8.148 1 90.94 585 ALA B C 1
ATOM 12246 O O . ALA B 1 585 ? -20.219 -31.672 -7.168 1 90.94 585 ALA B O 1
ATOM 12247 N N . THR B 1 586 ? -21.188 -31.172 -9.125 1 89.88 586 THR B N 1
ATOM 12248 C CA . THR B 1 586 ? -22.031 -32.375 -9.125 1 89.88 586 THR B CA 1
ATOM 12249 C C . THR B 1 586 ? -21.172 -33.625 -9.227 1 89.88 586 THR B C 1
ATOM 12251 O O . THR B 1 586 ? -21.5 -34.656 -8.609 1 89.88 586 THR B O 1
ATOM 12254 N N . LEU B 1 587 ? -20.109 -33.562 -10.008 1 89.69 587 LEU B N 1
ATOM 12255 C CA . LEU B 1 587 ? -19.219 -34.688 -10.164 1 89.69 587 LEU B CA 1
ATOM 12256 C C . LEU B 1 587 ? -18.422 -34.938 -8.883 1 89.69 587 LEU B C 1
ATOM 12258 O O . LEU B 1 587 ? -18.078 -36.062 -8.562 1 89.69 587 LEU B O 1
ATOM 12262 N N . MET B 1 588 ? -18.156 -33.906 -8.125 1 89.81 588 MET B N 1
ATOM 12263 C CA . MET B 1 588 ? -17.344 -34 -6.914 1 89.81 588 MET B CA 1
ATOM 12264 C C . MET B 1 588 ? -18.172 -34.5 -5.738 1 89.81 588 MET B C 1
ATOM 12266 O O . MET B 1 588 ? -17.641 -35.031 -4.773 1 89.81 588 MET B O 1
ATOM 12270 N N . GLY B 1 589 ? -19.469 -34.312 -5.785 1 86.06 589 GLY B N 1
ATOM 12271 C CA . GLY B 1 589 ? -20.375 -34.688 -4.703 1 86.06 589 GLY B CA 1
ATOM 12272 C C . GLY B 1 589 ? -20.188 -36.125 -4.23 1 86.06 589 GLY B C 1
ATOM 12273 O O . GLY B 1 589 ? -19.922 -36.375 -3.047 1 86.06 589 GLY B O 1
ATOM 12274 N N . PRO B 1 590 ? -20.219 -37.031 -5.168 1 84.75 590 PRO B N 1
ATOM 12275 C CA . PRO B 1 590 ? -20.047 -38.438 -4.785 1 84.75 590 PRO B CA 1
ATOM 12276 C C . PRO B 1 590 ? -18.688 -38.719 -4.168 1 84.75 590 PRO B C 1
ATOM 12278 O O . PRO B 1 590 ? -18.562 -39.562 -3.271 1 84.75 590 PRO B O 1
ATOM 12281 N N . GLU B 1 591 ? -17.641 -38.094 -4.656 1 89 591 GLU B N 1
ATOM 12282 C CA . GLU B 1 591 ? -16.312 -38.281 -4.086 1 89 591 GLU B CA 1
ATOM 12283 C C . GLU B 1 591 ? -16.266 -37.781 -2.643 1 89 591 GLU B C 1
ATOM 12285 O O . GLU B 1 591 ? -15.625 -38.406 -1.79 1 89 591 GLU B O 1
ATOM 12290 N N . LEU B 1 592 ? -16.906 -36.656 -2.334 1 88.12 592 LEU B N 1
ATOM 12291 C CA . LEU B 1 592 ? -16.969 -36.125 -0.985 1 88.12 592 LEU B CA 1
ATOM 12292 C C . LEU B 1 592 ? -17.719 -37.062 -0.048 1 88.12 592 LEU B C 1
ATOM 12294 O O . LEU B 1 592 ? -17.312 -37.25 1.101 1 88.12 592 LEU B O 1
ATOM 12298 N N . ASN B 1 593 ? -18.766 -37.656 -0.551 1 82.88 593 ASN B N 1
ATOM 12299 C CA . ASN B 1 593 ? -19.609 -38.531 0.255 1 82.88 593 ASN B CA 1
ATOM 12300 C C . ASN B 1 593 ? -18.906 -39.844 0.604 1 82.88 593 ASN B C 1
ATOM 12302 O O . ASN B 1 593 ? -19.234 -40.5 1.597 1 82.88 593 ASN B O 1
ATOM 12306 N N . ARG B 1 594 ? -17.953 -40.156 -0.193 1 84.25 594 ARG B N 1
ATOM 12307 C CA . ARG B 1 594 ? -17.219 -41.406 0.042 1 84.25 594 ARG B CA 1
ATOM 12308 C C . ARG B 1 594 ? -16.234 -41.25 1.194 1 84.25 594 ARG B C 1
ATOM 12310 O O . ARG B 1 594 ? -15.789 -42.25 1.781 1 84.25 594 ARG B O 1
ATOM 12317 N N . VAL B 1 595 ? -15.922 -40.062 1.535 1 84.44 595 VAL B N 1
ATOM 12318 C CA . VAL B 1 595 ? -14.969 -39.812 2.619 1 84.44 595 VAL B CA 1
ATOM 12319 C C . VAL B 1 595 ? -15.703 -39.812 3.957 1 84.44 595 VAL B C 1
ATOM 12321 O O . VAL B 1 595 ? -16.672 -39.062 4.148 1 84.44 595 VAL B O 1
ATOM 12324 N N . PRO B 1 596 ? -15.188 -40.688 4.816 1 76.62 596 PRO B N 1
ATOM 12325 C CA . PRO B 1 596 ? -15.859 -40.75 6.117 1 76.62 596 PRO B CA 1
ATOM 12326 C C . PRO B 1 596 ? -15.781 -39.438 6.895 1 76.62 596 PRO B C 1
ATOM 12328 O O . PRO B 1 596 ? -14.883 -38.625 6.664 1 76.62 596 PRO B O 1
ATOM 12331 N N . SER B 1 597 ? -16.703 -39.344 7.836 1 72.81 597 SER B N 1
ATOM 12332 C CA . SER B 1 597 ? -16.797 -38.125 8.641 1 72.81 597 SER B CA 1
ATOM 12333 C C . SER B 1 597 ? -15.57 -37.938 9.523 1 72.81 597 SER B C 1
ATOM 12335 O O . SER B 1 597 ? -15.039 -38.906 10.062 1 72.81 597 SER B O 1
ATOM 12337 N N . SER B 1 598 ? -14.992 -36.656 9.555 1 69.38 598 SER B N 1
ATOM 12338 C CA . SER B 1 598 ? -13.828 -36.312 10.359 1 69.38 598 SER B CA 1
ATOM 12339 C C . SER B 1 598 ? -14.203 -36.188 11.836 1 69.38 598 SER B C 1
ATOM 12341 O O . SER B 1 598 ? -13.328 -36.156 12.703 1 69.38 598 SER B O 1
ATOM 12343 N N . THR B 1 599 ? -15.352 -36.062 12.227 1 71.62 599 THR B N 1
ATOM 12344 C CA . THR B 1 599 ? -15.766 -35.875 13.609 1 71.62 599 THR B CA 1
ATOM 12345 C C . THR B 1 599 ? -16.516 -37.094 14.125 1 71.62 599 THR B C 1
ATOM 12347 O O . THR B 1 599 ? -15.914 -38.125 14.43 1 71.62 599 THR B O 1
ATOM 12350 N N . PHE B 1 600 ? -17.906 -37 14.305 1 67.94 600 PHE B N 1
ATOM 12351 C CA . PHE B 1 600 ? -18.766 -38.094 14.719 1 67.94 600 PHE B CA 1
ATOM 12352 C C . PHE B 1 600 ? -19.969 -38.25 13.781 1 67.94 600 PHE B C 1
ATOM 12354 O O . PHE B 1 600 ? -20.562 -37.25 13.391 1 67.94 600 PHE B O 1
ATOM 12361 N N . ALA B 1 601 ? -20.016 -39.469 13.375 1 67.69 601 ALA B N 1
ATOM 12362 C CA . ALA B 1 601 ? -21.109 -39.781 12.477 1 67.69 601 ALA B CA 1
ATOM 12363 C C . ALA B 1 601 ? -22.438 -39.219 13.016 1 67.69 601 ALA B C 1
ATOM 12365 O O . ALA B 1 601 ? -23.25 -38.719 12.25 1 67.69 601 ALA B O 1
ATOM 12366 N N . LYS B 1 602 ? -22.594 -39.281 14.305 1 64.88 602 LYS B N 1
ATOM 12367 C CA . LYS B 1 602 ? -23.828 -38.812 14.922 1 64.88 602 LYS B CA 1
ATOM 12368 C C . LYS B 1 602 ? -23.953 -37.281 14.852 1 64.88 602 LYS B C 1
ATOM 12370 O O . LYS B 1 602 ? -25.062 -36.75 14.711 1 64.88 602 LYS B O 1
ATOM 12375 N N . VAL B 1 603 ? -22.766 -36.656 14.953 1 63.59 603 VAL B N 1
ATOM 12376 C CA . VAL B 1 603 ? -22.75 -35.188 14.867 1 63.59 603 VAL B CA 1
ATOM 12377 C C . VAL B 1 603 ? -23.016 -34.75 13.43 1 63.59 603 VAL B C 1
ATOM 12379 O O . VAL B 1 603 ? -23.766 -33.812 13.195 1 63.59 603 VAL B O 1
ATOM 12382 N N . GLU B 1 604 ? -22.516 -35.531 12.516 1 62.41 604 GLU B N 1
ATOM 12383 C CA . GLU B 1 604 ? -22.625 -35.156 11.102 1 62.41 604 GLU B CA 1
ATOM 12384 C C . GLU B 1 604 ? -24.031 -35.438 10.578 1 62.41 604 GLU B C 1
ATOM 12386 O O . GLU B 1 604 ? -24.562 -34.688 9.773 1 62.41 604 GLU B O 1
ATOM 12391 N N . LYS B 1 605 ? -24.531 -36.594 10.922 1 58.44 605 LYS B N 1
ATOM 12392 C CA . LYS B 1 605 ? -25.891 -36.938 10.523 1 58.44 605 LYS B CA 1
ATOM 12393 C C . LYS B 1 605 ? -26.891 -35.875 11.031 1 58.44 605 LYS B C 1
ATOM 12395 O O . LYS B 1 605 ? -27.875 -35.562 10.352 1 58.44 605 LYS B O 1
ATOM 12400 N N . GLY B 1 606 ? -26.562 -35.469 12.195 1 49.81 606 GLY B N 1
ATOM 12401 C CA . GLY B 1 606 ? -27.438 -34.438 12.766 1 49.81 606 GLY B CA 1
ATOM 12402 C C . GLY B 1 606 ? -27.297 -33.094 12.07 1 49.81 606 GLY B C 1
ATOM 12403 O O . GLY B 1 606 ? -28.234 -32.312 12.023 1 49.81 606 GLY B O 1
ATOM 12404 N N . ALA B 1 607 ? -26.062 -33 11.516 1 50.41 607 ALA B N 1
ATOM 12405 C CA . ALA B 1 607 ? -25.75 -31.719 10.891 1 50.41 607 ALA B CA 1
ATOM 12406 C C . ALA B 1 607 ? -26.016 -31.766 9.391 1 50.41 607 ALA B C 1
ATOM 12408 O O . ALA B 1 607 ? -25.875 -30.75 8.695 1 50.41 607 ALA B O 1
ATOM 12409 N N . ALA B 1 608 ? -26.156 -32.969 8.742 1 51.53 608 ALA B N 1
ATOM 12410 C CA . ALA B 1 608 ? -26.25 -33.188 7.297 1 51.53 608 ALA B CA 1
ATOM 12411 C C . ALA B 1 608 ? -27.344 -32.312 6.68 1 51.53 608 ALA B C 1
ATOM 12413 O O . ALA B 1 608 ? -28.469 -32.781 6.504 1 51.53 608 ALA B O 1
ATOM 12414 N N . GLY B 1 609 ? -27.25 -31.188 6.961 1 53 609 GLY B N 1
ATOM 12415 C CA . GLY B 1 609 ? -28.219 -30.266 6.414 1 53 609 GLY B CA 1
ATOM 12416 C C . GLY B 1 609 ? -28.125 -30.109 4.906 1 53 609 GLY B C 1
ATOM 12417 O O . GLY B 1 609 ? -27.188 -30.641 4.289 1 53 609 GLY B O 1
ATOM 12418 N N . LYS B 1 610 ? -29.156 -29.656 4.188 1 57 610 LYS B N 1
ATOM 12419 C CA . LYS B 1 610 ? -29.438 -29.328 2.789 1 57 610 LYS B CA 1
ATOM 12420 C C . LYS B 1 610 ? -28.266 -28.578 2.152 1 57 610 LYS B C 1
ATOM 12422 O O . LYS B 1 610 ? -28.125 -28.578 0.929 1 57 610 LYS B O 1
ATOM 12427 N N . TRP B 1 611 ? -27.266 -28.203 2.957 1 63.19 611 TRP B N 1
ATOM 12428 C CA . TRP B 1 611 ? -26.234 -27.328 2.422 1 63.19 611 TRP B CA 1
ATOM 12429 C C . TRP B 1 611 ? -25.078 -28.141 1.846 1 63.19 611 TRP B C 1
ATOM 12431 O O . TRP B 1 611 ? -24.266 -27.625 1.065 1 63.19 611 TRP B O 1
ATOM 12441 N N . PHE B 1 612 ? -25.109 -29.422 2.086 1 70.44 612 PHE B N 1
ATOM 12442 C CA . PHE B 1 612 ? -23.969 -30.25 1.676 1 70.44 612 PHE B CA 1
ATOM 12443 C C . PHE B 1 612 ? -23.891 -30.328 0.156 1 70.44 612 PHE B C 1
ATOM 12445 O O . PHE B 1 612 ? -22.797 -30.438 -0.406 1 70.44 612 PHE B O 1
ATOM 12452 N N . GLU B 1 613 ? -25.031 -30.172 -0.406 1 74.88 613 GLU B N 1
ATOM 12453 C CA . GLU B 1 613 ? -25.062 -30.266 -1.862 1 74.88 613 GLU B CA 1
ATOM 12454 C C . GLU B 1 613 ? -24.484 -29 -2.508 1 74.88 613 GLU B C 1
ATOM 12456 O O . GLU B 1 613 ? -24.062 -29.031 -3.666 1 74.88 613 GLU B O 1
ATOM 12461 N N . PHE B 1 614 ? -24.391 -27.969 -1.666 1 82.81 614 PHE B N 1
ATOM 12462 C CA . PHE B 1 614 ? -23.938 -26.688 -2.199 1 82.81 614 PHE B CA 1
ATOM 12463 C C . PHE B 1 614 ? -22.438 -26.516 -1.977 1 82.81 614 PHE B C 1
ATOM 12465 O O . PHE B 1 614 ? -21.812 -25.688 -2.633 1 82.81 614 PHE B O 1
ATOM 12472 N N . LEU B 1 615 ? -21.891 -27.312 -1.106 1 85 615 LEU B N 1
ATOM 12473 C CA . LEU B 1 615 ? -20.547 -27.078 -0.612 1 85 615 LEU B CA 1
ATOM 12474 C C . LEU B 1 615 ? -19.531 -27.156 -1.747 1 85 615 LEU B C 1
ATOM 12476 O O . LEU B 1 615 ? -18.641 -26.297 -1.857 1 85 615 LEU B O 1
ATOM 12480 N N . PRO B 1 616 ? -19.688 -28.141 -2.674 1 88.75 616 PRO B N 1
ATOM 12481 C CA . PRO B 1 616 ? -18.688 -28.203 -3.744 1 88.75 616 PRO B CA 1
ATOM 12482 C C . PRO B 1 616 ? -18.719 -26.969 -4.652 1 88.75 616 PRO B C 1
ATOM 12484 O O . PRO B 1 616 ? -17.672 -26.453 -5.039 1 88.75 616 PRO B O 1
ATOM 12487 N N . TYR B 1 617 ? -19.953 -26.516 -4.926 1 90.25 617 TYR B N 1
ATOM 12488 C CA . TYR B 1 617 ? -20.062 -25.344 -5.781 1 90.25 617 TYR B CA 1
ATOM 12489 C C . TYR B 1 617 ? -19.453 -24.125 -5.109 1 90.25 617 TYR B C 1
ATOM 12491 O O . TYR B 1 617 ? -18.781 -23.312 -5.762 1 90.25 617 TYR B O 1
ATOM 12499 N N . MET B 1 618 ? -19.594 -24.031 -3.83 1 87.88 618 MET B N 1
ATOM 12500 C CA . MET B 1 618 ? -19.156 -22.875 -3.061 1 87.88 618 MET B CA 1
ATOM 12501 C C . MET B 1 618 ? -17.625 -22.812 -2.996 1 87.88 618 MET B C 1
ATOM 12503 O O . MET B 1 618 ? -17.062 -21.75 -2.742 1 87.88 618 MET B O 1
ATOM 12507 N N . THR B 1 619 ? -17.031 -23.875 -3.188 1 87.19 619 THR B N 1
ATOM 12508 C CA . THR B 1 619 ? -15.586 -23.922 -3.119 1 87.19 619 THR B CA 1
ATOM 12509 C C . THR B 1 619 ? -14.977 -23.891 -4.52 1 87.19 619 THR B C 1
ATOM 12511 O O . THR B 1 619 ? -14 -23.188 -4.766 1 87.19 619 THR B O 1
ATOM 12514 N N . ILE B 1 620 ? -15.586 -24.547 -5.477 1 88.62 620 ILE B N 1
ATOM 12515 C CA . ILE B 1 620 ? -15.055 -24.719 -6.824 1 88.62 620 ILE B CA 1
ATOM 12516 C C . ILE B 1 620 ? -15.227 -23.422 -7.609 1 88.62 620 ILE B C 1
ATOM 12518 O O . ILE B 1 620 ? -14.289 -22.969 -8.281 1 88.62 620 ILE B O 1
ATOM 12522 N N . ALA B 1 621 ? -16.375 -22.812 -7.52 1 89.12 621 ALA B N 1
ATOM 12523 C CA . ALA B 1 621 ? -16.703 -21.656 -8.359 1 89.12 621 ALA B CA 1
ATOM 12524 C C . ALA B 1 621 ? -15.758 -20.484 -8.062 1 89.12 621 ALA B C 1
ATOM 12526 O O . ALA B 1 621 ? -15.164 -19.922 -8.977 1 89.12 621 ALA B O 1
ATOM 12527 N N . PRO B 1 622 ? -15.594 -20.172 -6.742 1 85.5 622 PRO B N 1
ATOM 12528 C CA . PRO B 1 622 ? -14.672 -19.062 -6.48 1 85.5 622 PRO B CA 1
ATOM 12529 C C . PRO B 1 622 ? -13.234 -19.391 -6.883 1 85.5 622 PRO B C 1
ATOM 12531 O O . PRO B 1 622 ? -12.516 -18.516 -7.363 1 85.5 622 PRO B O 1
ATOM 12534 N N . SER B 1 623 ? -12.82 -20.562 -6.672 1 83.38 623 SER B N 1
ATOM 12535 C CA . SER B 1 623 ? -11.469 -20.984 -7.043 1 83.38 623 SER B CA 1
ATOM 12536 C C . SER B 1 623 ? -11.266 -20.906 -8.555 1 83.38 623 SER B C 1
ATOM 12538 O O . SER B 1 623 ? -10.195 -20.5 -9.016 1 83.38 623 SER B O 1
ATOM 12540 N N . SER B 1 624 ? -12.258 -21.312 -9.273 1 82.94 624 SER B N 1
ATOM 12541 C CA . SER B 1 624 ? -12.18 -21.281 -10.727 1 82.94 624 SER B CA 1
ATOM 12542 C C . SER B 1 624 ? -12.219 -19.859 -11.266 1 82.94 624 SER B C 1
ATOM 12544 O O . SER B 1 624 ? -11.602 -19.562 -12.289 1 82.94 624 SER B O 1
ATOM 12546 N N . LEU B 1 625 ? -13 -19.062 -10.625 1 82.06 625 LEU B N 1
ATOM 12547 C CA . LEU B 1 625 ? -13.102 -17.672 -11.031 1 82.06 625 LEU B CA 1
ATOM 12548 C C . LEU B 1 625 ? -11.734 -16.984 -10.969 1 82.06 625 LEU B C 1
ATOM 12550 O O . LEU B 1 625 ? -11.391 -16.188 -11.836 1 82.06 625 LEU B O 1
ATOM 12554 N N . GLU B 1 626 ? -10.961 -17.375 -9.945 1 76.19 626 GLU B N 1
ATOM 12555 C CA . GLU B 1 626 ? -9.656 -16.75 -9.75 1 76.19 626 GLU B CA 1
ATOM 12556 C C . GLU B 1 626 ? -8.57 -17.484 -10.523 1 76.19 626 GLU B C 1
ATOM 12558 O O . GLU B 1 626 ? -7.426 -17.031 -10.578 1 76.19 626 GLU B O 1
ATOM 12563 N N . GLY B 1 627 ? -8.938 -18.578 -11.156 1 73.81 627 GLY B N 1
ATOM 12564 C CA . GLY B 1 627 ? -7.949 -19.344 -11.891 1 73.81 627 GLY B CA 1
ATOM 12565 C C . GLY B 1 627 ? -6.965 -20.062 -10.992 1 73.81 627 GLY B C 1
ATOM 12566 O O . GLY B 1 627 ? -5.781 -20.188 -11.32 1 73.81 627 GLY B O 1
ATOM 12567 N N . THR B 1 628 ? -7.422 -20.547 -9.805 1 67.81 628 THR B N 1
ATOM 12568 C CA . THR B 1 628 ? -6.59 -21.203 -8.805 1 67.81 628 THR B CA 1
ATOM 12569 C C . THR B 1 628 ? -6.188 -22.594 -9.266 1 67.81 628 THR B C 1
ATOM 12571 O O . THR B 1 628 ? -7.039 -23.406 -9.641 1 67.81 628 THR B O 1
ATOM 12574 N N . PRO B 1 629 ? -4.965 -22.828 -9.234 1 69.5 629 PRO B N 1
ATOM 12575 C CA . PRO B 1 629 ? -4.52 -24.156 -9.648 1 69.5 629 PRO B CA 1
ATOM 12576 C C . PRO B 1 629 ? -4.637 -25.203 -8.539 1 69.5 629 PRO B C 1
ATOM 12578 O O . PRO B 1 629 ? -3.672 -25.438 -7.805 1 69.5 629 PRO B O 1
ATOM 12581 N N . ILE B 1 630 ? -5.77 -25.688 -8.242 1 81.31 630 ILE B N 1
ATOM 12582 C CA . ILE B 1 630 ? -5.934 -26.766 -7.262 1 81.31 630 ILE B CA 1
ATOM 12583 C C . ILE B 1 630 ? -6.375 -28.047 -7.965 1 81.31 630 ILE B C 1
ATOM 12585 O O . ILE B 1 630 ? -7.176 -28 -8.898 1 81.31 630 ILE B O 1
ATOM 12589 N N . SER B 1 631 ? -5.734 -29.094 -7.543 1 87.88 631 SER B N 1
ATOM 12590 C CA . SER B 1 631 ? -6.102 -30.391 -8.102 1 87.88 631 SER B CA 1
ATOM 12591 C C . SER B 1 631 ? -7.449 -30.859 -7.574 1 87.88 631 SER B C 1
ATOM 12593 O O . SER B 1 631 ? -7.953 -30.328 -6.582 1 87.88 631 SER B O 1
ATOM 12595 N N . SER B 1 632 ? -8.055 -31.828 -8.219 1 90.25 632 SER B N 1
ATOM 12596 C CA . SER B 1 632 ? -9.297 -32.438 -7.73 1 90.25 632 SER B CA 1
ATOM 12597 C C . SER B 1 632 ? -9.109 -33.031 -6.348 1 90.25 632 SER B C 1
ATOM 12599 O O . SER B 1 632 ? -9.984 -32.938 -5.492 1 90.25 632 SER B O 1
ATOM 12601 N N . GLN B 1 633 ? -7.992 -33.625 -6.203 1 91.12 633 GLN B N 1
ATOM 12602 C CA . GLN B 1 633 ? -7.688 -34.188 -4.891 1 91.12 633 GLN B CA 1
ATOM 12603 C C . GLN B 1 633 ? -7.594 -33.094 -3.838 1 91.12 633 GLN B C 1
ATOM 12605 O O . GLN B 1 633 ? -8.117 -33.25 -2.73 1 91.12 633 GLN B O 1
ATOM 12610 N N . GLY B 1 634 ? -6.836 -32.094 -4.176 1 88.69 634 GLY B N 1
ATOM 12611 C CA . GLY B 1 634 ? -6.746 -30.969 -3.268 1 88.69 634 GLY B CA 1
ATOM 12612 C C . GLY B 1 634 ? -8.102 -30.359 -2.932 1 88.69 634 GLY B C 1
ATOM 12613 O O . GLY B 1 634 ? -8.359 -30 -1.78 1 88.69 634 GLY B O 1
ATOM 12614 N N . MET B 1 635 ? -8.922 -30.203 -3.908 1 89.06 635 MET B N 1
ATOM 12615 C CA . MET B 1 635 ? -10.273 -29.688 -3.707 1 89.06 635 MET B CA 1
ATOM 12616 C C . MET B 1 635 ? -11.07 -30.578 -2.768 1 89.06 635 MET B C 1
ATOM 12618 O O . MET B 1 635 ? -11.781 -30.094 -1.893 1 89.06 635 MET B O 1
ATOM 12622 N N . LEU B 1 636 ? -10.977 -31.859 -2.971 1 90.94 636 LEU B N 1
ATOM 12623 C CA . LEU B 1 636 ? -11.664 -32.812 -2.098 1 90.94 636 LEU B CA 1
ATOM 12624 C C . LEU B 1 636 ? -11.188 -32.656 -0.655 1 90.94 636 LEU B C 1
ATOM 12626 O O . LEU B 1 636 ? -12 -32.688 0.275 1 90.94 636 LEU B O 1
ATOM 12630 N N . ASP B 1 637 ? -9.906 -32.5 -0.48 1 90.88 637 ASP B N 1
ATOM 12631 C CA . ASP B 1 637 ? -9.352 -32.344 0.858 1 90.88 637 ASP B CA 1
ATOM 12632 C C . ASP B 1 637 ? -9.945 -31.109 1.541 1 90.88 637 ASP B C 1
ATOM 12634 O O . ASP B 1 637 ? -10.273 -31.156 2.729 1 90.88 637 ASP B O 1
ATOM 12638 N N . VAL B 1 638 ? -10.016 -30.062 0.818 1 88 638 VAL B N 1
ATOM 12639 C CA . VAL B 1 638 ? -10.547 -28.812 1.349 1 88 638 VAL B CA 1
ATOM 12640 C C . VAL B 1 638 ? -12.031 -28.984 1.687 1 88 638 VAL B C 1
ATOM 12642 O O . VAL B 1 638 ? -12.5 -28.5 2.713 1 88 638 VAL B O 1
ATOM 12645 N N . LEU B 1 639 ? -12.75 -29.625 0.834 1 88.69 639 LEU B N 1
ATOM 12646 C CA . LEU B 1 639 ? -14.172 -29.859 1.061 1 88.69 639 LEU B CA 1
ATOM 12647 C C . LEU B 1 639 ? -14.391 -30.703 2.312 1 88.69 639 LEU B C 1
ATOM 12649 O O . LEU B 1 639 ? -15.32 -30.469 3.078 1 88.69 639 LEU B O 1
ATOM 12653 N N . VAL B 1 640 ? -13.57 -31.688 2.465 1 88.19 640 VAL B N 1
ATOM 12654 C CA . VAL B 1 640 ? -13.656 -32.531 3.646 1 88.19 640 VAL B CA 1
ATOM 12655 C C . VAL B 1 640 ? -13.422 -31.703 4.902 1 88.19 640 VAL B C 1
ATOM 12657 O O . VAL B 1 640 ? -14.117 -31.875 5.906 1 88.19 640 VAL B O 1
ATOM 12660 N N . LEU B 1 641 ? -12.5 -30.891 4.859 1 88.62 641 LEU B N 1
ATOM 12661 C CA . LEU B 1 641 ? -12.203 -30 5.969 1 88.62 641 LEU B CA 1
ATOM 12662 C C . LEU B 1 641 ? -13.391 -29.094 6.27 1 88.62 641 LEU B C 1
ATOM 12664 O O . LEU B 1 641 ? -13.781 -28.938 7.43 1 88.62 641 LEU B O 1
ATOM 12668 N N . ILE B 1 642 ? -13.891 -28.422 5.238 1 84.94 642 ILE B N 1
ATOM 12669 C CA . ILE B 1 642 ? -14.984 -27.469 5.418 1 84.94 642 ILE B CA 1
ATOM 12670 C C . ILE B 1 642 ? -16.203 -28.188 6.008 1 84.94 642 ILE B C 1
ATOM 12672 O O . ILE B 1 642 ? -16.875 -27.641 6.895 1 84.94 642 ILE B O 1
ATOM 12676 N N . ARG B 1 643 ? -16.422 -29.344 5.508 1 84.69 643 ARG B N 1
ATOM 12677 C CA . ARG B 1 643 ? -17.516 -30.141 6.062 1 84.69 643 ARG B CA 1
ATOM 12678 C C . ARG B 1 643 ? -17.297 -30.406 7.547 1 84.69 643 ARG B C 1
ATOM 12680 O O . ARG B 1 643 ? -18.219 -30.312 8.344 1 84.69 643 ARG B O 1
ATOM 12687 N N . GLY B 1 644 ? -16.094 -30.812 7.895 1 84.12 644 GLY B N 1
ATOM 12688 C CA . GLY B 1 644 ? -15.766 -31.047 9.289 1 84.12 644 GLY B CA 1
ATOM 12689 C C . GLY B 1 644 ? -15.93 -29.812 10.156 1 84.12 644 GLY B C 1
ATOM 12690 O O . GLY B 1 644 ? -16.406 -29.891 11.289 1 84.12 644 GLY B O 1
ATOM 12691 N N . LEU B 1 645 ? -15.539 -28.688 9.664 1 84.88 645 LEU B N 1
ATOM 12692 C CA . LEU B 1 645 ? -15.633 -27.422 10.375 1 84.88 645 LEU B CA 1
ATOM 12693 C C . LEU B 1 645 ? -17.094 -27.031 10.625 1 84.88 645 LEU B C 1
ATOM 12695 O O . LEU B 1 645 ? -17.453 -26.641 11.742 1 84.88 645 LEU B O 1
ATOM 12699 N N . TYR B 1 646 ? -17.906 -27.156 9.594 1 80.44 646 TYR B N 1
ATOM 12700 C CA . TYR B 1 646 ? -19.312 -26.797 9.727 1 80.44 646 TYR B CA 1
ATOM 12701 C C . TYR B 1 646 ? -20.016 -27.719 10.727 1 80.44 646 TYR B C 1
ATOM 12703 O O . TYR B 1 646 ? -20.812 -27.25 11.547 1 80.44 646 TYR B O 1
ATOM 12711 N N . ASN B 1 647 ? -19.688 -28.969 10.656 1 81.06 647 ASN B N 1
ATOM 12712 C CA . ASN B 1 647 ? -20.297 -29.938 11.57 1 81.06 647 ASN B CA 1
ATOM 12713 C C . ASN B 1 647 ? -19.891 -29.656 13.016 1 81.06 647 ASN B C 1
ATOM 12715 O O . ASN B 1 647 ? -20.719 -29.734 13.922 1 81.06 647 ASN B O 1
ATOM 12719 N N . THR B 1 648 ? -18.656 -29.344 13.219 1 81.56 648 THR B N 1
ATOM 12720 C CA . THR B 1 648 ? -18.141 -29.078 14.555 1 81.56 648 THR B CA 1
ATOM 12721 C C . THR B 1 648 ? -18.734 -27.781 15.102 1 81.56 648 THR B C 1
ATOM 12723 O O . THR B 1 648 ? -19.141 -27.719 16.266 1 81.56 648 THR B O 1
ATOM 12726 N N . ASP B 1 649 ? -18.75 -26.797 14.281 1 79.81 649 ASP B N 1
ATOM 12727 C CA . ASP B 1 649 ? -19.297 -25.5 14.672 1 79.81 649 ASP B CA 1
ATOM 12728 C C . ASP B 1 649 ? -20.766 -25.609 15.039 1 79.81 649 ASP B C 1
ATOM 12730 O O . ASP B 1 649 ? -21.203 -25.047 16.062 1 79.81 649 ASP B O 1
ATOM 12734 N N . ASP B 1 650 ? -21.5 -26.297 14.266 1 75.94 650 ASP B N 1
ATOM 12735 C CA . ASP B 1 650 ? -22.922 -26.484 14.516 1 75.94 650 ASP B CA 1
ATOM 12736 C C . ASP B 1 650 ? -23.172 -27.234 15.828 1 75.94 650 ASP B C 1
ATOM 12738 O O . ASP B 1 650 ? -24.078 -26.891 16.594 1 75.94 650 ASP B O 1
ATOM 12742 N N . TYR B 1 651 ? -22.406 -28.188 16.047 1 79.06 651 TYR B N 1
ATOM 12743 C CA . TYR B 1 651 ? -22.531 -28.984 17.266 1 79.06 651 TYR B CA 1
ATOM 12744 C C . TYR B 1 651 ? -22.234 -28.125 18.484 1 79.06 651 TYR B C 1
ATOM 12746 O O . TYR B 1 651 ? -23 -28.156 19.469 1 79.06 651 TYR B O 1
ATOM 12754 N N . LEU B 1 652 ? -21.188 -27.359 18.484 1 79.12 652 LEU B N 1
ATOM 12755 C CA . LEU B 1 652 ? -20.781 -26.547 19.641 1 79.12 652 LEU B CA 1
ATOM 12756 C C . LEU B 1 652 ? -21.766 -25.422 19.875 1 79.12 652 LEU B C 1
ATOM 12758 O O . LEU B 1 652 ? -22.125 -25.125 21.031 1 79.12 652 LEU B O 1
ATOM 12762 N N . ASP B 1 653 ? -22.188 -24.812 18.828 1 75.06 653 ASP B N 1
ATOM 12763 C CA . ASP B 1 653 ? -23.156 -23.719 18.953 1 75.06 653 ASP B CA 1
ATOM 12764 C C . ASP B 1 653 ? -24.438 -24.203 19.625 1 75.06 653 ASP B C 1
ATOM 12766 O O . ASP B 1 653 ? -25.016 -23.5 20.453 1 75.06 653 ASP B O 1
ATOM 12770 N N . MET B 1 654 ? -24.781 -25.359 19.266 1 73.94 654 MET B N 1
ATOM 12771 C CA . MET B 1 654 ? -26.047 -25.906 19.766 1 73.94 654 MET B CA 1
ATOM 12772 C C . MET B 1 654 ? -25.906 -26.359 21.219 1 73.94 654 MET B C 1
ATOM 12774 O O . MET B 1 654 ? -26.844 -26.266 22 1 73.94 654 MET B O 1
ATOM 12778 N N . THR B 1 655 ? -24.734 -26.688 21.578 1 78.5 655 THR B N 1
ATOM 12779 C CA . THR B 1 655 ? -24.609 -27.344 22.875 1 78.5 655 THR B CA 1
ATOM 12780 C C . THR B 1 655 ? -24.016 -26.391 23.906 1 78.5 655 THR B C 1
ATOM 12782 O O . THR B 1 655 ? -24.297 -26.5 25.094 1 78.5 655 THR B O 1
ATOM 12785 N N . LEU B 1 656 ? -23.172 -25.422 23.531 1 80.69 656 LEU B N 1
ATOM 12786 C CA . LEU B 1 656 ? -22.484 -24.531 24.453 1 80.69 656 LEU B CA 1
ATOM 12787 C C . LEU B 1 656 ? -23.359 -23.359 24.844 1 80.69 656 LEU B C 1
ATOM 12789 O O . LEU B 1 656 ? -23.078 -22.672 25.844 1 80.69 656 LEU B O 1
ATOM 12793 N N . ILE B 1 657 ? -24.406 -23.094 24.094 1 73 657 ILE B N 1
ATOM 12794 C CA . ILE B 1 657 ? -25.297 -21.969 24.359 1 73 657 ILE B CA 1
ATOM 12795 C C . ILE B 1 657 ? -25.859 -22.094 25.781 1 73 657 ILE B C 1
ATOM 12797 O O . ILE B 1 657 ? -26.156 -21.078 26.438 1 73 657 ILE B O 1
ATOM 12801 N N . LYS B 1 658 ? -25.922 -23.266 26.281 1 76.12 658 LYS B N 1
ATOM 12802 C CA . LYS B 1 658 ? -26.547 -23.516 27.578 1 76.12 658 LYS B CA 1
ATOM 12803 C C . LYS B 1 658 ? -25.484 -23.688 28.672 1 76.12 658 LYS B C 1
ATOM 12805 O O . LYS B 1 658 ? -25.828 -23.922 29.828 1 76.12 658 LYS B O 1
ATOM 12810 N N . ALA B 1 659 ? -24.266 -23.484 28.344 1 83.81 659 ALA B N 1
ATOM 12811 C CA . ALA B 1 659 ? -23.188 -23.719 29.281 1 83.81 659 ALA B CA 1
ATOM 12812 C C . ALA B 1 659 ? -23.062 -22.594 30.312 1 83.81 659 ALA B C 1
ATOM 12814 O O . ALA B 1 659 ? -23.359 -21.438 30 1 83.81 659 ALA B O 1
ATOM 12815 N N . THR B 1 660 ? -22.688 -22.906 31.547 1 85.56 660 THR B N 1
ATOM 12816 C CA . THR B 1 660 ? -22.406 -21.922 32.594 1 85.56 660 THR B CA 1
ATOM 12817 C C . THR B 1 660 ? -20.938 -21.5 32.562 1 85.56 660 THR B C 1
ATOM 12819 O O . THR B 1 660 ? -20.125 -22.125 31.875 1 85.56 660 THR B O 1
ATOM 12822 N N . ASN B 1 661 ? -20.609 -20.453 33.281 1 87.62 661 ASN B N 1
ATOM 12823 C CA . ASN B 1 661 ? -19.234 -20 33.375 1 87.62 661 ASN B CA 1
ATOM 12824 C C . ASN B 1 661 ? -18.312 -21.062 33.938 1 87.62 661 ASN B C 1
ATOM 12826 O O . ASN B 1 661 ? -17.156 -21.172 33.562 1 87.62 661 ASN B O 1
ATOM 12830 N N . GLU B 1 662 ? -18.844 -21.766 34.812 1 88.56 662 GLU B N 1
ATOM 12831 C CA . GLU B 1 662 ? -18.062 -22.844 35.406 1 88.56 662 GLU B CA 1
ATOM 12832 C C . GLU B 1 662 ? -17.766 -23.938 34.406 1 88.56 662 GLU B C 1
ATOM 12834 O O . GLU B 1 662 ? -16.672 -24.5 34.375 1 88.56 662 GLU B O 1
ATOM 12839 N N . ASP B 1 663 ? -18.828 -24.297 33.625 1 90.69 663 ASP B N 1
ATOM 12840 C CA . ASP B 1 663 ? -18.656 -25.266 32.562 1 90.69 663 ASP B CA 1
ATOM 12841 C C . ASP B 1 663 ? -17.578 -24.812 31.562 1 90.69 663 ASP B C 1
ATOM 12843 O O . ASP B 1 663 ? -16.766 -25.625 31.125 1 90.69 663 ASP B O 1
ATOM 12847 N N . LEU B 1 664 ? -17.672 -23.531 31.266 1 92.38 664 LEU B N 1
ATOM 12848 C CA . LEU B 1 664 ? -16.75 -22.969 30.281 1 92.38 664 LEU B CA 1
ATOM 12849 C C . LEU B 1 664 ? -15.32 -22.969 30.812 1 92.38 664 LEU B C 1
ATOM 12851 O O . LEU B 1 664 ? -14.375 -23.266 30.078 1 92.38 664 LEU B O 1
ATOM 12855 N N . ASP B 1 665 ? -15.164 -22.672 32.062 1 91.81 665 ASP B N 1
ATOM 12856 C CA . ASP B 1 665 ? -13.852 -22.672 32.688 1 91.81 665 ASP B CA 1
ATOM 12857 C C . ASP B 1 665 ? -13.242 -24.078 32.688 1 91.81 665 ASP B C 1
ATOM 12859 O O . ASP B 1 665 ? -12.047 -24.234 32.469 1 91.81 665 ASP B O 1
ATOM 12863 N N . ASP B 1 666 ? -14.047 -24.953 32.969 1 93.06 666 ASP B N 1
ATOM 12864 C CA . ASP B 1 666 ? -13.602 -26.344 32.938 1 93.06 666 ASP B CA 1
ATOM 12865 C C . ASP B 1 666 ? -13.188 -26.766 31.547 1 93.06 666 ASP B C 1
ATOM 12867 O O . ASP B 1 666 ? -12.172 -27.438 31.375 1 93.06 666 ASP B O 1
ATOM 12871 N N . LEU B 1 667 ? -14.062 -26.469 30.594 1 93.38 667 LEU B N 1
ATOM 12872 C CA . LEU B 1 667 ? -13.758 -26.812 29.203 1 93.38 667 LEU B CA 1
ATOM 12873 C C . LEU B 1 667 ? -12.461 -26.156 28.75 1 93.38 667 LEU B C 1
ATOM 12875 O O . LEU B 1 667 ? -11.672 -26.75 28.031 1 93.38 667 LEU B O 1
ATOM 12879 N N . LYS B 1 668 ? -12.211 -24.875 29.156 1 93.19 668 LYS B N 1
ATOM 12880 C CA . LYS B 1 668 ? -10.984 -24.156 28.828 1 93.19 668 LYS B CA 1
ATOM 12881 C C . LYS B 1 668 ? -9.758 -24.906 29.344 1 93.19 668 LYS B C 1
ATOM 12883 O O . LYS B 1 668 ? -8.766 -25.047 28.625 1 93.19 668 LYS B O 1
ATOM 12888 N N . LYS B 1 669 ? -9.852 -25.297 30.5 1 92.62 669 LYS B N 1
ATOM 12889 C CA . LYS B 1 669 ? -8.742 -26.031 31.109 1 92.62 669 LYS B CA 1
ATOM 12890 C C . LYS B 1 669 ? -8.477 -27.344 30.375 1 92.62 669 LYS B C 1
ATOM 12892 O O . LYS B 1 669 ? -7.32 -27.688 30.109 1 92.62 669 LYS B O 1
ATOM 12897 N N . LYS B 1 670 ? -9.516 -28.031 30.047 1 93.56 670 LYS B N 1
ATOM 12898 C CA . LYS B 1 670 ? -9.375 -29.297 29.328 1 93.56 670 LYS B CA 1
ATOM 12899 C C . LYS B 1 670 ? -8.75 -29.094 27.953 1 93.56 670 LYS B C 1
ATOM 12901 O O . LYS B 1 670 ? -7.949 -29.906 27.5 1 93.56 670 LYS B O 1
ATOM 12906 N N . ILE B 1 671 ? -9.195 -28.047 27.281 1 93.81 671 ILE B N 1
ATOM 12907 C CA . ILE B 1 671 ? -8.641 -27.734 25.969 1 93.81 671 ILE B CA 1
ATOM 12908 C C . ILE B 1 671 ? -7.145 -27.438 26.094 1 93.81 671 ILE B C 1
ATOM 12910 O O . ILE B 1 671 ? -6.332 -27.953 25.328 1 93.81 671 ILE B O 1
ATOM 12914 N N . ARG B 1 672 ? -6.793 -26.641 27.078 1 89.81 672 ARG B N 1
ATOM 12915 C CA . ARG B 1 672 ? -5.395 -26.297 27.281 1 89.81 672 ARG B CA 1
ATOM 12916 C C . ARG B 1 672 ? -4.559 -27.531 27.594 1 89.81 672 ARG B C 1
ATOM 12918 O O . ARG B 1 672 ? -3.434 -27.672 27.109 1 89.81 672 ARG B O 1
ATOM 12925 N N . ASP B 1 673 ? -5.09 -28.406 28.344 1 89.81 673 ASP B N 1
ATOM 12926 C CA . ASP B 1 673 ? -4.391 -29.641 28.688 1 89.81 673 ASP B CA 1
ATOM 12927 C C . ASP B 1 673 ? -4.211 -30.531 27.453 1 89.81 673 ASP B C 1
ATOM 12929 O O . ASP B 1 673 ? -3.146 -31.109 27.25 1 89.81 673 ASP B O 1
ATOM 12933 N N . LEU B 1 674 ? -5.273 -30.625 26.688 1 90.5 674 LEU B N 1
ATOM 12934 C CA . LEU B 1 674 ? -5.258 -31.453 25.484 1 90.5 674 LEU B CA 1
ATOM 12935 C C . LEU B 1 674 ? -4.207 -30.953 24.484 1 90.5 674 LEU B C 1
ATOM 12937 O O . LEU B 1 674 ? -3.5 -31.766 23.875 1 90.5 674 LEU B O 1
ATOM 12941 N N . PHE B 1 675 ? -4.074 -29.656 24.328 1 90.75 675 PHE B N 1
ATOM 12942 C CA . PHE B 1 675 ? -3.236 -29.094 23.281 1 90.75 675 PHE B CA 1
ATOM 12943 C C . PHE B 1 675 ? -1.836 -28.797 23.812 1 90.75 675 PHE B C 1
ATOM 12945 O O . PHE B 1 675 ? -0.946 -28.422 23.047 1 90.75 675 PHE B O 1
ATOM 12952 N N . ALA B 1 676 ? -1.577 -28.969 25.094 1 83.19 676 ALA B N 1
ATOM 12953 C CA . ALA B 1 676 ? -0.272 -28.719 25.703 1 83.19 676 ALA B CA 1
ATOM 12954 C C . ALA B 1 676 ? 0.765 -29.719 25.203 1 83.19 676 ALA B C 1
ATOM 12956 O O . ALA B 1 676 ? 1.947 -29.391 25.078 1 83.19 676 ALA B O 1
ATOM 12957 N N . ASP B 1 677 ? 0.315 -30.906 24.797 1 82.19 677 ASP B N 1
ATOM 12958 C CA . ASP B 1 677 ? 1.206 -31.953 24.328 1 82.19 677 ASP B CA 1
ATOM 12959 C C . ASP B 1 677 ? 0.818 -32.406 22.922 1 82.19 677 ASP B C 1
ATOM 12961 O O . ASP B 1 677 ? -0.249 -33 22.719 1 82.19 677 ASP B O 1
ATOM 12965 N N . PRO B 1 678 ? 1.71 -32.188 21.984 1 80.19 678 PRO B N 1
ATOM 12966 C CA . PRO B 1 678 ? 1.399 -32.625 20.625 1 80.19 678 PRO B CA 1
ATOM 12967 C C . PRO B 1 678 ? 1.124 -34.125 20.547 1 80.19 678 PRO B C 1
ATOM 12969 O O . PRO B 1 678 ? 0.427 -34.594 19.625 1 80.19 678 PRO B O 1
ATOM 12972 N N . LYS B 1 679 ? 1.552 -34.969 21.469 1 84.31 679 LYS B N 1
ATOM 12973 C CA . LYS B 1 679 ? 1.402 -36.406 21.469 1 84.31 679 LYS B CA 1
ATOM 12974 C C . LYS B 1 679 ? -0.026 -36.812 21.812 1 84.31 679 LYS B C 1
ATOM 12976 O O . LYS B 1 679 ? -0.424 -37.969 21.578 1 84.31 679 LYS B O 1
ATOM 12981 N N . SER B 1 680 ? -0.701 -35.812 22.234 1 84.31 680 SER B N 1
ATOM 12982 C CA . SER B 1 680 ? -2.09 -36.094 22.594 1 84.31 680 SER B CA 1
ATOM 12983 C C . SER B 1 680 ? -2.908 -36.5 21.375 1 84.31 680 SER B C 1
ATOM 12985 O O . SER B 1 680 ? -3.975 -37.094 21.516 1 84.31 680 SER B O 1
ATOM 12987 N N . PHE B 1 681 ? -2.428 -36.25 20.203 1 87.69 681 PHE B N 1
ATOM 12988 C CA . PHE B 1 681 ? -3.207 -36.5 19 1 87.69 681 PHE B CA 1
ATOM 12989 C C . PHE B 1 681 ? -2.637 -37.656 18.219 1 87.69 681 PHE B C 1
ATOM 12991 O O . PHE B 1 681 ? -2.928 -37.812 17.031 1 87.69 681 PHE B O 1
ATOM 12998 N N . SER B 1 682 ? -1.743 -38.438 18.812 1 86.19 682 SER B N 1
ATOM 12999 C CA . SER B 1 682 ? -1.165 -39.625 18.156 1 86.19 682 SER B CA 1
ATOM 13000 C C . SER B 1 682 ? -2.152 -40.781 18.125 1 86.19 682 SER B C 1
ATOM 13002 O O . SER B 1 682 ? -2.059 -41.656 17.266 1 86.19 682 SER B O 1
ATOM 13004 N N . THR B 1 683 ? -3.059 -40.781 19.125 1 84.19 683 THR B N 1
ATOM 13005 C CA . THR B 1 683 ? -4.09 -41.812 19.188 1 84.19 683 THR B CA 1
ATOM 13006 C C . THR B 1 683 ? -5.438 -41.219 19.562 1 84.19 683 THR B C 1
ATOM 13008 O O . THR B 1 683 ? -5.496 -40.125 20.156 1 84.19 683 THR B O 1
ATOM 13011 N N . LEU B 1 684 ? -6.484 -41.844 18.953 1 82.06 684 LEU B N 1
ATOM 13012 C CA . LEU B 1 684 ? -7.828 -41.375 19.266 1 82.06 684 LEU B CA 1
ATOM 13013 C C . LEU B 1 684 ? -8.516 -42.312 20.25 1 82.06 684 LEU B C 1
ATOM 13015 O O . LEU B 1 684 ? -8.484 -43.531 20.078 1 82.06 684 LEU B O 1
ATOM 13019 N N . SER B 1 685 ? -8.953 -41.656 21.281 1 74.81 685 SER B N 1
ATOM 13020 C CA . SER B 1 685 ? -9.703 -42.469 22.234 1 74.81 685 SER B CA 1
ATOM 13021 C C . SER B 1 685 ? -11.039 -42.938 21.641 1 74.81 685 SER B C 1
ATOM 13023 O O . SER B 1 685 ? -11.68 -42.188 20.891 1 74.81 685 SER B O 1
ATOM 13025 N N . GLU B 1 686 ? -11.414 -44.188 21.844 1 76.62 686 GLU B N 1
ATOM 13026 C CA . GLU B 1 686 ? -12.703 -44.688 21.391 1 76.62 686 GLU B CA 1
ATOM 13027 C C . GLU B 1 686 ? -13.852 -44.094 22.203 1 76.62 686 GLU B C 1
ATOM 13029 O O . GLU B 1 686 ? -13.727 -43.875 23.422 1 76.62 686 GLU B O 1
ATOM 13034 N N . VAL B 1 687 ? -14.812 -43.469 21.562 1 76.19 687 VAL B N 1
ATOM 13035 C CA . VAL B 1 687 ? -16.031 -42.969 22.188 1 76.19 687 VAL B CA 1
ATOM 13036 C C . VAL B 1 687 ? -17.156 -44 22.031 1 76.19 687 VAL B C 1
ATOM 13038 O O . VAL B 1 687 ? -17.484 -44.406 20.922 1 76.19 687 VAL B O 1
ATOM 13041 N N . PRO B 1 688 ? -17.672 -44.438 23.172 1 71 688 PRO B N 1
ATOM 13042 C CA . PRO B 1 688 ? -18.75 -45.438 23.094 1 71 688 PRO B CA 1
ATOM 13043 C C . PRO B 1 688 ? -19.938 -44.938 22.281 1 71 688 PRO B C 1
ATOM 13045 O O . PRO B 1 688 ? -20.297 -43.75 22.359 1 71 688 PRO B O 1
ATOM 13048 N N . ASP B 1 689 ? -20.562 -45.781 21.438 1 69.31 689 ASP B N 1
ATOM 13049 C CA . ASP B 1 689 ? -21.656 -45.469 20.531 1 69.31 689 ASP B CA 1
ATOM 13050 C C . ASP B 1 689 ? -22.938 -45.156 21.312 1 69.31 689 ASP B C 1
ATOM 13052 O O . ASP B 1 689 ? -23.875 -44.531 20.766 1 69.31 689 ASP B O 1
ATOM 13056 N N . ASP B 1 690 ? -23.016 -45.469 22.562 1 72.69 690 ASP B N 1
ATOM 13057 C CA . ASP B 1 690 ? -24.266 -45.406 23.297 1 72.69 690 ASP B CA 1
ATOM 13058 C C . ASP B 1 690 ? -24.5 -44.031 23.891 1 72.69 690 ASP B C 1
ATOM 13060 O O . ASP B 1 690 ? -25.547 -43.781 24.484 1 72.69 690 ASP B O 1
ATOM 13064 N N . ARG B 1 691 ? -23.516 -43.031 23.672 1 77.69 691 ARG B N 1
ATOM 13065 C CA . ARG B 1 691 ? -23.719 -41.688 24.203 1 77.69 691 ARG B CA 1
ATOM 13066 C C . ARG B 1 691 ? -23.234 -40.625 23.234 1 77.69 691 ARG B C 1
ATOM 13068 O O . ARG B 1 691 ? -22.469 -40.938 22.312 1 77.69 691 ARG B O 1
ATOM 13075 N N . MET B 1 692 ? -23.844 -39.469 23.516 1 77.69 692 MET B N 1
ATOM 13076 C CA . MET B 1 692 ? -23.312 -38.312 22.766 1 77.69 692 MET B CA 1
ATOM 13077 C C . MET B 1 692 ? -21.906 -37.969 23.219 1 77.69 692 MET B C 1
ATOM 13079 O O . MET B 1 692 ? -21.594 -38.062 24.406 1 77.69 692 MET B O 1
ATOM 13083 N N . PRO B 1 693 ? -21.062 -37.656 22.312 1 83.19 693 PRO B N 1
ATOM 13084 C CA . PRO B 1 693 ? -19.703 -37.25 22.719 1 83.19 693 PRO B CA 1
ATOM 13085 C C . PRO B 1 693 ? -19.703 -35.938 23.516 1 83.19 693 PRO B C 1
ATOM 13087 O O . PRO B 1 693 ? -20.531 -35.062 23.281 1 83.19 693 PRO B O 1
ATOM 13090 N N . THR B 1 694 ? -18.797 -35.875 24.5 1 86.44 694 THR B N 1
ATOM 13091 C CA . THR B 1 694 ? -18.578 -34.625 25.219 1 86.44 694 THR B CA 1
ATOM 13092 C C . THR B 1 694 ? -17.922 -33.562 24.328 1 86.44 694 THR B C 1
ATOM 13094 O O . THR B 1 694 ? -17.453 -33.906 23.234 1 86.44 694 THR B O 1
ATOM 13097 N N . HIS B 1 695 ? -17.969 -32.344 24.766 1 88.31 695 HIS B N 1
ATOM 13098 C CA . HIS B 1 695 ? -17.375 -31.266 23.984 1 88.31 695 HIS B CA 1
ATOM 13099 C C . HIS B 1 695 ? -15.898 -31.547 23.719 1 88.31 695 HIS B C 1
ATOM 13101 O O . HIS B 1 695 ? -15.422 -31.359 22.594 1 88.31 695 HIS B O 1
ATOM 13107 N N . ILE B 1 696 ? -15.164 -32 24.703 1 90.38 696 ILE B N 1
ATOM 13108 C CA . ILE B 1 696 ? -13.719 -32.188 24.578 1 90.38 696 ILE B CA 1
ATOM 13109 C C . ILE B 1 696 ? -13.438 -33.375 23.641 1 90.38 696 ILE B C 1
ATOM 13111 O O . ILE B 1 696 ? -12.445 -33.344 22.906 1 90.38 696 ILE B O 1
ATOM 13115 N N . GLU B 1 697 ? -14.344 -34.344 23.625 1 88.25 697 GLU B N 1
ATOM 13116 C CA . GLU B 1 697 ? -14.172 -35.5 22.719 1 88.25 697 GLU B CA 1
ATOM 13117 C C . GLU B 1 697 ? -14.352 -35.094 21.266 1 88.25 697 GLU B C 1
ATOM 13119 O O . GLU B 1 697 ? -13.656 -35.594 20.391 1 88.25 697 GLU B O 1
ATOM 13124 N N . VAL B 1 698 ? -15.32 -34.219 21.031 1 87.19 698 VAL B N 1
ATOM 13125 C CA . VAL B 1 698 ? -15.562 -33.719 19.688 1 87.19 698 VAL B CA 1
ATOM 13126 C C . VAL B 1 698 ? -14.367 -32.906 19.219 1 87.19 698 VAL B C 1
ATOM 13128 O O . VAL B 1 698 ? -13.922 -33.031 18.078 1 87.19 698 VAL B O 1
ATOM 13131 N N . ILE B 1 699 ? -13.844 -32.062 20.141 1 90.56 699 ILE B N 1
ATOM 13132 C CA . ILE B 1 699 ? -12.711 -31.188 19.828 1 90.56 699 ILE B CA 1
ATOM 13133 C C . ILE B 1 699 ? -11.477 -32.031 19.547 1 90.56 699 ILE B C 1
ATOM 13135 O O . ILE B 1 699 ? -10.727 -31.766 18.609 1 90.56 699 ILE B O 1
ATOM 13139 N N . GLU B 1 700 ? -11.289 -33.062 20.312 1 91 700 GLU B N 1
ATOM 13140 C CA . GLU B 1 700 ? -10.156 -33.969 20.141 1 91 700 GLU B CA 1
ATOM 13141 C C . GLU B 1 700 ? -10.219 -34.688 18.781 1 91 700 GLU B C 1
ATOM 13143 O O . GLU B 1 700 ? -9.219 -34.781 18.078 1 91 700 GLU B O 1
ATOM 13148 N N . ARG B 1 701 ? -11.352 -35.219 18.484 1 88.62 701 ARG B N 1
ATOM 13149 C CA . ARG B 1 701 ? -11.523 -35.938 17.234 1 88.62 701 ARG B CA 1
ATOM 13150 C C . ARG B 1 701 ? -11.344 -35.031 16.031 1 88.62 701 ARG B C 1
ATOM 13152 O O . ARG B 1 701 ? -10.805 -35.438 14.992 1 88.62 701 ARG B O 1
ATOM 13159 N N . PHE B 1 702 ? -11.93 -33.875 16.156 1 89.88 702 PHE B N 1
ATOM 13160 C CA . PHE B 1 702 ? -11.773 -32.906 15.086 1 89.88 702 PHE B CA 1
ATOM 13161 C C . PHE B 1 702 ? -10.305 -32.562 14.859 1 89.88 702 PHE B C 1
ATOM 13163 O O . PHE B 1 702 ? -9.82 -32.625 13.727 1 89.88 702 PHE B O 1
ATOM 13170 N N . ALA B 1 703 ? -9.609 -32.25 15.938 1 91.88 703 ALA B N 1
ATOM 13171 C CA . ALA B 1 703 ? -8.195 -31.891 15.844 1 91.88 703 ALA B CA 1
ATOM 13172 C C . ALA B 1 703 ? -7.375 -33.062 15.32 1 91.88 703 ALA B C 1
ATOM 13174 O O . ALA B 1 703 ? -6.496 -32.906 14.477 1 91.88 703 ALA B O 1
ATOM 13175 N N . TYR B 1 704 ? -7.715 -34.25 15.773 1 91.25 704 TYR B N 1
ATOM 13176 C CA . TYR B 1 704 ? -7.035 -35.438 15.336 1 91.25 704 TYR B CA 1
ATOM 13177 C C . TYR B 1 704 ? -7.199 -35.656 13.828 1 91.25 704 TYR B C 1
ATOM 13179 O O . TYR B 1 704 ? -6.234 -35.969 13.133 1 91.25 704 TYR B O 1
ATOM 13187 N N . SER B 1 705 ? -8.398 -35.531 13.359 1 89.56 705 SER B N 1
ATOM 13188 C CA . SER B 1 705 ? -8.688 -35.75 11.953 1 89.56 705 SER B CA 1
ATOM 13189 C C . SER B 1 705 ? -7.887 -34.812 11.062 1 89.56 705 SER B C 1
ATOM 13191 O O . SER B 1 705 ? -7.465 -35.188 9.969 1 89.56 705 SER B O 1
ATOM 13193 N N . LEU B 1 706 ? -7.668 -33.625 11.445 1 91 706 LEU B N 1
ATOM 13194 C CA . LEU B 1 706 ? -6.93 -32.656 10.641 1 91 706 LEU B CA 1
ATOM 13195 C C . LEU B 1 706 ? -5.426 -32.875 10.75 1 91 706 LEU B C 1
ATOM 13197 O O . LEU B 1 706 ? -4.719 -32.875 9.742 1 91 706 LEU B O 1
ATOM 13201 N N . LEU B 1 707 ? -4.926 -33.125 11.953 1 92 707 LEU B N 1
ATOM 13202 C CA . LEU B 1 707 ? -3.492 -33.25 12.195 1 92 707 LEU B CA 1
ATOM 13203 C C . LEU B 1 707 ? -2.951 -34.562 11.641 1 92 707 LEU B C 1
ATOM 13205 O O . LEU B 1 707 ? -1.762 -34.656 11.328 1 92 707 LEU B O 1
ATOM 13209 N N . ASN B 1 708 ? -3.85 -35.531 11.484 1 90.69 708 ASN B N 1
ATOM 13210 C CA . ASN B 1 708 ? -3.43 -36.812 10.969 1 90.69 708 ASN B CA 1
ATOM 13211 C C . ASN B 1 708 ? -4.012 -37.094 9.586 1 90.69 708 ASN B C 1
ATOM 13213 O O . ASN B 1 708 ? -4.086 -38.219 9.148 1 90.69 708 ASN B O 1
ATOM 13217 N N . HIS B 1 709 ? -4.512 -36.094 8.945 1 91.38 709 HIS B N 1
ATOM 13218 C CA . HIS B 1 709 ? -4.973 -36.25 7.566 1 91.38 709 HIS B CA 1
ATOM 13219 C C . HIS B 1 709 ? -3.871 -36.812 6.676 1 91.38 709 HIS B C 1
ATOM 13221 O O . HIS B 1 709 ? -2.732 -36.312 6.715 1 91.38 709 HIS B O 1
ATOM 13227 N N . PRO B 1 710 ? -4.078 -37.781 5.922 1 89.06 710 PRO B N 1
ATOM 13228 C CA . PRO B 1 710 ? -3.033 -38.469 5.168 1 89.06 710 PRO B CA 1
ATOM 13229 C C . PRO B 1 710 ? -2.207 -37.531 4.297 1 89.06 710 PRO B C 1
ATOM 13231 O O . PRO B 1 710 ? -0.985 -37.656 4.211 1 89.06 710 PRO B O 1
ATOM 13234 N N . ARG B 1 711 ? -2.775 -36.625 3.658 1 91.81 711 ARG B N 1
ATOM 13235 C CA . ARG B 1 711 ? -2.066 -35.719 2.756 1 91.81 711 ARG B CA 1
ATOM 13236 C C . ARG B 1 711 ? -1.545 -34.5 3.504 1 91.81 711 ARG B C 1
ATOM 13238 O O . ARG B 1 711 ? -1.302 -33.438 2.898 1 91.81 711 ARG B O 1
ATOM 13245 N N . ALA B 1 712 ? -1.444 -34.562 4.805 1 92.56 712 ALA B N 1
ATOM 13246 C CA . ALA B 1 712 ? -0.789 -33.562 5.621 1 92.56 712 ALA B CA 1
ATOM 13247 C C . ALA B 1 712 ? 0.371 -34.156 6.414 1 92.56 712 ALA B C 1
ATOM 13249 O O . ALA B 1 712 ? 1.068 -33.438 7.137 1 92.56 712 ALA B O 1
ATOM 13250 N N . GLN B 1 713 ? 0.622 -35.406 6.199 1 91.81 713 GLN B N 1
ATOM 13251 C CA . GLN B 1 713 ? 1.56 -36.125 7.059 1 91.81 713 GLN B CA 1
ATOM 13252 C C . GLN B 1 713 ? 3 -35.719 6.754 1 91.81 713 GLN B C 1
ATOM 13254 O O . GLN B 1 713 ? 3.857 -35.75 7.641 1 91.81 713 GLN B O 1
ATOM 13259 N N . LEU B 1 714 ? 3.188 -35.281 5.52 1 92.75 714 LEU B N 1
ATOM 13260 C CA . LEU B 1 714 ? 4.551 -34.906 5.145 1 92.75 714 LEU B CA 1
ATOM 13261 C C . LEU B 1 714 ? 4.773 -33.406 5.328 1 92.75 714 LEU B C 1
ATOM 13263 O O . LEU B 1 714 ? 5.828 -32.875 4.965 1 92.75 714 LEU B O 1
ATOM 13267 N N . ALA B 1 715 ? 3.797 -32.75 5.832 1 93.81 715 ALA B N 1
ATOM 13268 C CA . ALA B 1 715 ? 4.055 -31.359 6.227 1 93.81 715 ALA B CA 1
ATOM 13269 C C . ALA B 1 715 ? 5.059 -31.297 7.371 1 93.81 715 ALA B C 1
ATOM 13271 O O . ALA B 1 715 ? 5.137 -32.219 8.188 1 93.81 715 ALA B O 1
ATOM 13272 N N . SER B 1 716 ? 5.863 -30.266 7.43 1 90.81 716 SER B N 1
ATOM 13273 C CA . SER B 1 716 ? 6.875 -30.125 8.477 1 90.81 716 SER B CA 1
ATOM 13274 C C . SER B 1 716 ? 6.238 -30.031 9.852 1 90.81 716 SER B C 1
ATOM 13276 O O . SER B 1 716 ? 5.059 -29.688 9.977 1 90.81 716 SER B O 1
ATOM 13278 N N . ASP B 1 717 ? 6.945 -30.281 10.906 1 86.5 717 ASP B N 1
ATOM 13279 C CA . ASP B 1 717 ? 6.465 -30.156 12.281 1 86.5 717 ASP B CA 1
ATOM 13280 C C . ASP B 1 717 ? 6.047 -28.734 12.602 1 86.5 717 ASP B C 1
ATOM 13282 O O . ASP B 1 717 ? 5.09 -28.5 13.344 1 86.5 717 ASP B O 1
ATOM 13286 N N . ASN B 1 718 ? 6.727 -27.797 12.055 1 86.25 718 ASN B N 1
ATOM 13287 C CA . ASN B 1 718 ? 6.379 -26.391 12.266 1 86.25 718 ASN B CA 1
ATOM 13288 C C . ASN B 1 718 ? 5.031 -26.047 11.641 1 86.25 718 ASN B C 1
ATOM 13290 O O . ASN B 1 718 ? 4.223 -25.344 12.258 1 86.25 718 ASN B O 1
ATOM 13294 N N . ASP B 1 719 ? 4.848 -26.484 10.438 1 91.38 719 ASP B N 1
ATOM 13295 C CA . ASP B 1 719 ? 3.58 -26.234 9.766 1 91.38 719 ASP B CA 1
ATOM 13296 C C . ASP B 1 719 ? 2.418 -26.891 10.5 1 91.38 719 ASP B C 1
ATOM 13298 O O . ASP B 1 719 ? 1.363 -26.281 10.68 1 91.38 719 ASP B O 1
ATOM 13302 N N . LYS B 1 720 ? 2.602 -28.094 10.961 1 91.5 720 LYS B N 1
ATOM 13303 C CA . LYS B 1 720 ? 1.577 -28.797 11.727 1 91.5 720 LYS B CA 1
ATOM 13304 C C . LYS B 1 720 ? 1.366 -28.141 13.086 1 91.5 720 LYS B C 1
ATOM 13306 O O . LYS B 1 720 ? 0.249 -28.109 13.609 1 91.5 720 LYS B O 1
ATOM 13311 N N . GLY B 1 721 ? 2.49 -27.672 13.641 1 88.81 721 GLY B N 1
ATOM 13312 C CA . GLY B 1 721 ? 2.387 -26.953 14.898 1 88.81 721 GLY B CA 1
ATOM 13313 C C . GLY B 1 721 ? 1.528 -25.703 14.797 1 88.81 721 GLY B C 1
ATOM 13314 O O . GLY B 1 721 ? 0.784 -25.375 15.719 1 88.81 721 GLY B O 1
ATOM 13315 N N . LEU B 1 722 ? 1.698 -25 13.703 1 90.56 722 LEU B N 1
ATOM 13316 C CA . LEU B 1 722 ? 0.859 -23.828 13.469 1 90.56 722 LEU B CA 1
ATOM 13317 C C . LEU B 1 722 ? -0.611 -24.234 13.383 1 90.56 722 LEU B C 1
ATOM 13319 O O . LEU B 1 722 ? -1.48 -23.516 13.891 1 90.56 722 LEU B O 1
ATOM 13323 N N . LEU B 1 723 ? -0.899 -25.328 12.688 1 93.06 723 LEU B N 1
ATOM 13324 C CA . LEU B 1 723 ? -2.268 -25.828 12.594 1 93.06 723 LEU B CA 1
ATOM 13325 C C . LEU B 1 723 ? -2.824 -26.156 13.969 1 93.06 723 LEU B C 1
ATOM 13327 O O . LEU B 1 723 ? -3.957 -25.797 14.297 1 93.06 723 LEU B O 1
ATOM 13331 N N . ARG B 1 724 ? -2.068 -26.844 14.781 1 92.75 724 ARG B N 1
ATOM 13332 C CA . ARG B 1 724 ? -2.469 -27.188 16.141 1 92.75 724 ARG B CA 1
ATOM 13333 C C . ARG B 1 724 ? -2.783 -25.938 16.953 1 92.75 724 ARG B C 1
ATOM 13335 O O . ARG B 1 724 ? -3.789 -25.891 17.656 1 92.75 724 ARG B O 1
ATOM 13342 N N . SER B 1 725 ? -1.949 -24.969 16.797 1 90.88 725 SER B N 1
ATOM 13343 C CA . SER B 1 725 ? -2.139 -23.703 17.5 1 90.88 725 SER B CA 1
ATOM 13344 C C . SER B 1 725 ? -3.428 -23.016 17.062 1 90.88 725 SER B C 1
ATOM 13346 O O . SER B 1 725 ? -4.168 -22.484 17.906 1 90.88 725 SER B O 1
ATOM 13348 N N . GLU B 1 726 ? -3.693 -23 15.758 1 92.25 726 GLU B N 1
ATOM 13349 C CA . GLU B 1 726 ? -4.898 -22.359 15.242 1 92.25 726 GLU B CA 1
ATOM 13350 C C . GLU B 1 726 ? -6.156 -23.047 15.766 1 92.25 726 GLU B C 1
ATOM 13352 O O . GLU B 1 726 ? -7.148 -22.375 16.078 1 92.25 726 GLU B O 1
ATOM 13357 N N . ILE B 1 727 ? -6.117 -24.328 15.852 1 92.94 727 ILE B N 1
ATOM 13358 C CA . ILE B 1 727 ? -7.258 -25.078 16.359 1 92.94 727 ILE B CA 1
ATOM 13359 C C . ILE B 1 727 ? -7.492 -24.75 17.828 1 92.94 727 ILE B C 1
ATOM 13361 O O . ILE B 1 727 ? -8.625 -24.5 18.234 1 92.94 727 ILE B O 1
ATOM 13365 N N . GLU B 1 728 ? -6.441 -24.75 18.578 1 93.31 728 GLU B N 1
ATOM 13366 C CA . GLU B 1 728 ? -6.547 -24.422 20 1 93.31 728 GLU B CA 1
ATOM 13367 C C . GLU B 1 728 ? -7.152 -23.031 20.203 1 93.31 728 GLU B C 1
ATOM 13369 O O . GLU B 1 728 ? -8.086 -22.875 20.984 1 93.31 728 GLU B O 1
ATOM 13374 N N . HIS B 1 729 ? -6.609 -22.078 19.531 1 91.81 729 HIS B N 1
ATOM 13375 C CA . HIS B 1 729 ? -7.051 -20.703 19.688 1 91.81 729 HIS B CA 1
ATOM 13376 C C . HIS B 1 729 ? -8.5 -20.531 19.234 1 91.81 729 HIS B C 1
ATOM 13378 O O . HIS B 1 729 ? -9.234 -19.719 19.797 1 91.81 729 HIS B O 1
ATOM 13384 N N . TYR B 1 730 ? -8.875 -21.281 18.219 1 93.19 730 TYR B N 1
ATOM 13385 C CA . TYR B 1 730 ? -10.25 -21.219 17.734 1 93.19 730 TYR B CA 1
ATOM 13386 C C . TYR B 1 730 ? -11.234 -21.609 18.828 1 93.19 730 TYR B C 1
ATOM 13388 O O . TYR B 1 730 ? -12.211 -20.906 19.078 1 93.19 730 TYR B O 1
ATOM 13396 N N . PHE B 1 731 ? -10.945 -22.656 19.484 1 93 731 PHE B N 1
ATOM 13397 C CA . PHE B 1 731 ? -11.875 -23.141 20.484 1 93 731 PHE B CA 1
ATOM 13398 C C . PHE B 1 731 ? -11.828 -22.281 21.734 1 93 731 PHE B C 1
ATOM 13400 O O . PHE B 1 731 ? -12.867 -22 22.344 1 93 731 PHE B O 1
ATOM 13407 N N . LEU B 1 732 ? -10.688 -21.828 22.109 1 92.06 732 LEU B N 1
ATOM 13408 C CA . LEU B 1 732 ? -10.578 -20.938 23.25 1 92.06 732 LEU B CA 1
ATOM 13409 C C . LEU B 1 732 ? -11.289 -19.609 22.984 1 92.06 732 LEU B C 1
ATOM 13411 O O . LEU B 1 732 ? -11.93 -19.047 23.875 1 92.06 732 LEU B O 1
ATOM 13415 N N . ALA B 1 733 ? -11.141 -19.125 21.797 1 91.38 733 ALA B N 1
ATOM 13416 C CA . ALA B 1 733 ? -11.836 -17.891 21.422 1 91.38 733 ALA B CA 1
ATOM 13417 C C . ALA B 1 733 ? -13.352 -18.094 21.438 1 91.38 733 ALA B C 1
ATOM 13419 O O . ALA B 1 733 ? -14.094 -17.172 21.766 1 91.38 733 ALA B O 1
ATOM 13420 N N . GLY B 1 734 ? -13.773 -19.297 21.016 1 90 734 GLY B N 1
ATOM 13421 C CA . GLY B 1 734 ? -15.188 -19.609 21.094 1 90 734 GLY B CA 1
ATOM 13422 C C . GLY B 1 734 ? -15.727 -19.547 22.516 1 90 734 GLY B C 1
ATOM 13423 O O . GLY B 1 734 ? -16.828 -19.047 22.75 1 90 734 GLY B O 1
ATOM 13424 N N . ILE B 1 735 ? -14.953 -20.016 23.375 1 91.12 735 ILE B N 1
ATOM 13425 C CA . ILE B 1 735 ? -15.336 -19.984 24.781 1 91.12 735 ILE B CA 1
ATOM 13426 C C . ILE B 1 735 ? -15.344 -18.531 25.281 1 91.12 735 ILE B C 1
ATOM 13428 O O . ILE B 1 735 ? -16.266 -18.125 26 1 91.12 735 ILE B O 1
ATOM 13432 N N . ALA B 1 736 ? -14.328 -17.797 24.953 1 88.5 736 ALA B N 1
ATOM 13433 C CA . ALA B 1 736 ? -14.273 -16.375 25.328 1 88.5 736 ALA B CA 1
ATOM 13434 C C . ALA B 1 736 ? -15.5 -15.625 24.828 1 88.5 736 ALA B C 1
ATOM 13436 O O . ALA B 1 736 ? -16.031 -14.766 25.531 1 88.5 736 ALA B O 1
ATOM 13437 N N . GLN B 1 737 ? -15.914 -15.906 23.609 1 88 737 GLN B N 1
ATOM 13438 C CA . GLN B 1 737 ? -17.109 -15.312 23.047 1 88 737 GLN B CA 1
ATOM 13439 C C . GLN B 1 737 ? -18.344 -15.672 23.875 1 88 737 GLN B C 1
ATOM 13441 O O . GLN B 1 737 ? -19.203 -14.82 24.109 1 88 737 GLN B O 1
ATOM 13446 N N . CYS B 1 738 ? -18.391 -16.859 24.266 1 87.94 738 CYS B N 1
ATOM 13447 C CA . CYS B 1 738 ? -19.516 -17.312 25.094 1 87.94 738 CYS B CA 1
ATOM 13448 C C . CYS B 1 738 ? -19.547 -16.562 26.422 1 87.94 738 CYS B C 1
ATOM 13450 O O . CYS B 1 738 ? -20.609 -16.172 26.891 1 87.94 738 CYS B O 1
ATOM 13452 N N . GLU B 1 739 ? -18.422 -16.406 26.984 1 86.69 739 GLU B N 1
ATOM 13453 C CA . GLU B 1 739 ? -18.312 -15.664 28.234 1 86.69 739 GLU B CA 1
ATOM 13454 C C . GLU B 1 739 ? -18.781 -14.227 28.078 1 86.69 739 GLU B C 1
ATOM 13456 O O . GLU B 1 739 ? -19.484 -13.688 28.938 1 86.69 739 GLU B O 1
ATOM 13461 N N . GLU B 1 740 ? -18.406 -13.656 27.047 1 84.19 740 GLU B N 1
ATOM 13462 C CA . GLU B 1 740 ? -18.812 -12.289 26.766 1 84.19 740 GLU B CA 1
ATOM 13463 C C . GLU B 1 740 ? -20.328 -12.203 26.547 1 84.19 740 GLU B C 1
ATOM 13465 O O . GLU B 1 740 ? -20.953 -11.219 26.938 1 84.19 740 GLU B O 1
ATOM 13470 N N . ASN B 1 741 ? -20.844 -13.219 25.844 1 85.19 741 ASN B N 1
ATOM 13471 C CA . ASN B 1 741 ? -22.297 -13.258 25.625 1 85.19 741 ASN B CA 1
ATOM 13472 C C . ASN B 1 741 ? -23.047 -13.336 26.953 1 85.19 741 ASN B C 1
ATOM 13474 O O . ASN B 1 741 ? -24.125 -12.734 27.094 1 85.19 741 ASN B O 1
ATOM 13478 N N . ILE B 1 742 ? -22.531 -14.094 27.844 1 85.12 742 ILE B N 1
ATOM 13479 C CA . ILE B 1 742 ? -23.141 -14.219 29.156 1 85.12 742 ILE B CA 1
ATOM 13480 C C . ILE B 1 742 ? -23.109 -12.875 29.875 1 85.12 742 ILE B C 1
ATOM 13482 O O . ILE B 1 742 ? -24.109 -12.445 30.453 1 85.12 742 ILE B O 1
ATOM 13486 N N . LEU B 1 743 ? -22 -12.188 29.812 1 80.81 743 LEU B N 1
ATOM 13487 C CA . LEU B 1 743 ? -21.859 -10.875 30.438 1 80.81 743 LEU B CA 1
ATOM 13488 C C . LEU B 1 743 ? -22.828 -9.875 29.812 1 80.81 743 LEU B C 1
ATOM 13490 O O . LEU B 1 743 ? -23.391 -9.031 30.516 1 80.81 743 LEU B O 1
ATOM 13494 N N . LEU B 1 744 ? -22.938 -9.914 28.516 1 81.69 744 LEU B N 1
ATOM 13495 C CA . LEU B 1 744 ? -23.859 -9.039 27.781 1 81.69 744 LEU B CA 1
ATOM 13496 C C . LEU B 1 744 ? -25.297 -9.273 28.234 1 81.69 744 LEU B C 1
ATOM 13498 O O . LEU B 1 744 ? -26.078 -8.328 28.344 1 81.69 744 LEU B O 1
ATOM 13502 N N . ARG B 1 745 ? -25.609 -10.477 28.453 1 79.44 745 ARG B N 1
ATOM 13503 C CA . ARG B 1 745 ? -26.969 -10.82 28.891 1 79.44 745 ARG B CA 1
ATOM 13504 C C . ARG B 1 745 ? -27.234 -10.312 30.297 1 79.44 745 ARG B C 1
ATOM 13506 O O . ARG B 1 745 ? -28.344 -9.883 30.609 1 79.44 745 ARG B O 1
ATOM 13513 N N . GLU B 1 746 ? -26.234 -10.398 31.031 1 78.25 746 GLU B N 1
ATOM 13514 C CA . GLU B 1 746 ? -26.375 -10.008 32.438 1 78.25 746 GLU B CA 1
ATOM 13515 C C . GLU B 1 746 ? -26.406 -8.492 32.594 1 78.25 746 GLU B C 1
ATOM 13517 O O . GLU B 1 746 ? -27.172 -7.953 33.375 1 78.25 746 GLU B O 1
ATOM 13522 N N . ARG B 1 747 ? -25.531 -7.805 31.875 1 71.56 747 ARG B N 1
ATOM 13523 C CA . ARG B 1 747 ? -25.344 -6.367 32.062 1 71.56 747 ARG B CA 1
ATOM 13524 C C . ARG B 1 747 ? -26.203 -5.578 31.062 1 71.56 747 ARG B C 1
ATOM 13526 O O . ARG B 1 747 ? -26.375 -4.371 31.219 1 71.56 747 ARG B O 1
ATOM 13533 N N . GLY B 1 748 ? -26.891 -6.082 30.219 1 63.28 748 GLY B N 1
ATOM 13534 C CA . GLY B 1 748 ? -27.672 -5.418 29.188 1 63.28 748 GLY B CA 1
ATOM 13535 C C . GLY B 1 748 ? -26.828 -4.82 28.078 1 63.28 748 GLY B C 1
ATOM 13536 O O . GLY B 1 748 ? -25.609 -4.719 28.219 1 63.28 748 GLY B O 1
ATOM 13537 N N . LEU B 1 749 ? -27.344 -4.598 26.859 1 58.94 749 LEU B N 1
ATOM 13538 C CA . LEU B 1 749 ? -26.703 -4.07 25.656 1 58.94 749 LEU B CA 1
ATOM 13539 C C . LEU B 1 749 ? -26.25 -2.635 25.875 1 58.94 749 LEU B C 1
ATOM 13541 O O . LEU B 1 749 ? -25.312 -2.17 25.203 1 58.94 749 LEU B O 1
ATOM 13545 N N . ASP B 1 750 ? -26.953 -1.728 26.5 1 51.16 750 ASP B N 1
ATOM 13546 C CA . ASP B 1 750 ? -26.734 -0.288 26.562 1 51.16 750 ASP B CA 1
ATOM 13547 C C . ASP B 1 750 ? -25.453 0.025 27.344 1 51.16 750 ASP B C 1
ATOM 13549 O O . ASP B 1 750 ? -24.938 1.144 27.266 1 51.16 750 ASP B O 1
ATOM 13553 N N . LYS B 1 751 ? -25.234 -0.751 28.344 1 47.22 751 LYS B N 1
ATOM 13554 C CA . LYS B 1 751 ? -24.219 -0.249 29.266 1 47.22 751 LYS B CA 1
ATOM 13555 C C . LYS B 1 751 ? -22.828 -0.293 28.641 1 47.22 751 LYS B C 1
ATOM 13557 O O . LYS B 1 751 ? -22.562 -1.13 27.781 1 47.22 751 LYS B O 1
ATOM 13562 N N . GLU B 1 752 ? -21.906 0.797 28.797 1 46.69 752 GLU B N 1
ATOM 13563 C CA . GLU B 1 752 ? -20.594 1.292 28.422 1 46.69 752 GLU B CA 1
ATOM 13564 C C . GLU B 1 752 ? -19.562 0.158 28.375 1 46.69 752 GLU B C 1
ATOM 13566 O O . GLU B 1 752 ? -18.391 0.386 28.062 1 46.69 752 GLU B O 1
ATOM 13571 N N . ARG B 1 753 ? -19.688 -1.088 29.047 1 48.19 753 ARG B N 1
ATOM 13572 C CA . ARG B 1 753 ? -18.562 -1.743 29.703 1 48.19 753 ARG B CA 1
ATOM 13573 C C . ARG B 1 753 ? -17.656 -2.418 28.688 1 48.19 753 ARG B C 1
ATOM 13575 O O . ARG B 1 753 ? -16.797 -3.232 29.047 1 48.19 753 ARG B O 1
ATOM 13582 N N . ILE B 1 754 ? -17.891 -2.623 27.375 1 53.16 754 ILE B N 1
ATOM 13583 C CA . ILE B 1 754 ? -16.891 -3.635 27.047 1 53.16 754 ILE B CA 1
ATOM 13584 C C . ILE B 1 754 ? -15.492 -3.033 27.156 1 53.16 754 ILE B C 1
ATOM 13586 O O . ILE B 1 754 ? -15.203 -2.006 26.547 1 53.16 754 ILE B O 1
ATOM 13590 N N . GLY B 1 755 ? -14.859 -3.133 28.297 1 58.09 755 GLY B N 1
ATOM 13591 C CA . GLY B 1 755 ? -13.57 -2.662 28.781 1 58.09 755 GLY B CA 1
ATOM 13592 C C . GLY B 1 755 ? -12.477 -2.756 27.734 1 58.09 755 GLY B C 1
ATOM 13593 O O . GLY B 1 755 ? -11.328 -2.381 27.984 1 58.09 755 GLY B O 1
ATOM 13594 N N . THR B 1 756 ? -12.75 -3.354 26.469 1 75.88 756 THR B N 1
ATOM 13595 C CA . THR B 1 756 ? -11.711 -3.438 25.438 1 75.88 756 THR B CA 1
ATOM 13596 C C . THR B 1 756 ? -12.164 -2.746 24.156 1 75.88 756 THR B C 1
ATOM 13598 O O . THR B 1 756 ? -13.359 -2.67 23.875 1 75.88 756 THR B O 1
ATOM 13601 N N . SER B 1 757 ? -11.227 -2.188 23.484 1 84.88 757 SER B N 1
ATOM 13602 C CA . SER B 1 757 ? -11.562 -1.529 22.234 1 84.88 757 SER B CA 1
ATOM 13603 C C . SER B 1 757 ? -12.055 -2.535 21.188 1 84.88 757 SER B C 1
ATOM 13605 O O . SER B 1 757 ? -11.703 -3.715 21.25 1 84.88 757 SER B O 1
ATOM 13607 N N . HIS B 1 758 ? -12.961 -2.145 20.312 1 90.56 758 HIS B N 1
ATOM 13608 C CA . HIS B 1 758 ? -13.453 -2.975 19.219 1 90.56 758 HIS B CA 1
ATOM 13609 C C . HIS B 1 758 ? -12.305 -3.549 18.406 1 90.56 758 HIS B C 1
ATOM 13611 O O . HIS B 1 758 ? -12.359 -4.703 17.969 1 90.56 758 HIS B O 1
ATOM 13617 N N . TYR B 1 759 ? -11.266 -2.719 18.109 1 92.62 759 TYR B N 1
ATOM 13618 C CA . TYR B 1 759 ? -10.117 -3.166 17.328 1 92.62 759 TYR B CA 1
ATOM 13619 C C . TYR B 1 759 ? -9.414 -4.332 18.016 1 92.62 759 TYR B C 1
ATOM 13621 O O . TYR B 1 759 ? -9.117 -5.344 17.375 1 92.62 759 TYR B O 1
ATOM 13629 N N . ARG B 1 760 ? -9.133 -4.191 19.281 1 89.38 760 ARG B N 1
ATOM 13630 C CA . ARG B 1 760 ? -8.438 -5.234 20.031 1 89.38 760 ARG B CA 1
ATOM 13631 C C . ARG B 1 760 ? -9.258 -6.516 20.078 1 89.38 760 ARG B C 1
ATOM 13633 O O . ARG B 1 760 ? -8.719 -7.617 19.953 1 89.38 760 ARG B O 1
ATOM 13640 N N . TRP B 1 761 ? -10.5 -6.328 20.328 1 90.25 761 TRP B N 1
ATOM 13641 C CA . TRP B 1 761 ? -11.367 -7.496 20.375 1 90.25 761 TRP B CA 1
ATOM 13642 C C . TRP B 1 761 ? -11.391 -8.219 19.047 1 90.25 761 TRP B C 1
ATOM 13644 O O . TRP B 1 761 ? -11.297 -9.453 19 1 90.25 761 TRP B O 1
ATOM 13654 N N . THR B 1 762 ? -11.594 -7.496 17.953 1 92.94 762 THR B N 1
ATOM 13655 C CA . THR B 1 762 ? -11.703 -8.094 16.625 1 92.94 762 THR B CA 1
ATOM 13656 C C . THR B 1 762 ? -10.406 -8.797 16.234 1 92.94 762 THR B C 1
ATOM 13658 O O . THR B 1 762 ? -10.43 -9.812 15.539 1 92.94 762 THR B O 1
ATOM 13661 N N . HIS B 1 763 ? -9.203 -8.32 16.734 1 91.81 763 HIS B N 1
ATOM 13662 C CA . HIS B 1 763 ? -7.918 -8.852 16.297 1 91.81 763 HIS B CA 1
ATOM 13663 C C . HIS B 1 763 ? -7.434 -9.961 17.219 1 91.81 763 HIS B C 1
ATOM 13665 O O . HIS B 1 763 ? -6.41 -10.594 16.969 1 91.81 763 HIS B O 1
ATOM 13671 N N . VAL B 1 764 ? -8.133 -10.203 18.281 1 88.06 764 VAL B N 1
ATOM 13672 C CA . VAL B 1 764 ? -7.75 -11.289 19.172 1 88.06 764 VAL B CA 1
ATOM 13673 C C . VAL B 1 764 ? -8.875 -12.312 19.25 1 88.06 764 VAL B C 1
ATOM 13675 O O . VAL B 1 764 ? -9.016 -13.164 18.375 1 88.06 764 VAL B O 1
ATOM 13678 N N . VAL B 1 765 ? -9.945 -11.984 20 1 86.19 765 VAL B N 1
ATOM 13679 C CA . VAL B 1 765 ? -11.047 -12.93 20.188 1 86.19 765 VAL B CA 1
ATOM 13680 C C . VAL B 1 765 ? -11.828 -13.078 18.891 1 86.19 765 VAL B C 1
ATOM 13682 O O . VAL B 1 765 ? -12.156 -14.188 18.484 1 86.19 765 VAL B O 1
ATOM 13685 N N . GLY B 1 766 ? -12.109 -12.008 18.25 1 90.31 766 GLY B N 1
ATOM 13686 C CA . GLY B 1 766 ? -12.914 -12.031 17.031 1 90.31 766 GLY B CA 1
ATOM 13687 C C . GLY B 1 766 ? -12.258 -12.789 15.898 1 90.31 766 GLY B C 1
ATOM 13688 O O . GLY B 1 766 ? -12.883 -13.656 15.289 1 90.31 766 GLY B O 1
ATOM 13689 N N . ALA B 1 767 ? -11 -12.484 15.641 1 90.19 767 ALA B N 1
ATOM 13690 C CA . ALA B 1 767 ? -10.273 -13.109 14.531 1 90.19 767 ALA B CA 1
ATOM 13691 C C . ALA B 1 767 ? -10.047 -14.594 14.789 1 90.19 767 ALA B C 1
ATOM 13693 O O . ALA B 1 767 ? -10.062 -15.406 13.859 1 90.19 767 ALA B O 1
ATOM 13694 N N . ASP B 1 768 ? -9.867 -14.977 16.062 1 90.38 768 ASP B N 1
ATOM 13695 C CA . ASP B 1 768 ? -9.578 -16.359 16.422 1 90.38 768 ASP B CA 1
ATOM 13696 C C . ASP B 1 768 ? -10.852 -17.203 16.453 1 90.38 768 ASP B C 1
ATOM 13698 O O . ASP B 1 768 ? -10.789 -18.438 16.422 1 90.38 768 ASP B O 1
ATOM 13702 N N . ASN B 1 769 ? -11.938 -16.516 16.5 1 91.06 769 ASN B N 1
ATOM 13703 C CA . ASN B 1 769 ? -13.211 -17.219 16.609 1 91.06 769 ASN B CA 1
ATOM 13704 C C . ASN B 1 769 ? -13.82 -17.484 15.242 1 91.06 769 ASN B C 1
ATOM 13706 O O . ASN B 1 769 ? -15.047 -17.484 15.094 1 91.06 769 ASN B O 1
ATOM 13710 N N . VAL B 1 770 ? -13.023 -17.562 14.258 1 89.44 770 VAL B N 1
ATOM 13711 C CA . VAL B 1 770 ? -13.492 -17.891 12.922 1 89.44 770 VAL B CA 1
ATOM 13712 C C . VAL B 1 770 ? -12.758 -19.141 12.414 1 89.44 770 VAL B C 1
ATOM 13714 O O . VAL B 1 770 ? -11.539 -19.25 12.562 1 89.44 770 VAL B O 1
ATOM 13717 N N . ALA B 1 771 ? -13.453 -20.031 11.867 1 89.5 771 ALA B N 1
ATOM 13718 C CA . ALA B 1 771 ? -12.898 -21.312 11.438 1 89.5 771 ALA B CA 1
ATOM 13719 C C . ALA B 1 771 ? -12.07 -21.156 10.164 1 89.5 771 ALA B C 1
ATOM 13721 O O . ALA B 1 771 ? -11.266 -22.031 9.828 1 89.5 771 ALA B O 1
ATOM 13722 N N . GLY B 1 772 ? -12.312 -20.062 9.445 1 88.94 772 GLY B N 1
ATOM 13723 C CA . GLY B 1 772 ? -11.602 -19.828 8.195 1 88.94 772 GLY B CA 1
ATOM 13724 C C . GLY B 1 772 ? -10.094 -19.844 8.359 1 88.94 772 GLY B C 1
ATOM 13725 O O . GLY B 1 772 ? -9.375 -20.266 7.445 1 88.94 772 GLY B O 1
ATOM 13726 N N . THR B 1 773 ? -9.562 -19.484 9.562 1 91.94 773 THR B N 1
ATOM 13727 C CA . THR B 1 773 ? -8.125 -19.453 9.773 1 91.94 773 THR B CA 1
ATOM 13728 C C . THR B 1 773 ? -7.559 -20.859 9.875 1 91.94 773 THR B C 1
ATOM 13730 O O . THR B 1 773 ? -6.445 -21.125 9.422 1 91.94 773 THR B O 1
ATOM 13733 N N . ILE B 1 774 ? -8.32 -21.797 10.438 1 92.88 774 ILE B N 1
ATOM 13734 C CA . ILE B 1 774 ? -7.93 -23.203 10.477 1 92.88 774 ILE B CA 1
ATOM 13735 C C . ILE B 1 774 ? -7.836 -23.75 9.062 1 92.88 774 ILE B C 1
ATOM 13737 O O . ILE B 1 774 ? -6.879 -24.453 8.719 1 92.88 774 ILE B O 1
ATOM 13741 N N . ALA B 1 775 ? -8.875 -23.391 8.297 1 91.88 775 ALA B N 1
ATOM 13742 C CA . ALA B 1 775 ? -8.906 -23.875 6.918 1 91.88 775 ALA B CA 1
ATOM 13743 C C . ALA B 1 775 ? -7.699 -23.375 6.129 1 91.88 775 ALA B C 1
ATOM 13745 O O . ALA B 1 775 ? -7.113 -24.125 5.344 1 91.88 775 ALA B O 1
ATOM 13746 N N . LEU B 1 776 ? -7.367 -22.156 6.316 1 92.25 776 LEU B N 1
ATOM 13747 C CA . LEU B 1 776 ? -6.234 -21.562 5.621 1 92.25 776 LEU B CA 1
ATOM 13748 C C . LEU B 1 776 ? -4.934 -22.25 5.996 1 92.25 776 LEU B C 1
ATOM 13750 O O . LEU B 1 776 ? -4.121 -22.578 5.125 1 92.25 776 LEU B O 1
ATOM 13754 N N . VAL B 1 777 ? -4.703 -22.547 7.285 1 93.88 777 VAL B N 1
ATOM 13755 C CA . VAL B 1 777 ? -3.467 -23.156 7.746 1 93.88 777 VAL B CA 1
ATOM 13756 C C . VAL B 1 777 ? -3.461 -24.641 7.367 1 93.88 777 VAL B C 1
ATOM 13758 O O . VAL B 1 777 ? -2.404 -25.219 7.09 1 93.88 777 VAL B O 1
ATOM 13761 N N . PHE B 1 778 ? -4.609 -25.234 7.316 1 93.62 778 PHE B N 1
ATOM 13762 C CA . PHE B 1 778 ? -4.695 -26.609 6.832 1 93.62 778 PHE B CA 1
ATOM 13763 C C . PHE B 1 778 ? -4.254 -26.688 5.375 1 93.62 778 PHE B C 1
ATOM 13765 O O . PHE B 1 778 ? -3.523 -27.609 4.996 1 93.62 778 PHE B O 1
ATOM 13772 N N . ALA B 1 779 ? -4.773 -25.75 4.555 1 91.81 779 ALA B N 1
ATOM 13773 C CA . ALA B 1 779 ? -4.336 -25.703 3.16 1 91.81 779 ALA B CA 1
ATOM 13774 C C . ALA B 1 779 ? -2.818 -25.547 3.068 1 91.81 779 ALA B C 1
ATOM 13776 O O . ALA B 1 779 ? -2.188 -26.109 2.164 1 91.81 779 ALA B O 1
ATOM 13777 N N . LEU B 1 780 ? -2.248 -24.844 4 1 94.12 780 LEU B N 1
ATOM 13778 C CA . LEU B 1 780 ? -0.797 -24.719 4.082 1 94.12 780 LEU B CA 1
ATOM 13779 C C . LEU B 1 780 ? -0.15 -26.078 4.32 1 94.12 780 LEU B C 1
ATOM 13781 O O . LEU B 1 780 ? 0.87 -26.406 3.707 1 94.12 780 LEU B O 1
ATOM 13785 N N . CYS B 1 781 ? -0.724 -26.844 5.203 1 94.62 781 CYS B N 1
ATOM 13786 C CA . CYS B 1 781 ? -0.185 -28.172 5.504 1 94.62 781 CYS B CA 1
ATOM 13787 C C . CYS B 1 781 ? -0.305 -29.094 4.301 1 94.62 781 CYS B C 1
ATOM 13789 O O . CYS B 1 781 ? 0.58 -29.922 4.055 1 94.62 781 CYS B O 1
ATOM 13791 N N . LEU B 1 782 ? -1.423 -28.969 3.584 1 92 782 LEU B N 1
ATOM 13792 C CA . LEU B 1 782 ? -1.571 -29.75 2.361 1 92 782 LEU B CA 1
ATOM 13793 C C . LEU B 1 782 ? -0.478 -29.391 1.356 1 92 782 LEU B C 1
ATOM 13795 O O . LEU B 1 782 ? 0.104 -30.281 0.732 1 92 782 LEU B O 1
ATOM 13799 N N . LEU B 1 783 ? -0.227 -28.156 1.205 1 91.56 783 LEU B N 1
ATOM 13800 C CA . LEU B 1 783 ? 0.839 -27.688 0.32 1 91.56 783 LEU B CA 1
ATOM 13801 C C . LEU B 1 783 ? 2.197 -28.203 0.799 1 91.56 783 LEU B C 1
ATOM 13803 O O . LEU B 1 783 ? 3.021 -28.625 -0.007 1 91.56 783 LEU B O 1
ATOM 13807 N N . GLY B 1 784 ? 2.381 -28.125 2.127 1 92.5 784 GLY B N 1
ATOM 13808 C CA . GLY B 1 784 ? 3.625 -28.625 2.682 1 92.5 784 GLY B CA 1
ATOM 13809 C C . GLY B 1 784 ? 3.854 -30.109 2.395 1 92.5 784 GLY B C 1
ATOM 13810 O O . GLY B 1 784 ? 4.973 -30.516 2.088 1 92.5 784 GLY B O 1
ATOM 13811 N N . HIS B 1 785 ? 2.816 -30.828 2.523 1 91.88 785 HIS B N 1
ATOM 13812 C CA . HIS B 1 785 ? 2.887 -32.25 2.188 1 91.88 785 HIS B CA 1
ATOM 13813 C C . HIS B 1 785 ? 3.291 -32.438 0.731 1 91.88 785 HIS B C 1
ATOM 13815 O O . HIS B 1 785 ? 4.156 -33.281 0.432 1 91.88 785 HIS B O 1
ATOM 13821 N N . GLN B 1 786 ? 2.684 -31.703 -0.165 1 86.56 786 GLN B N 1
ATOM 13822 C CA . GLN B 1 786 ? 2.965 -31.828 -1.592 1 86.56 786 GLN B CA 1
ATOM 13823 C C . GLN B 1 786 ? 4.422 -31.469 -1.896 1 86.56 786 GLN B C 1
ATOM 13825 O O . GLN B 1 786 ? 5.09 -32.188 -2.65 1 86.56 786 GLN B O 1
ATOM 13830 N N . ILE B 1 787 ? 4.891 -30.406 -1.37 1 85.12 787 ILE B N 1
ATOM 13831 C CA . ILE B 1 787 ? 6.254 -29.938 -1.587 1 85.12 787 ILE B CA 1
ATOM 13832 C C . ILE B 1 787 ? 7.242 -31.016 -1.125 1 85.12 787 ILE B C 1
ATOM 13834 O O . ILE B 1 787 ? 8.18 -31.359 -1.851 1 85.12 787 ILE B O 1
ATOM 13838 N N . ASN B 1 788 ? 6.996 -31.547 0.053 1 86.62 788 ASN B N 1
ATOM 13839 C CA . ASN B 1 788 ? 7.918 -32.531 0.627 1 86.62 788 ASN B CA 1
ATOM 13840 C C . ASN B 1 788 ? 7.809 -33.875 -0.071 1 86.62 788 ASN B C 1
ATOM 13842 O O . ASN B 1 788 ? 8.797 -34.594 -0.185 1 86.62 788 ASN B O 1
ATOM 13846 N N . GLU B 1 789 ? 6.645 -34.156 -0.528 1 81.56 789 GLU B N 1
ATOM 13847 C CA . GLU B 1 789 ? 6.477 -35.344 -1.343 1 81.56 789 GLU B CA 1
ATOM 13848 C C . GLU B 1 789 ? 7.281 -35.25 -2.639 1 81.56 789 GLU B C 1
ATOM 13850 O O . GLU B 1 789 ? 7.941 -36.219 -3.039 1 81.56 789 GLU B O 1
ATOM 13855 N N . GLU B 1 790 ? 7.246 -34.156 -3.254 1 73.5 790 GLU B N 1
ATOM 13856 C CA . GLU B 1 790 ? 7.984 -33.906 -4.492 1 73.5 790 GLU B CA 1
ATOM 13857 C C . GLU B 1 790 ? 9.492 -33.938 -4.25 1 73.5 790 GLU B C 1
ATOM 13859 O O . GLU B 1 790 ? 10.25 -34.438 -5.098 1 73.5 790 GLU B O 1
ATOM 13864 N N . ARG B 1 791 ? 9.812 -33.469 -3.111 1 73.19 791 ARG B N 1
ATOM 13865 C CA . ARG B 1 791 ? 11.227 -33.438 -2.76 1 73.19 791 ARG B CA 1
ATOM 13866 C C . ARG B 1 791 ? 11.742 -34.812 -2.445 1 73.19 791 ARG B C 1
ATOM 13868 O O . ARG B 1 791 ? 12.914 -35.125 -2.674 1 73.19 791 ARG B O 1
ATOM 13875 N N . GLY B 1 792 ? 10.914 -35.719 -1.868 1 69.69 792 GLY B N 1
ATOM 13876 C CA . GLY B 1 792 ? 11.258 -37.094 -1.579 1 69.69 792 GLY B CA 1
ATOM 13877 C C . GLY B 1 792 ? 12.297 -37.25 -0.48 1 69.69 792 GLY B C 1
ATOM 13878 O O . GLY B 1 792 ? 12.914 -38.281 -0.334 1 69.69 792 GLY B O 1
ATOM 13879 N N . SER B 1 793 ? 12.633 -36.156 0.165 1 69.38 793 SER B N 1
ATOM 13880 C CA . SER B 1 793 ? 13.641 -36.188 1.22 1 69.38 793 SER B CA 1
ATOM 13881 C C . SER B 1 793 ? 13.016 -36.469 2.578 1 69.38 793 SER B C 1
ATOM 13883 O O . SER B 1 793 ? 11.828 -36.219 2.797 1 69.38 793 SER B O 1
ATOM 13885 N N . ARG B 1 794 ? 13.766 -37.125 3.455 1 77.69 794 ARG B N 1
ATOM 13886 C CA . ARG B 1 794 ? 13.336 -37.406 4.824 1 77.69 794 ARG B CA 1
ATOM 13887 C C . ARG B 1 794 ? 13.328 -36.125 5.652 1 77.69 794 ARG B C 1
ATOM 13889 O O . ARG B 1 794 ? 12.602 -36.031 6.648 1 77.69 794 ARG B O 1
ATOM 13896 N N . ASP B 1 795 ? 14.141 -35.219 5.152 1 82.75 795 ASP B N 1
ATOM 13897 C CA . ASP B 1 795 ? 14.148 -33.906 5.828 1 82.75 795 ASP B CA 1
ATOM 13898 C C . ASP B 1 795 ? 13.023 -33.031 5.32 1 82.75 795 ASP B C 1
ATOM 13900 O O . ASP B 1 795 ? 13.148 -32.375 4.27 1 82.75 795 ASP B O 1
ATOM 13904 N N . LEU B 1 796 ? 11.992 -32.938 6.137 1 87.88 796 LEU B N 1
ATOM 13905 C CA . LEU B 1 796 ? 10.82 -32.156 5.73 1 87.88 796 LEU B CA 1
ATOM 13906 C C . LEU B 1 796 ? 11.07 -30.672 5.867 1 87.88 796 LEU B C 1
ATOM 13908 O O . LEU B 1 796 ? 11.656 -30.219 6.855 1 87.88 796 LEU B O 1
ATOM 13912 N N . VAL B 1 797 ? 10.758 -29.906 4.918 1 85.81 797 VAL B N 1
ATOM 13913 C CA . VAL B 1 797 ? 10.992 -28.469 4.918 1 85.81 797 VAL B CA 1
ATOM 13914 C C . VAL B 1 797 ? 9.68 -27.719 5.125 1 85.81 797 VAL B C 1
ATOM 13916 O O . VAL B 1 797 ? 8.602 -28.25 4.832 1 85.81 797 VAL B O 1
ATOM 13919 N N . ASP B 1 798 ? 9.812 -26.5 5.676 1 90.44 798 ASP B N 1
ATOM 13920 C CA . ASP B 1 798 ? 8.648 -25.625 5.832 1 90.44 798 ASP B CA 1
ATOM 13921 C C . ASP B 1 798 ? 8.227 -25.031 4.492 1 90.44 798 ASP B C 1
ATOM 13923 O O . ASP B 1 798 ? 9.055 -24.828 3.604 1 90.44 798 ASP B O 1
ATOM 13927 N N . VAL B 1 799 ? 6.914 -24.781 4.352 1 92.06 799 VAL B N 1
ATOM 13928 C CA . VAL B 1 799 ? 6.426 -24.109 3.152 1 92.06 799 VAL B CA 1
ATOM 13929 C C . VAL B 1 799 ? 7.09 -22.75 3.021 1 92.06 799 VAL B C 1
ATOM 13931 O O . VAL B 1 799 ? 7.539 -22.375 1.937 1 92.06 799 VAL B O 1
ATOM 13934 N N . PHE B 1 800 ? 7.129 -22.031 4.18 1 92.94 800 PHE B N 1
ATOM 13935 C CA . PHE B 1 800 ? 7.812 -20.734 4.23 1 92.94 800 PHE B CA 1
ATOM 13936 C C . PHE B 1 800 ? 9.148 -20.859 4.949 1 92.94 800 PHE B C 1
ATOM 13938 O O . PHE B 1 800 ? 9.195 -21.047 6.168 1 92.94 800 PHE B O 1
ATOM 13945 N N . PRO B 1 801 ? 10.211 -20.719 4.246 1 86.94 801 PRO B N 1
ATOM 13946 C CA . PRO B 1 801 ? 11.523 -21.141 4.742 1 86.94 801 PRO B CA 1
ATOM 13947 C C . PRO B 1 801 ? 12.164 -20.125 5.684 1 86.94 801 PRO B C 1
ATOM 13949 O O . PRO B 1 801 ? 13.203 -20.406 6.289 1 86.94 801 PRO B O 1
ATOM 13952 N N . SER B 1 802 ? 11.672 -18.891 5.906 1 89.31 802 SER B N 1
ATOM 13953 C CA . SER B 1 802 ? 12.281 -17.875 6.754 1 89.31 802 SER B CA 1
ATOM 13954 C C . SER B 1 802 ? 11.297 -17.344 7.789 1 89.31 802 SER B C 1
ATOM 13956 O O . SER B 1 802 ? 10.086 -17.375 7.566 1 89.31 802 SER B O 1
ATOM 13958 N N . PRO B 1 803 ? 11.805 -16.828 8.945 1 91.31 803 PRO B N 1
ATOM 13959 C CA . PRO B 1 803 ? 10.906 -16.234 9.938 1 91.31 803 PRO B CA 1
ATOM 13960 C C . PRO B 1 803 ? 10.102 -15.07 9.391 1 91.31 803 PRO B C 1
ATOM 13962 O O . PRO B 1 803 ? 8.969 -14.836 9.812 1 91.31 803 PRO B O 1
ATOM 13965 N N . VAL B 1 804 ? 10.734 -14.367 8.43 1 93.25 804 VAL B N 1
ATOM 13966 C CA . VAL B 1 804 ? 10.047 -13.227 7.832 1 93.25 804 VAL B CA 1
ATOM 13967 C C . VAL B 1 804 ? 8.812 -13.695 7.074 1 93.25 804 VAL B C 1
ATOM 13969 O O . VAL B 1 804 ? 7.723 -13.148 7.246 1 93.25 804 VAL B O 1
ATOM 13972 N N . LEU B 1 805 ? 8.992 -14.781 6.266 1 93.56 805 LEU B N 1
ATOM 13973 C CA . LEU B 1 805 ? 7.875 -15.305 5.484 1 93.56 805 LEU B CA 1
ATOM 13974 C C . LEU B 1 805 ? 6.801 -15.891 6.395 1 93.56 805 LEU B C 1
ATOM 13976 O O . LEU B 1 805 ? 5.605 -15.727 6.141 1 93.56 805 LEU B O 1
ATOM 13980 N N . LYS B 1 806 ? 7.191 -16.547 7.426 1 93.69 806 LYS B N 1
ATOM 13981 C CA . LYS B 1 806 ? 6.242 -17.094 8.391 1 93.69 806 LYS B CA 1
ATOM 13982 C C . LYS B 1 806 ? 5.449 -15.984 9.07 1 93.69 806 LYS B C 1
ATOM 13984 O O . LYS B 1 806 ? 4.242 -16.109 9.273 1 93.69 806 LYS B O 1
ATOM 13989 N N . TYR B 1 807 ? 6.148 -14.891 9.453 1 95.31 807 TYR B N 1
ATOM 13990 C CA . TYR B 1 807 ? 5.52 -13.727 10.062 1 95.31 807 TYR B CA 1
ATOM 13991 C C . TYR B 1 807 ? 4.488 -13.109 9.125 1 95.31 807 TYR B C 1
ATOM 13993 O O . TYR B 1 807 ? 3.365 -12.805 9.539 1 95.31 807 TYR B O 1
ATOM 14001 N N . LEU B 1 808 ? 4.883 -12.93 7.898 1 94.94 808 LEU B N 1
ATOM 14002 C CA . LEU B 1 808 ? 4.004 -12.32 6.91 1 94.94 808 LEU B CA 1
ATOM 14003 C C . LEU B 1 808 ? 2.775 -13.188 6.66 1 94.94 808 LEU B C 1
ATOM 14005 O O . LEU B 1 808 ? 1.67 -12.672 6.492 1 94.94 808 LEU B O 1
ATOM 14009 N N . PHE B 1 809 ? 2.943 -14.477 6.562 1 95.69 809 PHE B N 1
ATOM 14010 C CA . PHE B 1 809 ? 1.808 -15.375 6.387 1 95.69 809 PHE B CA 1
ATOM 14011 C C . PHE B 1 809 ? 0.838 -15.25 7.559 1 95.69 809 PHE B C 1
ATOM 14013 O O . PHE B 1 809 ? -0.378 -15.203 7.359 1 95.69 809 PHE B O 1
ATOM 14020 N N . ASN B 1 810 ? 1.341 -15.227 8.789 1 94.5 810 ASN B N 1
ATOM 14021 C CA . ASN B 1 810 ? 0.478 -15.102 9.961 1 94.5 810 ASN B CA 1
ATOM 14022 C C . ASN B 1 810 ? -0.238 -13.75 9.984 1 94.5 810 ASN B C 1
ATOM 14024 O O . ASN B 1 810 ? -1.347 -13.648 10.516 1 94.5 810 ASN B O 1
ATOM 14028 N N . ASP B 1 811 ? 0.42 -12.711 9.484 1 95.19 811 ASP B N 1
ATOM 14029 C CA . ASP B 1 811 ? -0.245 -11.422 9.312 1 95.19 811 ASP B CA 1
ATOM 14030 C C . ASP B 1 811 ? -1.467 -11.547 8.406 1 95.19 811 ASP B C 1
ATOM 14032 O O . ASP B 1 811 ? -2.518 -10.961 8.688 1 95.19 811 ASP B O 1
ATOM 14036 N N . CYS B 1 812 ? -1.366 -12.328 7.309 1 94.31 812 CYS B N 1
ATOM 14037 C CA . CYS B 1 812 ? -2.492 -12.594 6.422 1 94.31 812 CYS B CA 1
ATOM 14038 C C . CYS B 1 812 ? -3.596 -13.352 7.148 1 94.31 812 CYS B C 1
ATOM 14040 O O . CYS B 1 812 ? -4.777 -13.047 6.984 1 94.31 812 CYS B O 1
ATOM 14042 N N . VAL B 1 813 ? -3.172 -14.336 7.949 1 93.88 813 VAL B N 1
ATOM 14043 C CA . VAL B 1 813 ? -4.129 -15.148 8.695 1 93.88 813 VAL B CA 1
ATOM 14044 C C . VAL B 1 813 ? -4.941 -14.266 9.633 1 93.88 813 VAL B C 1
ATOM 14046 O O . VAL B 1 813 ? -6.164 -14.398 9.727 1 93.88 813 VAL B O 1
ATOM 14049 N N . MET B 1 814 ? -4.258 -13.359 10.281 1 93.94 814 MET B N 1
ATOM 14050 C CA . MET B 1 814 ? -4.918 -12.477 11.242 1 93.94 814 MET B CA 1
ATOM 14051 C C . MET B 1 814 ? -5.906 -11.555 10.547 1 93.94 814 MET B C 1
ATOM 14053 O O . MET B 1 814 ? -7.047 -11.406 10.984 1 93.94 814 MET B O 1
ATOM 14057 N N . HIS B 1 815 ? -5.492 -10.875 9.477 1 94.12 815 HIS B N 1
ATOM 14058 C CA . HIS B 1 815 ? -6.383 -9.977 8.75 1 94.12 815 HIS B CA 1
ATOM 14059 C C . HIS B 1 815 ? -7.551 -10.734 8.141 1 94.12 815 HIS B C 1
ATOM 14061 O O . HIS B 1 815 ? -8.68 -10.234 8.109 1 94.12 815 HIS B O 1
ATOM 14067 N N . PHE B 1 816 ? -7.273 -11.938 7.605 1 94.31 816 PHE B N 1
ATOM 14068 C CA . PHE B 1 816 ? -8.336 -12.773 7.059 1 94.31 816 PHE B CA 1
ATOM 14069 C C . PHE B 1 816 ? -9.359 -13.125 8.133 1 94.31 816 PHE B C 1
ATOM 14071 O O . PHE B 1 816 ? -10.562 -13.055 7.898 1 94.31 816 PHE B O 1
ATOM 14078 N N . GLY B 1 817 ? -8.82 -13.578 9.336 1 93.81 817 GLY B N 1
ATOM 14079 C CA . GLY B 1 817 ? -9.719 -13.859 10.445 1 93.81 817 GLY B CA 1
ATOM 14080 C C . GLY B 1 817 ? -10.562 -12.664 10.852 1 93.81 817 GLY B C 1
ATOM 14081 O O . GLY B 1 817 ? -11.758 -12.805 11.117 1 93.81 817 GLY B O 1
ATOM 14082 N N . THR B 1 818 ? -9.969 -11.516 10.898 1 94.88 818 THR B N 1
ATOM 14083 C CA . THR B 1 818 ? -10.664 -10.289 11.266 1 94.88 818 THR B CA 1
ATOM 14084 C C . THR B 1 818 ? -11.719 -9.93 10.227 1 94.88 818 THR B C 1
ATOM 14086 O O . THR B 1 818 ? -12.844 -9.562 10.57 1 94.88 818 THR B O 1
ATOM 14089 N N . PHE B 1 819 ? -11.375 -10.031 8.914 1 94.19 819 PHE B N 1
ATOM 14090 C CA . PHE B 1 819 ? -12.312 -9.805 7.828 1 94.19 819 PHE B CA 1
ATOM 14091 C C . PHE B 1 819 ? -13.523 -10.727 7.953 1 94.19 819 PHE B C 1
ATOM 14093 O O . PHE B 1 819 ? -14.664 -10.281 7.855 1 94.19 819 PHE B O 1
ATOM 14100 N N . SER B 1 820 ? -13.172 -12.016 8.188 1 92.19 820 SER B N 1
ATOM 14101 C CA . SER B 1 820 ? -14.227 -13.016 8.305 1 92.19 820 SER B CA 1
ATOM 14102 C C . SER B 1 820 ? -15.164 -12.695 9.461 1 92.19 820 SER B C 1
ATOM 14104 O O . SER B 1 820 ? -16.391 -12.836 9.336 1 92.19 820 SER B O 1
ATOM 14106 N N . ARG B 1 821 ? -14.633 -12.266 10.57 1 93.19 821 ARG B N 1
ATOM 14107 C CA . ARG B 1 821 ? -15.445 -11.922 11.734 1 93.19 821 ARG B CA 1
ATOM 14108 C C . ARG B 1 821 ? -16.328 -10.711 11.461 1 93.19 821 ARG B C 1
ATOM 14110 O O . ARG B 1 821 ? -17.516 -10.719 11.75 1 93.19 821 ARG B O 1
ATOM 14117 N N . LEU B 1 822 ? -15.75 -9.641 10.945 1 93.62 822 LEU B N 1
ATOM 14118 C CA . LEU B 1 822 ? -16.484 -8.414 10.656 1 93.62 822 LEU B CA 1
ATOM 14119 C C . LEU B 1 822 ? -17.609 -8.68 9.656 1 93.62 822 LEU B C 1
ATOM 14121 O O . LEU B 1 822 ? -18.719 -8.141 9.789 1 93.62 822 LEU B O 1
ATOM 14125 N N . ALA B 1 823 ? -17.312 -9.523 8.609 1 89.81 823 ALA B N 1
ATOM 14126 C CA . ALA B 1 823 ? -18.328 -9.891 7.629 1 89.81 823 ALA B CA 1
ATOM 14127 C C . ALA B 1 823 ? -19.469 -10.664 8.289 1 89.81 823 ALA B C 1
ATOM 14129 O O . ALA B 1 823 ? -20.641 -10.438 7.988 1 89.81 823 ALA B O 1
ATOM 14130 N N . ASN B 1 824 ? -19.078 -11.617 9.133 1 89.44 824 ASN B N 1
ATOM 14131 C CA . ASN B 1 824 ? -20.078 -12.367 9.867 1 89.44 824 ASN B CA 1
ATOM 14132 C C . ASN B 1 824 ? -20.953 -11.445 10.719 1 89.44 824 ASN B C 1
ATOM 14134 O O . ASN B 1 824 ? -22.172 -11.602 10.758 1 89.44 824 ASN B O 1
ATOM 14138 N N . ASP B 1 825 ? -20.344 -10.547 11.477 1 92.31 825 ASP B N 1
ATOM 14139 C CA . ASP B 1 825 ? -21.078 -9.602 12.312 1 92.31 825 ASP B CA 1
ATOM 14140 C C . ASP B 1 825 ? -22.016 -8.742 11.469 1 92.31 825 ASP B C 1
ATOM 14142 O O . ASP B 1 825 ? -23.141 -8.438 11.883 1 92.31 825 ASP B O 1
ATOM 14146 N N . LEU B 1 826 ? -21.516 -8.273 10.336 1 89.69 826 LEU B N 1
ATOM 14147 C CA . LEU B 1 826 ? -22.281 -7.418 9.438 1 89.69 826 LEU B CA 1
ATOM 14148 C C . LEU B 1 826 ? -23.562 -8.109 8.992 1 89.69 826 LEU B C 1
ATOM 14150 O O . LEU B 1 826 ? -24.641 -7.492 8.953 1 89.69 826 LEU B O 1
ATOM 14154 N N . HIS B 1 827 ? -23.547 -9.422 8.711 1 86.88 827 HIS B N 1
ATOM 14155 C CA . HIS B 1 827 ? -24.672 -10.125 8.117 1 86.88 827 HIS B CA 1
ATOM 14156 C C . HIS B 1 827 ? -25.531 -10.789 9.195 1 86.88 827 HIS B C 1
ATOM 14158 O O . HIS B 1 827 ? -26.594 -11.328 8.891 1 86.88 827 HIS B O 1
ATOM 14164 N N . SER B 1 828 ? -25.078 -10.664 10.477 1 87.56 828 SER B N 1
ATOM 14165 C CA . SER B 1 828 ? -25.844 -11.32 11.531 1 87.56 828 SER B CA 1
ATOM 14166 C C . SER B 1 828 ? -26.359 -10.305 12.555 1 87.56 828 SER B C 1
ATOM 14168 O O . SER B 1 828 ? -26.688 -10.672 13.688 1 87.56 828 SER B O 1
ATOM 14170 N N . ILE B 1 829 ? -26.359 -9.062 12.266 1 87.5 829 ILE B N 1
ATOM 14171 C CA . ILE B 1 829 ? -26.688 -8 13.211 1 87.5 829 ILE B CA 1
ATOM 14172 C C . ILE B 1 829 ? -28.031 -8.297 13.875 1 87.5 829 ILE B C 1
ATOM 14174 O O . ILE B 1 829 ? -28.125 -8.344 15.102 1 87.5 829 ILE B O 1
ATOM 14178 N N . SER B 1 830 ? -29.109 -8.523 13.047 1 84.12 830 SER B N 1
ATOM 14179 C CA . SER B 1 830 ? -30.438 -8.766 13.586 1 84.12 830 SER B CA 1
ATOM 14180 C C . SER B 1 830 ? -30.469 -10.023 14.445 1 84.12 830 SER B C 1
ATOM 14182 O O . SER B 1 830 ? -31.047 -10.023 15.531 1 84.12 830 SER B O 1
ATOM 14184 N N . ARG B 1 831 ? -29.859 -11.016 13.961 1 84.81 831 ARG B N 1
ATOM 14185 C CA . ARG B 1 831 ? -29.797 -12.273 14.695 1 84.81 831 ARG B CA 1
ATOM 14186 C C . ARG B 1 831 ? -29.062 -12.109 16.016 1 84.81 831 ARG B C 1
ATOM 14188 O O . ARG B 1 831 ? -29.484 -12.625 17.047 1 84.81 831 ARG B O 1
ATOM 14195 N N . ASP B 1 832 ? -28 -11.445 15.984 1 87.44 832 ASP B N 1
ATOM 14196 C CA . ASP B 1 832 ? -27.141 -11.281 17.156 1 87.44 832 ASP B CA 1
ATOM 14197 C C . ASP B 1 832 ? -27.844 -10.461 18.234 1 87.44 832 ASP B C 1
ATOM 14199 O O . ASP B 1 832 ? -27.672 -10.711 19.422 1 87.44 832 ASP B O 1
ATOM 14203 N N . PHE B 1 833 ? -28.562 -9.531 17.828 1 83.69 833 PHE B N 1
ATOM 14204 C CA . PHE B 1 833 ? -29.344 -8.758 18.781 1 83.69 833 PHE B CA 1
ATOM 14205 C C . PHE B 1 833 ? -30.406 -9.633 19.438 1 83.69 833 PHE B C 1
ATOM 14207 O O . PHE B 1 833 ? -30.609 -9.578 20.656 1 83.69 833 PHE B O 1
ATOM 14214 N N . ASN B 1 834 ? -31.016 -10.453 18.578 1 82.38 834 ASN B N 1
ATOM 14215 C CA . ASN B 1 834 ? -32.094 -11.312 19.078 1 82.38 834 ASN B CA 1
ATOM 14216 C C . ASN B 1 834 ? -31.547 -12.383 20.016 1 82.38 834 ASN B C 1
ATOM 14218 O O . ASN B 1 834 ? -32.188 -12.742 21 1 82.38 834 ASN B O 1
ATOM 14222 N N . GLU B 1 835 ? -30.422 -12.844 19.703 1 82.69 835 GLU B N 1
ATOM 14223 C CA . GLU B 1 835 ? -29.844 -13.945 20.469 1 82.69 835 GLU B CA 1
ATOM 14224 C C . GLU B 1 835 ? -28.891 -13.438 21.547 1 82.69 835 GLU B C 1
ATOM 14226 O O . GLU B 1 835 ? -28.359 -14.219 22.328 1 82.69 835 GLU B O 1
ATOM 14231 N N . VAL B 1 836 ? -28.656 -12.164 21.562 1 83.44 836 VAL B N 1
ATOM 14232 C CA . VAL B 1 836 ? -27.75 -11.516 22.5 1 83.44 836 VAL B CA 1
ATOM 14233 C C . VAL B 1 836 ? -26.328 -12.078 22.328 1 83.44 836 VAL B C 1
ATOM 14235 O O . VAL B 1 836 ? -25.734 -12.539 23.297 1 83.44 836 VAL B O 1
ATOM 14238 N N . ASN B 1 837 ? -25.953 -12.18 21.125 1 87.75 837 ASN B N 1
ATOM 14239 C CA . ASN B 1 837 ? -24.578 -12.516 20.734 1 87.75 837 ASN B CA 1
ATOM 14240 C C . ASN B 1 837 ? -23.75 -11.266 20.469 1 87.75 837 ASN B C 1
ATOM 14242 O O . ASN B 1 837 ? -24.141 -10.414 19.672 1 87.75 837 ASN B O 1
ATOM 14246 N N . LEU B 1 838 ? -22.688 -11.133 21.156 1 88.38 838 LEU B N 1
ATOM 14247 C CA . LEU B 1 838 ? -21.875 -9.938 21 1 88.38 838 LEU B CA 1
ATOM 14248 C C . LEU B 1 838 ? -21.5 -9.695 19.547 1 88.38 838 LEU B C 1
ATOM 14250 O O . LEU B 1 838 ? -20.984 -10.594 18.875 1 88.38 838 LEU B O 1
ATOM 14254 N N . ASN B 1 839 ? -21.859 -8.562 19.078 1 90.75 839 ASN B N 1
ATOM 14255 C CA . ASN B 1 839 ? -21.609 -8.117 17.703 1 90.75 839 ASN B CA 1
ATOM 14256 C C . ASN B 1 839 ? -20.781 -6.836 17.672 1 90.75 839 ASN B C 1
ATOM 14258 O O . ASN B 1 839 ? -20.844 -6.031 18.609 1 90.75 839 ASN B O 1
ATOM 14262 N N . SER B 1 840 ? -20.062 -6.598 16.625 1 91.12 840 SER B N 1
ATOM 14263 C CA . SER B 1 840 ? -19.188 -5.438 16.469 1 91.12 840 SER B CA 1
ATOM 14264 C C . SER B 1 840 ? -19.938 -4.141 16.734 1 91.12 840 SER B C 1
ATOM 14266 O O . SER B 1 840 ? -19.391 -3.211 17.344 1 91.12 840 SER B O 1
ATOM 14268 N N . ILE B 1 841 ? -21.188 -4.008 16.328 1 89.12 841 ILE B N 1
ATOM 14269 C CA . ILE B 1 841 ? -21.922 -2.748 16.391 1 89.12 841 ILE B CA 1
ATOM 14270 C C . ILE B 1 841 ? -22.359 -2.467 17.828 1 89.12 841 ILE B C 1
ATOM 14272 O O . ILE B 1 841 ? -22.859 -1.384 18.125 1 89.12 841 ILE B O 1
ATOM 14276 N N . MET B 1 842 ? -22.141 -3.41 18.703 1 85.81 842 MET B N 1
ATOM 14277 C CA . MET B 1 842 ? -22.562 -3.262 20.094 1 85.81 842 MET B CA 1
ATOM 14278 C C . MET B 1 842 ? -21.469 -2.6 20.922 1 85.81 842 MET B C 1
ATOM 14280 O O . MET B 1 842 ? -21.688 -2.254 22.094 1 85.81 842 MET B O 1
ATOM 14284 N N . PHE B 1 843 ? -20.266 -2.377 20.406 1 85.81 843 PHE B N 1
ATOM 14285 C CA . PHE B 1 843 ? -19.172 -1.718 21.109 1 85.81 843 PHE B CA 1
ATOM 14286 C C . PHE B 1 843 ? -19.406 -0.217 21.203 1 85.81 843 PHE B C 1
ATOM 14288 O O . PHE B 1 843 ? -20.109 0.36 20.375 1 85.81 843 PHE B O 1
ATOM 14295 N N . SER B 1 844 ? -18.812 0.39 22.172 1 81 844 SER B N 1
ATOM 14296 C CA . SER B 1 844 ? -19.047 1.797 22.469 1 81 844 SER B CA 1
ATOM 14297 C C . SER B 1 844 ? -18.594 2.693 21.328 1 81 844 SER B C 1
ATOM 14299 O O . SER B 1 844 ? -19.141 3.785 21.141 1 81 844 SER B O 1
ATOM 14301 N N . GLU B 1 845 ? -17.672 2.262 20.547 1 86.06 845 GLU B N 1
ATOM 14302 C CA . GLU B 1 845 ? -17.188 3.029 19.406 1 86.06 845 GLU B CA 1
ATOM 14303 C C . GLU B 1 845 ? -18.297 3.238 18.375 1 86.06 845 GLU B C 1
ATOM 14305 O O . GLU B 1 845 ? -18.266 4.207 17.609 1 86.06 845 GLU B O 1
ATOM 14310 N N . PHE B 1 846 ? -19.297 2.283 18.391 1 85.62 846 PHE B N 1
ATOM 14311 C CA . PHE B 1 846 ? -20.406 2.373 17.469 1 85.62 846 PHE B CA 1
ATOM 14312 C C . PHE B 1 846 ? -21.609 3.037 18.125 1 85.62 846 PHE B C 1
ATOM 14314 O O . PHE B 1 846 ? -22.453 3.627 17.438 1 85.62 846 PHE B O 1
ATOM 14321 N N . THR B 1 847 ? -21.844 2.865 19.375 1 73.69 847 THR B N 1
ATOM 14322 C CA . THR B 1 847 ? -23.094 3.236 20.031 1 73.69 847 THR B CA 1
ATOM 14323 C C . THR B 1 847 ? -22.891 4.469 20.906 1 73.69 847 THR B C 1
ATOM 14325 O O . THR B 1 847 ? -23.875 5.09 21.344 1 73.69 847 THR B O 1
ATOM 14328 N N . GLY B 1 848 ? -21.859 4.844 21.281 1 60.28 848 GLY B N 1
ATOM 14329 C CA . GLY B 1 848 ? -21.688 5.922 22.25 1 60.28 848 GLY B CA 1
ATOM 14330 C C . GLY B 1 848 ? -22.156 7.266 21.719 1 60.28 848 GLY B C 1
ATOM 14331 O O . GLY B 1 848 ? -22.391 7.426 20.531 1 60.28 848 GLY B O 1
ATOM 14332 N N . PRO B 1 849 ? -22.875 8.156 22.562 1 50.91 849 PRO B N 1
ATOM 14333 C CA . PRO B 1 849 ? -23.391 9.469 22.188 1 50.91 849 PRO B CA 1
ATOM 14334 C C . PRO B 1 849 ? -22.516 10.188 21.172 1 50.91 849 PRO B C 1
ATOM 14336 O O . PRO B 1 849 ? -23 11.016 20.391 1 50.91 849 PRO B O 1
ATOM 14339 N N . LYS B 1 850 ? -21.281 9.68 20.984 1 56.62 850 LYS B N 1
ATOM 14340 C CA . LYS B 1 850 ? -20.328 10.445 20.188 1 56.62 850 LYS B CA 1
ATOM 14341 C C . LYS B 1 850 ? -19.672 9.57 19.125 1 56.62 850 LYS B C 1
ATOM 14343 O O . LYS B 1 850 ? -18.531 9.82 18.719 1 56.62 850 LYS B O 1
ATOM 14348 N N . SER B 1 851 ? -20.562 8.484 18.75 1 52.16 851 SER B N 1
ATOM 14349 C CA . SER B 1 851 ? -20 7.496 17.844 1 52.16 851 SER B CA 1
ATOM 14350 C C . SER B 1 851 ? -20.172 7.922 16.391 1 52.16 851 SER B C 1
ATOM 14352 O O . SER B 1 851 ? -19.531 7.375 15.484 1 52.16 851 SER B O 1
ATOM 14354 N N . GLY B 1 852 ? -20.75 9.125 16.156 1 53.34 852 GLY B N 1
ATOM 14355 C CA . GLY B 1 852 ? -21.016 9.586 14.797 1 53.34 852 GLY B CA 1
ATOM 14356 C C . GLY B 1 852 ? -22.031 8.727 14.062 1 53.34 852 GLY B C 1
ATOM 14357 O O . GLY B 1 852 ? -22.281 8.93 12.875 1 53.34 852 GLY B O 1
ATOM 14358 N N . THR B 1 853 ? -22.5 7.531 14.688 1 63.81 853 THR B N 1
ATOM 14359 C CA . THR B 1 853 ? -23.438 6.617 14.047 1 63.81 853 THR B CA 1
ATOM 14360 C C . THR B 1 853 ? -24.75 6.559 14.812 1 63.81 853 THR B C 1
ATOM 14362 O O . THR B 1 853 ? -25 5.602 15.547 1 63.81 853 THR B O 1
ATOM 14365 N N . ASP B 1 854 ? -25.5 7.477 14.711 1 68.44 854 ASP B N 1
ATOM 14366 C CA . ASP B 1 854 ? -26.719 7.617 15.5 1 68.44 854 ASP B CA 1
ATOM 14367 C C . ASP B 1 854 ? -27.797 6.641 15.031 1 68.44 854 ASP B C 1
ATOM 14369 O O . ASP B 1 854 ? -28.672 6.238 15.812 1 68.44 854 ASP B O 1
ATOM 14373 N N . THR B 1 855 ? -27.594 6.145 13.781 1 77.69 855 THR B N 1
ATOM 14374 C CA . THR B 1 855 ? -28.609 5.25 13.234 1 77.69 855 THR B CA 1
ATOM 14375 C C . THR B 1 855 ? -28.031 3.859 12.984 1 77.69 855 THR B C 1
ATOM 14377 O O . THR B 1 855 ? -26.812 3.701 12.867 1 77.69 855 THR B O 1
ATOM 14380 N N . GLU B 1 856 ? -28.938 2.865 13.07 1 79.81 856 GLU B N 1
ATOM 14381 C CA . GLU B 1 856 ? -28.516 1.503 12.75 1 79.81 856 GLU B CA 1
ATOM 14382 C C . GLU B 1 856 ? -27.906 1.424 11.359 1 79.81 856 GLU B C 1
ATOM 14384 O O . GLU B 1 856 ? -26.953 0.687 11.133 1 79.81 856 GLU B O 1
ATOM 14389 N N . LYS B 1 857 ? -28.469 2.189 10.508 1 83.06 857 LYS B N 1
ATOM 14390 C CA . LYS B 1 857 ? -27.984 2.221 9.133 1 83.06 857 LYS B CA 1
ATOM 14391 C C . LYS B 1 857 ? -26.562 2.771 9.078 1 83.06 857 LYS B C 1
ATOM 14393 O O . LYS B 1 857 ? -25.719 2.291 8.305 1 83.06 857 LYS B O 1
ATOM 14398 N N . ALA B 1 858 ? -26.344 3.703 9.898 1 84.75 858 ALA B N 1
ATOM 14399 C CA . ALA B 1 858 ? -25.016 4.297 9.953 1 84.75 858 ALA B CA 1
ATOM 14400 C C . ALA B 1 858 ? -24 3.328 10.555 1 84.75 858 ALA B C 1
ATOM 14402 O O . ALA B 1 858 ? -22.844 3.277 10.125 1 84.75 858 ALA B O 1
ATOM 14403 N N . ARG B 1 859 ? -24.469 2.578 11.523 1 89.25 859 ARG B N 1
ATOM 14404 C CA . ARG B 1 859 ? -23.594 1.58 12.141 1 89.25 859 ARG B CA 1
ATOM 14405 C C . ARG B 1 859 ? -23.266 0.463 11.156 1 89.25 859 ARG B C 1
ATOM 14407 O O . ARG B 1 859 ? -22.125 0.004 11.094 1 89.25 859 ARG B O 1
ATOM 14414 N N . GLU B 1 860 ? -24.25 0.079 10.438 1 89.06 860 GLU B N 1
ATOM 14415 C CA . GLU B 1 860 ? -24.062 -0.935 9.406 1 89.06 860 GLU B CA 1
ATOM 14416 C C . GLU B 1 860 ? -23.078 -0.454 8.336 1 89.06 860 GLU B C 1
ATOM 14418 O O . GLU B 1 860 ? -22.234 -1.221 7.871 1 89.06 860 GLU B O 1
ATOM 14423 N N . ALA B 1 861 ? -23.25 0.778 7.949 1 89.56 861 ALA B N 1
ATOM 14424 C CA . ALA B 1 861 ? -22.3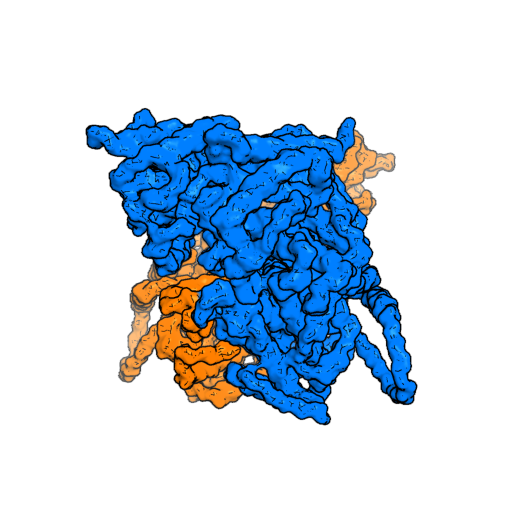59 1.351 6.938 1 89.56 861 ALA B CA 1
ATOM 14425 C C . ALA B 1 861 ? -20.922 1.404 7.43 1 89.56 861 ALA B C 1
ATOM 14427 O O . ALA B 1 861 ? -19.984 1.155 6.664 1 89.56 861 ALA B O 1
ATOM 14428 N N . ALA B 1 862 ? -20.75 1.717 8.68 1 91.56 862 ALA B N 1
ATOM 14429 C CA . ALA B 1 862 ? -19.422 1.757 9.266 1 91.56 862 ALA B CA 1
ATOM 14430 C C . ALA B 1 862 ? -18.797 0.364 9.312 1 91.56 862 ALA B C 1
ATOM 14432 O O . ALA B 1 862 ? -17.609 0.195 9 1 91.56 862 ALA B O 1
ATOM 14433 N N . LEU B 1 863 ? -19.594 -0.588 9.711 1 92.94 863 LEU B N 1
ATOM 14434 C CA . LEU B 1 863 ? -19.125 -1.966 9.781 1 92.94 863 LEU B CA 1
ATOM 14435 C C . LEU B 1 863 ? -18.75 -2.479 8.391 1 92.94 863 LEU B C 1
ATOM 14437 O O . LEU B 1 863 ? -17.797 -3.236 8.234 1 92.94 863 LEU B O 1
ATOM 14441 N N . LEU B 1 864 ? -19.531 -2.092 7.367 1 91.62 864 LEU B N 1
ATOM 14442 C CA . LEU B 1 864 ? -19.219 -2.449 5.984 1 91.62 864 LEU B CA 1
ATOM 14443 C C . LEU B 1 864 ? -17.875 -1.876 5.562 1 91.62 864 LEU B C 1
ATOM 14445 O O . LEU B 1 864 ? -17.094 -2.557 4.902 1 91.62 864 LEU B O 1
ATOM 14449 N N . GLU B 1 865 ? -17.609 -0.665 5.965 1 92 865 GLU B N 1
ATOM 14450 C CA . GLU B 1 865 ? -16.344 -0.038 5.633 1 92 865 GLU B CA 1
ATOM 14451 C C . GLU B 1 865 ? -15.172 -0.771 6.297 1 92 865 GLU B C 1
ATOM 14453 O O . GLU B 1 865 ? -14.109 -0.918 5.699 1 92 865 GLU B O 1
ATOM 14458 N N . LEU B 1 866 ? -15.367 -1.184 7.531 1 94.94 866 LEU B N 1
ATOM 14459 C CA . LEU B 1 866 ? -14.336 -1.933 8.234 1 94.94 866 LEU B CA 1
ATOM 14460 C C . LEU B 1 866 ? -14.094 -3.285 7.574 1 94.94 866 LEU B C 1
ATOM 14462 O O . LEU B 1 866 ? -12.961 -3.752 7.496 1 94.94 866 LEU B O 1
ATOM 14466 N N . THR B 1 867 ? -15.141 -3.9 7.109 1 93.06 867 THR B N 1
ATOM 14467 C CA . THR B 1 867 ? -15.031 -5.172 6.406 1 93.06 867 THR B CA 1
ATOM 14468 C C . THR B 1 867 ? -14.211 -5.012 5.129 1 93.06 867 THR B C 1
ATOM 14470 O O . THR B 1 867 ? -13.336 -5.832 4.844 1 93.06 867 THR B O 1
ATOM 14473 N N . LYS B 1 868 ? -14.5 -3.93 4.402 1 91.75 868 LYS B N 1
ATOM 14474 C CA . LYS B 1 868 ? -13.758 -3.656 3.176 1 91.75 868 LYS B CA 1
ATOM 14475 C C . LYS B 1 868 ? -12.289 -3.387 3.471 1 91.75 868 LYS B C 1
ATOM 14477 O O . LYS B 1 868 ? -11.406 -3.814 2.719 1 91.75 868 LYS B O 1
ATOM 14482 N N . PHE B 1 869 ? -12.047 -2.715 4.527 1 94.38 869 PHE B N 1
ATOM 14483 C CA . PHE B 1 869 ? -10.68 -2.385 4.914 1 94.38 869 PHE B CA 1
ATOM 14484 C C . PHE B 1 869 ? -9.875 -3.65 5.191 1 94.38 869 PHE B C 1
ATOM 14486 O O . PHE B 1 869 ? -8.773 -3.816 4.672 1 94.38 869 PHE B O 1
ATOM 14493 N N . GLU B 1 870 ? -10.422 -4.555 6.066 1 94.94 870 GLU B N 1
ATOM 14494 C CA . GLU B 1 870 ? -9.703 -5.77 6.441 1 94.94 870 GLU B CA 1
ATOM 14495 C C . GLU B 1 870 ? -9.578 -6.727 5.262 1 94.94 870 GLU B C 1
ATOM 14497 O O . GLU B 1 870 ? -8.594 -7.453 5.145 1 94.94 870 GLU B O 1
ATOM 14502 N N . ARG B 1 871 ? -10.586 -6.75 4.352 1 91.81 871 ARG B N 1
ATOM 14503 C CA . ARG B 1 871 ? -10.484 -7.543 3.133 1 91.81 871 ARG B CA 1
ATOM 14504 C C . ARG B 1 871 ? -9.32 -7.066 2.27 1 91.81 871 ARG B C 1
ATOM 14506 O O . ARG B 1 871 ? -8.531 -7.875 1.774 1 91.81 871 ARG B O 1
ATOM 14513 N N . LYS B 1 872 ? -9.219 -5.766 2.113 1 92.62 872 LYS B N 1
ATOM 14514 C CA . LYS B 1 872 ? -8.125 -5.191 1.34 1 92.62 872 LYS B CA 1
ATOM 14515 C C . LYS B 1 872 ? -6.773 -5.5 1.988 1 92.62 872 LYS B C 1
ATOM 14517 O O . LYS B 1 872 ? -5.805 -5.809 1.295 1 92.62 872 LYS B O 1
ATOM 14522 N N . ALA B 1 873 ? -6.773 -5.352 3.318 1 93.44 873 ALA B N 1
ATOM 14523 C CA . ALA B 1 873 ? -5.535 -5.656 4.039 1 93.44 873 ALA B CA 1
ATOM 14524 C C . ALA B 1 873 ? -5.117 -7.105 3.82 1 93.44 873 ALA B C 1
ATOM 14526 O O . ALA B 1 873 ? -3.93 -7.402 3.678 1 93.44 873 ALA B O 1
ATOM 14527 N N . THR B 1 874 ? -6.047 -8.047 3.812 1 93.56 874 THR B N 1
ATOM 14528 C CA . THR B 1 874 ? -5.781 -9.461 3.566 1 93.56 874 THR B CA 1
ATOM 14529 C C . THR B 1 874 ? -5.227 -9.672 2.158 1 93.56 874 THR B C 1
ATOM 14531 O O . THR B 1 874 ? -4.211 -10.344 1.979 1 93.56 874 THR B O 1
ATOM 14534 N N . ASP B 1 875 ? -5.879 -9.062 1.158 1 91.75 875 ASP B N 1
ATOM 14535 C CA . ASP B 1 875 ? -5.473 -9.195 -0.237 1 91.75 875 ASP B CA 1
ATOM 14536 C C . ASP B 1 875 ? -4.086 -8.602 -0.466 1 91.75 875 ASP B C 1
ATOM 14538 O O . ASP B 1 875 ? -3.25 -9.203 -1.142 1 91.75 875 ASP B O 1
ATOM 14542 N N . ASP B 1 876 ? -3.877 -7.406 0.116 1 92.5 876 ASP B N 1
ATOM 14543 C CA . ASP B 1 876 ? -2.57 -6.766 -0 1 92.5 876 ASP B CA 1
ATOM 14544 C C . ASP B 1 876 ? -1.487 -7.605 0.676 1 92.5 876 ASP B C 1
ATOM 14546 O O . ASP B 1 876 ? -0.35 -7.656 0.203 1 92.5 876 ASP B O 1
ATOM 14550 N N . GLY B 1 877 ? -1.856 -8.211 1.813 1 94.19 877 GLY B N 1
ATOM 14551 C CA . GLY B 1 877 ? -0.921 -9.078 2.512 1 94.19 877 GLY B CA 1
ATOM 14552 C C . GLY B 1 877 ? -0.485 -10.273 1.685 1 94.19 877 GLY B C 1
ATOM 14553 O O . GLY B 1 877 ? 0.707 -10.578 1.608 1 94.19 877 GLY B O 1
ATOM 14554 N N . PHE B 1 878 ? -1.395 -10.945 1.026 1 93.62 878 PHE B N 1
ATOM 14555 C CA . PHE B 1 878 ? -1.071 -12.094 0.194 1 93.62 878 PHE B CA 1
ATOM 14556 C C . PHE B 1 878 ? -0.211 -11.68 -0.994 1 93.62 878 PHE B C 1
ATOM 14558 O O . PHE B 1 878 ? 0.713 -12.398 -1.378 1 93.62 878 PHE B O 1
ATOM 14565 N N . GLU B 1 879 ? -0.516 -10.539 -1.572 1 93.12 879 GLU B N 1
ATOM 14566 C CA . GLU B 1 879 ? 0.291 -10.055 -2.688 1 93.12 879 GLU B CA 1
ATOM 14567 C C . GLU B 1 879 ? 1.722 -9.758 -2.248 1 93.12 879 GLU B C 1
ATOM 14569 O O . GLU B 1 879 ? 2.672 -10.039 -2.98 1 93.12 879 GLU B O 1
ATOM 14574 N N . TYR B 1 880 ? 1.83 -9.133 -1.085 1 93.88 880 TYR B N 1
ATOM 14575 C CA . TYR B 1 880 ? 3.158 -8.852 -0.55 1 93.88 880 TYR B CA 1
ATOM 14576 C C . TYR B 1 880 ? 3.9 -10.141 -0.233 1 93.88 880 TYR B C 1
ATOM 14578 O O . TYR B 1 880 ? 5.113 -10.234 -0.439 1 93.88 880 TYR B O 1
ATOM 14586 N N . LEU B 1 881 ? 3.244 -11.164 0.269 1 94.56 881 LEU B N 1
ATOM 14587 C CA . LEU B 1 881 ? 3.828 -12.461 0.566 1 94.56 881 LEU B CA 1
ATOM 14588 C C . LEU B 1 881 ? 4.348 -13.125 -0.705 1 94.56 881 LEU B C 1
ATOM 14590 O O . LEU B 1 881 ? 5.41 -13.758 -0.691 1 94.56 881 LEU B O 1
ATOM 14594 N N . VAL B 1 882 ? 3.578 -13.023 -1.843 1 93.31 882 VAL B N 1
ATOM 14595 C CA . VAL B 1 882 ? 4.035 -13.547 -3.127 1 93.31 882 VAL B CA 1
ATOM 14596 C C . VAL B 1 882 ? 5.355 -12.891 -3.514 1 93.31 882 VAL B C 1
ATOM 14598 O O . VAL B 1 882 ? 6.301 -13.57 -3.92 1 93.31 882 VAL B O 1
ATOM 14601 N N . GLN B 1 883 ? 5.465 -11.578 -3.316 1 92 883 GLN B N 1
ATOM 14602 C CA . GLN B 1 883 ? 6.664 -10.828 -3.668 1 92 883 GLN B CA 1
ATOM 14603 C C . GLN B 1 883 ? 7.859 -11.273 -2.836 1 92 883 GLN B C 1
ATOM 14605 O O . GLN B 1 883 ? 8.969 -11.43 -3.359 1 92 883 GLN B O 1
ATOM 14610 N N . GLN B 1 884 ? 7.613 -11.523 -1.56 1 91.31 884 GLN B N 1
ATOM 14611 C CA . GLN B 1 884 ? 8.695 -11.875 -0.649 1 91.31 884 GLN B CA 1
ATOM 14612 C C . GLN B 1 884 ? 9.109 -13.336 -0.813 1 91.31 884 GLN B C 1
ATOM 14614 O O . GLN B 1 884 ? 10.242 -13.703 -0.513 1 91.31 884 GLN B O 1
ATOM 14619 N N . LEU B 1 885 ? 8.195 -14.195 -1.309 1 89.88 885 LEU B N 1
ATOM 14620 C CA . LEU B 1 885 ? 8.461 -15.617 -1.515 1 89.88 885 LEU B CA 1
ATOM 14621 C C . LEU B 1 885 ? 9.156 -15.852 -2.854 1 89.88 885 LEU B C 1
ATOM 14623 O O . LEU B 1 885 ? 9.859 -16.844 -3.025 1 89.88 885 LEU B O 1
ATOM 14627 N N . THR B 1 886 ? 8.977 -14.992 -3.812 1 86.19 886 THR B N 1
ATOM 14628 C CA . THR B 1 886 ? 9.43 -15.125 -5.195 1 86.19 886 THR B CA 1
ATOM 14629 C C . THR B 1 886 ? 10.93 -15.391 -5.25 1 86.19 886 THR B C 1
ATOM 14631 O O . THR B 1 886 ? 11.383 -16.266 -5.984 1 86.19 886 THR B O 1
ATOM 14634 N N . PRO B 1 887 ? 11.734 -14.656 -4.426 1 78.81 887 PRO B N 1
ATOM 14635 C CA . PRO B 1 887 ? 13.18 -14.914 -4.496 1 78.81 887 PRO B CA 1
ATOM 14636 C C . PRO B 1 887 ? 13.555 -16.312 -4.004 1 78.81 887 PRO B C 1
ATOM 14638 O O . PRO B 1 887 ? 14.617 -16.828 -4.355 1 78.81 887 PRO B O 1
ATOM 14641 N N . HIS B 1 888 ? 12.703 -16.953 -3.281 1 77.5 888 HIS B N 1
ATOM 14642 C CA . HIS B 1 888 ? 13.016 -18.25 -2.674 1 77.5 888 HIS B CA 1
ATOM 14643 C C . HIS B 1 888 ? 12.609 -19.406 -3.584 1 77.5 888 HIS B C 1
ATOM 14645 O O . HIS B 1 888 ? 13.297 -20.422 -3.643 1 77.5 888 HIS B O 1
ATOM 14651 N N . VAL B 1 889 ? 11.477 -19.25 -4.32 1 80.44 889 VAL B N 1
ATOM 14652 C CA . VAL B 1 889 ? 10.945 -20.406 -5.016 1 80.44 889 VAL B CA 1
ATOM 14653 C C . VAL B 1 889 ? 10.68 -20.062 -6.477 1 80.44 889 VAL B C 1
ATOM 14655 O O . VAL B 1 889 ? 10.344 -20.938 -7.277 1 80.44 889 VAL B O 1
ATOM 14658 N N . GLY B 1 890 ? 10.766 -18.828 -6.891 1 76.88 890 GLY B N 1
ATOM 14659 C CA . GLY B 1 890 ? 10.414 -18.375 -8.227 1 76.88 890 GLY B CA 1
ATOM 14660 C C . GLY B 1 890 ? 9.039 -17.734 -8.297 1 76.88 890 GLY B C 1
ATOM 14661 O O . GLY B 1 890 ? 8.172 -18.016 -7.469 1 76.88 890 GLY B O 1
ATOM 14662 N N . ALA B 1 891 ? 8.773 -16.891 -9.195 1 80.81 891 ALA B N 1
ATOM 14663 C CA . ALA B 1 891 ? 7.566 -16.078 -9.297 1 80.81 891 ALA B CA 1
ATOM 14664 C C . ALA B 1 891 ? 6.332 -16.953 -9.492 1 80.81 891 ALA B C 1
ATOM 14666 O O . ALA B 1 891 ? 5.328 -16.797 -8.797 1 80.81 891 ALA B O 1
ATOM 14667 N N . LYS B 1 892 ? 6.379 -17.938 -10.406 1 81.75 892 LYS B N 1
ATOM 14668 C CA . LYS B 1 892 ? 5.211 -18.766 -10.695 1 81.75 892 LYS B CA 1
ATOM 14669 C C . LYS B 1 892 ? 4.855 -19.656 -9.5 1 81.75 892 LYS B C 1
ATOM 14671 O O . LYS B 1 892 ? 3.689 -19.719 -9.109 1 81.75 892 LYS B O 1
ATOM 14676 N N . ARG B 1 893 ? 5.785 -20.312 -8.984 1 83.81 893 ARG B N 1
ATOM 14677 C CA . ARG B 1 893 ? 5.535 -21.188 -7.844 1 83.81 893 ARG B CA 1
ATOM 14678 C C . ARG B 1 893 ? 5.023 -20.391 -6.645 1 83.81 893 ARG B C 1
ATOM 14680 O O . ARG B 1 893 ? 4.164 -20.875 -5.898 1 83.81 893 ARG B O 1
ATOM 14687 N N . ALA B 1 894 ? 5.656 -19.219 -6.418 1 88 894 ALA B N 1
ATOM 14688 C CA . ALA B 1 894 ? 5.191 -18.375 -5.32 1 88 894 ALA B CA 1
ATOM 14689 C C . ALA B 1 894 ? 3.703 -18.062 -5.461 1 88 894 ALA B C 1
ATOM 14691 O O . ALA B 1 894 ? 2.943 -18.188 -4.496 1 88 894 ALA B O 1
ATOM 14692 N N . ARG B 1 895 ? 3.268 -17.703 -6.637 1 87.12 895 ARG B N 1
ATOM 14693 C CA . ARG B 1 895 ? 1.865 -17.406 -6.91 1 87.12 895 ARG B CA 1
ATOM 14694 C C . ARG B 1 895 ? 0.998 -18.641 -6.758 1 87.12 895 ARG B C 1
ATOM 14696 O O . ARG B 1 895 ? -0.089 -18.594 -6.18 1 87.12 895 ARG B O 1
ATOM 14703 N N . ASP B 1 896 ? 1.452 -19.766 -7.211 1 85.5 896 ASP B N 1
ATOM 14704 C CA . ASP B 1 896 ? 0.704 -21 -7.109 1 85.5 896 ASP B CA 1
ATOM 14705 C C . ASP B 1 896 ? 0.498 -21.406 -5.652 1 85.5 896 ASP B C 1
ATOM 14707 O O . ASP B 1 896 ? -0.592 -21.844 -5.27 1 85.5 896 ASP B O 1
ATOM 14711 N N . TYR B 1 897 ? 1.591 -21.281 -4.91 1 87 897 TYR B N 1
ATOM 14712 C CA . TYR B 1 897 ? 1.503 -21.625 -3.5 1 87 897 TYR B CA 1
ATOM 14713 C C . TYR B 1 897 ? 0.424 -20.812 -2.799 1 87 897 TYR B C 1
ATOM 14715 O O . TYR B 1 897 ? -0.423 -21.359 -2.094 1 87 897 TYR B O 1
ATOM 14723 N N . ILE B 1 898 ? 0.451 -19.531 -3.025 1 89.44 898 ILE B N 1
ATOM 14724 C CA . ILE B 1 898 ? -0.473 -18.641 -2.33 1 89.44 898 ILE B CA 1
ATOM 14725 C C . ILE B 1 898 ? -1.892 -18.859 -2.85 1 89.44 898 ILE B C 1
ATOM 14727 O O . ILE B 1 898 ? -2.855 -18.828 -2.08 1 89.44 898 ILE B O 1
ATOM 14731 N N . ASN B 1 899 ? -2.049 -19.141 -4.125 1 85 899 ASN B N 1
ATOM 14732 C CA . ASN B 1 899 ? -3.371 -19.422 -4.676 1 85 899 ASN B CA 1
ATOM 14733 C C . ASN B 1 899 ? -3.975 -20.688 -4.066 1 85 899 ASN B C 1
ATOM 14735 O O . ASN B 1 899 ? -5.184 -20.75 -3.836 1 85 899 ASN B O 1
ATOM 14739 N N . ILE B 1 900 ? -3.18 -21.625 -3.838 1 79.81 900 ILE B N 1
ATOM 14740 C CA . ILE B 1 900 ? -3.643 -22.859 -3.219 1 79.81 900 ILE B CA 1
ATOM 14741 C C . ILE B 1 900 ? -4.121 -22.578 -1.798 1 79.81 900 ILE B C 1
ATOM 14743 O O . ILE B 1 900 ? -5.195 -23.031 -1.396 1 79.81 900 ILE B O 1
ATOM 14747 N N . ILE B 1 901 ? -3.395 -21.781 -1.114 1 83.56 901 ILE B N 1
ATOM 14748 C CA . ILE B 1 901 ? -3.715 -21.453 0.272 1 83.56 901 ILE B CA 1
ATOM 14749 C C . ILE B 1 901 ? -4.977 -20.594 0.323 1 83.56 901 ILE B C 1
ATOM 14751 O O . ILE B 1 901 ? -5.812 -20.766 1.211 1 83.56 901 ILE B O 1
ATOM 14755 N N . ARG B 1 902 ? -5.184 -19.812 -0.696 1 82.25 902 ARG B N 1
ATOM 14756 C CA . ARG B 1 902 ? -6.262 -18.828 -0.71 1 82.25 902 ARG B CA 1
ATOM 14757 C C . ARG B 1 902 ? -7.59 -19.469 -1.092 1 82.25 902 ARG B C 1
ATOM 14759 O O . ARG B 1 902 ? -8.641 -18.844 -1.001 1 82.25 902 ARG B O 1
ATOM 14766 N N . VAL B 1 903 ? -7.652 -20.719 -1.377 1 81.44 903 VAL B N 1
ATOM 14767 C CA . VAL B 1 903 ? -8.883 -21.391 -1.777 1 81.44 903 VAL B CA 1
ATOM 14768 C C . VAL B 1 903 ? -9.922 -21.266 -0.662 1 81.44 903 VAL B C 1
ATOM 14770 O O . VAL B 1 903 ? -11.102 -21.016 -0.924 1 81.44 903 VAL B O 1
ATOM 14773 N N . THR B 1 904 ? -9.438 -21.391 0.532 1 79.69 904 THR B N 1
ATOM 14774 C CA . THR B 1 904 ? -10.352 -21.344 1.667 1 79.69 904 THR B CA 1
ATOM 14775 C C . THR B 1 904 ? -10.766 -19.906 1.972 1 79.69 904 THR B C 1
ATOM 14777 O O . THR B 1 904 ? -11.852 -19.656 2.5 1 79.69 904 THR B O 1
ATOM 14780 N N . TYR B 1 905 ? -9.914 -18.984 1.642 1 79.75 905 TYR B N 1
ATOM 14781 C CA . TYR B 1 905 ? -10.242 -17.578 1.728 1 79.75 905 TYR B CA 1
ATOM 14782 C C . TYR B 1 905 ? -11.375 -17.219 0.768 1 79.75 905 TYR B C 1
ATOM 14784 O O . TYR B 1 905 ? -12.297 -16.484 1.128 1 79.75 905 TYR B O 1
ATOM 14792 N N . LEU B 1 906 ? -11.43 -17.812 -0.404 1 73 906 LEU B N 1
ATOM 14793 C CA . LEU B 1 906 ? -12.43 -17.516 -1.426 1 73 906 LEU B CA 1
ATOM 14794 C C . LEU B 1 906 ? -13.789 -18.062 -1.027 1 73 906 LEU B C 1
ATOM 14796 O O . LEU B 1 906 ? -14.82 -17.453 -1.324 1 73 906 LEU B O 1
ATOM 14800 N N . HIS B 1 907 ? -13.648 -19.141 -0.315 1 75.62 907 HIS B N 1
ATOM 14801 C CA . HIS B 1 907 ? -14.891 -19.688 0.217 1 75.62 907 HIS B CA 1
ATOM 14802 C C . HIS B 1 907 ? -15.547 -18.734 1.202 1 75.62 907 HIS B C 1
ATOM 14804 O O . HIS B 1 907 ? -16.766 -18.531 1.162 1 75.62 907 HIS B O 1
ATOM 14810 N N . THR B 1 908 ? -14.727 -18.125 1.982 1 77.06 908 THR B N 1
ATOM 14811 C CA . THR B 1 908 ? -15.227 -17.172 2.977 1 77.06 908 THR B CA 1
ATOM 14812 C C . THR B 1 908 ? -15.703 -15.891 2.311 1 77.06 908 THR B C 1
ATOM 14814 O O . THR B 1 908 ? -16.703 -15.297 2.734 1 77.06 908 THR B O 1
ATOM 14817 N N . ALA B 1 909 ? -15.008 -15.445 1.3 1 72.69 909 ALA B N 1
ATOM 14818 C CA . ALA B 1 909 ? -15.406 -14.258 0.554 1 72.69 909 ALA B CA 1
ATOM 14819 C C . ALA B 1 909 ? -16.781 -14.445 -0.075 1 72.69 909 ALA B C 1
ATOM 14821 O O . ALA B 1 909 ? -17.578 -13.492 -0.159 1 72.69 909 ALA B O 1
ATOM 14822 N N . LEU B 1 910 ? -17.078 -15.688 -0.465 1 73.94 910 LEU B N 1
ATOM 14823 C CA . LEU B 1 910 ? -18.391 -16 -1.017 1 73.94 910 LEU B CA 1
ATOM 14824 C C . LEU B 1 910 ? -19.469 -15.883 0.052 1 73.94 910 LEU B C 1
ATOM 14826 O O . LEU B 1 910 ? -20.562 -15.406 -0.228 1 73.94 910 LEU B O 1
ATOM 14830 N N . TYR B 1 911 ? -19.062 -16.266 1.204 1 73.69 911 TYR B N 1
ATOM 14831 C CA . TYR B 1 911 ? -20.016 -16.141 2.303 1 73.69 911 TYR B CA 1
ATOM 14832 C C . TYR B 1 911 ? -20.375 -14.68 2.566 1 73.69 911 TYR B C 1
ATOM 14834 O O . TYR B 1 911 ? -21.531 -14.359 2.85 1 73.69 911 TYR B O 1
ATOM 14842 N N . ASP B 1 912 ? -19.469 -13.828 2.492 1 74.12 912 ASP B N 1
ATOM 14843 C CA . ASP B 1 912 ? -19.703 -12.391 2.635 1 74.12 912 ASP B CA 1
ATOM 14844 C C . ASP B 1 912 ? -20.641 -11.883 1.549 1 74.12 912 ASP B C 1
ATOM 14846 O O . ASP B 1 912 ? -21.516 -11.055 1.818 1 74.12 912 ASP B O 1
ATOM 14850 N N . ASP B 1 913 ? -20.469 -12.391 0.388 1 71.19 913 ASP B N 1
ATOM 14851 C CA . ASP B 1 913 ? -21.328 -12.008 -0.731 1 71.19 913 ASP B CA 1
ATOM 14852 C C . ASP B 1 913 ? -22.734 -12.57 -0.563 1 71.19 913 ASP B C 1
ATOM 14854 O O . ASP B 1 913 ? -23.719 -11.914 -0.917 1 71.19 913 ASP B O 1
ATOM 14858 N N . LEU B 1 914 ? -22.781 -13.773 -0.032 1 71.25 914 LEU B N 1
ATOM 14859 C CA . LEU B 1 914 ? -24.062 -14.414 0.221 1 71.25 914 LEU B CA 1
ATOM 14860 C C . LEU B 1 914 ? -24.891 -13.609 1.229 1 71.25 914 LEU B C 1
ATOM 14862 O O . LEU B 1 914 ? -26.109 -13.516 1.107 1 71.25 914 LEU B O 1
ATOM 14866 N N . GLY B 1 915 ? -24.172 -13.047 2.168 1 66.94 915 GLY B N 1
ATOM 14867 C CA . GLY B 1 915 ? -24.844 -12.273 3.199 1 66.94 915 GLY B CA 1
ATOM 14868 C C . GLY B 1 915 ? -25.516 -11.023 2.662 1 66.94 915 GLY B C 1
ATOM 14869 O O . GLY B 1 915 ? -26.422 -10.477 3.297 1 66.94 915 GLY B O 1
ATOM 14870 N N . ARG B 1 916 ? -25.125 -10.633 1.518 1 66.62 916 ARG B N 1
ATOM 14871 C CA . ARG B 1 916 ? -25.672 -9.406 0.937 1 66.62 916 ARG B CA 1
ATOM 14872 C C . ARG B 1 916 ? -26.969 -9.68 0.184 1 66.62 916 ARG B C 1
ATOM 14874 O O . ARG B 1 916 ? -27.656 -8.75 -0.223 1 66.62 916 ARG B O 1
ATOM 14881 N N . LEU B 1 917 ? -27.156 -11.031 0.003 1 62.69 917 LEU B N 1
ATOM 14882 C CA . LEU B 1 917 ? -28.406 -11.383 -0.669 1 62.69 917 LEU B CA 1
ATOM 14883 C C . LEU B 1 917 ? -29.594 -11.148 0.244 1 62.69 917 LEU B C 1
ATOM 14885 O O . LEU B 1 917 ? -29.5 -11.312 1.462 1 62.69 917 LEU B O 1
ATOM 14889 N N . THR B 1 918 ? -30.688 -10.484 -0.229 1 54.19 918 THR B N 1
ATOM 14890 C CA . THR B 1 918 ? -31.906 -10.203 0.524 1 54.19 918 THR B CA 1
ATOM 14891 C C . THR B 1 918 ? -32.594 -11.508 0.935 1 54.19 918 THR B C 1
ATOM 14893 O O . THR B 1 918 ? -32.312 -12.562 0.364 1 54.19 918 THR B O 1
ATOM 14896 N N . ARG B 1 919 ? -33.281 -11.539 2.109 1 48.47 919 ARG B N 1
ATOM 14897 C CA . ARG B 1 919 ? -34.125 -12.656 2.564 1 48.47 919 ARG B CA 1
ATOM 14898 C C . ARG B 1 919 ? -34.938 -13.219 1.421 1 48.47 919 ARG B C 1
ATOM 14900 O O . ARG B 1 919 ? -35.156 -14.438 1.333 1 48.47 919 ARG B O 1
ATOM 14907 N N . ALA B 1 920 ? -35.375 -12.391 0.671 1 45.84 920 ALA B N 1
ATOM 14908 C CA . ALA B 1 920 ? -36.219 -12.805 -0.457 1 45.84 920 ALA B CA 1
ATOM 14909 C C . ALA B 1 920 ? -35.406 -13.648 -1.442 1 45.84 920 ALA B C 1
ATOM 14911 O O . ALA B 1 920 ? -35.906 -14.641 -1.979 1 45.84 920 ALA B O 1
ATOM 14912 N N . ASP B 1 921 ? -34.125 -13.422 -1.494 1 50.91 921 ASP B N 1
ATOM 14913 C CA . ASP B 1 921 ? -33.25 -14.164 -2.412 1 50.91 921 ASP B CA 1
ATOM 14914 C C . ASP B 1 921 ? -33 -15.578 -1.893 1 50.91 921 ASP B C 1
ATOM 14916 O O . ASP B 1 921 ? -33.031 -16.547 -2.656 1 50.91 921 ASP B O 1
ATOM 14920 N N . ILE B 1 922 ? -32.844 -15.609 -0.61 1 49.41 922 ILE B N 1
ATOM 14921 C CA . ILE B 1 922 ? -32.5 -16.875 0.036 1 49.41 922 ILE B CA 1
ATOM 14922 C C . ILE B 1 922 ? -33.75 -17.766 0.093 1 49.41 922 ILE B C 1
ATOM 14924 O O . ILE B 1 922 ? -33.656 -18.969 -0.168 1 49.41 922 ILE B O 1
ATOM 14928 N N . SER B 1 923 ? -34.812 -17.188 0.481 1 48.38 923 SER B N 1
ATOM 14929 C CA . SER B 1 923 ? -36.062 -17.938 0.49 1 48.38 923 SER B CA 1
ATOM 14930 C C . SER B 1 923 ? -36.406 -18.484 -0.896 1 48.38 923 SER B C 1
ATOM 14932 O O . SER B 1 923 ? -36.812 -19.641 -1.033 1 48.38 923 SER B O 1
ATOM 14934 N N . ASN B 1 924 ? -36.188 -17.812 -1.846 1 46.59 924 ASN B N 1
ATOM 14935 C CA . ASN B 1 924 ? -36.438 -18.25 -3.211 1 46.59 924 ASN B CA 1
ATOM 14936 C C . ASN B 1 924 ? -35.5 -19.344 -3.641 1 46.59 924 ASN B C 1
ATOM 14938 O O . ASN B 1 924 ? -35.875 -20.297 -4.328 1 46.59 924 ASN B O 1
ATOM 14942 N N . ALA B 1 925 ? -34.375 -19.219 -3.107 1 48.44 925 ALA B N 1
ATOM 14943 C CA . ALA B 1 925 ? -33.312 -20.203 -3.43 1 48.44 925 ALA B CA 1
ATOM 14944 C C . ALA B 1 925 ? -33.625 -21.547 -2.777 1 48.44 925 ALA B C 1
ATOM 14946 O O . ALA B 1 925 ? -33.469 -22.609 -3.4 1 48.44 925 ALA B O 1
ATOM 14947 N N . ASN B 1 926 ? -34 -21.531 -1.541 1 48.06 926 ASN B N 1
ATOM 14948 C CA . ASN B 1 926 ? -34.375 -22.75 -0.84 1 48.06 926 ASN B CA 1
ATOM 14949 C C . ASN B 1 926 ? -35.531 -23.453 -1.533 1 48.06 926 ASN B C 1
ATOM 14951 O O . ASN B 1 926 ? -35.562 -24.688 -1.607 1 48.06 926 ASN B O 1
ATOM 14955 N N . GLN B 1 927 ? -36.438 -22.781 -2.029 1 47.59 927 GLN B N 1
ATOM 14956 C CA . GLN B 1 927 ? -37.562 -23.344 -2.746 1 47.59 927 GLN B CA 1
ATOM 14957 C C . GLN B 1 927 ? -37.125 -23.953 -4.082 1 47.59 927 GLN B C 1
ATOM 14959 O O . GLN B 1 927 ? -37.656 -24.984 -4.496 1 47.59 927 GLN B O 1
ATOM 14964 N N . GLU B 1 928 ? -36.125 -23.406 -4.605 1 46.88 928 GLU B N 1
ATOM 14965 C CA . GLU B 1 928 ? -35.688 -23.859 -5.918 1 46.88 928 GLU B CA 1
ATOM 14966 C C . GLU B 1 928 ? -34.844 -25.125 -5.797 1 46.88 928 GLU B C 1
ATOM 14968 O O . GLU B 1 928 ? -34.938 -26.031 -6.613 1 46.88 928 GLU B O 1
ATOM 14973 N N . VAL B 1 929 ? -34 -25.188 -4.809 1 46.53 929 VAL B N 1
ATOM 14974 C CA . VAL B 1 929 ? -33.125 -26.359 -4.598 1 46.53 929 VAL B CA 1
ATOM 14975 C C . VAL B 1 929 ? -33.938 -27.531 -4.074 1 46.53 929 VAL B C 1
ATOM 14977 O O . VAL B 1 929 ? -33.719 -28.672 -4.449 1 46.53 929 VAL B O 1
ATOM 14980 N N . SER B 1 930 ? -34.875 -27.328 -3.145 1 45.03 930 SER B N 1
ATOM 14981 C CA . SER B 1 930 ? -35.719 -28.406 -2.656 1 45.03 930 SER B CA 1
ATOM 14982 C C . SER B 1 930 ? -36.531 -29.031 -3.791 1 45.03 930 SER B C 1
ATOM 14984 O O . SER B 1 930 ? -36.812 -30.234 -3.768 1 45.03 930 SER B O 1
ATOM 14986 N N . LYS B 1 931 ? -36.875 -28.344 -4.789 1 45.81 931 LYS B N 1
ATOM 14987 C CA . LYS B 1 931 ? -37.656 -28.906 -5.879 1 45.81 931 LYS B CA 1
ATOM 14988 C C . LYS B 1 931 ? -36.812 -29.828 -6.758 1 45.81 931 LYS B C 1
ATOM 14990 O O . LYS B 1 931 ? -37.344 -30.781 -7.34 1 45.81 931 LYS B O 1
ATOM 14995 N N . GLY B 1 932 ? -35.531 -29.562 -6.781 1 37.28 932 GLY B N 1
ATOM 14996 C CA . GLY B 1 932 ? -34.688 -30.375 -7.645 1 37.28 932 GLY B CA 1
ATOM 14997 C C . GLY B 1 932 ? -34.312 -31.703 -7.016 1 37.28 932 GLY B C 1
ATOM 14998 O O . GLY B 1 932 ? -33.906 -32.625 -7.711 1 37.28 932 GLY B O 1
ATOM 14999 N N . THR B 1 933 ? -34.219 -31.812 -5.691 1 35.19 933 THR B N 1
ATOM 15000 C CA . THR B 1 933 ? -33.812 -33.062 -5.051 1 35.19 933 THR B CA 1
ATOM 15001 C C . THR B 1 933 ? -34.969 -34.062 -5.062 1 35.19 933 THR B C 1
ATOM 15003 O O . THR B 1 933 ? -34.75 -35.25 -4.715 1 35.19 933 THR B O 1
ATOM 15006 N N . ASN B 1 934 ? -36.188 -33.812 -5.152 1 32.78 934 ASN B N 1
ATOM 15007 C CA . ASN B 1 934 ? -37.281 -34.781 -5.047 1 32.78 934 ASN B CA 1
ATOM 15008 C C . ASN B 1 934 ? -37.281 -35.75 -6.223 1 32.78 934 ASN B C 1
ATOM 15010 O O . ASN B 1 934 ? -38.156 -36.594 -6.34 1 32.78 934 ASN B O 1
ATOM 15014 N N . GLY B 1 935 ? -36.5 -35.531 -7.312 1 28.88 935 GLY B N 1
ATOM 15015 C CA . GLY B 1 935 ? -36.719 -36.5 -8.375 1 28.88 935 GLY B CA 1
ATOM 15016 C C . GLY B 1 935 ? -36.031 -37.844 -8.117 1 28.88 935 GLY B C 1
ATOM 15017 O O . GLY B 1 935 ? -35.906 -38.656 -9.023 1 28.88 935 GLY B O 1
ATOM 15018 N N . VAL B 1 936 ? -35.219 -38.031 -7.082 1 29.81 936 VAL B N 1
ATOM 15019 C CA . VAL B 1 936 ? -34.719 -39.406 -6.93 1 29.81 936 VAL B CA 1
ATOM 15020 C C . VAL B 1 936 ? -35.812 -40.25 -6.27 1 29.81 936 VAL B C 1
ATOM 15022 O O . VAL B 1 936 ? -36.375 -39.875 -5.24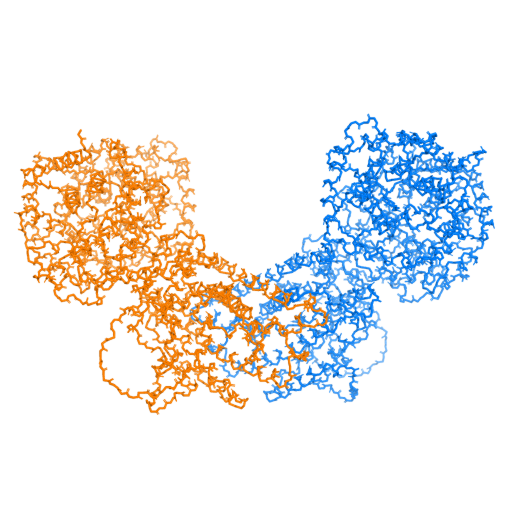2 1 29.81 936 VAL B O 1
ATOM 15025 N N . LYS B 1 937 ? -36.438 -41.281 -6.961 1 27.53 937 LYS B N 1
ATOM 15026 C CA . LYS B 1 937 ? -37.438 -42.312 -6.621 1 27.53 937 LYS B CA 1
ATOM 15027 C C . LYS B 1 937 ? -37.125 -42.938 -5.27 1 27.53 937 LYS B C 1
ATOM 15029 O O . LYS B 1 937 ? -36.031 -43.406 -5.035 1 27.53 937 LYS B O 1
ATOM 15034 N N . LYS B 1 938 ? -38 -42.656 -4.332 1 28 938 LYS B N 1
ATOM 15035 C CA . LYS B 1 938 ? -38.25 -43.25 -3.033 1 28 938 LYS B CA 1
ATOM 15036 C C . LYS B 1 938 ? -38.375 -44.781 -3.162 1 28 938 LYS B C 1
ATOM 15038 O O . LYS B 1 938 ? -39.219 -45.281 -3.879 1 28 938 LYS B O 1
ATOM 15043 N N . ILE B 1 939 ? -37.344 -45.594 -2.994 1 21.03 939 ILE B N 1
ATOM 15044 C CA . ILE B 1 939 ? -37.625 -47 -2.799 1 21.03 939 ILE B CA 1
ATOM 15045 C C . ILE B 1 939 ? -38.562 -47.188 -1.611 1 21.03 939 ILE B C 1
ATOM 15047 O O . ILE B 1 939 ? -38.438 -46.5 -0.595 1 21.03 939 ILE B O 1
ATOM 15051 N N . ASN B 1 940 ? -39.688 -47.969 -1.594 1 21.25 940 ASN B N 1
ATOM 15052 C CA . ASN B 1 940 ? -40.938 -48.25 -0.901 1 21.25 940 ASN B CA 1
ATOM 15053 C C . ASN B 1 940 ? -40.688 -48.906 0.453 1 21.25 940 ASN B C 1
ATOM 15055 O O . ASN B 1 940 ? -41.594 -49.5 1.034 1 21.25 940 ASN B O 1
ATOM 15059 N N . GLY B 1 941 ? -39.5 -49 1.135 1 20.7 941 GLY B N 1
ATOM 15060 C CA . GLY B 1 941 ? -39.688 -49.938 2.236 1 20.7 941 GLY B CA 1
ATOM 15061 C C . GLY B 1 941 ? -40.719 -49.469 3.238 1 20.7 941 GLY B C 1
ATOM 15062 O O . GLY B 1 941 ? -41.25 -48.375 3.135 1 20.7 941 GLY B O 1
ATOM 15063 N N . SER B 1 942 ? -40.812 -50.062 4.52 1 22.62 942 SER B N 1
ATOM 15064 C CA . SER B 1 942 ? -41.812 -50.406 5.547 1 22.62 942 SER B CA 1
ATOM 15065 C C . SER B 1 942 ? -42.281 -49.156 6.285 1 22.62 942 SER B C 1
ATOM 15067 O O . SER B 1 942 ? -41.562 -48.156 6.332 1 22.62 942 SER B O 1
ATOM 15069 N N . SER B 1 943 ? -43.594 -49.094 6.684 1 23.17 943 SER B N 1
ATOM 15070 C CA . SER B 1 943 ? -44.625 -48.219 7.207 1 23.17 943 SER B CA 1
ATOM 15071 C C . SER B 1 943 ? -44.281 -47.688 8.586 1 23.17 943 SER B C 1
ATOM 15073 O O . SER B 1 943 ? -45.125 -47.094 9.266 1 23.17 943 SER B O 1
ATOM 15075 N N . THR B 1 944 ? -43.094 -47.875 9.211 1 22.42 944 THR B N 1
ATOM 15076 C CA . THR B 1 944 ? -43.219 -47.688 10.656 1 22.42 944 THR B CA 1
ATOM 15077 C C . THR B 1 944 ? -43.656 -46.25 10.961 1 22.42 944 THR B C 1
ATOM 15079 O O . THR B 1 944 ? -43.406 -45.344 10.188 1 22.42 944 THR B O 1
ATOM 15082 N N . ASN B 1 945 ? -44.656 -46.031 11.836 1 22.12 945 ASN B N 1
ATOM 15083 C CA . ASN B 1 945 ? -45.531 -45.031 12.406 1 22.12 945 ASN B CA 1
ATOM 15084 C C . ASN B 1 945 ? -44.719 -43.844 12.969 1 22.12 945 ASN B C 1
ATOM 15086 O O . ASN B 1 945 ? -45.219 -43.094 13.812 1 22.12 945 ASN B O 1
ATOM 15090 N N . GLY B 1 946 ? -43.625 -43.438 12.266 1 18.23 946 GLY B N 1
ATOM 15091 C CA . GLY B 1 946 ? -42.719 -42.562 12.992 1 18.23 946 GLY B CA 1
ATOM 15092 C C . GLY B 1 946 ? -43.312 -41.219 13.367 1 18.23 946 GLY B C 1
ATOM 15093 O O . GLY B 1 946 ? -44.156 -40.688 12.633 1 18.23 946 GLY B O 1
ATOM 15094 N N . THR B 1 947 ? -43.5 -40.906 14.672 1 20.53 947 THR B N 1
ATOM 15095 C CA . THR B 1 947 ? -44 -39.781 15.43 1 20.53 947 THR B CA 1
ATOM 15096 C C . THR B 1 947 ? -43.469 -38.469 14.891 1 20.53 947 THR B C 1
ATOM 15098 O O . THR B 1 947 ? -42.281 -38.375 14.531 1 20.53 947 THR B O 1
ATOM 15101 N N . LYS B 1 948 ? -44.344 -37.531 14.578 1 23.39 948 LYS B N 1
ATOM 15102 C CA . LYS B 1 948 ? -44.344 -36.188 13.961 1 23.39 948 LYS B CA 1
ATOM 15103 C C . LYS B 1 948 ? -43.406 -35.25 14.711 1 23.39 948 LYS B C 1
ATOM 15105 O O . LYS B 1 948 ? -43.812 -34.656 15.711 1 23.39 948 LYS B O 1
ATOM 15110 N N . VAL B 1 949 ? -42.25 -35.625 15.148 1 20.42 949 VAL B N 1
ATOM 15111 C CA . VAL B 1 949 ? -41.562 -34.562 15.867 1 20.42 949 VAL B CA 1
ATOM 15112 C C . VAL B 1 949 ? -41.375 -33.344 14.945 1 20.42 949 VAL B C 1
ATOM 15114 O O . VAL B 1 949 ? -40.812 -33.5 13.852 1 20.42 949 VAL B O 1
ATOM 15117 N N . THR B 1 950 ? -42.219 -32.375 14.969 1 20.91 950 THR B N 1
ATOM 15118 C CA . THR B 1 950 ? -42.281 -31.094 14.289 1 20.91 950 THR B CA 1
ATOM 15119 C C . THR B 1 950 ? -40.938 -30.344 14.469 1 20.91 950 THR B C 1
ATOM 15121 O O . THR B 1 950 ? -40.625 -29.906 15.57 1 20.91 950 THR B O 1
ATOM 15124 N N . ALA B 1 951 ? -39.875 -30.781 13.828 1 21.59 951 ALA B N 1
ATOM 15125 C CA . ALA B 1 951 ? -38.594 -30.109 13.852 1 21.59 951 ALA B CA 1
ATOM 15126 C C . ALA B 1 951 ? -38.719 -28.672 13.359 1 21.59 951 ALA B C 1
ATOM 15128 O O . ALA B 1 951 ? -39.156 -28.422 12.234 1 21.59 951 ALA B O 1
ATOM 15129 N N . ASN B 1 952 ? -39.031 -27.766 14.25 1 22.52 952 ASN B N 1
ATOM 15130 C CA . ASN B 1 952 ? -38.938 -26.328 14.055 1 22.52 952 ASN B CA 1
ATOM 15131 C C . ASN B 1 952 ? -37.719 -25.922 13.25 1 22.52 952 ASN B C 1
ATOM 15133 O O . ASN B 1 952 ? -36.594 -26.344 13.578 1 22.52 952 ASN B O 1
ATOM 15137 N N . GLY B 1 953 ? -37.812 -25.828 11.945 1 21.98 953 GLY B N 1
ATOM 15138 C CA . GLY B 1 953 ? -36.938 -25.438 10.844 1 21.98 953 GLY B CA 1
ATOM 15139 C C . GLY B 1 953 ? -36.031 -24.266 11.18 1 21.98 953 GLY B C 1
ATOM 15140 O O . GLY B 1 953 ? -36.5 -23.125 11.281 1 21.98 953 GLY B O 1
ATOM 15141 N N . SER B 1 954 ? -35.125 -24.406 12.195 1 22.92 954 SER B N 1
ATOM 15142 C CA . SER B 1 954 ? -34.094 -23.406 12.414 1 22.92 954 SER B CA 1
ATOM 15143 C C . SER B 1 954 ? -33.5 -22.922 11.094 1 22.92 954 SER B C 1
ATOM 15145 O O . SER B 1 954 ? -33.406 -23.688 10.141 1 22.92 954 SER B O 1
ATOM 15147 N N . ASN B 1 955 ? -33.719 -21.609 10.812 1 25.16 955 ASN B N 1
ATOM 15148 C CA . ASN B 1 955 ? -33.219 -20.781 9.727 1 25.16 955 ASN B CA 1
ATOM 15149 C C . ASN B 1 955 ? -31.734 -21.078 9.453 1 25.16 955 ASN B C 1
ATOM 15151 O O . ASN B 1 955 ? -30.891 -20.906 10.328 1 25.16 955 ASN B O 1
ATOM 15155 N N . GLY B 1 956 ? -31.438 -22.109 8.664 1 23.41 956 GLY B N 1
ATOM 15156 C CA . GLY B 1 956 ? -30.266 -22.859 8.195 1 23.41 956 GLY B CA 1
ATOM 15157 C C . GLY B 1 956 ? -29.156 -21.953 7.688 1 23.41 956 GLY B C 1
ATOM 15158 O O . GLY B 1 956 ? -27.984 -22.266 7.859 1 23.41 956 GLY B O 1
ATOM 15159 N N . ILE B 1 957 ? -29.453 -21.031 6.746 1 25.95 957 ILE B N 1
ATOM 15160 C CA . ILE B 1 957 ? -28.203 -20.719 6.035 1 25.95 957 ILE B CA 1
ATOM 15161 C C . ILE B 1 957 ? -27.312 -19.844 6.914 1 25.95 957 ILE B C 1
ATOM 15163 O O . ILE B 1 957 ? -27.25 -18.641 6.719 1 25.95 957 ILE B O 1
ATOM 15167 N N . HIS B 1 958 ? -27.531 -19.688 8.242 1 24.23 958 HIS B N 1
ATOM 15168 C CA . HIS B 1 958 ? -26.844 -18.625 8.961 1 24.23 958 HIS B CA 1
ATOM 15169 C C . HIS B 1 958 ? -25.344 -18.938 9.086 1 24.23 958 HIS B C 1
ATOM 15171 O O . HIS B 1 958 ? -24.578 -18.094 9.562 1 24.23 958 HIS B O 1
ATOM 15177 N N . HIS B 1 959 ? -24.828 -20.188 8.953 1 23.89 959 HIS B N 1
ATOM 15178 C CA . HIS B 1 959 ? -23.453 -20.297 9.43 1 23.89 959 HIS B CA 1
ATOM 15179 C C . HIS B 1 959 ? -22.469 -19.75 8.406 1 23.89 959 HIS B C 1
ATOM 15181 O O . HIS B 1 959 ? -22.609 -20 7.207 1 23.89 959 HIS B O 1
#

Secondary structure (DSSP, 8-state):
--HHHHHHHHHHHHHHHHHHHHHSTT------BPB-HHHHHHHHH-EEEETTEEEES-HHHHHHHHHT--TTS---TTS-HHHHHHHHHHHHHHHHHTTTTSS-TTHHHHHHHHHHHHHHHHHH--GGG---TTHHHHHHHHHHHHHTTT-----TTHHHHHHHHHHHHHT--HHHHHHS--GGGGGGGGGTTTS-GGG-GGG-BTTBSTT-HHHHHHHHHH-SS--HHHHHHHHHHHHHTTTT-TT--BSS---HHHHHHHHHHHHHHTT--GGGS-HHHHHHHHHHHHHHHHHTTT---SSTTSPP-HHHHHHHHHHHHHTT----SHHHHHHHB-SSSB-SSTT--S--HHHHHHHHHHHHTSSSGGGGHHHHHHHHHHHHHHHHH-SSS---SSBS-HHHHHHHHHHHHHHHHHHHHTT--TT--HHHHHHHHHHHHHHHHHHHHH--TTS-SSSHHHHHHHHHHHHHHTTSGGGGGGHHHHHHHHHHHHHHHHHHHHH-PPPPGGG--B-SSS-B-BHHHHHHHHHHHHH--SSSS-GGG--SSPPPPSHHHHHHHHHHTTSTTTTTS-HHHHHHHHHHHHHHHHHHHHSPPSS-HHHHHHH--GGGGTHHHHHHHHHHHTT----HHHHHHHHHHHHHHHHHHHHHHHHHTT--HHHHHHHHHHHHHHHH-GGGGSSPPPPPTTSPPPHHHHHHHHHHHHHT-GGGTTS-HHHHHHHHHHHHHHHHHHHHHHHHHHHHHHH-SS-S---S-HHHHIIIIIHHT-THHHHHHHHHHHHHHHHHHHHT-SS---SS-SHHHHHHHHHHHHHHHHHHHHHHHHHTHHHHHHHT---GGGSHHHHSTTSS--SHHHHHHHHHHHHHHHHHHHHHHHHHHHHHHHHHH-HHHHHHHHHHHHHHHHHHHHHHHHTTS-HHHHHHHHHHHHHHHTTS--------------------TT-/--HHHHHHHHHHHHHHHHHHHHHSTT------BPB-HHHHHHHHH-EEEETTEEEES-HHHHHHHHHT--TTS---TTS-HHHHHHHHHHHHHHHHHTTTT-S-TTHHHHHHHHHHHHHHHHHH--GGG---TTHHHHHHHHHHHHHTTT-----TTHHHHHHHHHHHHHH--HHHHHHS--GGGGGGGGGTTTS-GGG-GGG-BTTBSTT-HHHHHHHHHH-SS--HHHHHHHHHHHHHTTTT-TT--BSS---HHHHHHHHHHHHHHTT--GGGS-HHHHHHHHHHHHHHHHHTTT---SSTTSPP-HHHHHHHHHHHHHTT----SHHHHHHHB-SSSB-SSTT--S--HHHHHHHHHHHHTSSSGGGGHHHHHHHHHHHHHHHHH-SSS---SSBS-HHHHHHHHHHHHHHHHHHHHTT--TT--HHHHHHHHHHHHHHHHHHHHT--TTS-SSSHHHHHHHHHHHHHHTTSGGGGGGHHHHHHHHHHHHHHHHHHHHH-PPPPGGG--B-SSS-B-BHHHHHHHHHHHHH--SSSS-GGG--SSPPPPSSHHHHHHHHHTTSTTTTTS-HHHHHHHHHHHHHHHHHHHHSPPSS-HHHHHHH--GGGGTHHHHHHHHHHHTT----HHHHHHHHHHHHHHHHHHHHHHHHHTT--HHHHHHHHHHHHHHHH-GGGGSSPPPPPTTSPPPHHHHHHHHHHHHHT-GGGTTS-HHHHHHHHHHHHHHHHHHHHHHHHHHHHHHH-SSSS---S-HHHHIIIIIHHT-THHHHHHHHHHHHHHHHHHHHT-SS---SS-SHHHHHHHHHHHHHHHHHHHHHHHHHTHHHHHHHT---GGGSHHHHSTTSS--SHHHHHHHHHHHHHHHHHHHHHHHHHHHHHHHHHH-HHHHHHHHHHHTHHHHHHHHHHHHTTS-HHHHHHHHHHHHHHHTTS--------------------TT-

Solvent-accessible surface area (backbone atoms only — not comparable to full-atom values): 101261 Å² total; per-residue (Å²): 136,58,73,68,57,54,44,51,50,51,50,38,51,51,50,50,55,50,46,48,36,71,67,40,85,88,53,81,49,35,62,58,49,47,65,32,66,43,29,22,22,39,38,29,52,26,50,42,75,55,96,90,38,82,38,71,71,36,58,56,25,37,50,44,58,67,68,56,52,43,95,69,26,35,32,40,78,56,64,45,69,66,38,17,48,53,23,29,45,38,40,43,45,32,47,62,73,36,48,86,73,45,94,51,88,56,45,64,60,49,45,50,33,30,50,56,37,47,51,54,51,51,53,69,55,58,70,87,78,59,79,44,54,58,47,56,38,35,52,57,38,47,48,53,57,31,41,76,75,73,45,83,83,80,40,88,60,49,65,59,47,53,50,51,30,53,55,54,60,69,69,59,56,65,68,59,59,59,68,43,84,48,78,61,43,52,50,47,47,36,34,64,94,73,59,68,48,73,61,39,72,85,65,51,54,91,30,24,30,71,30,12,50,29,22,32,23,40,39,55,54,65,20,83,68,81,53,68,50,38,53,51,37,52,53,47,46,29,57,71,29,41,87,79,36,73,43,32,30,31,66,56,47,48,32,42,52,43,54,45,44,56,23,50,42,42,27,44,79,26,68,49,61,61,82,78,45,55,58,67,59,51,47,54,49,47,51,54,51,46,52,48,24,57,73,47,62,45,32,28,30,47,40,93,91,40,59,54,28,39,49,50,24,22,45,43,45,33,44,22,36,75,70,73,53,67,64,72,62,64,49,42,49,70,64,28,57,50,96,54,43,45,32,45,34,86,83,50,86,69,74,42,62,48,44,31,19,41,39,40,41,21,49,66,56,36,93,60,41,63,81,45,33,70,60,44,52,37,31,50,48,40,49,26,47,51,50,33,62,33,46,61,70,54,75,46,83,56,32,75,45,45,34,53,38,42,23,40,40,30,52,25,51,46,48,48,42,40,43,40,42,72,67,40,56,80,82,67,50,71,66,55,52,50,38,43,52,50,34,46,48,51,48,48,55,53,52,68,73,54,53,42,97,72,29,30,60,66,44,65,50,44,28,17,24,43,45,43,22,48,19,34,48,52,16,40,68,80,37,60,89,45,42,69,59,50,48,53,51,48,50,35,30,47,64,46,44,50,59,46,67,75,64,60,69,77,84,51,51,78,50,33,39,34,43,34,73,46,62,34,36,43,56,60,48,42,51,26,40,41,45,19,36,76,56,37,50,78,43,59,43,62,39,80,46,42,60,74,58,78,78,63,71,78,51,58,19,50,50,48,24,57,55,55,40,70,30,77,87,39,53,82,55,57,68,68,58,40,35,53,34,18,46,51,21,58,64,45,47,62,62,56,68,69,49,75,75,52,57,48,66,72,53,38,66,73,48,68,48,86,57,65,78,45,48,45,36,50,42,47,40,49,29,56,73,70,65,42,50,58,12,57,51,55,49,48,54,51,50,52,48,51,52,40,49,52,35,50,50,53,51,46,58,69,58,53,73,76,56,49,73,68,54,47,52,52,50,49,52,51,51,51,60,51,66,70,38,81,69,59,56,78,58,80,82,87,73,66,86,90,54,83,77,51,74,66,54,51,51,48,38,41,52,31,42,62,70,62,28,77,65,30,61,46,21,18,71,66,47,51,47,50,38,53,40,42,51,52,43,25,54,51,19,46,48,53,50,50,52,49,21,52,49,40,64,71,62,43,76,82,59,72,65,73,79,60,56,65,55,59,41,33,67,43,46,35,14,31,48,30,67,61,41,44,48,28,40,46,35,44,21,36,51,13,12,52,54,26,57,73,64,68,51,90,74,54,48,46,80,52,48,36,44,52,51,45,38,46,52,48,52,26,42,47,30,42,13,28,19,52,34,40,38,50,35,64,62,31,47,72,57,24,63,74,68,48,41,84,43,74,64,66,33,51,54,32,59,38,102,57,12,74,24,92,40,72,68,45,35,50,52,40,43,52,52,49,24,53,50,28,45,49,50,21,54,54,35,51,55,51,47,31,62,69,35,17,85,77,66,31,62,67,54,22,47,49,53,51,40,47,28,41,40,46,51,39,35,51,54,46,50,49,47,54,51,68,51,52,69,68,53,52,55,52,41,54,59,54,55,58,63,61,64,63,71,68,83,77,78,80,76,83,79,77,81,74,76,82,73,78,72,77,76,68,86,67,89,71,124,135,57,73,66,57,53,45,51,51,52,51,37,51,53,51,50,55,50,46,48,34,72,67,40,85,88,53,82,47,37,62,58,49,46,65,33,68,44,31,21,23,38,40,30,52,26,50,43,78,55,97,91,38,83,37,70,72,35,58,57,24,36,50,43,58,66,69,57,52,43,96,68,28,35,32,41,78,55,63,45,68,66,38,18,49,52,22,28,46,38,40,42,44,32,49,62,72,36,49,88,73,45,94,50,88,57,45,65,59,50,45,50,34,30,48,56,38,46,50,54,51,50,54,69,54,58,71,86,77,60,79,44,54,57,47,56,38,35,52,56,37,46,49,54,57,32,42,77,75,72,46,85,82,80,39,88,58,49,65,59,48,53,50,50,30,53,55,54,59,68,70,58,58,63,69,59,58,60,69,44,84,49,77,62,44,52,51,46,48,35,34,65,92,73,59,69,47,73,62,40,71,84,65,50,53,91,29,24,30,73,30,12,49,30,22,33,24,41,40,56,53,63,19,84,70,83,54,67,50,38,53,51,36,53,52,47,46,28,57,73,29,42,88,78,36,72,45,32,32,31,66,54,47,49,32,42,50,42,53,46,44,55,23,51,42,44,26,45,77,25,69,48,62,61,82,77,43,56,60,68,60,52,48,53,49,46,51,53,52,47,51,49,23,58,74,45,63,43,32,26,29,47,40,94,90,40,60,52,31,38,48,49,26,22,42,43,45,32,43,22,37,75,69,74,53,68,66,72,61,63,49,41,48,70,64,26,58,50,97,56,40,42,30,44,35,86,82,51,86,68,76,42,62,50,43,31,18,42,40,40,41,21,49,65,56,38,94,58,42,64,80,44,36,71,60,43,52,38,32,51,47,40,50,25,46,50,50,32,61,33,45,61,70,54,74,49,83,55,32,74,46,44,33,52,39,42,23,38,38,29,52,26,53,47,48,49,41,39,45,38,42,74,67,42,56,78,80,67,48,71,65,56,53,51,39,43,52,50,35,47,47,50,48,49,54,53,52,69,72,53,53,41,96,71,28,31,60,67,44,65,51,44,28,16,24,45,45,44,23,50,19,34,48,52,15,40,67,80,37,61,89,46,42,68,59,50,50,53,52,50,50,35,30,47,64,48,45,49,60,47,66,76,64,60,70,77,84,51,52,79,49,32,39,36,43,33,74,47,63,34,37,43,54,59,49,43,50,25,40,41,45,18,36,74,56,38,50,78,44,60,42,62,39,80,46,40,61,75,57,79,76,64,70,77,52,57,19,51,50,48,25,58,56,55,40,69,30,76,86,39,53,81,56,58,68,67,57,39,35,52,33,18,47,51,22,59,64,43,47,63,62,56,70,68,50,75,75,49,58,43,65,70,52,37,66,74,48,66,48,88,57,65,78,45,49,44,36,50,43,47,40,48,28,56,74,72,64,40,50,56,13,57,50,54,49,47,52,50,50,52,49,52,52,38,50,53,33,50,51,53,52,47,57,69,57,53,73,76,55,50,71,66,54,47,51,50,51,50,53,51,50,50,60,51,66,71,39,81,70,57,55,77,60,79,80,87,73,68,86,89,53,83,76,52,73,67,54,48,53,48,36,39,52,31,42,61,69,61,28,77,65,29,62,45,20,17,70,66,46,50,47,51,38,53,40,42,51,52,42,25,54,51,19,46,49,52,50,50,52,50,22,50,49,39,64,71,63,43,76,81,58,78,64,73,82,59,56,67,54,58,40,35,67,45,45,35,15,31,49,32,69,60,41,43,48,29,39,45,36,44,21,38,49,13,13,50,55,28,58,73,62,67,50,91,75,52,48,46,81,52,48,35,43,52,50,46,39,48,51,48,51,26,42,47,30,42,11,28,20,52,34,40,38,49,36,65,62,32,49,72,57,23,64,74,68,48,40,84,42,74,65,64,34,56,56,31,60,38,100,58,11,73,25,93,40,72,68,45,35,49,53,40,45,51,51,49,25,51,49,28,45,48,50,21,54,52,34,51,54,51,46,30,63,68,36,18,85,78,65,33,62,67,53,23,46,47,54,52,38,46,29,41,38,44,52,38,34,51,53,48,51,48,46,54,50,69,51,52,70,69,53,51,56,52,41,54,58,52,54,59,62,61,64,65,72,65,80,78,79,80,76,84,81,78,80,74,76,82,72,78,72,77,78,67,84,66,89,73,122

Nearest PDB structures (foldseek):
  6vpt-assembly1_A  TM=8.288E-01  e=1.700E-18  Mycobacterium tuberculosis
  3s9v-assembly3_C  TM=4.313E-01  e=5.173E-18  Abies grandis
  3s9v-assembly4_D  TM=4.291E-01  e=1.132E-17  Abies grandis
  9b99-assembly1_A  TM=4.911E-01  e=2.833E-15  Grindelia hirsutula
  8ih5-assembly1_E  TM=5.046E-01  e=8.620E-15  Oryza sativa Japonica Group

Sequence (1918 aa):
MGLSEDLHARARTLMQTLESALNTPGSRGIGTANPTIYDTAWVAMVSREIDGKQVFVFPETFTYIYEHQEADGSWSGDGSLIDSIVNTLACLVALKMHESNASKPDIPARARAAQNYLDDALKRWDIMETERVAYEMIVPCLLKQLDAFGVSFTFPHHDLLYNMYAGKLAKLNWEAIYAKNSSLLHCMEAFVGVCDFDRMPHLLRDGNFMATPSTTAAYLMKATKWDDRAEDYLRHVIEVYAPHGRDVVPNLWPMTFFEIVWSLSSLYDNNLEFAQMDPECLDRIALKLREFLVAGKGVLGFVPGTTHDADMSSKTLMLLQVLNHPYSHDEFVTEFEAPTYFRCYSFERNASVTVNSNCLMSLLHAPDVNKYESQIVKIATYVADVWWTSAGVVKDKWNVSEWYSSMLSSQALVRLLFEHGKGNLKSISEELLSRVSIACFTMISRILQSQKPDGSWGCAEETSYALITLANVASLPTCDLIRDHLYKVIESAKAYLTPIFYARPAAKPEDRVWIDKVTYSVESFRDAYLVSALNVPIPRFDPSSISTLPAISQTLPKELSKFFGRLDMFKPAPEWRKLTWGIEATLMGPELNRVPSSTFAKVEKGAAGKWFEFLPYMTIAPSSLEGTPISSQGMLDVLVLIRGLYNTDDYLDMTLIKATNEDLDDLKKKIRDLFADPKSFSTLSEVPDDRMPTHIEVIERFAYSLLNHPRAQLASDNDKGLLRSEIEHYFLAGIAQCEENILLRERGLDKERIGTSHYRWTHVVGADNVAGTIALVFALCLLGHQINEERGSRDLVDVFPSPVLKYLFNDCVMHFGTFSRLANDLHSISRDFNEVNLNSIMFSEFTGPKSGTDTEKAREAALLELTKFERKATDDGFEYLVQQLTPHVGAKRARDYINIIRVTYLHTALYDDLGRLTRADISNANQEVSKGTNGVKKINGSSTNGTKVTANGSNGIHHMGLSEDLHARARTLMQTLESALNTPGSRGIGTANPTIYDTAWVAMVSREIDGKQVFVFPETFTYIYEHQEADGSWSGDGSLIDSIVNTLACLVALKMHESNASKPDIPARARAAQNYLDDALKRWDIMETERVAYEMIVPCLLKQLDAFGVSFTFPHHDLLYNMYAGKLAKLNWEAIYAKNSSLLHCMEAFVGVCDFDRMPHLLRDGNFMATPSTTAAYLMKATKWDDRAEDYLRHVIEVYAPHGRDVVPNLWPMTFFEIVWSLSSLYDNNLEFAQMDPECLDRIALKLREFLVAGKGVLGFVPGTTHDADMSSKTLMLLQVLNHPYSHDEFVTEFEAPTYFRCYSFERNASVTVNSNCLMSLLHAPDVNKYESQIVKIATYVADVWWTSAGVVKDKWNVSEWYSSMLSSQALVRLLFEHGKGNLKSISEELLSRVSIACFTMISRILQSQKPDGSWGCAEETSYALITLANVASLPTCDLIRDHLYKVIESAKAYLTPIFYARPAAKPEDRVWIDKVTYSVESFRDAYLVSALNVPIPRFDPSSISTLPAISQTLPKELSKFFGRLDMFKPAPEWRKLTWGIEATLMGPELNRVPSSTFAKVEKGAAGKWFEFLPYMTIAPSSLEGTPISSQGMLDVLVLIRGLYNTDDYLDMTLIKATNEDLDDLKKKIRDLFADPKSFSTLSEVPDDRMPTHIEVIERFAYSLLNHPRAQLASDNDKGLLRSEIEHYFLAGIAQCEENILLRERGLDKERIGTSHYRWTHVVGADNVAGTIALVFALCLLGHQINEERGSRDLVDVFPSPVLKYLFNDCVMHFGTFSRLANDLHSISRDFNEVNLNSIMFSEFTGPKSGTDTEKAREAALLELTKFERKATDDGFEYLVQQLTPHVGAKRARDYINIIRVTYLHTALYDDLGRLTRADISNANQEVSKGTNGVKKINGSSTNGTKVTANGSNGIHH

pLDDT: mean 85.64, std 14.57, range [18.12, 98.0]